Protein 6LEK (pdb70)

GO terms:
  GO:0005576 extracellular region (C, IDA)
  GO:0022608 multicellular organism adhesion (P, IDA)

Organism: Megabalanus rosa (NCBI:txid6680)

Sequence (185 aa):
MAHEEDGVCNSNAPCYHCDANGENCSCNCELFDCEAKKPDGSYAHPCRRCDANNICKCSCTAIPCNEDHPCHHCHEEDDGDTHCHCSCEHSHDHHDDDTHGECTKKAPCWRCEYNADLKHDVCGCECSKLPCNDEHPCYRKEGGVVSCDCKTITCNEDHPCYHSYEEDGVTKSDCDCEHSPGPSEMAHEEDGVCNSNAPCYHCDANGENCSCNCELFDCEAKKPDGSYAHPCRRCDANNICKCSCTAIPCNEDHPCHHCHEEDDGDTHCHCSCEHSHDHHDDDTHGECTKKAPCWRCEYNADLKHDVCGCECSKLPCNDEHPCYRKEGGVVSCDCKTITCNEDHPCYHSYEEDGVTKSDCDCEHSPGPSEMAHEEDGVCNSNAPCYHCDANGENCSCNCELFDCEAKKPDGSYAHPCRRCDANNICKCSCTAIPCNEDHPCHHCHEEDDGDTHCHCSCEHSHDHHDDDTHGECTKKAPCWRCEYNADLKHDVCGCECSKLPCNDEHPCYRKEGGVVSCDCKTITCNEDHPCYHSYEEDGVTKSDCDCEHSPGPSEMAHEEDGVCNSNAPCYHCDANGENCSCNCELFDCEAKKPDGSYAHPCRRCDANNICKCSCTAIPCNEDHPCHHCHEEDDGDTHCHCSCEHSHDHHDDDTHGECTKKAPCWRCEYNADLKHDVCGCECSKLPCNDEHPCYRKEGGVVSCDCKTITCNEDHPCYHSYEEDGVTKSDCDCEHSPGPSEMAHEEDGVCNSNAPCYHCDANGENCSCNCELFDCEAKKPDGSYAHPCRRCDANNICKCSCTAIPCNEDHPCHHCHEEDDGDTHCHCSCEHSHDHHDDDTHGECTKKAPCWRCEYNADLKHDVCGCECSKLPCNDEHPCYRKEGGVVSCDCKTITCNEDHPCYHSYEEDGVTKSDCDCEHSPGPSEMAHEEDGVCNSNAPCYHCDANGENCSCNCELFDCEAKKPDGSYAHPCRRCDANNICKCSCTAIPCNEDHPCHHCHEEDDGDTHCHCSCEHSHDHHDDDTHGECTKKAPCWRCEYNADLKHDVCGCECSKLPCNDEHPCYRKEGGVVSCDCKTITCNEDHPCYHSYEEDGVTKSDCDCEHSPGPSEMAHEEDGVCNSNAPCYHCDANGENCSCNCELFDCEAKKPDGSYAHPCRRCDANNICKCSCTAIPCNEDHPCHHCHEEDDGDTHCHCSCEHSHDHHDDDTHGECTKKAPCWRCEYNADLKHDVCGCECSKLPCNDEHPCYRKEGGVVSCDCKTITCNEDHPCYHSYEEDGVTKSDCDCEHSPGPSEMAHEEDGVCNSNAPCYHCDANGENCSCNCELFDCEAKKPDGSYAHPCRRCDANNICKCSCTAIPCNEDHPCHHCHEEDDGDTHCHCSCEHSHDHHDDDTHGECTKKAPCWRCEYNADLKHDVCGCECSKLPCNDEHPCYRKEGGVVSCDCKTITCNEDHPCYHSYEEDGVTKSDCDCEHSPGPSEMAHEEDGVCNSNAPCYHCDANGENCSCNCELFDCEAKKPDGSYAHPCRRCDANNICKCSCTAIPCNEDHPCHHCHEEDDGDTHCHCSCEHSHDHHDDDTHGECTKKAPCWRCEYNADLKHDVCGCECSKLPCNDEHPCYRKEGGVVSCDCKTITCNEDHPCYHSYEEDGVTKSDCDCEHSPGPSEMAHEEDGVCNSNAPCYHCDANGENCSCNCELFDCEAKKPDGSYAHPCRRCDANNICKCSCTAIPCNEDHPCHHCHEEDDGDTHCHCSCEHSHDHHDDDTHGECTKKAPCWRCEYNADLKHDVCGCECSKLPCNDEHPCYRKEGGVVSCDCKTITCNEDHPCYHSYEEDGVTKSDCDCEHSPGPSE

Structure (mmCIF, N/CA/C/O backbone):
data_6LEK
#
_entry.id   6LEK
#
loop_
_atom_site.group_PDB
_atom_site.id
_atom_site.type_symbol
_atom_site.label_atom_id
_atom_site.label_alt_id
_atom_site.label_comp_id
_atom_site.label_asym_id
_atom_site.label_entity_id
_atom_site.label_seq_id
_atom_site.pdbx_PDB_ins_code
_atom_site.Cartn_x
_atom_site.Cartn_y
_atom_site.Cartn_z
_atom_site.occupancy
_atom_site.B_iso_or_equiv
_atom_site.auth_seq_id
_atom_site.auth_comp_id
_atom_site.auth_asym_id
_atom_site.auth_atom_id
_atom_site.pdbx_PDB_model_num
ATOM 1 N N . MET A 1 1 ? 1.329 0.000 0.000 1.00 0.00 1 MET A N 1
ATOM 2 C CA . MET A 1 1 ? 2.093 -0.001 -1.242 1.00 52.33 1 MET A CA 1
ATOM 3 C C . MET A 1 1 ? 2.519 -1.416 -1.617 1.00 63.44 1 MET A C 1
ATOM 4 O O . MET A 1 1 ? 2.107 -2.387 -0.984 1.00 21.25 1 MET A O 1
ATOM 18 N N . ALA A 1 2 ? 3.347 -1.526 -2.652 1.00 12.14 2 ALA A N 1
ATOM 19 C CA . ALA A 1 2 ? 3.830 -2.823 -3.109 1.00 40.44 2 ALA A CA 1
ATOM 20 C C . ALA A 1 2 ? 5.330 -2.785 -3.381 1.00 1.12 2 ALA A C 1
ATOM 21 O O . ALA A 1 2 ? 5.840 -1.835 -3.976 1.00 11.00 2 ALA A O 1
ATOM 28 N N . HIS A 1 3 ? 6.033 -3.824 -2.940 1.00 51.31 3 HIS A N 1
ATOM 29 C CA . HIS A 1 3 ? 7.476 -3.909 -3.136 1.00 12.22 3 HIS A CA 1
ATOM 30 C C . HIS A 1 3 ? 7.953 -5.354 -3.034 1.00 25.30 3 HIS A C 1
ATOM 31 O O . HIS A 1 3 ? 7.554 -6.087 -2.130 1.00 0.13 3 HIS A O 1
ATOM 45 N N . GLU A 1 4 ? 8.810 -5.757 -3.968 1.00 15.10 4 GLU A N 1
ATOM 46 C CA . GLU A 1 4 ? 9.339 -7.115 -3.983 1.00 65.20 4 GLU A CA 1
ATOM 47 C C . GLU A 1 4 ? 10.149 -7.398 -2.721 1.00 11.55 4 GLU A C 1
ATOM 48 O O . GLU A 1 4 ? 11.134 -6.717 -2.438 1.00 43.12 4 GLU A O 1
ATOM 60 N N . GLU A 1 5 ? 9.724 -8.406 -1.965 1.00 41.23 5 GLU A N 1
ATOM 61 C CA . GLU A 1 5 ? 10.409 -8.777 -0.732 1.00 55.14 5 GLU A CA 1
ATOM 62 C C . GLU A 1 5 ? 10.145 -10.239 -0.382 1.00 54.45 5 GLU A C 1
ATOM 63 O O . GLU A 1 5 ? 9.332 -10.905 -1.024 1.00 14.52 5 GLU A O 1
ATOM 75 N N . ASP A 1 6 ? 10.838 -10.731 0.638 1.00 11.33 6 ASP A N 1
ATOM 76 C CA . ASP A 1 6 ? 10.679 -12.113 1.075 1.00 60.12 6 ASP A CA 1
ATOM 77 C C . ASP A 1 6 ? 9.248 -12.378 1.532 1.00 52.42 6 ASP A C 1
ATOM 78 O O . ASP A 1 6 ? 8.404 -11.482 1.514 1.00 22.30 6 ASP A O 1
ATOM 87 N N . GLY A 1 7 ? 8.981 -13.615 1.940 1.00 3.43 7 GLY A N 1
ATOM 88 C CA . GLY A 1 7 ? 7.651 -13.975 2.395 1.00 61.21 7 GLY A CA 1
ATOM 89 C C . GLY A 1 7 ? 6.575 -13.595 1.398 1.00 73.34 7 GLY A C 1
ATOM 90 O O . GLY A 1 7 ? 6.874 -13.163 0.285 1.00 40.25 7 GLY A O 1
ATOM 94 N N . VAL A 1 8 ? 5.317 -13.758 1.796 1.00 70.53 8 VAL A N 1
ATOM 95 C CA . VAL A 1 8 ? 4.192 -13.430 0.929 1.00 72.15 8 VAL A CA 1
ATOM 96 C C . VAL A 1 8 ? 3.468 -12.181 1.417 1.00 12.41 8 VAL A C 1
ATOM 97 O O . VAL A 1 8 ? 2.505 -12.267 2.180 1.00 30.13 8 VAL A O 1
ATOM 110 N N . CYS A 1 9 ? 3.937 -11.020 0.972 1.00 34.12 9 CYS A N 1
ATOM 111 C CA . CYS A 1 9 ? 3.334 -9.751 1.364 1.00 32.14 9 CYS A CA 1
ATOM 112 C C . CYS A 1 9 ? 3.781 -8.627 0.436 1.00 51.22 9 CYS A C 1
ATOM 113 O O . CYS A 1 9 ? 4.964 -8.498 0.126 1.00 24.11 9 CYS A O 1
ATOM 121 N N . ASN A 1 10 ? 2.825 -7.816 -0.006 1.00 70.03 10 ASN A N 1
ATOM 122 C CA . ASN A 1 10 ? 3.120 -6.703 -0.902 1.00 21.51 10 ASN A CA 1
ATOM 123 C C . ASN A 1 10 ? 4.177 -7.098 -1.929 1.00 2.41 10 ASN A C 1
ATOM 124 O O . ASN A 1 10 ? 5.030 -6.290 -2.298 1.00 72.34 10 ASN A O 1
ATOM 135 N N . SER A 1 11 ? 4.114 -8.344 -2.386 1.00 43.04 11 SER A N 1
ATOM 136 C CA . SER A 1 11 ? 5.068 -8.847 -3.369 1.00 13.24 11 SER A CA 1
ATOM 137 C C . SER A 1 11 ? 5.033 -8.004 -4.640 1.00 5.12 11 SER A C 1
ATOM 138 O O . SER A 1 11 ? 5.870 -7.124 -4.837 1.00 23.02 11 SER A O 1
ATOM 146 N N . ASN A 1 12 ? 4.059 -8.281 -5.500 1.00 14.22 12 ASN A N 1
ATOM 147 C CA . ASN A 1 12 ? 3.914 -7.549 -6.753 1.00 64.21 12 ASN A CA 1
ATOM 148 C C . ASN A 1 12 ? 2.444 -7.407 -7.134 1.00 12.01 12 ASN A C 1
ATOM 149 O O . ASN A 1 12 ? 2.095 -7.404 -8.314 1.00 43.41 12 ASN A O 1
ATOM 160 N N . ALA A 1 13 ? 1.586 -7.289 -6.126 1.00 30.23 13 ALA A N 1
ATOM 161 C CA . ALA A 1 13 ? 0.154 -7.144 -6.354 1.00 53.14 13 ALA A CA 1
ATOM 162 C C . ALA A 1 13 ? -0.603 -7.026 -5.036 1.00 55.00 13 ALA A C 1
ATOM 163 O O . ALA A 1 13 ? -1.260 -6.023 -4.757 1.00 51.51 13 ALA A O 1
ATOM 170 N N . PRO A 1 14 ? -0.512 -8.075 -4.205 1.00 14.55 14 PRO A N 1
ATOM 171 C CA . PRO A 1 14 ? -1.183 -8.112 -2.902 1.00 30.15 14 PRO A CA 1
ATOM 172 C C . PRO A 1 14 ? -0.563 -7.141 -1.902 1.00 73.14 14 PRO A C 1
ATOM 173 O O . PRO A 1 14 ? -0.033 -7.553 -0.870 1.00 1.42 14 PRO A O 1
ATOM 184 N N . CYS A 1 15 ? -0.634 -5.852 -2.215 1.00 71.25 15 CYS A N 1
ATOM 185 C CA . CYS A 1 15 ? -0.079 -4.822 -1.344 1.00 73.14 15 CYS A CA 1
ATOM 186 C C . CYS A 1 15 ? -0.632 -4.952 0.071 1.00 0.42 15 CYS A C 1
ATOM 187 O O . CYS A 1 15 ? -1.751 -4.523 0.353 1.00 11.23 15 CYS A O 1
ATOM 195 N N . TYR A 1 16 ? 0.159 -5.547 0.957 1.00 12.21 16 TYR A N 1
ATOM 196 C CA . TYR A 1 16 ? -0.253 -5.737 2.343 1.00 41.21 16 TYR A CA 1
ATOM 197 C C . TYR A 1 16 ? 0.945 -5.649 3.284 1.00 53.40 16 TYR A C 1
ATOM 198 O O . TYR A 1 16 ? 1.748 -6.578 3.375 1.00 54.20 16 TYR A O 1
ATOM 216 N N . HIS A 1 17 ? 1.058 -4.524 3.983 1.00 13.25 17 HIS A N 1
ATOM 217 C CA . HIS A 1 17 ? 2.156 -4.313 4.920 1.00 41.24 17 HIS A CA 1
ATOM 218 C C . HIS A 1 17 ? 1.789 -4.819 6.311 1.00 31.32 17 HIS A C 1
ATOM 219 O O . HIS A 1 17 ? 0.629 -5.134 6.582 1.00 43.03 17 HIS A O 1
ATOM 233 N N . CYS A 1 18 ? 2.783 -4.896 7.189 1.00 60.12 18 CYS A N 1
ATOM 234 C CA . CYS A 1 18 ? 2.565 -5.366 8.552 1.00 33.13 18 CYS A CA 1
ATOM 235 C C . CYS A 1 18 ? 3.151 -4.388 9.565 1.00 41.11 18 CYS A C 1
ATOM 236 O O . CYS A 1 18 ? 4.338 -4.065 9.515 1.00 1.15 18 CYS A O 1
ATOM 244 N N . ASP A 1 19 ? 2.311 -3.919 10.481 1.00 4.21 19 ASP A N 1
ATOM 245 C CA . ASP A 1 19 ? 2.746 -2.977 11.506 1.00 40.53 19 ASP A CA 1
ATOM 246 C C . ASP A 1 19 ? 4.244 -3.106 11.762 1.00 2.24 19 ASP A C 1
ATOM 247 O O . ASP A 1 19 ? 5.061 -2.799 10.895 1.00 62.32 19 ASP A O 1
ATOM 256 N N . ALA A 1 20 ? 4.597 -3.561 12.960 1.00 1.53 20 ALA A N 1
ATOM 257 C CA . ALA A 1 20 ? 5.996 -3.731 13.331 1.00 64.01 20 ALA A CA 1
ATOM 258 C C . ALA A 1 20 ? 6.665 -4.799 12.472 1.00 25.03 20 ALA A C 1
ATOM 259 O O . ALA A 1 20 ? 7.818 -4.651 12.068 1.00 72.41 20 ALA A O 1
ATOM 266 N N . ASN A 1 21 ? 5.935 -5.875 12.199 1.00 72.04 21 ASN A N 1
ATOM 267 C CA . ASN A 1 21 ? 6.459 -6.969 11.389 1.00 52.12 21 ASN A CA 1
ATOM 268 C C . ASN A 1 21 ? 6.872 -6.473 10.006 1.00 1.25 21 ASN A C 1
ATOM 269 O O . ASN A 1 21 ? 7.969 -6.765 9.533 1.00 62.11 21 ASN A O 1
ATOM 280 N N . GLY A 1 22 ? 5.984 -5.719 9.364 1.00 25.41 22 GLY A N 1
ATOM 281 C CA . GLY A 1 22 ? 6.275 -5.194 8.043 1.00 62.11 22 GLY A CA 1
ATOM 282 C C . GLY A 1 22 ? 7.467 -4.258 8.041 1.00 42.33 22 GLY A C 1
ATOM 283 O O . GLY A 1 22 ? 8.357 -4.378 7.199 1.00 20.34 22 GLY A O 1
ATOM 287 N N . GLU A 1 23 ? 7.484 -3.321 8.984 1.00 72.01 23 GLU A N 1
ATOM 288 C CA . GLU A 1 23 ? 8.575 -2.359 9.085 1.00 51.12 23 GLU A CA 1
ATOM 289 C C . GLU A 1 23 ? 9.866 -3.044 9.523 1.00 31.30 23 GLU A C 1
ATOM 290 O O . GLU A 1 23 ? 10.954 -2.488 9.383 1.00 24.41 23 GLU A O 1
ATOM 302 N N . ASN A 1 24 ? 9.735 -4.255 10.055 1.00 60.44 24 ASN A N 1
ATOM 303 C CA . ASN A 1 24 ? 10.890 -5.017 10.515 1.00 65.02 24 ASN A CA 1
ATOM 304 C C . ASN A 1 24 ? 11.384 -5.966 9.427 1.00 23.54 24 ASN A C 1
ATOM 305 O O . ASN A 1 24 ? 12.570 -6.292 9.365 1.00 25.02 24 ASN A O 1
ATOM 316 N N . CYS A 1 25 ? 10.467 -6.406 8.573 1.00 64.22 25 CYS A N 1
ATOM 317 C CA . CYS A 1 25 ? 10.809 -7.319 7.487 1.00 0.43 25 CYS A CA 1
ATOM 318 C C . CYS A 1 25 ? 10.913 -6.572 6.162 1.00 42.34 25 CYS A C 1
ATOM 319 O O . CYS A 1 25 ? 11.898 -6.709 5.436 1.00 40.10 25 CYS A O 1
ATOM 327 N N . SER A 1 26 ? 9.890 -5.782 5.851 1.00 31.22 26 SER A N 1
ATOM 328 C CA . SER A 1 26 ? 9.864 -5.017 4.610 1.00 74.41 26 SER A CA 1
ATOM 329 C C . SER A 1 26 ? 9.096 -3.711 4.793 1.00 64.55 26 SER A C 1
ATOM 330 O O . SER A 1 26 ? 7.880 -3.715 4.985 1.00 72.23 26 SER A O 1
ATOM 338 N N . CYS A 1 27 ? 9.816 -2.597 4.731 1.00 11.43 27 CYS A N 1
ATOM 339 C CA . CYS A 1 27 ? 9.204 -1.282 4.891 1.00 62.04 27 CYS A CA 1
ATOM 340 C C . CYS A 1 27 ? 8.970 -0.623 3.535 1.00 22.31 27 CYS A C 1
ATOM 341 O O . CYS A 1 27 ? 9.862 0.021 2.985 1.00 61.12 27 CYS A O 1
ATOM 349 N N . ASN A 1 28 ? 7.764 -0.791 3.002 1.00 65.33 28 ASN A N 1
ATOM 350 C CA . ASN A 1 28 ? 7.414 -0.215 1.709 1.00 54.22 28 ASN A CA 1
ATOM 351 C C . ASN A 1 28 ? 5.908 -0.289 1.470 1.00 25.25 28 ASN A C 1
ATOM 352 O O . ASN A 1 28 ? 5.456 -0.428 0.333 1.00 31.25 28 ASN A O 1
ATOM 363 N N . CYS A 1 29 ? 5.139 -0.195 2.549 1.00 21.12 29 CYS A N 1
ATOM 364 C CA . CYS A 1 29 ? 3.684 -0.252 2.458 1.00 4.20 29 CYS A CA 1
ATOM 365 C C . CYS A 1 29 ? 3.045 -0.032 3.825 1.00 0.22 29 CYS A C 1
ATOM 366 O O . CYS A 1 29 ? 3.741 0.144 4.825 1.00 53.33 29 CYS A O 1
ATOM 374 N N . GLU A 1 30 ? 1.716 -0.042 3.860 1.00 41.12 30 GLU A N 1
ATOM 375 C CA . GLU A 1 30 ? 0.984 0.159 5.105 1.00 54.25 30 GLU A CA 1
ATOM 376 C C . GLU A 1 30 ? -0.430 -0.407 5.002 1.00 63.14 30 GLU A C 1
ATOM 377 O O . GLU A 1 30 ? -1.315 0.208 4.406 1.00 35.22 30 GLU A O 1
ATOM 389 N N . LEU A 1 31 ? -0.633 -1.583 5.585 1.00 33.01 31 LEU A N 1
ATOM 390 C CA . LEU A 1 31 ? -1.939 -2.234 5.560 1.00 65.15 31 LEU A CA 1
ATOM 391 C C . LEU A 1 31 ? -2.020 -3.333 6.614 1.00 2.25 31 LEU A C 1
ATOM 392 O O . LEU A 1 31 ? -1.047 -3.605 7.319 1.00 53.31 31 LEU A O 1
ATOM 408 N N . PHE A 1 32 ? -3.185 -3.963 6.717 1.00 53.24 32 PHE A N 1
ATOM 409 C CA . PHE A 1 32 ? -3.393 -5.033 7.685 1.00 75.44 32 PHE A CA 1
ATOM 410 C C . PHE A 1 32 ? -2.977 -6.381 7.103 1.00 74.22 32 PHE A C 1
ATOM 411 O O . PHE A 1 32 ? -3.649 -6.925 6.226 1.00 33.12 32 PHE A O 1
ATOM 428 N N . ASP A 1 33 ? -1.865 -6.914 7.597 1.00 51.24 33 ASP A N 1
ATOM 429 C CA . ASP A 1 33 ? -1.358 -8.198 7.127 1.00 34.10 33 ASP A CA 1
ATOM 430 C C . ASP A 1 33 ? -1.298 -9.209 8.268 1.00 14.32 33 ASP A C 1
ATOM 431 O O . ASP A 1 33 ? -0.905 -8.876 9.387 1.00 54.33 33 ASP A O 1
ATOM 440 N N . CYS A 1 34 ? -1.692 -10.444 7.979 1.00 63.54 34 CYS A N 1
ATOM 441 C CA . CYS A 1 34 ? -1.685 -11.504 8.980 1.00 63.12 34 CYS A CA 1
ATOM 442 C C . CYS A 1 34 ? -2.151 -12.826 8.376 1.00 1.11 34 CYS A C 1
ATOM 443 O O . CYS A 1 34 ? -3.266 -12.927 7.865 1.00 44.42 34 CYS A O 1
ATOM 450 N N . GLU A 1 35 ? -1.289 -13.836 8.440 1.00 32.13 35 GLU A N 1
ATOM 451 C CA . GLU A 1 35 ? -1.613 -15.151 7.900 1.00 60.04 35 GLU A CA 1
ATOM 452 C C . GLU A 1 35 ? -0.483 -16.142 8.164 1.00 2.44 35 GLU A C 1
ATOM 453 O O . GLU A 1 35 ? 0.693 -15.780 8.137 1.00 0.55 35 GLU A O 1
ATOM 465 N N . ALA A 1 36 ? -0.849 -17.393 8.421 1.00 62.23 36 ALA A N 1
ATOM 466 C CA . ALA A 1 36 ? 0.133 -18.437 8.689 1.00 40.50 36 ALA A CA 1
ATOM 467 C C . ALA A 1 36 ? 0.889 -18.818 7.421 1.00 70.22 36 ALA A C 1
ATOM 468 O O . ALA A 1 36 ? 0.326 -18.819 6.326 1.00 13.10 36 ALA A O 1
ATOM 475 N N . LYS A 1 37 ? 2.168 -19.142 7.575 1.00 4.11 37 LYS A N 1
ATOM 476 C CA . LYS A 1 37 ? 3.003 -19.526 6.443 1.00 72.32 37 LYS A CA 1
ATOM 477 C C . LYS A 1 37 ? 4.281 -20.212 6.916 1.00 15.44 37 LYS A C 1
ATOM 478 O O . LYS A 1 37 ? 5.180 -19.567 7.457 1.00 53.04 37 LYS A O 1
ATOM 497 N N . LYS A 1 38 ? 4.355 -21.522 6.709 1.00 3.13 38 LYS A N 1
ATOM 498 C CA . LYS A 1 38 ? 5.524 -22.295 7.112 1.00 30.21 38 LYS A CA 1
ATOM 499 C C . LYS A 1 38 ? 5.506 -23.681 6.475 1.00 52.24 38 LYS A C 1
ATOM 500 O O . LYS A 1 38 ? 4.808 -24.589 6.926 1.00 25.35 38 LYS A O 1
ATOM 519 N N . PRO A 1 39 ? 6.291 -23.849 5.400 1.00 31.12 39 PRO A N 1
ATOM 520 C CA . PRO A 1 39 ? 6.384 -25.122 4.679 1.00 33.12 39 PRO A CA 1
ATOM 521 C C . PRO A 1 39 ? 7.097 -26.197 5.491 1.00 25.52 39 PRO A C 1
ATOM 522 O O . PRO A 1 39 ? 6.523 -27.244 5.794 1.00 43.41 39 PRO A O 1
ATOM 533 N N . ASP A 1 40 ? 8.351 -25.933 5.841 1.00 64.20 40 ASP A N 1
ATOM 534 C CA . ASP A 1 40 ? 9.143 -26.878 6.620 1.00 63.23 40 ASP A CA 1
ATOM 535 C C . ASP A 1 40 ? 10.566 -26.363 6.816 1.00 71.34 40 ASP A C 1
ATOM 536 O O . ASP A 1 40 ? 11.522 -27.138 6.825 1.00 15.03 40 ASP A O 1
ATOM 545 N N . GLY A 1 41 ? 10.698 -25.049 6.970 1.00 24.33 41 GLY A N 1
ATOM 546 C CA . GLY A 1 41 ? 12.008 -24.453 7.162 1.00 34.34 41 GLY A CA 1
ATOM 547 C C . GLY A 1 41 ? 11.958 -23.214 8.033 1.00 1.43 41 GLY A C 1
ATOM 548 O O . GLY A 1 41 ? 12.824 -23.009 8.884 1.00 31.51 41 GLY A O 1
ATOM 552 N N . SER A 1 42 ? 10.943 -22.382 7.820 1.00 70.42 42 SER A N 1
ATOM 553 C CA . SER A 1 42 ? 10.787 -21.153 8.588 1.00 21.04 42 SER A CA 1
ATOM 554 C C . SER A 1 42 ? 9.337 -20.965 9.024 1.00 40.33 42 SER A C 1
ATOM 555 O O . SER A 1 42 ? 8.478 -21.798 8.736 1.00 35.22 42 SER A O 1
ATOM 563 N N . TYR A 1 43 ? 9.073 -19.864 9.719 1.00 61.11 43 TYR A N 1
ATOM 564 C CA . TYR A 1 43 ? 7.728 -19.566 10.197 1.00 62.11 43 TYR A CA 1
ATOM 565 C C . TYR A 1 43 ? 7.328 -18.137 9.842 1.00 72.43 43 TYR A C 1
ATOM 566 O O . TYR A 1 43 ? 8.128 -17.210 9.957 1.00 0.21 43 TYR A O 1
ATOM 584 N N . ALA A 1 44 ? 6.082 -17.969 9.409 1.00 24.13 44 ALA A N 1
ATOM 585 C CA . ALA A 1 44 ? 5.573 -16.654 9.039 1.00 23.45 44 ALA A CA 1
ATOM 586 C C . ALA A 1 44 ? 4.074 -16.553 9.299 1.00 70.42 44 ALA A C 1
ATOM 587 O O . ALA A 1 44 ? 3.264 -16.713 8.385 1.00 14.43 44 ALA A O 1
ATOM 594 N N . HIS A 1 45 ? 3.711 -16.289 10.550 1.00 51.41 45 HIS A N 1
ATOM 595 C CA . HIS A 1 45 ? 2.308 -16.167 10.929 1.00 12.42 45 HIS A CA 1
ATOM 596 C C . HIS A 1 45 ? 2.090 -14.948 11.822 1.00 62.43 45 HIS A C 1
ATOM 597 O O . HIS A 1 45 ? 1.325 -14.984 12.786 1.00 44.31 45 HIS A O 1
ATOM 611 N N . PRO A 1 46 ? 2.779 -13.844 11.495 1.00 34.44 46 PRO A N 1
ATOM 612 C CA . PRO A 1 46 ? 2.677 -12.595 12.255 1.00 2.12 46 PRO A CA 1
ATOM 613 C C . PRO A 1 46 ? 1.321 -11.919 12.082 1.00 62.33 46 PRO A C 1
ATOM 614 O O . PRO A 1 46 ? 0.400 -12.494 11.501 1.00 14.32 46 PRO A O 1
ATOM 625 N N . CYS A 1 47 ? 1.206 -10.696 12.588 1.00 33.32 47 CYS A N 1
ATOM 626 C CA . CYS A 1 47 ? -0.038 -9.942 12.490 1.00 42.44 47 CYS A CA 1
ATOM 627 C C . CYS A 1 47 ? 0.185 -8.476 12.853 1.00 61.25 47 CYS A C 1
ATOM 628 O O . CYS A 1 47 ? 1.142 -8.137 13.549 1.00 31.20 47 CYS A O 1
ATOM 635 N N . ARG A 1 48 ? -0.705 -7.612 12.376 1.00 72.33 48 ARG A N 1
ATOM 636 C CA . ARG A 1 48 ? -0.606 -6.184 12.649 1.00 44.32 48 ARG A CA 1
ATOM 637 C C . ARG A 1 48 ? -0.540 -5.921 14.150 1.00 1.54 48 ARG A C 1
ATOM 638 O O . ARG A 1 48 ? -0.502 -4.770 14.588 1.00 73.41 48 ARG A O 1
ATOM 659 N N . ARG A 1 49 ? -0.527 -6.994 14.934 1.00 50.10 49 ARG A N 1
ATOM 660 C CA . ARG A 1 49 ? -0.468 -6.879 16.386 1.00 3.01 49 ARG A CA 1
ATOM 661 C C . ARG A 1 49 ? -0.692 -8.235 17.048 1.00 21.24 49 ARG A C 1
ATOM 662 O O . ARG A 1 49 ? -1.767 -8.505 17.586 1.00 41.24 49 ARG A O 1
ATOM 683 N N . CYS A 1 50 ? 0.329 -9.084 17.006 1.00 73.44 50 CYS A N 1
ATOM 684 C CA . CYS A 1 50 ? 0.243 -10.414 17.600 1.00 11.53 50 CYS A CA 1
ATOM 685 C C . CYS A 1 50 ? 1.631 -10.949 17.937 1.00 13.14 50 CYS A C 1
ATOM 686 O O . CYS A 1 50 ? 2.632 -10.250 17.779 1.00 71.43 50 CYS A O 1
ATOM 694 N N . ASP A 1 51 ? 1.682 -12.191 18.405 1.00 62.43 51 ASP A N 1
ATOM 695 C CA . ASP A 1 51 ? 2.947 -12.821 18.765 1.00 2.23 51 ASP A CA 1
ATOM 696 C C . ASP A 1 51 ? 3.250 -13.999 17.845 1.00 74.30 51 ASP A C 1
ATOM 697 O O . ASP A 1 51 ? 2.870 -15.135 18.129 1.00 15.21 51 ASP A O 1
ATOM 706 N N . ALA A 1 52 ? 3.935 -13.721 16.741 1.00 53.32 52 ALA A N 1
ATOM 707 C CA . ALA A 1 52 ? 4.289 -14.757 15.779 1.00 33.54 52 ALA A CA 1
ATOM 708 C C . ALA A 1 52 ? 5.746 -14.632 15.348 1.00 10.12 52 ALA A C 1
ATOM 709 O O . ALA A 1 52 ? 6.561 -14.035 16.050 1.00 62.02 52 ALA A O 1
ATOM 716 N N . ASN A 1 53 ? 6.067 -15.199 14.190 1.00 75.32 53 ASN A N 1
ATOM 717 C CA . ASN A 1 53 ? 7.427 -15.152 13.666 1.00 52.40 53 ASN A CA 1
ATOM 718 C C . ASN A 1 53 ? 7.422 -15.129 12.140 1.00 13.05 53 ASN A C 1
ATOM 719 O O . ASN A 1 53 ? 6.746 -15.933 11.500 1.00 31.00 53 ASN A O 1
ATOM 730 N N . ASN A 1 54 ? 8.181 -14.202 11.565 1.00 30.03 54 ASN A N 1
ATOM 731 C CA . ASN A 1 54 ? 8.264 -14.074 10.115 1.00 63.31 54 ASN A CA 1
ATOM 732 C C . ASN A 1 54 ? 9.358 -14.976 9.551 1.00 20.43 54 ASN A C 1
ATOM 733 O O . ASN A 1 54 ? 10.179 -15.513 10.296 1.00 34.41 54 ASN A O 1
ATOM 744 N N . ILE A 1 55 ? 9.363 -15.137 8.232 1.00 22.44 55 ILE A N 1
ATOM 745 C CA . ILE A 1 55 ? 10.357 -15.973 7.569 1.00 12.42 55 ILE A CA 1
ATOM 746 C C . ILE A 1 55 ? 11.432 -15.122 6.901 1.00 31.31 55 ILE A C 1
ATOM 747 O O . ILE A 1 55 ? 11.316 -14.767 5.728 1.00 43.34 55 ILE A O 1
ATOM 763 N N . CYS A 1 56 ? 12.478 -14.801 7.655 1.00 75.32 56 CYS A N 1
ATOM 764 C CA . CYS A 1 56 ? 13.575 -13.993 7.135 1.00 22.34 56 CYS A CA 1
ATOM 765 C C . CYS A 1 56 ? 14.825 -14.843 6.927 1.00 54.01 56 CYS A C 1
ATOM 766 O O . CYS A 1 56 ? 15.551 -15.141 7.875 1.00 63.31 56 CYS A O 1
ATOM 774 N N . LYS A 1 57 ? 15.068 -15.232 5.680 1.00 40.41 57 LYS A N 1
ATOM 775 C CA . LYS A 1 57 ? 16.229 -16.048 5.345 1.00 10.22 57 LYS A CA 1
ATOM 776 C C . LYS A 1 57 ? 16.751 -16.782 6.576 1.00 32.30 57 LYS A C 1
ATOM 777 O O . LYS A 1 57 ? 17.645 -16.295 7.268 1.00 3.04 57 LYS A O 1
ATOM 796 N N . CYS A 1 58 ? 16.188 -17.956 6.842 1.00 41.23 58 CYS A N 1
ATOM 797 C CA . CYS A 1 58 ? 16.598 -18.758 7.989 1.00 14.22 58 CYS A CA 1
ATOM 798 C C . CYS A 1 58 ? 16.644 -17.910 9.256 1.00 33.23 58 CYS A C 1
ATOM 799 O O . CYS A 1 58 ? 17.418 -18.187 10.172 1.00 0.24 58 CYS A O 1
ATOM 807 N N . SER A 1 59 ? 15.810 -16.876 9.301 1.00 45.44 59 SER A N 1
ATOM 808 C CA . SER A 1 59 ? 15.760 -15.984 10.453 1.00 11.41 59 SER A CA 1
ATOM 809 C C . SER A 1 59 ? 14.322 -15.583 10.768 1.00 74.54 59 SER A C 1
ATOM 810 O O . SER A 1 59 ? 13.715 -14.789 10.048 1.00 3.10 59 SER A O 1
ATOM 818 N N . CYS A 1 60 ? 13.782 -16.140 11.847 1.00 43.53 60 CYS A N 1
ATOM 819 C CA . CYS A 1 60 ? 12.415 -15.842 12.257 1.00 34.25 60 CYS A CA 1
ATOM 820 C C . CYS A 1 60 ? 12.360 -14.555 13.074 1.00 32.44 60 CYS A C 1
ATOM 821 O O . CYS A 1 60 ? 13.139 -14.367 14.010 1.00 54.54 60 CYS A O 1
ATOM 829 N N . THR A 1 61 ? 11.435 -13.671 12.714 1.00 0.23 61 THR A N 1
ATOM 830 C CA . THR A 1 61 ? 11.280 -12.400 13.411 1.00 21.35 61 THR A CA 1
ATOM 831 C C . THR A 1 61 ? 10.427 -12.561 14.665 1.00 62.34 61 THR A C 1
ATOM 832 O O . THR A 1 61 ? 9.672 -13.525 14.794 1.00 45.44 61 THR A O 1
ATOM 843 N N . ALA A 1 62 ? 10.552 -11.611 15.586 1.00 73.34 62 ALA A N 1
ATOM 844 C CA . ALA A 1 62 ? 9.790 -11.647 16.828 1.00 53.24 62 ALA A CA 1
ATOM 845 C C . ALA A 1 62 ? 8.755 -10.527 16.869 1.00 5.13 62 ALA A C 1
ATOM 846 O O . ALA A 1 62 ? 9.105 -9.350 16.961 1.00 41.21 62 ALA A O 1
ATOM 853 N N . ILE A 1 63 ? 7.482 -10.901 16.801 1.00 43.21 63 ILE A N 1
ATOM 854 C CA . ILE A 1 63 ? 6.398 -9.927 16.831 1.00 20.23 63 ILE A CA 1
ATOM 855 C C . ILE A 1 63 ? 5.933 -9.667 18.260 1.00 34.20 63 ILE A C 1
ATOM 856 O O . ILE A 1 63 ? 6.494 -10.185 19.226 1.00 14.10 63 ILE A O 1
ATOM 872 N N . PRO A 1 64 ? 4.881 -8.847 18.400 1.00 54.15 64 PRO A N 1
ATOM 873 C CA . PRO A 1 64 ? 4.314 -8.501 19.707 1.00 62.23 64 PRO A CA 1
ATOM 874 C C . PRO A 1 64 ? 3.605 -9.682 20.362 1.00 42.42 64 PRO A C 1
ATOM 875 O O . PRO A 1 64 ? 4.171 -10.769 20.481 1.00 31.12 64 PRO A O 1
ATOM 886 N N . CYS A 1 65 ? 2.365 -9.461 20.784 1.00 43.42 65 CYS A N 1
ATOM 887 C CA . CYS A 1 65 ? 1.579 -10.507 21.428 1.00 52.04 65 CYS A CA 1
ATOM 888 C C . CYS A 1 65 ? 0.257 -10.721 20.697 1.00 11.54 65 CYS A C 1
ATOM 889 O O . CYS A 1 65 ? -0.477 -9.770 20.431 1.00 0.22 65 CYS A O 1
ATOM 897 N N . ASN A 1 66 ? -0.039 -11.975 20.375 1.00 31.51 66 ASN A N 1
ATOM 898 C CA . ASN A 1 66 ? -1.272 -12.314 19.673 1.00 1.12 66 ASN A CA 1
ATOM 899 C C . ASN A 1 66 ? -2.464 -12.287 20.625 1.00 73.35 66 ASN A C 1
ATOM 900 O O . ASN A 1 66 ? -3.579 -11.949 20.228 1.00 30.21 66 ASN A O 1
ATOM 911 N N . GLU A 1 67 ? -2.220 -12.646 21.881 1.00 11.22 67 GLU A N 1
ATOM 912 C CA . GLU A 1 67 ? -3.274 -12.663 22.889 1.00 72.05 67 GLU A CA 1
ATOM 913 C C . GLU A 1 67 ? -2.700 -12.420 24.281 1.00 1.52 67 GLU A C 1
ATOM 914 O O . GLU A 1 67 ? -3.201 -11.584 25.034 1.00 40.34 67 GLU A O 1
ATOM 926 N N . ASP A 1 68 ? -1.646 -13.156 24.617 1.00 14.21 68 ASP A N 1
ATOM 927 C CA . ASP A 1 68 ? -1.003 -13.020 25.919 1.00 63.54 68 ASP A CA 1
ATOM 928 C C . ASP A 1 68 ? 0.481 -13.365 25.830 1.00 52.45 68 ASP A C 1
ATOM 929 O O . ASP A 1 68 ? 0.917 -14.410 26.314 1.00 54.24 68 ASP A O 1
ATOM 938 N N . HIS A 1 69 ? 1.252 -12.479 25.207 1.00 62.13 69 HIS A N 1
ATOM 939 C CA . HIS A 1 69 ? 2.687 -12.690 25.053 1.00 4.55 69 HIS A CA 1
ATOM 940 C C . HIS A 1 69 ? 3.462 -11.420 25.393 1.00 11.41 69 HIS A C 1
ATOM 941 O O . HIS A 1 69 ? 3.161 -10.330 24.905 1.00 74.43 69 HIS A O 1
ATOM 955 N N . PRO A 1 70 ? 4.484 -11.560 26.251 1.00 74.43 70 PRO A N 1
ATOM 956 C CA . PRO A 1 70 ? 5.322 -10.435 26.675 1.00 71.11 70 PRO A CA 1
ATOM 957 C C . PRO A 1 70 ? 6.210 -9.917 25.549 1.00 63.41 70 PRO A C 1
ATOM 958 O O . PRO A 1 70 ? 7.351 -10.355 25.394 1.00 20.33 70 PRO A O 1
ATOM 969 N N . CYS A 1 71 ? 5.681 -8.984 24.766 1.00 42.21 71 CYS A N 1
ATOM 970 C CA . CYS A 1 71 ? 6.427 -8.406 23.653 1.00 30.52 71 CYS A CA 1
ATOM 971 C C . CYS A 1 71 ? 6.152 -6.911 23.532 1.00 71.20 71 CYS A C 1
ATOM 972 O O . CYS A 1 71 ? 5.115 -6.421 23.981 1.00 22.42 71 CYS A O 1
ATOM 980 N N . HIS A 1 72 ? 7.088 -6.190 22.923 1.00 2.15 72 HIS A N 1
ATOM 981 C CA . HIS A 1 72 ? 6.947 -4.749 22.744 1.00 22.31 72 HIS A CA 1
ATOM 982 C C . HIS A 1 72 ? 6.751 -4.402 21.271 1.00 3.35 72 HIS A C 1
ATOM 983 O O . HIS A 1 72 ? 7.615 -3.783 20.649 1.00 51.22 72 HIS A O 1
ATOM 997 N N . HIS A 1 73 ? 5.611 -4.805 20.720 1.00 51.41 73 HIS A N 1
ATOM 998 C CA . HIS A 1 73 ? 5.302 -4.536 19.320 1.00 12.30 73 HIS A CA 1
ATOM 999 C C . HIS A 1 73 ? 3.806 -4.300 19.129 1.00 25.52 73 HIS A C 1
ATOM 1000 O O . HIS A 1 73 ? 3.024 -4.421 20.073 1.00 41.22 73 HIS A O 1
ATOM 1014 N N . CYS A 1 74 ? 3.417 -3.964 17.905 1.00 61.34 74 CYS A N 1
ATOM 1015 C CA . CYS A 1 74 ? 2.015 -3.711 17.591 1.00 44.54 74 CYS A CA 1
ATOM 1016 C C . CYS A 1 74 ? 1.100 -4.372 18.616 1.00 42.01 74 CYS A C 1
ATOM 1017 O O . CYS A 1 74 ? 0.784 -5.557 18.509 1.00 64.45 74 CYS A O 1
ATOM 1025 N N . HIS A 1 75 ? 0.678 -3.598 19.611 1.00 23.31 75 HIS A N 1
ATOM 1026 C CA . HIS A 1 75 ? -0.200 -4.110 20.657 1.00 12.52 75 HIS A CA 1
ATOM 1027 C C . HIS A 1 75 ? -1.550 -4.524 20.079 1.00 62.12 75 HIS A C 1
ATOM 1028 O O . HIS A 1 75 ? -1.958 -4.040 19.023 1.00 25.34 75 HIS A O 1
ATOM 1042 N N . GLU A 1 76 ? -2.237 -5.423 20.777 1.00 2.21 76 GLU A N 1
ATOM 1043 C CA . GLU A 1 76 ? -3.539 -5.903 20.331 1.00 54.21 76 GLU A CA 1
ATOM 1044 C C . GLU A 1 76 ? -4.584 -5.743 21.431 1.00 13.04 76 GLU A C 1
ATOM 1045 O O . GLU A 1 76 ? -4.721 -6.604 22.300 1.00 15.51 76 GLU A O 1
ATOM 1057 N N . GLU A 1 77 ? -5.318 -4.635 21.387 1.00 63.13 77 GLU A N 1
ATOM 1058 C CA . GLU A 1 77 ? -6.349 -4.362 22.381 1.00 50.13 77 GLU A CA 1
ATOM 1059 C C . GLU A 1 77 ? -5.739 -4.221 23.773 1.00 54.35 77 GLU A C 1
ATOM 1060 O O . GLU A 1 77 ? -5.530 -3.110 24.260 1.00 13.15 77 GLU A O 1
ATOM 1072 N N . ASP A 1 78 ? -5.457 -5.354 24.406 1.00 55.20 78 ASP A N 1
ATOM 1073 C CA . ASP A 1 78 ? -4.872 -5.358 25.741 1.00 5.24 78 ASP A CA 1
ATOM 1074 C C . ASP A 1 78 ? -3.595 -6.192 25.772 1.00 44.20 78 ASP A C 1
ATOM 1075 O O . ASP A 1 78 ? -3.360 -6.952 26.712 1.00 41.50 78 ASP A O 1
ATOM 1084 N N . ASP A 1 79 ? -2.774 -6.046 24.738 1.00 43.41 79 ASP A N 1
ATOM 1085 C CA . ASP A 1 79 ? -1.520 -6.785 24.646 1.00 73.30 79 ASP A CA 1
ATOM 1086 C C . ASP A 1 79 ? -0.910 -6.994 26.028 1.00 21.14 79 ASP A C 1
ATOM 1087 O O . ASP A 1 79 ? -0.672 -6.037 26.764 1.00 32.21 79 ASP A O 1
ATOM 1096 N N . GLY A 1 80 ? -0.659 -8.253 26.375 1.00 35.04 80 GLY A N 1
ATOM 1097 C CA . GLY A 1 80 ? -0.080 -8.565 27.669 1.00 13.30 80 GLY A CA 1
ATOM 1098 C C . GLY A 1 80 ? -0.971 -9.466 28.501 1.00 61.11 80 GLY A C 1
ATOM 1099 O O . GLY A 1 80 ? -2.109 -9.745 28.124 1.00 71.14 80 GLY A O 1
ATOM 1103 N N . ASP A 1 81 ? -0.452 -9.924 29.635 1.00 72.11 81 ASP A N 1
ATOM 1104 C CA . ASP A 1 81 ? -1.208 -10.800 30.523 1.00 60.15 81 ASP A CA 1
ATOM 1105 C C . ASP A 1 81 ? -1.638 -10.057 31.783 1.00 2.52 81 ASP A C 1
ATOM 1106 O O . ASP A 1 81 ? -1.529 -8.832 31.863 1.00 23.44 81 ASP A O 1
ATOM 1115 N N . THR A 1 82 ? -2.128 -10.804 32.767 1.00 35.11 82 THR A N 1
ATOM 1116 C CA . THR A 1 82 ? -2.577 -10.216 34.023 1.00 71.21 82 THR A CA 1
ATOM 1117 C C . THR A 1 82 ? -1.578 -9.186 34.536 1.00 43.34 82 THR A C 1
ATOM 1118 O O . THR A 1 82 ? -1.859 -7.987 34.550 1.00 12.15 82 THR A O 1
ATOM 1129 N N . HIS A 1 83 ? -0.409 -9.659 34.955 1.00 64.51 83 HIS A N 1
ATOM 1130 C CA . HIS A 1 83 ? 0.634 -8.778 35.467 1.00 1.35 83 HIS A CA 1
ATOM 1131 C C . HIS A 1 83 ? 0.790 -7.547 34.579 1.00 21.03 83 HIS A C 1
ATOM 1132 O O . HIS A 1 83 ? 0.808 -6.416 35.067 1.00 74.13 83 HIS A O 1
ATOM 1146 N N . CYS A 1 84 ? 0.904 -7.775 33.276 1.00 74.04 84 CYS A N 1
ATOM 1147 C CA . CYS A 1 84 ? 1.060 -6.685 32.319 1.00 12.45 84 CYS A CA 1
ATOM 1148 C C . CYS A 1 84 ? -0.022 -5.628 32.518 1.00 2.15 84 CYS A C 1
ATOM 1149 O O . CYS A 1 84 ? 0.247 -4.428 32.450 1.00 23.10 84 CYS A O 1
ATOM 1157 N N . HIS A 1 85 ? -1.247 -6.081 32.764 1.00 71.54 85 HIS A N 1
ATOM 1158 C CA . HIS A 1 85 ? -2.371 -5.175 32.971 1.00 4.24 85 HIS A CA 1
ATOM 1159 C C . HIS A 1 85 ? -2.187 -4.368 34.253 1.00 13.51 85 HIS A C 1
ATOM 1160 O O . HIS A 1 85 ? -2.589 -3.206 34.329 1.00 11.21 85 HIS A O 1
ATOM 1174 N N . CYS A 1 86 ? -1.580 -4.990 35.257 1.00 61.32 86 CYS A N 1
ATOM 1175 C CA . CYS A 1 86 ? -1.345 -4.330 36.536 1.00 20.11 86 CYS A CA 1
ATOM 1176 C C . CYS A 1 86 ? -0.210 -3.317 36.425 1.00 71.21 86 CYS A C 1
ATOM 1177 O O . CYS A 1 86 ? -0.207 -2.296 37.111 1.00 11.55 86 CYS A O 1
ATOM 1185 N N . SER A 1 87 ? 0.753 -3.609 35.557 1.00 43.31 87 SER A N 1
ATOM 1186 C CA . SER A 1 87 ? 1.897 -2.726 35.360 1.00 62.04 87 SER A CA 1
ATOM 1187 C C . SER A 1 87 ? 1.526 -1.547 34.465 1.00 60.53 87 SER A C 1
ATOM 1188 O O . SER A 1 87 ? 2.159 -0.492 34.515 1.00 62.20 87 SER A O 1
ATOM 1196 N N . CYS A 1 88 ? 0.496 -1.735 33.647 1.00 64.42 88 CYS A N 1
ATOM 1197 C CA . CYS A 1 88 ? 0.040 -0.689 32.739 1.00 1.21 88 CYS A CA 1
ATOM 1198 C C . CYS A 1 88 ? -0.842 0.318 33.470 1.00 4.50 88 CYS A C 1
ATOM 1199 O O . CYS A 1 88 ? -0.766 1.521 33.219 1.00 63.32 88 CYS A O 1
ATOM 1207 N N . GLU A 1 89 ? -1.678 -0.181 34.374 1.00 33.50 89 GLU A N 1
ATOM 1208 C CA . GLU A 1 89 ? -2.576 0.675 35.139 1.00 13.52 89 GLU A CA 1
ATOM 1209 C C . GLU A 1 89 ? -1.790 1.600 36.064 1.00 45.13 89 GLU A C 1
ATOM 1210 O O . GLU A 1 89 ? -2.202 2.730 36.328 1.00 31.11 89 GLU A O 1
ATOM 1222 N N . HIS A 1 90 ? -0.654 1.112 36.553 1.00 31.21 90 HIS A N 1
ATOM 1223 C CA . HIS A 1 90 ? 0.191 1.894 37.448 1.00 23.43 90 HIS A CA 1
ATOM 1224 C C . HIS A 1 90 ? 1.241 2.673 36.662 1.00 71.03 90 HIS A C 1
ATOM 1225 O O . HIS A 1 90 ? 1.689 3.736 37.090 1.00 13.53 90 HIS A O 1
ATOM 1239 N N . SER A 1 91 ? 1.629 2.136 35.510 1.00 44.05 91 SER A N 1
ATOM 1240 C CA . SER A 1 91 ? 2.630 2.779 34.665 1.00 33.24 91 SER A CA 1
ATOM 1241 C C . SER A 1 91 ? 2.011 3.918 33.861 1.00 11.12 91 SER A C 1
ATOM 1242 O O . SER A 1 91 ? 2.644 4.950 33.636 1.00 62.12 91 SER A O 1
ATOM 1250 N N . HIS A 1 92 ? 0.768 3.723 33.431 1.00 44.44 92 HIS A N 1
ATOM 1251 C CA . HIS A 1 92 ? 0.062 4.734 32.651 1.00 1.15 92 HIS A CA 1
ATOM 1252 C C . HIS A 1 92 ? -0.352 5.909 33.533 1.00 23.41 92 HIS A C 1
ATOM 1253 O O . HIS A 1 92 ? -0.429 7.047 33.071 1.00 15.00 92 HIS A O 1
ATOM 1267 N N . ASP A 1 93 ? -0.617 5.624 34.803 1.00 24.23 93 ASP A N 1
ATOM 1268 C CA . ASP A 1 93 ? -1.022 6.656 35.750 1.00 53.41 93 ASP A CA 1
ATOM 1269 C C . ASP A 1 93 ? 0.158 7.549 36.119 1.00 3.12 93 ASP A C 1
ATOM 1270 O O . ASP A 1 93 ? -0.018 8.716 36.470 1.00 13.21 93 ASP A O 1
ATOM 1279 N N . HIS A 1 94 ? 1.363 6.992 36.039 1.00 53.32 94 HIS A N 1
ATOM 1280 C CA . HIS A 1 94 ? 2.573 7.738 36.365 1.00 0.12 94 HIS A CA 1
ATOM 1281 C C . HIS A 1 94 ? 3.227 8.292 35.103 1.00 52.11 94 HIS A C 1
ATOM 1282 O O . HIS A 1 94 ? 3.977 9.267 35.157 1.00 65.12 94 HIS A O 1
ATOM 1296 N N . HIS A 1 95 ? 2.937 7.664 33.968 1.00 42.03 95 HIS A N 1
ATOM 1297 C CA . HIS A 1 95 ? 3.497 8.094 32.691 1.00 3.45 95 HIS A CA 1
ATOM 1298 C C . HIS A 1 95 ? 2.399 8.267 31.647 1.00 52.51 95 HIS A C 1
ATOM 1299 O O . HIS A 1 95 ? 2.563 7.881 30.490 1.00 71.14 95 HIS A O 1
ATOM 1313 N N . ASP A 1 96 ? 1.280 8.850 32.063 1.00 33.43 96 ASP A N 1
ATOM 1314 C CA . ASP A 1 96 ? 0.154 9.074 31.164 1.00 41.04 96 ASP A CA 1
ATOM 1315 C C . ASP A 1 96 ? 0.621 9.710 29.858 1.00 54.11 96 ASP A C 1
ATOM 1316 O O . ASP A 1 96 ? -0.059 9.621 28.835 1.00 1.21 96 ASP A O 1
ATOM 1325 N N . ASP A 1 97 ? 1.783 10.352 29.901 1.00 52.13 97 ASP A N 1
ATOM 1326 C CA . ASP A 1 97 ? 2.340 11.003 28.721 1.00 4.51 97 ASP A CA 1
ATOM 1327 C C . ASP A 1 97 ? 2.804 9.971 27.698 1.00 30.13 97 ASP A C 1
ATOM 1328 O O . ASP A 1 97 ? 3.326 10.322 26.640 1.00 21.11 97 ASP A O 1
ATOM 1337 N N . ASP A 1 98 ? 2.611 8.697 28.022 1.00 55.10 98 ASP A N 1
ATOM 1338 C CA . ASP A 1 98 ? 3.009 7.613 27.132 1.00 53.05 98 ASP A CA 1
ATOM 1339 C C . ASP A 1 98 ? 1.786 6.922 26.536 1.00 51.32 98 ASP A C 1
ATOM 1340 O O . ASP A 1 98 ? 1.695 5.694 26.527 1.00 44.11 98 ASP A O 1
ATOM 1349 N N . THR A 1 99 ? 0.845 7.720 26.039 1.00 64.21 99 THR A N 1
ATOM 1350 C CA . THR A 1 99 ? -0.373 7.186 25.443 1.00 20.04 99 THR A CA 1
ATOM 1351 C C . THR A 1 99 ? -0.171 6.872 23.966 1.00 63.25 99 THR A C 1
ATOM 1352 O O . THR A 1 99 ? -1.126 6.852 23.188 1.00 3.12 99 THR A O 1
ATOM 1363 N N . HIS A 1 100 ? 1.078 6.626 23.583 1.00 24.21 100 HIS A N 1
ATOM 1364 C CA . HIS A 1 100 ? 1.406 6.311 22.197 1.00 74.20 100 HIS A CA 1
ATOM 1365 C C . HIS A 1 100 ? 2.893 6.008 22.045 1.00 3.22 100 HIS A C 1
ATOM 1366 O O . HIS A 1 100 ? 3.667 6.158 22.990 1.00 32.31 100 HIS A O 1
ATOM 1380 N N . GLY A 1 101 ? 3.287 5.581 20.849 1.00 35.10 101 GLY A N 1
ATOM 1381 C CA . GLY A 1 101 ? 4.680 5.263 20.596 1.00 52.10 101 GLY A CA 1
ATOM 1382 C C . GLY A 1 101 ? 5.509 6.495 20.293 1.00 65.14 101 GLY A C 1
ATOM 1383 O O . GLY A 1 101 ? 5.587 6.931 19.145 1.00 64.45 101 GLY A O 1
ATOM 1387 N N . GLU A 1 102 ? 6.129 7.058 21.325 1.00 44.10 102 GLU A N 1
ATOM 1388 C CA . GLU A 1 102 ? 6.955 8.249 21.162 1.00 21.13 102 GLU A CA 1
ATOM 1389 C C . GLU A 1 102 ? 8.127 8.236 22.139 1.00 25.41 102 GLU A C 1
ATOM 1390 O O . GLU A 1 102 ? 8.114 7.509 23.133 1.00 10.12 102 GLU A O 1
ATOM 1402 N N . CYS A 1 103 ? 9.141 9.044 21.848 1.00 23.13 103 CYS A N 1
ATOM 1403 C CA . CYS A 1 103 ? 10.323 9.126 22.698 1.00 32.25 103 CYS A CA 1
ATOM 1404 C C . CYS A 1 103 ? 11.344 10.101 22.119 1.00 75.23 103 CYS A C 1
ATOM 1405 O O . CYS A 1 103 ? 11.715 10.006 20.948 1.00 10.24 103 CYS A O 1
ATOM 1412 N N . THR A 1 104 ? 11.794 11.039 22.946 1.00 23.33 104 THR A N 1
ATOM 1413 C CA . THR A 1 104 ? 12.771 12.032 22.517 1.00 71.40 104 THR A CA 1
ATOM 1414 C C . THR A 1 104 ? 13.429 12.709 23.714 1.00 62.44 104 THR A C 1
ATOM 1415 O O . THR A 1 104 ? 14.047 13.765 23.580 1.00 2.13 104 THR A O 1
ATOM 1426 N N . LYS A 1 105 ? 13.294 12.094 24.884 1.00 72.33 105 LYS A N 1
ATOM 1427 C CA . LYS A 1 105 ? 13.877 12.635 26.105 1.00 1.43 105 LYS A CA 1
ATOM 1428 C C . LYS A 1 105 ? 15.106 11.835 26.523 1.00 64.42 105 LYS A C 1
ATOM 1429 O O . LYS A 1 105 ? 15.494 10.877 25.853 1.00 74.03 105 LYS A O 1
ATOM 1448 N N . LYS A 1 106 ? 15.716 12.232 27.635 1.00 71.43 106 LYS A N 1
ATOM 1449 C CA . LYS A 1 106 ? 16.900 11.550 28.144 1.00 32.21 106 LYS A CA 1
ATOM 1450 C C . LYS A 1 106 ? 16.561 10.131 28.591 1.00 13.41 106 LYS A C 1
ATOM 1451 O O . LYS A 1 106 ? 17.407 9.424 29.137 1.00 33.20 106 LYS A O 1
ATOM 1470 N N . ALA A 1 107 ? 15.319 9.722 28.354 1.00 14.24 107 ALA A N 1
ATOM 1471 C CA . ALA A 1 107 ? 14.870 8.387 28.729 1.00 14.25 107 ALA A CA 1
ATOM 1472 C C . ALA A 1 107 ? 14.700 7.500 27.501 1.00 24.41 107 ALA A C 1
ATOM 1473 O O . ALA A 1 107 ? 14.834 7.944 26.361 1.00 54.41 107 ALA A O 1
ATOM 1480 N N . PRO A 1 108 ? 14.401 6.214 27.736 1.00 34.52 108 PRO A N 1
ATOM 1481 C CA . PRO A 1 108 ? 14.207 5.236 26.661 1.00 40.54 108 PRO A CA 1
ATOM 1482 C C . PRO A 1 108 ? 12.929 5.492 25.869 1.00 61.52 108 PRO A C 1
ATOM 1483 O O . PRO A 1 108 ? 12.220 6.468 26.112 1.00 1.44 108 PRO A O 1
ATOM 1494 N N . CYS A 1 109 ? 12.640 4.607 24.920 1.00 11.11 109 CYS A N 1
ATOM 1495 C CA . CYS A 1 109 ? 11.447 4.736 24.092 1.00 61.11 109 CYS A CA 1
ATOM 1496 C C . CYS A 1 109 ? 10.216 4.212 24.826 1.00 41.11 109 CYS A C 1
ATOM 1497 O O . CYS A 1 109 ? 10.302 3.259 25.601 1.00 54.33 109 CYS A O 1
ATOM 1504 N N . TRP A 1 110 ? 9.073 4.841 24.576 1.00 24.10 110 TRP A N 1
ATOM 1505 C CA . TRP A 1 110 ? 7.824 4.438 25.213 1.00 45.32 110 TRP A CA 1
ATOM 1506 C C . TRP A 1 110 ? 6.738 4.189 24.172 1.00 4.51 110 TRP A C 1
ATOM 1507 O O . TRP A 1 110 ? 6.815 4.690 23.050 1.00 12.30 110 TRP A O 1
ATOM 1528 N N . ARG A 1 111 ? 5.728 3.414 24.551 1.00 22.42 111 ARG A N 1
ATOM 1529 C CA . ARG A 1 111 ? 4.627 3.098 23.649 1.00 10.03 111 ARG A CA 1
ATOM 1530 C C . ARG A 1 111 ? 3.312 2.987 24.415 1.00 12.11 111 ARG A C 1
ATOM 1531 O O . ARG A 1 111 ? 3.303 2.736 25.621 1.00 45.12 111 ARG A O 1
ATOM 1552 N N . CYS A 1 112 ? 2.204 3.176 23.708 1.00 53.15 112 CYS A N 1
ATOM 1553 C CA . CYS A 1 112 ? 0.882 3.099 24.321 1.00 65.43 112 CYS A CA 1
ATOM 1554 C C . CYS A 1 112 ? 0.566 1.670 24.752 1.00 50.24 112 CYS A C 1
ATOM 1555 O O . CYS A 1 112 ? 0.373 0.788 23.915 1.00 10.45 112 CYS A O 1
ATOM 1563 N N . GLU A 1 113 ? 0.516 1.450 26.062 1.00 42.03 113 GLU A N 1
ATOM 1564 C CA . GLU A 1 113 ? 0.226 0.127 26.603 1.00 53.52 113 GLU A CA 1
ATOM 1565 C C . GLU A 1 113 ? -0.727 0.223 27.791 1.00 73.02 113 GLU A C 1
ATOM 1566 O O . GLU A 1 113 ? -0.371 0.749 28.845 1.00 14.44 113 GLU A O 1
ATOM 1578 N N . TYR A 1 114 ? -1.940 -0.289 27.611 1.00 22.14 114 TYR A N 1
ATOM 1579 C CA . TYR A 1 114 ? -2.946 -0.259 28.666 1.00 22.44 114 TYR A CA 1
ATOM 1580 C C . TYR A 1 114 ? -4.202 -1.014 28.243 1.00 71.24 114 TYR A C 1
ATOM 1581 O O . TYR A 1 114 ? -4.407 -1.287 27.061 1.00 44.14 114 TYR A O 1
ATOM 1599 N N . ASN A 1 115 ? -5.041 -1.348 29.218 1.00 70.11 115 ASN A N 1
ATOM 1600 C CA . ASN A 1 115 ? -6.278 -2.071 28.948 1.00 72.45 115 ASN A CA 1
ATOM 1601 C C . ASN A 1 115 ? -7.430 -1.506 29.773 1.00 73.23 115 ASN A C 1
ATOM 1602 O O . ASN A 1 115 ? -7.449 -1.630 30.997 1.00 53.30 115 ASN A O 1
ATOM 1613 N N . ALA A 1 116 ? -8.389 -0.886 29.093 1.00 34.30 116 ALA A N 1
ATOM 1614 C CA . ALA A 1 116 ? -9.546 -0.305 29.762 1.00 12.53 116 ALA A CA 1
ATOM 1615 C C . ALA A 1 116 ? -10.714 -0.139 28.796 1.00 42.43 116 ALA A C 1
ATOM 1616 O O . ALA A 1 116 ? -10.571 -0.355 27.592 1.00 12.01 116 ALA A O 1
ATOM 1623 N N . ASP A 1 117 ? -11.868 0.246 29.330 1.00 62.22 117 ASP A N 1
ATOM 1624 C CA . ASP A 1 117 ? -13.061 0.441 28.514 1.00 44.12 117 ASP A CA 1
ATOM 1625 C C . ASP A 1 117 ? -13.288 1.923 28.230 1.00 35.43 117 ASP A C 1
ATOM 1626 O O . ASP A 1 117 ? -13.715 2.675 29.107 1.00 2.14 117 ASP A O 1
ATOM 1635 N N . LEU A 1 118 ? -13.001 2.335 27.001 1.00 40.41 118 LEU A N 1
ATOM 1636 C CA . LEU A 1 118 ? -13.174 3.728 26.601 1.00 25.24 118 LEU A CA 1
ATOM 1637 C C . LEU A 1 118 ? -12.788 3.926 25.139 1.00 53.41 118 LEU A C 1
ATOM 1638 O O . LEU A 1 118 ? -12.307 3.003 24.481 1.00 13.42 118 LEU A O 1
ATOM 1654 N N . LYS A 1 119 ? -13.001 5.138 24.636 1.00 62.32 119 LYS A N 1
ATOM 1655 C CA . LYS A 1 119 ? -12.673 5.460 23.252 1.00 11.32 119 LYS A CA 1
ATOM 1656 C C . LYS A 1 119 ? -11.206 5.855 23.118 1.00 22.04 119 LYS A C 1
ATOM 1657 O O . LYS A 1 119 ? -10.794 6.919 23.583 1.00 62.43 119 LYS A O 1
ATOM 1676 N N . HIS A 1 120 ? -10.421 4.992 22.480 1.00 54.53 120 HIS A N 1
ATOM 1677 C CA . HIS A 1 120 ? -9.000 5.253 22.283 1.00 22.30 120 HIS A CA 1
ATOM 1678 C C . HIS A 1 120 ? -8.546 4.777 20.906 1.00 23.24 120 HIS A C 1
ATOM 1679 O O . HIS A 1 120 ? -9.368 4.459 20.047 1.00 44.15 120 HIS A O 1
ATOM 1693 N N . ASP A 1 121 ? -7.234 4.731 20.705 1.00 45.02 121 ASP A N 1
ATOM 1694 C CA . ASP A 1 121 ? -6.670 4.294 19.433 1.00 71.22 121 ASP A CA 1
ATOM 1695 C C . ASP A 1 121 ? -5.489 3.355 19.656 1.00 64.12 121 ASP A C 1
ATOM 1696 O O . ASP A 1 121 ? -5.011 3.197 20.779 1.00 10.15 121 ASP A O 1
ATOM 1705 N N . VAL A 1 122 ? -5.022 2.732 18.578 1.00 52.41 122 VAL A N 1
ATOM 1706 C CA . VAL A 1 122 ? -3.897 1.809 18.656 1.00 64.25 122 VAL A CA 1
ATOM 1707 C C . VAL A 1 122 ? -2.632 2.521 19.123 1.00 14.20 122 VAL A C 1
ATOM 1708 O O . VAL A 1 122 ? -2.530 3.746 19.038 1.00 70.43 122 VAL A O 1
ATOM 1721 N N . CYS A 1 123 ? -1.672 1.747 19.616 1.00 12.33 123 CYS A N 1
ATOM 1722 C CA . CYS A 1 123 ? -0.413 2.304 20.098 1.00 11.42 123 CYS A CA 1
ATOM 1723 C C . CYS A 1 123 ? 0.506 2.659 18.934 1.00 74.04 123 CYS A C 1
ATOM 1724 O O . CYS A 1 123 ? 0.141 2.495 17.770 1.00 42.40 123 CYS A O 1
ATOM 1732 N N . GLY A 1 124 ? 1.700 3.148 19.256 1.00 74.53 124 GLY A N 1
ATOM 1733 C CA . GLY A 1 124 ? 2.651 3.520 18.225 1.00 24.44 124 GLY A CA 1
ATOM 1734 C C . GLY A 1 124 ? 3.193 2.319 17.475 1.00 34.20 124 GLY A C 1
ATOM 1735 O O . GLY A 1 124 ? 3.358 2.363 16.255 1.00 15.33 124 GLY A O 1
ATOM 1739 N N . CYS A 1 125 ? 3.471 1.244 18.204 1.00 10.02 125 CYS A N 1
ATOM 1740 C CA . CYS A 1 125 ? 4.000 0.026 17.600 1.00 15.10 125 CYS A CA 1
ATOM 1741 C C . CYS A 1 125 ? 2.995 -0.576 16.623 1.00 62.12 125 CYS A C 1
ATOM 1742 O O . CYS A 1 125 ? 3.338 -1.447 15.824 1.00 22.23 125 CYS A O 1
ATOM 1750 N N . GLU A 1 126 ? 1.754 -0.106 16.694 1.00 74.52 126 GLU A N 1
ATOM 1751 C CA . GLU A 1 126 ? 0.699 -0.601 15.817 1.00 61.35 126 GLU A CA 1
ATOM 1752 C C . GLU A 1 126 ? 0.479 0.348 14.642 1.00 72.51 126 GLU A C 1
ATOM 1753 O O . GLU A 1 126 ? -0.501 0.224 13.906 1.00 12.41 126 GLU A O 1
ATOM 1765 N N . CYS A 1 127 ? 1.396 1.293 14.473 1.00 1.32 127 CYS A N 1
ATOM 1766 C CA . CYS A 1 127 ? 1.302 2.265 13.389 1.00 23.21 127 CYS A CA 1
ATOM 1767 C C . CYS A 1 127 ? 2.031 1.765 12.146 1.00 23.43 127 CYS A C 1
ATOM 1768 O O . CYS A 1 127 ? 2.772 0.783 12.202 1.00 75.44 127 CYS A O 1
ATOM 1776 N N . SER A 1 128 ? 1.815 2.446 11.026 1.00 63.24 128 SER A N 1
ATOM 1777 C CA . SER A 1 128 ? 2.447 2.067 9.767 1.00 5.51 128 SER A CA 1
ATOM 1778 C C . SER A 1 128 ? 3.652 2.957 9.475 1.00 10.22 128 SER A C 1
ATOM 1779 O O . SER A 1 128 ? 4.055 3.770 10.308 1.00 62.24 128 SER A O 1
ATOM 1787 N N . LYS A 1 129 ? 4.223 2.797 8.286 1.00 1.42 129 LYS A N 1
ATOM 1788 C CA . LYS A 1 129 ? 5.381 3.585 7.881 1.00 40.51 129 LYS A CA 1
ATOM 1789 C C . LYS A 1 129 ? 5.000 5.049 7.680 1.00 71.30 129 LYS A C 1
ATOM 1790 O O . LYS A 1 129 ? 5.103 5.581 6.574 1.00 10.52 129 LYS A O 1
ATOM 1809 N N . LEU A 1 130 ? 4.561 5.694 8.755 1.00 31.10 130 LEU A N 1
ATOM 1810 C CA . LEU A 1 130 ? 4.166 7.097 8.697 1.00 11.00 130 LEU A CA 1
ATOM 1811 C C . LEU A 1 130 ? 5.358 7.984 8.353 1.00 53.55 130 LEU A C 1
ATOM 1812 O O . LEU A 1 130 ? 6.515 7.578 8.453 1.00 24.22 130 LEU A O 1
ATOM 1828 N N . PRO A 1 131 ? 5.070 9.227 7.938 1.00 1.30 131 PRO A N 1
ATOM 1829 C CA . PRO A 1 131 ? 6.105 10.199 7.573 1.00 11.31 131 PRO A CA 1
ATOM 1830 C C . PRO A 1 131 ? 6.900 10.681 8.782 1.00 51.12 131 PRO A C 1
ATOM 1831 O O . PRO A 1 131 ? 7.948 11.312 8.637 1.00 34.15 131 PRO A O 1
ATOM 1842 N N . CYS A 1 132 ? 6.396 10.380 9.974 1.00 60.21 132 CYS A N 1
ATOM 1843 C CA . CYS A 1 132 ? 7.059 10.782 11.209 1.00 72.24 132 CYS A CA 1
ATOM 1844 C C . CYS A 1 132 ? 7.171 9.605 12.174 1.00 43.04 132 CYS A C 1
ATOM 1845 O O . CYS A 1 132 ? 6.817 9.715 13.347 1.00 41.15 132 CYS A O 1
ATOM 1852 N N . ASN A 1 133 ? 7.667 8.479 11.670 1.00 2.41 133 ASN A N 1
ATOM 1853 C CA . ASN A 1 133 ? 7.826 7.282 12.487 1.00 65.31 133 ASN A CA 1
ATOM 1854 C C . ASN A 1 133 ? 9.163 6.604 12.203 1.00 23.52 133 ASN A C 1
ATOM 1855 O O . ASN A 1 133 ? 9.446 6.216 11.069 1.00 4.43 133 ASN A O 1
ATOM 1866 N N . ASP A 1 134 ? 9.981 6.463 13.241 1.00 71.23 134 ASP A N 1
ATOM 1867 C CA . ASP A 1 134 ? 11.288 5.830 13.104 1.00 35.21 134 ASP A CA 1
ATOM 1868 C C . ASP A 1 134 ? 11.356 4.543 13.920 1.00 33.41 134 ASP A C 1
ATOM 1869 O O . ASP A 1 134 ? 10.801 3.517 13.526 1.00 44.30 134 ASP A O 1
ATOM 1878 N N . GLU A 1 135 ? 12.040 4.605 15.058 1.00 21.21 135 GLU A N 1
ATOM 1879 C CA . GLU A 1 135 ? 12.182 3.443 15.928 1.00 51.02 135 GLU A CA 1
ATOM 1880 C C . GLU A 1 135 ? 13.317 3.647 16.927 1.00 31.13 135 GLU A C 1
ATOM 1881 O O . GLU A 1 135 ? 14.491 3.669 16.555 1.00 35.21 135 GLU A O 1
ATOM 1893 N N . HIS A 1 136 ? 12.958 3.796 18.199 1.00 43.54 136 HIS A N 1
ATOM 1894 C CA . HIS A 1 136 ? 13.946 3.999 19.253 1.00 71.22 136 HIS A CA 1
ATOM 1895 C C . HIS A 1 136 ? 13.927 2.840 20.245 1.00 73.22 136 HIS A C 1
ATOM 1896 O O . HIS A 1 136 ? 13.003 2.026 20.268 1.00 10.23 136 HIS A O 1
ATOM 1910 N N . PRO A 1 137 ? 14.970 2.761 21.084 1.00 63.24 137 PRO A N 1
ATOM 1911 C CA . PRO A 1 137 ? 15.097 1.705 22.093 1.00 54.11 137 PRO A CA 1
ATOM 1912 C C . PRO A 1 137 ? 14.078 1.854 23.218 1.00 61.00 137 PRO A C 1
ATOM 1913 O O . PRO A 1 137 ? 14.232 2.700 24.100 1.00 64.12 137 PRO A O 1
ATOM 1924 N N . CYS A 1 138 ? 13.039 1.028 23.182 1.00 72.33 138 CYS A N 1
ATOM 1925 C CA . CYS A 1 138 ? 11.994 1.068 24.199 1.00 22.10 138 CYS A CA 1
ATOM 1926 C C . CYS A 1 138 ? 12.428 0.316 25.453 1.00 14.24 138 CYS A C 1
ATOM 1927 O O . CYS A 1 138 ? 13.277 -0.574 25.394 1.00 14.50 138 CYS A O 1
ATOM 1935 N N . TYR A 1 139 ? 11.840 0.681 26.588 1.00 64.04 139 TYR A N 1
ATOM 1936 C CA . TYR A 1 139 ? 12.169 0.044 27.857 1.00 13.15 139 TYR A CA 1
ATOM 1937 C C . TYR A 1 139 ? 10.929 -0.582 28.489 1.00 23.24 139 TYR A C 1
ATOM 1938 O O . TYR A 1 139 ? 10.082 0.117 29.046 1.00 23.42 139 TYR A O 1
ATOM 1956 N N . ARG A 1 140 ? 10.831 -1.904 28.399 1.00 21.40 140 ARG A N 1
ATOM 1957 C CA . ARG A 1 140 ? 9.696 -2.626 28.961 1.00 72.42 140 ARG A CA 1
ATOM 1958 C C . ARG A 1 140 ? 10.156 -3.899 29.667 1.00 50.53 140 ARG A C 1
ATOM 1959 O O . ARG A 1 140 ? 10.975 -3.851 30.585 1.00 52.21 140 ARG A O 1
ATOM 1980 N N . LYS A 1 141 ? 9.624 -5.036 29.232 1.00 15.31 141 LYS A N 1
ATOM 1981 C CA . LYS A 1 141 ? 9.979 -6.322 29.821 1.00 51.54 141 LYS A CA 1
ATOM 1982 C C . LYS A 1 141 ? 11.231 -6.893 29.163 1.00 31.32 141 LYS A C 1
ATOM 1983 O O . LYS A 1 141 ? 11.518 -8.084 29.285 1.00 14.30 141 LYS A O 1
ATOM 2002 N N . GLU A 1 142 ? 11.973 -6.037 28.468 1.00 12.31 142 GLU A N 1
ATOM 2003 C CA . GLU A 1 142 ? 13.194 -6.458 27.793 1.00 64.33 142 GLU A CA 1
ATOM 2004 C C . GLU A 1 142 ? 13.711 -5.360 26.867 1.00 21.53 142 GLU A C 1
ATOM 2005 O O . GLU A 1 142 ? 12.997 -4.894 25.981 1.00 42.13 142 GLU A O 1
ATOM 2017 N N . GLY A 1 143 ? 14.958 -4.952 27.082 1.00 62.13 143 GLY A N 1
ATOM 2018 C CA . GLY A 1 143 ? 15.550 -3.912 26.260 1.00 32.13 143 GLY A CA 1
ATOM 2019 C C . GLY A 1 143 ? 15.474 -4.229 24.780 1.00 71.00 143 GLY A C 1
ATOM 2020 O O . GLY A 1 143 ? 15.918 -5.289 24.341 1.00 5.13 143 GLY A O 1
ATOM 2024 N N . GLY A 1 144 ? 14.907 -3.307 24.007 1.00 33.52 144 GLY A N 1
ATOM 2025 C CA . GLY A 1 144 ? 14.783 -3.514 22.576 1.00 14.30 144 GLY A CA 1
ATOM 2026 C C . GLY A 1 144 ? 14.415 -2.242 21.837 1.00 63.32 144 GLY A C 1
ATOM 2027 O O . GLY A 1 144 ? 14.222 -1.193 22.450 1.00 1.52 144 GLY A O 1
ATOM 2031 N N . VAL A 1 145 ? 14.320 -2.335 20.514 1.00 32.12 145 VAL A N 1
ATOM 2032 C CA . VAL A 1 145 ? 13.974 -1.183 19.690 1.00 71.30 145 VAL A CA 1
ATOM 2033 C C . VAL A 1 145 ? 12.616 -1.372 19.024 1.00 72.44 145 VAL A C 1
ATOM 2034 O O . VAL A 1 145 ? 12.325 -2.434 18.473 1.00 72.22 145 VAL A O 1
ATOM 2047 N N . VAL A 1 146 ? 11.787 -0.335 19.077 1.00 51.50 146 VAL A N 1
ATOM 2048 C CA . VAL A 1 146 ? 10.459 -0.385 18.477 1.00 30.10 146 VAL A CA 1
ATOM 2049 C C . VAL A 1 146 ? 10.164 0.886 17.688 1.00 35.25 146 VAL A C 1
ATOM 2050 O O . VAL A 1 146 ? 10.744 1.940 17.950 1.00 74.44 146 VAL A O 1
ATOM 2063 N N . SER A 1 147 ? 9.257 0.779 16.723 1.00 73.15 147 SER A N 1
ATOM 2064 C CA . SER A 1 147 ? 8.886 1.919 15.893 1.00 51.23 147 SER A CA 1
ATOM 2065 C C . SER A 1 147 ? 8.427 3.092 16.754 1.00 33.43 147 SER A C 1
ATOM 2066 O O . SER A 1 147 ? 7.720 2.908 17.746 1.00 21.12 147 SER A O 1
ATOM 2074 N N . CYS A 1 148 ? 8.833 4.296 16.368 1.00 22.24 148 CYS A N 1
ATOM 2075 C CA . CYS A 1 148 ? 8.465 5.500 17.105 1.00 31.42 148 CYS A CA 1
ATOM 2076 C C . CYS A 1 148 ? 7.768 6.504 16.193 1.00 63.22 148 CYS A C 1
ATOM 2077 O O . CYS A 1 148 ? 8.385 7.070 15.290 1.00 23.13 148 CYS A O 1
ATOM 2085 N N . ASP A 1 149 ? 6.480 6.718 16.433 1.00 15.51 149 ASP A N 1
ATOM 2086 C CA . ASP A 1 149 ? 5.698 7.654 15.633 1.00 70.03 149 ASP A CA 1
ATOM 2087 C C . ASP A 1 149 ? 5.594 9.008 16.327 1.00 41.30 149 ASP A C 1
ATOM 2088 O O . ASP A 1 149 ? 6.080 9.184 17.445 1.00 44.05 149 ASP A O 1
ATOM 2097 N N . CYS A 1 150 ? 4.958 9.964 15.657 1.00 21.41 150 CYS A N 1
ATOM 2098 C CA . CYS A 1 150 ? 4.791 11.303 16.208 1.00 43.11 150 CYS A CA 1
ATOM 2099 C C . CYS A 1 150 ? 3.487 11.410 16.993 1.00 23.33 150 CYS A C 1
ATOM 2100 O O . CYS A 1 150 ? 2.424 11.020 16.510 1.00 62.22 150 CYS A O 1
ATOM 2107 N N . LYS A 1 151 ? 3.577 11.941 18.208 1.00 75.01 151 LYS A N 1
ATOM 2108 C CA . LYS A 1 151 ? 2.405 12.101 19.061 1.00 3.43 151 LYS A CA 1
ATOM 2109 C C . LYS A 1 151 ? 2.783 12.755 20.387 1.00 62.03 151 LYS A C 1
ATOM 2110 O O . LYS A 1 151 ? 2.753 13.979 20.519 1.00 44.15 151 LYS A O 1
ATOM 2129 N N . THR A 1 152 ? 3.140 11.931 21.367 1.00 3.22 152 THR A N 1
ATOM 2130 C CA . THR A 1 152 ? 3.524 12.429 22.682 1.00 44.10 152 THR A CA 1
ATOM 2131 C C . THR A 1 152 ? 4.991 12.846 22.705 1.00 34.33 152 THR A C 1
ATOM 2132 O O . THR A 1 152 ? 5.604 12.934 23.770 1.00 74.44 152 THR A O 1
ATOM 2143 N N . ILE A 1 153 ? 5.547 13.102 21.526 1.00 31.51 153 ILE A N 1
ATOM 2144 C CA . ILE A 1 153 ? 6.941 13.511 21.413 1.00 62.15 153 ILE A CA 1
ATOM 2145 C C . ILE A 1 153 ? 7.288 14.574 22.449 1.00 2.01 153 ILE A C 1
ATOM 2146 O O . ILE A 1 153 ? 6.406 15.244 22.988 1.00 63.21 153 ILE A O 1
ATOM 2162 N N . THR A 1 154 ? 8.580 14.726 22.724 1.00 62.23 154 THR A N 1
ATOM 2163 C CA . THR A 1 154 ? 9.045 15.708 23.695 1.00 31.11 154 THR A CA 1
ATOM 2164 C C . THR A 1 154 ? 8.913 17.125 23.150 1.00 45.33 154 THR A C 1
ATOM 2165 O O . THR A 1 154 ? 8.714 17.324 21.951 1.00 40.40 154 THR A O 1
ATOM 2176 N N . CYS A 1 155 ? 9.027 18.108 24.036 1.00 2.45 155 CYS A N 1
ATOM 2177 C CA . CYS A 1 155 ? 8.921 19.509 23.644 1.00 24.45 155 CYS A CA 1
ATOM 2178 C C . CYS A 1 155 ? 10.296 20.089 23.325 1.00 51.24 155 CYS A C 1
ATOM 2179 O O . CYS A 1 155 ? 11.264 19.853 24.046 1.00 12.12 155 CYS A O 1
ATOM 2186 N N . ASN A 1 156 ? 10.372 20.850 22.238 1.00 43.14 156 ASN A N 1
ATOM 2187 C CA . ASN A 1 156 ? 11.628 21.465 21.821 1.00 32.44 156 ASN A CA 1
ATOM 2188 C C . ASN A 1 156 ? 11.790 22.847 22.445 1.00 13.44 156 ASN A C 1
ATOM 2189 O O . ASN A 1 156 ? 11.598 23.865 21.781 1.00 72.24 156 ASN A O 1
ATOM 2200 N N . GLU A 1 157 ? 12.145 22.875 23.726 1.00 33.12 157 GLU A N 1
ATOM 2201 C CA . GLU A 1 157 ? 12.332 24.133 24.439 1.00 21.14 157 GLU A CA 1
ATOM 2202 C C . GLU A 1 157 ? 13.615 24.104 25.265 1.00 42.30 157 GLU A C 1
ATOM 2203 O O . GLU A 1 157 ? 14.685 23.766 24.758 1.00 51.31 157 GLU A O 1
ATOM 2215 N N . ASP A 1 158 ? 13.500 24.462 26.539 1.00 33.11 158 ASP A N 1
ATOM 2216 C CA . ASP A 1 158 ? 14.649 24.477 27.436 1.00 3.22 158 ASP A CA 1
ATOM 2217 C C . ASP A 1 158 ? 15.025 23.061 27.862 1.00 43.31 158 ASP A C 1
ATOM 2218 O O . ASP A 1 158 ? 15.912 22.867 28.694 1.00 63.23 158 ASP A O 1
ATOM 2227 N N . HIS A 1 159 ? 14.344 22.075 27.287 1.00 40.31 159 HIS A N 1
ATOM 2228 C CA . HIS A 1 159 ? 14.606 20.677 27.607 1.00 22.32 159 HIS A CA 1
ATOM 2229 C C . HIS A 1 159 ? 13.530 19.773 27.014 1.00 33.53 159 HIS A C 1
ATOM 2230 O O . HIS A 1 159 ? 12.378 20.170 26.840 1.00 14.11 159 HIS A O 1
ATOM 2244 N N . PRO A 1 160 ? 13.912 18.527 26.696 1.00 71.12 160 PRO A N 1
ATOM 2245 C CA . PRO A 1 160 ? 12.994 17.541 26.117 1.00 22.15 160 PRO A CA 1
ATOM 2246 C C . PRO A 1 160 ? 11.945 17.068 27.118 1.00 2.33 160 PRO A C 1
ATOM 2247 O O . PRO A 1 160 ? 12.277 16.501 28.160 1.00 40.22 160 PRO A O 1
ATOM 2258 N N . CYS A 1 161 ? 10.678 17.305 26.796 1.00 30.41 161 CYS A N 1
ATOM 2259 C CA . CYS A 1 161 ? 9.579 16.903 27.667 1.00 45.35 161 CYS A CA 1
ATOM 2260 C C . CYS A 1 161 ? 8.327 16.590 26.853 1.00 41.22 161 CYS A C 1
ATOM 2261 O O . CYS A 1 161 ? 7.827 17.437 26.112 1.00 45.21 161 CYS A O 1
ATOM 2268 N N . TYR A 1 162 ? 7.825 15.369 26.996 1.00 24.34 162 TYR A N 1
ATOM 2269 C CA . TYR A 1 162 ? 6.633 14.942 26.274 1.00 40.34 162 TYR A CA 1
ATOM 2270 C C . TYR A 1 162 ? 5.597 16.061 26.224 1.00 50.12 162 TYR A C 1
ATOM 2271 O O . TYR A 1 162 ? 5.390 16.776 27.205 1.00 22.00 162 TYR A O 1
ATOM 2289 N N . HIS A 1 163 ? 4.947 16.206 25.073 1.00 4.42 163 HIS A N 1
ATOM 2290 C CA . HIS A 1 163 ? 3.931 17.237 24.894 1.00 10.10 163 HIS A CA 1
ATOM 2291 C C . HIS A 1 163 ? 2.759 17.015 25.845 1.00 54.21 163 HIS A C 1
ATOM 2292 O O . HIS A 1 163 ? 2.517 17.819 26.746 1.00 73.34 163 HIS A O 1
ATOM 2306 N N . SER A 1 164 ? 2.034 15.921 25.638 1.00 73.44 164 SER A N 1
ATOM 2307 C CA . SER A 1 164 ? 0.884 15.596 26.473 1.00 31.45 164 SER A CA 1
ATOM 2308 C C . SER A 1 164 ? 0.582 14.101 26.425 1.00 23.22 164 SER A C 1
ATOM 2309 O O . SER A 1 164 ? 1.481 13.281 26.233 1.00 35.23 164 SER A O 1
ATOM 2317 N N . TYR A 1 165 ? -0.688 13.754 26.601 1.00 41.22 165 TYR A N 1
ATOM 2318 C CA . TYR A 1 165 ? -1.109 12.358 26.580 1.00 51.40 165 TYR A CA 1
ATOM 2319 C C . TYR A 1 165 ? -2.214 12.138 25.552 1.00 55.22 165 TYR A C 1
ATOM 2320 O O . TYR A 1 165 ? -3.298 12.711 25.658 1.00 34.22 165 TYR A O 1
ATOM 2338 N N . GLU A 1 166 ? -1.931 11.303 24.557 1.00 44.41 166 GLU A N 1
ATOM 2339 C CA . GLU A 1 166 ? -2.900 11.007 23.509 1.00 53.10 166 GLU A CA 1
ATOM 2340 C C . GLU A 1 166 ? -2.432 9.836 22.650 1.00 72.01 166 GLU A C 1
ATOM 2341 O O . GLU A 1 166 ? -1.235 9.647 22.440 1.00 5.13 166 GLU A O 1
ATOM 2353 N N . GLU A 1 167 ? -3.387 9.053 22.156 1.00 25.15 167 GLU A N 1
ATOM 2354 C CA . GLU A 1 167 ? -3.072 7.900 21.322 1.00 63.44 167 GLU A CA 1
ATOM 2355 C C . GLU A 1 167 ? -3.561 8.113 19.892 1.00 42.10 167 GLU A C 1
ATOM 2356 O O . GLU A 1 167 ? -4.688 7.756 19.550 1.00 32.44 167 GLU A O 1
ATOM 2368 N N . ASP A 1 168 ? -2.705 8.699 19.062 1.00 60.43 168 ASP A N 1
ATOM 2369 C CA . ASP A 1 168 ? -3.048 8.960 17.669 1.00 74.03 168 ASP A CA 1
ATOM 2370 C C . ASP A 1 168 ? -1.803 8.936 16.788 1.00 20.51 168 ASP A C 1
ATOM 2371 O O . ASP A 1 168 ? -0.851 9.679 17.022 1.00 64.55 168 ASP A O 1
ATOM 2380 N N . GLY A 1 169 ? -1.817 8.075 15.775 1.00 73.42 169 GLY A N 1
ATOM 2381 C CA . GLY A 1 169 ? -0.683 7.968 14.876 1.00 53.55 169 GLY A CA 1
ATOM 2382 C C . GLY A 1 169 ? -0.484 9.220 14.043 1.00 34.51 169 GLY A C 1
ATOM 2383 O O . GLY A 1 169 ? -1.450 9.822 13.574 1.00 12.34 169 GLY A O 1
ATOM 2387 N N . VAL A 1 170 ? 0.772 9.613 13.859 1.00 20.24 170 VAL A N 1
ATOM 2388 C CA . VAL A 1 170 ? 1.095 10.801 13.078 1.00 32.13 170 VAL A CA 1
ATOM 2389 C C . VAL A 1 170 ? 0.558 10.686 11.656 1.00 1.00 170 VAL A C 1
ATOM 2390 O O . VAL A 1 170 ? 0.682 9.642 11.015 1.00 24.44 170 VAL A O 1
ATOM 2403 N N . THR A 1 171 ? -0.040 11.768 11.166 1.00 62.53 171 THR A N 1
ATOM 2404 C CA . THR A 1 171 ? -0.597 11.789 9.819 1.00 24.20 171 THR A CA 1
ATOM 2405 C C . THR A 1 171 ? -0.174 13.047 9.069 1.00 23.30 171 THR A C 1
ATOM 2406 O O . THR A 1 171 ? 0.044 14.098 9.672 1.00 52.13 171 THR A O 1
ATOM 2417 N N . LYS A 1 172 ? -0.059 12.933 7.750 1.00 13.21 172 LYS A N 1
ATOM 2418 C CA . LYS A 1 172 ? 0.336 14.062 6.916 1.00 73.11 172 LYS A CA 1
ATOM 2419 C C . LYS A 1 172 ? -0.862 14.622 6.155 1.00 31.05 172 LYS A C 1
ATOM 2420 O O . LYS A 1 172 ? -1.978 14.117 6.278 1.00 51.14 172 LYS A O 1
ATOM 2439 N N . SER A 1 173 ? -0.623 15.667 5.370 1.00 65.14 173 SER A N 1
ATOM 2440 C CA . SER A 1 173 ? -1.682 16.297 4.591 1.00 74.40 173 SER A CA 1
ATOM 2441 C C . SER A 1 173 ? -1.169 16.723 3.219 1.00 5.43 173 SER A C 1
ATOM 2442 O O . SER A 1 173 ? -1.619 17.723 2.659 1.00 61.22 173 SER A O 1
ATOM 2450 N N . ASP A 1 174 ? -0.223 15.959 2.685 1.00 70.42 174 ASP A N 1
ATOM 2451 C CA . ASP A 1 174 ? 0.353 16.255 1.378 1.00 13.52 174 ASP A CA 1
ATOM 2452 C C . ASP A 1 174 ? 0.109 15.108 0.403 1.00 35.23 174 ASP A C 1
ATOM 2453 O O . ASP A 1 174 ? -0.507 15.293 -0.647 1.00 50.02 174 ASP A O 1
ATOM 2462 N N . CYS A 1 175 ? 0.595 13.924 0.758 1.00 64.23 175 CYS A N 1
ATOM 2463 C CA . CYS A 1 175 ? 0.432 12.746 -0.087 1.00 32.10 175 CYS A CA 1
ATOM 2464 C C . CYS A 1 175 ? 0.826 13.051 -1.528 1.00 50.53 175 CYS A C 1
ATOM 2465 O O . CYS A 1 175 ? 0.255 12.499 -2.469 1.00 11.40 175 CYS A O 1
ATOM 2473 N N . ASP A 1 176 ? 1.804 13.935 -1.694 1.00 0.01 176 ASP A N 1
ATOM 2474 C CA . ASP A 1 176 ? 2.275 14.315 -3.021 1.00 15.01 176 ASP A CA 1
ATOM 2475 C C . ASP A 1 176 ? 3.766 14.033 -3.170 1.00 4.42 176 ASP A C 1
ATOM 2476 O O . ASP A 1 176 ? 4.421 14.563 -4.068 1.00 45.02 176 ASP A O 1
ATOM 2485 N N . CYS A 1 177 ? 4.297 13.198 -2.284 1.00 13.15 177 CYS A N 1
ATOM 2486 C CA . CYS A 1 177 ? 5.712 12.847 -2.315 1.00 42.50 177 CYS A CA 1
ATOM 2487 C C . CYS A 1 177 ? 5.952 11.495 -1.653 1.00 61.50 177 CYS A C 1
ATOM 2488 O O . CYS A 1 177 ? 5.033 10.894 -1.097 1.00 5.15 177 CYS A O 1
ATOM 2496 N N . GLU A 1 178 ? 7.192 11.021 -1.719 1.00 63.53 178 GLU A N 1
ATOM 2497 C CA . GLU A 1 178 ? 7.551 9.737 -1.128 1.00 64.12 178 GLU A CA 1
ATOM 2498 C C . GLU A 1 178 ? 7.733 9.865 0.382 1.00 64.05 178 GLU A C 1
ATOM 2499 O O . GLU A 1 178 ? 8.836 10.122 0.866 1.00 41.33 178 GLU A O 1
ATOM 2511 N N . HIS A 1 179 ? 6.643 9.684 1.121 1.00 43.15 179 HIS A N 1
ATOM 2512 C CA . HIS A 1 179 ? 6.682 9.779 2.575 1.00 14.35 179 HIS A CA 1
ATOM 2513 C C . HIS A 1 179 ? 7.166 8.471 3.193 1.00 62.11 179 HIS A C 1
ATOM 2514 O O . HIS A 1 179 ? 6.380 7.712 3.760 1.00 0.42 179 HIS A O 1
ATOM 2528 N N . SER A 1 180 ? 8.465 8.213 3.078 1.00 40.13 180 SER A N 1
ATOM 2529 C CA . SER A 1 180 ? 9.053 6.994 3.621 1.00 44.25 180 SER A CA 1
ATOM 2530 C C . SER A 1 180 ? 10.487 7.241 4.079 1.00 24.13 180 SER A C 1
ATOM 2531 O O . SER A 1 180 ? 11.447 6.723 3.507 1.00 0.34 180 SER A O 1
ATOM 2539 N N . PRO A 1 181 ? 10.638 8.051 5.137 1.00 1.43 181 PRO A N 1
ATOM 2540 C CA . PRO A 1 181 ? 11.951 8.386 5.698 1.00 73.22 181 PRO A CA 1
ATOM 2541 C C . PRO A 1 181 ? 12.605 7.196 6.392 1.00 14.13 181 PRO A C 1
ATOM 2542 O O . PRO A 1 181 ? 12.072 6.087 6.378 1.00 45.03 181 PRO A O 1
ATOM 2553 N N . GLY A 1 182 ? 13.762 7.435 7.001 1.00 65.10 182 GLY A N 1
ATOM 2554 C CA . GLY A 1 182 ? 14.470 6.373 7.693 1.00 54.21 182 GLY A CA 1
ATOM 2555 C C . GLY A 1 182 ? 14.726 6.701 9.150 1.00 15.15 182 GLY A C 1
ATOM 2556 O O . GLY A 1 182 ? 14.851 7.864 9.534 1.00 2.15 182 GLY A O 1
ATOM 2560 N N . PRO A 1 183 ? 14.805 5.658 9.991 1.00 53.54 183 PRO A N 1
ATOM 2561 C CA . PRO A 1 183 ? 15.047 5.816 11.428 1.00 53.53 183 PRO A CA 1
ATOM 2562 C C . PRO A 1 183 ? 16.464 6.292 11.728 1.00 22.31 183 PRO A C 1
ATOM 2563 O O . PRO A 1 183 ? 17.200 6.690 10.825 1.00 13.42 183 PRO A O 1
ATOM 2574 N N . SER A 1 184 ? 16.841 6.246 13.002 1.00 42.11 184 SER A N 1
ATOM 2575 C CA . SER A 1 184 ? 18.170 6.675 13.421 1.00 2.35 184 SER A CA 1
ATOM 2576 C C . SER A 1 184 ? 18.915 5.538 14.115 1.00 53.34 184 SER A C 1
ATOM 2577 O O . SER A 1 184 ? 20.130 5.405 13.979 1.00 4.41 184 SER A O 1
ATOM 2585 N N . GLU A 1 185 ? 18.175 4.721 14.858 1.00 52.04 185 GLU A N 1
ATOM 2586 C CA . GLU A 1 185 ? 18.765 3.596 15.573 1.00 72.30 185 GLU A CA 1
ATOM 2587 C C . GLU A 1 185 ? 18.455 2.279 14.866 1.00 1.13 185 GLU A C 1
ATOM 2588 O O . GLU A 1 185 ? 19.005 1.989 13.805 1.00 42.25 185 GLU A O 1
ATOM 2600 N N . MET A 1 1 ? 4.056 1.768 2.115 1.00 53.00 1 MET A N 2
ATOM 2601 C CA . MET A 1 1 ? 4.051 3.222 2.008 1.00 11.42 1 MET A CA 2
ATOM 2602 C C . MET A 1 1 ? 2.670 3.734 1.611 1.00 32.21 1 MET A C 2
ATOM 2603 O O . MET A 1 1 ? 2.244 4.803 2.048 1.00 22.41 1 MET A O 2
ATOM 2617 N N . ALA A 1 2 ? 1.975 2.964 0.780 1.00 31.21 2 ALA A N 2
ATOM 2618 C CA . ALA A 1 2 ? 0.642 3.339 0.326 1.00 74.40 2 ALA A CA 2
ATOM 2619 C C . ALA A 1 2 ? -0.018 2.198 -0.442 1.00 45.13 2 ALA A C 2
ATOM 2620 O O . ALA A 1 2 ? 0.583 1.616 -1.346 1.00 42.43 2 ALA A O 2
ATOM 2627 N N . HIS A 1 3 ? -1.256 1.882 -0.077 1.00 0.43 3 HIS A N 2
ATOM 2628 C CA . HIS A 1 3 ? -1.997 0.810 -0.732 1.00 43.42 3 HIS A CA 2
ATOM 2629 C C . HIS A 1 3 ? -2.688 1.320 -1.993 1.00 61.03 3 HIS A C 2
ATOM 2630 O O . HIS A 1 3 ? -3.466 2.272 -1.944 1.00 32.34 3 HIS A O 2
ATOM 2644 N N . GLU A 1 4 ? -2.397 0.680 -3.122 1.00 10.04 4 GLU A N 2
ATOM 2645 C CA . GLU A 1 4 ? -2.990 1.071 -4.395 1.00 61.43 4 GLU A CA 2
ATOM 2646 C C . GLU A 1 4 ? -2.991 -0.098 -5.376 1.00 70.42 4 GLU A C 2
ATOM 2647 O O . GLU A 1 4 ? -2.114 -0.960 -5.331 1.00 3.10 4 GLU A O 2
ATOM 2659 N N . GLU A 1 5 ? -3.983 -0.120 -6.261 1.00 0.10 5 GLU A N 2
ATOM 2660 C CA . GLU A 1 5 ? -4.099 -1.184 -7.252 1.00 0.44 5 GLU A CA 2
ATOM 2661 C C . GLU A 1 5 ? -3.031 -1.040 -8.332 1.00 25.13 5 GLU A C 2
ATOM 2662 O O . GLU A 1 5 ? -2.926 0.000 -8.982 1.00 3.12 5 GLU A O 2
ATOM 2674 N N . ASP A 1 6 ? -2.240 -2.091 -8.516 1.00 63.33 6 ASP A N 2
ATOM 2675 C CA . ASP A 1 6 ? -1.179 -2.084 -9.517 1.00 52.23 6 ASP A CA 2
ATOM 2676 C C . ASP A 1 6 ? -0.590 -3.480 -9.695 1.00 5.43 6 ASP A C 2
ATOM 2677 O O . ASP A 1 6 ? -1.094 -4.453 -9.136 1.00 64.03 6 ASP A O 2
ATOM 2686 N N . GLY A 1 7 ? 0.482 -3.569 -10.477 1.00 74.15 7 GLY A N 2
ATOM 2687 C CA . GLY A 1 7 ? 1.121 -4.850 -10.716 1.00 4.34 7 GLY A CA 2
ATOM 2688 C C . GLY A 1 7 ? 2.521 -4.915 -10.137 1.00 33.33 7 GLY A C 2
ATOM 2689 O O . GLY A 1 7 ? 3.155 -5.970 -10.146 1.00 24.24 7 GLY A O 2
ATOM 2693 N N . VAL A 1 8 ? 3.005 -3.784 -9.633 1.00 33.52 8 VAL A N 2
ATOM 2694 C CA . VAL A 1 8 ? 4.338 -3.717 -9.048 1.00 24.35 8 VAL A CA 2
ATOM 2695 C C . VAL A 1 8 ? 4.267 -3.576 -7.531 1.00 73.22 8 VAL A C 2
ATOM 2696 O O . VAL A 1 8 ? 4.069 -2.479 -7.008 1.00 42.34 8 VAL A O 2
ATOM 2709 N N . CYS A 1 9 ? 4.429 -4.693 -6.831 1.00 12.15 9 CYS A N 2
ATOM 2710 C CA . CYS A 1 9 ? 4.382 -4.694 -5.373 1.00 22.44 9 CYS A CA 2
ATOM 2711 C C . CYS A 1 9 ? 5.108 -5.910 -4.807 1.00 24.33 9 CYS A C 2
ATOM 2712 O O . CYS A 1 9 ? 5.121 -6.978 -5.417 1.00 74.15 9 CYS A O 2
ATOM 2720 N N . ASN A 1 10 ? 5.714 -5.739 -3.636 1.00 62.41 10 ASN A N 2
ATOM 2721 C CA . ASN A 1 10 ? 6.445 -6.823 -2.988 1.00 42.44 10 ASN A CA 2
ATOM 2722 C C . ASN A 1 10 ? 5.778 -7.220 -1.675 1.00 3.42 10 ASN A C 2
ATOM 2723 O O . ASN A 1 10 ? 5.853 -8.373 -1.253 1.00 23.44 10 ASN A O 2
ATOM 2734 N N . SER A 1 11 ? 5.126 -6.255 -1.034 1.00 33.33 11 SER A N 2
ATOM 2735 C CA . SER A 1 11 ? 4.448 -6.503 0.233 1.00 10.25 11 SER A CA 2
ATOM 2736 C C . SER A 1 11 ? 2.947 -6.674 0.022 1.00 33.13 11 SER A C 2
ATOM 2737 O O . SER A 1 11 ? 2.447 -7.794 -0.078 1.00 51.32 11 SER A O 2
ATOM 2745 N N . ASN A 1 12 ? 2.233 -5.555 -0.044 1.00 4.31 12 ASN A N 2
ATOM 2746 C CA . ASN A 1 12 ? 0.789 -5.580 -0.243 1.00 13.44 12 ASN A CA 2
ATOM 2747 C C . ASN A 1 12 ? 0.382 -4.660 -1.390 1.00 75.52 12 ASN A C 2
ATOM 2748 O O . ASN A 1 12 ? -0.733 -4.749 -1.904 1.00 12.31 12 ASN A O 2
ATOM 2759 N N . ALA A 1 13 ? 1.293 -3.779 -1.787 1.00 65.13 13 ALA A N 2
ATOM 2760 C CA . ALA A 1 13 ? 1.031 -2.846 -2.875 1.00 53.45 13 ALA A CA 2
ATOM 2761 C C . ALA A 1 13 ? 2.244 -1.963 -3.147 1.00 3.03 13 ALA A C 2
ATOM 2762 O O . ALA A 1 13 ? 2.801 -1.952 -4.245 1.00 10.22 13 ALA A O 2
ATOM 2769 N N . PRO A 1 14 ? 2.665 -1.204 -2.124 1.00 65.11 14 PRO A N 2
ATOM 2770 C CA . PRO A 1 14 ? 3.818 -0.304 -2.228 1.00 54.24 14 PRO A CA 2
ATOM 2771 C C . PRO A 1 14 ? 5.137 -1.061 -2.338 1.00 12.20 14 PRO A C 2
ATOM 2772 O O . PRO A 1 14 ? 5.151 -2.283 -2.492 1.00 42.41 14 PRO A O 2
ATOM 2783 N N . CYS A 1 15 ? 6.242 -0.328 -2.257 1.00 61.50 15 CYS A N 2
ATOM 2784 C CA . CYS A 1 15 ? 7.567 -0.932 -2.347 1.00 41.45 15 CYS A CA 2
ATOM 2785 C C . CYS A 1 15 ? 7.670 -2.155 -1.443 1.00 24.21 15 CYS A C 2
ATOM 2786 O O . CYS A 1 15 ? 7.558 -3.292 -1.903 1.00 43.45 15 CYS A O 2
ATOM 2794 N N . TYR A 1 16 ? 7.886 -1.915 -0.154 1.00 64.25 16 TYR A N 2
ATOM 2795 C CA . TYR A 1 16 ? 8.009 -2.998 0.815 1.00 42.25 16 TYR A CA 2
ATOM 2796 C C . TYR A 1 16 ? 7.748 -2.494 2.231 1.00 40.44 16 TYR A C 2
ATOM 2797 O O . TYR A 1 16 ? 8.571 -1.786 2.812 1.00 51.51 16 TYR A O 2
ATOM 2815 N N . HIS A 1 17 ? 6.596 -2.865 2.781 1.00 41.53 17 HIS A N 2
ATOM 2816 C CA . HIS A 1 17 ? 6.225 -2.452 4.130 1.00 42.24 17 HIS A CA 2
ATOM 2817 C C . HIS A 1 17 ? 6.183 -3.651 5.072 1.00 11.33 17 HIS A C 2
ATOM 2818 O O . HIS A 1 17 ? 6.416 -4.787 4.658 1.00 40.12 17 HIS A O 2
ATOM 2832 N N . CYS A 1 18 ? 5.885 -3.390 6.340 1.00 2.22 18 CYS A N 2
ATOM 2833 C CA . CYS A 1 18 ? 5.814 -4.448 7.342 1.00 1.52 18 CYS A CA 2
ATOM 2834 C C . CYS A 1 18 ? 4.379 -4.930 7.522 1.00 74.50 18 CYS A C 2
ATOM 2835 O O . CYS A 1 18 ? 3.433 -4.149 7.423 1.00 51.55 18 CYS A O 2
ATOM 2843 N N . ASP A 1 19 ? 4.224 -6.223 7.785 1.00 34.24 19 ASP A N 2
ATOM 2844 C CA . ASP A 1 19 ? 2.903 -6.811 7.978 1.00 22.35 19 ASP A CA 2
ATOM 2845 C C . ASP A 1 19 ? 2.332 -6.429 9.341 1.00 61.55 19 ASP A C 2
ATOM 2846 O O . ASP A 1 19 ? 1.256 -5.839 9.430 1.00 42.00 19 ASP A O 2
ATOM 2855 N N . ALA A 1 20 ? 3.060 -6.772 10.399 1.00 52.14 20 ALA A N 2
ATOM 2856 C CA . ALA A 1 20 ? 2.626 -6.464 11.756 1.00 62.22 20 ALA A CA 2
ATOM 2857 C C . ALA A 1 20 ? 1.823 -5.169 11.795 1.00 11.31 20 ALA A C 2
ATOM 2858 O O . ALA A 1 20 ? 0.841 -5.059 12.527 1.00 15.44 20 ALA A O 2
ATOM 2865 N N . ASN A 1 21 ? 2.248 -4.190 11.003 1.00 41.12 21 ASN A N 2
ATOM 2866 C CA . ASN A 1 21 ? 1.568 -2.901 10.948 1.00 4.35 21 ASN A CA 2
ATOM 2867 C C . ASN A 1 21 ? 0.941 -2.674 9.576 1.00 3.23 21 ASN A C 2
ATOM 2868 O O . ASN A 1 21 ? 0.130 -1.767 9.395 1.00 32.12 21 ASN A O 2
ATOM 2879 N N . GLY A 1 22 ? 1.324 -3.505 8.612 1.00 73.52 22 GLY A N 2
ATOM 2880 C CA . GLY A 1 22 ? 0.789 -3.380 7.269 1.00 42.45 22 GLY A CA 2
ATOM 2881 C C . GLY A 1 22 ? -0.687 -3.719 7.198 1.00 45.33 22 GLY A C 2
ATOM 2882 O O . GLY A 1 22 ? -1.326 -3.520 6.165 1.00 31.24 22 GLY A O 2
ATOM 2886 N N . GLU A 1 23 ? -1.228 -4.233 8.298 1.00 65.24 23 GLU A N 2
ATOM 2887 C CA . GLU A 1 23 ? -2.637 -4.603 8.354 1.00 41.11 23 GLU A CA 2
ATOM 2888 C C . GLU A 1 23 ? -3.193 -4.415 9.763 1.00 41.25 23 GLU A C 2
ATOM 2889 O O . GLU A 1 23 ? -4.382 -4.155 9.942 1.00 3.52 23 GLU A O 2
ATOM 2901 N N . ASN A 1 24 ? -2.323 -4.549 10.758 1.00 31.35 24 ASN A N 2
ATOM 2902 C CA . ASN A 1 24 ? -2.727 -4.396 12.151 1.00 4.55 24 ASN A CA 2
ATOM 2903 C C . ASN A 1 24 ? -2.661 -2.932 12.578 1.00 22.35 24 ASN A C 2
ATOM 2904 O O . ASN A 1 24 ? -3.130 -2.568 13.658 1.00 64.43 24 ASN A O 2
ATOM 2915 N N . CYS A 1 25 ? -2.077 -2.098 11.725 1.00 72.50 25 CYS A N 2
ATOM 2916 C CA . CYS A 1 25 ? -1.950 -0.674 12.013 1.00 22.34 25 CYS A CA 2
ATOM 2917 C C . CYS A 1 25 ? -2.330 0.163 10.797 1.00 45.05 25 CYS A C 2
ATOM 2918 O O . CYS A 1 25 ? -3.232 0.997 10.862 1.00 53.22 25 CYS A O 2
ATOM 2926 N N . SER A 1 26 ? -1.633 -0.064 9.687 1.00 31.45 26 SER A N 2
ATOM 2927 C CA . SER A 1 26 ? -1.893 0.673 8.457 1.00 74.03 26 SER A CA 2
ATOM 2928 C C . SER A 1 26 ? -1.217 -0.000 7.267 1.00 63.44 26 SER A C 2
ATOM 2929 O O . SER A 1 26 ? -0.043 -0.367 7.332 1.00 61.41 26 SER A O 2
ATOM 2937 N N . CYS A 1 27 ? -1.965 -0.159 6.181 1.00 72.12 27 CYS A N 2
ATOM 2938 C CA . CYS A 1 27 ? -1.439 -0.789 4.975 1.00 71.11 27 CYS A CA 2
ATOM 2939 C C . CYS A 1 27 ? -0.507 0.160 4.228 1.00 33.31 27 CYS A C 2
ATOM 2940 O O . CYS A 1 27 ? -0.728 0.469 3.058 1.00 13.42 27 CYS A O 2
ATOM 2948 N N . ASN A 1 28 ? 0.535 0.619 4.914 1.00 73.13 28 ASN A N 2
ATOM 2949 C CA . ASN A 1 28 ? 1.499 1.535 4.316 1.00 64.32 28 ASN A CA 2
ATOM 2950 C C . ASN A 1 28 ? 2.708 1.724 5.228 1.00 72.52 28 ASN A C 2
ATOM 2951 O O . ASN A 1 28 ? 2.644 2.457 6.215 1.00 5.11 28 ASN A O 2
ATOM 2962 N N . CYS A 1 29 ? 3.806 1.058 4.890 1.00 25.32 29 CYS A N 2
ATOM 2963 C CA . CYS A 1 29 ? 5.030 1.152 5.679 1.00 61.35 29 CYS A CA 2
ATOM 2964 C C . CYS A 1 29 ? 6.252 0.822 4.827 1.00 10.13 29 CYS A C 2
ATOM 2965 O O . CYS A 1 29 ? 6.157 0.714 3.605 1.00 5.02 29 CYS A O 2
ATOM 2973 N N . GLU A 1 30 ? 7.398 0.665 5.482 1.00 2.22 30 GLU A N 2
ATOM 2974 C CA . GLU A 1 30 ? 8.639 0.351 4.784 1.00 21.41 30 GLU A CA 2
ATOM 2975 C C . GLU A 1 30 ? 9.451 -0.685 5.557 1.00 0.44 30 GLU A C 2
ATOM 2976 O O . GLU A 1 30 ? 10.185 -0.347 6.487 1.00 13.43 30 GLU A O 2
ATOM 2988 N N . LEU A 1 31 ? 9.314 -1.947 5.167 1.00 51.10 31 LEU A N 2
ATOM 2989 C CA . LEU A 1 31 ? 10.034 -3.033 5.823 1.00 72.10 31 LEU A CA 2
ATOM 2990 C C . LEU A 1 31 ? 9.986 -4.304 4.981 1.00 23.22 31 LEU A C 2
ATOM 2991 O O . LEU A 1 31 ? 8.934 -4.679 4.463 1.00 64.22 31 LEU A O 2
ATOM 3007 N N . PHE A 1 32 ? 11.132 -4.965 4.851 1.00 2.41 32 PHE A N 2
ATOM 3008 C CA . PHE A 1 32 ? 11.221 -6.195 4.073 1.00 4.04 32 PHE A CA 2
ATOM 3009 C C . PHE A 1 32 ? 11.967 -7.276 4.850 1.00 71.41 32 PHE A C 2
ATOM 3010 O O . PHE A 1 32 ? 13.095 -7.633 4.510 1.00 21.44 32 PHE A O 2
ATOM 3027 N N . ASP A 1 33 ? 11.328 -7.793 5.894 1.00 4.10 33 ASP A N 2
ATOM 3028 C CA . ASP A 1 33 ? 11.930 -8.834 6.720 1.00 54.05 33 ASP A CA 2
ATOM 3029 C C . ASP A 1 33 ? 10.862 -9.772 7.274 1.00 61.11 33 ASP A C 2
ATOM 3030 O O . ASP A 1 33 ? 10.264 -9.503 8.316 1.00 3.22 33 ASP A O 2
ATOM 3039 N N . CYS A 1 34 ? 10.627 -10.874 6.570 1.00 74.13 34 CYS A N 2
ATOM 3040 C CA . CYS A 1 34 ? 9.630 -11.852 6.989 1.00 23.24 34 CYS A CA 2
ATOM 3041 C C . CYS A 1 34 ? 9.988 -13.246 6.480 1.00 14.50 34 CYS A C 2
ATOM 3042 O O . CYS A 1 34 ? 11.008 -13.432 5.819 1.00 43.05 34 CYS A O 2
ATOM 3049 N N . GLU A 1 35 ? 9.139 -14.220 6.793 1.00 2.25 35 GLU A N 2
ATOM 3050 C CA . GLU A 1 35 ? 9.366 -15.596 6.368 1.00 42.12 35 GLU A CA 2
ATOM 3051 C C . GLU A 1 35 ? 8.117 -16.445 6.584 1.00 60.34 35 GLU A C 2
ATOM 3052 O O . GLU A 1 35 ? 7.640 -16.591 7.708 1.00 33.54 35 GLU A O 2
ATOM 3064 N N . ALA A 1 36 ? 7.593 -17.003 5.497 1.00 14.40 36 ALA A N 2
ATOM 3065 C CA . ALA A 1 36 ? 6.400 -17.838 5.567 1.00 64.33 36 ALA A CA 2
ATOM 3066 C C . ALA A 1 36 ? 6.574 -18.959 6.586 1.00 64.11 36 ALA A C 2
ATOM 3067 O O . ALA A 1 36 ? 7.597 -19.645 6.602 1.00 73.13 36 ALA A O 2
ATOM 3074 N N . LYS A 1 37 ? 5.570 -19.140 7.437 1.00 41.22 37 LYS A N 2
ATOM 3075 C CA . LYS A 1 37 ? 5.611 -20.178 8.460 1.00 51.10 37 LYS A CA 2
ATOM 3076 C C . LYS A 1 37 ? 4.233 -20.383 9.082 1.00 4.02 37 LYS A C 2
ATOM 3077 O O . LYS A 1 37 ? 3.276 -19.690 8.738 1.00 13.23 37 LYS A O 2
ATOM 3096 N N . LYS A 1 38 ? 4.141 -21.338 10.001 1.00 75.30 38 LYS A N 2
ATOM 3097 C CA . LYS A 1 38 ? 2.881 -21.633 10.674 1.00 22.41 38 LYS A CA 2
ATOM 3098 C C . LYS A 1 38 ? 3.128 -22.163 12.083 1.00 4.52 38 LYS A C 2
ATOM 3099 O O . LYS A 1 38 ? 3.260 -23.366 12.306 1.00 72.20 38 LYS A O 2
ATOM 3118 N N . PRO A 1 39 ? 3.192 -21.244 13.058 1.00 1.15 39 PRO A N 2
ATOM 3119 C CA . PRO A 1 39 ? 3.422 -21.595 14.463 1.00 33.20 39 PRO A CA 2
ATOM 3120 C C . PRO A 1 39 ? 2.228 -22.314 15.083 1.00 3.44 39 PRO A C 2
ATOM 3121 O O . PRO A 1 39 ? 2.290 -22.766 16.227 1.00 53.22 39 PRO A O 2
ATOM 3132 N N . ASP A 1 40 ? 1.144 -22.415 14.322 1.00 22.55 40 ASP A N 2
ATOM 3133 C CA . ASP A 1 40 ? -0.064 -23.081 14.797 1.00 5.34 40 ASP A CA 2
ATOM 3134 C C . ASP A 1 40 ? -1.006 -23.388 13.638 1.00 33.01 40 ASP A C 2
ATOM 3135 O O . ASP A 1 40 ? -1.160 -22.584 12.720 1.00 14.31 40 ASP A O 2
ATOM 3144 N N . GLY A 1 41 ? -1.635 -24.559 13.687 1.00 44.10 41 GLY A N 2
ATOM 3145 C CA . GLY A 1 41 ? -2.553 -24.952 12.635 1.00 72.33 41 GLY A CA 2
ATOM 3146 C C . GLY A 1 41 ? -3.194 -23.762 11.949 1.00 0.34 41 GLY A C 2
ATOM 3147 O O . GLY A 1 41 ? -4.402 -23.550 12.059 1.00 44.05 41 GLY A O 2
ATOM 3151 N N . SER A 1 42 ? -2.383 -22.981 11.242 1.00 33.11 42 SER A N 2
ATOM 3152 C CA . SER A 1 42 ? -2.877 -21.802 10.541 1.00 54.12 42 SER A CA 2
ATOM 3153 C C . SER A 1 42 ? -1.733 -21.052 9.867 1.00 42.45 42 SER A C 2
ATOM 3154 O O . SER A 1 42 ? -0.560 -21.328 10.120 1.00 71.25 42 SER A O 2
ATOM 3162 N N . TYR A 1 43 ? -2.082 -20.101 9.007 1.00 14.01 43 TYR A N 2
ATOM 3163 C CA . TYR A 1 43 ? -1.086 -19.312 8.294 1.00 44.54 43 TYR A CA 2
ATOM 3164 C C . TYR A 1 43 ? -0.611 -18.137 9.143 1.00 10.43 43 TYR A C 2
ATOM 3165 O O . TYR A 1 43 ? -1.401 -17.504 9.844 1.00 45.01 43 TYR A O 2
ATOM 3183 N N . ALA A 1 44 ? 0.685 -17.851 9.075 1.00 40.33 44 ALA A N 2
ATOM 3184 C CA . ALA A 1 44 ? 1.266 -16.751 9.835 1.00 50.14 44 ALA A CA 2
ATOM 3185 C C . ALA A 1 44 ? 2.682 -16.443 9.359 1.00 11.15 44 ALA A C 2
ATOM 3186 O O . ALA A 1 44 ? 3.560 -17.306 9.392 1.00 51.21 44 ALA A O 2
ATOM 3193 N N . HIS A 1 45 ? 2.897 -15.208 8.918 1.00 44.14 45 HIS A N 2
ATOM 3194 C CA . HIS A 1 45 ? 4.208 -14.786 8.435 1.00 32.33 45 HIS A CA 2
ATOM 3195 C C . HIS A 1 45 ? 4.191 -13.315 8.033 1.00 11.40 45 HIS A C 2
ATOM 3196 O O . HIS A 1 45 ? 4.328 -12.965 6.861 1.00 41.14 45 HIS A O 2
ATOM 3210 N N . PRO A 1 46 ? 4.018 -12.431 9.027 1.00 0.20 46 PRO A N 2
ATOM 3211 C CA . PRO A 1 46 ? 3.979 -10.983 8.801 1.00 11.10 46 PRO A CA 2
ATOM 3212 C C . PRO A 1 46 ? 5.340 -10.421 8.406 1.00 3.23 46 PRO A C 2
ATOM 3213 O O . PRO A 1 46 ? 5.736 -10.485 7.242 1.00 61.00 46 PRO A O 2
ATOM 3224 N N . CYS A 1 47 ? 6.054 -9.870 9.383 1.00 75.02 47 CYS A N 2
ATOM 3225 C CA . CYS A 1 47 ? 7.371 -9.296 9.138 1.00 62.30 47 CYS A CA 2
ATOM 3226 C C . CYS A 1 47 ? 8.152 -9.150 10.441 1.00 34.32 47 CYS A C 2
ATOM 3227 O O . CYS A 1 47 ? 7.676 -9.539 11.508 1.00 24.42 47 CYS A O 2
ATOM 3234 N N . ARG A 1 48 ? 9.351 -8.587 10.346 1.00 45.11 48 ARG A N 2
ATOM 3235 C CA . ARG A 1 48 ? 10.198 -8.390 11.516 1.00 22.13 48 ARG A CA 2
ATOM 3236 C C . ARG A 1 48 ? 9.361 -8.343 12.791 1.00 1.12 48 ARG A C 2
ATOM 3237 O O . ARG A 1 48 ? 9.416 -9.256 13.616 1.00 51.44 48 ARG A O 2
ATOM 3258 N N . ARG A 1 49 ? 8.588 -7.273 12.946 1.00 71.10 49 ARG A N 2
ATOM 3259 C CA . ARG A 1 49 ? 7.741 -7.106 14.121 1.00 70.11 49 ARG A CA 2
ATOM 3260 C C . ARG A 1 49 ? 7.071 -8.424 14.500 1.00 52.43 49 ARG A C 2
ATOM 3261 O O . ARG A 1 49 ? 6.300 -8.986 13.721 1.00 65.24 49 ARG A O 2
ATOM 3282 N N . CYS A 1 50 ? 7.370 -8.910 15.699 1.00 14.32 50 CYS A N 2
ATOM 3283 C CA . CYS A 1 50 ? 6.797 -10.162 16.181 1.00 3.21 50 CYS A CA 2
ATOM 3284 C C . CYS A 1 50 ? 5.275 -10.134 16.091 1.00 70.13 50 CYS A C 2
ATOM 3285 O O . CYS A 1 50 ? 4.614 -9.390 16.815 1.00 54.44 50 CYS A O 2
ATOM 3293 N N . ASP A 1 51 ? 4.726 -10.949 15.197 1.00 52.35 51 ASP A N 2
ATOM 3294 C CA . ASP A 1 51 ? 3.281 -11.017 15.011 1.00 61.45 51 ASP A CA 2
ATOM 3295 C C . ASP A 1 51 ? 2.918 -12.053 13.951 1.00 22.42 51 ASP A C 2
ATOM 3296 O O . ASP A 1 51 ? 3.751 -12.869 13.556 1.00 35.21 51 ASP A O 2
ATOM 3305 N N . ALA A 1 52 ? 1.670 -12.015 13.496 1.00 20.15 52 ALA A N 2
ATOM 3306 C CA . ALA A 1 52 ? 1.197 -12.950 12.483 1.00 44.33 52 ALA A CA 2
ATOM 3307 C C . ALA A 1 52 ? -0.290 -12.757 12.209 1.00 53.40 52 ALA A C 2
ATOM 3308 O O . ALA A 1 52 ? -0.990 -12.092 12.972 1.00 40.34 52 ALA A O 2
ATOM 3315 N N . ASN A 1 53 ? -0.767 -13.342 11.115 1.00 41.10 53 ASN A N 2
ATOM 3316 C CA . ASN A 1 53 ? -2.172 -13.233 10.740 1.00 10.21 53 ASN A CA 2
ATOM 3317 C C . ASN A 1 53 ? -2.950 -14.469 11.180 1.00 60.42 53 ASN A C 2
ATOM 3318 O O . ASN A 1 53 ? -3.054 -15.446 10.438 1.00 0.45 53 ASN A O 2
ATOM 3329 N N . ASN A 1 54 ? -3.495 -14.419 12.391 1.00 72.12 54 ASN A N 2
ATOM 3330 C CA . ASN A 1 54 ? -4.264 -15.535 12.930 1.00 71.12 54 ASN A CA 2
ATOM 3331 C C . ASN A 1 54 ? -5.370 -15.951 11.964 1.00 2.51 54 ASN A C 2
ATOM 3332 O O . ASN A 1 54 ? -6.436 -15.337 11.925 1.00 54.51 54 ASN A O 2
ATOM 3343 N N . ILE A 1 55 ? -5.107 -16.996 11.188 1.00 74.44 55 ILE A N 2
ATOM 3344 C CA . ILE A 1 55 ? -6.081 -17.495 10.224 1.00 44.33 55 ILE A CA 2
ATOM 3345 C C . ILE A 1 55 ? -6.420 -18.957 10.491 1.00 21.10 55 ILE A C 2
ATOM 3346 O O . ILE A 1 55 ? -5.798 -19.861 9.932 1.00 75.54 55 ILE A O 2
ATOM 3362 N N . CYS A 1 56 ? -7.410 -19.182 11.348 1.00 50.25 56 CYS A N 2
ATOM 3363 C CA . CYS A 1 56 ? -7.834 -20.535 11.689 1.00 64.33 56 CYS A CA 2
ATOM 3364 C C . CYS A 1 56 ? -8.617 -21.165 10.542 1.00 71.13 56 CYS A C 2
ATOM 3365 O O . CYS A 1 56 ? -9.826 -20.968 10.419 1.00 12.20 56 CYS A O 2
ATOM 3373 N N . LYS A 1 57 ? -7.920 -21.923 9.702 1.00 31.11 57 LYS A N 2
ATOM 3374 C CA . LYS A 1 57 ? -8.549 -22.582 8.564 1.00 61.52 57 LYS A CA 2
ATOM 3375 C C . LYS A 1 57 ? -9.991 -22.117 8.394 1.00 54.41 57 LYS A C 2
ATOM 3376 O O . LYS A 1 57 ? -10.884 -22.919 8.118 1.00 13.13 57 LYS A O 2
ATOM 3395 N N . CYS A 1 58 ? -10.212 -20.817 8.558 1.00 23.14 58 CYS A N 2
ATOM 3396 C CA . CYS A 1 58 ? -11.546 -20.245 8.422 1.00 14.44 58 CYS A CA 2
ATOM 3397 C C . CYS A 1 58 ? -11.470 -18.787 7.981 1.00 52.33 58 CYS A C 2
ATOM 3398 O O . CYS A 1 58 ? -11.967 -18.424 6.914 1.00 4.03 58 CYS A O 2
ATOM 3406 N N . SER A 1 59 ? -10.847 -17.955 8.809 1.00 43.31 59 SER A N 2
ATOM 3407 C CA . SER A 1 59 ? -10.710 -16.535 8.506 1.00 14.35 59 SER A CA 2
ATOM 3408 C C . SER A 1 59 ? -9.397 -15.986 9.055 1.00 22.12 59 SER A C 2
ATOM 3409 O O . SER A 1 59 ? -9.067 -16.189 10.224 1.00 0.35 59 SER A O 2
ATOM 3417 N N . CYS A 1 60 ? -8.652 -15.291 8.203 1.00 25.21 60 CYS A N 2
ATOM 3418 C CA . CYS A 1 60 ? -7.373 -14.713 8.601 1.00 23.20 60 CYS A CA 2
ATOM 3419 C C . CYS A 1 60 ? -7.576 -13.376 9.306 1.00 72.02 60 CYS A C 2
ATOM 3420 O O . CYS A 1 60 ? -8.423 -12.575 8.909 1.00 1.41 60 CYS A O 2
ATOM 3428 N N . THR A 1 61 ? -6.795 -13.141 10.356 1.00 60.33 61 THR A N 2
ATOM 3429 C CA . THR A 1 61 ? -6.891 -11.903 11.118 1.00 0.10 61 THR A CA 2
ATOM 3430 C C . THR A 1 61 ? -5.509 -11.333 11.417 1.00 12.03 61 THR A C 2
ATOM 3431 O O . THR A 1 61 ? -4.533 -12.074 11.530 1.00 40.31 61 THR A O 2
ATOM 3442 N N . ALA A 1 62 ? -5.434 -10.012 11.546 1.00 70.32 62 ALA A N 2
ATOM 3443 C CA . ALA A 1 62 ? -4.172 -9.344 11.835 1.00 44.41 62 ALA A CA 2
ATOM 3444 C C . ALA A 1 62 ? -3.977 -9.163 13.337 1.00 73.14 62 ALA A C 2
ATOM 3445 O O . ALA A 1 62 ? -4.753 -8.467 13.993 1.00 63.11 62 ALA A O 2
ATOM 3452 N N . ILE A 1 63 ? -2.939 -9.794 13.874 1.00 30.42 63 ILE A N 2
ATOM 3453 C CA . ILE A 1 63 ? -2.644 -9.702 15.299 1.00 63.44 63 ILE A CA 2
ATOM 3454 C C . ILE A 1 63 ? -1.140 -9.639 15.545 1.00 12.23 63 ILE A C 2
ATOM 3455 O O . ILE A 1 63 ? -0.333 -10.094 14.735 1.00 52.14 63 ILE A O 2
ATOM 3471 N N . PRO A 1 64 ? -0.753 -9.062 16.693 1.00 61.13 64 PRO A N 2
ATOM 3472 C CA . PRO A 1 64 ? 0.656 -8.927 17.075 1.00 70.33 64 PRO A CA 2
ATOM 3473 C C . PRO A 1 64 ? 1.294 -10.269 17.419 1.00 1.42 64 PRO A C 2
ATOM 3474 O O . PRO A 1 64 ? 0.754 -11.326 17.091 1.00 5.01 64 PRO A O 2
ATOM 3485 N N . CYS A 1 65 ? 2.444 -10.218 18.082 1.00 21.41 65 CYS A N 2
ATOM 3486 C CA . CYS A 1 65 ? 3.156 -11.431 18.471 1.00 1.40 65 CYS A CA 2
ATOM 3487 C C . CYS A 1 65 ? 2.189 -12.479 19.011 1.00 63.41 65 CYS A C 2
ATOM 3488 O O . CYS A 1 65 ? 1.776 -12.420 20.168 1.00 10.40 65 CYS A O 2
ATOM 3496 N N . ASN A 1 66 ? 1.832 -13.439 18.163 1.00 14.15 66 ASN A N 2
ATOM 3497 C CA . ASN A 1 66 ? 0.911 -14.500 18.555 1.00 61.21 66 ASN A CA 2
ATOM 3498 C C . ASN A 1 66 ? 1.407 -15.215 19.808 1.00 32.41 66 ASN A C 2
ATOM 3499 O O . ASN A 1 66 ? 0.624 -15.822 20.538 1.00 21.42 66 ASN A O 2
ATOM 3510 N N . GLU A 1 67 ? 2.712 -15.138 20.050 1.00 73.10 67 GLU A N 2
ATOM 3511 C CA . GLU A 1 67 ? 3.311 -15.779 21.215 1.00 42.52 67 GLU A CA 2
ATOM 3512 C C . GLU A 1 67 ? 3.385 -14.809 22.391 1.00 44.22 67 GLU A C 2
ATOM 3513 O O . GLU A 1 67 ? 4.265 -14.918 23.245 1.00 64.32 67 GLU A O 2
ATOM 3525 N N . ASP A 1 68 ? 2.456 -13.860 22.427 1.00 21.31 68 ASP A N 2
ATOM 3526 C CA . ASP A 1 68 ? 2.415 -12.871 23.498 1.00 51.13 68 ASP A CA 2
ATOM 3527 C C . ASP A 1 68 ? 3.419 -13.214 24.594 1.00 72.22 68 ASP A C 2
ATOM 3528 O O . ASP A 1 68 ? 3.042 -13.661 25.678 1.00 52.12 68 ASP A O 2
ATOM 3537 N N . HIS A 1 69 ? 4.699 -13.004 24.304 1.00 51.40 69 HIS A N 2
ATOM 3538 C CA . HIS A 1 69 ? 5.758 -13.291 25.265 1.00 33.31 69 HIS A CA 2
ATOM 3539 C C . HIS A 1 69 ? 6.650 -12.071 25.472 1.00 71.11 69 HIS A C 2
ATOM 3540 O O . HIS A 1 69 ? 6.742 -11.188 24.620 1.00 50.55 69 HIS A O 2
ATOM 3554 N N . PRO A 1 70 ? 7.323 -12.019 26.631 1.00 12.01 70 PRO A N 2
ATOM 3555 C CA . PRO A 1 70 ? 8.219 -10.912 26.977 1.00 42.21 70 PRO A CA 2
ATOM 3556 C C . PRO A 1 70 ? 9.486 -10.905 26.128 1.00 1.02 70 PRO A C 2
ATOM 3557 O O . PRO A 1 70 ? 10.453 -11.604 26.434 1.00 71.24 70 PRO A O 2
ATOM 3568 N N . CYS A 1 71 ? 9.475 -10.111 25.063 1.00 34.41 71 CYS A N 2
ATOM 3569 C CA . CYS A 1 71 ? 10.624 -10.014 24.170 1.00 75.03 71 CYS A CA 2
ATOM 3570 C C . CYS A 1 71 ? 10.791 -8.589 23.653 1.00 41.11 71 CYS A C 2
ATOM 3571 O O . CYS A 1 71 ? 9.843 -7.804 23.648 1.00 54.54 71 CYS A O 2
ATOM 3579 N N . HIS A 1 72 ? 12.004 -8.261 23.220 1.00 4.32 72 HIS A N 2
ATOM 3580 C CA . HIS A 1 72 ? 12.297 -6.929 22.702 1.00 10.11 72 HIS A CA 2
ATOM 3581 C C . HIS A 1 72 ? 11.889 -6.814 21.236 1.00 33.35 72 HIS A C 2
ATOM 3582 O O . HIS A 1 72 ? 12.717 -6.530 20.371 1.00 63.21 72 HIS A O 2
ATOM 3596 N N . HIS A 1 73 ? 10.607 -7.038 20.965 1.00 12.00 73 HIS A N 2
ATOM 3597 C CA . HIS A 1 73 ? 10.089 -6.960 19.604 1.00 53.13 73 HIS A CA 2
ATOM 3598 C C . HIS A 1 73 ? 8.608 -6.590 19.606 1.00 25.12 73 HIS A C 2
ATOM 3599 O O . HIS A 1 73 ? 7.989 -6.477 20.665 1.00 51.55 73 HIS A O 2
ATOM 3613 N N . CYS A 1 74 ? 8.049 -6.403 18.416 1.00 13.12 74 CYS A N 2
ATOM 3614 C CA . CYS A 1 74 ? 6.641 -6.044 18.281 1.00 23.13 74 CYS A CA 2
ATOM 3615 C C . CYS A 1 74 ? 5.893 -6.277 19.590 1.00 40.32 74 CYS A C 2
ATOM 3616 O O . CYS A 1 74 ? 5.618 -7.417 19.966 1.00 50.41 74 CYS A O 2
ATOM 3624 N N . HIS A 1 75 ? 5.568 -5.189 20.281 1.00 55.21 75 HIS A N 2
ATOM 3625 C CA . HIS A 1 75 ? 4.852 -5.274 21.549 1.00 72.21 75 HIS A CA 2
ATOM 3626 C C . HIS A 1 75 ? 3.788 -6.367 21.500 1.00 50.23 75 HIS A C 2
ATOM 3627 O O . HIS A 1 75 ? 3.311 -6.732 20.426 1.00 35.42 75 HIS A O 2
ATOM 3641 N N . GLU A 1 76 ? 3.423 -6.884 22.669 1.00 52.32 76 GLU A N 2
ATOM 3642 C CA . GLU A 1 76 ? 2.417 -7.936 22.757 1.00 12.44 76 GLU A CA 2
ATOM 3643 C C . GLU A 1 76 ? 1.824 -8.004 24.162 1.00 73.33 76 GLU A C 2
ATOM 3644 O O . GLU A 1 76 ? 2.418 -8.586 25.069 1.00 55.20 76 GLU A O 2
ATOM 3656 N N . GLU A 1 77 ? 0.649 -7.406 24.332 1.00 50.54 77 GLU A N 2
ATOM 3657 C CA . GLU A 1 77 ? -0.024 -7.398 25.625 1.00 4.44 77 GLU A CA 2
ATOM 3658 C C . GLU A 1 77 ? 0.287 -8.670 26.408 1.00 70.52 77 GLU A C 2
ATOM 3659 O O . GLU A 1 77 ? -0.568 -9.544 26.558 1.00 42.40 77 GLU A O 2
ATOM 3671 N N . ASP A 1 78 ? 1.516 -8.768 26.903 1.00 34.12 78 ASP A N 2
ATOM 3672 C CA . ASP A 1 78 ? 1.940 -9.933 27.671 1.00 62.24 78 ASP A CA 2
ATOM 3673 C C . ASP A 1 78 ? 3.249 -9.654 28.403 1.00 30.10 78 ASP A C 2
ATOM 3674 O O . ASP A 1 78 ? 3.389 -9.966 29.586 1.00 72.13 78 ASP A O 2
ATOM 3683 N N . ASP A 1 79 ? 4.205 -9.066 27.692 1.00 13.22 79 ASP A N 2
ATOM 3684 C CA . ASP A 1 79 ? 5.503 -8.745 28.274 1.00 14.54 79 ASP A CA 2
ATOM 3685 C C . ASP A 1 79 ? 5.342 -8.184 29.684 1.00 21.11 79 ASP A C 2
ATOM 3686 O O . ASP A 1 79 ? 4.606 -7.223 29.901 1.00 54.11 79 ASP A O 2
ATOM 3695 N N . GLY A 1 80 ? 6.037 -8.793 30.641 1.00 73.35 80 GLY A N 2
ATOM 3696 C CA . GLY A 1 80 ? 5.956 -8.342 32.018 1.00 64.25 80 GLY A CA 2
ATOM 3697 C C . GLY A 1 80 ? 5.386 -9.399 32.942 1.00 74.54 80 GLY A C 2
ATOM 3698 O O . GLY A 1 80 ? 4.635 -10.274 32.507 1.00 1.54 80 GLY A O 2
ATOM 3702 N N . ASP A 1 81 ? 5.743 -9.322 34.219 1.00 54.42 81 ASP A N 2
ATOM 3703 C CA . ASP A 1 81 ? 5.261 -10.280 35.207 1.00 3.00 81 ASP A CA 2
ATOM 3704 C C . ASP A 1 81 ? 4.259 -9.627 36.154 1.00 72.23 81 ASP A C 2
ATOM 3705 O O . ASP A 1 81 ? 3.791 -8.514 35.910 1.00 24.20 81 ASP A O 2
ATOM 3714 N N . THR A 1 82 ? 3.931 -10.328 37.235 1.00 1.52 82 THR A N 2
ATOM 3715 C CA . THR A 1 82 ? 2.983 -9.818 38.217 1.00 14.24 82 THR A CA 2
ATOM 3716 C C . THR A 1 82 ? 3.261 -8.355 38.542 1.00 14.34 82 THR A C 2
ATOM 3717 O O . THR A 1 82 ? 2.475 -7.471 38.197 1.00 20.40 82 THR A O 2
ATOM 3728 N N . HIS A 1 83 ? 4.384 -8.104 39.208 1.00 34.10 83 HIS A N 2
ATOM 3729 C CA . HIS A 1 83 ? 4.766 -6.746 39.579 1.00 71.15 83 HIS A CA 2
ATOM 3730 C C . HIS A 1 83 ? 4.554 -5.785 38.413 1.00 54.21 83 HIS A C 2
ATOM 3731 O O . HIS A 1 83 ? 3.939 -4.729 38.570 1.00 21.15 83 HIS A O 2
ATOM 3745 N N . CYS A 1 84 ? 5.066 -6.157 37.245 1.00 1.52 84 CYS A N 2
ATOM 3746 C CA . CYS A 1 84 ? 4.934 -5.326 36.053 1.00 31.32 84 CYS A CA 2
ATOM 3747 C C . CYS A 1 84 ? 3.479 -4.932 35.824 1.00 75.23 84 CYS A C 2
ATOM 3748 O O . CYS A 1 84 ? 3.183 -3.794 35.458 1.00 73.35 84 CYS A O 2
ATOM 3756 N N . HIS A 1 85 ? 2.573 -5.881 36.040 1.00 52.13 85 HIS A N 2
ATOM 3757 C CA . HIS A 1 85 ? 1.147 -5.633 35.855 1.00 23.24 85 HIS A CA 2
ATOM 3758 C C . HIS A 1 85 ? 0.634 -4.627 36.881 1.00 54.13 85 HIS A C 2
ATOM 3759 O O . HIS A 1 85 ? -0.263 -3.834 36.591 1.00 35.23 85 HIS A O 2
ATOM 3773 N N . CYS A 1 86 ? 1.207 -4.665 38.078 1.00 30.23 86 CYS A N 2
ATOM 3774 C CA . CYS A 1 86 ? 0.806 -3.758 39.147 1.00 11.54 86 CYS A CA 2
ATOM 3775 C C . CYS A 1 86 ? 1.338 -2.351 38.895 1.00 42.24 86 CYS A C 2
ATOM 3776 O O . CYS A 1 86 ? 0.709 -1.361 39.269 1.00 31.42 86 CYS A O 2
ATOM 3784 N N . SER A 1 87 ? 2.502 -2.270 38.258 1.00 4.33 87 SER A N 2
ATOM 3785 C CA . SER A 1 87 ? 3.123 -0.984 37.960 1.00 33.13 87 SER A CA 2
ATOM 3786 C C . SER A 1 87 ? 2.469 -0.335 36.744 1.00 4.41 87 SER A C 2
ATOM 3787 O O . SER A 1 87 ? 2.506 0.886 36.584 1.00 40.01 87 SER A O 2
ATOM 3795 N N . CYS A 1 88 ? 1.873 -1.159 35.890 1.00 13.14 88 CYS A N 2
ATOM 3796 C CA . CYS A 1 88 ? 1.211 -0.666 34.687 1.00 22.33 88 CYS A CA 2
ATOM 3797 C C . CYS A 1 88 ? -0.182 -0.136 35.011 1.00 4.31 88 CYS A C 2
ATOM 3798 O O . CYS A 1 88 ? -0.616 0.873 34.457 1.00 43.33 88 CYS A O 2
ATOM 3806 N N . GLU A 1 89 ? -0.877 -0.824 35.911 1.00 30.11 89 GLU A N 2
ATOM 3807 C CA . GLU A 1 89 ? -2.222 -0.423 36.306 1.00 10.31 89 GLU A CA 2
ATOM 3808 C C . GLU A 1 89 ? -2.199 0.923 37.025 1.00 30.15 89 GLU A C 2
ATOM 3809 O O . GLU A 1 89 ? -3.142 1.708 36.927 1.00 53.51 89 GLU A O 2
ATOM 3821 N N . HIS A 1 90 ? -1.115 1.182 37.750 1.00 62.32 90 HIS A N 2
ATOM 3822 C CA . HIS A 1 90 ? -0.968 2.432 38.486 1.00 0.03 90 HIS A CA 2
ATOM 3823 C C . HIS A 1 90 ? -0.245 3.478 37.643 1.00 73.14 90 HIS A C 2
ATOM 3824 O O . HIS A 1 90 ? -0.443 4.679 37.823 1.00 50.43 90 HIS A O 2
ATOM 3838 N N . SER A 1 91 ? 0.593 3.012 36.722 1.00 2.42 91 SER A N 2
ATOM 3839 C CA . SER A 1 91 ? 1.349 3.908 35.854 1.00 72.40 91 SER A CA 2
ATOM 3840 C C . SER A 1 91 ? 0.483 4.405 34.701 1.00 54.31 91 SER A C 2
ATOM 3841 O O . SER A 1 91 ? 0.608 5.550 34.264 1.00 14.03 91 SER A O 2
ATOM 3849 N N . HIS A 1 92 ? -0.397 3.537 34.212 1.00 65.44 92 HIS A N 2
ATOM 3850 C CA . HIS A 1 92 ? -1.285 3.887 33.109 1.00 31.22 92 HIS A CA 2
ATOM 3851 C C . HIS A 1 92 ? -2.391 4.827 33.580 1.00 24.01 92 HIS A C 2
ATOM 3852 O O . HIS A 1 92 ? -2.873 5.664 32.818 1.00 53.35 92 HIS A O 2
ATOM 3866 N N . ASP A 1 93 ? -2.787 4.682 34.840 1.00 60.04 93 ASP A N 2
ATOM 3867 C CA . ASP A 1 93 ? -3.835 5.518 35.412 1.00 14.33 93 ASP A CA 2
ATOM 3868 C C . ASP A 1 93 ? -3.342 6.948 35.612 1.00 70.04 93 ASP A C 2
ATOM 3869 O O . ASP A 1 93 ? -4.128 7.896 35.592 1.00 32.45 93 ASP A O 2
ATOM 3878 N N . HIS A 1 94 ? -2.035 7.096 35.804 1.00 51.21 94 HIS A N 2
ATOM 3879 C CA . HIS A 1 94 ? -1.437 8.411 36.007 1.00 25.35 94 HIS A CA 2
ATOM 3880 C C . HIS A 1 94 ? -0.855 8.950 34.704 1.00 4.34 94 HIS A C 2
ATOM 3881 O O . HIS A 1 94 ? -0.685 10.159 34.542 1.00 2.20 94 HIS A O 2
ATOM 3895 N N . HIS A 1 95 ? -0.550 8.046 33.779 1.00 51.33 95 HIS A N 2
ATOM 3896 C CA . HIS A 1 95 ? 0.013 8.432 32.490 1.00 62.13 95 HIS A CA 2
ATOM 3897 C C . HIS A 1 95 ? -0.759 7.785 31.344 1.00 53.31 95 HIS A C 2
ATOM 3898 O O . HIS A 1 95 ? -0.167 7.286 30.387 1.00 51.53 95 HIS A O 2
ATOM 3912 N N . ASP A 1 96 ? -2.083 7.797 31.449 1.00 75.01 96 ASP A N 2
ATOM 3913 C CA . ASP A 1 96 ? -2.937 7.212 30.421 1.00 32.14 96 ASP A CA 2
ATOM 3914 C C . ASP A 1 96 ? -2.525 7.693 29.034 1.00 41.03 96 ASP A C 2
ATOM 3915 O O . ASP A 1 96 ? -2.839 7.058 28.027 1.00 53.01 96 ASP A O 2
ATOM 3924 N N . ASP A 1 97 ? -1.821 8.819 28.988 1.00 21.44 97 ASP A N 2
ATOM 3925 C CA . ASP A 1 97 ? -1.365 9.385 27.724 1.00 15.33 97 ASP A CA 2
ATOM 3926 C C . ASP A 1 97 ? -0.228 8.557 27.136 1.00 60.43 97 ASP A C 2
ATOM 3927 O O . ASP A 1 97 ? 0.317 8.891 26.084 1.00 42.13 97 ASP A O 2
ATOM 3936 N N . ASP A 1 98 ? 0.126 7.475 27.822 1.00 54.34 98 ASP A N 2
ATOM 3937 C CA . ASP A 1 98 ? 1.198 6.598 27.367 1.00 44.40 98 ASP A CA 2
ATOM 3938 C C . ASP A 1 98 ? 0.645 5.250 26.918 1.00 35.43 98 ASP A C 2
ATOM 3939 O O . ASP A 1 98 ? 1.163 4.197 27.293 1.00 14.13 98 ASP A O 2
ATOM 3948 N N . THR A 1 99 ? -0.413 5.288 26.114 1.00 60.25 99 THR A N 2
ATOM 3949 C CA . THR A 1 99 ? -1.039 4.070 25.616 1.00 61.45 99 THR A CA 2
ATOM 3950 C C . THR A 1 99 ? -0.579 3.755 24.197 1.00 44.33 99 THR A C 2
ATOM 3951 O O . THR A 1 99 ? -1.286 3.094 23.436 1.00 50.12 99 THR A O 2
ATOM 3962 N N . HIS A 1 100 ? 0.612 4.233 23.846 1.00 35.41 100 HIS A N 2
ATOM 3963 C CA . HIS A 1 100 ? 1.167 4.001 22.518 1.00 60.15 100 HIS A CA 2
ATOM 3964 C C . HIS A 1 100 ? 2.689 3.907 22.574 1.00 72.42 100 HIS A C 2
ATOM 3965 O O . HIS A 1 100 ? 3.288 4.015 23.643 1.00 62.14 100 HIS A O 2
ATOM 3979 N N . GLY A 1 101 ? 3.308 3.703 21.415 1.00 52.23 101 GLY A N 2
ATOM 3980 C CA . GLY A 1 101 ? 4.754 3.597 21.355 1.00 71.24 101 GLY A CA 2
ATOM 3981 C C . GLY A 1 101 ? 5.402 4.830 20.758 1.00 53.41 101 GLY A C 2
ATOM 3982 O O . GLY A 1 101 ? 5.499 4.959 19.538 1.00 11.10 101 GLY A O 2
ATOM 3986 N N . GLU A 1 102 ? 5.844 5.740 21.620 1.00 5.30 102 GLU A N 2
ATOM 3987 C CA . GLU A 1 102 ? 6.484 6.971 21.170 1.00 70.04 102 GLU A CA 2
ATOM 3988 C C . GLU A 1 102 ? 7.497 7.466 22.198 1.00 33.12 102 GLU A C 2
ATOM 3989 O O . GLU A 1 102 ? 7.521 6.998 23.337 1.00 65.10 102 GLU A O 2
ATOM 4001 N N . CYS A 1 103 ? 8.332 8.415 21.789 1.00 55.14 103 CYS A N 2
ATOM 4002 C CA . CYS A 1 103 ? 9.348 8.974 22.672 1.00 34.01 103 CYS A CA 2
ATOM 4003 C C . CYS A 1 103 ? 9.983 10.216 22.053 1.00 33.05 103 CYS A C 2
ATOM 4004 O O . CYS A 1 103 ? 10.844 10.117 21.179 1.00 52.24 103 CYS A O 2
ATOM 4011 N N . THR A 1 104 ? 9.552 11.386 22.514 1.00 11.34 104 THR A N 2
ATOM 4012 C CA . THR A 1 104 ? 10.077 12.648 22.007 1.00 73.42 104 THR A CA 2
ATOM 4013 C C . THR A 1 104 ? 10.128 13.703 23.105 1.00 2.42 104 THR A C 2
ATOM 4014 O O . THR A 1 104 ? 10.288 14.893 22.831 1.00 75.04 104 THR A O 2
ATOM 4025 N N . LYS A 1 105 ? 9.993 13.262 24.351 1.00 61.51 105 LYS A N 2
ATOM 4026 C CA . LYS A 1 105 ? 10.026 14.168 25.493 1.00 62.14 105 LYS A CA 2
ATOM 4027 C C . LYS A 1 105 ? 11.276 13.935 26.336 1.00 13.10 105 LYS A C 2
ATOM 4028 O O . LYS A 1 105 ? 12.102 13.080 26.017 1.00 5.41 105 LYS A O 2
ATOM 4047 N N . LYS A 1 106 ? 11.407 14.700 27.415 1.00 73.23 106 LYS A N 2
ATOM 4048 C CA . LYS A 1 106 ? 12.554 14.576 28.306 1.00 35.45 106 LYS A CA 2
ATOM 4049 C C . LYS A 1 106 ? 12.537 13.233 29.030 1.00 1.14 106 LYS A C 2
ATOM 4050 O O . LYS A 1 106 ? 13.339 12.994 29.933 1.00 52.21 106 LYS A O 2
ATOM 4069 N N . ALA A 1 107 ? 11.620 12.360 28.628 1.00 73.05 107 ALA A N 2
ATOM 4070 C CA . ALA A 1 107 ? 11.502 11.041 29.236 1.00 71.54 107 ALA A CA 2
ATOM 4071 C C . ALA A 1 107 ? 12.006 9.954 28.292 1.00 50.02 107 ALA A C 2
ATOM 4072 O O . ALA A 1 107 ? 12.234 10.186 27.104 1.00 14.23 107 ALA A O 2
ATOM 4079 N N . PRO A 1 108 ? 12.186 8.739 28.830 1.00 71.43 108 PRO A N 2
ATOM 4080 C CA . PRO A 1 108 ? 12.665 7.592 28.052 1.00 24.04 108 PRO A CA 2
ATOM 4081 C C . PRO A 1 108 ? 11.631 7.101 27.045 1.00 31.15 108 PRO A C 2
ATOM 4082 O O . PRO A 1 108 ? 10.530 7.645 26.956 1.00 50.05 108 PRO A O 2
ATOM 4093 N N . CYS A 1 109 ? 11.991 6.069 26.290 1.00 61.12 109 CYS A N 2
ATOM 4094 C CA . CYS A 1 109 ? 11.094 5.504 25.289 1.00 64.32 109 CYS A CA 2
ATOM 4095 C C . CYS A 1 109 ? 10.070 4.577 25.937 1.00 1.14 109 CYS A C 2
ATOM 4096 O O . CYS A 1 109 ? 10.419 3.722 26.751 1.00 64.54 109 CYS A O 2
ATOM 4103 N N . TRP A 1 110 ? 8.806 4.754 25.571 1.00 32.04 110 TRP A N 2
ATOM 4104 C CA . TRP A 1 110 ? 7.730 3.934 26.117 1.00 24.43 110 TRP A CA 2
ATOM 4105 C C . TRP A 1 110 ? 6.847 3.383 25.003 1.00 31.14 110 TRP A C 2
ATOM 4106 O O . TRP A 1 110 ? 6.767 3.961 23.919 1.00 32.33 110 TRP A O 2
ATOM 4127 N N . ARG A 1 111 ? 6.185 2.263 25.278 1.00 43.34 111 ARG A N 2
ATOM 4128 C CA . ARG A 1 111 ? 5.308 1.635 24.297 1.00 22.33 111 ARG A CA 2
ATOM 4129 C C . ARG A 1 111 ? 4.081 1.030 24.974 1.00 3.40 111 ARG A C 2
ATOM 4130 O O . ARG A 1 111 ? 4.115 0.698 26.159 1.00 34.04 111 ARG A O 2
ATOM 4151 N N . CYS A 1 112 ? 3.001 0.892 24.214 1.00 70.03 112 CYS A N 2
ATOM 4152 C CA . CYS A 1 112 ? 1.763 0.329 24.740 1.00 15.01 112 CYS A CA 2
ATOM 4153 C C . CYS A 1 112 ? 1.952 -1.133 25.130 1.00 65.34 112 CYS A C 2
ATOM 4154 O O . CYS A 1 112 ? 2.264 -1.974 24.287 1.00 21.10 112 CYS A O 2
ATOM 4162 N N . GLU A 1 113 ? 1.764 -1.428 26.412 1.00 0.02 113 GLU A N 2
ATOM 4163 C CA . GLU A 1 113 ? 1.917 -2.789 26.913 1.00 4.21 113 GLU A CA 2
ATOM 4164 C C . GLU A 1 113 ? 0.807 -3.133 27.902 1.00 42.01 113 GLU A C 2
ATOM 4165 O O . GLU A 1 113 ? 0.187 -2.246 28.489 1.00 23.13 113 GLU A O 2
ATOM 4177 N N . TYR A 1 114 ? 0.562 -4.426 28.080 1.00 73.23 114 TYR A N 2
ATOM 4178 C CA . TYR A 1 114 ? -0.475 -4.889 28.994 1.00 13.44 114 TYR A CA 2
ATOM 4179 C C . TYR A 1 114 ? -0.423 -6.405 29.156 1.00 42.30 114 TYR A C 2
ATOM 4180 O O . TYR A 1 114 ? 0.547 -7.049 28.758 1.00 34.22 114 TYR A O 2
ATOM 4198 N N . ASN A 1 115 ? -1.474 -6.967 29.743 1.00 73.53 115 ASN A N 2
ATOM 4199 C CA . ASN A 1 115 ? -1.550 -8.408 29.958 1.00 64.04 115 ASN A CA 2
ATOM 4200 C C . ASN A 1 115 ? -2.272 -9.093 28.802 1.00 71.42 115 ASN A C 2
ATOM 4201 O O . ASN A 1 115 ? -2.841 -8.433 27.933 1.00 32.03 115 ASN A O 2
ATOM 4212 N N . ALA A 1 116 ? -2.245 -10.422 28.799 1.00 31.10 116 ALA A N 2
ATOM 4213 C CA . ALA A 1 116 ? -2.899 -11.197 27.752 1.00 34.33 116 ALA A CA 2
ATOM 4214 C C . ALA A 1 116 ? -4.371 -10.819 27.628 1.00 35.31 116 ALA A C 2
ATOM 4215 O O . ALA A 1 116 ? -5.152 -11.011 28.560 1.00 32.05 116 ALA A O 2
ATOM 4222 N N . ASP A 1 117 ? -4.744 -10.281 26.472 1.00 24.10 117 ASP A N 2
ATOM 4223 C CA . ASP A 1 117 ? -6.123 -9.876 26.226 1.00 62.31 117 ASP A CA 2
ATOM 4224 C C . ASP A 1 117 ? -6.614 -10.408 24.883 1.00 21.31 117 ASP A C 2
ATOM 4225 O O . ASP A 1 117 ? -5.827 -10.900 24.073 1.00 73.12 117 ASP A O 2
ATOM 4234 N N . LEU A 1 118 ? -7.919 -10.308 24.654 1.00 4.23 118 LEU A N 2
ATOM 4235 C CA . LEU A 1 118 ? -8.516 -10.780 23.410 1.00 43.23 118 LEU A CA 2
ATOM 4236 C C . LEU A 1 118 ? -8.362 -9.741 22.304 1.00 40.24 118 LEU A C 2
ATOM 4237 O O . LEU A 1 118 ? -7.877 -8.634 22.539 1.00 14.24 118 LEU A O 2
ATOM 4253 N N . LYS A 1 119 ? -8.780 -10.104 21.096 1.00 43.03 119 LYS A N 2
ATOM 4254 C CA . LYS A 1 119 ? -8.692 -9.203 19.953 1.00 74.25 119 LYS A CA 2
ATOM 4255 C C . LYS A 1 119 ? -9.203 -7.813 20.315 1.00 13.54 119 LYS A C 2
ATOM 4256 O O . LYS A 1 119 ? -10.374 -7.639 20.654 1.00 35.45 119 LYS A O 2
ATOM 4275 N N . HIS A 1 120 ? -8.318 -6.824 20.241 1.00 52.43 120 HIS A N 2
ATOM 4276 C CA . HIS A 1 120 ? -8.681 -5.447 20.559 1.00 21.24 120 HIS A CA 2
ATOM 4277 C C . HIS A 1 120 ? -7.736 -4.464 19.876 1.00 65.02 120 HIS A C 2
ATOM 4278 O O . HIS A 1 120 ? -6.944 -4.846 19.014 1.00 70.32 120 HIS A O 2
ATOM 4292 N N . ASP A 1 121 ? -7.824 -3.197 20.265 1.00 35.25 121 ASP A N 2
ATOM 4293 C CA . ASP A 1 121 ? -6.977 -2.159 19.690 1.00 21.04 121 ASP A CA 2
ATOM 4294 C C . ASP A 1 121 ? -5.502 -2.466 19.931 1.00 72.51 121 ASP A C 2
ATOM 4295 O O . ASP A 1 121 ? -5.138 -3.054 20.950 1.00 43.52 121 ASP A O 2
ATOM 4304 N N . VAL A 1 122 ? -4.658 -2.067 18.985 1.00 3.33 122 VAL A N 2
ATOM 4305 C CA . VAL A 1 122 ? -3.222 -2.299 19.094 1.00 35.31 122 VAL A CA 2
ATOM 4306 C C . VAL A 1 122 ? -2.446 -0.989 19.023 1.00 75.02 122 VAL A C 2
ATOM 4307 O O . VAL A 1 122 ? -2.762 -0.112 18.217 1.00 24.23 122 VAL A O 2
ATOM 4320 N N . CYS A 1 123 ? -1.431 -0.863 19.870 1.00 41.34 123 CYS A N 2
ATOM 4321 C CA . CYS A 1 123 ? -0.609 0.342 19.903 1.00 23.32 123 CYS A CA 2
ATOM 4322 C C . CYS A 1 123 ? 0.845 -0.001 20.215 1.00 55.41 123 CYS A C 2
ATOM 4323 O O . CYS A 1 123 ? 1.127 -0.959 20.933 1.00 41.21 123 CYS A O 2
ATOM 4331 N N . GLY A 1 124 ? 1.764 0.789 19.668 1.00 52.20 124 GLY A N 2
ATOM 4332 C CA . GLY A 1 124 ? 3.177 0.552 19.898 1.00 50.43 124 GLY A CA 2
ATOM 4333 C C . GLY A 1 124 ? 3.932 0.259 18.616 1.00 15.02 124 GLY A C 2
ATOM 4334 O O . GLY A 1 124 ? 4.784 1.043 18.197 1.00 71.25 124 GLY A O 2
ATOM 4338 N N . CYS A 1 125 ? 3.620 -0.872 17.994 1.00 72.41 125 CYS A N 2
ATOM 4339 C CA . CYS A 1 125 ? 4.277 -1.269 16.753 1.00 13.24 125 CYS A CA 2
ATOM 4340 C C . CYS A 1 125 ? 3.673 -0.536 15.560 1.00 11.51 125 CYS A C 2
ATOM 4341 O O . CYS A 1 125 ? 3.983 -0.843 14.410 1.00 51.24 125 CYS A O 2
ATOM 4349 N N . GLU A 1 126 ? 2.808 0.434 15.843 1.00 23.23 126 GLU A N 2
ATOM 4350 C CA . GLU A 1 126 ? 2.159 1.209 14.792 1.00 23.43 126 GLU A CA 2
ATOM 4351 C C . GLU A 1 126 ? 3.142 2.184 14.150 1.00 74.33 126 GLU A C 2
ATOM 4352 O O . GLU A 1 126 ? 2.780 3.311 13.809 1.00 64.23 126 GLU A O 2
ATOM 4364 N N . CYS A 1 127 ? 4.384 1.742 13.988 1.00 11.25 127 CYS A N 2
ATOM 4365 C CA . CYS A 1 127 ? 5.420 2.576 13.388 1.00 33.33 127 CYS A CA 2
ATOM 4366 C C . CYS A 1 127 ? 5.291 2.593 11.869 1.00 61.34 127 CYS A C 2
ATOM 4367 O O . CYS A 1 127 ? 4.945 1.584 11.254 1.00 41.15 127 CYS A O 2
ATOM 4375 N N . SER A 1 128 ? 5.570 3.746 11.269 1.00 23.22 128 SER A N 2
ATOM 4376 C CA . SER A 1 128 ? 5.480 3.896 9.822 1.00 45.15 128 SER A CA 2
ATOM 4377 C C . SER A 1 128 ? 6.865 3.840 9.183 1.00 52.34 128 SER A C 2
ATOM 4378 O O . SER A 1 128 ? 7.869 3.635 9.865 1.00 50.11 128 SER A O 2
ATOM 4386 N N . LYS A 1 129 ? 6.910 4.025 7.868 1.00 64.44 129 LYS A N 2
ATOM 4387 C CA . LYS A 1 129 ? 8.170 3.997 7.134 1.00 40.12 129 LYS A CA 2
ATOM 4388 C C . LYS A 1 129 ? 9.274 4.695 7.922 1.00 40.03 129 LYS A C 2
ATOM 4389 O O . LYS A 1 129 ? 10.029 4.053 8.653 1.00 4.41 129 LYS A O 2
ATOM 4408 N N . LEU A 1 130 ? 9.361 6.012 7.769 1.00 25.31 130 LEU A N 2
ATOM 4409 C CA . LEU A 1 130 ? 10.373 6.797 8.468 1.00 54.40 130 LEU A CA 2
ATOM 4410 C C . LEU A 1 130 ? 9.919 8.244 8.634 1.00 2.30 130 LEU A C 2
ATOM 4411 O O . LEU A 1 130 ? 10.569 9.181 8.170 1.00 2.42 130 LEU A O 2
ATOM 4427 N N . PRO A 1 131 ? 8.778 8.433 9.313 1.00 22.24 131 PRO A N 2
ATOM 4428 C CA . PRO A 1 131 ? 8.214 9.763 9.559 1.00 13.20 131 PRO A CA 2
ATOM 4429 C C . PRO A 1 131 ? 9.049 10.574 10.544 1.00 52.42 131 PRO A C 2
ATOM 4430 O O . PRO A 1 131 ? 9.988 11.268 10.153 1.00 23.01 131 PRO A O 2
ATOM 4441 N N . CYS A 1 132 ? 8.701 10.483 11.823 1.00 20.01 132 CYS A N 2
ATOM 4442 C CA . CYS A 1 132 ? 9.418 11.208 12.865 1.00 42.13 132 CYS A CA 2
ATOM 4443 C C . CYS A 1 132 ? 9.909 10.256 13.951 1.00 33.44 132 CYS A C 2
ATOM 4444 O O . CYS A 1 132 ? 9.490 10.345 15.105 1.00 50.23 132 CYS A O 2
ATOM 4451 N N . ASN A 1 133 ? 10.799 9.344 13.574 1.00 42.13 133 ASN A N 2
ATOM 4452 C CA . ASN A 1 133 ? 11.347 8.375 14.515 1.00 31.44 133 ASN A CA 2
ATOM 4453 C C . ASN A 1 133 ? 12.871 8.433 14.531 1.00 24.31 133 ASN A C 2
ATOM 4454 O O . ASN A 1 133 ? 13.518 8.305 13.492 1.00 64.45 133 ASN A O 2
ATOM 4465 N N . ASP A 1 134 ? 13.438 8.626 15.717 1.00 43.22 134 ASP A N 2
ATOM 4466 C CA . ASP A 1 134 ? 14.887 8.700 15.869 1.00 72.31 134 ASP A CA 2
ATOM 4467 C C . ASP A 1 134 ? 15.411 7.507 16.662 1.00 62.53 134 ASP A C 2
ATOM 4468 O O . ASP A 1 134 ? 15.740 6.467 16.091 1.00 34.13 134 ASP A O 2
ATOM 4477 N N . GLU A 1 135 ? 15.487 7.665 17.979 1.00 5.44 135 GLU A N 2
ATOM 4478 C CA . GLU A 1 135 ? 15.974 6.601 18.849 1.00 0.24 135 GLU A CA 2
ATOM 4479 C C . GLU A 1 135 ? 16.107 7.093 20.288 1.00 64.21 135 GLU A C 2
ATOM 4480 O O . GLU A 1 135 ? 16.995 7.885 20.605 1.00 24.34 135 GLU A O 2
ATOM 4492 N N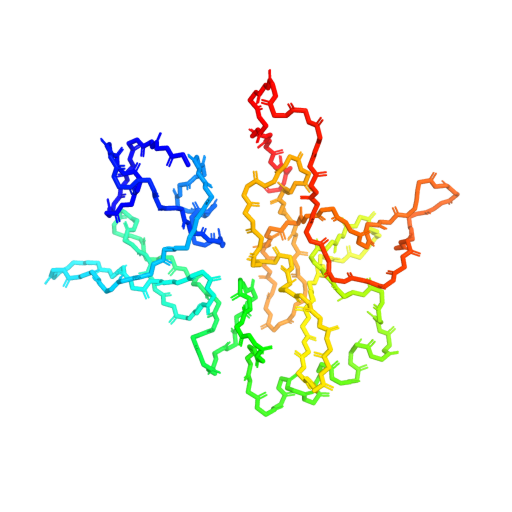 . HIS A 1 136 ? 15.218 6.618 21.154 1.00 22.23 136 HIS A N 2
ATOM 4493 C CA . HIS A 1 136 ? 15.236 7.008 22.560 1.00 52.45 136 HIS A CA 2
ATOM 4494 C C . HIS A 1 136 ? 15.430 5.792 23.459 1.00 24.32 136 HIS A C 2
ATOM 4495 O O . HIS A 1 136 ? 15.063 4.669 23.114 1.00 72.44 136 HIS A O 2
ATOM 4509 N N . PRO A 1 137 ? 16.023 6.018 24.641 1.00 33.42 137 PRO A N 2
ATOM 4510 C CA . PRO A 1 137 ? 16.280 4.952 25.614 1.00 33.15 137 PRO A CA 2
ATOM 4511 C C . PRO A 1 137 ? 14.997 4.423 26.248 1.00 41.45 137 PRO A C 2
ATOM 4512 O O . PRO A 1 137 ? 14.387 5.089 27.086 1.00 64.15 137 PRO A O 2
ATOM 4523 N N . CYS A 1 138 ? 14.594 3.224 25.842 1.00 14.55 138 CYS A N 2
ATOM 4524 C CA . CYS A 1 138 ? 13.382 2.607 26.371 1.00 63.35 138 CYS A CA 2
ATOM 4525 C C . CYS A 1 138 ? 13.535 2.294 27.855 1.00 35.25 138 CYS A C 2
ATOM 4526 O O . CYS A 1 138 ? 14.632 2.000 28.329 1.00 23.40 138 CYS A O 2
ATOM 4534 N N . TYR A 1 139 ? 12.427 2.361 28.585 1.00 33.13 139 TYR A N 2
ATOM 4535 C CA . TYR A 1 139 ? 12.437 2.089 30.018 1.00 64.23 139 TYR A CA 2
ATOM 4536 C C . TYR A 1 139 ? 11.338 1.100 30.393 1.00 62.54 139 TYR A C 2
ATOM 4537 O O . TYR A 1 139 ? 10.812 0.386 29.538 1.00 24.34 139 TYR A O 2
ATOM 4555 N N . ARG A 1 140 ? 10.996 1.064 31.676 1.00 32.02 140 ARG A N 2
ATOM 4556 C CA . ARG A 1 140 ? 9.960 0.163 32.166 1.00 72.30 140 ARG A CA 2
ATOM 4557 C C . ARG A 1 140 ? 9.372 -0.662 31.024 1.00 1.43 140 ARG A C 2
ATOM 4558 O O . ARG A 1 140 ? 9.602 -1.868 30.932 1.00 42.40 140 ARG A O 2
ATOM 4579 N N . LYS A 1 141 ? 8.612 -0.003 30.156 1.00 14.14 141 LYS A N 2
ATOM 4580 C CA . LYS A 1 141 ? 7.991 -0.673 29.020 1.00 53.31 141 LYS A CA 2
ATOM 4581 C C . LYS A 1 141 ? 9.048 -1.201 28.056 1.00 60.51 141 LYS A C 2
ATOM 4582 O O . LYS A 1 141 ? 8.767 -1.439 26.882 1.00 55.53 141 LYS A O 2
ATOM 4601 N N . GLU A 1 142 ? 10.264 -1.385 28.561 1.00 40.02 142 GLU A N 2
ATOM 4602 C CA . GLU A 1 142 ? 11.362 -1.887 27.743 1.00 2.51 142 GLU A CA 2
ATOM 4603 C C . GLU A 1 142 ? 12.703 -1.665 28.438 1.00 71.34 142 GLU A C 2
ATOM 4604 O O . GLU A 1 142 ? 12.761 -1.126 29.542 1.00 52.43 142 GLU A O 2
ATOM 4616 N N . GLY A 1 143 ? 13.780 -2.087 27.782 1.00 74.45 143 GLY A N 2
ATOM 4617 C CA . GLY A 1 143 ? 15.105 -1.928 28.351 1.00 40.45 143 GLY A CA 2
ATOM 4618 C C . GLY A 1 143 ? 16.185 -1.848 27.290 1.00 24.03 143 GLY A C 2
ATOM 4619 O O . GLY A 1 143 ? 16.779 -2.861 26.922 1.00 51.44 143 GLY A O 2
ATOM 4623 N N . GLY A 1 144 ? 16.441 -0.640 26.797 1.00 54.12 144 GLY A N 2
ATOM 4624 C CA . GLY A 1 144 ? 17.455 -0.455 25.776 1.00 42.22 144 GLY A CA 2
ATOM 4625 C C . GLY A 1 144 ? 17.248 0.816 24.976 1.00 32.00 144 GLY A C 2
ATOM 4626 O O . GLY A 1 144 ? 16.609 1.757 25.447 1.00 40.23 144 GLY A O 2
ATOM 4630 N N . VAL A 1 145 ? 17.790 0.845 23.763 1.00 44.02 145 VAL A N 2
ATOM 4631 C CA . VAL A 1 145 ? 17.662 2.010 22.896 1.00 42.22 145 VAL A CA 2
ATOM 4632 C C . VAL A 1 145 ? 17.072 1.627 21.543 1.00 21.44 145 VAL A C 2
ATOM 4633 O O . VAL A 1 145 ? 17.656 0.837 20.801 1.00 53.24 145 VAL A O 2
ATOM 4646 N N . VAL A 1 146 ? 15.910 2.191 21.229 1.00 4.22 146 VAL A N 2
ATOM 4647 C CA . VAL A 1 146 ? 15.241 1.910 19.965 1.00 71.11 146 VAL A CA 2
ATOM 4648 C C . VAL A 1 146 ? 14.682 3.185 19.343 1.00 22.04 146 VAL A C 2
ATOM 4649 O O . VAL A 1 146 ? 14.560 4.211 20.012 1.00 55.44 146 VAL A O 2
ATOM 4662 N N . SER A 1 147 ? 14.344 3.112 18.060 1.00 44.31 147 SER A N 2
ATOM 4663 C CA . SER A 1 147 ? 13.801 4.262 17.346 1.00 3.11 147 SER A CA 2
ATOM 4664 C C . SER A 1 147 ? 12.677 4.916 18.144 1.00 23.44 147 SER A C 2
ATOM 4665 O O . SER A 1 147 ? 11.829 4.231 18.717 1.00 12.04 147 SER A O 2
ATOM 4673 N N . CYS A 1 148 ? 12.678 6.244 18.177 1.00 23.50 148 CYS A N 2
ATOM 4674 C CA . CYS A 1 148 ? 11.660 6.991 18.905 1.00 14.35 148 CYS A CA 2
ATOM 4675 C C . CYS A 1 148 ? 10.827 7.845 17.954 1.00 21.51 148 CYS A C 2
ATOM 4676 O O . CYS A 1 148 ? 11.337 8.778 17.334 1.00 12.23 148 CYS A O 2
ATOM 4684 N N . ASP A 1 149 ? 9.545 7.517 17.842 1.00 33.34 149 ASP A N 2
ATOM 4685 C CA . ASP A 1 149 ? 8.641 8.253 16.966 1.00 71.53 149 ASP A CA 2
ATOM 4686 C C . ASP A 1 149 ? 7.532 8.925 17.769 1.00 3.23 149 ASP A C 2
ATOM 4687 O O . ASP A 1 149 ? 7.288 8.576 18.924 1.00 25.55 149 ASP A O 2
ATOM 4696 N N . CYS A 1 150 ? 6.864 9.893 17.151 1.00 43.22 150 CYS A N 2
ATOM 4697 C CA . CYS A 1 150 ? 5.783 10.617 17.808 1.00 74.23 150 CYS A CA 2
ATOM 4698 C C . CYS A 1 150 ? 4.441 9.933 17.560 1.00 62.31 150 CYS A C 2
ATOM 4699 O O . CYS A 1 150 ? 4.053 9.699 16.415 1.00 14.12 150 CYS A O 2
ATOM 4706 N N . LYS A 1 151 ? 3.737 9.614 18.641 1.00 64.12 151 LYS A N 2
ATOM 4707 C CA . LYS A 1 151 ? 2.439 8.958 18.543 1.00 52.11 151 LYS A CA 2
ATOM 4708 C C . LYS A 1 151 ? 1.371 9.750 19.291 1.00 44.30 151 LYS A C 2
ATOM 4709 O O . LYS A 1 151 ? 0.595 10.491 18.687 1.00 72.24 151 LYS A O 2
ATOM 4728 N N . THR A 1 152 ? 1.339 9.591 20.611 1.00 53.35 152 THR A N 2
ATOM 4729 C CA . THR A 1 152 ? 0.367 10.292 21.441 1.00 61.31 152 THR A CA 2
ATOM 4730 C C . THR A 1 152 ? 0.643 11.791 21.464 1.00 75.24 152 THR A C 2
ATOM 4731 O O . THR A 1 152 ? -0.283 12.602 21.425 1.00 71.14 152 THR A O 2
ATOM 4742 N N . ILE A 1 153 ? 1.920 12.152 21.526 1.00 14.12 153 ILE A N 2
ATOM 4743 C CA . ILE A 1 153 ? 2.316 13.555 21.552 1.00 32.41 153 ILE A CA 2
ATOM 4744 C C . ILE A 1 153 ? 3.064 13.938 20.280 1.00 52.13 153 ILE A C 2
ATOM 4745 O O . ILE A 1 153 ? 4.258 13.669 20.142 1.00 34.42 153 ILE A O 2
ATOM 4761 N N . THR A 1 154 ? 2.354 14.571 19.351 1.00 43.15 154 THR A N 2
ATOM 4762 C CA . THR A 1 154 ? 2.950 14.993 18.089 1.00 23.12 154 THR A CA 2
ATOM 4763 C C . THR A 1 154 ? 2.695 16.473 17.829 1.00 44.15 154 THR A C 2
ATOM 4764 O O . THR A 1 154 ? 1.557 16.889 17.612 1.00 73.20 154 THR A O 2
ATOM 4775 N N . CYS A 1 155 ? 3.762 17.265 17.850 1.00 41.10 155 CYS A N 2
ATOM 4776 C CA . CYS A 1 155 ? 3.655 18.700 17.616 1.00 74.04 155 CYS A CA 2
ATOM 4777 C C . CYS A 1 155 ? 3.911 19.032 16.148 1.00 2.35 155 CYS A C 2
ATOM 4778 O O . CYS A 1 155 ? 4.814 18.477 15.525 1.00 63.14 155 CYS A O 2
ATOM 4785 N N . ASN A 1 156 ? 3.110 19.942 15.605 1.00 54.43 156 ASN A N 2
ATOM 4786 C CA . ASN A 1 156 ? 3.249 20.349 14.211 1.00 23.11 156 ASN A CA 2
ATOM 4787 C C . ASN A 1 156 ? 3.890 21.730 14.109 1.00 64.42 156 ASN A C 2
ATOM 4788 O O . ASN A 1 156 ? 3.201 22.732 13.927 1.00 51.34 156 ASN A O 2
ATOM 4799 N N . GLU A 1 157 ? 5.214 21.772 14.227 1.00 32.20 157 GLU A N 2
ATOM 4800 C CA . GLU A 1 157 ? 5.947 23.030 14.148 1.00 64.50 157 GLU A CA 2
ATOM 4801 C C . GLU A 1 157 ? 7.161 22.895 13.233 1.00 24.22 157 GLU A C 2
ATOM 4802 O O . GLU A 1 157 ? 7.068 22.343 12.137 1.00 74.22 157 GLU A O 2
ATOM 4814 N N . ASP A 1 158 ? 8.300 23.404 13.692 1.00 75.50 158 ASP A N 2
ATOM 4815 C CA . ASP A 1 158 ? 9.533 23.340 12.916 1.00 12.23 158 ASP A CA 2
ATOM 4816 C C . ASP A 1 158 ? 10.183 21.966 13.041 1.00 4.13 158 ASP A C 2
ATOM 4817 O O . ASP A 1 158 ? 11.327 21.769 12.630 1.00 44.51 158 ASP A O 2
ATOM 4826 N N . HIS A 1 159 ? 9.447 21.018 13.613 1.00 44.22 159 HIS A N 2
ATOM 4827 C CA . HIS A 1 159 ? 9.953 19.662 13.793 1.00 70.14 159 HIS A CA 2
ATOM 4828 C C . HIS A 1 159 ? 9.011 18.843 14.670 1.00 23.12 159 HIS A C 2
ATOM 4829 O O . HIS A 1 159 ? 8.189 19.381 15.412 1.00 42.42 159 HIS A O 2
ATOM 4843 N N . PRO A 1 160 ? 9.132 17.510 14.585 1.00 33.31 160 PRO A N 2
ATOM 4844 C CA . PRO A 1 160 ? 8.299 16.588 15.364 1.00 3.32 160 PRO A CA 2
ATOM 4845 C C . PRO A 1 160 ? 8.634 16.622 16.852 1.00 74.34 160 PRO A C 2
ATOM 4846 O O . PRO A 1 160 ? 9.793 16.481 17.241 1.00 3.31 160 PRO A O 2
ATOM 4857 N N . CYS A 1 161 ? 7.611 16.808 17.679 1.00 12.02 161 CYS A N 2
ATOM 4858 C CA . CYS A 1 161 ? 7.795 16.860 19.124 1.00 25.14 161 CYS A CA 2
ATOM 4859 C C . CYS A 1 161 ? 6.538 16.390 19.851 1.00 43.14 161 CYS A C 2
ATOM 4860 O O . CYS A 1 161 ? 5.563 15.978 19.222 1.00 21.32 161 CYS A O 2
ATOM 4867 N N . TYR A 1 162 ? 6.569 16.456 21.177 1.00 72.31 162 TYR A N 2
ATOM 4868 C CA . TYR A 1 162 ? 5.433 16.035 21.989 1.00 3.43 162 TYR A CA 2
ATOM 4869 C C . TYR A 1 162 ? 4.407 17.157 22.113 1.00 0.43 162 TYR A C 2
ATOM 4870 O O . TYR A 1 162 ? 4.725 18.259 22.564 1.00 71.45 162 TYR A O 2
ATOM 4888 N N . HIS A 1 163 ? 3.173 16.869 21.711 1.00 43.22 163 HIS A N 2
ATOM 4889 C CA . HIS A 1 163 ? 2.098 17.853 21.777 1.00 21.44 163 HIS A CA 2
ATOM 4890 C C . HIS A 1 163 ? 1.176 17.570 22.959 1.00 33.23 163 HIS A C 2
ATOM 4891 O O . HIS A 1 163 ? 1.176 18.303 23.948 1.00 33.43 163 HIS A O 2
ATOM 4905 N N . SER A 1 164 ? 0.390 16.503 22.849 1.00 43.11 164 SER A N 2
ATOM 4906 C CA . SER A 1 164 ? -0.540 16.126 23.906 1.00 13.44 164 SER A CA 2
ATOM 4907 C C . SER A 1 164 ? -0.823 14.628 23.873 1.00 71.54 164 SER A C 2
ATOM 4908 O O . SER A 1 164 ? -0.047 13.850 23.316 1.00 11.41 164 SER A O 2
ATOM 4916 N N . TYR A 1 165 ? -1.939 14.229 24.472 1.00 15.11 165 TYR A N 2
ATOM 4917 C CA . TYR A 1 165 ? -2.325 12.823 24.514 1.00 41.54 165 TYR A CA 2
ATOM 4918 C C . TYR A 1 165 ? -3.409 12.525 23.483 1.00 55.31 165 TYR A C 2
ATOM 4919 O O . TYR A 1 165 ? -4.438 13.199 23.436 1.00 1.21 165 TYR A O 2
ATOM 4937 N N . GLU A 1 166 ? -3.171 11.510 22.659 1.00 65.30 166 GLU A N 2
ATOM 4938 C CA . GLU A 1 166 ? -4.127 11.122 21.629 1.00 65.25 166 GLU A CA 2
ATOM 4939 C C . GLU A 1 166 ? -3.762 9.766 21.031 1.00 70.20 166 GLU A C 2
ATOM 4940 O O . GLU A 1 166 ? -2.681 9.595 20.469 1.00 23.43 166 GLU A O 2
ATOM 4952 N N . GLU A 1 167 ? -4.673 8.806 21.158 1.00 62.34 167 GLU A N 2
ATOM 4953 C CA . GLU A 1 167 ? -4.446 7.465 20.631 1.00 34.35 167 GLU A CA 2
ATOM 4954 C C . GLU A 1 167 ? -4.097 7.515 19.147 1.00 72.42 167 GLU A C 2
ATOM 4955 O O . GLU A 1 167 ? -4.980 7.493 18.289 1.00 14.44 167 GLU A O 2
ATOM 4967 N N . ASP A 1 168 ? -2.804 7.581 18.851 1.00 2.54 168 ASP A N 2
ATOM 4968 C CA . ASP A 1 168 ? -2.336 7.634 17.471 1.00 34.00 168 ASP A CA 2
ATOM 4969 C C . ASP A 1 168 ? -0.918 7.085 17.356 1.00 21.23 168 ASP A C 2
ATOM 4970 O O . ASP A 1 168 ? -0.363 6.563 18.322 1.00 35.44 168 ASP A O 2
ATOM 4979 N N . GLY A 1 169 ? -0.336 7.206 16.167 1.00 60.12 169 GLY A N 2
ATOM 4980 C CA . GLY A 1 169 ? 1.012 6.716 15.947 1.00 23.03 169 GLY A CA 2
ATOM 4981 C C . GLY A 1 169 ? 1.610 7.224 14.650 1.00 34.20 169 GLY A C 2
ATOM 4982 O O . GLY A 1 169 ? 0.889 7.680 13.763 1.00 75.15 169 GLY A O 2
ATOM 4986 N N . VAL A 1 170 ? 2.932 7.147 14.539 1.00 21.11 170 VAL A N 2
ATOM 4987 C CA . VAL A 1 170 ? 3.627 7.603 13.341 1.00 14.10 170 VAL A CA 2
ATOM 4988 C C . VAL A 1 170 ? 3.043 6.959 12.089 1.00 60.24 170 VAL A C 2
ATOM 4989 O O . VAL A 1 170 ? 3.237 5.768 11.840 1.00 4.35 170 VAL A O 2
ATOM 5002 N N . THR A 1 171 ? 2.326 7.754 11.300 1.00 60.50 171 THR A N 2
ATOM 5003 C CA . THR A 1 171 ? 1.713 7.261 10.073 1.00 50.32 171 THR A CA 2
ATOM 5004 C C . THR A 1 171 ? 1.884 8.260 8.934 1.00 54.10 171 THR A C 2
ATOM 5005 O O . THR A 1 171 ? 1.003 9.081 8.677 1.00 51.11 171 THR A O 2
ATOM 5016 N N . LYS A 1 172 ? 3.022 8.185 8.253 1.00 60.21 172 LYS A N 2
ATOM 5017 C CA . LYS A 1 172 ? 3.308 9.081 7.139 1.00 44.00 172 LYS A CA 2
ATOM 5018 C C . LYS A 1 172 ? 4.444 8.535 6.279 1.00 34.40 172 LYS A C 2
ATOM 5019 O O . LYS A 1 172 ? 4.991 7.469 6.561 1.00 21.13 172 LYS A O 2
ATOM 5038 N N . SER A 1 173 ? 4.793 9.272 5.230 1.00 50.11 173 SER A N 2
ATOM 5039 C CA . SER A 1 173 ? 5.862 8.860 4.328 1.00 73.14 173 SER A CA 2
ATOM 5040 C C . SER A 1 173 ? 6.823 10.014 4.061 1.00 52.34 173 SER A C 2
ATOM 5041 O O . SER A 1 173 ? 6.585 10.844 3.183 1.00 62.04 173 SER A O 2
ATOM 5049 N N . ASP A 1 174 ? 7.909 10.060 4.824 1.00 13.23 174 ASP A N 2
ATOM 5050 C CA . ASP A 1 174 ? 8.908 11.112 4.671 1.00 75.31 174 ASP A CA 2
ATOM 5051 C C . ASP A 1 174 ? 9.272 11.305 3.202 1.00 15.21 174 ASP A C 2
ATOM 5052 O O . ASP A 1 174 ? 9.114 12.396 2.652 1.00 60.21 174 ASP A O 2
ATOM 5061 N N . CYS A 1 175 ? 9.759 10.241 2.574 1.00 43.41 175 CYS A N 2
ATOM 5062 C CA . CYS A 1 175 ? 10.148 10.295 1.169 1.00 72.41 175 CYS A CA 2
ATOM 5063 C C . CYS A 1 175 ? 10.703 8.951 0.707 1.00 10.21 175 CYS A C 2
ATOM 5064 O O . CYS A 1 175 ? 10.542 7.936 1.384 1.00 31.22 175 CYS A O 2
ATOM 5072 N N . ASP A 1 176 ? 11.355 8.953 -0.450 1.00 44.11 176 ASP A N 2
ATOM 5073 C CA . ASP A 1 176 ? 11.934 7.734 -1.003 1.00 42.35 176 ASP A CA 2
ATOM 5074 C C . ASP A 1 176 ? 13.387 7.959 -1.411 1.00 21.13 176 ASP A C 2
ATOM 5075 O O . ASP A 1 176 ? 13.875 7.353 -2.365 1.00 64.50 176 ASP A O 2
ATOM 5084 N N . CYS A 1 177 ? 14.072 8.834 -0.682 1.00 74.33 177 CYS A N 2
ATOM 5085 C CA . CYS A 1 177 ? 15.469 9.140 -0.969 1.00 14.11 177 CYS A CA 2
ATOM 5086 C C . CYS A 1 177 ? 16.348 8.850 0.243 1.00 65.23 177 CYS A C 2
ATOM 5087 O O . CYS A 1 177 ? 15.853 8.477 1.306 1.00 43.23 177 CYS A O 2
ATOM 5095 N N . GLU A 1 178 ? 17.656 9.022 0.073 1.00 32.40 178 GLU A N 2
ATOM 5096 C CA . GLU A 1 178 ? 18.604 8.775 1.153 1.00 43.22 178 GLU A CA 2
ATOM 5097 C C . GLU A 1 178 ? 18.142 9.441 2.446 1.00 42.45 178 GLU A C 2
ATOM 5098 O O . GLU A 1 178 ? 18.239 10.660 2.598 1.00 30.55 178 GLU A O 2
ATOM 5110 N N . HIS A 1 179 ? 17.639 8.634 3.374 1.00 71.45 179 HIS A N 2
ATOM 5111 C CA . HIS A 1 179 ? 17.161 9.144 4.654 1.00 64.12 179 HIS A CA 2
ATOM 5112 C C . HIS A 1 179 ? 18.300 9.222 5.666 1.00 1.52 179 HIS A C 2
ATOM 5113 O O . HIS A 1 179 ? 18.782 10.308 5.990 1.00 32.11 179 HIS A O 2
ATOM 5127 N N . SER A 1 180 ? 18.725 8.065 6.163 1.00 51.11 180 SER A N 2
ATOM 5128 C CA . SER A 1 180 ? 19.804 8.003 7.142 1.00 53.30 180 SER A CA 2
ATOM 5129 C C . SER A 1 180 ? 19.435 8.773 8.406 1.00 15.24 180 SER A C 2
ATOM 5130 O O . SER A 1 180 ? 20.033 9.796 8.738 1.00 5.51 180 SER A O 2
ATOM 5138 N N . PRO A 1 181 ? 18.423 8.270 9.130 1.00 5.42 181 PRO A N 2
ATOM 5139 C CA . PRO A 1 181 ? 17.951 8.894 10.370 1.00 72.21 181 PRO A CA 2
ATOM 5140 C C . PRO A 1 181 ? 18.959 8.762 11.506 1.00 3.11 181 PRO A C 2
ATOM 5141 O O . PRO A 1 181 ? 19.641 7.745 11.630 1.00 52.35 181 PRO A O 2
ATOM 5152 N N . GLY A 1 182 ? 19.049 9.798 12.335 1.00 32.22 182 GLY A N 2
ATOM 5153 C CA . GLY A 1 182 ? 19.977 9.777 13.451 1.00 74.02 182 GLY A CA 2
ATOM 5154 C C . GLY A 1 182 ? 19.298 10.068 14.775 1.00 60.23 182 GLY A C 2
ATOM 5155 O O . GLY A 1 182 ? 18.184 10.590 14.824 1.00 21.23 182 GLY A O 2
ATOM 5159 N N . PRO A 1 183 ? 19.976 9.724 15.880 1.00 42.32 183 PRO A N 2
ATOM 5160 C CA . PRO A 1 183 ? 19.450 9.941 17.231 1.00 43.22 183 PRO A CA 2
ATOM 5161 C C . PRO A 1 183 ? 19.400 11.419 17.603 1.00 52.22 183 PRO A C 2
ATOM 5162 O O . PRO A 1 183 ? 20.143 12.233 17.055 1.00 65.33 183 PRO A O 2
ATOM 5173 N N . SER A 1 184 ? 18.518 11.760 18.538 1.00 65.43 184 SER A N 2
ATOM 5174 C CA . SER A 1 184 ? 18.369 13.141 18.981 1.00 71.15 184 SER A CA 2
ATOM 5175 C C . SER A 1 184 ? 18.752 13.285 20.450 1.00 33.44 184 SER A C 2
ATOM 5176 O O . SER A 1 184 ? 19.336 14.289 20.855 1.00 53.33 184 SER A O 2
ATOM 5184 N N . GLU A 1 185 ? 18.417 12.272 21.244 1.00 25.12 185 GLU A N 2
ATOM 5185 C CA . GLU A 1 185 ? 18.725 12.286 22.669 1.00 23.35 185 GLU A CA 2
ATOM 5186 C C . GLU A 1 185 ? 20.229 12.407 22.900 1.00 32.33 185 GLU A C 2
ATOM 5187 O O . GLU A 1 185 ? 20.740 12.011 23.948 1.00 55.24 185 GLU A O 2
ATOM 5199 N N . MET A 1 1 ? 1.102 -8.065 3.152 1.00 11.11 1 MET A N 3
ATOM 5200 C CA . MET A 1 1 ? 0.530 -9.051 2.242 1.00 1.31 1 MET A CA 3
ATOM 5201 C C . MET A 1 1 ? 1.360 -10.330 2.235 1.00 24.23 1 MET A C 3
ATOM 5202 O O . MET A 1 1 ? 2.323 -10.460 2.991 1.00 61.52 1 MET A O 3
ATOM 5216 N N . ALA A 1 2 ? 0.981 -11.272 1.378 1.00 70.02 2 ALA A N 3
ATOM 5217 C CA . ALA A 1 2 ? 1.692 -12.540 1.272 1.00 32.22 2 ALA A CA 3
ATOM 5218 C C . ALA A 1 2 ? 3.045 -12.356 0.595 1.00 45.03 2 ALA A C 3
ATOM 5219 O O . ALA A 1 2 ? 3.199 -11.512 -0.289 1.00 60.31 2 ALA A O 3
ATOM 5226 N N . HIS A 1 3 ? 4.025 -13.150 1.015 1.00 43.11 3 HIS A N 3
ATOM 5227 C CA . HIS A 1 3 ? 5.367 -13.074 0.448 1.00 2.22 3 HIS A CA 3
ATOM 5228 C C . HIS A 1 3 ? 5.441 -13.829 -0.875 1.00 45.15 3 HIS A C 3
ATOM 5229 O O . HIS A 1 3 ? 5.537 -15.056 -0.896 1.00 14.52 3 HIS A O 3
ATOM 5243 N N . GLU A 1 4 ? 5.397 -13.087 -1.978 1.00 34.32 4 GLU A N 3
ATOM 5244 C CA . GLU A 1 4 ? 5.457 -13.688 -3.305 1.00 62.20 4 GLU A CA 3
ATOM 5245 C C . GLU A 1 4 ? 6.849 -13.530 -3.911 1.00 31.22 4 GLU A C 3
ATOM 5246 O O . GLU A 1 4 ? 7.677 -12.777 -3.400 1.00 53.41 4 GLU A O 3
ATOM 5258 N N . GLU A 1 5 ? 7.098 -14.247 -5.002 1.00 72.32 5 GLU A N 3
ATOM 5259 C CA . GLU A 1 5 ? 8.389 -14.188 -5.676 1.00 44.44 5 GLU A CA 3
ATOM 5260 C C . GLU A 1 5 ? 8.556 -12.864 -6.417 1.00 10.32 5 GLU A C 3
ATOM 5261 O O . GLU A 1 5 ? 7.617 -12.074 -6.518 1.00 34.31 5 GLU A O 3
ATOM 5273 N N . ASP A 1 6 ? 9.758 -12.628 -6.932 1.00 14.02 6 ASP A N 3
ATOM 5274 C CA . ASP A 1 6 ? 10.049 -11.400 -7.663 1.00 75.44 6 ASP A CA 3
ATOM 5275 C C . ASP A 1 6 ? 9.957 -10.186 -6.745 1.00 0.20 6 ASP A C 3
ATOM 5276 O O . ASP A 1 6 ? 9.308 -10.232 -5.701 1.00 2.12 6 ASP A O 3
ATOM 5285 N N . GLY A 1 7 ? 10.613 -9.099 -7.142 1.00 30.33 7 GLY A N 3
ATOM 5286 C CA . GLY A 1 7 ? 10.594 -7.888 -6.342 1.00 71.24 7 GLY A CA 3
ATOM 5287 C C . GLY A 1 7 ? 9.199 -7.316 -6.190 1.00 54.11 7 GLY A C 3
ATOM 5288 O O . GLY A 1 7 ? 8.530 -7.019 -7.180 1.00 73.42 7 GLY A O 3
ATOM 5292 N N . VAL A 1 8 ? 8.756 -7.161 -4.946 1.00 65.40 8 VAL A N 3
ATOM 5293 C CA . VAL A 1 8 ? 7.431 -6.621 -4.667 1.00 61.52 8 VAL A CA 3
ATOM 5294 C C . VAL A 1 8 ? 7.409 -5.878 -3.337 1.00 5.34 8 VAL A C 3
ATOM 5295 O O . VAL A 1 8 ? 7.229 -6.482 -2.279 1.00 30.22 8 VAL A O 3
ATOM 5308 N N . CYS A 1 9 ? 7.594 -4.564 -3.397 1.00 10.32 9 CYS A N 3
ATOM 5309 C CA . CYS A 1 9 ? 7.596 -3.736 -2.196 1.00 30.14 9 CYS A CA 3
ATOM 5310 C C . CYS A 1 9 ? 6.821 -2.442 -2.425 1.00 64.45 9 CYS A C 3
ATOM 5311 O O . CYS A 1 9 ? 6.626 -2.018 -3.564 1.00 24.15 9 CYS A O 3
ATOM 5319 N N . ASN A 1 10 ? 6.381 -1.821 -1.336 1.00 71.12 10 ASN A N 3
ATOM 5320 C CA . ASN A 1 10 ? 5.625 -0.577 -1.419 1.00 41.42 10 ASN A CA 3
ATOM 5321 C C . ASN A 1 10 ? 6.562 0.626 -1.486 1.00 23.55 10 ASN A C 3
ATOM 5322 O O . ASN A 1 10 ? 6.130 1.749 -1.745 1.00 64.41 10 ASN A O 3
ATOM 5333 N N . SER A 1 11 ? 7.847 0.381 -1.250 1.00 23.14 11 SER A N 3
ATOM 5334 C CA . SER A 1 11 ? 8.846 1.443 -1.279 1.00 54.43 11 SER A CA 3
ATOM 5335 C C . SER A 1 11 ? 8.773 2.221 -2.590 1.00 14.01 11 SER A C 3
ATOM 5336 O O . SER A 1 11 ? 9.253 3.350 -2.682 1.00 60.30 11 SER A O 3
ATOM 5344 N N . ASN A 1 12 ? 8.167 1.607 -3.602 1.00 4.43 12 ASN A N 3
ATOM 5345 C CA . ASN A 1 12 ? 8.031 2.241 -4.908 1.00 62.23 12 ASN A CA 3
ATOM 5346 C C . ASN A 1 12 ? 7.202 3.518 -4.810 1.00 73.51 12 ASN A C 3
ATOM 5347 O O . ASN A 1 12 ? 7.274 4.385 -5.680 1.00 10.23 12 ASN A O 3
ATOM 5358 N N . ALA A 1 13 ? 6.415 3.625 -3.745 1.00 34.24 13 ALA A N 3
ATOM 5359 C CA . ALA A 1 13 ? 5.574 4.796 -3.531 1.00 35.11 13 ALA A CA 3
ATOM 5360 C C . ALA A 1 13 ? 4.802 4.686 -2.220 1.00 74.44 13 ALA A C 3
ATOM 5361 O O . ALA A 1 13 ? 4.950 5.505 -1.314 1.00 12.32 13 ALA A O 3
ATOM 5368 N N . PRO A 1 14 ? 3.956 3.649 -2.116 1.00 5.30 14 PRO A N 3
ATOM 5369 C CA . PRO A 1 14 ? 3.144 3.408 -0.920 1.00 21.21 14 PRO A CA 3
ATOM 5370 C C . PRO A 1 14 ? 3.986 2.968 0.273 1.00 13.13 14 PRO A C 3
ATOM 5371 O O . PRO A 1 14 ? 5.215 3.029 0.234 1.00 42.01 14 PRO A O 3
ATOM 5382 N N . CYS A 1 15 ? 3.317 2.525 1.332 1.00 14.40 15 CYS A N 3
ATOM 5383 C CA . CYS A 1 15 ? 4.004 2.076 2.537 1.00 32.55 15 CYS A CA 3
ATOM 5384 C C . CYS A 1 15 ? 3.867 0.566 2.710 1.00 11.31 15 CYS A C 3
ATOM 5385 O O . CYS A 1 15 ? 2.762 0.024 2.671 1.00 11.52 15 CYS A O 3
ATOM 5393 N N . TYR A 1 16 ? 4.996 -0.107 2.899 1.00 2.13 16 TYR A N 3
ATOM 5394 C CA . TYR A 1 16 ? 5.003 -1.554 3.074 1.00 70.53 16 TYR A CA 3
ATOM 5395 C C . TYR A 1 16 ? 4.897 -1.926 4.550 1.00 53.14 16 TYR A C 3
ATOM 5396 O O . TYR A 1 16 ? 5.840 -1.737 5.319 1.00 15.20 16 TYR A O 3
ATOM 5414 N N . HIS A 1 17 ? 3.741 -2.457 4.938 1.00 44.51 17 HIS A N 3
ATOM 5415 C CA . HIS A 1 17 ? 3.511 -2.857 6.321 1.00 15.45 17 HIS A CA 3
ATOM 5416 C C . HIS A 1 17 ? 4.692 -3.659 6.859 1.00 13.44 17 HIS A C 3
ATOM 5417 O O . HIS A 1 17 ? 5.583 -4.050 6.105 1.00 22.54 17 HIS A O 3
ATOM 5431 N N . CYS A 1 18 ? 4.692 -3.898 8.166 1.00 73.10 18 CYS A N 3
ATOM 5432 C CA . CYS A 1 18 ? 5.764 -4.652 8.805 1.00 24.11 18 CYS A CA 3
ATOM 5433 C C . CYS A 1 18 ? 5.551 -4.729 10.313 1.00 0.03 18 CYS A C 3
ATOM 5434 O O . CYS A 1 18 ? 4.428 -4.915 10.783 1.00 63.31 18 CYS A O 3
ATOM 5442 N N . ASP A 1 19 ? 6.636 -4.586 11.067 1.00 74.01 19 ASP A N 3
ATOM 5443 C CA . ASP A 1 19 ? 6.568 -4.640 12.523 1.00 52.24 19 ASP A CA 3
ATOM 5444 C C . ASP A 1 19 ? 6.203 -6.043 12.998 1.00 5.21 19 ASP A C 3
ATOM 5445 O O . ASP A 1 19 ? 6.901 -7.011 12.698 1.00 21.13 19 ASP A O 3
ATOM 5454 N N . ALA A 1 20 ? 5.107 -6.144 13.742 1.00 12.31 20 ALA A N 3
ATOM 5455 C CA . ALA A 1 20 ? 4.649 -7.428 14.258 1.00 5.23 20 ALA A CA 3
ATOM 5456 C C . ALA A 1 20 ? 4.697 -8.503 13.178 1.00 45.45 20 ALA A C 3
ATOM 5457 O O . ALA A 1 20 ? 5.034 -9.654 13.449 1.00 32.30 20 ALA A O 3
ATOM 5464 N N . ASN A 1 21 ? 4.358 -8.118 11.951 1.00 1.24 21 ASN A N 3
ATOM 5465 C CA . ASN A 1 21 ? 4.361 -9.050 10.830 1.00 45.24 21 ASN A CA 3
ATOM 5466 C C . ASN A 1 21 ? 5.638 -8.906 10.007 1.00 25.41 21 ASN A C 3
ATOM 5467 O O . ASN A 1 21 ? 6.120 -9.871 9.415 1.00 34.50 21 ASN A O 3
ATOM 5478 N N . GLY A 1 22 ? 6.183 -7.694 9.976 1.00 1.30 22 GLY A N 3
ATOM 5479 C CA . GLY A 1 22 ? 7.399 -7.446 9.224 1.00 3.12 22 GLY A CA 3
ATOM 5480 C C . GLY A 1 22 ? 8.559 -8.298 9.700 1.00 20.12 22 GLY A C 3
ATOM 5481 O O . GLY A 1 22 ? 9.533 -8.493 8.974 1.00 73.24 22 GLY A O 3
ATOM 5485 N N . GLU A 1 23 ? 8.455 -8.805 10.925 1.00 63.44 23 GLU A N 3
ATOM 5486 C CA . GLU A 1 23 ? 9.506 -9.639 11.497 1.00 71.12 23 GLU A CA 3
ATOM 5487 C C . GLU A 1 23 ? 9.043 -11.088 11.623 1.00 14.44 23 GLU A C 3
ATOM 5488 O O . GLU A 1 23 ? 9.813 -12.019 11.394 1.00 52.24 23 GLU A O 3
ATOM 5500 N N . ASN A 1 24 ? 7.778 -11.268 11.991 1.00 23.24 24 ASN A N 3
ATOM 5501 C CA . ASN A 1 24 ? 7.212 -12.603 12.150 1.00 13.41 24 ASN A CA 3
ATOM 5502 C C . ASN A 1 24 ? 7.070 -13.298 10.799 1.00 11.43 24 ASN A C 3
ATOM 5503 O O . ASN A 1 24 ? 7.338 -14.493 10.674 1.00 72.23 24 ASN A O 3
ATOM 5514 N N . CYS A 1 25 ? 6.648 -12.541 9.792 1.00 1.14 25 CYS A N 3
ATOM 5515 C CA . CYS A 1 25 ? 6.470 -13.084 8.450 1.00 5.42 25 CYS A CA 3
ATOM 5516 C C . CYS A 1 25 ? 6.951 -12.093 7.395 1.00 1.30 25 CYS A C 3
ATOM 5517 O O . CYS A 1 25 ? 6.235 -11.792 6.440 1.00 43.21 25 CYS A O 3
ATOM 5525 N N . SER A 1 26 ? 8.167 -11.588 7.575 1.00 2.44 26 SER A N 3
ATOM 5526 C CA . SER A 1 26 ? 8.742 -10.626 6.642 1.00 53.11 26 SER A CA 3
ATOM 5527 C C . SER A 1 26 ? 7.704 -10.176 5.618 1.00 70.42 26 SER A C 3
ATOM 5528 O O . SER A 1 26 ? 7.616 -10.732 4.522 1.00 1.10 26 SER A O 3
ATOM 5536 N N . CYS A 1 27 ? 6.921 -9.168 5.983 1.00 55.23 27 CYS A N 3
ATOM 5537 C CA . CYS A 1 27 ? 5.887 -8.643 5.097 1.00 43.11 27 CYS A CA 3
ATOM 5538 C C . CYS A 1 27 ? 6.243 -7.239 4.618 1.00 23.31 27 CYS A C 3
ATOM 5539 O O . CYS A 1 27 ? 7.100 -6.574 5.198 1.00 12.42 27 CYS A O 3
ATOM 5547 N N . ASN A 1 28 ? 5.580 -6.797 3.554 1.00 5.44 28 ASN A N 3
ATOM 5548 C CA . ASN A 1 28 ? 5.829 -5.473 2.996 1.00 54.53 28 ASN A CA 3
ATOM 5549 C C . ASN A 1 28 ? 4.613 -4.972 2.222 1.00 14.22 28 ASN A C 3
ATOM 5550 O O . ASN A 1 28 ? 4.607 -4.965 0.991 1.00 62.34 28 ASN A O 3
ATOM 5561 N N . CYS A 1 29 ? 3.585 -4.553 2.953 1.00 43.03 29 CYS A N 3
ATOM 5562 C CA . CYS A 1 29 ? 2.363 -4.050 2.336 1.00 71.34 29 CYS A CA 3
ATOM 5563 C C . CYS A 1 29 ? 1.379 -3.564 3.395 1.00 4.20 29 CYS A C 3
ATOM 5564 O O . CYS A 1 29 ? 0.801 -4.362 4.131 1.00 22.24 29 CYS A O 3
ATOM 5572 N N . GLU A 1 30 ? 1.197 -2.249 3.466 1.00 13.12 30 GLU A N 3
ATOM 5573 C CA . GLU A 1 30 ? 0.285 -1.657 4.438 1.00 52.31 30 GLU A CA 3
ATOM 5574 C C . GLU A 1 30 ? -1.147 -2.125 4.196 1.00 53.23 30 GLU A C 3
ATOM 5575 O O . GLU A 1 30 ? -1.858 -1.576 3.352 1.00 24.21 30 GLU A O 3
ATOM 5587 N N . LEU A 1 31 ? -1.565 -3.142 4.941 1.00 64.31 31 LEU A N 3
ATOM 5588 C CA . LEU A 1 31 ? -2.912 -3.686 4.808 1.00 42.10 31 LEU A CA 3
ATOM 5589 C C . LEU A 1 31 ? -3.273 -4.546 6.015 1.00 73.25 31 LEU A C 3
ATOM 5590 O O . LEU A 1 31 ? -2.699 -5.616 6.222 1.00 15.50 31 LEU A O 3
ATOM 5606 N N . PHE A 1 32 ? -4.230 -4.073 6.807 1.00 61.34 32 PHE A N 3
ATOM 5607 C CA . PHE A 1 32 ? -4.669 -4.800 7.992 1.00 14.22 32 PHE A CA 3
ATOM 5608 C C . PHE A 1 32 ? -5.387 -6.089 7.605 1.00 75.22 32 PHE A C 3
ATOM 5609 O O . PHE A 1 32 ? -6.605 -6.103 7.422 1.00 62.55 32 PHE A O 3
ATOM 5626 N N . ASP A 1 33 ? -4.625 -7.170 7.482 1.00 43.24 33 ASP A N 3
ATOM 5627 C CA . ASP A 1 33 ? -5.187 -8.465 7.117 1.00 42.14 33 ASP A CA 3
ATOM 5628 C C . ASP A 1 33 ? -4.717 -9.552 8.078 1.00 11.25 33 ASP A C 3
ATOM 5629 O O . ASP A 1 33 ? -3.799 -9.340 8.871 1.00 0.22 33 ASP A O 3
ATOM 5638 N N . CYS A 1 34 ? -5.353 -10.716 8.004 1.00 14.11 34 CYS A N 3
ATOM 5639 C CA . CYS A 1 34 ? -5.003 -11.836 8.868 1.00 22.35 34 CYS A CA 3
ATOM 5640 C C . CYS A 1 34 ? -5.329 -13.166 8.195 1.00 72.12 34 CYS A C 3
ATOM 5641 O O . CYS A 1 34 ? -6.430 -13.357 7.679 1.00 64.54 34 CYS A O 3
ATOM 5648 N N . GLU A 1 35 ? -4.365 -14.081 8.205 1.00 44.21 35 GLU A N 3
ATOM 5649 C CA . GLU A 1 35 ? -4.550 -15.392 7.594 1.00 23.04 35 GLU A CA 3
ATOM 5650 C C . GLU A 1 35 ? -3.338 -16.285 7.846 1.00 34.31 35 GLU A C 3
ATOM 5651 O O . GLU A 1 35 ? -2.279 -16.095 7.249 1.00 32.41 35 GLU A O 3
ATOM 5663 N N . ALA A 1 36 ? -3.504 -17.260 8.735 1.00 45.51 36 ALA A N 3
ATOM 5664 C CA . ALA A 1 36 ? -2.425 -18.183 9.065 1.00 33.11 36 ALA A CA 3
ATOM 5665 C C . ALA A 1 36 ? -2.082 -19.073 7.876 1.00 64.52 36 ALA A C 3
ATOM 5666 O O . ALA A 1 36 ? -2.953 -19.734 7.309 1.00 45.54 36 ALA A O 3
ATOM 5673 N N . LYS A 1 37 ? -0.807 -19.087 7.502 1.00 63.02 37 LYS A N 3
ATOM 5674 C CA . LYS A 1 37 ? -0.347 -19.897 6.380 1.00 45.42 37 LYS A CA 3
ATOM 5675 C C . LYS A 1 37 ? 1.113 -20.300 6.563 1.00 61.24 37 LYS A C 3
ATOM 5676 O O . LYS A 1 37 ? 1.665 -20.193 7.658 1.00 62.32 37 LYS A O 3
ATOM 5695 N N . LYS A 1 38 ? 1.734 -20.763 5.483 1.00 72.11 38 LYS A N 3
ATOM 5696 C CA . LYS A 1 38 ? 3.130 -21.180 5.522 1.00 24.35 38 LYS A CA 3
ATOM 5697 C C . LYS A 1 38 ? 3.871 -20.720 4.271 1.00 24.02 38 LYS A C 3
ATOM 5698 O O . LYS A 1 38 ? 3.595 -21.166 3.157 1.00 14.24 38 LYS A O 3
ATOM 5717 N N . PRO A 1 39 ? 4.837 -19.808 4.456 1.00 1.32 39 PRO A N 3
ATOM 5718 C CA . PRO A 1 39 ? 5.639 -19.269 3.354 1.00 60.25 39 PRO A CA 3
ATOM 5719 C C . PRO A 1 39 ? 6.594 -20.306 2.771 1.00 0.52 39 PRO A C 3
ATOM 5720 O O . PRO A 1 39 ? 6.663 -20.486 1.555 1.00 2.23 39 PRO A O 3
ATOM 5731 N N . ASP A 1 40 ? 7.328 -20.984 3.646 1.00 21.20 40 ASP A N 3
ATOM 5732 C CA . ASP A 1 40 ? 8.278 -22.004 3.218 1.00 24.33 40 ASP A CA 3
ATOM 5733 C C . ASP A 1 40 ? 9.007 -22.605 4.417 1.00 73.04 40 ASP A C 3
ATOM 5734 O O . ASP A 1 40 ? 10.190 -22.931 4.337 1.00 4.51 40 ASP A O 3
ATOM 5743 N N . GLY A 1 41 ? 8.290 -22.748 5.528 1.00 63.14 41 GLY A N 3
ATOM 5744 C CA . GLY A 1 41 ? 8.885 -23.308 6.727 1.00 62.10 41 GLY A CA 3
ATOM 5745 C C . GLY A 1 41 ? 7.851 -23.896 7.667 1.00 64.02 41 GLY A C 3
ATOM 5746 O O . GLY A 1 41 ? 7.935 -25.066 8.039 1.00 23.30 41 GLY A O 3
ATOM 5750 N N . SER A 1 42 ? 6.874 -23.082 8.053 1.00 61.10 42 SER A N 3
ATOM 5751 C CA . SER A 1 42 ? 5.822 -23.527 8.960 1.00 44.11 42 SER A CA 3
ATOM 5752 C C . SER A 1 42 ? 4.535 -22.743 8.724 1.00 33.34 42 SER A C 3
ATOM 5753 O O . SER A 1 42 ? 4.527 -21.740 8.010 1.00 32.33 42 SER A O 3
ATOM 5761 N N . TYR A 1 43 ? 3.448 -23.209 9.330 1.00 53.52 43 TYR A N 3
ATOM 5762 C CA . TYR A 1 43 ? 2.153 -22.554 9.185 1.00 51.01 43 TYR A CA 3
ATOM 5763 C C . TYR A 1 43 ? 2.054 -21.334 10.096 1.00 31.53 43 TYR A C 3
ATOM 5764 O O . TYR A 1 43 ? 3.043 -20.909 10.692 1.00 42.22 43 TYR A O 3
ATOM 5782 N N . ALA A 1 44 ? 0.852 -20.778 10.200 1.00 13.50 44 ALA A N 3
ATOM 5783 C CA . ALA A 1 44 ? 0.621 -19.609 11.040 1.00 21.03 44 ALA A CA 3
ATOM 5784 C C . ALA A 1 44 ? 1.200 -18.351 10.402 1.00 25.02 44 ALA A C 3
ATOM 5785 O O . ALA A 1 44 ? 2.240 -18.399 9.744 1.00 3.13 44 ALA A O 3
ATOM 5792 N N . HIS A 1 45 ? 0.521 -17.226 10.600 1.00 11.11 45 HIS A N 3
ATOM 5793 C CA . HIS A 1 45 ? 0.969 -15.954 10.043 1.00 32.33 45 HIS A CA 3
ATOM 5794 C C . HIS A 1 45 ? 0.455 -14.785 10.878 1.00 4.20 45 HIS A C 3
ATOM 5795 O O . HIS A 1 45 ? -0.686 -14.774 11.340 1.00 24.23 45 HIS A O 3
ATOM 5809 N N . PRO A 1 46 ? 1.317 -13.776 11.077 1.00 32.12 46 PRO A N 3
ATOM 5810 C CA . PRO A 1 46 ? 0.972 -12.584 11.857 1.00 5.41 46 PRO A CA 3
ATOM 5811 C C . PRO A 1 46 ? -0.049 -11.701 11.147 1.00 65.30 46 PRO A C 3
ATOM 5812 O O . PRO A 1 46 ? -0.220 -11.788 9.931 1.00 75.52 46 PRO A O 3
ATOM 5823 N N . CYS A 1 47 ? -0.724 -10.851 11.913 1.00 21.43 47 CYS A N 3
ATOM 5824 C CA . CYS A 1 47 ? -1.728 -9.952 11.358 1.00 34.50 47 CYS A CA 3
ATOM 5825 C C . CYS A 1 47 ? -1.937 -8.743 12.265 1.00 45.23 47 CYS A C 3
ATOM 5826 O O . CYS A 1 47 ? -1.631 -8.787 13.456 1.00 22.54 47 CYS A O 3
ATOM 5833 N N . ARG A 1 48 ? -2.459 -7.664 11.691 1.00 3.54 48 ARG A N 3
ATOM 5834 C CA . ARG A 1 48 ? -2.707 -6.442 12.447 1.00 50.42 48 ARG A CA 3
ATOM 5835 C C . ARG A 1 48 ? -4.008 -6.546 13.237 1.00 53.21 48 ARG A C 3
ATOM 5836 O O . ARG A 1 48 ? -4.905 -5.716 13.087 1.00 0.44 48 ARG A O 3
ATOM 5857 N N . ARG A 1 49 ? -4.104 -7.571 14.077 1.00 21.10 49 ARG A N 3
ATOM 5858 C CA . ARG A 1 49 ? -5.296 -7.785 14.889 1.00 3.11 49 ARG A CA 3
ATOM 5859 C C . ARG A 1 49 ? -5.146 -9.030 15.758 1.00 64.43 49 ARG A C 3
ATOM 5860 O O . ARG A 1 49 ? -4.652 -10.062 15.301 1.00 74.33 49 ARG A O 3
ATOM 5881 N N . CYS A 1 50 ? -5.573 -8.926 17.011 1.00 30.00 50 CYS A N 3
ATOM 5882 C CA . CYS A 1 50 ? -5.485 -10.043 17.944 1.00 20.54 50 CYS A CA 3
ATOM 5883 C C . CYS A 1 50 ? -5.249 -11.355 17.202 1.00 3.30 50 CYS A C 3
ATOM 5884 O O . CYS A 1 50 ? -6.194 -12.007 16.758 1.00 65.12 50 CYS A O 3
ATOM 5892 N N . ASP A 1 51 ? -3.982 -11.734 17.070 1.00 54.41 51 ASP A N 3
ATOM 5893 C CA . ASP A 1 51 ? -3.621 -12.967 16.381 1.00 52.15 51 ASP A CA 3
ATOM 5894 C C . ASP A 1 51 ? -2.110 -13.064 16.196 1.00 20.15 51 ASP A C 3
ATOM 5895 O O . ASP A 1 51 ? -1.481 -12.155 15.656 1.00 1.22 51 ASP A O 3
ATOM 5904 N N . ALA A 1 52 ? -1.534 -14.172 16.651 1.00 62.35 52 ALA A N 3
ATOM 5905 C CA . ALA A 1 52 ? -0.097 -14.389 16.535 1.00 1.51 52 ALA A CA 3
ATOM 5906 C C . ALA A 1 52 ? 0.205 -15.723 15.862 1.00 40.14 52 ALA A C 3
ATOM 5907 O O . ALA A 1 52 ? -0.661 -16.591 15.767 1.00 33.23 52 ALA A O 3
ATOM 5914 N N . ASN A 1 53 ? 1.439 -15.879 15.394 1.00 4.42 53 ASN A N 3
ATOM 5915 C CA . ASN A 1 53 ? 1.855 -17.108 14.728 1.00 50.42 53 ASN A CA 3
ATOM 5916 C C . ASN A 1 53 ? 3.184 -17.607 15.286 1.00 2.54 53 ASN A C 3
ATOM 5917 O O . ASN A 1 53 ? 4.252 -17.198 14.832 1.00 21.23 53 ASN A O 3
ATOM 5928 N N . ASN A 1 54 ? 3.109 -18.493 16.274 1.00 4.30 54 ASN A N 3
ATOM 5929 C CA . ASN A 1 54 ? 4.307 -19.048 16.895 1.00 54.11 54 ASN A CA 3
ATOM 5930 C C . ASN A 1 54 ? 4.709 -20.359 16.225 1.00 13.44 54 ASN A C 3
ATOM 5931 O O . ASN A 1 54 ? 4.094 -21.400 16.458 1.00 52.14 54 ASN A O 3
ATOM 5942 N N . ILE A 1 55 ? 5.744 -20.299 15.395 1.00 42.10 55 ILE A N 3
ATOM 5943 C CA . ILE A 1 55 ? 6.229 -21.481 14.693 1.00 22.05 55 ILE A CA 3
ATOM 5944 C C . ILE A 1 55 ? 7.749 -21.578 14.766 1.00 63.11 55 ILE A C 3
ATOM 5945 O O . ILE A 1 55 ? 8.455 -20.590 14.558 1.00 22.42 55 ILE A O 3
ATOM 5961 N N . CYS A 1 56 ? 8.247 -22.774 15.060 1.00 73.21 56 CYS A N 3
ATOM 5962 C CA . CYS A 1 56 ? 9.684 -23.001 15.159 1.00 62.24 56 CYS A CA 3
ATOM 5963 C C . CYS A 1 56 ? 10.125 -24.114 14.214 1.00 71.43 56 CYS A C 3
ATOM 5964 O O . CYS A 1 56 ? 9.967 -25.298 14.514 1.00 10.13 56 CYS A O 3
ATOM 5972 N N . LYS A 1 57 ? 10.677 -23.727 13.069 1.00 62.41 57 LYS A N 3
ATOM 5973 C CA . LYS A 1 57 ? 11.141 -24.692 12.078 1.00 0.52 57 LYS A CA 3
ATOM 5974 C C . LYS A 1 57 ? 10.881 -26.120 12.546 1.00 40.02 57 LYS A C 3
ATOM 5975 O O . LYS A 1 57 ? 11.761 -26.978 12.470 1.00 45.13 57 LYS A O 3
ATOM 5994 N N . CYS A 1 58 ? 9.668 -26.368 13.028 1.00 63.35 58 CYS A N 3
ATOM 5995 C CA . CYS A 1 58 ? 9.293 -27.694 13.507 1.00 54.23 58 CYS A CA 3
ATOM 5996 C C . CYS A 1 58 ? 7.782 -27.892 13.430 1.00 43.15 58 CYS A C 3
ATOM 5997 O O . CYS A 1 58 ? 7.303 -28.879 12.871 1.00 43.42 58 CYS A O 3
ATOM 6005 N N . SER A 1 59 ? 7.037 -26.948 13.996 1.00 62.02 59 SER A N 3
ATOM 6006 C CA . SER A 1 59 ? 5.581 -27.021 13.996 1.00 32.41 59 SER A CA 3
ATOM 6007 C C . SER A 1 59 ? 4.969 -25.682 13.598 1.00 43.32 59 SER A C 3
ATOM 6008 O O . SER A 1 59 ? 5.540 -24.939 12.798 1.00 65.51 59 SER A O 3
ATOM 6016 N N . CYS A 1 60 ? 3.805 -25.379 14.161 1.00 31.41 60 CYS A N 3
ATOM 6017 C CA . CYS A 1 60 ? 3.114 -24.129 13.865 1.00 71.41 60 CYS A CA 3
ATOM 6018 C C . CYS A 1 60 ? 1.937 -23.921 14.812 1.00 32.32 60 CYS A C 3
ATOM 6019 O O . CYS A 1 60 ? 1.175 -24.849 15.088 1.00 42.02 60 CYS A O 3
ATOM 6027 N N . THR A 1 61 ? 1.794 -22.697 15.310 1.00 11.13 61 THR A N 3
ATOM 6028 C CA . THR A 1 61 ? 0.712 -22.367 16.229 1.00 31.02 61 THR A CA 3
ATOM 6029 C C . THR A 1 61 ? 0.130 -20.992 15.922 1.00 33.01 61 THR A C 3
ATOM 6030 O O . THR A 1 61 ? 0.658 -19.972 16.362 1.00 2.50 61 THR A O 3
ATOM 6041 N N . ALA A 1 62 ? -0.962 -20.973 15.165 1.00 54.40 62 ALA A N 3
ATOM 6042 C CA . ALA A 1 62 ? -1.618 -19.722 14.802 1.00 62.44 62 ALA A CA 3
ATOM 6043 C C . ALA A 1 62 ? -2.908 -19.530 15.591 1.00 54.34 62 ALA A C 3
ATOM 6044 O O . ALA A 1 62 ? -3.853 -20.308 15.453 1.00 23.05 62 ALA A O 3
ATOM 6051 N N . ILE A 1 63 ? -2.942 -18.489 16.417 1.00 63.44 63 ILE A N 3
ATOM 6052 C CA . ILE A 1 63 ? -4.117 -18.195 17.227 1.00 70.31 63 ILE A CA 3
ATOM 6053 C C . ILE A 1 63 ? -4.412 -16.699 17.245 1.00 71.33 63 ILE A C 3
ATOM 6054 O O . ILE A 1 63 ? -3.555 -15.869 16.942 1.00 11.45 63 ILE A O 3
ATOM 6070 N N . PRO A 1 64 ? -5.654 -16.345 17.609 1.00 25.40 64 PRO A N 3
ATOM 6071 C CA . PRO A 1 64 ? -6.090 -14.948 17.678 1.00 52.33 64 PRO A CA 3
ATOM 6072 C C . PRO A 1 64 ? -5.432 -14.190 18.826 1.00 60.51 64 PRO A C 3
ATOM 6073 O O . PRO A 1 64 ? -4.294 -14.477 19.199 1.00 43.20 64 PRO A O 3
ATOM 6084 N N . CYS A 1 65 ? -6.154 -13.225 19.382 1.00 13.43 65 CYS A N 3
ATOM 6085 C CA . CYS A 1 65 ? -5.640 -12.426 20.489 1.00 44.42 65 CYS A CA 3
ATOM 6086 C C . CYS A 1 65 ? -4.714 -13.254 21.373 1.00 22.33 65 CYS A C 3
ATOM 6087 O O . CYS A 1 65 ? -5.170 -14.069 22.175 1.00 42.33 65 CYS A O 3
ATOM 6095 N N . ASN A 1 66 ? -3.411 -13.042 21.220 1.00 2.53 66 ASN A N 3
ATOM 6096 C CA . ASN A 1 66 ? -2.420 -13.771 22.004 1.00 51.33 66 ASN A CA 3
ATOM 6097 C C . ASN A 1 66 ? -2.242 -13.138 23.380 1.00 1.43 66 ASN A C 3
ATOM 6098 O O . ASN A 1 66 ? -1.173 -13.230 23.982 1.00 3.44 66 ASN A O 3
ATOM 6109 N N . GLU A 1 67 ? -3.297 -12.496 23.872 1.00 54.13 67 GLU A N 3
ATOM 6110 C CA . GLU A 1 67 ? -3.257 -11.848 25.177 1.00 3.33 67 GLU A CA 3
ATOM 6111 C C . GLU A 1 67 ? -2.752 -12.811 26.248 1.00 61.14 67 GLU A C 3
ATOM 6112 O O . GLU A 1 67 ? -2.049 -12.411 27.176 1.00 64.52 67 GLU A O 3
ATOM 6124 N N . ASP A 1 68 ? -3.116 -14.081 26.111 1.00 34.21 68 ASP A N 3
ATOM 6125 C CA . ASP A 1 68 ? -2.701 -15.103 27.065 1.00 2.33 68 ASP A CA 3
ATOM 6126 C C . ASP A 1 68 ? -1.429 -15.801 26.594 1.00 30.22 68 ASP A C 3
ATOM 6127 O O . ASP A 1 68 ? -1.302 -17.021 26.703 1.00 64.22 68 ASP A O 3
ATOM 6136 N N . HIS A 1 69 ? -0.490 -15.020 26.069 1.00 14.24 69 HIS A N 3
ATOM 6137 C CA . HIS A 1 69 ? 0.772 -15.563 25.581 1.00 72.52 69 HIS A CA 3
ATOM 6138 C C . HIS A 1 69 ? 1.930 -14.626 25.909 1.00 63.41 69 HIS A C 3
ATOM 6139 O O . HIS A 1 69 ? 1.742 -13.523 26.421 1.00 10.21 69 HIS A O 3
ATOM 6153 N N . PRO A 1 70 ? 3.158 -15.075 25.608 1.00 2.23 70 PRO A N 3
ATOM 6154 C CA . PRO A 1 70 ? 4.371 -14.292 25.863 1.00 41.11 70 PRO A CA 3
ATOM 6155 C C . PRO A 1 70 ? 4.482 -13.080 24.944 1.00 2.23 70 PRO A C 3
ATOM 6156 O O . PRO A 1 70 ? 5.283 -12.176 25.188 1.00 72.14 70 PRO A O 3
ATOM 6167 N N . CYS A 1 71 ? 3.675 -13.067 23.890 1.00 52.14 71 CYS A N 3
ATOM 6168 C CA . CYS A 1 71 ? 3.683 -11.965 22.934 1.00 40.01 71 CYS A CA 3
ATOM 6169 C C . CYS A 1 71 ? 2.317 -11.808 22.274 1.00 42.14 71 CYS A C 3
ATOM 6170 O O . CYS A 1 71 ? 1.962 -12.565 21.370 1.00 31.40 71 CYS A O 3
ATOM 6178 N N . HIS A 1 72 ? 1.554 -10.820 22.732 1.00 62.44 72 HIS A N 3
ATOM 6179 C CA . HIS A 1 72 ? 0.226 -10.564 22.186 1.00 70.41 72 HIS A CA 3
ATOM 6180 C C . HIS A 1 72 ? 0.315 -9.746 20.901 1.00 31.32 72 HIS A C 3
ATOM 6181 O O . HIS A 1 72 ? 1.333 -9.109 20.628 1.00 73.31 72 HIS A O 3
ATOM 6195 N N . HIS A 1 73 ? -0.757 -9.769 20.115 1.00 30.04 73 HIS A N 3
ATOM 6196 C CA . HIS A 1 73 ? -0.800 -9.029 18.859 1.00 63.41 73 HIS A CA 3
ATOM 6197 C C . HIS A 1 73 ? -0.245 -7.620 19.039 1.00 2.43 73 HIS A C 3
ATOM 6198 O O . HIS A 1 73 ? -0.071 -7.150 20.164 1.00 11.25 73 HIS A O 3
ATOM 6212 N N . CYS A 1 74 ? 0.032 -6.951 17.925 1.00 31.23 74 CYS A N 3
ATOM 6213 C CA . CYS A 1 74 ? 0.569 -5.595 17.961 1.00 71.45 74 CYS A CA 3
ATOM 6214 C C . CYS A 1 74 ? 0.690 -5.096 19.396 1.00 13.44 74 CYS A C 3
ATOM 6215 O O . CYS A 1 74 ? -0.311 -4.784 20.043 1.00 50.12 74 CYS A O 3
ATOM 6223 N N . HIS A 1 75 ? 1.922 -5.023 19.891 1.00 74.23 75 HIS A N 3
ATOM 6224 C CA . HIS A 1 75 ? 2.174 -4.562 21.251 1.00 34.34 75 HIS A CA 3
ATOM 6225 C C . HIS A 1 75 ? 0.975 -3.789 21.794 1.00 63.23 75 HIS A C 3
ATOM 6226 O O . HIS A 1 75 ? 0.487 -2.857 21.156 1.00 0.23 75 HIS A O 3
ATOM 6240 N N . GLU A 1 76 ? 0.507 -4.184 22.974 1.00 72.15 76 GLU A N 3
ATOM 6241 C CA . GLU A 1 76 ? -0.635 -3.528 23.600 1.00 73.55 76 GLU A CA 3
ATOM 6242 C C . GLU A 1 76 ? -0.281 -3.038 25.001 1.00 63.55 76 GLU A C 3
ATOM 6243 O O . GLU A 1 76 ? 0.514 -3.661 25.704 1.00 60.32 76 GLU A O 3
ATOM 6255 N N . GLU A 1 77 ? -0.876 -1.918 25.398 1.00 72.23 77 GLU A N 3
ATOM 6256 C CA . GLU A 1 77 ? -0.622 -1.344 26.714 1.00 41.03 77 GLU A CA 3
ATOM 6257 C C . GLU A 1 77 ? -1.822 -1.543 27.635 1.00 22.23 77 GLU A C 3
ATOM 6258 O O . GLU A 1 77 ? -1.963 -0.854 28.646 1.00 73.04 77 GLU A O 3
ATOM 6270 N N . ASP A 1 78 ? -2.683 -2.490 27.279 1.00 40.20 78 ASP A N 3
ATOM 6271 C CA . ASP A 1 78 ? -3.871 -2.781 28.073 1.00 21.12 78 ASP A CA 3
ATOM 6272 C C . ASP A 1 78 ? -4.143 -4.282 28.113 1.00 14.41 78 ASP A C 3
ATOM 6273 O O . ASP A 1 78 ? -5.222 -4.716 28.518 1.00 23.12 78 ASP A O 3
ATOM 6282 N N . ASP A 1 79 ? -3.160 -5.068 27.689 1.00 1.42 79 ASP A N 3
ATOM 6283 C CA . ASP A 1 79 ? -3.293 -6.520 27.676 1.00 14.23 79 ASP A CA 3
ATOM 6284 C C . ASP A 1 79 ? -3.176 -7.089 29.087 1.00 41.21 79 ASP A C 3
ATOM 6285 O O . ASP A 1 79 ? -2.220 -6.801 29.806 1.00 51.42 79 ASP A O 3
ATOM 6294 N N . GLY A 1 80 ? -4.156 -7.898 29.477 1.00 71.32 80 GLY A N 3
ATOM 6295 C CA . GLY A 1 80 ? -4.144 -8.494 30.800 1.00 11.21 80 GLY A CA 3
ATOM 6296 C C . GLY A 1 80 ? -5.497 -9.048 31.199 1.00 74.55 80 GLY A C 3
ATOM 6297 O O . GLY A 1 80 ? -6.087 -9.847 30.470 1.00 13.05 80 GLY A O 3
ATOM 6301 N N . ASP A 1 81 ? -5.990 -8.626 32.358 1.00 61.32 81 ASP A N 3
ATOM 6302 C CA . ASP A 1 81 ? -7.282 -9.087 32.852 1.00 13.55 81 ASP A CA 3
ATOM 6303 C C . ASP A 1 81 ? -8.281 -7.935 32.918 1.00 44.15 81 ASP A C 3
ATOM 6304 O O . ASP A 1 81 ? -7.992 -6.822 32.476 1.00 61.22 81 ASP A O 3
ATOM 6313 N N . THR A 1 82 ? -9.458 -8.210 33.471 1.00 50.53 82 THR A N 3
ATOM 6314 C CA . THR A 1 82 ? -10.500 -7.198 33.592 1.00 52.14 82 THR A CA 3
ATOM 6315 C C . THR A 1 82 ? -9.991 -5.971 34.339 1.00 51.30 82 THR A C 3
ATOM 6316 O O . THR A 1 82 ? -9.723 -4.931 33.736 1.00 62.11 82 THR A O 3
ATOM 6327 N N . HIS A 1 83 ? -9.859 -6.098 35.656 1.00 55.24 83 HIS A N 3
ATOM 6328 C CA . HIS A 1 83 ? -9.381 -4.998 36.486 1.00 63.13 83 HIS A CA 3
ATOM 6329 C C . HIS A 1 83 ? -8.123 -4.374 35.888 1.00 31.02 83 HIS A C 3
ATOM 6330 O O . HIS A 1 83 ? -8.002 -3.151 35.810 1.00 15.23 83 HIS A O 3
ATOM 6344 N N . CYS A 1 84 ? -7.190 -5.221 35.469 1.00 31.40 84 CYS A N 3
ATOM 6345 C CA . CYS A 1 84 ? -5.941 -4.753 34.880 1.00 44.20 84 CYS A CA 3
ATOM 6346 C C . CYS A 1 84 ? -6.210 -3.842 33.686 1.00 31.34 84 CYS A C 3
ATOM 6347 O O . CYS A 1 84 ? -5.648 -2.751 33.585 1.00 31.20 84 CYS A O 3
ATOM 6355 N N . HIS A 1 85 ? -7.072 -4.298 32.783 1.00 34.54 85 HIS A N 3
ATOM 6356 C CA . HIS A 1 85 ? -7.416 -3.525 31.595 1.00 23.23 85 HIS A CA 3
ATOM 6357 C C . HIS A 1 85 ? -8.216 -2.281 31.969 1.00 31.32 85 HIS A C 3
ATOM 6358 O O . HIS A 1 85 ? -8.190 -1.277 31.256 1.00 21.15 85 HIS A O 3
ATOM 6372 N N . CYS A 1 86 ? -8.926 -2.355 33.089 1.00 34.42 86 CYS A N 3
ATOM 6373 C CA . CYS A 1 86 ? -9.736 -1.236 33.557 1.00 41.32 86 CYS A CA 3
ATOM 6374 C C . CYS A 1 86 ? -8.860 -0.154 34.180 1.00 25.33 86 CYS A C 3
ATOM 6375 O O . CYS A 1 86 ? -9.183 1.032 34.121 1.00 60.15 86 CYS A O 3
ATOM 6383 N N . SER A 1 87 ? -7.749 -0.572 34.780 1.00 34.40 87 SER A N 3
ATOM 6384 C CA . SER A 1 87 ? -6.829 0.360 35.420 1.00 62.11 87 SER A CA 3
ATOM 6385 C C . SER A 1 87 ? -5.919 1.020 34.388 1.00 73.21 87 SER A C 3
ATOM 6386 O O . SER A 1 87 ? -5.399 2.113 34.612 1.00 5.22 87 SER A O 3
ATOM 6394 N N . CYS A 1 88 ? -5.733 0.348 33.257 1.00 31.13 88 CYS A N 3
ATOM 6395 C CA . CYS A 1 88 ? -4.886 0.868 32.190 1.00 61.53 88 CYS A CA 3
ATOM 6396 C C . CYS A 1 88 ? -5.657 1.848 31.312 1.00 31.01 88 CYS A C 3
ATOM 6397 O O . CYS A 1 88 ? -5.111 2.855 30.863 1.00 12.34 88 CYS A O 3
ATOM 6405 N N . GLU A 1 89 ? -6.929 1.544 31.071 1.00 44.34 89 GLU A N 3
ATOM 6406 C CA . GLU A 1 89 ? -7.774 2.398 30.244 1.00 4.42 89 GLU A CA 3
ATOM 6407 C C . GLU A 1 89 ? -7.997 3.752 30.912 1.00 54.10 89 GLU A C 3
ATOM 6408 O O . GLU A 1 89 ? -8.121 4.776 30.239 1.00 13.01 89 GLU A O 3
ATOM 6420 N N . HIS A 1 90 ? -8.049 3.749 32.240 1.00 22.23 90 HIS A N 3
ATOM 6421 C CA . HIS A 1 90 ? -8.258 4.976 33.000 1.00 2.13 90 HIS A CA 3
ATOM 6422 C C . HIS A 1 90 ? -6.926 5.634 33.346 1.00 4.51 90 HIS A C 3
ATOM 6423 O O . HIS A 1 90 ? -6.832 6.859 33.435 1.00 23.44 90 HIS A O 3
ATOM 6437 N N . SER A 1 91 ? -5.898 4.814 33.540 1.00 32.24 91 SER A N 3
ATOM 6438 C CA . SER A 1 91 ? -4.572 5.316 33.881 1.00 13.31 91 SER A CA 3
ATOM 6439 C C . SER A 1 91 ? -3.901 5.947 32.665 1.00 54.22 91 SER A C 3
ATOM 6440 O O . SER A 1 91 ? -3.246 6.985 32.771 1.00 34.40 91 SER A O 3
ATOM 6448 N N . HIS A 1 92 ? -4.069 5.313 31.509 1.00 55.03 92 HIS A N 3
ATOM 6449 C CA . HIS A 1 92 ? -3.481 5.812 30.271 1.00 71.43 92 HIS A CA 3
ATOM 6450 C C . HIS A 1 92 ? -4.229 7.044 29.771 1.00 11.04 92 HIS A C 3
ATOM 6451 O O . HIS A 1 92 ? -3.638 7.937 29.165 1.00 40.44 92 HIS A O 3
ATOM 6465 N N . ASP A 1 93 ? -5.531 7.085 30.030 1.00 35.31 93 ASP A N 3
ATOM 6466 C CA . ASP A 1 93 ? -6.360 8.208 29.607 1.00 33.53 93 ASP A CA 3
ATOM 6467 C C . ASP A 1 93 ? -5.949 9.488 30.328 1.00 72.15 93 ASP A C 3
ATOM 6468 O O . ASP A 1 93 ? -6.251 10.592 29.874 1.00 42.34 93 ASP A O 3
ATOM 6477 N N . HIS A 1 94 ? -5.260 9.332 31.453 1.00 1.44 94 HIS A N 3
ATOM 6478 C CA . HIS A 1 94 ? -4.808 10.476 32.237 1.00 3.42 94 HIS A CA 3
ATOM 6479 C C . HIS A 1 94 ? -3.485 11.015 31.699 1.00 35.13 94 HIS A C 3
ATOM 6480 O O . HIS A 1 94 ? -3.426 12.124 31.167 1.00 65.21 94 HIS A O 3
ATOM 6494 N N . HIS A 1 95 ? -2.427 10.223 31.843 1.00 53.24 95 HIS A N 3
ATOM 6495 C CA . HIS A 1 95 ? -1.106 10.621 31.371 1.00 25.12 95 HIS A CA 3
ATOM 6496 C C . HIS A 1 95 ? -0.330 9.416 30.847 1.00 75.21 95 HIS A C 3
ATOM 6497 O O . HIS A 1 95 ? 0.536 9.551 29.983 1.00 23.12 95 HIS A O 3
ATOM 6511 N N . ASP A 1 96 ? -0.648 8.239 31.375 1.00 1.02 96 ASP A N 3
ATOM 6512 C CA . ASP A 1 96 ? 0.018 7.010 30.960 1.00 24.14 96 ASP A CA 3
ATOM 6513 C C . ASP A 1 96 ? -0.226 6.732 29.481 1.00 50.15 96 ASP A C 3
ATOM 6514 O O . ASP A 1 96 ? 0.318 5.781 28.919 1.00 4.40 96 ASP A O 3
ATOM 6523 N N . ASP A 1 97 ? -1.049 7.567 28.855 1.00 5.12 97 ASP A N 3
ATOM 6524 C CA . ASP A 1 97 ? -1.365 7.412 27.440 1.00 35.32 97 ASP A CA 3
ATOM 6525 C C . ASP A 1 97 ? -0.093 7.278 26.610 1.00 42.22 97 ASP A C 3
ATOM 6526 O O . ASP A 1 97 ? -0.130 6.818 25.468 1.00 0.53 97 ASP A O 3
ATOM 6535 N N . ASP A 1 98 ? 1.031 7.684 27.190 1.00 62.20 98 ASP A N 3
ATOM 6536 C CA . ASP A 1 98 ? 2.316 7.610 26.504 1.00 72.33 98 ASP A CA 3
ATOM 6537 C C . ASP A 1 98 ? 2.828 6.173 26.463 1.00 51.32 98 ASP A C 3
ATOM 6538 O O . ASP A 1 98 ? 3.964 5.896 26.850 1.00 72.24 98 ASP A O 3
ATOM 6547 N N . THR A 1 99 ? 1.982 5.262 25.992 1.00 21.23 99 THR A N 3
ATOM 6548 C CA . THR A 1 99 ? 2.348 3.854 25.903 1.00 74.10 99 THR A CA 3
ATOM 6549 C C . THR A 1 99 ? 2.578 3.436 24.455 1.00 14.40 99 THR A C 3
ATOM 6550 O O . THR A 1 99 ? 2.363 2.280 24.090 1.00 31.12 99 THR A O 3
ATOM 6561 N N . HIS A 1 100 ? 3.016 4.385 23.633 1.00 21.50 100 HIS A N 3
ATOM 6562 C CA . HIS A 1 100 ? 3.277 4.114 22.224 1.00 73.04 100 HIS A CA 3
ATOM 6563 C C . HIS A 1 100 ? 4.615 4.708 21.795 1.00 61.22 100 HIS A C 3
ATOM 6564 O O . HIS A 1 100 ? 5.311 5.336 22.592 1.00 73.12 100 HIS A O 3
ATOM 6578 N N . GLY A 1 101 ? 4.970 4.504 20.530 1.00 71.53 101 GLY A N 3
ATOM 6579 C CA . GLY A 1 101 ? 6.224 5.024 20.018 1.00 50.24 101 GLY A CA 3
ATOM 6580 C C . GLY A 1 101 ? 6.184 6.524 19.800 1.00 35.22 101 GLY A C 3
ATOM 6581 O O . GLY A 1 101 ? 5.649 6.997 18.798 1.00 3.30 101 GLY A O 3
ATOM 6585 N N . GLU A 1 102 ? 6.748 7.272 20.743 1.00 44.45 102 GLU A N 3
ATOM 6586 C CA . GLU A 1 102 ? 6.772 8.727 20.649 1.00 13.44 102 GLU A CA 3
ATOM 6587 C C . GLU A 1 102 ? 8.079 9.287 21.202 1.00 3.02 102 GLU A C 3
ATOM 6588 O O . GLU A 1 102 ? 8.780 8.621 21.965 1.00 71.32 102 GLU A O 3
ATOM 6600 N N . CYS A 1 103 ? 8.402 10.515 20.812 1.00 43.44 103 CYS A N 3
ATOM 6601 C CA . CYS A 1 103 ? 9.625 11.166 21.266 1.00 43.02 103 CYS A CA 3
ATOM 6602 C C . CYS A 1 103 ? 9.359 12.026 22.498 1.00 53.02 103 CYS A C 3
ATOM 6603 O O . CYS A 1 103 ? 8.764 13.100 22.403 1.00 42.42 103 CYS A O 3
ATOM 6610 N N . THR A 1 104 ? 9.803 11.546 23.655 1.00 31.13 104 THR A N 3
ATOM 6611 C CA . THR A 1 104 ? 9.612 12.269 24.906 1.00 21.13 104 THR A CA 3
ATOM 6612 C C . THR A 1 104 ? 10.116 13.703 24.795 1.00 41.23 104 THR A C 3
ATOM 6613 O O . THR A 1 104 ? 10.953 14.014 23.947 1.00 51.32 104 THR A O 3
ATOM 6624 N N . LYS A 1 105 ? 9.602 14.575 25.656 1.00 24.42 105 LYS A N 3
ATOM 6625 C CA . LYS A 1 105 ? 10.001 15.977 25.657 1.00 64.04 105 LYS A CA 3
ATOM 6626 C C . LYS A 1 105 ? 11.521 16.110 25.630 1.00 13.42 105 LYS A C 3
ATOM 6627 O O . LYS A 1 105 ? 12.231 15.170 25.275 1.00 70.44 105 LYS A O 3
ATOM 6646 N N . LYS A 1 106 ? 12.014 17.284 26.010 1.00 53.31 106 LYS A N 3
ATOM 6647 C CA . LYS A 1 106 ? 13.449 17.541 26.033 1.00 72.22 106 LYS A CA 3
ATOM 6648 C C . LYS A 1 106 ? 14.235 16.234 26.060 1.00 33.22 106 LYS A C 3
ATOM 6649 O O . LYS A 1 106 ? 15.297 16.125 25.449 1.00 61.41 106 LYS A O 3
ATOM 6668 N N . ALA A 1 107 ? 13.704 15.245 26.772 1.00 64.51 107 ALA A N 3
ATOM 6669 C CA . ALA A 1 107 ? 14.355 13.944 26.875 1.00 12.25 107 ALA A CA 3
ATOM 6670 C C . ALA A 1 107 ? 14.395 13.241 25.523 1.00 41.22 107 ALA A C 3
ATOM 6671 O O . ALA A 1 107 ? 13.861 13.729 24.527 1.00 71.15 107 ALA A O 3
ATOM 6678 N N . PRO A 1 108 ? 15.044 12.068 25.484 1.00 71.11 108 PRO A N 3
ATOM 6679 C CA . PRO A 1 108 ? 15.170 11.273 24.259 1.00 55.14 108 PRO A CA 3
ATOM 6680 C C . PRO A 1 108 ? 13.841 10.664 23.824 1.00 52.32 108 PRO A C 3
ATOM 6681 O O . PRO A 1 108 ? 12.809 10.882 24.460 1.00 71.34 108 PRO A O 3
ATOM 6692 N N . CYS A 1 109 ? 13.873 9.901 22.737 1.00 73.51 109 CYS A N 3
ATOM 6693 C CA . CYS A 1 109 ? 12.671 9.260 22.216 1.00 21.35 109 CYS A CA 3
ATOM 6694 C C . CYS A 1 109 ? 12.271 8.069 23.083 1.00 13.21 109 CYS A C 3
ATOM 6695 O O . CYS A 1 109 ? 13.102 7.490 23.783 1.00 51.35 109 CYS A O 3
ATOM 6702 N N . TRP A 1 110 ? 10.993 7.710 23.031 1.00 42.12 110 TRP A N 3
ATOM 6703 C CA . TRP A 1 110 ? 10.482 6.588 23.811 1.00 43.43 110 TRP A CA 3
ATOM 6704 C C . TRP A 1 110 ? 9.614 5.677 22.950 1.00 42.41 110 TRP A C 3
ATOM 6705 O O . TRP A 1 110 ? 9.142 6.079 21.886 1.00 22.40 110 TRP A O 3
ATOM 6726 N N . ARG A 1 111 ? 9.407 4.450 23.416 1.00 4.35 111 ARG A N 3
ATOM 6727 C CA . ARG A 1 111 ? 8.596 3.482 22.688 1.00 44.52 111 ARG A CA 3
ATOM 6728 C C . ARG A 1 111 ? 7.699 2.698 23.641 1.00 52.35 111 ARG A C 3
ATOM 6729 O O . ARG A 1 111 ? 8.000 2.569 24.828 1.00 50.02 111 ARG A O 3
ATOM 6750 N N . CYS A 1 112 ? 6.597 2.178 23.113 1.00 74.12 112 CYS A N 3
ATOM 6751 C CA . CYS A 1 112 ? 5.654 1.407 23.916 1.00 1.44 112 CYS A CA 3
ATOM 6752 C C . CYS A 1 112 ? 6.377 0.329 24.717 1.00 71.23 112 CYS A C 3
ATOM 6753 O O . CYS A 1 112 ? 6.864 -0.652 24.155 1.00 11.13 112 CYS A O 3
ATOM 6761 N N . GLU A 1 113 ? 6.444 0.519 26.031 1.00 74.23 113 GLU A N 3
ATOM 6762 C CA . GLU A 1 113 ? 7.110 -0.437 26.907 1.00 33.43 113 GLU A CA 3
ATOM 6763 C C . GLU A 1 113 ? 6.099 -1.157 27.795 1.00 33.50 113 GLU A C 3
ATOM 6764 O O . GLU A 1 113 ? 5.186 -0.539 28.343 1.00 2.13 113 GLU A O 3
ATOM 6776 N N . TYR A 1 114 ? 6.268 -2.468 27.931 1.00 12.00 114 TYR A N 3
ATOM 6777 C CA . TYR A 1 114 ? 5.369 -3.274 28.749 1.00 1.31 114 TYR A CA 3
ATOM 6778 C C . TYR A 1 114 ? 5.875 -4.709 28.862 1.00 53.30 114 TYR A C 3
ATOM 6779 O O . TYR A 1 114 ? 7.051 -4.984 28.629 1.00 73.33 114 TYR A O 3
ATOM 6797 N N . ASN A 1 115 ? 4.976 -5.619 29.221 1.00 33.32 115 ASN A N 3
ATOM 6798 C CA . ASN A 1 115 ? 5.329 -7.027 29.365 1.00 0.14 115 ASN A CA 3
ATOM 6799 C C . ASN A 1 115 ? 5.237 -7.751 28.026 1.00 41.14 115 ASN A C 3
ATOM 6800 O O . ASN A 1 115 ? 4.158 -7.870 27.446 1.00 62.31 115 ASN A O 3
ATOM 6811 N N . ALA A 1 116 ? 6.377 -8.233 27.540 1.00 15.32 116 ALA A N 3
ATOM 6812 C CA . ALA A 1 116 ? 6.424 -8.947 26.271 1.00 65.24 116 ALA A CA 3
ATOM 6813 C C . ALA A 1 116 ? 7.412 -10.108 26.331 1.00 52.22 116 ALA A C 3
ATOM 6814 O O . ALA A 1 116 ? 7.983 -10.395 27.383 1.00 61.32 116 ALA A O 3
ATOM 6821 N N . ASP A 1 117 ? 7.607 -10.772 25.197 1.00 41.52 117 ASP A N 3
ATOM 6822 C CA . ASP A 1 117 ? 8.526 -11.901 25.121 1.00 61.34 117 ASP A CA 3
ATOM 6823 C C . ASP A 1 117 ? 9.975 -11.428 25.177 1.00 41.23 117 ASP A C 3
ATOM 6824 O O . ASP A 1 117 ? 10.245 -10.242 25.371 1.00 51.33 117 ASP A O 3
ATOM 6833 N N . LEU A 1 118 ? 10.904 -12.362 25.007 1.00 42.00 118 LEU A N 3
ATOM 6834 C CA . LEU A 1 118 ? 12.327 -12.041 25.039 1.00 11.22 118 LEU A CA 3
ATOM 6835 C C . LEU A 1 118 ? 12.692 -11.070 23.921 1.00 75.15 118 LEU A C 3
ATOM 6836 O O . LEU A 1 118 ? 11.819 -10.559 23.218 1.00 0.01 118 LEU A O 3
ATOM 6852 N N . LYS A 1 119 ? 13.987 -10.822 23.759 1.00 53.53 119 LYS A N 3
ATOM 6853 C CA . LYS A 1 119 ? 14.469 -9.915 22.723 1.00 32.14 119 LYS A CA 3
ATOM 6854 C C . LYS A 1 119 ? 13.562 -9.958 21.498 1.00 52.53 119 LYS A C 3
ATOM 6855 O O . LYS A 1 119 ? 13.530 -10.951 20.771 1.00 50.14 119 LYS A O 3
ATOM 6874 N N . HIS A 1 120 ? 12.827 -8.873 21.273 1.00 34.03 120 HIS A N 3
ATOM 6875 C CA . HIS A 1 120 ? 11.920 -8.786 20.134 1.00 64.13 120 HIS A CA 3
ATOM 6876 C C . HIS A 1 120 ? 11.668 -7.331 19.750 1.00 61.21 120 HIS A C 3
ATOM 6877 O O . HIS A 1 120 ? 12.395 -6.432 20.173 1.00 21.44 120 HIS A O 3
ATOM 6891 N N . ASP A 1 121 ? 10.635 -7.107 18.946 1.00 72.33 121 ASP A N 3
ATOM 6892 C CA . ASP A 1 121 ? 10.286 -5.762 18.505 1.00 44.51 121 ASP A CA 3
ATOM 6893 C C . ASP A 1 121 ? 8.922 -5.348 19.047 1.00 75.53 121 ASP A C 3
ATOM 6894 O O . ASP A 1 121 ? 7.886 -5.813 18.570 1.00 40.14 121 ASP A O 3
ATOM 6903 N N . VAL A 1 122 ? 8.928 -4.473 20.047 1.00 33.54 122 VAL A N 3
ATOM 6904 C CA . VAL A 1 122 ? 7.691 -3.998 20.655 1.00 55.44 122 VAL A CA 3
ATOM 6905 C C . VAL A 1 122 ? 7.682 -2.477 20.765 1.00 73.14 122 VAL A C 3
ATOM 6906 O O . VAL A 1 122 ? 8.299 -1.906 21.665 1.00 73.13 122 VAL A O 3
ATOM 6919 N N . CYS A 1 123 ? 6.978 -1.827 19.844 1.00 24.12 123 CYS A N 3
ATOM 6920 C CA . CYS A 1 123 ? 6.889 -0.371 19.837 1.00 21.22 123 CYS A CA 3
ATOM 6921 C C . CYS A 1 123 ? 6.497 0.143 18.456 1.00 60.12 123 CYS A C 3
ATOM 6922 O O . CYS A 1 123 ? 7.039 -0.296 17.442 1.00 12.21 123 CYS A O 3
ATOM 6930 N N . GLY A 1 124 ? 5.550 1.075 18.424 1.00 53.42 124 GLY A N 3
ATOM 6931 C CA . GLY A 1 124 ? 5.100 1.633 17.162 1.00 74.44 124 GLY A CA 3
ATOM 6932 C C . GLY A 1 124 ? 4.595 0.570 16.206 1.00 74.20 124 GLY A C 3
ATOM 6933 O O . GLY A 1 124 ? 4.298 0.859 15.046 1.00 64.10 124 GLY A O 3
ATOM 6937 N N . CYS A 1 125 ? 4.498 -0.663 16.692 1.00 14.50 125 CYS A N 3
ATOM 6938 C CA . CYS A 1 125 ? 4.027 -1.773 15.872 1.00 63.23 125 CYS A CA 3
ATOM 6939 C C . CYS A 1 125 ? 2.505 -1.778 15.785 1.00 54.05 125 CYS A C 3
ATOM 6940 O O . CYS A 1 125 ? 1.919 -2.566 15.043 1.00 52.11 125 CYS A O 3
ATOM 6948 N N . GLU A 1 126 ? 1.870 -0.894 16.549 1.00 44.05 126 GLU A N 3
ATOM 6949 C CA . GLU A 1 126 ? 0.415 -0.799 16.559 1.00 44.13 126 GLU A CA 3
ATOM 6950 C C . GLU A 1 126 ? -0.084 0.028 15.377 1.00 31.23 126 GLU A C 3
ATOM 6951 O O . GLU A 1 126 ? -1.156 0.632 15.438 1.00 61.44 126 GLU A O 3
ATOM 6963 N N . CYS A 1 127 ? 0.700 0.050 14.305 1.00 11.33 127 CYS A N 3
ATOM 6964 C CA . CYS A 1 127 ? 0.339 0.804 13.110 1.00 72.23 127 CYS A CA 3
ATOM 6965 C C . CYS A 1 127 ? 1.096 0.286 11.891 1.00 33.52 127 CYS A C 3
ATOM 6966 O O . CYS A 1 127 ? 2.000 -0.540 12.015 1.00 62.32 127 CYS A O 3
ATOM 6974 N N . SER A 1 128 ? 0.718 0.775 10.714 1.00 24.14 128 SER A N 3
ATOM 6975 C CA . SER A 1 128 ? 1.358 0.357 9.472 1.00 12.12 128 SER A CA 3
ATOM 6976 C C . SER A 1 128 ? 2.702 1.055 9.292 1.00 45.11 128 SER A C 3
ATOM 6977 O O . SER A 1 128 ? 3.107 1.873 10.118 1.00 12.24 128 SER A O 3
ATOM 6985 N N . LYS A 1 129 ? 3.392 0.726 8.205 1.00 74.14 129 LYS A N 3
ATOM 6986 C CA . LYS A 1 129 ? 4.691 1.320 7.912 1.00 15.33 129 LYS A CA 3
ATOM 6987 C C . LYS A 1 129 ? 4.574 2.833 7.758 1.00 41.34 129 LYS A C 3
ATOM 6988 O O . LYS A 1 129 ? 4.673 3.364 6.650 1.00 21.14 129 LYS A O 3
ATOM 7007 N N . LEU A 1 130 ? 4.365 3.523 8.873 1.00 12.05 130 LEU A N 3
ATOM 7008 C CA . LEU A 1 130 ? 4.237 4.976 8.862 1.00 14.21 130 LEU A CA 3
ATOM 7009 C C . LEU A 1 130 ? 5.478 5.628 8.262 1.00 63.32 130 LEU A C 3
ATOM 7010 O O . LEU A 1 130 ? 6.560 5.042 8.224 1.00 24.45 130 LEU A O 3
ATOM 7026 N N . PRO A 1 131 ? 5.322 6.870 7.782 1.00 14.41 131 PRO A N 3
ATOM 7027 C CA . PRO A 1 131 ? 6.420 7.630 7.177 1.00 30.14 131 PRO A CA 3
ATOM 7028 C C . PRO A 1 131 ? 7.466 8.052 8.203 1.00 1.52 131 PRO A C 3
ATOM 7029 O O . PRO A 1 131 ? 8.655 8.138 7.894 1.00 51.14 131 PRO A O 3
ATOM 7040 N N . CYS A 1 132 ? 7.017 8.315 9.426 1.00 51.32 132 CYS A N 3
ATOM 7041 C CA . CYS A 1 132 ? 7.914 8.729 10.498 1.00 12.11 132 CYS A CA 3
ATOM 7042 C C . CYS A 1 132 ? 8.529 7.517 11.191 1.00 61.42 132 CYS A C 3
ATOM 7043 O O . CYS A 1 132 ? 8.389 7.343 12.401 1.00 61.25 132 CYS A O 3
ATOM 7050 N N . ASN A 1 133 ? 9.211 6.681 10.414 1.00 41.11 133 ASN A N 3
ATOM 7051 C CA . ASN A 1 133 ? 9.848 5.485 10.952 1.00 31.42 133 ASN A CA 3
ATOM 7052 C C . ASN A 1 133 ? 11.308 5.403 10.517 1.00 72.43 133 ASN A C 3
ATOM 7053 O O . ASN A 1 133 ? 11.818 4.322 10.221 1.00 43.11 133 ASN A O 3
ATOM 7064 N N . ASP A 1 134 ? 11.974 6.551 10.480 1.00 12.45 134 ASP A N 3
ATOM 7065 C CA . ASP A 1 134 ? 13.376 6.610 10.083 1.00 53.30 134 ASP A CA 3
ATOM 7066 C C . ASP A 1 134 ? 14.282 6.134 11.214 1.00 73.40 134 ASP A C 3
ATOM 7067 O O . ASP A 1 134 ? 14.560 4.941 11.338 1.00 52.41 134 ASP A O 3
ATOM 7076 N N . GLU A 1 135 ? 14.739 7.074 12.035 1.00 21.42 135 GLU A N 3
ATOM 7077 C CA . GLU A 1 135 ? 15.615 6.749 13.155 1.00 64.45 135 GLU A CA 3
ATOM 7078 C C . GLU A 1 135 ? 15.831 7.967 14.048 1.00 33.54 135 GLU A C 3
ATOM 7079 O O . GLU A 1 135 ? 16.439 8.954 13.635 1.00 52.30 135 GLU A O 3
ATOM 7091 N N . HIS A 1 136 ? 15.327 7.889 15.276 1.00 30.31 136 HIS A N 3
ATOM 7092 C CA . HIS A 1 136 ? 15.464 8.984 16.229 1.00 13.14 136 HIS A CA 3
ATOM 7093 C C . HIS A 1 136 ? 16.231 8.533 17.468 1.00 5.54 136 HIS A C 3
ATOM 7094 O O . HIS A 1 136 ? 16.416 7.341 17.714 1.00 5.44 136 HIS A O 3
ATOM 7108 N N . PRO A 1 137 ? 16.690 9.508 18.268 1.00 64.22 137 PRO A N 3
ATOM 7109 C CA . PRO A 1 137 ? 17.446 9.235 19.494 1.00 12.53 137 PRO A CA 3
ATOM 7110 C C . PRO A 1 137 ? 16.578 8.616 20.584 1.00 32.21 137 PRO A C 3
ATOM 7111 O O . PRO A 1 137 ? 16.354 9.222 21.633 1.00 44.24 137 PRO A O 3
ATOM 7122 N N . CYS A 1 138 ? 16.092 7.406 20.330 1.00 13.02 138 CYS A N 3
ATOM 7123 C CA . CYS A 1 138 ? 15.247 6.704 21.291 1.00 43.25 138 CYS A CA 3
ATOM 7124 C C . CYS A 1 138 ? 16.079 5.777 22.170 1.00 63.51 138 CYS A C 3
ATOM 7125 O O . CYS A 1 138 ? 17.000 5.113 21.693 1.00 61.11 138 CYS A O 3
ATOM 7133 N N . TYR A 1 139 ? 15.750 5.737 23.456 1.00 20.22 139 TYR A N 3
ATOM 7134 C CA . TYR A 1 139 ? 16.469 4.894 24.404 1.00 64.34 139 TYR A CA 3
ATOM 7135 C C . TYR A 1 139 ? 15.829 4.960 25.787 1.00 63.21 139 TYR A C 3
ATOM 7136 O O . TYR A 1 139 ? 14.700 5.426 25.939 1.00 3.40 139 TYR A O 3
ATOM 7154 N N . ARG A 1 140 ? 16.560 4.490 26.793 1.00 72.53 140 ARG A N 3
ATOM 7155 C CA . ARG A 1 140 ? 16.065 4.494 28.164 1.00 54.01 140 ARG A CA 3
ATOM 7156 C C . ARG A 1 140 ? 16.433 5.795 28.871 1.00 54.45 140 ARG A C 3
ATOM 7157 O O . ARG A 1 140 ? 15.734 6.801 28.746 1.00 12.51 140 ARG A O 3
ATOM 7178 N N . LYS A 1 141 ? 17.534 5.768 29.613 1.00 1.41 141 LYS A N 3
ATOM 7179 C CA . LYS A 1 141 ? 17.997 6.945 30.340 1.00 73.23 141 LYS A CA 3
ATOM 7180 C C . LYS A 1 141 ? 18.959 7.767 29.488 1.00 31.31 141 LYS A C 3
ATOM 7181 O O . LYS A 1 141 ? 19.784 8.513 30.014 1.00 62.22 141 LYS A O 3
ATOM 7200 N N . GLU A 1 142 ? 18.845 7.625 28.171 1.00 4.21 142 GLU A N 3
ATOM 7201 C CA . GLU A 1 142 ? 19.706 8.356 27.248 1.00 33.10 142 GLU A CA 3
ATOM 7202 C C . GLU A 1 142 ? 19.467 7.905 25.810 1.00 43.33 142 GLU A C 3
ATOM 7203 O O . GLU A 1 142 ? 19.837 6.797 25.426 1.00 62.35 142 GLU A O 3
ATOM 7215 N N . GLY A 1 143 ? 18.845 8.775 25.019 1.00 64.44 143 GLY A N 3
ATOM 7216 C CA . GLY A 1 143 ? 18.567 8.448 23.632 1.00 1.52 143 GLY A CA 3
ATOM 7217 C C . GLY A 1 143 ? 19.801 7.975 22.889 1.00 14.01 143 GLY A C 3
ATOM 7218 O O . GLY A 1 143 ? 20.919 8.370 23.214 1.00 4.10 143 GLY A O 3
ATOM 7222 N N . GLY A 1 144 ? 19.597 7.124 21.888 1.00 35.32 144 GLY A N 3
ATOM 7223 C CA . GLY A 1 144 ? 20.710 6.608 21.114 1.00 5.30 144 GLY A CA 3
ATOM 7224 C C . GLY A 1 144 ? 20.420 6.583 19.627 1.00 60.45 144 GLY A C 3
ATOM 7225 O O . GLY A 1 144 ? 20.195 7.626 19.012 1.00 25.52 144 GLY A O 3
ATOM 7229 N N . VAL A 1 145 ? 20.426 5.387 19.045 1.00 52.55 145 VAL A N 3
ATOM 7230 C CA . VAL A 1 145 ? 20.161 5.230 17.619 1.00 25.13 145 VAL A CA 3
ATOM 7231 C C . VAL A 1 145 ? 19.099 4.165 17.372 1.00 60.11 145 VAL A C 3
ATOM 7232 O O . VAL A 1 145 ? 19.404 2.975 17.290 1.00 3.12 145 VAL A O 3
ATOM 7245 N N . VAL A 1 146 ? 17.849 4.601 17.253 1.00 72.53 146 VAL A N 3
ATOM 7246 C CA . VAL A 1 146 ? 16.740 3.685 17.013 1.00 72.13 146 VAL A CA 3
ATOM 7247 C C . VAL A 1 146 ? 15.779 4.247 15.971 1.00 62.55 146 VAL A C 3
ATOM 7248 O O . VAL A 1 146 ? 15.790 5.443 15.682 1.00 1.23 146 VAL A O 3
ATOM 7261 N N . SER A 1 147 ? 14.948 3.374 15.409 1.00 44.35 147 SER A N 3
ATOM 7262 C CA . SER A 1 147 ? 13.983 3.782 14.395 1.00 15.32 147 SER A CA 3
ATOM 7263 C C . SER A 1 147 ? 13.174 4.987 14.869 1.00 65.34 147 SER A C 3
ATOM 7264 O O . SER A 1 147 ? 13.244 5.374 16.036 1.00 55.54 147 SER A O 3
ATOM 7272 N N . CYS A 1 148 ? 12.409 5.574 13.955 1.00 25.30 148 CYS A N 3
ATOM 7273 C CA . CYS A 1 148 ? 11.588 6.735 14.277 1.00 10.15 148 CYS A CA 3
ATOM 7274 C C . CYS A 1 148 ? 10.147 6.321 14.556 1.00 13.12 148 CYS A C 3
ATOM 7275 O O . CYS A 1 148 ? 9.516 5.645 13.743 1.00 22.01 148 CYS A O 3
ATOM 7283 N N . ASP A 1 149 ? 9.632 6.730 15.711 1.00 62.33 149 ASP A N 3
ATOM 7284 C CA . ASP A 1 149 ? 8.265 6.401 16.098 1.00 61.14 149 ASP A CA 3
ATOM 7285 C C . ASP A 1 149 ? 7.604 7.577 16.811 1.00 65.53 149 ASP A C 3
ATOM 7286 O O . ASP A 1 149 ? 7.819 7.793 18.004 1.00 74.51 149 ASP A O 3
ATOM 7295 N N . CYS A 1 150 ? 6.801 8.335 16.072 1.00 63.52 150 CYS A N 3
ATOM 7296 C CA . CYS A 1 150 ? 6.110 9.490 16.632 1.00 61.52 150 CYS A CA 3
ATOM 7297 C C . CYS A 1 150 ? 4.662 9.146 16.970 1.00 62.24 150 CYS A C 3
ATOM 7298 O O . CYS A 1 150 ? 3.928 8.612 16.138 1.00 64.35 150 CYS A O 3
ATOM 7305 N N . LYS A 1 151 ? 4.257 9.456 18.196 1.00 1.14 151 LYS A N 3
ATOM 7306 C CA . LYS A 1 151 ? 2.897 9.183 18.646 1.00 62.42 151 LYS A CA 3
ATOM 7307 C C . LYS A 1 151 ? 2.471 10.174 19.724 1.00 72.30 151 LYS A C 3
ATOM 7308 O O . LYS A 1 151 ? 1.932 11.240 19.424 1.00 33.34 151 LYS A O 3
ATOM 7327 N N . THR A 1 152 ? 2.717 9.816 20.981 1.00 54.43 152 THR A N 3
ATOM 7328 C CA . THR A 1 152 ? 2.359 10.674 22.103 1.00 15.22 152 THR A CA 3
ATOM 7329 C C . THR A 1 152 ? 3.391 11.778 22.303 1.00 20.31 152 THR A C 3
ATOM 7330 O O . THR A 1 152 ? 3.504 12.346 23.390 1.00 74.50 152 THR A O 3
ATOM 7341 N N . ILE A 1 153 ? 4.142 12.077 21.249 1.00 51.14 153 ILE A N 3
ATOM 7342 C CA . ILE A 1 153 ? 5.164 13.115 21.309 1.00 31.40 153 ILE A CA 3
ATOM 7343 C C . ILE A 1 153 ? 4.684 14.313 22.121 1.00 75.14 153 ILE A C 3
ATOM 7344 O O . ILE A 1 153 ? 3.485 14.584 22.199 1.00 12.11 153 ILE A O 3
ATOM 7360 N N . THR A 1 154 ? 5.627 15.030 22.723 1.00 65.14 154 THR A N 3
ATOM 7361 C CA . THR A 1 154 ? 5.302 16.200 23.528 1.00 54.12 154 THR A CA 3
ATOM 7362 C C . THR A 1 154 ? 5.219 17.455 22.666 1.00 75.31 154 THR A C 3
ATOM 7363 O O . THR A 1 154 ? 5.493 17.416 21.466 1.00 24.43 154 THR A O 3
ATOM 7374 N N . CYS A 1 155 ? 4.838 18.568 23.284 1.00 25.35 155 CYS A N 3
ATOM 7375 C CA . CYS A 1 155 ? 4.719 19.835 22.574 1.00 3.32 155 CYS A CA 3
ATOM 7376 C C . CYS A 1 155 ? 6.079 20.516 22.444 1.00 31.21 155 CYS A C 3
ATOM 7377 O O . CYS A 1 155 ? 7.093 19.993 22.905 1.00 73.13 155 CYS A O 3
ATOM 7384 N N . ASN A 1 156 ? 6.091 21.686 21.813 1.00 31.34 156 ASN A N 3
ATOM 7385 C CA . ASN A 1 156 ? 7.325 22.438 21.622 1.00 5.22 156 ASN A CA 3
ATOM 7386 C C . ASN A 1 156 ? 8.065 22.615 22.945 1.00 63.13 156 ASN A C 3
ATOM 7387 O O . ASN A 1 156 ? 7.457 22.599 24.014 1.00 53.50 156 ASN A O 3
ATOM 7398 N N . GLU A 1 157 ? 9.381 22.783 22.862 1.00 5.04 157 GLU A N 3
ATOM 7399 C CA . GLU A 1 157 ? 10.204 22.962 24.053 1.00 11.42 157 GLU A CA 3
ATOM 7400 C C . GLU A 1 157 ? 9.597 24.012 24.980 1.00 21.54 157 GLU A C 3
ATOM 7401 O O . GLU A 1 157 ? 9.752 23.942 26.200 1.00 62.12 157 GLU A O 3
ATOM 7413 N N . ASP A 1 158 ? 8.907 24.983 24.393 1.00 34.34 158 ASP A N 3
ATOM 7414 C CA . ASP A 1 158 ? 8.276 26.047 25.166 1.00 74.33 158 ASP A CA 3
ATOM 7415 C C . ASP A 1 158 ? 7.305 25.471 26.192 1.00 31.01 158 ASP A C 3
ATOM 7416 O O . ASP A 1 158 ? 6.777 26.195 27.037 1.00 74.32 158 ASP A O 3
ATOM 7425 N N . HIS A 1 159 ? 7.074 24.164 26.112 1.00 15.44 159 HIS A N 3
ATOM 7426 C CA . HIS A 1 159 ? 6.166 23.491 27.034 1.00 14.13 159 HIS A CA 3
ATOM 7427 C C . HIS A 1 159 ? 6.092 21.998 26.731 1.00 72.24 159 HIS A C 3
ATOM 7428 O O . HIS A 1 159 ? 5.322 21.550 25.880 1.00 25.22 159 HIS A O 3
ATOM 7442 N N . PRO A 1 160 ? 6.911 21.208 27.441 1.00 72.23 160 PRO A N 3
ATOM 7443 C CA . PRO A 1 160 ? 6.957 19.753 27.264 1.00 10.24 160 PRO A CA 3
ATOM 7444 C C . PRO A 1 160 ? 5.694 19.067 27.774 1.00 51.15 160 PRO A C 3
ATOM 7445 O O . PRO A 1 160 ? 5.457 18.996 28.980 1.00 70.22 160 PRO A O 3
ATOM 7456 N N . CYS A 1 161 ? 4.886 18.563 26.847 1.00 33.11 161 CYS A N 3
ATOM 7457 C CA . CYS A 1 161 ? 3.646 17.882 27.201 1.00 2.14 161 CYS A CA 3
ATOM 7458 C C . CYS A 1 161 ? 3.168 16.993 26.057 1.00 15.31 161 CYS A C 3
ATOM 7459 O O . CYS A 1 161 ? 3.023 17.448 24.922 1.00 12.53 161 CYS A O 3
ATOM 7466 N N . TYR A 1 162 ? 2.923 15.724 26.364 1.00 43.22 162 TYR A N 3
ATOM 7467 C CA . TYR A 1 162 ? 2.463 14.771 25.361 1.00 20.44 162 TYR A CA 3
ATOM 7468 C C . TYR A 1 162 ? 1.340 15.367 24.518 1.00 63.55 162 TYR A C 3
ATOM 7469 O O . TYR A 1 162 ? 0.665 16.307 24.937 1.00 74.22 162 TYR A O 3
ATOM 7487 N N . HIS A 1 163 ? 1.147 14.812 23.325 1.00 33.22 163 HIS A N 3
ATOM 7488 C CA . HIS A 1 163 ? 0.105 15.286 22.421 1.00 2.51 163 HIS A CA 3
ATOM 7489 C C . HIS A 1 163 ? -1.253 14.706 22.805 1.00 42.35 163 HIS A C 3
ATOM 7490 O O . HIS A 1 163 ? -2.093 15.396 23.382 1.00 3.23 163 HIS A O 3
ATOM 7504 N N . SER A 1 164 ? -1.461 13.435 22.478 1.00 32.33 164 SER A N 3
ATOM 7505 C CA . SER A 1 164 ? -2.719 12.763 22.784 1.00 1.24 164 SER A CA 3
ATOM 7506 C C . SER A 1 164 ? -2.566 11.249 22.680 1.00 24.12 164 SER A C 3
ATOM 7507 O O . SER A 1 164 ? -1.493 10.703 22.940 1.00 61.13 164 SER A O 3
ATOM 7515 N N . TYR A 1 165 ? -3.646 10.576 22.299 1.00 44.31 165 TYR A N 3
ATOM 7516 C CA . TYR A 1 165 ? -3.633 9.125 22.162 1.00 35.34 165 TYR A CA 3
ATOM 7517 C C . TYR A 1 165 ? -4.026 8.707 20.749 1.00 53.14 165 TYR A C 3
ATOM 7518 O O . TYR A 1 165 ? -5.118 9.024 20.277 1.00 2.23 165 TYR A O 3
ATOM 7536 N N . GLU A 1 166 ? -3.127 7.993 20.078 1.00 35.12 166 GLU A N 3
ATOM 7537 C CA . GLU A 1 166 ? -3.380 7.532 18.718 1.00 23.41 166 GLU A CA 3
ATOM 7538 C C . GLU A 1 166 ? -2.329 6.513 18.285 1.00 30.15 166 GLU A C 3
ATOM 7539 O O . GLU A 1 166 ? -1.455 6.139 19.066 1.00 24.13 166 GLU A O 3
ATOM 7551 N N . GLU A 1 167 ? -2.423 6.069 17.036 1.00 32.51 167 GLU A N 3
ATOM 7552 C CA . GLU A 1 167 ? -1.482 5.092 16.500 1.00 1.24 167 GLU A CA 3
ATOM 7553 C C . GLU A 1 167 ? -0.245 5.783 15.934 1.00 41.23 167 GLU A C 3
ATOM 7554 O O . GLU A 1 167 ? -0.294 6.385 14.861 1.00 63.23 167 GLU A O 3
ATOM 7566 N N . ASP A 1 168 ? 0.862 5.693 16.663 1.00 71.33 168 ASP A N 3
ATOM 7567 C CA . ASP A 1 168 ? 2.112 6.308 16.234 1.00 44.24 168 ASP A CA 3
ATOM 7568 C C . ASP A 1 168 ? 2.233 6.291 14.713 1.00 21.50 168 ASP A C 3
ATOM 7569 O O . ASP A 1 168 ? 1.826 5.331 14.059 1.00 51.51 168 ASP A O 3
ATOM 7578 N N . GLY A 1 169 ? 2.795 7.359 14.156 1.00 1.44 169 GLY A N 3
ATOM 7579 C CA . GLY A 1 169 ? 2.958 7.447 12.717 1.00 21.00 169 GLY A CA 3
ATOM 7580 C C . GLY A 1 169 ? 2.799 8.863 12.201 1.00 45.33 169 GLY A C 3
ATOM 7581 O O . GLY A 1 169 ? 1.865 9.159 11.456 1.00 40.41 169 GLY A O 3
ATOM 7585 N N . VAL A 1 170 ? 3.714 9.742 12.598 1.00 0.30 170 VAL A N 3
ATOM 7586 C CA . VAL A 1 170 ? 3.671 11.136 12.171 1.00 23.21 170 VAL A CA 3
ATOM 7587 C C . VAL A 1 170 ? 3.784 11.250 10.655 1.00 24.30 170 VAL A C 3
ATOM 7588 O O . VAL A 1 170 ? 4.766 10.806 10.059 1.00 63.02 170 VAL A O 3
ATOM 7601 N N . THR A 1 171 ? 2.772 11.849 10.035 1.00 62.51 171 THR A N 3
ATOM 7602 C CA . THR A 1 171 ? 2.757 12.021 8.588 1.00 71.12 171 THR A CA 3
ATOM 7603 C C . THR A 1 171 ? 3.373 13.356 8.187 1.00 43.15 171 THR A C 3
ATOM 7604 O O . THR A 1 171 ? 2.705 14.390 8.200 1.00 35.31 171 THR A O 3
ATOM 7615 N N . LYS A 1 172 ? 4.653 13.328 7.829 1.00 54.13 172 LYS A N 3
ATOM 7616 C CA . LYS A 1 172 ? 5.360 14.536 7.421 1.00 41.00 172 LYS A CA 3
ATOM 7617 C C . LYS A 1 172 ? 4.648 15.217 6.257 1.00 51.04 172 LYS A C 3
ATOM 7618 O O . LYS A 1 172 ? 3.866 14.590 5.543 1.00 72.44 172 LYS A O 3
ATOM 7637 N N . SER A 1 173 ? 4.925 16.504 6.070 1.00 31.42 173 SER A N 3
ATOM 7638 C CA . SER A 1 173 ? 4.309 17.270 4.994 1.00 73.05 173 SER A CA 3
ATOM 7639 C C . SER A 1 173 ? 2.796 17.342 5.175 1.00 75.42 173 SER A C 3
ATOM 7640 O O . SER A 1 173 ? 2.054 17.558 4.216 1.00 31.22 173 SER A O 3
ATOM 7648 N N . ASP A 1 174 ? 2.345 17.158 6.411 1.00 40.30 174 ASP A N 3
ATOM 7649 C CA . ASP A 1 174 ? 0.921 17.203 6.720 1.00 35.21 174 ASP A CA 3
ATOM 7650 C C . ASP A 1 174 ? 0.661 18.044 7.966 1.00 52.01 174 ASP A C 3
ATOM 7651 O O . ASP A 1 174 ? -0.409 17.962 8.571 1.00 70.34 174 ASP A O 3
ATOM 7660 N N . CYS A 1 175 ? 1.646 18.851 8.344 1.00 14.12 175 CYS A N 3
ATOM 7661 C CA . CYS A 1 175 ? 1.524 19.706 9.520 1.00 45.34 175 CYS A CA 3
ATOM 7662 C C . CYS A 1 175 ? 0.961 21.073 9.142 1.00 24.41 175 CYS A C 3
ATOM 7663 O O . CYS A 1 175 ? 0.764 21.933 10.001 1.00 63.34 175 CYS A O 3
ATOM 7671 N N . ASP A 1 176 ? 0.706 21.266 7.853 1.00 61.42 176 ASP A N 3
ATOM 7672 C CA . ASP A 1 176 ? 0.166 22.528 7.361 1.00 62.21 176 ASP A CA 3
ATOM 7673 C C . ASP A 1 176 ? 0.994 23.706 7.864 1.00 3.02 176 ASP A C 3
ATOM 7674 O O . ASP A 1 176 ? 0.476 24.808 8.048 1.00 1.10 176 ASP A O 3
ATOM 7683 N N . CYS A 1 177 ? 2.282 23.466 8.086 1.00 33.40 177 CYS A N 3
ATOM 7684 C CA . CYS A 1 177 ? 3.181 24.507 8.570 1.00 25.43 177 CYS A CA 3
ATOM 7685 C C . CYS A 1 177 ? 4.625 24.198 8.188 1.00 25.14 177 CYS A C 3
ATOM 7686 O O . CYS A 1 177 ? 4.926 23.117 7.682 1.00 54.42 177 CYS A O 3
ATOM 7694 N N . GLU A 1 178 ? 5.515 25.155 8.434 1.00 53.13 178 GLU A N 3
ATOM 7695 C CA . GLU A 1 178 ? 6.927 24.985 8.113 1.00 50.43 178 GLU A CA 3
ATOM 7696 C C . GLU A 1 178 ? 7.612 24.082 9.134 1.00 62.01 178 GLU A C 3
ATOM 7697 O O . GLU A 1 178 ? 7.868 24.490 10.267 1.00 21.34 178 GLU A O 3
ATOM 7709 N N . HIS A 1 179 ? 7.906 22.852 8.724 1.00 4.11 179 HIS A N 3
ATOM 7710 C CA . HIS A 1 179 ? 8.562 21.890 9.603 1.00 60.15 179 HIS A CA 3
ATOM 7711 C C . HIS A 1 179 ? 9.933 22.398 10.038 1.00 0.21 179 HIS A C 3
ATOM 7712 O O . HIS A 1 179 ? 10.923 22.230 9.326 1.00 21.03 179 HIS A O 3
ATOM 7726 N N . SER A 1 180 ? 9.983 23.021 11.211 1.00 14.23 180 SER A N 3
ATOM 7727 C CA . SER A 1 180 ? 11.231 23.558 11.739 1.00 2.25 180 SER A CA 3
ATOM 7728 C C . SER A 1 180 ? 12.217 22.436 12.051 1.00 35.21 180 SER A C 3
ATOM 7729 O O . SER A 1 180 ? 13.315 22.369 11.500 1.00 63.22 180 SER A O 3
ATOM 7737 N N . PRO A 1 181 ? 11.815 21.532 12.957 1.00 21.20 181 PRO A N 3
ATOM 7738 C CA . PRO A 1 181 ? 12.647 20.395 13.363 1.00 13.02 181 PRO A CA 3
ATOM 7739 C C . PRO A 1 181 ? 12.797 19.361 12.253 1.00 73.40 181 PRO A C 3
ATOM 7740 O O . PRO A 1 181 ? 11.812 18.934 11.652 1.00 71.23 181 PRO A O 3
ATOM 7751 N N . GLY A 1 182 ? 14.036 18.961 11.986 1.00 25.32 182 GLY A N 3
ATOM 7752 C CA . GLY A 1 182 ? 14.292 17.979 10.949 1.00 61.15 182 GLY A CA 3
ATOM 7753 C C . GLY A 1 182 ? 14.670 16.624 11.513 1.00 71.20 182 GLY A C 3
ATOM 7754 O O . GLY A 1 182 ? 14.851 16.458 12.720 1.00 53.55 182 GLY A O 3
ATOM 7758 N N . PRO A 1 183 ? 14.793 15.623 10.628 1.00 0.31 183 PRO A N 3
ATOM 7759 C CA . PRO A 1 183 ? 15.152 14.258 11.022 1.00 34.42 183 PRO A CA 3
ATOM 7760 C C . PRO A 1 183 ? 16.598 14.151 11.492 1.00 23.21 183 PRO A C 3
ATOM 7761 O O . PRO A 1 183 ? 17.423 15.015 11.195 1.00 51.11 183 PRO A O 3
ATOM 7772 N N . SER A 1 184 ? 16.900 13.085 12.227 1.00 51.01 184 SER A N 3
ATOM 7773 C CA . SER A 1 184 ? 18.247 12.867 12.741 1.00 41.22 184 SER A CA 3
ATOM 7774 C C . SER A 1 184 ? 19.094 12.095 11.734 1.00 44.42 184 SER A C 3
ATOM 7775 O O . SER A 1 184 ? 20.285 12.363 11.575 1.00 30.42 184 SER A O 3
ATOM 7783 N N . GLU A 1 185 ? 18.470 11.137 11.056 1.00 24.23 185 GLU A N 3
ATOM 7784 C CA . GLU A 1 185 ? 19.167 10.325 10.065 1.00 2.23 185 GLU A CA 3
ATOM 7785 C C . GLU A 1 185 ? 19.873 11.207 9.039 1.00 22.12 185 GLU A C 3
ATOM 7786 O O . GLU A 1 185 ? 19.234 11.982 8.328 1.00 23.31 185 GLU A O 3
ATOM 7798 N N . MET A 1 1 ? 3.391 -3.474 2.313 1.00 32.34 1 MET A N 4
ATOM 7799 C CA . MET A 1 1 ? 4.673 -3.168 1.690 1.00 10.20 1 MET A CA 4
ATOM 7800 C C . MET A 1 1 ? 4.552 -1.964 0.761 1.00 72.11 1 MET A C 4
ATOM 7801 O O . MET A 1 1 ? 3.552 -1.247 0.786 1.00 72.53 1 MET A O 4
ATOM 7815 N N . ALA A 1 2 ? 5.577 -1.748 -0.057 1.00 73.11 2 ALA A N 4
ATOM 7816 C CA . ALA A 1 2 ? 5.584 -0.632 -0.995 1.00 75.40 2 ALA A CA 4
ATOM 7817 C C . ALA A 1 2 ? 4.930 -1.022 -2.317 1.00 21.14 2 ALA A C 4
ATOM 7818 O O . ALA A 1 2 ? 5.402 -1.921 -3.013 1.00 24.31 2 ALA A O 4
ATOM 7825 N N . HIS A 1 3 ? 3.841 -0.340 -2.657 1.00 33.45 3 HIS A N 4
ATOM 7826 C CA . HIS A 1 3 ? 3.122 -0.616 -3.896 1.00 1.05 3 HIS A CA 4
ATOM 7827 C C . HIS A 1 3 ? 2.260 0.576 -4.300 1.00 42.14 3 HIS A C 4
ATOM 7828 O O . HIS A 1 3 ? 1.739 1.294 -3.448 1.00 11.20 3 HIS A O 4
ATOM 7842 N N . GLU A 1 4 ? 2.116 0.780 -5.606 1.00 44.12 4 GLU A N 4
ATOM 7843 C CA . GLU A 1 4 ? 1.319 1.886 -6.123 1.00 1.45 4 GLU A CA 4
ATOM 7844 C C . GLU A 1 4 ? -0.146 1.732 -5.726 1.00 55.32 4 GLU A C 4
ATOM 7845 O O . GLU A 1 4 ? -0.670 0.620 -5.666 1.00 44.21 4 GLU A O 4
ATOM 7857 N N . GLU A 1 5 ? -0.802 2.857 -5.456 1.00 60.15 5 GLU A N 4
ATOM 7858 C CA . GLU A 1 5 ? -2.206 2.846 -5.065 1.00 14.55 5 GLU A CA 4
ATOM 7859 C C . GLU A 1 5 ? -3.103 2.542 -6.261 1.00 50.12 5 GLU A C 4
ATOM 7860 O O . GLU A 1 5 ? -3.080 3.255 -7.265 1.00 30.21 5 GLU A O 4
ATOM 7872 N N . ASP A 1 6 ? -3.891 1.479 -6.147 1.00 31.20 6 ASP A N 4
ATOM 7873 C CA . ASP A 1 6 ? -4.796 1.079 -7.218 1.00 51.24 6 ASP A CA 4
ATOM 7874 C C . ASP A 1 6 ? -5.588 -0.164 -6.826 1.00 22.24 6 ASP A C 4
ATOM 7875 O O . ASP A 1 6 ? -5.905 -1.003 -7.668 1.00 42.42 6 ASP A O 4
ATOM 7884 N N . GLY A 1 7 ? -5.903 -0.277 -5.539 1.00 12.12 7 GLY A N 4
ATOM 7885 C CA . GLY A 1 7 ? -6.654 -1.421 -5.057 1.00 21.55 7 GLY A CA 4
ATOM 7886 C C . GLY A 1 7 ? -5.988 -2.739 -5.401 1.00 4.31 7 GLY A C 4
ATOM 7887 O O . GLY A 1 7 ? -6.607 -3.618 -6.000 1.00 21.34 7 GLY A O 4
ATOM 7891 N N . VAL A 1 8 ? -4.720 -2.876 -5.023 1.00 54.34 8 VAL A N 4
ATOM 7892 C CA . VAL A 1 8 ? -3.969 -4.095 -5.296 1.00 41.14 8 VAL A CA 4
ATOM 7893 C C . VAL A 1 8 ? -3.027 -4.429 -4.145 1.00 61.23 8 VAL A C 4
ATOM 7894 O O . VAL A 1 8 ? -2.987 -3.723 -3.137 1.00 52.21 8 VAL A O 4
ATOM 7907 N N . CYS A 1 9 ? -2.270 -5.509 -4.302 1.00 61.34 9 CYS A N 4
ATOM 7908 C CA . CYS A 1 9 ? -1.327 -5.938 -3.275 1.00 71.24 9 CYS A CA 4
ATOM 7909 C C . CYS A 1 9 ? 0.094 -5.515 -3.631 1.00 43.23 9 CYS A C 4
ATOM 7910 O O . CYS A 1 9 ? 0.332 -4.932 -4.688 1.00 5.51 9 CYS A O 4
ATOM 7918 N N . ASN A 1 10 ? 1.035 -5.811 -2.741 1.00 21.34 10 ASN A N 4
ATOM 7919 C CA . ASN A 1 10 ? 2.433 -5.459 -2.960 1.00 23.33 10 ASN A CA 4
ATOM 7920 C C . ASN A 1 10 ? 3.162 -6.568 -3.714 1.00 13.33 10 ASN A C 4
ATOM 7921 O O . ASN A 1 10 ? 3.448 -6.439 -4.904 1.00 54.40 10 ASN A O 4
ATOM 7932 N N . SER A 1 11 ? 3.458 -7.657 -3.012 1.00 63.02 11 SER A N 4
ATOM 7933 C CA . SER A 1 11 ? 4.156 -8.787 -3.614 1.00 20.30 11 SER A CA 4
ATOM 7934 C C . SER A 1 11 ? 3.225 -9.987 -3.757 1.00 34.11 11 SER A C 4
ATOM 7935 O O . SER A 1 11 ? 2.689 -10.491 -2.771 1.00 74.31 11 SER A O 4
ATOM 7943 N N . ASN A 1 12 ? 3.037 -10.439 -4.993 1.00 1.23 12 ASN A N 4
ATOM 7944 C CA . ASN A 1 12 ? 2.170 -11.579 -5.266 1.00 61.14 12 ASN A CA 4
ATOM 7945 C C . ASN A 1 12 ? 0.715 -11.243 -4.955 1.00 52.03 12 ASN A C 4
ATOM 7946 O O . ASN A 1 12 ? -0.073 -10.958 -5.857 1.00 34.25 12 ASN A O 4
ATOM 7957 N N . ALA A 1 13 ? 0.366 -11.278 -3.673 1.00 42.33 13 ALA A N 4
ATOM 7958 C CA . ALA A 1 13 ? -0.993 -10.974 -3.243 1.00 21.32 13 ALA A CA 4
ATOM 7959 C C . ALA A 1 13 ? -1.113 -11.030 -1.724 1.00 21.14 13 ALA A C 4
ATOM 7960 O O . ALA A 1 13 ? -1.423 -10.038 -1.064 1.00 54.45 13 ALA A O 4
ATOM 7967 N N . PRO A 1 14 ? -0.862 -12.218 -1.153 1.00 11.44 14 PRO A N 4
ATOM 7968 C CA . PRO A 1 14 ? -0.936 -12.431 0.296 1.00 51.12 14 PRO A CA 4
ATOM 7969 C C . PRO A 1 14 ? 0.188 -11.723 1.044 1.00 25.41 14 PRO A C 4
ATOM 7970 O O . PRO A 1 14 ? 0.271 -11.794 2.271 1.00 54.40 14 PRO A O 4
ATOM 7981 N N . CYS A 1 15 ? 1.052 -11.043 0.299 1.00 52.52 15 CYS A N 4
ATOM 7982 C CA . CYS A 1 15 ? 2.173 -10.322 0.892 1.00 15.05 15 CYS A CA 4
ATOM 7983 C C . CYS A 1 15 ? 1.878 -8.827 0.970 1.00 63.43 15 CYS A C 4
ATOM 7984 O O . CYS A 1 15 ? 1.740 -8.158 -0.054 1.00 45.32 15 CYS A O 4
ATOM 7992 N N . TYR A 1 16 ? 1.782 -8.311 2.190 1.00 73.32 16 TYR A N 4
ATOM 7993 C CA . TYR A 1 16 ? 1.499 -6.896 2.401 1.00 25.50 16 TYR A CA 4
ATOM 7994 C C . TYR A 1 16 ? 1.808 -6.488 3.838 1.00 2.02 16 TYR A C 4
ATOM 7995 O O . TYR A 1 16 ? 1.997 -7.337 4.710 1.00 4.43 16 TYR A O 4
ATOM 8013 N N . HIS A 1 17 ? 1.857 -5.181 4.078 1.00 72.33 17 HIS A N 4
ATOM 8014 C CA . HIS A 1 17 ? 2.141 -4.658 5.409 1.00 21.22 17 HIS A CA 4
ATOM 8015 C C . HIS A 1 17 ? 1.259 -5.331 6.457 1.00 50.51 17 HIS A C 4
ATOM 8016 O O . HIS A 1 17 ? 0.195 -5.863 6.137 1.00 2.35 17 HIS A O 4
ATOM 8030 N N . CYS A 1 18 ? 1.708 -5.303 7.707 1.00 71.23 18 CYS A N 4
ATOM 8031 C CA . CYS A 1 18 ? 0.960 -5.912 8.801 1.00 11.43 18 CYS A CA 4
ATOM 8032 C C . CYS A 1 18 ? 1.517 -5.471 10.151 1.00 32.21 18 CYS A C 4
ATOM 8033 O O . CYS A 1 18 ? 2.600 -5.895 10.555 1.00 33.14 18 CYS A O 4
ATOM 8041 N N . ASP A 1 19 ? 0.770 -4.617 10.843 1.00 64.31 19 ASP A N 4
ATOM 8042 C CA . ASP A 1 19 ? 1.190 -4.118 12.147 1.00 34.35 19 ASP A CA 4
ATOM 8043 C C . ASP A 1 19 ? 2.685 -4.335 12.357 1.00 10.23 19 ASP A C 4
ATOM 8044 O O . ASP A 1 19 ? 3.510 -3.778 11.634 1.00 62.24 19 ASP A O 4
ATOM 8053 N N . ALA A 1 20 ? 3.026 -5.146 13.353 1.00 23.10 20 ALA A N 4
ATOM 8054 C CA . ALA A 1 20 ? 4.422 -5.437 13.657 1.00 11.45 20 ALA A CA 4
ATOM 8055 C C . ALA A 1 20 ? 5.168 -5.908 12.414 1.00 4.21 20 ALA A C 4
ATOM 8056 O O . ALA A 1 20 ? 6.067 -5.226 11.923 1.00 72.23 20 ALA A O 4
ATOM 8063 N N . ASN A 1 21 ? 4.791 -7.078 11.911 1.00 75.52 21 ASN A N 4
ATOM 8064 C CA . ASN A 1 21 ? 5.426 -7.641 10.725 1.00 72.42 21 ASN A CA 4
ATOM 8065 C C . ASN A 1 21 ? 5.505 -6.606 9.607 1.00 71.21 21 ASN A C 4
ATOM 8066 O O . ASN A 1 21 ? 6.375 -6.678 8.740 1.00 30.41 21 ASN A O 4
ATOM 8077 N N . GLY A 1 22 ? 4.589 -5.642 9.634 1.00 24.32 22 GLY A N 4
ATOM 8078 C CA . GLY A 1 22 ? 4.573 -4.606 8.619 1.00 41.33 22 GLY A CA 4
ATOM 8079 C C . GLY A 1 22 ? 5.813 -3.735 8.659 1.00 2.23 22 GLY A C 4
ATOM 8080 O O . GLY A 1 22 ? 6.541 -3.634 7.672 1.00 75.21 22 GLY A O 4
ATOM 8084 N N . GLU A 1 23 ? 6.054 -3.103 9.804 1.00 55.22 23 GLU A N 4
ATOM 8085 C CA . GLU A 1 23 ? 7.213 -2.234 9.967 1.00 42.00 23 GLU A CA 4
ATOM 8086 C C . GLU A 1 23 ? 8.507 -3.043 9.945 1.00 73.32 23 GLU A C 4
ATOM 8087 O O . GLU A 1 23 ? 9.598 -2.486 9.832 1.00 73.22 23 GLU A O 4
ATOM 8099 N N . ASN A 1 24 ? 8.375 -4.361 10.054 1.00 21.31 24 ASN A N 4
ATOM 8100 C CA . ASN A 1 24 ? 9.533 -5.248 10.048 1.00 71.11 24 ASN A CA 4
ATOM 8101 C C . ASN A 1 24 ? 10.084 -5.413 8.635 1.00 60.22 24 ASN A C 4
ATOM 8102 O O . ASN A 1 24 ? 11.289 -5.295 8.410 1.00 41.32 24 ASN A O 4
ATOM 8113 N N . CYS A 1 25 ? 9.194 -5.687 7.687 1.00 4.51 25 CYS A N 4
ATOM 8114 C CA . CYS A 1 25 ? 9.591 -5.868 6.295 1.00 23.13 25 CYS A CA 4
ATOM 8115 C C . CYS A 1 25 ? 8.705 -5.046 5.366 1.00 42.45 25 CYS A C 4
ATOM 8116 O O . CYS A 1 25 ? 8.726 -5.230 4.149 1.00 55.34 25 CYS A O 4
ATOM 8124 N N . SER A 1 26 ? 7.927 -4.139 5.947 1.00 14.13 26 SER A N 4
ATOM 8125 C CA . SER A 1 26 ? 7.029 -3.292 5.172 1.00 54.55 26 SER A CA 4
ATOM 8126 C C . SER A 1 26 ? 6.947 -1.892 5.774 1.00 73.14 26 SER A C 4
ATOM 8127 O O . SER A 1 26 ? 6.913 -1.731 6.994 1.00 10.41 26 SER A O 4
ATOM 8135 N N . CYS A 1 27 ? 6.915 -0.884 4.909 1.00 22.11 27 CYS A N 4
ATOM 8136 C CA . CYS A 1 27 ? 6.838 0.503 5.354 1.00 21.22 27 CYS A CA 4
ATOM 8137 C C . CYS A 1 27 ? 6.058 1.352 4.356 1.00 74.41 27 CYS A C 4
ATOM 8138 O O . CYS A 1 27 ? 6.477 2.452 4.001 1.00 41.15 27 CYS A O 4
ATOM 8146 N N . ASN A 1 28 ? 4.920 0.831 3.906 1.00 25.01 28 ASN A N 4
ATOM 8147 C CA . ASN A 1 28 ? 4.082 1.540 2.946 1.00 0.25 28 ASN A CA 4
ATOM 8148 C C . ASN A 1 28 ? 2.712 0.879 2.828 1.00 63.23 28 ASN A C 4
ATOM 8149 O O . ASN A 1 28 ? 2.174 0.736 1.729 1.00 32.13 28 ASN A O 4
ATOM 8160 N N . CYS A 1 29 ? 2.155 0.478 3.965 1.00 54.22 29 CYS A N 4
ATOM 8161 C CA . CYS A 1 29 ? 0.847 -0.168 3.989 1.00 63.41 29 CYS A CA 4
ATOM 8162 C C . CYS A 1 29 ? 0.429 -0.495 5.419 1.00 72.44 29 CYS A C 4
ATOM 8163 O O . CYS A 1 29 ? 1.138 -0.174 6.371 1.00 14.55 29 CYS A O 4
ATOM 8171 N N . GLU A 1 30 ? -0.728 -1.135 5.560 1.00 61.45 30 GLU A N 4
ATOM 8172 C CA . GLU A 1 30 ? -1.241 -1.503 6.874 1.00 75.22 30 GLU A CA 4
ATOM 8173 C C . GLU A 1 30 ? -2.403 -2.485 6.749 1.00 51.12 30 GLU A C 4
ATOM 8174 O O . GLU A 1 30 ? -3.555 -2.083 6.578 1.00 21.01 30 GLU A O 4
ATOM 8186 N N . LEU A 1 31 ? -2.092 -3.774 6.834 1.00 15.43 31 LEU A N 4
ATOM 8187 C CA . LEU A 1 31 ? -3.109 -4.814 6.730 1.00 35.34 31 LEU A CA 4
ATOM 8188 C C . LEU A 1 31 ? -2.782 -5.989 7.646 1.00 20.14 31 LEU A C 4
ATOM 8189 O O . LEU A 1 31 ? -1.648 -6.468 7.678 1.00 72.33 31 LEU A O 4
ATOM 8205 N N . PHE A 1 32 ? -3.783 -6.450 8.389 1.00 24.25 32 PHE A N 4
ATOM 8206 C CA . PHE A 1 32 ? -3.601 -7.570 9.306 1.00 75.34 32 PHE A CA 4
ATOM 8207 C C . PHE A 1 32 ? -3.179 -8.827 8.551 1.00 62.31 32 PHE A C 4
ATOM 8208 O O . PHE A 1 32 ? -3.994 -9.470 7.889 1.00 64.23 32 PHE A O 4
ATOM 8225 N N . ASP A 1 33 ? -1.900 -9.171 8.656 1.00 41.24 33 ASP A N 4
ATOM 8226 C CA . ASP A 1 33 ? -1.368 -10.351 7.984 1.00 44.20 33 ASP A CA 4
ATOM 8227 C C . ASP A 1 33 ? -0.511 -11.178 8.937 1.00 65.11 33 ASP A C 4
ATOM 8228 O O . ASP A 1 33 ? -0.294 -10.794 10.087 1.00 73.22 33 ASP A O 4
ATOM 8237 N N . CYS A 1 34 ? -0.026 -12.316 8.452 1.00 64.23 34 CYS A N 4
ATOM 8238 C CA . CYS A 1 34 ? 0.807 -13.199 9.260 1.00 75.55 34 CYS A CA 4
ATOM 8239 C C . CYS A 1 34 ? 1.690 -14.074 8.375 1.00 45.23 34 CYS A C 4
ATOM 8240 O O . CYS A 1 34 ? 1.204 -14.743 7.464 1.00 44.13 34 CYS A O 4
ATOM 8247 N N . GLU A 1 35 ? 2.991 -14.062 8.651 1.00 52.01 35 GLU A N 4
ATOM 8248 C CA . GLU A 1 35 ? 3.942 -14.853 7.879 1.00 21.35 35 GLU A CA 4
ATOM 8249 C C . GLU A 1 35 ? 5.351 -14.718 8.450 1.00 30.40 35 GLU A C 4
ATOM 8250 O O . GLU A 1 35 ? 6.021 -13.707 8.244 1.00 64.45 35 GLU A O 4
ATOM 8262 N N . ALA A 1 36 ? 5.793 -15.745 9.169 1.00 35.13 36 ALA A N 4
ATOM 8263 C CA . ALA A 1 36 ? 7.121 -15.743 9.769 1.00 42.44 36 ALA A CA 4
ATOM 8264 C C . ALA A 1 36 ? 8.131 -16.444 8.867 1.00 5.11 36 ALA A C 4
ATOM 8265 O O . ALA A 1 36 ? 8.474 -17.606 9.087 1.00 2.20 36 ALA A O 4
ATOM 8272 N N . LYS A 1 37 ? 8.605 -15.731 7.851 1.00 61.34 37 LYS A N 4
ATOM 8273 C CA . LYS A 1 37 ? 9.577 -16.284 6.915 1.00 70.31 37 LYS A CA 4
ATOM 8274 C C . LYS A 1 37 ? 10.248 -15.176 6.110 1.00 64.54 37 LYS A C 4
ATOM 8275 O O . LYS A 1 37 ? 10.161 -13.999 6.460 1.00 31.51 37 LYS A O 4
ATOM 8294 N N . LYS A 1 38 ? 10.918 -15.560 5.028 1.00 74.12 38 LYS A N 4
ATOM 8295 C CA . LYS A 1 38 ? 11.602 -14.600 4.170 1.00 11.22 38 LYS A CA 4
ATOM 8296 C C . LYS A 1 38 ? 12.148 -15.280 2.919 1.00 25.22 38 LYS A C 4
ATOM 8297 O O . LYS A 1 38 ? 12.703 -16.378 2.973 1.00 74.44 38 LYS A O 4
ATOM 8316 N N . PRO A 1 39 ? 11.991 -14.614 1.766 1.00 65.24 39 PRO A N 4
ATOM 8317 C CA . PRO A 1 39 ? 12.465 -15.135 0.480 1.00 74.42 39 PRO A CA 4
ATOM 8318 C C . PRO A 1 39 ? 13.986 -15.143 0.382 1.00 43.21 39 PRO A C 4
ATOM 8319 O O . PRO A 1 39 ? 14.576 -16.058 -0.192 1.00 64.05 39 PRO A O 4
ATOM 8330 N N . ASP A 1 40 ? 14.616 -14.118 0.946 1.00 33.12 40 ASP A N 4
ATOM 8331 C CA . ASP A 1 40 ? 16.070 -14.008 0.924 1.00 53.42 40 ASP A CA 4
ATOM 8332 C C . ASP A 1 40 ? 16.534 -12.787 1.712 1.00 41.10 40 ASP A C 4
ATOM 8333 O O . ASP A 1 40 ? 17.169 -11.887 1.165 1.00 43.34 40 ASP A O 4
ATOM 8342 N N . GLY A 1 41 ? 16.211 -12.763 3.002 1.00 62.33 41 GLY A N 4
ATOM 8343 C CA . GLY A 1 41 ? 16.602 -11.648 3.844 1.00 62.10 41 GLY A CA 4
ATOM 8344 C C . GLY A 1 41 ? 16.501 -11.974 5.321 1.00 53.51 41 GLY A C 4
ATOM 8345 O O . GLY A 1 41 ? 17.419 -12.554 5.900 1.00 11.21 41 GLY A O 4
ATOM 8349 N N . SER A 1 42 ? 15.382 -11.598 5.933 1.00 40.24 42 SER A N 4
ATOM 8350 C CA . SER A 1 42 ? 15.166 -11.848 7.353 1.00 62.41 42 SER A CA 4
ATOM 8351 C C . SER A 1 42 ? 13.927 -12.711 7.570 1.00 15.32 42 SER A C 4
ATOM 8352 O O . SER A 1 42 ? 12.797 -12.231 7.467 1.00 22.12 42 SER A O 4
ATOM 8360 N N . TYR A 1 43 ? 14.146 -13.986 7.871 1.00 1.31 43 TYR A N 4
ATOM 8361 C CA . TYR A 1 43 ? 13.048 -14.917 8.101 1.00 52.13 43 TYR A CA 4
ATOM 8362 C C . TYR A 1 43 ? 12.424 -14.695 9.475 1.00 13.20 43 TYR A C 4
ATOM 8363 O O . TYR A 1 43 ? 13.128 -14.504 10.466 1.00 64.43 43 TYR A O 4
ATOM 8381 N N . ALA A 1 44 ? 11.096 -14.722 9.526 1.00 51.41 44 ALA A N 4
ATOM 8382 C CA . ALA A 1 44 ? 10.375 -14.526 10.778 1.00 63.32 44 ALA A CA 4
ATOM 8383 C C . ALA A 1 44 ? 9.808 -13.114 10.870 1.00 2.31 44 ALA A C 4
ATOM 8384 O O . ALA A 1 44 ? 10.514 -12.134 10.629 1.00 11.44 44 ALA A O 4
ATOM 8391 N N . HIS A 1 45 ? 8.529 -13.016 11.220 1.00 44.05 45 HIS A N 4
ATOM 8392 C CA . HIS A 1 45 ? 7.867 -11.722 11.343 1.00 25.14 45 HIS A CA 4
ATOM 8393 C C . HIS A 1 45 ? 6.677 -11.810 12.294 1.00 40.33 45 HIS A C 4
ATOM 8394 O O . HIS A 1 45 ? 5.834 -12.701 12.191 1.00 21.20 45 HIS A O 4
ATOM 8408 N N . PRO A 1 46 ? 6.605 -10.864 13.242 1.00 40.32 46 PRO A N 4
ATOM 8409 C CA . PRO A 1 46 ? 5.522 -10.813 14.229 1.00 43.23 46 PRO A CA 4
ATOM 8410 C C . PRO A 1 46 ? 4.186 -10.427 13.604 1.00 40.42 46 PRO A C 4
ATOM 8411 O O . PRO A 1 46 ? 3.993 -9.286 13.182 1.00 14.25 46 PRO A O 4
ATOM 8422 N N . CYS A 1 47 ? 3.266 -11.384 13.547 1.00 0.30 47 CYS A N 4
ATOM 8423 C CA . CYS A 1 47 ? 1.947 -11.144 12.974 1.00 62.44 47 CYS A CA 4
ATOM 8424 C C . CYS A 1 47 ? 0.868 -11.193 14.052 1.00 43.02 47 CYS A C 4
ATOM 8425 O O . CYS A 1 47 ? 1.140 -11.543 15.200 1.00 34.14 47 CYS A O 4
ATOM 8432 N N . ARG A 1 48 ? -0.355 -10.839 13.673 1.00 74.43 48 ARG A N 4
ATOM 8433 C CA . ARG A 1 48 ? -1.475 -10.842 14.607 1.00 40.44 48 ARG A CA 4
ATOM 8434 C C . ARG A 1 48 ? -1.620 -12.204 15.278 1.00 21.04 48 ARG A C 4
ATOM 8435 O O . ARG A 1 48 ? -2.445 -13.023 14.872 1.00 2.33 48 ARG A O 4
ATOM 8456 N N . ARG A 1 49 ? -0.812 -12.440 16.307 1.00 15.53 49 ARG A N 4
ATOM 8457 C CA . ARG A 1 49 ? -0.850 -13.703 17.034 1.00 4.21 49 ARG A CA 4
ATOM 8458 C C . ARG A 1 49 ? 0.291 -13.783 18.044 1.00 4.31 49 ARG A C 4
ATOM 8459 O O . ARG A 1 49 ? 1.463 -13.665 17.683 1.00 51.23 49 ARG A O 4
ATOM 8480 N N . CYS A 1 50 ? -0.059 -13.983 19.310 1.00 42.14 50 CYS A N 4
ATOM 8481 C CA . CYS A 1 50 ? 0.936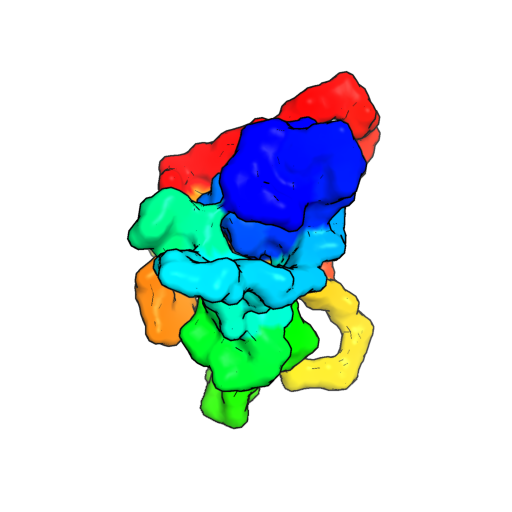 -14.077 20.372 1.00 33.25 50 CYS A CA 4
ATOM 8482 C C . CYS A 1 50 ? 2.204 -14.761 19.872 1.00 74.24 50 CYS A C 4
ATOM 8483 O O . CYS A 1 50 ? 2.296 -15.989 19.861 1.00 51.21 50 CYS A O 4
ATOM 8491 N N . ASP A 1 51 ? 3.177 -13.959 19.456 1.00 4.10 51 ASP A N 4
ATOM 8492 C CA . ASP A 1 51 ? 4.440 -14.487 18.953 1.00 44.42 51 ASP A CA 4
ATOM 8493 C C . ASP A 1 51 ? 5.337 -13.360 18.449 1.00 64.45 51 ASP A C 4
ATOM 8494 O O . ASP A 1 51 ? 4.880 -12.453 17.754 1.00 22.20 51 ASP A O 4
ATOM 8503 N N . ALA A 1 52 ? 6.616 -13.425 18.804 1.00 63.30 52 ALA A N 4
ATOM 8504 C CA . ALA A 1 52 ? 7.577 -12.412 18.387 1.00 45.02 52 ALA A CA 4
ATOM 8505 C C . ALA A 1 52 ? 8.596 -12.990 17.410 1.00 73.20 52 ALA A C 4
ATOM 8506 O O . ALA A 1 52 ? 9.098 -14.096 17.605 1.00 72.23 52 ALA A O 4
ATOM 8513 N N . ASN A 1 53 ? 8.895 -12.235 16.358 1.00 1.43 53 ASN A N 4
ATOM 8514 C CA . ASN A 1 53 ? 9.853 -12.673 15.350 1.00 71.42 53 ASN A CA 4
ATOM 8515 C C . ASN A 1 53 ? 10.918 -11.608 15.111 1.00 4.35 53 ASN A C 4
ATOM 8516 O O . ASN A 1 53 ? 10.628 -10.530 14.595 1.00 14.43 53 ASN A O 4
ATOM 8527 N N . ASN A 1 54 ? 12.154 -11.918 15.491 1.00 34.50 54 ASN A N 4
ATOM 8528 C CA . ASN A 1 54 ? 13.263 -10.988 15.319 1.00 41.34 54 ASN A CA 4
ATOM 8529 C C . ASN A 1 54 ? 14.397 -11.633 14.528 1.00 70.40 54 ASN A C 4
ATOM 8530 O O . ASN A 1 54 ? 15.060 -12.551 15.012 1.00 71.54 54 ASN A O 4
ATOM 8541 N N . ILE A 1 55 ? 14.614 -11.147 13.311 1.00 51.13 55 ILE A N 4
ATOM 8542 C CA . ILE A 1 55 ? 15.668 -11.675 12.454 1.00 23.22 55 ILE A CA 4
ATOM 8543 C C . ILE A 1 55 ? 16.487 -10.549 11.832 1.00 24.15 55 ILE A C 4
ATOM 8544 O O . ILE A 1 55 ? 15.986 -9.787 11.005 1.00 0.33 55 ILE A O 4
ATOM 8560 N N . CYS A 1 56 ? 17.750 -10.452 12.235 1.00 54.33 56 CYS A N 4
ATOM 8561 C CA . CYS A 1 56 ? 18.640 -9.419 11.716 1.00 32.03 56 CYS A CA 4
ATOM 8562 C C . CYS A 1 56 ? 19.664 -10.016 10.756 1.00 12.33 56 CYS A C 4
ATOM 8563 O O . CYS A 1 56 ? 20.744 -10.440 11.168 1.00 11.31 56 CYS A O 4
ATOM 8571 N N . LYS A 1 57 ? 19.317 -10.047 9.474 1.00 31.21 57 LYS A N 4
ATOM 8572 C CA . LYS A 1 57 ? 20.205 -10.592 8.454 1.00 73.20 57 LYS A CA 4
ATOM 8573 C C . LYS A 1 57 ? 21.387 -11.315 9.091 1.00 32.44 57 LYS A C 4
ATOM 8574 O O . LYS A 1 57 ? 22.525 -11.183 8.639 1.00 13.33 57 LYS A O 4
ATOM 8593 N N . CYS A 1 58 ? 21.110 -12.081 10.141 1.00 11.53 58 CYS A N 4
ATOM 8594 C CA . CYS A 1 58 ? 22.151 -12.826 10.840 1.00 0.42 58 CYS A CA 4
ATOM 8595 C C . CYS A 1 58 ? 21.556 -14.002 11.607 1.00 10.14 58 CYS A C 4
ATOM 8596 O O . CYS A 1 58 ? 21.969 -15.147 11.425 1.00 33.25 58 CYS A O 4
ATOM 8604 N N . SER A 1 59 ? 20.585 -13.711 12.467 1.00 52.41 59 SER A N 4
ATOM 8605 C CA . SER A 1 59 ? 19.936 -14.743 13.266 1.00 24.44 59 SER A CA 4
ATOM 8606 C C . SER A 1 59 ? 18.434 -14.493 13.363 1.00 65.14 59 SER A C 4
ATOM 8607 O O . SER A 1 59 ? 17.998 -13.409 13.752 1.00 45.01 59 SER A O 4
ATOM 8615 N N . CYS A 1 60 ? 17.649 -15.503 13.005 1.00 11.22 60 CYS A N 4
ATOM 8616 C CA . CYS A 1 60 ? 16.195 -15.393 13.050 1.00 61.41 60 CYS A CA 4
ATOM 8617 C C . CYS A 1 60 ? 15.627 -16.176 14.229 1.00 31.40 60 CYS A C 4
ATOM 8618 O O . CYS A 1 60 ? 16.069 -17.288 14.522 1.00 5.42 60 CYS A O 4
ATOM 8626 N N . THR A 1 61 ? 14.644 -15.589 14.904 1.00 11.14 61 THR A N 4
ATOM 8627 C CA . THR A 1 61 ? 14.017 -16.229 16.054 1.00 71.45 61 THR A CA 4
ATOM 8628 C C . THR A 1 61 ? 12.497 -16.143 15.970 1.00 43.11 61 THR A C 4
ATOM 8629 O O . THR A 1 61 ? 11.942 -15.085 15.677 1.00 53.25 61 THR A O 4
ATOM 8640 N N . ALA A 1 62 ? 11.830 -17.263 16.230 1.00 2.51 62 ALA A N 4
ATOM 8641 C CA . ALA A 1 62 ? 10.374 -17.312 16.187 1.00 41.22 62 ALA A CA 4
ATOM 8642 C C . ALA A 1 62 ? 9.807 -17.923 17.464 1.00 63.55 62 ALA A C 4
ATOM 8643 O O . ALA A 1 62 ? 9.976 -19.116 17.720 1.00 44.04 62 ALA A O 4
ATOM 8650 N N . ILE A 1 63 ? 9.135 -17.100 18.261 1.00 44.11 63 ILE A N 4
ATOM 8651 C CA . ILE A 1 63 ? 8.544 -17.561 19.511 1.00 52.13 63 ILE A CA 4
ATOM 8652 C C . ILE A 1 63 ? 7.183 -16.914 19.746 1.00 21.23 63 ILE A C 4
ATOM 8653 O O . ILE A 1 63 ? 6.819 -15.925 19.109 1.00 24.34 63 ILE A O 4
ATOM 8669 N N . PRO A 1 64 ? 6.412 -17.483 20.685 1.00 60.23 64 PRO A N 4
ATOM 8670 C CA . PRO A 1 64 ? 5.080 -16.977 21.028 1.00 32.23 64 PRO A CA 4
ATOM 8671 C C . PRO A 1 64 ? 5.138 -15.635 21.750 1.00 32.42 64 PRO A C 4
ATOM 8672 O O . PRO A 1 64 ? 6.199 -15.018 21.848 1.00 51.21 64 PRO A O 4
ATOM 8683 N N . CYS A 1 65 ? 3.992 -15.190 22.254 1.00 24.24 65 CYS A N 4
ATOM 8684 C CA . CYS A 1 65 ? 3.913 -13.920 22.968 1.00 62.33 65 CYS A CA 4
ATOM 8685 C C . CYS A 1 65 ? 5.118 -13.736 23.885 1.00 35.12 65 CYS A C 4
ATOM 8686 O O . CYS A 1 65 ? 5.069 -14.079 25.066 1.00 51.42 65 CYS A O 4
ATOM 8694 N N . ASN A 1 66 ? 6.198 -13.194 23.333 1.00 22.10 66 ASN A N 4
ATOM 8695 C CA . ASN A 1 66 ? 7.417 -12.966 24.101 1.00 34.44 66 ASN A CA 4
ATOM 8696 C C . ASN A 1 66 ? 7.189 -11.914 25.183 1.00 64.25 66 ASN A C 4
ATOM 8697 O O . ASN A 1 66 ? 8.015 -11.743 26.079 1.00 62.05 66 ASN A O 4
ATOM 8708 N N . GLU A 1 67 ? 6.064 -11.213 25.091 1.00 53.11 67 GLU A N 4
ATOM 8709 C CA . GLU A 1 67 ? 5.728 -10.177 26.061 1.00 25.43 67 GLU A CA 4
ATOM 8710 C C . GLU A 1 67 ? 4.527 -10.591 26.905 1.00 35.54 67 GLU A C 4
ATOM 8711 O O . GLU A 1 67 ? 3.516 -9.890 26.952 1.00 50.10 67 GLU A O 4
ATOM 8723 N N . ASP A 1 68 ? 4.644 -11.736 27.570 1.00 1.52 68 ASP A N 4
ATOM 8724 C CA . ASP A 1 68 ? 3.568 -12.244 28.413 1.00 3.03 68 ASP A CA 4
ATOM 8725 C C . ASP A 1 68 ? 2.538 -11.155 28.695 1.00 74.13 68 ASP A C 4
ATOM 8726 O O . ASP A 1 68 ? 2.529 -10.557 29.771 1.00 0.20 68 ASP A O 4
ATOM 8735 N N . HIS A 1 69 ? 1.670 -10.902 27.720 1.00 62.24 69 HIS A N 4
ATOM 8736 C CA . HIS A 1 69 ? 0.635 -9.885 27.862 1.00 0.42 69 HIS A CA 4
ATOM 8737 C C . HIS A 1 69 ? -0.754 -10.515 27.837 1.00 20.34 69 HIS A C 4
ATOM 8738 O O . HIS A 1 69 ? -1.090 -11.302 26.951 1.00 4.53 69 HIS A O 4
ATOM 8752 N N . PRO A 1 70 ? -1.582 -10.165 28.833 1.00 44.31 70 PRO A N 4
ATOM 8753 C CA . PRO A 1 70 ? -2.947 -10.685 28.948 1.00 72.35 70 PRO A CA 4
ATOM 8754 C C . PRO A 1 70 ? -3.868 -10.143 27.860 1.00 43.44 70 PRO A C 4
ATOM 8755 O O . PRO A 1 70 ? -5.038 -10.518 27.780 1.00 50.35 70 PRO A O 4
ATOM 8766 N N . CYS A 1 71 ? -3.332 -9.259 27.025 1.00 72.13 71 CYS A N 4
ATOM 8767 C CA . CYS A 1 71 ? -4.106 -8.664 25.941 1.00 74.40 71 CYS A CA 4
ATOM 8768 C C . CYS A 1 71 ? -3.979 -9.490 24.665 1.00 31.31 71 CYS A C 4
ATOM 8769 O O . CYS A 1 71 ? -3.061 -10.299 24.525 1.00 0.04 71 CYS A O 4
ATOM 8777 N N . HIS A 1 72 ? -4.908 -9.282 23.737 1.00 64.53 72 HIS A N 4
ATOM 8778 C CA . HIS A 1 72 ? -4.900 -10.009 22.472 1.00 41.11 72 HIS A CA 4
ATOM 8779 C C . HIS A 1 72 ? -3.565 -9.836 21.754 1.00 3.11 72 HIS A C 4
ATOM 8780 O O . HIS A 1 72 ? -2.752 -8.990 22.128 1.00 12.51 72 HIS A O 4
ATOM 8794 N N . HIS A 1 73 ? -3.344 -10.644 20.722 1.00 52.22 73 HIS A N 4
ATOM 8795 C CA . HIS A 1 73 ? -2.107 -10.580 19.952 1.00 71.13 73 HIS A CA 4
ATOM 8796 C C . HIS A 1 73 ? -1.881 -9.175 19.402 1.00 11.22 73 HIS A C 4
ATOM 8797 O O . HIS A 1 73 ? -2.054 -8.930 18.208 1.00 52.33 73 HIS A O 4
ATOM 8811 N N . CYS A 1 74 ? -1.495 -8.257 20.281 1.00 43.53 74 CYS A N 4
ATOM 8812 C CA . CYS A 1 74 ? -1.247 -6.875 19.884 1.00 64.03 74 CYS A CA 4
ATOM 8813 C C . CYS A 1 74 ? -0.529 -6.111 20.992 1.00 63.43 74 CYS A C 4
ATOM 8814 O O . CYS A 1 74 ? -0.453 -6.574 22.131 1.00 51.14 74 CYS A O 4
ATOM 8822 N N . HIS A 1 75 ? -0.001 -4.940 20.650 1.00 32.02 75 HIS A N 4
ATOM 8823 C CA . HIS A 1 75 ? 0.712 -4.112 21.616 1.00 22.12 75 HIS A CA 4
ATOM 8824 C C . HIS A 1 75 ? -0.036 -4.060 22.945 1.00 73.03 75 HIS A C 4
ATOM 8825 O O . HIS A 1 75 ? -1.236 -4.327 23.002 1.00 51.21 75 HIS A O 4
ATOM 8839 N N . GLU A 1 76 ? 0.681 -3.716 24.010 1.00 41.44 76 GLU A N 4
ATOM 8840 C CA . GLU A 1 76 ? 0.084 -3.631 25.337 1.00 11.42 76 GLU A CA 4
ATOM 8841 C C . GLU A 1 76 ? -1.205 -2.814 25.303 1.00 71.53 76 GLU A C 4
ATOM 8842 O O . GLU A 1 76 ? -1.172 -1.587 25.228 1.00 41.35 76 GLU A O 4
ATOM 8854 N N . GLU A 1 77 ? -2.339 -3.507 25.358 1.00 44.33 77 GLU A N 4
ATOM 8855 C CA . GLU A 1 77 ? -3.638 -2.846 25.331 1.00 34.22 77 GLU A CA 4
ATOM 8856 C C . GLU A 1 77 ? -4.212 -2.718 26.739 1.00 33.14 77 GLU A C 4
ATOM 8857 O O . GLU A 1 77 ? -3.498 -2.876 27.729 1.00 24.33 77 GLU A O 4
ATOM 8869 N N . ASP A 1 78 ? -5.507 -2.430 26.820 1.00 24.02 78 ASP A N 4
ATOM 8870 C CA . ASP A 1 78 ? -6.178 -2.281 28.106 1.00 2.22 78 ASP A CA 4
ATOM 8871 C C . ASP A 1 78 ? -7.032 -3.505 28.419 1.00 72.44 78 ASP A C 4
ATOM 8872 O O . ASP A 1 78 ? -8.061 -3.403 29.088 1.00 45.22 78 ASP A O 4
ATOM 8881 N N . ASP A 1 79 ? -6.600 -4.662 27.929 1.00 72.21 79 ASP A N 4
ATOM 8882 C CA . ASP A 1 79 ? -7.325 -5.907 28.156 1.00 54.15 79 ASP A CA 4
ATOM 8883 C C . ASP A 1 79 ? -7.159 -6.378 29.597 1.00 64.32 79 ASP A C 4
ATOM 8884 O O . ASP A 1 79 ? -6.520 -5.710 30.409 1.00 34.31 79 ASP A O 4
ATOM 8893 N N . GLY A 1 80 ? -7.738 -7.534 29.907 1.00 14.02 80 GLY A N 4
ATOM 8894 C CA . GLY A 1 80 ? -7.643 -8.074 31.251 1.00 74.33 80 GLY A CA 4
ATOM 8895 C C . GLY A 1 80 ? -9.003 -8.317 31.876 1.00 41.15 80 GLY A C 4
ATOM 8896 O O . GLY A 1 80 ? -9.968 -8.630 31.177 1.00 5.15 80 GLY A O 4
ATOM 8900 N N . ASP A 1 81 ? -9.080 -8.174 33.194 1.00 72.10 81 ASP A N 4
ATOM 8901 C CA . ASP A 1 81 ? -10.332 -8.380 33.913 1.00 22.54 81 ASP A CA 4
ATOM 8902 C C . ASP A 1 81 ? -10.926 -7.049 34.364 1.00 64.43 81 ASP A C 4
ATOM 8903 O O . ASP A 1 81 ? -10.321 -5.992 34.178 1.00 34.51 81 ASP A O 4
ATOM 8912 N N . THR A 1 82 ? -12.114 -7.108 34.956 1.00 14.41 82 THR A N 4
ATOM 8913 C CA . THR A 1 82 ? -12.791 -5.907 35.431 1.00 73.41 82 THR A CA 4
ATOM 8914 C C . THR A 1 82 ? -11.828 -4.991 36.177 1.00 61.51 82 THR A C 4
ATOM 8915 O O . THR A 1 82 ? -11.484 -3.911 35.696 1.00 61.44 82 THR A O 4
ATOM 8926 N N . HIS A 1 83 ? -11.395 -5.429 37.355 1.00 64.32 83 HIS A N 4
ATOM 8927 C CA . HIS A 1 83 ? -10.469 -4.648 38.167 1.00 24.22 83 HIS A CA 4
ATOM 8928 C C . HIS A 1 83 ? -9.327 -4.102 37.316 1.00 44.23 83 HIS A C 4
ATOM 8929 O O . HIS A 1 83 ? -8.999 -2.917 37.386 1.00 11.41 83 HIS A O 4
ATOM 8943 N N . CYS A 1 84 ? -8.725 -4.973 36.513 1.00 4.53 84 CYS A N 4
ATOM 8944 C CA . CYS A 1 84 ? -7.618 -4.577 35.649 1.00 22.42 84 CYS A CA 4
ATOM 8945 C C . CYS A 1 84 ? -8.004 -3.382 34.784 1.00 63.43 84 CYS A C 4
ATOM 8946 O O . CYS A 1 84 ? -7.190 -2.491 34.539 1.00 10.23 84 CYS A O 4
ATOM 8954 N N . HIS A 1 85 ? -9.250 -3.371 34.321 1.00 63.22 85 HIS A N 4
ATOM 8955 C CA . HIS A 1 85 ? -9.744 -2.286 33.481 1.00 44.22 85 HIS A CA 4
ATOM 8956 C C . HIS A 1 85 ? -9.886 -0.997 34.286 1.00 63.53 85 HIS A C 4
ATOM 8957 O O . HIS A 1 85 ? -9.736 0.101 33.749 1.00 71.21 85 HIS A O 4
ATOM 8971 N N . CYS A 1 86 ? -10.176 -1.140 35.574 1.00 3.31 86 CYS A N 4
ATOM 8972 C CA . CYS A 1 86 ? -10.340 0.013 36.453 1.00 44.03 86 CYS A CA 4
ATOM 8973 C C . CYS A 1 86 ? -8.987 0.621 36.810 1.00 53.11 86 CYS A C 4
ATOM 8974 O O . CYS A 1 86 ? -8.864 1.836 36.969 1.00 60.53 86 CYS A O 4
ATOM 8982 N N . SER A 1 87 ? -7.976 -0.232 36.936 1.00 4.34 87 SER A N 4
ATOM 8983 C CA . SER A 1 87 ? -6.633 0.221 37.281 1.00 62.14 87 SER A CA 4
ATOM 8984 C C . SER A 1 87 ? -5.877 0.677 36.036 1.00 75.42 87 SER A C 4
ATOM 8985 O O . SER A 1 87 ? -4.931 1.460 36.123 1.00 54.43 87 SER A O 4
ATOM 8993 N N . CYS A 1 88 ? -6.302 0.180 34.879 1.00 11.33 88 CYS A N 4
ATOM 8994 C CA . CYS A 1 88 ? -5.666 0.535 33.615 1.00 32.04 88 CYS A CA 4
ATOM 8995 C C . CYS A 1 88 ? -6.258 1.823 33.051 1.00 30.45 88 CYS A C 4
ATOM 8996 O O . CYS A 1 88 ? -5.547 2.639 32.466 1.00 33.22 88 CYS A O 4
ATOM 9004 N N . GLU A 1 89 ? -7.564 1.996 33.231 1.00 62.12 89 GLU A N 4
ATOM 9005 C CA . GLU A 1 89 ? -8.251 3.183 32.737 1.00 10.42 89 GLU A CA 4
ATOM 9006 C C . GLU A 1 89 ? -7.847 4.418 33.538 1.00 51.11 89 GLU A C 4
ATOM 9007 O O . GLU A 1 89 ? -7.849 5.536 33.020 1.00 34.45 89 GLU A O 4
ATOM 9019 N N . HIS A 1 90 ? -7.501 4.208 34.804 1.00 32.11 90 HIS A N 4
ATOM 9020 C CA . HIS A 1 90 ? -7.095 5.303 35.677 1.00 3.24 90 HIS A CA 4
ATOM 9021 C C . HIS A 1 90 ? -5.579 5.478 35.660 1.00 51.22 90 HIS A C 4
ATOM 9022 O O . HIS A 1 90 ? -5.070 6.581 35.856 1.00 3.51 90 HIS A O 4
ATOM 9036 N N . SER A 1 91 ? -4.864 4.383 35.424 1.00 34.43 91 SER A N 4
ATOM 9037 C CA . SER A 1 91 ? -3.407 4.414 35.386 1.00 50.32 91 SER A CA 4
ATOM 9038 C C . SER A 1 91 ? -2.910 4.896 34.026 1.00 22.31 91 SER A C 4
ATOM 9039 O O . SER A 1 91 ? -1.974 5.691 33.940 1.00 5.05 91 SER A O 4
ATOM 9047 N N . HIS A 1 92 ? -3.544 4.408 32.964 1.00 23.45 92 HIS A N 4
ATOM 9048 C CA . HIS A 1 92 ? -3.167 4.788 31.608 1.00 71.24 92 HIS A CA 4
ATOM 9049 C C . HIS A 1 92 ? -3.648 6.200 31.286 1.00 63.43 92 HIS A C 4
ATOM 9050 O O . HIS A 1 92 ? -3.000 6.931 30.537 1.00 65.33 92 HIS A O 4
ATOM 9064 N N . ASP A 1 93 ? -4.787 6.576 31.856 1.00 73.55 93 ASP A N 4
ATOM 9065 C CA . ASP A 1 93 ? -5.355 7.900 31.630 1.00 63.24 93 ASP A CA 4
ATOM 9066 C C . ASP A 1 93 ? -4.634 8.950 32.469 1.00 51.21 93 ASP A C 4
ATOM 9067 O O . ASP A 1 93 ? -4.768 10.151 32.229 1.00 63.43 93 ASP A O 4
ATOM 9076 N N . HIS A 1 94 ? -3.871 8.490 33.455 1.00 2.53 94 HIS A N 4
ATOM 9077 C CA . HIS A 1 94 ? -3.129 9.391 34.331 1.00 31.32 94 HIS A CA 4
ATOM 9078 C C . HIS A 1 94 ? -2.080 10.172 33.545 1.00 33.32 94 HIS A C 4
ATOM 9079 O O . HIS A 1 94 ? -2.181 11.390 33.397 1.00 61.04 94 HIS A O 4
ATOM 9093 N N . HIS A 1 95 ? -1.074 9.463 33.044 1.00 24.54 95 HIS A N 4
ATOM 9094 C CA . HIS A 1 95 ? -0.006 10.090 32.274 1.00 62.44 95 HIS A CA 4
ATOM 9095 C C . HIS A 1 95 ? 0.344 9.251 31.048 1.00 53.33 95 HIS A C 4
ATOM 9096 O O . HIS A 1 95 ? 0.730 9.785 30.008 1.00 3.51 95 HIS A O 4
ATOM 9110 N N . ASP A 1 96 ? 0.206 7.936 31.178 1.00 40.45 96 ASP A N 4
ATOM 9111 C CA . ASP A 1 96 ? 0.507 7.024 30.080 1.00 10.13 96 ASP A CA 4
ATOM 9112 C C . ASP A 1 96 ? -0.324 7.364 28.847 1.00 12.42 96 ASP A C 4
ATOM 9113 O O . ASP A 1 96 ? -0.009 6.937 27.737 1.00 62.14 96 ASP A O 4
ATOM 9122 N N . ASP A 1 97 ? -1.387 8.135 29.051 1.00 71.33 97 ASP A N 4
ATOM 9123 C CA . ASP A 1 97 ? -2.264 8.532 27.956 1.00 51.54 97 ASP A CA 4
ATOM 9124 C C . ASP A 1 97 ? -1.666 9.701 27.178 1.00 75.22 97 ASP A C 4
ATOM 9125 O O . ASP A 1 97 ? -2.302 10.250 26.278 1.00 50.22 97 ASP A O 4
ATOM 9134 N N . ASP A 1 98 ? -0.442 10.076 27.532 1.00 72.35 98 ASP A N 4
ATOM 9135 C CA . ASP A 1 98 ? 0.242 11.179 26.867 1.00 54.02 98 ASP A CA 4
ATOM 9136 C C . ASP A 1 98 ? 1.694 10.819 26.571 1.00 61.33 98 ASP A C 4
ATOM 9137 O O . ASP A 1 98 ? 2.602 11.620 26.794 1.00 64.13 98 ASP A O 4
ATOM 9146 N N . THR A 1 99 ? 1.907 9.607 26.068 1.00 62.45 99 THR A N 4
ATOM 9147 C CA . THR A 1 99 ? 3.249 9.139 25.743 1.00 73.20 99 THR A CA 4
ATOM 9148 C C . THR A 1 99 ? 3.333 8.672 24.294 1.00 33.34 99 THR A C 4
ATOM 9149 O O . THR A 1 99 ? 3.588 9.466 23.389 1.00 3.40 99 THR A O 4
ATOM 9160 N N . HIS A 1 100 ? 3.115 7.378 24.081 1.00 22.31 100 HIS A N 4
ATOM 9161 C CA . HIS A 1 100 ? 3.165 6.805 22.741 1.00 61.14 100 HIS A CA 4
ATOM 9162 C C . HIS A 1 100 ? 4.089 5.592 22.702 1.00 23.54 100 HIS A C 4
ATOM 9163 O O . HIS A 1 100 ? 4.871 5.365 23.625 1.00 33.40 100 HIS A O 4
ATOM 9177 N N . GLY A 1 101 ? 3.993 4.814 21.628 1.00 22.21 101 GLY A N 4
ATOM 9178 C CA . GLY A 1 101 ? 4.825 3.633 21.490 1.00 23.25 101 GLY A CA 4
ATOM 9179 C C . GLY A 1 101 ? 6.248 3.970 21.091 1.00 23.42 101 GLY A C 4
ATOM 9180 O O . GLY A 1 101 ? 6.741 3.494 20.069 1.00 4.01 101 GLY A O 4
ATOM 9184 N N . GLU A 1 102 ? 6.909 4.793 21.899 1.00 52.52 102 GLU A N 4
ATOM 9185 C CA . GLU A 1 102 ? 8.283 5.195 21.622 1.00 71.13 102 GLU A CA 4
ATOM 9186 C C . GLU A 1 102 ? 8.977 5.674 22.894 1.00 72.23 102 GLU A C 4
ATOM 9187 O O . GLU A 1 102 ? 8.329 5.934 23.908 1.00 54.53 102 GLU A O 4
ATOM 9199 N N . CYS A 1 103 ? 10.299 5.787 22.832 1.00 24.13 103 CYS A N 4
ATOM 9200 C CA . CYS A 1 103 ? 11.083 6.233 23.978 1.00 62.12 103 CYS A CA 4
ATOM 9201 C C . CYS A 1 103 ? 11.214 7.753 23.988 1.00 1.34 103 CYS A C 4
ATOM 9202 O O . CYS A 1 103 ? 11.200 8.397 22.938 1.00 23.25 103 CYS A O 4
ATOM 9209 N N . THR A 1 104 ? 11.342 8.322 25.183 1.00 14.51 104 THR A N 4
ATOM 9210 C CA . THR A 1 104 ? 11.474 9.766 25.332 1.00 42.23 104 THR A CA 4
ATOM 9211 C C . THR A 1 104 ? 12.737 10.126 26.106 1.00 63.43 104 THR A C 4
ATOM 9212 O O . THR A 1 104 ? 13.095 11.298 26.222 1.00 53.15 104 THR A O 4
ATOM 9223 N N . LYS A 1 105 ? 13.411 9.110 26.634 1.00 20.51 105 LYS A N 4
ATOM 9224 C CA . LYS A 1 105 ? 14.637 9.317 27.396 1.00 14.31 105 LYS A CA 4
ATOM 9225 C C . LYS A 1 105 ? 15.740 8.378 26.919 1.00 52.21 105 LYS A C 4
ATOM 9226 O O . LYS A 1 105 ? 15.551 7.611 25.975 1.00 60.31 105 LYS A O 4
ATOM 9245 N N . LYS A 1 106 ? 16.892 8.443 27.578 1.00 73.10 106 LYS A N 4
ATOM 9246 C CA . LYS A 1 106 ? 18.025 7.597 27.224 1.00 61.23 106 LYS A CA 4
ATOM 9247 C C . LYS A 1 106 ? 17.692 6.124 27.437 1.00 21.44 106 LYS A C 4
ATOM 9248 O O . LYS A 1 106 ? 18.529 5.250 27.214 1.00 23.23 106 LYS A O 4
ATOM 9267 N N . ALA A 1 107 ? 16.464 5.856 27.870 1.00 62.13 107 ALA A N 4
ATOM 9268 C CA . ALA A 1 107 ? 16.020 4.488 28.110 1.00 42.52 107 ALA A CA 4
ATOM 9269 C C . ALA A 1 107 ? 15.365 3.898 26.866 1.00 21.40 107 ALA A C 4
ATOM 9270 O O . ALA A 1 107 ? 15.287 4.534 25.815 1.00 74.43 107 ALA A O 4
ATOM 9277 N N . PRO A 1 108 ? 14.883 2.651 26.985 1.00 4.52 108 PRO A N 4
ATOM 9278 C CA . PRO A 1 108 ? 14.227 1.948 25.880 1.00 74.52 108 PRO A CA 4
ATOM 9279 C C . PRO A 1 108 ? 12.866 2.546 25.538 1.00 22.23 108 PRO A C 4
ATOM 9280 O O . PRO A 1 108 ? 12.272 3.262 26.344 1.00 14.13 108 PRO A O 4
ATOM 9291 N N . CYS A 1 109 ? 12.378 2.247 24.339 1.00 10.31 109 CYS A N 4
ATOM 9292 C CA . CYS A 1 109 ? 11.087 2.755 23.890 1.00 3.33 109 CYS A CA 4
ATOM 9293 C C . CYS A 1 109 ? 9.943 2.007 24.568 1.00 72.15 109 CYS A C 4
ATOM 9294 O O . CYS A 1 109 ? 10.015 0.795 24.772 1.00 2.10 109 CYS A O 4
ATOM 9301 N N . TRP A 1 110 ? 8.888 2.737 24.912 1.00 24.03 110 TRP A N 4
ATOM 9302 C CA . TRP A 1 110 ? 7.728 2.142 25.566 1.00 2.43 110 TRP A CA 4
ATOM 9303 C C . TRP A 1 110 ? 6.544 2.066 24.609 1.00 14.14 110 TRP A C 4
ATOM 9304 O O . TRP A 1 110 ? 6.538 2.712 23.561 1.00 21.04 110 TRP A O 4
ATOM 9325 N N . ARG A 1 111 ? 5.542 1.273 24.976 1.00 0.44 111 ARG A N 4
ATOM 9326 C CA . ARG A 1 111 ? 4.352 1.113 24.149 1.00 23.32 111 ARG A CA 4
ATOM 9327 C C . ARG A 1 111 ? 3.194 1.941 24.697 1.00 74.05 111 ARG A C 4
ATOM 9328 O O . ARG A 1 111 ? 2.869 1.865 25.882 1.00 34.31 111 ARG A O 4
ATOM 9349 N N . CYS A 1 112 ? 2.575 2.731 23.826 1.00 2.21 112 CYS A N 4
ATOM 9350 C CA . CYS A 1 112 ? 1.453 3.575 24.222 1.00 23.03 112 CYS A CA 4
ATOM 9351 C C . CYS A 1 112 ? 0.315 2.734 24.791 1.00 0.32 112 CYS A C 4
ATOM 9352 O O . CYS A 1 112 ? 0.004 1.663 24.273 1.00 74.33 112 CYS A O 4
ATOM 9360 N N . GLU A 1 113 ? -0.301 3.228 25.861 1.00 23.41 113 GLU A N 4
ATOM 9361 C CA . GLU A 1 113 ? -1.403 2.520 26.502 1.00 61.44 113 GLU A CA 4
ATOM 9362 C C . GLU A 1 113 ? -2.501 3.491 26.926 1.00 45.34 113 GLU A C 4
ATOM 9363 O O . GLU A 1 113 ? -2.247 4.453 27.651 1.00 2.20 113 GLU A O 4
ATOM 9375 N N . TYR A 1 114 ? -3.720 3.233 26.467 1.00 32.04 114 TYR A N 4
ATOM 9376 C CA . TYR A 1 114 ? -4.857 4.085 26.796 1.00 45.50 114 TYR A CA 4
ATOM 9377 C C . TYR A 1 114 ? -6.160 3.474 26.292 1.00 32.44 114 TYR A C 4
ATOM 9378 O O . TYR A 1 114 ? -6.174 2.743 25.303 1.00 73.20 114 TYR A O 4
ATOM 9396 N N . ASN A 1 115 ? -7.255 3.779 26.982 1.00 43.32 115 ASN A N 4
ATOM 9397 C CA . ASN A 1 115 ? -8.565 3.260 26.606 1.00 43.24 115 ASN A CA 4
ATOM 9398 C C . ASN A 1 115 ? -9.654 4.299 26.855 1.00 44.41 115 ASN A C 4
ATOM 9399 O O . ASN A 1 115 ? -9.918 4.675 27.997 1.00 61.33 115 ASN A O 4
ATOM 9410 N N . ALA A 1 116 ? -10.282 4.760 25.778 1.00 33.42 116 ALA A N 4
ATOM 9411 C CA . ALA A 1 116 ? -11.344 5.753 25.880 1.00 72.00 116 ALA A CA 4
ATOM 9412 C C . ALA A 1 116 ? -12.267 5.696 24.668 1.00 74.23 116 ALA A C 4
ATOM 9413 O O . ALA A 1 116 ? -11.995 4.984 23.701 1.00 20.41 116 ALA A O 4
ATOM 9420 N N . ASP A 1 117 ? -13.360 6.449 24.726 1.00 11.01 117 ASP A N 4
ATOM 9421 C CA . ASP A 1 117 ? -14.324 6.484 23.632 1.00 1.22 117 ASP A CA 4
ATOM 9422 C C . ASP A 1 117 ? -13.904 7.496 22.571 1.00 54.43 117 ASP A C 4
ATOM 9423 O O . ASP A 1 117 ? -14.000 8.707 22.779 1.00 35.42 117 ASP A O 4
ATOM 9432 N N . LEU A 1 118 ? -13.438 6.994 21.433 1.00 73.31 118 LEU A N 4
ATOM 9433 C CA . LEU A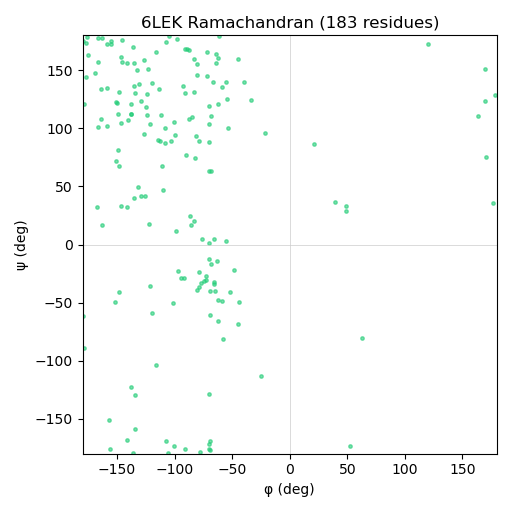 1 118 ? -13.003 7.854 20.338 1.00 23.11 118 LEU A CA 4
ATOM 9434 C C . LEU A 1 118 ? -12.544 7.024 19.143 1.00 13.30 118 LEU A C 4
ATOM 9435 O O . LEU A 1 118 ? -12.511 5.795 19.203 1.00 63.02 118 LEU A O 4
ATOM 9451 N N . LYS A 1 119 ? -12.190 7.705 18.058 1.00 21.42 119 LYS A N 4
ATOM 9452 C CA . LYS A 1 119 ? -11.730 7.032 16.849 1.00 5.11 119 LYS A CA 4
ATOM 9453 C C . LYS A 1 119 ? -10.718 5.941 17.185 1.00 2.10 119 LYS A C 4
ATOM 9454 O O . LYS A 1 119 ? -10.036 6.007 18.208 1.00 21.34 119 LYS A O 4
ATOM 9473 N N . HIS A 1 120 ? -10.624 4.939 16.316 1.00 14.25 120 HIS A N 4
ATOM 9474 C CA . HIS A 1 120 ? -9.694 3.835 16.521 1.00 63.24 120 HIS A CA 4
ATOM 9475 C C . HIS A 1 120 ? -8.264 4.263 16.202 1.00 74.24 120 HIS A C 4
ATOM 9476 O O . HIS A 1 120 ? -7.940 4.572 15.055 1.00 61.21 120 HIS A O 4
ATOM 9490 N N . ASP A 1 121 ? -7.415 4.279 17.223 1.00 51.21 121 ASP A N 4
ATOM 9491 C CA . ASP A 1 121 ? -6.020 4.669 17.051 1.00 14.14 121 ASP A CA 4
ATOM 9492 C C . ASP A 1 121 ? -5.114 3.865 17.978 1.00 45.21 121 ASP A C 4
ATOM 9493 O O . ASP A 1 121 ? -5.155 4.026 19.198 1.00 50.33 121 ASP A O 4
ATOM 9502 N N . VAL A 1 122 ? -4.295 2.998 17.390 1.00 31.04 122 VAL A N 4
ATOM 9503 C CA . VAL A 1 122 ? -3.378 2.169 18.163 1.00 61.52 122 VAL A CA 4
ATOM 9504 C C . VAL A 1 122 ? -1.929 2.448 17.780 1.00 70.25 122 VAL A C 4
ATOM 9505 O O . VAL A 1 122 ? -1.607 2.605 16.601 1.00 12.32 122 VAL A O 4
ATOM 9518 N N . CYS A 1 123 ? -1.059 2.507 18.781 1.00 0.55 123 CYS A N 4
ATOM 9519 C CA . CYS A 1 123 ? 0.357 2.768 18.550 1.00 43.23 123 CYS A CA 4
ATOM 9520 C C . CYS A 1 123 ? 1.210 1.591 19.013 1.00 12.53 123 CYS A C 4
ATOM 9521 O O . CYS A 1 123 ? 0.699 0.498 19.253 1.00 2.21 123 CYS A O 4
ATOM 9529 N N . GLY A 1 124 ? 2.513 1.823 19.136 1.00 43.51 124 GLY A N 4
ATOM 9530 C CA . GLY A 1 124 ? 3.416 0.773 19.568 1.00 23.14 124 GLY A CA 4
ATOM 9531 C C . GLY A 1 124 ? 3.641 -0.276 18.497 1.00 12.04 124 GLY A C 4
ATOM 9532 O O . GLY A 1 124 ? 4.363 -0.039 17.528 1.00 12.52 124 GLY A O 4
ATOM 9536 N N . CYS A 1 125 ? 3.023 -1.439 18.672 1.00 50.21 125 CYS A N 4
ATOM 9537 C CA . CYS A 1 125 ? 3.161 -2.529 17.713 1.00 20.52 125 CYS A CA 4
ATOM 9538 C C . CYS A 1 125 ? 2.159 -2.381 16.573 1.00 42.02 125 CYS A C 4
ATOM 9539 O O . CYS A 1 125 ? 2.141 -3.185 15.642 1.00 62.23 125 CYS A O 4
ATOM 9547 N N . GLU A 1 126 ? 1.326 -1.348 16.654 1.00 22.14 126 GLU A N 4
ATOM 9548 C CA . GLU A 1 126 ? 0.320 -1.097 15.630 1.00 54.42 126 GLU A CA 4
ATOM 9549 C C . GLU A 1 126 ? 0.745 0.051 14.719 1.00 4.41 126 GLU A C 4
ATOM 9550 O O . GLU A 1 126 ? -0.072 0.887 14.333 1.00 55.34 126 GLU A O 4
ATOM 9562 N N . CYS A 1 127 ? 2.030 0.085 14.381 1.00 15.30 127 CYS A N 4
ATOM 9563 C CA . CYS A 1 127 ? 2.565 1.131 13.517 1.00 44.21 127 CYS A CA 4
ATOM 9564 C C . CYS A 1 127 ? 1.878 1.117 12.155 1.00 22.44 127 CYS A C 4
ATOM 9565 O O . CYS A 1 127 ? 1.385 0.081 11.709 1.00 52.01 127 CYS A O 4
ATOM 9573 N N . SER A 1 128 ? 1.849 2.273 11.501 1.00 55.12 128 SER A N 4
ATOM 9574 C CA . SER A 1 128 ? 1.217 2.395 10.192 1.00 33.23 128 SER A CA 4
ATOM 9575 C C . SER A 1 128 ? 2.257 2.331 9.078 1.00 24.25 128 SER A C 4
ATOM 9576 O O . SER A 1 128 ? 3.434 2.066 9.326 1.00 30.31 128 SER A O 4
ATOM 9584 N N . LYS A 1 129 ? 1.815 2.576 7.850 1.00 63.34 129 LYS A N 4
ATOM 9585 C CA . LYS A 1 129 ? 2.706 2.548 6.696 1.00 63.22 129 LYS A CA 4
ATOM 9586 C C . LYS A 1 129 ? 4.070 3.133 7.047 1.00 23.03 129 LYS A C 4
ATOM 9587 O O . LYS A 1 129 ? 5.014 2.399 7.344 1.00 2.30 129 LYS A O 4
ATOM 9606 N N . LEU A 1 130 ? 4.167 4.457 7.014 1.00 42.45 130 LEU A N 4
ATOM 9607 C CA . LEU A 1 130 ? 5.416 5.142 7.330 1.00 21.53 130 LEU A CA 4
ATOM 9608 C C . LEU A 1 130 ? 5.146 6.516 7.935 1.00 62.24 130 LEU A C 4
ATOM 9609 O O . LEU A 1 130 ? 5.615 7.541 7.440 1.00 14.41 130 LEU A O 4
ATOM 9625 N N . PRO A 1 131 ? 4.374 6.539 9.031 1.00 24.03 131 PRO A N 4
ATOM 9626 C CA . PRO A 1 131 ? 4.027 7.781 9.729 1.00 70.33 131 PRO A CA 4
ATOM 9627 C C . PRO A 1 131 ? 5.225 8.401 10.439 1.00 0.23 131 PRO A C 4
ATOM 9628 O O . PRO A 1 131 ? 5.967 9.191 9.854 1.00 74.23 131 PRO A O 4
ATOM 9639 N N . CYS A 1 132 ? 5.409 8.039 11.704 1.00 25.14 132 CYS A N 4
ATOM 9640 C CA . CYS A 1 132 ? 6.518 8.560 12.496 1.00 74.33 132 CYS A CA 4
ATOM 9641 C C . CYS A 1 132 ? 7.234 7.434 13.236 1.00 72.31 132 CYS A C 4
ATOM 9642 O O . CYS A 1 132 ? 7.173 7.346 14.461 1.00 34.34 132 CYS A O 4
ATOM 9649 N N . ASN A 1 133 ? 7.912 6.575 12.482 1.00 45.22 133 ASN A N 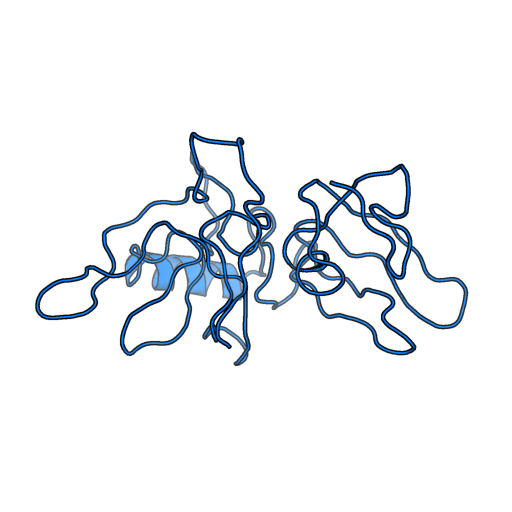4
ATOM 9650 C CA . ASN A 1 133 ? 8.640 5.454 13.066 1.00 44.42 133 ASN A CA 4
ATOM 9651 C C . ASN A 1 133 ? 10.063 5.385 12.518 1.00 34.30 133 ASN A C 4
ATOM 9652 O O . ASN A 1 133 ? 10.268 5.273 11.309 1.00 4.34 133 ASN A O 4
ATOM 9663 N N . ASP A 1 134 ? 11.040 5.451 13.415 1.00 30.52 134 ASP A N 4
ATOM 9664 C CA . ASP A 1 134 ? 12.443 5.393 13.023 1.00 43.23 134 ASP A CA 4
ATOM 9665 C C . ASP A 1 134 ? 12.969 3.963 13.093 1.00 4.04 134 ASP A C 4
ATOM 9666 O O . ASP A 1 134 ? 12.789 3.179 12.162 1.00 12.04 134 ASP A O 4
ATOM 9675 N N . GLU A 1 135 ? 13.621 3.632 14.204 1.00 63.24 135 GLU A N 4
ATOM 9676 C CA . GLU A 1 135 ? 14.175 2.296 14.394 1.00 41.32 135 GLU A CA 4
ATOM 9677 C C . GLU A 1 135 ? 14.893 2.191 15.736 1.00 5.30 135 GLU A C 4
ATOM 9678 O O . GLU A 1 135 ? 16.106 1.982 15.789 1.00 11.43 135 GLU A O 4
ATOM 9690 N N . HIS A 1 136 ? 14.137 2.338 16.819 1.00 55.42 136 HIS A N 4
ATOM 9691 C CA . HIS A 1 136 ? 14.700 2.260 18.162 1.00 41.21 136 HIS A CA 4
ATOM 9692 C C . HIS A 1 136 ? 14.113 1.080 18.930 1.00 73.23 136 HIS A C 4
ATOM 9693 O O . HIS A 1 136 ? 13.039 0.571 18.608 1.00 54.41 136 HIS A O 4
ATOM 9707 N N . PRO A 1 137 ? 14.833 0.632 19.969 1.00 72.21 137 PRO A N 4
ATOM 9708 C CA . PRO A 1 137 ? 14.402 -0.494 20.804 1.00 44.25 137 PRO A CA 4
ATOM 9709 C C . PRO A 1 137 ? 13.193 -0.148 21.665 1.00 52.41 137 PRO A C 4
ATOM 9710 O O . PRO A 1 137 ? 13.159 0.900 22.311 1.00 12.14 137 PRO A O 4
ATOM 9721 N N . CYS A 1 138 ? 12.203 -1.033 21.670 1.00 71.34 138 CYS A N 4
ATOM 9722 C CA . CYS A 1 138 ? 10.990 -0.821 22.452 1.00 4.31 138 CYS A CA 4
ATOM 9723 C C . CYS A 1 138 ? 10.596 -2.091 23.199 1.00 54.42 138 CYS A C 4
ATOM 9724 O O . CYS A 1 138 ? 10.253 -3.102 22.586 1.00 24.31 138 CYS A O 4
ATOM 9732 N N . TYR A 1 139 ? 10.647 -2.031 24.525 1.00 70.02 139 TYR A N 4
ATOM 9733 C CA . TYR A 1 139 ? 10.299 -3.178 25.356 1.00 52.45 139 TYR A CA 4
ATOM 9734 C C . TYR A 1 139 ? 10.485 -2.855 26.835 1.00 14.10 139 TYR A C 4
ATOM 9735 O O . TYR A 1 139 ? 10.541 -1.689 27.225 1.00 4.40 139 TYR A O 4
ATOM 9753 N N . ARG A 1 140 ? 10.579 -3.897 27.654 1.00 62.31 140 ARG A N 4
ATOM 9754 C CA . ARG A 1 140 ? 10.758 -3.727 29.091 1.00 41.54 140 ARG A CA 4
ATOM 9755 C C . ARG A 1 140 ? 12.240 -3.682 29.453 1.00 72.35 140 ARG A C 4
ATOM 9756 O O . ARG A 1 140 ? 12.834 -2.609 29.552 1.00 1.34 140 ARG A O 4
ATOM 9777 N N . LYS A 1 141 ? 12.831 -4.856 29.649 1.00 72.14 141 LYS A N 4
ATOM 9778 C CA . LYS A 1 141 ? 14.243 -4.953 29.999 1.00 71.32 141 LYS A CA 4
ATOM 9779 C C . LYS A 1 141 ? 15.105 -5.098 28.749 1.00 53.14 141 LYS A C 4
ATOM 9780 O O . LYS A 1 141 ? 16.241 -5.565 28.818 1.00 31.24 141 LYS A O 4
ATOM 9799 N N . GLU A 1 142 ? 14.557 -4.693 27.607 1.00 12.52 142 GLU A N 4
ATOM 9800 C CA . GLU A 1 142 ? 15.277 -4.777 26.342 1.00 23.13 142 GLU A CA 4
ATOM 9801 C C . GLU A 1 142 ? 14.361 -4.436 25.170 1.00 21.35 142 GLU A C 4
ATOM 9802 O O . GLU A 1 142 ? 13.518 -5.240 24.773 1.00 2.43 142 GLU A O 4
ATOM 9814 N N . GLY A 1 143 ? 14.533 -3.237 24.621 1.00 21.55 143 GLY A N 4
ATOM 9815 C CA . GLY A 1 143 ? 13.715 -2.810 23.502 1.00 61.35 143 GLY A CA 4
ATOM 9816 C C . GLY A 1 143 ? 14.140 -3.452 22.195 1.00 12.44 143 GLY A C 4
ATOM 9817 O O . GLY A 1 143 ? 15.331 -3.623 21.938 1.00 35.54 143 GLY A O 4
ATOM 9821 N N . GLY A 1 144 ? 13.162 -3.809 21.368 1.00 43.55 144 GLY A N 4
ATOM 9822 C CA . GLY A 1 144 ? 13.461 -4.432 20.092 1.00 64.51 144 GLY A CA 4
ATOM 9823 C C . GLY A 1 144 ? 13.665 -3.418 18.984 1.00 25.21 144 GLY A C 4
ATOM 9824 O O . GLY A 1 144 ? 12.863 -2.499 18.818 1.00 23.13 144 GLY A O 4
ATOM 9828 N N . VAL A 1 145 ? 14.743 -3.583 18.224 1.00 63.22 145 VAL A N 4
ATOM 9829 C CA . VAL A 1 145 ? 15.051 -2.674 17.126 1.00 21.22 145 VAL A CA 4
ATOM 9830 C C . VAL A 1 145 ? 13.890 -2.588 16.142 1.00 10.10 145 VAL A C 4
ATOM 9831 O O . VAL A 1 145 ? 13.779 -3.400 15.223 1.00 31.04 145 VAL A O 4
ATOM 9844 N N . VAL A 1 146 ? 13.026 -1.597 16.340 1.00 70.31 146 VAL A N 4
ATOM 9845 C CA . VAL A 1 146 ? 11.873 -1.403 15.469 1.00 40.02 146 VAL A CA 4
ATOM 9846 C C . VAL A 1 146 ? 11.630 0.078 15.202 1.00 55.14 146 VAL A C 4
ATOM 9847 O O . VAL A 1 146 ? 11.960 0.931 16.026 1.00 73.42 146 VAL A O 4
ATOM 9860 N N . SER A 1 147 ? 11.049 0.377 14.044 1.00 40.21 147 SER A N 4
ATOM 9861 C CA . SER A 1 147 ? 10.764 1.756 13.666 1.00 53.43 147 SER A CA 4
ATOM 9862 C C . SER A 1 147 ? 9.720 2.369 14.594 1.00 11.43 147 SER A C 4
ATOM 9863 O O . SER A 1 147 ? 8.615 1.845 14.736 1.00 32.43 147 SER A O 4
ATOM 9871 N N . CYS A 1 148 ? 10.079 3.483 15.224 1.00 73.31 148 CYS A N 4
ATOM 9872 C CA . CYS A 1 148 ? 9.174 4.168 16.140 1.00 2.22 148 CYS A CA 4
ATOM 9873 C C . CYS A 1 148 ? 9.745 5.520 16.558 1.00 72.41 148 CYS A C 4
ATOM 9874 O O . CYS A 1 148 ? 10.664 5.591 17.374 1.00 51.21 148 CYS A O 4
ATOM 9882 N N . ASP A 1 149 ? 9.195 6.588 15.992 1.00 41.31 149 ASP A N 4
ATOM 9883 C CA . ASP A 1 149 ? 9.650 7.938 16.305 1.00 54.22 149 ASP A CA 4
ATOM 9884 C C . ASP A 1 149 ? 8.494 8.932 16.229 1.00 24.33 149 ASP A C 4
ATOM 9885 O O . ASP A 1 149 ? 8.291 9.587 15.207 1.00 2.51 149 ASP A O 4
ATOM 9894 N N . CYS A 1 150 ? 7.739 9.037 17.318 1.00 43.03 150 CYS A N 4
ATOM 9895 C CA . CYS A 1 150 ? 6.603 9.949 17.375 1.00 22.24 150 CYS A CA 4
ATOM 9896 C C . CYS A 1 150 ? 6.261 10.301 18.820 1.00 23.14 150 CYS A C 4
ATOM 9897 O O . CYS A 1 150 ? 6.743 9.664 19.757 1.00 5.24 150 CYS A O 4
ATOM 9904 N N . LYS A 1 151 ? 5.426 11.319 18.993 1.00 15.23 151 LYS A N 4
ATOM 9905 C CA . LYS A 1 151 ? 5.016 11.757 20.323 1.00 64.43 151 LYS A CA 4
ATOM 9906 C C . LYS A 1 151 ? 6.216 11.843 21.260 1.00 24.03 151 LYS A C 4
ATOM 9907 O O . LYS A 1 151 ? 6.946 12.835 21.263 1.00 14.54 151 LYS A O 4
ATOM 9926 N N . THR A 1 152 ? 6.418 10.796 22.055 1.00 15.30 152 THR A N 4
ATOM 9927 C CA . THR A 1 152 ? 7.529 10.754 22.997 1.00 61.14 152 THR A CA 4
ATOM 9928 C C . THR A 1 152 ? 8.863 10.636 22.268 1.00 52.22 152 THR A C 4
ATOM 9929 O O . THR A 1 152 ? 9.885 10.312 22.873 1.00 10.42 152 THR A O 4
ATOM 9940 N N . ILE A 1 153 ? 8.846 10.902 20.966 1.00 73.40 153 ILE A N 4
ATOM 9941 C CA . ILE A 1 153 ? 10.055 10.827 20.156 1.00 61.13 153 ILE A CA 4
ATOM 9942 C C . ILE A 1 153 ? 11.208 11.572 20.819 1.00 2.13 153 ILE A C 4
ATOM 9943 O O . ILE A 1 153 ? 10.996 12.518 21.579 1.00 23.32 153 ILE A O 4
ATOM 9959 N N . THR A 1 154 ? 12.431 11.141 20.526 1.00 42.13 154 THR A N 4
ATOM 9960 C CA . THR A 1 154 ? 13.619 11.767 21.093 1.00 52.13 154 THR A CA 4
ATOM 9961 C C . THR A 1 154 ? 14.380 12.560 20.036 1.00 13.45 154 THR A C 4
ATOM 9962 O O . THR A 1 154 ? 14.538 12.110 18.901 1.00 20.14 154 THR A O 4
ATOM 9973 N N . CYS A 1 155 ? 14.850 13.744 20.417 1.00 72.34 155 CYS A N 4
ATOM 9974 C CA . CYS A 1 155 ? 15.595 14.601 19.502 1.00 31.44 155 CYS A CA 4
ATOM 9975 C C . CYS A 1 155 ? 16.393 15.651 20.270 1.00 60.32 155 CYS A C 4
ATOM 9976 O O . CYS A 1 155 ? 15.912 16.758 20.509 1.00 25.53 155 CYS A O 4
ATOM 9983 N N . ASN A 1 156 ? 17.615 15.294 20.652 1.00 1.41 156 ASN A N 4
ATOM 9984 C CA . ASN A 1 156 ? 18.480 16.205 21.393 1.00 43.44 156 ASN A CA 4
ATOM 9985 C C . ASN A 1 156 ? 19.905 16.164 20.849 1.00 4.33 156 ASN A C 4
ATOM 9986 O O . ASN A 1 156 ? 20.259 15.276 20.075 1.00 71.12 156 ASN A O 4
ATOM 9997 N N . GLU A 1 157 ? 20.718 17.132 21.262 1.00 25.31 157 GLU A N 4
ATOM 9998 C CA . GLU A 1 157 ? 22.105 17.205 20.816 1.00 11.43 157 GLU A CA 4
ATOM 9999 C C . GLU A 1 157 ? 22.768 15.832 20.873 1.00 43.34 157 GLU A C 4
ATOM 10000 O O . GLU A 1 157 ? 22.482 14.959 20.053 1.00 25.03 157 GLU A O 4
ATOM 10012 N N . ASP A 1 158 ? 23.655 15.650 21.844 1.00 23.05 158 ASP A N 4
ATOM 10013 C CA . ASP A 1 158 ? 24.360 14.384 22.009 1.00 33.31 158 ASP A CA 4
ATOM 10014 C C . ASP A 1 158 ? 23.551 13.420 22.871 1.00 35.22 158 ASP A C 4
ATOM 10015 O O . ASP A 1 158 ? 24.112 12.596 23.594 1.00 71.21 158 ASP A O 4
ATOM 10024 N N . HIS A 1 159 ? 22.228 13.529 22.791 1.00 42.42 159 HIS A N 4
ATOM 10025 C CA . HIS A 1 159 ? 21.341 12.668 23.564 1.00 22.43 159 HIS A CA 4
ATOM 10026 C C . HIS A 1 159 ? 19.891 12.846 23.125 1.00 41.21 159 HIS A C 4
ATOM 10027 O O . HIS A 1 159 ? 19.529 13.831 22.481 1.00 51.01 159 HIS A O 4
ATOM 10041 N N . PRO A 1 160 ? 19.040 11.872 23.479 1.00 24.44 160 PRO A N 4
ATOM 10042 C CA . PRO A 1 160 ? 17.617 11.899 23.132 1.00 74.41 160 PRO A CA 4
ATOM 10043 C C . PRO A 1 160 ? 16.854 12.976 23.895 1.00 51.21 160 PRO A C 4
ATOM 10044 O O . PRO A 1 160 ? 17.132 13.237 25.066 1.00 45.44 160 PRO A O 4
ATOM 10055 N N . CYS A 1 161 ? 15.890 13.599 23.225 1.00 1.10 161 CYS A N 4
ATOM 10056 C CA . CYS A 1 161 ? 15.086 14.649 23.839 1.00 25.15 161 CYS A CA 4
ATOM 10057 C C . CYS A 1 161 ? 13.647 14.184 24.042 1.00 62.01 161 CYS A C 4
ATOM 10058 O O . CYS A 1 161 ? 12.946 13.864 23.082 1.00 62.14 161 CYS A O 4
ATOM 10065 N N . TYR A 1 162 ? 13.214 14.150 25.297 1.00 74.20 162 TYR A N 4
ATOM 10066 C CA . TYR A 1 162 ? 11.859 13.722 25.626 1.00 1.33 162 TYR A CA 4
ATOM 10067 C C . TYR A 1 162 ? 10.827 14.664 25.014 1.00 14.24 162 TYR A C 4
ATOM 10068 O O . TYR A 1 162 ? 10.602 15.767 25.514 1.00 42.33 162 TYR A O 4
ATOM 10086 N N . HIS A 1 163 ? 10.200 14.220 23.929 1.00 10.34 163 HIS A N 4
ATOM 10087 C CA . HIS A 1 163 ? 9.190 15.022 23.248 1.00 15.04 163 HIS A CA 4
ATOM 10088 C C . HIS A 1 163 ? 7.785 14.556 23.620 1.00 61.33 163 HIS A C 4
ATOM 10089 O O . HIS A 1 163 ? 6.823 14.813 22.896 1.00 65.35 163 HIS A O 4
ATOM 10103 N N . SER A 1 164 ? 7.675 13.868 24.752 1.00 10.41 164 SER A N 4
ATOM 10104 C CA . SER A 1 164 ? 6.389 13.362 25.217 1.00 11.21 164 SER A CA 4
ATOM 10105 C C . SER A 1 164 ? 5.248 14.254 24.736 1.00 61.41 164 SER A C 4
ATOM 10106 O O . SER A 1 164 ? 5.295 15.475 24.884 1.00 32.01 164 SER A O 4
ATOM 10114 N N . TYR A 1 165 ? 4.225 13.634 24.159 1.00 73.20 165 TYR A N 4
ATOM 10115 C CA . TYR A 1 165 ? 3.072 14.370 23.653 1.00 21.21 165 TYR A CA 4
ATOM 10116 C C . TYR A 1 165 ? 1.782 13.591 23.890 1.00 53.00 165 TYR A C 4
ATOM 10117 O O . TYR A 1 165 ? 1.725 12.709 24.746 1.00 11.45 165 TYR A O 4
ATOM 10135 N N . GLU A 1 166 ? 0.748 13.924 23.123 1.00 10.13 166 GLU A N 4
ATOM 10136 C CA . GLU A 1 166 ? -0.542 13.256 23.249 1.00 12.54 166 GLU A CA 4
ATOM 10137 C C . GLU A 1 166 ? -0.481 11.843 22.678 1.00 34.21 166 GLU A C 4
ATOM 10138 O O . GLU A 1 166 ? -0.013 11.635 21.560 1.00 65.53 166 GLU A O 4
ATOM 10150 N N . GLU A 1 167 ? -0.959 10.876 23.455 1.00 24.43 167 GLU A N 4
ATOM 10151 C CA . GLU A 1 167 ? -0.957 9.482 23.027 1.00 31.31 167 GLU A CA 4
ATOM 10152 C C . GLU A 1 167 ? -1.425 9.357 21.580 1.00 32.51 167 GLU A C 4
ATOM 10153 O O . GLU A 1 167 ? -2.604 9.117 21.316 1.00 3.42 167 GLU A O 4
ATOM 10165 N N . ASP A 1 168 ? -0.494 9.520 20.647 1.00 1.41 168 ASP A N 4
ATOM 10166 C CA . ASP A 1 168 ? -0.810 9.426 19.227 1.00 64.44 168 ASP A CA 4
ATOM 10167 C C . ASP A 1 168 ? 0.452 9.181 18.405 1.00 40.14 168 ASP A C 4
ATOM 10168 O O . ASP A 1 168 ? 1.525 8.937 18.954 1.00 64.21 168 ASP A O 4
ATOM 10177 N N . GLY A 1 169 ? 0.314 9.248 17.084 1.00 61.42 169 GLY A N 4
ATOM 10178 C CA . GLY A 1 169 ? 1.450 9.030 16.207 1.00 21.14 169 GLY A CA 4
ATOM 10179 C C . GLY A 1 169 ? 1.155 8.021 15.115 1.00 10.03 169 GLY A C 4
ATOM 10180 O O . GLY A 1 169 ? 0.265 8.230 14.291 1.00 42.34 169 GLY A O 4
ATOM 10184 N N . VAL A 1 170 ? 1.904 6.923 15.108 1.00 44.24 170 VAL A N 4
ATOM 10185 C CA . VAL A 1 170 ? 1.719 5.878 14.108 1.00 1.00 170 VAL A CA 4
ATOM 10186 C C . VAL A 1 170 ? 0.285 5.360 14.114 1.00 42.34 170 VAL A C 4
ATOM 10187 O O . VAL A 1 170 ? -0.110 4.603 15.001 1.00 55.23 170 VAL A O 4
ATOM 10200 N N . THR A 1 171 ? -0.491 5.773 13.116 1.00 12.05 171 THR A N 4
ATOM 10201 C CA . THR A 1 171 ? -1.882 5.352 13.006 1.00 31.21 171 THR A CA 4
ATOM 10202 C C . THR A 1 171 ? -2.233 4.986 11.569 1.00 73.34 171 THR A C 4
ATOM 10203 O O . THR A 1 171 ? -1.701 5.565 10.621 1.00 14.35 171 THR A O 4
ATOM 10214 N N . LYS A 1 172 ? -3.133 4.021 11.412 1.00 61.52 172 LYS A N 4
ATOM 10215 C CA . LYS A 1 172 ? -3.558 3.577 10.089 1.00 3.42 172 LYS A CA 4
ATOM 10216 C C . LYS A 1 172 ? -4.284 4.695 9.348 1.00 14.33 172 LYS A C 4
ATOM 10217 O O . LYS A 1 172 ? -4.969 5.515 9.960 1.00 51.32 172 LYS A O 4
ATOM 10236 N N . SER A 1 173 ? -4.132 4.721 8.028 1.00 24.01 173 SER A N 4
ATOM 10237 C CA . SER A 1 173 ? -4.772 5.740 7.204 1.00 24.23 173 SER A CA 4
ATOM 10238 C C . SER A 1 173 ? -4.506 7.135 7.762 1.00 60.14 173 SER A C 4
ATOM 10239 O O . SER A 1 173 ? -5.373 8.008 7.720 1.00 74.42 173 SER A O 4
ATOM 10247 N N . ASP A 1 174 ? -3.301 7.337 8.283 1.00 10.00 174 ASP A N 4
ATOM 10248 C CA . ASP A 1 174 ? -2.919 8.626 8.848 1.00 21.14 174 ASP A CA 4
ATOM 10249 C C . ASP A 1 174 ? -3.314 9.767 7.916 1.00 32.21 174 ASP A C 4
ATOM 10250 O O . ASP A 1 174 ? -3.765 10.821 8.366 1.00 51.12 174 ASP A O 4
ATOM 10259 N N . CYS A 1 175 ? -3.141 9.549 6.617 1.00 11.42 175 CYS A N 4
ATOM 10260 C CA . CYS A 1 175 ? -3.478 10.560 5.621 1.00 0.42 175 CYS A CA 4
ATOM 10261 C C . CYS A 1 175 ? -3.171 10.060 4.213 1.00 11.24 175 CYS A C 4
ATOM 10262 O O . CYS A 1 175 ? -2.883 8.880 4.012 1.00 11.31 175 CYS A O 4
ATOM 10270 N N . ASP A 1 176 ? -3.236 10.965 3.243 1.00 73.33 176 ASP A N 4
ATOM 10271 C CA . ASP A 1 176 ? -2.966 10.615 1.853 1.00 50.52 176 ASP A CA 4
ATOM 10272 C C . ASP A 1 176 ? -1.983 11.600 1.227 1.00 62.54 176 ASP A C 4
ATOM 10273 O O . ASP A 1 176 ? -2.000 11.823 0.016 1.00 43.24 176 ASP A O 4
ATOM 10282 N N . CYS A 1 177 ? -1.129 12.185 2.059 1.00 61.22 177 CYS A N 4
ATOM 10283 C CA . CYS A 1 177 ? -0.139 13.147 1.587 1.00 72.10 177 CYS A CA 4
ATOM 10284 C C . CYS A 1 177 ? 1.274 12.681 1.921 1.00 2.44 177 CYS A C 4
ATOM 10285 O O . CYS A 1 177 ? 1.462 11.649 2.564 1.00 14.13 177 CYS A O 4
ATOM 10293 N N . GLU A 1 178 ? 2.265 13.449 1.479 1.00 51.50 178 GLU A N 4
ATOM 10294 C CA . GLU A 1 178 ? 3.662 13.113 1.730 1.00 55.33 178 GLU A CA 4
ATOM 10295 C C . GLU A 1 178 ? 3.986 13.213 3.217 1.00 24.04 178 GLU A C 4
ATOM 10296 O O . GLU A 1 178 ? 4.404 14.264 3.704 1.00 0.31 178 GLU A O 4
ATOM 10308 N N . HIS A 1 179 ? 3.791 12.111 3.935 1.00 41.11 179 HIS A N 4
ATOM 10309 C CA . HIS A 1 179 ? 4.063 12.073 5.367 1.00 1.44 179 HIS A CA 4
ATOM 10310 C C . HIS A 1 179 ? 4.973 10.900 5.717 1.00 70.41 179 HIS A C 4
ATOM 10311 O O . HIS A 1 179 ? 4.764 10.217 6.720 1.00 5.31 179 HIS A O 4
ATOM 10325 N N . SER A 1 180 ? 5.982 10.670 4.882 1.00 33.04 180 SER A N 4
ATOM 10326 C CA . SER A 1 180 ? 6.921 9.576 5.101 1.00 74.22 180 SER A CA 4
ATOM 10327 C C . SER A 1 180 ? 8.307 10.111 5.446 1.00 62.41 180 SER A C 4
ATOM 10328 O O . SER A 1 180 ? 9.217 10.131 4.617 1.00 71.24 180 SER A O 4
ATOM 10336 N N . PRO A 1 181 ? 8.474 10.555 6.701 1.00 73.25 181 PRO A N 4
ATOM 10337 C CA . PRO A 1 181 ? 9.746 11.098 7.186 1.00 70.33 181 PRO A CA 4
ATOM 10338 C C . PRO A 1 181 ? 10.821 10.025 7.319 1.00 61.43 181 PRO A C 4
ATOM 10339 O O . PRO A 1 181 ? 10.602 8.866 6.968 1.00 62.12 181 PRO A O 4
ATOM 10350 N N . GLY A 1 182 ? 11.984 10.418 7.829 1.00 43.45 182 GLY A N 4
ATOM 10351 C CA . GLY A 1 182 ? 13.076 9.478 7.999 1.00 61.30 182 GLY A CA 4
ATOM 10352 C C . GLY A 1 182 ? 13.367 9.185 9.458 1.00 72.05 182 GLY A C 4
ATOM 10353 O O . GLY A 1 182 ? 12.952 9.919 10.355 1.00 44.22 182 GLY A O 4
ATOM 10357 N N . PRO A 1 183 ? 14.095 8.087 9.711 1.00 14.22 183 PRO A N 4
ATOM 10358 C CA . PRO A 1 183 ? 14.455 7.673 11.070 1.00 4.23 183 PRO A CA 4
ATOM 10359 C C . PRO A 1 183 ? 15.470 8.613 11.713 1.00 53.34 183 PRO A C 4
ATOM 10360 O O . PRO A 1 183 ? 15.748 9.692 11.190 1.00 43.34 183 PRO A O 4
ATOM 10371 N N . SER A 1 184 ? 16.019 8.197 12.849 1.00 64.52 184 SER A N 4
ATOM 10372 C CA . SER A 1 184 ? 17.001 9.003 13.564 1.00 11.43 184 SER A CA 4
ATOM 10373 C C . SER A 1 184 ? 18.409 8.455 13.358 1.00 24.41 184 SER A C 4
ATOM 10374 O O . SER A 1 184 ? 19.358 9.212 13.155 1.00 71.32 184 SER A O 4
ATOM 10382 N N . GLU A 1 185 ? 18.536 7.132 13.413 1.00 44.45 185 GLU A N 4
ATOM 10383 C CA . GLU A 1 185 ? 19.829 6.482 13.233 1.00 70.23 185 GLU A CA 4
ATOM 10384 C C . GLU A 1 185 ? 19.652 5.042 12.759 1.00 42.01 185 GLU A C 4
ATOM 10385 O O . GLU A 1 185 ? 19.593 4.776 11.559 1.00 52.31 185 GLU A O 4
ATOM 10397 N N . MET A 1 1 ? 0.690 -9.681 5.731 1.00 42.52 1 MET A N 5
ATOM 10398 C CA . MET A 1 1 ? 0.999 -11.023 5.251 1.00 2.41 1 MET A CA 5
ATOM 10399 C C . MET A 1 1 ? 0.783 -11.125 3.745 1.00 55.33 1 MET A C 5
ATOM 10400 O O . MET A 1 1 ? 1.657 -11.586 3.012 1.00 4.14 1 MET A O 5
ATOM 10414 N N . ALA A 1 2 ? -0.388 -10.692 3.289 1.00 15.20 2 ALA A N 5
ATOM 10415 C CA . ALA A 1 2 ? -0.719 -10.733 1.870 1.00 65.31 2 ALA A CA 5
ATOM 10416 C C . ALA A 1 2 ? -0.242 -9.472 1.158 1.00 2.33 2 ALA A C 5
ATOM 10417 O O . ALA A 1 2 ? -0.237 -8.385 1.737 1.00 44.40 2 ALA A O 5
ATOM 10424 N N . HIS A 1 3 ? 0.159 -9.623 -0.100 1.00 62.10 3 HIS A N 5
ATOM 10425 C CA . HIS A 1 3 ? 0.638 -8.495 -0.891 1.00 23.02 3 HIS A CA 5
ATOM 10426 C C . HIS A 1 3 ? -0.450 -7.992 -1.835 1.00 24.30 3 HIS A C 5
ATOM 10427 O O . HIS A 1 3 ? -1.249 -8.775 -2.347 1.00 53.21 3 HIS A O 5
ATOM 10441 N N . GLU A 1 4 ? -0.473 -6.682 -2.059 1.00 61.23 4 GLU A N 5
ATOM 10442 C CA . GLU A 1 4 ? -1.464 -6.076 -2.941 1.00 31.34 4 GLU A CA 5
ATOM 10443 C C . GLU A 1 4 ? -0.788 -5.300 -4.067 1.00 13.40 4 GLU A C 5
ATOM 10444 O O . GLU A 1 4 ? 0.402 -4.997 -3.998 1.00 3.33 4 GLU A O 5
ATOM 10456 N N . GLU A 1 5 ? -1.558 -4.982 -5.103 1.00 42.43 5 GLU A N 5
ATOM 10457 C CA . GLU A 1 5 ? -1.033 -4.242 -6.245 1.00 10.30 5 GLU A CA 5
ATOM 10458 C C . GLU A 1 5 ? -0.983 -2.746 -5.947 1.00 40.24 5 GLU A C 5
ATOM 10459 O O . GLU A 1 5 ? -1.509 -2.286 -4.934 1.00 54.31 5 GLU A O 5
ATOM 10471 N N . ASP A 1 6 ? -0.346 -1.993 -6.837 1.00 41.22 6 ASP A N 5
ATOM 10472 C CA . ASP A 1 6 ? -0.227 -0.549 -6.671 1.00 43.24 6 ASP A CA 5
ATOM 10473 C C . ASP A 1 6 ? 0.591 -0.210 -5.429 1.00 61.20 6 ASP A C 5
ATOM 10474 O O . ASP A 1 6 ? 0.732 -1.031 -4.523 1.00 41.05 6 ASP A O 5
ATOM 10483 N N . GLY A 1 7 ? 1.130 1.005 -5.394 1.00 54.10 7 GLY A N 5
ATOM 10484 C CA . GLY A 1 7 ? 1.928 1.430 -4.259 1.00 52.31 7 GLY A CA 5
ATOM 10485 C C . GLY A 1 7 ? 1.086 2.030 -3.150 1.00 70.41 7 GLY A C 5
ATOM 10486 O O . GLY A 1 7 ? 1.097 3.242 -2.939 1.00 14.42 7 GLY A O 5
ATOM 10490 N N . VAL A 1 8 ? 0.352 1.178 -2.440 1.00 44.21 8 VAL A N 5
ATOM 10491 C CA . VAL A 1 8 ? -0.500 1.631 -1.347 1.00 60.51 8 VAL A CA 5
ATOM 10492 C C . VAL A 1 8 ? -0.635 0.556 -0.274 1.00 64.33 8 VAL A C 5
ATOM 10493 O O . VAL A 1 8 ? -0.030 -0.513 -0.373 1.00 14.04 8 VAL A O 5
ATOM 10506 N N . CYS A 1 9 ? -1.430 0.846 0.749 1.00 74.31 9 CYS A N 5
ATOM 10507 C CA . CYS A 1 9 ? -1.645 -0.096 1.842 1.00 62.43 9 CYS A CA 5
ATOM 10508 C C . CYS A 1 9 ? -2.997 -0.789 1.705 1.00 23.11 9 CYS A C 5
ATOM 10509 O O . CYS A 1 9 ? -3.756 -0.513 0.777 1.00 25.10 9 CYS A O 5
ATOM 10517 N N . ASN A 1 10 ? -3.290 -1.691 2.636 1.00 72.42 10 ASN A N 5
ATOM 10518 C CA . ASN A 1 10 ? -4.550 -2.426 2.618 1.00 10.10 10 ASN A CA 5
ATOM 10519 C C . ASN A 1 10 ? -5.596 -1.733 3.487 1.00 63.33 10 ASN A C 5
ATOM 10520 O O . ASN A 1 10 ? -6.480 -2.381 4.047 1.00 61.10 10 ASN A O 5
ATOM 10531 N N . SER A 1 11 ? -5.488 -0.413 3.593 1.00 12.21 11 SER A N 5
ATOM 10532 C CA . SER A 1 11 ? -6.422 0.368 4.396 1.00 52.02 11 SER A CA 5
ATOM 10533 C C . SER A 1 11 ? -7.777 -0.328 4.483 1.00 20.24 11 SER A C 5
ATOM 10534 O O . SER A 1 11 ? -8.313 -0.532 5.572 1.00 63.52 11 SER A O 5
ATOM 10542 N N . ASN A 1 12 ? -8.325 -0.690 3.328 1.00 51.11 12 ASN A N 5
ATOM 10543 C CA . ASN A 1 12 ? -9.618 -1.363 3.273 1.00 42.14 12 ASN A CA 5
ATOM 10544 C C . ASN A 1 12 ? -9.915 -2.079 4.586 1.00 23.35 12 ASN A C 5
ATOM 10545 O O . ASN A 1 12 ? -10.909 -1.791 5.251 1.00 35.22 12 ASN A O 5
ATOM 10556 N N . ALA A 1 13 ? -9.044 -3.014 4.954 1.00 13.35 13 ALA A N 5
ATOM 10557 C CA . ALA A 1 13 ? -9.211 -3.769 6.190 1.00 74.44 13 ALA A CA 5
ATOM 10558 C C . ALA A 1 13 ? -7.878 -3.953 6.905 1.00 25.15 13 ALA A C 5
ATOM 10559 O O . ALA A 1 13 ? -7.593 -3.308 7.915 1.00 35.52 13 ALA A O 5
ATOM 10566 N N . PRO A 1 14 ? -7.038 -4.854 6.373 1.00 54.10 14 PRO A N 5
ATOM 10567 C CA . PRO A 1 14 ? -5.720 -5.143 6.946 1.00 74.34 14 PRO A CA 5
ATOM 10568 C C . PRO A 1 14 ? -4.745 -3.985 6.769 1.00 4.24 14 PRO A C 5
ATOM 10569 O O . PRO A 1 14 ? -3.700 -4.132 6.134 1.00 24.25 14 PRO A O 5
ATOM 10580 N N . CYS A 1 15 ? -5.092 -2.834 7.335 1.00 23.21 15 CYS A N 5
ATOM 10581 C CA . CYS A 1 15 ? -4.246 -1.650 7.240 1.00 43.31 15 CYS A CA 5
ATOM 10582 C C . CYS A 1 15 ? -2.858 -2.013 6.722 1.00 50.24 15 CYS A C 5
ATOM 10583 O O . CYS A 1 15 ? -2.639 -2.102 5.513 1.00 11.33 15 CYS A O 5
ATOM 10591 N N . TYR A 1 16 ? -1.924 -2.220 7.643 1.00 61.01 16 TYR A N 5
ATOM 10592 C CA . TYR A 1 16 ? -0.556 -2.569 7.279 1.00 22.41 16 TYR A CA 5
ATOM 10593 C C . TYR A 1 16 ? 0.224 -3.056 8.497 1.00 45.43 16 TYR A C 5
ATOM 10594 O O . TYR A 1 16 ? 0.577 -2.270 9.377 1.00 35.24 16 TYR A O 5
ATOM 10612 N N . HIS A 1 17 ? 0.492 -4.357 8.539 1.00 41.01 17 HIS A N 5
ATOM 10613 C CA . HIS A 1 17 ? 1.232 -4.950 9.647 1.00 0.23 17 HIS A CA 5
ATOM 10614 C C . HIS A 1 17 ? 2.722 -4.645 9.530 1.00 24.21 17 HIS A C 5
ATOM 10615 O O . HIS A 1 17 ? 3.220 -4.340 8.446 1.00 40.14 17 HIS A O 5
ATOM 10629 N N . CYS A 1 18 ? 3.428 -4.729 10.652 1.00 24.51 18 CYS A N 5
ATOM 10630 C CA . CYS A 1 18 ? 4.862 -4.461 10.675 1.00 30.34 18 CYS A CA 5
ATOM 10631 C C . CYS A 1 18 ? 5.411 -4.560 12.095 1.00 15.02 18 CYS A C 5
ATOM 10632 O O . CYS A 1 18 ? 4.808 -5.195 12.961 1.00 3.43 18 CYS A O 5
ATOM 10640 N N . ASP A 1 19 ? 6.557 -3.930 12.326 1.00 50.22 19 ASP A N 5
ATOM 10641 C CA . ASP A 1 19 ? 7.188 -3.947 13.641 1.00 52.15 19 ASP A CA 5
ATOM 10642 C C . ASP A 1 19 ? 7.463 -5.378 14.092 1.00 4.45 19 ASP A C 5
ATOM 10643 O O . ASP A 1 19 ? 8.368 -6.037 13.582 1.00 43.12 19 ASP A O 5
ATOM 10652 N N . ALA A 1 20 ? 6.677 -5.851 15.054 1.00 4.20 20 ALA A N 5
ATOM 10653 C CA . ALA A 1 20 ? 6.836 -7.203 15.574 1.00 21.21 20 ALA A CA 5
ATOM 10654 C C . ALA A 1 20 ? 6.861 -8.227 14.444 1.00 53.41 20 ALA A C 5
ATOM 10655 O O . ALA A 1 20 ? 7.707 -9.119 14.421 1.00 73.41 20 ALA A O 5
ATOM 10662 N N . ASN A 1 21 ? 5.926 -8.091 13.508 1.00 5.33 21 ASN A N 5
ATOM 10663 C CA . ASN A 1 21 ? 5.841 -9.005 12.375 1.00 33.14 21 ASN A CA 5
ATOM 10664 C C . ASN A 1 21 ? 6.573 -8.439 11.163 1.00 51.34 21 ASN A C 5
ATOM 10665 O O . ASN A 1 21 ? 7.029 -9.183 10.296 1.00 73.51 21 ASN A O 5
ATOM 10676 N N . GLY A 1 22 ? 6.682 -7.115 11.109 1.00 41.40 22 GLY A N 5
ATOM 10677 C CA . GLY A 1 22 ? 7.360 -6.471 9.999 1.00 2.42 22 GLY A CA 5
ATOM 10678 C C . GLY A 1 22 ? 8.824 -6.854 9.913 1.00 2.21 22 GLY A C 5
ATOM 10679 O O . GLY A 1 22 ? 9.427 -6.788 8.842 1.00 20.25 22 GLY A O 5
ATOM 10683 N N . GLU A 1 23 ? 9.397 -7.253 11.044 1.00 23.32 23 GLU A N 5
ATOM 10684 C CA . GLU A 1 23 ? 10.801 -7.646 11.091 1.00 11.33 23 GLU A CA 5
ATOM 10685 C C . GLU A 1 23 ? 10.938 -9.154 11.279 1.00 2.12 23 GLU A C 5
ATOM 10686 O O . GLU A 1 23 ? 11.879 -9.769 10.780 1.00 5.11 23 GLU A O 5
ATOM 10698 N N . ASN A 1 24 ? 9.992 -9.743 12.003 1.00 10.45 24 ASN A N 5
ATOM 10699 C CA . ASN A 1 24 ? 10.007 -11.178 12.259 1.00 63.41 24 ASN A CA 5
ATOM 10700 C C . ASN A 1 24 ? 9.592 -11.957 11.014 1.00 12.23 24 ASN A C 5
ATOM 10701 O O . ASN A 1 24 ? 10.136 -13.024 10.727 1.00 55.22 24 ASN A O 5
ATOM 10712 N N . CYS A 1 25 ? 8.626 -11.416 10.280 1.00 42.31 25 CYS A N 5
ATOM 10713 C CA . CYS A 1 25 ? 8.137 -12.059 9.066 1.00 63.23 25 CYS A CA 5
ATOM 10714 C C . CYS A 1 25 ? 7.913 -11.034 7.959 1.00 3.42 25 CYS A C 5
ATOM 10715 O O . CYS A 1 25 ? 6.894 -11.062 7.270 1.00 15.53 25 CYS A O 5
ATOM 10723 N N . SER A 1 26 ? 8.872 -10.128 7.796 1.00 65.02 26 SER A N 5
ATOM 10724 C CA . SER A 1 26 ? 8.778 -9.089 6.777 1.00 74.43 26 SER A CA 5
ATOM 10725 C C . SER A 1 26 ? 7.464 -9.200 6.009 1.00 61.55 26 SER A C 5
ATOM 10726 O O . SER A 1 26 ? 7.368 -9.935 5.025 1.00 51.15 26 SER A O 5
ATOM 10734 N N . CYS A 1 27 ? 6.455 -8.467 6.465 1.00 4.31 27 CYS A N 5
ATOM 10735 C CA . CYS A 1 27 ? 5.146 -8.482 5.822 1.00 21.33 27 CYS A CA 5
ATOM 10736 C C . CYS A 1 27 ? 4.611 -7.065 5.644 1.00 62.24 27 CYS A C 5
ATOM 10737 O O . CYS A 1 27 ? 5.097 -6.124 6.270 1.00 72.40 27 CYS A O 5
ATOM 10745 N N . ASN A 1 28 ? 3.609 -6.921 4.783 1.00 53.10 28 ASN A N 5
ATOM 10746 C CA . ASN A 1 28 ? 3.009 -5.618 4.520 1.00 40.23 28 ASN A CA 5
ATOM 10747 C C . ASN A 1 28 ? 1.488 -5.720 4.465 1.00 33.04 28 ASN A C 5
ATOM 10748 O O . ASN A 1 28 ? 0.883 -5.576 3.402 1.00 23.10 28 ASN A O 5
ATOM 10759 N N . CYS A 1 29 ? 0.876 -5.969 5.618 1.00 53.52 29 CYS A N 5
ATOM 10760 C CA . CYS A 1 29 ? -0.575 -6.090 5.702 1.00 34.22 29 CYS A CA 5
ATOM 10761 C C . CYS A 1 29 ? -1.012 -6.415 7.127 1.00 61.40 29 CYS A C 5
ATOM 10762 O O . CYS A 1 29 ? -0.697 -7.482 7.654 1.00 1.32 29 CYS A O 5
ATOM 10770 N N . GLU A 1 30 ? -1.737 -5.488 7.745 1.00 71.15 30 GLU A N 5
ATOM 10771 C CA . GLU A 1 30 ? -2.214 -5.676 9.110 1.00 71.14 30 GLU A CA 5
ATOM 10772 C C . GLU A 1 30 ? -3.159 -6.871 9.196 1.00 73.11 30 GLU A C 5
ATOM 10773 O O . GLU A 1 30 ? -4.346 -6.762 8.885 1.00 72.20 30 GLU A O 5
ATOM 10785 N N . LEU A 1 31 ? -2.625 -8.011 9.619 1.00 23.05 31 LEU A N 5
ATOM 10786 C CA . LEU A 1 31 ? -3.419 -9.228 9.747 1.00 52.13 31 LEU A CA 5
ATOM 10787 C C . LEU A 1 31 ? -2.861 -10.130 10.842 1.00 32.45 31 LEU A C 5
ATOM 10788 O O . LEU A 1 31 ? -1.733 -10.614 10.748 1.00 31.40 31 LEU A O 5
ATOM 10804 N N . PHE A 1 32 ? -3.660 -10.355 11.881 1.00 45.41 32 PHE A N 5
ATOM 10805 C CA . PHE A 1 32 ? -3.246 -11.200 12.995 1.00 71.34 32 PHE A CA 5
ATOM 10806 C C . PHE A 1 32 ? -2.976 -12.626 12.523 1.00 33.45 32 PHE A C 5
ATOM 10807 O O . PHE A 1 32 ? -3.905 -13.401 12.292 1.00 64.21 32 PHE A O 5
ATOM 10824 N N . ASP A 1 33 ? -1.699 -12.965 12.384 1.00 75.15 33 ASP A N 5
ATOM 10825 C CA . ASP A 1 33 ? -1.306 -14.298 11.941 1.00 40.44 33 ASP A CA 5
ATOM 10826 C C . ASP A 1 33 ? -0.267 -14.898 12.882 1.00 21.52 33 ASP A C 5
ATOM 10827 O O . ASP A 1 33 ? 0.258 -14.215 13.762 1.00 62.22 33 ASP A O 5
ATOM 10836 N N . CYS A 1 34 ? 0.025 -16.181 12.692 1.00 14.14 34 CYS A N 5
ATOM 10837 C CA . CYS A 1 34 ? 0.999 -16.875 13.525 1.00 63.41 34 CYS A CA 5
ATOM 10838 C C . CYS A 1 34 ? 1.392 -18.212 12.902 1.00 22.03 34 CYS A C 5
ATOM 10839 O O . CYS A 1 34 ? 0.545 -19.074 12.674 1.00 75.13 34 CYS A O 5
ATOM 10846 N N . GLU A 1 35 ? 2.683 -18.376 12.631 1.00 4.43 35 GLU A N 5
ATOM 10847 C CA . GLU A 1 35 ? 3.188 -19.607 12.035 1.00 41.21 35 GLU A CA 5
ATOM 10848 C C . GLU A 1 35 ? 4.698 -19.531 11.825 1.00 13.22 35 GLU A C 5
ATOM 10849 O O . GLU A 1 35 ? 5.174 -18.873 10.901 1.00 42.31 35 GLU A O 5
ATOM 10861 N N . ALA A 1 36 ? 5.444 -20.209 12.691 1.00 42.32 36 ALA A N 5
ATOM 10862 C CA . ALA A 1 36 ? 6.899 -20.220 12.600 1.00 10.33 36 ALA A CA 5
ATOM 10863 C C . ALA A 1 36 ? 7.362 -20.802 11.269 1.00 11.30 36 ALA A C 5
ATOM 10864 O O . ALA A 1 36 ? 6.960 -21.901 10.886 1.00 12.34 36 ALA A O 5
ATOM 10871 N N . LYS A 1 37 ? 8.209 -20.058 10.566 1.00 1.30 37 LYS A N 5
ATOM 10872 C CA . LYS A 1 37 ? 8.728 -20.499 9.277 1.00 71.21 37 LYS A CA 5
ATOM 10873 C C . LYS A 1 37 ? 10.213 -20.174 9.148 1.00 74.22 37 LYS A C 5
ATOM 10874 O O . LYS A 1 37 ? 10.731 -19.302 9.845 1.00 20.14 37 LYS A O 5
ATOM 10893 N N . LYS A 1 38 ? 10.892 -20.880 8.250 1.00 2.12 38 LYS A N 5
ATOM 10894 C CA . LYS A 1 38 ? 12.317 -20.665 8.027 1.00 71.23 38 LYS A CA 5
ATOM 10895 C C . LYS A 1 38 ? 12.589 -20.288 6.574 1.00 1.41 38 LYS A C 5
ATOM 10896 O O . LYS A 1 38 ? 12.368 -21.073 5.652 1.00 50.53 38 LYS A O 5
ATOM 10915 N N . PRO A 1 39 ? 13.082 -19.058 6.364 1.00 53.13 39 PRO A N 5
ATOM 10916 C CA . PRO A 1 39 ? 13.397 -18.550 5.025 1.00 14.43 39 PRO A CA 5
ATOM 10917 C C . PRO A 1 39 ? 14.606 -19.246 4.410 1.00 11.25 39 PRO A C 5
ATOM 10918 O O . PRO A 1 39 ? 14.654 -19.476 3.202 1.00 74.10 39 PRO A O 5
ATOM 10929 N N . ASP A 1 40 ? 15.581 -19.579 5.249 1.00 14.13 40 ASP A N 5
ATOM 10930 C CA . ASP A 1 40 ? 16.790 -20.251 4.788 1.00 0.31 40 ASP A CA 5
ATOM 10931 C C . ASP A 1 40 ? 17.750 -20.499 5.948 1.00 75.02 40 ASP A C 5
ATOM 10932 O O . ASP A 1 40 ? 18.967 -20.453 5.780 1.00 4.40 40 ASP A O 5
ATOM 10941 N N . GLY A 1 41 ? 17.191 -20.762 7.126 1.00 62.04 41 GLY A N 5
ATOM 10942 C CA . GLY A 1 41 ? 18.012 -21.012 8.296 1.00 34.41 41 GLY A CA 5
ATOM 10943 C C . GLY A 1 41 ? 17.266 -21.773 9.375 1.00 41.12 41 GLY A C 5
ATOM 10944 O O . GLY A 1 41 ? 17.492 -22.967 9.571 1.00 74.15 41 GLY A O 5
ATOM 10948 N N . SER A 1 42 ? 16.376 -21.080 10.078 1.00 43.20 42 SER A N 5
ATOM 10949 C CA . SER A 1 42 ? 15.599 -21.696 11.147 1.00 71.13 42 SER A CA 5
ATOM 10950 C C . SER A 1 42 ? 14.159 -21.193 11.131 1.00 52.43 42 SER A C 5
ATOM 10951 O O . SER A 1 42 ? 13.842 -20.204 10.469 1.00 43.21 42 SER A O 5
ATOM 10959 N N . TYR A 1 43 ? 13.290 -21.880 11.864 1.00 64.10 43 TYR A N 5
ATOM 10960 C CA . TYR A 1 43 ? 11.883 -21.505 11.933 1.00 20.51 43 TYR A CA 5
ATOM 10961 C C . TYR A 1 43 ? 11.635 -20.529 13.079 1.00 32.41 43 TYR A C 5
ATOM 10962 O O . TYR A 1 43 ? 12.152 -20.705 14.182 1.00 73.11 43 TYR A O 5
ATOM 10980 N N . ALA A 1 44 ? 10.839 -19.500 12.809 1.00 72.02 44 ALA A N 5
ATOM 10981 C CA . ALA A 1 44 ? 10.519 -18.497 13.817 1.00 54.24 44 ALA A CA 5
ATOM 10982 C C . ALA A 1 44 ? 9.754 -17.328 13.204 1.00 32.23 44 ALA A C 5
ATOM 10983 O O . ALA A 1 44 ? 10.314 -16.535 12.447 1.00 3.45 44 ALA A O 5
ATOM 10990 N N . HIS A 1 45 ? 8.470 -17.228 13.536 1.00 64.34 45 HIS A N 5
ATOM 10991 C CA . HIS A 1 45 ? 7.628 -16.156 13.018 1.00 43.24 45 HIS A CA 5
ATOM 10992 C C . HIS A 1 45 ? 6.795 -15.532 14.133 1.00 4.03 45 HIS A C 5
ATOM 10993 O O . HIS A 1 45 ? 6.656 -16.089 15.222 1.00 33.04 45 HIS A O 5
ATOM 11007 N N . PRO A 1 46 ? 6.229 -14.348 13.858 1.00 11.33 46 PRO A N 5
ATOM 11008 C CA . PRO A 1 46 ? 5.401 -13.623 14.826 1.00 14.43 46 PRO A CA 5
ATOM 11009 C C . PRO A 1 46 ? 4.065 -14.313 15.079 1.00 72.44 46 PRO A C 5
ATOM 11010 O O . PRO A 1 46 ? 3.687 -15.239 14.360 1.00 63.15 46 PRO A O 5
ATOM 11021 N N . CYS A 1 47 ? 3.353 -13.858 16.104 1.00 53.12 47 CYS A N 5
ATOM 11022 C CA . CYS A 1 47 ? 2.058 -14.432 16.451 1.00 4.35 47 CYS A CA 5
ATOM 11023 C C . CYS A 1 47 ? 1.220 -13.439 17.252 1.00 45.31 47 CYS A C 5
ATOM 11024 O O . CYS A 1 47 ? 1.600 -13.036 18.352 1.00 55.33 47 CYS A O 5
ATOM 11031 N N . ARG A 1 48 ? 0.080 -13.049 16.692 1.00 50.01 48 ARG A N 5
ATOM 11032 C CA . ARG A 1 48 ? -0.811 -12.103 17.352 1.00 12.14 48 ARG A CA 5
ATOM 11033 C C . ARG A 1 48 ? -0.691 -12.211 18.870 1.00 75.53 48 ARG A C 5
ATOM 11034 O O . ARG A 1 48 ? 0.222 -11.648 19.472 1.00 4.20 48 ARG A O 5
ATOM 11055 N N . ARG A 1 49 ? -1.621 -12.939 19.481 1.00 64.11 49 ARG A N 5
ATOM 11056 C CA . ARG A 1 49 ? -1.620 -13.120 20.927 1.00 32.05 49 ARG A CA 5
ATOM 11057 C C . ARG A 1 49 ? -0.920 -14.420 21.313 1.00 42.24 49 ARG A C 5
ATOM 11058 O O . ARG A 1 49 ? -1.487 -15.258 22.015 1.00 51.24 49 ARG A O 5
ATOM 11079 N N . CYS A 1 50 ? 0.314 -14.581 20.849 1.00 44.54 50 CYS A N 5
ATOM 11080 C CA . CYS A 1 50 ? 1.092 -15.779 21.143 1.00 0.12 50 CYS A CA 5
ATOM 11081 C C . CYS A 1 50 ? 2.563 -15.434 21.355 1.00 73.44 50 CYS A C 5
ATOM 11082 O O . CYS A 1 50 ? 2.947 -14.265 21.325 1.00 62.22 50 CYS A O 5
ATOM 11090 N N . ASP A 1 51 ? 3.380 -16.459 21.570 1.00 71.42 51 ASP A N 5
ATOM 11091 C CA . ASP A 1 51 ? 4.809 -16.265 21.787 1.00 32.51 51 ASP A CA 5
ATOM 11092 C C . ASP A 1 51 ? 5.519 -15.944 20.476 1.00 1.40 51 ASP A C 5
ATOM 11093 O O . ASP A 1 51 ? 5.096 -16.380 19.406 1.00 21.21 51 ASP A O 5
ATOM 11102 N N . ALA A 1 52 ? 6.600 -15.176 20.568 1.00 63.24 52 ALA A N 5
ATOM 11103 C CA . ALA A 1 52 ? 7.370 -14.797 19.389 1.00 13.42 52 ALA A CA 5
ATOM 11104 C C . ALA A 1 52 ? 8.380 -15.878 19.022 1.00 45.41 52 ALA A C 5
ATOM 11105 O O . ALA A 1 52 ? 8.541 -16.861 19.743 1.00 32.30 52 ALA A O 5
ATOM 11112 N N . ASN A 1 53 ? 9.059 -15.688 17.895 1.00 24.21 53 ASN A N 5
ATOM 11113 C CA . ASN A 1 53 ? 10.054 -16.649 17.431 1.00 2.44 53 ASN A CA 5
ATOM 11114 C C . ASN A 1 53 ? 11.050 -15.986 16.484 1.00 0.04 53 ASN A C 5
ATOM 11115 O O . ASN A 1 53 ? 10.670 -15.447 15.446 1.00 60.22 53 ASN A O 5
ATOM 11126 N N . ASN A 1 54 ? 12.327 -16.031 16.851 1.00 72.01 54 ASN A N 5
ATOM 11127 C CA . ASN A 1 54 ? 13.378 -15.435 16.034 1.00 31.22 54 ASN A CA 5
ATOM 11128 C C . ASN A 1 54 ? 14.228 -16.514 15.370 1.00 3.03 54 ASN A C 5
ATOM 11129 O O . ASN A 1 54 ? 14.268 -17.656 15.828 1.00 23.25 54 ASN A O 5
ATOM 11140 N N . ILE A 1 55 ? 14.907 -16.143 14.290 1.00 73.13 55 ILE A N 5
ATOM 11141 C CA . ILE A 1 55 ? 15.757 -17.078 13.564 1.00 25.22 55 ILE A CA 5
ATOM 11142 C C . ILE A 1 55 ? 17.207 -16.973 14.024 1.00 5.14 55 ILE A C 5
ATOM 11143 O O . ILE A 1 55 ? 18.009 -16.256 13.424 1.00 25.50 55 ILE A O 5
ATOM 11159 N N . CYS A 1 56 ? 17.537 -17.692 15.091 1.00 23.14 56 CYS A N 5
ATOM 11160 C CA . CYS A 1 56 ? 18.892 -17.681 15.632 1.00 0.31 56 CYS A CA 5
ATOM 11161 C C . CYS A 1 56 ? 19.766 -18.714 14.930 1.00 65.23 56 CYS A C 5
ATOM 11162 O O . CYS A 1 56 ? 19.683 -19.910 15.213 1.00 40.44 56 CYS A O 5
ATOM 11170 N N . LYS A 1 57 ? 20.604 -18.246 14.011 1.00 65.20 57 LYS A N 5
ATOM 11171 C CA . LYS A 1 57 ? 21.495 -19.129 13.266 1.00 0.45 57 LYS A CA 5
ATOM 11172 C C . LYS A 1 57 ? 20.998 -20.570 13.315 1.00 41.12 57 LYS A C 5
ATOM 11173 O O . LYS A 1 57 ? 21.387 -21.341 14.192 1.00 24.44 57 LYS A O 5
ATOM 11192 N N . CYS A 1 58 ? 20.138 -20.926 12.367 1.00 25.40 58 CYS A N 5
ATOM 11193 C CA . CYS A 1 58 ? 19.589 -22.276 12.301 1.00 21.15 58 CYS A CA 5
ATOM 11194 C C . CYS A 1 58 ? 19.060 -22.714 13.663 1.00 21.52 58 CYS A C 5
ATOM 11195 O O . CYS A 1 58 ? 19.065 -23.901 13.990 1.00 63.45 58 CYS A O 5
ATOM 11203 N N . SER A 1 59 ? 18.606 -21.748 14.455 1.00 74.33 59 SER A N 5
ATOM 11204 C CA . SER A 1 59 ? 18.078 -22.034 15.784 1.00 42.31 59 SER A CA 5
ATOM 11205 C C . SER A 1 59 ? 16.831 -21.201 16.064 1.00 73.13 59 SER A C 5
ATOM 11206 O O . SER A 1 59 ? 16.869 -19.971 16.019 1.00 2.10 59 SER A O 5
ATOM 11214 N N . CYS A 1 60 ? 15.726 -21.881 16.352 1.00 4.40 60 CYS A N 5
ATOM 11215 C CA . CYS A 1 60 ? 14.466 -21.205 16.639 1.00 52.14 60 CYS A CA 5
ATOM 11216 C C . CYS A 1 60 ? 14.415 -20.742 18.091 1.00 42.41 60 CYS A C 5
ATOM 11217 O O . CYS A 1 60 ? 14.756 -21.492 19.006 1.00 11.22 60 CYS A O 5
ATOM 11225 N N . THR A 1 61 ? 13.989 -19.499 18.296 1.00 61.02 61 THR A N 5
ATOM 11226 C CA . THR A 1 61 ? 13.897 -18.934 19.636 1.00 14.00 61 THR A CA 5
ATOM 11227 C C . THR A 1 61 ? 12.458 -18.948 20.141 1.00 62.24 61 THR A C 5
ATOM 11228 O O . THR A 1 61 ? 11.518 -18.756 19.370 1.00 63.00 61 THR A O 5
ATOM 11239 N N . ALA A 1 62 ? 12.294 -19.176 21.440 1.00 70.35 62 ALA A N 5
ATOM 11240 C CA . ALA A 1 62 ? 10.970 -19.213 22.047 1.00 14.43 62 ALA A CA 5
ATOM 11241 C C . ALA A 1 62 ? 10.782 -18.057 23.025 1.00 62.24 62 ALA A C 5
ATOM 11242 O O . ALA A 1 62 ? 11.206 -18.133 24.178 1.00 3.12 62 ALA A O 5
ATOM 11249 N N . ILE A 1 63 ? 10.146 -16.989 22.556 1.00 73.21 63 ILE A N 5
ATOM 11250 C CA . ILE A 1 63 ? 9.902 -15.819 23.390 1.00 45.55 63 ILE A CA 5
ATOM 11251 C C . ILE A 1 63 ? 8.512 -15.245 23.139 1.00 10.23 63 ILE A C 5
ATOM 11252 O O . ILE A 1 63 ? 7.826 -15.608 22.183 1.00 4.42 63 ILE A O 5
ATOM 11268 N N . PRO A 1 64 ? 8.084 -14.325 24.017 1.00 25.44 64 PRO A N 5
ATOM 11269 C CA . PRO A 1 64 ? 6.773 -13.679 23.912 1.00 72.44 64 PRO A CA 5
ATOM 11270 C C . PRO A 1 64 ? 6.690 -12.726 22.724 1.00 21.32 64 PRO A C 5
ATOM 11271 O O . PRO A 1 64 ? 7.523 -11.831 22.576 1.00 54.12 64 PRO A O 5
ATOM 11282 N N . CYS A 1 65 ? 5.682 -12.924 21.882 1.00 10.12 65 CYS A N 5
ATOM 11283 C CA . CYS A 1 65 ? 5.491 -12.081 20.707 1.00 60.31 65 CYS A CA 5
ATOM 11284 C C . CYS A 1 65 ? 5.608 -10.605 21.071 1.00 25.05 65 CYS A C 5
ATOM 11285 O O . CYS A 1 65 ? 5.046 -10.155 22.069 1.00 61.31 65 CYS A O 5
ATOM 11293 N N . ASN A 1 66 ? 6.345 -9.856 20.257 1.00 73.44 66 ASN A N 5
ATOM 11294 C CA . ASN A 1 66 ? 6.538 -8.431 20.495 1.00 42.43 66 ASN A CA 5
ATOM 11295 C C . ASN A 1 66 ? 5.198 -7.711 20.608 1.00 74.13 66 ASN A C 5
ATOM 11296 O O . ASN A 1 66 ? 5.149 -6.498 20.808 1.00 35.25 66 ASN A O 5
ATOM 11307 N N . GLU A 1 67 ? 4.113 -8.469 20.478 1.00 52.53 67 GLU A N 5
ATOM 11308 C CA . GLU A 1 67 ? 2.772 -7.902 20.565 1.00 32.51 67 GLU A CA 5
ATOM 11309 C C . GLU A 1 67 ? 1.904 -8.706 21.530 1.00 41.50 67 GLU A C 5
ATOM 11310 O O . GLU A 1 67 ? 0.769 -8.329 21.821 1.00 74.03 67 GLU A O 5
ATOM 11322 N N . ASP A 1 68 ? 2.447 -9.814 22.022 1.00 10.41 68 ASP A N 5
ATOM 11323 C CA . ASP A 1 68 ? 1.724 -10.670 22.954 1.00 32.45 68 ASP A CA 5
ATOM 11324 C C . ASP A 1 68 ? 2.026 -10.280 24.398 1.00 43.02 68 ASP A C 5
ATOM 11325 O O . ASP A 1 68 ? 2.827 -10.928 25.073 1.00 74.52 68 ASP A O 5
ATOM 11334 N N . HIS A 1 69 ? 1.382 -9.215 24.865 1.00 31.30 69 HIS A N 5
ATOM 11335 C CA . HIS A 1 69 ? 1.582 -8.738 26.229 1.00 45.24 69 HIS A CA 5
ATOM 11336 C C . HIS A 1 69 ? 0.346 -9.001 27.084 1.00 44.55 69 HIS A C 5
ATOM 11337 O O . HIS A 1 69 ? -0.493 -9.842 26.762 1.00 13.40 69 HIS A O 5
ATOM 11351 N N . PRO A 1 70 ? 0.231 -8.265 28.199 1.00 31.45 70 PRO A N 5
ATOM 11352 C CA . PRO A 1 70 ? -0.899 -8.401 29.124 1.00 60.45 70 PRO A CA 5
ATOM 11353 C C . PRO A 1 70 ? -2.202 -7.879 28.527 1.00 24.03 70 PRO A C 5
ATOM 11354 O O . PRO A 1 70 ? -3.092 -7.432 29.252 1.00 45.22 70 PRO A O 5
ATOM 11365 N N . CYS A 1 71 ? -2.307 -7.939 27.205 1.00 51.15 71 CYS A N 5
ATOM 11366 C CA . CYS A 1 71 ? -3.502 -7.471 26.511 1.00 60.21 71 CYS A CA 5
ATOM 11367 C C . CYS A 1 71 ? -3.848 -8.390 25.343 1.00 5.24 71 CYS A C 5
ATOM 11368 O O . CYS A 1 71 ? -3.097 -9.311 25.021 1.00 22.44 71 CYS A O 5
ATOM 11376 N N . HIS A 1 72 ? -4.990 -8.134 24.713 1.00 3.44 72 HIS A N 5
ATOM 11377 C CA . HIS A 1 72 ? -5.436 -8.938 23.582 1.00 62.43 72 HIS A CA 5
ATOM 11378 C C . HIS A 1 72 ? -4.358 -9.005 22.504 1.00 61.00 72 HIS A C 5
ATOM 11379 O O . HIS A 1 72 ? -3.366 -8.277 22.557 1.00 14.33 72 HIS A O 5
ATOM 11393 N N . HIS A 1 73 ? -4.558 -9.884 21.527 1.00 53.32 73 HIS A N 5
ATOM 11394 C CA . HIS A 1 73 ? -3.603 -10.045 20.436 1.00 31.54 73 HIS A CA 5
ATOM 11395 C C . HIS A 1 73 ? -2.966 -8.709 20.070 1.00 43.33 73 HIS A C 5
ATOM 11396 O O . HIS A 1 73 ? -3.494 -7.647 20.401 1.00 3.45 73 HIS A O 5
ATOM 11410 N N . CYS A 1 74 ? -1.829 -8.769 19.385 1.00 1.02 74 CYS A N 5
ATOM 11411 C CA . CYS A 1 74 ? -1.119 -7.563 18.975 1.00 44.20 74 CYS A CA 5
ATOM 11412 C C . CYS A 1 74 ? -2.076 -6.381 18.859 1.00 3.02 74 CYS A C 5
ATOM 11413 O O . CYS A 1 74 ? -3.252 -6.550 18.536 1.00 62.33 74 CYS A O 5
ATOM 11421 N N . HIS A 1 75 ? -1.564 -5.184 19.127 1.00 14.43 75 HIS A N 5
ATOM 11422 C CA . HIS A 1 75 ? -2.374 -3.973 19.054 1.00 13.33 75 HIS A CA 5
ATOM 11423 C C . HIS A 1 75 ? -3.498 -4.131 18.034 1.00 22.23 75 HIS A C 5
ATOM 11424 O O . HIS A 1 75 ? -3.268 -4.054 16.828 1.00 51.31 75 HIS A O 5
ATOM 11438 N N . GLU A 1 76 ? -4.712 -4.354 18.528 1.00 61.11 76 GLU A N 5
ATOM 11439 C CA . GLU A 1 76 ? -5.870 -4.525 17.658 1.00 22.13 76 GLU A CA 5
ATOM 11440 C C . GLU A 1 76 ? -7.168 -4.343 18.439 1.00 32.21 76 GLU A C 5
ATOM 11441 O O . GLU A 1 76 ? -7.678 -5.286 19.042 1.00 34.44 76 GLU A O 5
ATOM 11453 N N . GLU A 1 77 ? -7.696 -3.123 18.422 1.00 21.14 77 GLU A N 5
ATOM 11454 C CA . GLU A 1 77 ? -8.934 -2.817 19.130 1.00 23.20 77 GLU A CA 5
ATOM 11455 C C . GLU A 1 77 ? -8.716 -2.835 20.640 1.00 23.02 77 GLU A C 5
ATOM 11456 O O . GLU A 1 77 ? -7.580 -2.877 21.114 1.00 51.12 77 GLU A O 5
ATOM 11468 N N . ASP A 1 78 ? -9.812 -2.802 21.390 1.00 25.25 78 ASP A N 5
ATOM 11469 C CA . ASP A 1 78 ? -9.742 -2.815 22.847 1.00 24.00 78 ASP A CA 5
ATOM 11470 C C . ASP A 1 78 ? -10.663 -3.884 23.426 1.00 62.31 78 ASP A C 5
ATOM 11471 O O . ASP A 1 78 ? -11.182 -3.738 24.533 1.00 43.33 78 ASP A O 5
ATOM 11480 N N . ASP A 1 79 ? -10.862 -4.958 22.670 1.00 30.41 79 ASP A N 5
ATOM 11481 C CA . ASP A 1 79 ? -11.721 -6.053 23.108 1.00 42.32 79 ASP A CA 5
ATOM 11482 C C . ASP A 1 79 ? -11.360 -6.494 24.523 1.00 62.23 79 ASP A C 5
ATOM 11483 O O . ASP A 1 79 ? -10.280 -6.184 25.024 1.00 21.50 79 ASP A O 5
ATOM 11492 N N . GLY A 1 80 ? -12.273 -7.219 25.162 1.00 23.51 80 GLY A N 5
ATOM 11493 C CA . GLY A 1 80 ? -12.032 -7.691 26.514 1.00 53.45 80 GLY A CA 5
ATOM 11494 C C . GLY A 1 80 ? -13.310 -7.822 27.318 1.00 54.51 80 GLY A C 5
ATOM 11495 O O . GLY A 1 80 ? -14.409 -7.698 26.775 1.00 4.24 80 GLY A O 5
ATOM 11499 N N . ASP A 1 81 ? -13.168 -8.074 28.614 1.00 32.03 81 ASP A N 5
ATOM 11500 C CA . ASP A 1 81 ? -14.321 -8.223 29.495 1.00 1.32 81 ASP A CA 5
ATOM 11501 C C . ASP A 1 81 ? -14.364 -7.101 30.528 1.00 3.11 81 ASP A C 5
ATOM 11502 O O . ASP A 1 81 ? -13.600 -6.138 30.448 1.00 23.41 81 ASP A O 5
ATOM 11511 N N . THR A 1 82 ? -15.263 -7.231 31.498 1.00 13.44 82 THR A N 5
ATOM 11512 C CA . THR A 1 82 ? -15.408 -6.228 32.546 1.00 43.42 82 THR A CA 5
ATOM 11513 C C . THR A 1 82 ? -14.087 -5.996 33.271 1.00 40.42 82 THR A C 5
ATOM 11514 O O . THR A 1 82 ? -13.422 -4.980 33.062 1.00 74.24 82 THR A O 5
ATOM 11525 N N . HIS A 1 83 ? -13.711 -6.943 34.124 1.00 61.22 83 HIS A N 5
ATOM 11526 C CA . HIS A 1 83 ? -12.467 -6.842 34.879 1.00 34.13 83 HIS A CA 5
ATOM 11527 C C . HIS A 1 83 ? -11.292 -6.542 33.954 1.00 52.12 83 HIS A C 5
ATOM 11528 O O . HIS A 1 83 ? -10.452 -5.694 34.256 1.00 12.45 83 HIS A O 5
ATOM 11542 N N . CYS A 1 84 ? -11.239 -7.243 32.827 1.00 53.23 84 CYS A N 5
ATOM 11543 C CA . CYS A 1 84 ? -10.166 -7.052 31.858 1.00 61.44 84 CYS A CA 5
ATOM 11544 C C . CYS A 1 84 ? -10.075 -5.592 31.427 1.00 23.02 84 CYS A C 5
ATOM 11545 O O . CYS A 1 84 ? -8.995 -5.000 31.426 1.00 22.24 84 CYS A O 5
ATOM 11553 N N . HIS A 1 85 ? -11.215 -5.016 31.060 1.00 73.41 85 HIS A N 5
ATOM 11554 C CA . HIS A 1 85 ? -11.264 -3.625 30.626 1.00 52.32 85 HIS A CA 5
ATOM 11555 C C . HIS A 1 85 ? -10.993 -2.681 31.794 1.00 71.41 85 HIS A C 5
ATOM 11556 O O . HIS A 1 85 ? -10.524 -1.559 31.602 1.00 52.12 85 HIS A O 5
ATOM 11570 N N . CYS A 1 86 ? -11.292 -3.144 33.003 1.00 43.22 86 CYS A N 5
ATOM 11571 C CA . CYS A 1 86 ? -11.082 -2.340 34.202 1.00 23.51 86 CYS A CA 5
ATOM 11572 C C . CYS A 1 86 ? -9.603 -2.297 34.575 1.00 15.41 86 CYS A C 5
ATOM 11573 O O . CYS A 1 86 ? -9.123 -1.310 35.133 1.00 22.43 86 CYS A O 5
ATOM 11581 N N . SER A 1 87 ? -8.888 -3.373 34.264 1.00 1.32 87 SER A N 5
ATOM 11582 C CA . SER A 1 87 ? -7.465 -3.460 34.572 1.00 51.43 87 SER A CA 5
ATOM 11583 C C . SER A 1 87 ? -6.636 -2.740 33.513 1.00 45.32 87 SER A C 5
ATOM 11584 O O . SER A 1 87 ? -5.516 -2.300 33.779 1.00 71.15 87 SER A O 5
ATOM 11592 N N . CYS A 1 88 ? -7.192 -2.623 32.313 1.00 75.35 88 CYS A N 5
ATOM 11593 C CA . CYS A 1 88 ? -6.505 -1.958 31.212 1.00 42.42 88 CYS A CA 5
ATOM 11594 C C . CYS A 1 88 ? -6.710 -0.448 31.276 1.00 13.31 88 CYS A C 5
ATOM 11595 O O . CYS A 1 88 ? -5.812 0.325 30.945 1.00 64.21 88 CYS A O 5
ATOM 11603 N N . GLU A 1 89 ? -7.900 -0.035 31.703 1.00 22.10 89 GLU A N 5
ATOM 11604 C CA . GLU A 1 89 ? -8.223 1.383 31.808 1.00 73.22 89 GLU A CA 5
ATOM 11605 C C . GLU A 1 89 ? -7.416 2.044 32.921 1.00 14.15 89 GLU A C 5
ATOM 11606 O O . GLU A 1 89 ? -7.056 3.218 32.829 1.00 14.25 89 GLU A O 5
ATOM 11618 N N . HIS A 1 90 ? -7.136 1.282 33.974 1.00 52.01 90 HIS A N 5
ATOM 11619 C CA . HIS A 1 90 ? -6.372 1.793 35.106 1.00 1.22 90 HIS A CA 5
ATOM 11620 C C . HIS A 1 90 ? -4.876 1.579 34.893 1.00 53.41 90 HIS A C 5
ATOM 11621 O O . HIS A 1 90 ? -4.054 2.367 35.361 1.00 21.31 90 HIS A O 5
ATOM 11635 N N . SER A 1 91 ? -4.531 0.509 34.184 1.00 15.21 91 SER A N 5
ATOM 11636 C CA . SER A 1 91 ? -3.135 0.189 33.913 1.00 41.41 91 SER A CA 5
ATOM 11637 C C . SER A 1 91 ? -2.554 1.137 32.868 1.00 5.22 91 SER A C 5
ATOM 11638 O O . SER A 1 91 ? -1.388 1.528 32.947 1.00 33.24 91 SER A O 5
ATOM 11646 N N . HIS A 1 92 ? -3.374 1.503 31.889 1.00 52.43 92 HIS A N 5
ATOM 11647 C CA . HIS A 1 92 ? -2.943 2.406 30.827 1.00 1.13 92 HIS A CA 5
ATOM 11648 C C . HIS A 1 92 ? -2.963 3.855 31.305 1.00 5.00 92 HIS A C 5
ATOM 11649 O O . HIS A 1 92 ? -2.189 4.686 30.829 1.00 53.32 92 HIS A O 5
ATOM 11663 N N . ASP A 1 93 ? -3.851 4.150 32.247 1.00 12.13 93 ASP A N 5
ATOM 11664 C CA . ASP A 1 93 ? -3.971 5.498 32.790 1.00 55.44 93 ASP A CA 5
ATOM 11665 C C . ASP A 1 93 ? -2.738 5.867 33.608 1.00 32.25 93 ASP A C 5
ATOM 11666 O O . ASP A 1 93 ? -2.427 7.045 33.785 1.00 24.04 93 ASP A O 5
ATOM 11675 N N . HIS A 1 94 ? -2.040 4.851 34.107 1.00 12.32 94 HIS A N 5
ATOM 11676 C CA . HIS A 1 94 ? -0.841 5.068 34.908 1.00 2.33 94 HIS A CA 5
ATOM 11677 C C . HIS A 1 94 ? 0.394 5.176 34.019 1.00 3.11 94 HIS A C 5
ATOM 11678 O O . HIS A 1 94 ? 1.272 6.007 34.256 1.00 22.53 94 HIS A O 5
ATOM 11692 N N . HIS A 1 95 ? 0.456 4.331 32.995 1.00 30.20 95 HIS A N 5
ATOM 11693 C CA . HIS A 1 95 ? 1.584 4.331 32.070 1.00 10.13 95 HIS A CA 5
ATOM 11694 C C . HIS A 1 95 ? 1.147 4.783 30.680 1.00 33.12 95 HIS A C 5
ATOM 11695 O O . HIS A 1 95 ? 1.655 4.296 29.670 1.00 31.31 95 HIS A O 5
ATOM 11709 N N . ASP A 1 96 ? 0.202 5.715 30.637 1.00 53.54 96 ASP A N 5
ATOM 11710 C CA . ASP A 1 96 ? -0.304 6.233 29.370 1.00 2.25 96 ASP A CA 5
ATOM 11711 C C . ASP A 1 96 ? 0.840 6.723 28.488 1.00 21.10 96 ASP A C 5
ATOM 11712 O O . ASP A 1 96 ? 0.754 6.676 27.261 1.00 43.42 96 ASP A O 5
ATOM 11721 N N . ASP A 1 97 ? 1.909 7.193 29.121 1.00 23.31 97 ASP A N 5
ATOM 11722 C CA . ASP A 1 97 ? 3.071 7.691 28.394 1.00 52.42 97 ASP A CA 5
ATOM 11723 C C . ASP A 1 97 ? 3.777 6.559 27.656 1.00 61.44 97 ASP A C 5
ATOM 11724 O O . ASP A 1 97 ? 4.640 6.798 26.810 1.00 14.03 97 ASP A O 5
ATOM 11733 N N . ASP A 1 98 ? 3.406 5.325 27.981 1.00 3.34 98 ASP A N 5
ATOM 11734 C CA . ASP A 1 98 ? 4.004 4.155 27.349 1.00 21.04 98 ASP A CA 5
ATOM 11735 C C . ASP A 1 98 ? 2.945 3.099 27.049 1.00 51.24 98 ASP A C 5
ATOM 11736 O O . ASP A 1 98 ? 3.160 1.907 27.270 1.00 32.01 98 ASP A O 5
ATOM 11745 N N . THR A 1 99 ? 1.799 3.545 26.543 1.00 11.00 99 THR A N 5
ATOM 11746 C CA . THR A 1 99 ? 0.705 2.640 26.214 1.00 62.20 99 THR A CA 5
ATOM 11747 C C . THR A 1 99 ? 0.366 2.704 24.729 1.00 22.12 99 THR A C 5
ATOM 11748 O O . THR A 1 99 ? -0.680 2.217 24.299 1.00 22.42 99 THR A O 5
ATOM 11759 N N . HIS A 1 100 ? 1.257 3.308 23.949 1.00 62.51 100 HIS A N 5
ATOM 11760 C CA . HIS A 1 100 ? 1.052 3.434 22.510 1.00 24.03 100 HIS A CA 5
ATOM 11761 C C . HIS A 1 100 ? 2.384 3.398 21.767 1.00 42.23 100 HIS A C 5
ATOM 11762 O O . HIS A 1 100 ? 3.425 3.101 22.351 1.00 1.33 100 HIS A O 5
ATOM 11776 N N . GLY A 1 101 ? 2.343 3.702 20.473 1.00 53.41 101 GLY A N 5
ATOM 11777 C CA . GLY A 1 101 ? 3.552 3.698 19.671 1.00 40.12 101 GLY A CA 5
ATOM 11778 C C . GLY A 1 101 ? 4.262 5.037 19.685 1.00 1.22 101 GLY A C 5
ATOM 11779 O O . GLY A 1 101 ? 3.805 5.995 19.063 1.00 41.32 101 GLY A O 5
ATOM 11783 N N . GLU A 1 102 ? 5.382 5.104 20.399 1.00 54.22 102 GLU A N 5
ATOM 11784 C CA . GLU A 1 102 ? 6.154 6.337 20.493 1.00 10.43 102 GLU A CA 5
ATOM 11785 C C . GLU A 1 102 ? 7.611 6.097 20.110 1.00 4.31 102 GLU A C 5
ATOM 11786 O O . GLU A 1 102 ? 8.096 4.966 20.145 1.00 22.11 102 GLU A O 5
ATOM 11798 N N . CYS A 1 103 ? 8.305 7.170 19.744 1.00 61.12 103 CYS A N 5
ATOM 11799 C CA . CYS A 1 103 ? 9.706 7.078 19.353 1.00 65.03 103 CYS A CA 5
ATOM 11800 C C . CYS A 1 103 ? 10.572 7.997 20.210 1.00 31.22 103 CYS A C 5
ATOM 11801 O O . CYS A 1 103 ? 10.594 9.212 20.012 1.00 52.12 103 CYS A O 5
ATOM 11808 N N . THR A 1 104 ? 11.285 7.408 21.165 1.00 21.31 104 THR A N 5
ATOM 11809 C CA . THR A 1 104 ? 12.151 8.172 22.054 1.00 65.13 104 THR A CA 5
ATOM 11810 C C . THR A 1 104 ? 13.161 8.996 21.263 1.00 71.14 104 THR A C 5
ATOM 11811 O O . THR A 1 104 ? 13.443 8.703 20.101 1.00 63.53 104 THR A O 5
ATOM 11822 N N . LYS A 1 105 ? 13.703 10.029 21.899 1.00 20.40 105 LYS A N 5
ATOM 11823 C CA . LYS A 1 105 ? 14.684 10.895 21.256 1.00 55.21 105 LYS A CA 5
ATOM 11824 C C . LYS A 1 105 ? 15.742 10.073 20.528 1.00 71.12 105 LYS A C 5
ATOM 11825 O O . LYS A 1 105 ? 15.531 8.898 20.225 1.00 11.22 105 LYS A O 5
ATOM 11844 N N . LYS A 1 106 ? 16.882 10.697 20.250 1.00 33.32 106 LYS A N 5
ATOM 11845 C CA . LYS A 1 106 ? 17.975 10.023 19.560 1.00 21.41 106 LYS A CA 5
ATOM 11846 C C . LYS A 1 106 ? 17.856 8.508 19.702 1.00 44.44 106 LYS A C 5
ATOM 11847 O O . LYS A 1 106 ? 18.204 7.761 18.788 1.00 44.21 106 LYS A O 5
ATOM 11866 N N . ALA A 1 107 ? 17.362 8.063 20.852 1.00 54.11 107 ALA A N 5
ATOM 11867 C CA . ALA A 1 107 ? 17.194 6.639 21.111 1.00 72.42 107 ALA A CA 5
ATOM 11868 C C . ALA A 1 107 ? 16.185 6.021 20.149 1.00 72.23 107 ALA A C 5
ATOM 11869 O O . ALA A 1 107 ? 15.493 6.717 19.405 1.00 23.10 107 ALA A O 5
ATOM 11876 N N . PRO A 1 108 ? 16.097 4.682 20.161 1.00 41.42 108 PRO A N 5
ATOM 11877 C CA . PRO A 1 108 ? 15.175 3.942 19.295 1.00 62.34 108 PRO A CA 5
ATOM 11878 C C . PRO A 1 108 ? 13.718 4.139 19.697 1.00 75.44 108 PRO A C 5
ATOM 11879 O O . PRO A 1 108 ? 13.424 4.604 20.798 1.00 0.12 108 PRO A O 5
ATOM 11890 N N . CYS A 1 109 ? 12.807 3.781 18.797 1.00 1.02 109 CYS A N 5
ATOM 11891 C CA . CYS A 1 109 ? 11.379 3.918 19.058 1.00 42.15 109 CYS A CA 5
ATOM 11892 C C . CYS A 1 109 ? 10.806 2.629 19.640 1.00 4.44 109 CYS A C 5
ATOM 11893 O O . CYS A 1 109 ? 11.437 1.574 19.578 1.00 51.02 109 CYS A O 5
ATOM 11900 N N . TRP A 1 110 ? 9.609 2.724 20.206 1.00 54.10 110 TRP A N 5
ATOM 11901 C CA . TRP A 1 110 ? 8.950 1.566 20.800 1.00 63.01 110 TRP A CA 5
ATOM 11902 C C . TRP A 1 110 ? 7.512 1.446 20.308 1.00 21.22 110 TRP A C 5
ATOM 11903 O O . TRP A 1 110 ? 6.981 2.364 19.683 1.00 4.22 110 TRP A O 5
ATOM 11924 N N . ARG A 1 111 ? 6.886 0.309 20.594 1.00 24.25 111 ARG A N 5
ATOM 11925 C CA . ARG A 1 111 ? 5.509 0.069 20.180 1.00 43.30 111 ARG A CA 5
ATOM 11926 C C . ARG A 1 111 ? 4.701 -0.554 21.314 1.00 13.22 111 ARG A C 5
ATOM 11927 O O . ARG A 1 111 ? 5.074 -1.594 21.858 1.00 45.13 111 ARG A O 5
ATOM 11948 N N . CYS A 1 112 ? 3.593 0.089 21.666 1.00 32.11 112 CYS A N 5
ATOM 11949 C CA . CYS A 1 112 ? 2.732 -0.401 22.737 1.00 72.33 112 CYS A CA 5
ATOM 11950 C C . CYS A 1 112 ? 1.261 -0.219 22.378 1.00 13.50 112 CYS A C 5
ATOM 11951 O O . CYS A 1 112 ? 0.921 0.569 21.496 1.00 52.11 112 CYS A O 5
ATOM 11959 N N . GLU A 1 113 ? 0.393 -0.953 23.067 1.00 22.04 113 GLU A N 5
ATOM 11960 C CA . GLU A 1 113 ? -1.041 -0.873 22.819 1.00 75.01 113 GLU A CA 5
ATOM 11961 C C . GLU A 1 113 ? -1.781 -0.377 24.058 1.00 74.20 113 GLU A C 5
ATOM 11962 O O . GLU A 1 113 ? -1.255 -0.427 25.170 1.00 33.20 113 GLU A O 5
ATOM 11974 N N . TYR A 1 114 ? -3.004 0.102 23.857 1.00 31.53 114 TYR A N 5
ATOM 11975 C CA . TYR A 1 114 ? -3.816 0.610 24.957 1.00 60.53 114 TYR A CA 5
ATOM 11976 C C . TYR A 1 114 ? -5.238 0.061 24.883 1.00 42.44 114 TYR A C 5
ATOM 11977 O O . TYR A 1 114 ? -5.525 -0.847 24.104 1.00 41.31 114 TYR A O 5
ATOM 11995 N N . ASN A 1 115 ? -6.124 0.621 25.699 1.00 12.44 115 ASN A N 5
ATOM 11996 C CA . ASN A 1 115 ? -7.517 0.190 25.728 1.00 60.15 115 ASN A CA 5
ATOM 11997 C C . ASN A 1 115 ? -8.436 1.344 26.116 1.00 73.21 115 ASN A C 5
ATOM 11998 O O . ASN A 1 115 ? -8.420 1.807 27.256 1.00 50.11 115 ASN A O 5
ATOM 12009 N N . ALA A 1 116 ? -9.237 1.802 25.160 1.00 54.51 116 ALA A N 5
ATOM 12010 C CA . ALA A 1 116 ? -10.166 2.900 25.402 1.00 24.02 116 ALA A CA 5
ATOM 12011 C C . ALA A 1 116 ? -11.273 2.924 24.354 1.00 2.20 116 ALA A C 5
ATOM 12012 O O . ALA A 1 116 ? -11.236 2.170 23.381 1.00 15.34 116 ALA A O 5
ATOM 12019 N N . ASP A 1 117 ? -12.256 3.794 24.559 1.00 70.30 117 ASP A N 5
ATOM 12020 C CA . ASP A 1 117 ? -13.374 3.916 23.631 1.00 53.11 117 ASP A CA 5
ATOM 12021 C C . ASP A 1 117 ? -13.174 5.101 22.692 1.00 43.24 117 ASP A C 5
ATOM 12022 O O . ASP A 1 117 ? -13.287 6.258 23.101 1.00 61.42 117 ASP A O 5
ATOM 12031 N N . LEU A 1 118 ? -12.874 4.807 21.431 1.00 32.44 118 LEU A N 5
ATOM 12032 C CA . LEU A 1 118 ? -12.657 5.848 20.433 1.00 25.22 118 LEU A CA 5
ATOM 12033 C C . LEU A 1 118 ? -12.422 5.240 19.054 1.00 22.42 118 LEU A C 5
ATOM 12034 O O . LEU A 1 118 ? -12.375 4.019 18.902 1.00 63.23 118 LEU A O 5
ATOM 12050 N N . LYS A 1 119 ? -12.273 6.099 18.052 1.00 42.02 119 LYS A N 5
ATOM 12051 C CA . LYS A 1 119 ? -12.039 5.648 16.685 1.00 0.11 119 LYS A CA 5
ATOM 12052 C C . LYS A 1 119 ? -10.957 4.574 16.644 1.00 21.22 119 LYS A C 5
ATOM 12053 O O . LYS A 1 119 ? -10.081 4.527 17.509 1.00 51.44 119 LYS A O 5
ATOM 12072 N N . HIS A 1 120 ? -11.022 3.712 15.634 1.00 55.31 120 HIS A N 5
ATOM 12073 C CA . HIS A 1 120 ? -10.046 2.639 15.480 1.00 54.44 120 HIS A CA 5
ATOM 12074 C C . HIS A 1 120 ? -8.739 3.173 14.901 1.00 13.14 120 HIS A C 5
ATOM 12075 O O . HIS A 1 120 ? -8.707 3.684 13.782 1.00 54.22 120 HIS A O 5
ATOM 12089 N N . ASP A 1 121 ? -7.664 3.052 15.672 1.00 71.30 121 ASP A N 5
ATOM 12090 C CA . ASP A 1 121 ? -6.354 3.522 15.236 1.00 31.53 121 ASP A CA 5
ATOM 12091 C C . ASP A 1 121 ? -5.375 2.359 15.108 1.00 61.14 121 ASP A C 5
ATOM 12092 O O . ASP A 1 121 ? -5.597 1.282 15.661 1.00 12.14 121 ASP A O 5
ATOM 12101 N N . VAL A 1 122 ? -4.291 2.584 14.372 1.00 23.51 122 VAL A N 5
ATOM 12102 C CA . VAL A 1 122 ? -3.277 1.555 14.170 1.00 32.03 122 VAL A CA 5
ATOM 12103 C C . VAL A 1 122 ? -1.892 2.067 14.548 1.00 22.14 122 VAL A C 5
ATOM 12104 O O . VAL A 1 122 ? -1.322 2.914 13.859 1.00 72.31 122 VAL A O 5
ATOM 12117 N N . CYS A 1 123 ? -1.355 1.548 15.647 1.00 70.31 123 CYS A N 5
ATOM 12118 C CA . CYS A 1 123 ? -0.035 1.952 16.118 1.00 51.43 123 CYS A CA 5
ATOM 12119 C C . CYS A 1 123 ? 0.552 0.904 17.057 1.00 10.23 123 CYS A C 5
ATOM 12120 O O . CYS A 1 123 ? 0.035 -0.207 17.165 1.00 10.11 123 CYS A O 5
ATOM 12128 N N . GLY A 1 124 ? 1.637 1.266 17.735 1.00 23.21 124 GLY A N 5
ATOM 12129 C CA . GLY A 1 124 ? 2.278 0.345 18.655 1.00 22.24 124 GLY A CA 5
ATOM 12130 C C . GLY A 1 124 ? 2.695 -0.949 17.985 1.00 41.04 124 GLY A C 5
ATOM 12131 O O . GLY A 1 124 ? 3.320 -0.932 16.923 1.00 35.51 124 GLY A O 5
ATOM 12135 N N . CYS A 1 125 ? 2.351 -2.072 18.605 1.00 64.34 125 CYS A N 5
ATOM 12136 C CA . CYS A 1 125 ? 2.696 -3.382 18.062 1.00 44.51 125 CYS A CA 5
ATOM 12137 C C . CYS A 1 125 ? 2.095 -3.570 16.673 1.00 42.11 125 CYS A C 5
ATOM 12138 O O . CYS A 1 125 ? 2.516 -4.446 15.918 1.00 42.40 125 CYS A O 5
ATOM 12146 N N . GLU A 1 126 ? 1.107 -2.743 16.344 1.00 25.11 126 GLU A N 5
ATOM 12147 C CA . GLU A 1 126 ? 0.447 -2.821 15.047 1.00 71.25 126 GLU A CA 5
ATOM 12148 C C . GLU A 1 126 ? 0.882 -1.670 14.144 1.00 23.22 126 GLU A C 5
ATOM 12149 O O . GLU A 1 126 ? 0.149 -1.262 13.243 1.00 74.10 126 GLU A O 5
ATOM 12161 N N . CYS A 1 127 ? 2.079 -1.151 14.394 1.00 64.35 127 CYS A N 5
ATOM 12162 C CA . CYS A 1 127 ? 2.613 -0.046 13.605 1.00 31.11 127 CYS A CA 5
ATOM 12163 C C . CYS A 1 127 ? 2.899 -0.488 12.174 1.00 43.13 127 CYS A C 5
ATOM 12164 O O . CYS A 1 127 ? 3.559 -1.502 11.947 1.00 71.14 127 CYS A O 5
ATOM 12172 N N . SER A 1 128 ? 2.397 0.279 11.211 1.00 3.54 128 SER A N 5
ATOM 12173 C CA . SER A 1 128 ? 2.594 -0.036 9.801 1.00 4.34 128 SER A CA 5
ATOM 12174 C C . SER A 1 128 ? 4.027 0.266 9.372 1.00 1.13 128 SER A C 5
ATOM 12175 O O . SER A 1 128 ? 4.835 0.754 10.163 1.00 51.53 128 SER A O 5
ATOM 12183 N N . LYS A 1 129 ? 4.336 -0.028 8.114 1.00 75.50 129 LYS A N 5
ATOM 12184 C CA . LYS A 1 129 ? 5.670 0.211 7.576 1.00 15.34 129 LYS A CA 5
ATOM 12185 C C . LYS A 1 129 ? 6.232 1.534 8.086 1.00 12.44 129 LYS A C 5
ATOM 12186 O O . LYS A 1 129 ? 7.442 1.678 8.268 1.00 33.41 129 LYS A O 5
ATOM 12205 N N . LEU A 1 130 ? 5.347 2.498 8.317 1.00 43.21 130 LEU A N 5
ATOM 12206 C CA . LEU A 1 130 ? 5.755 3.810 8.808 1.00 64.11 130 LEU A CA 5
ATOM 12207 C C . LEU A 1 130 ? 5.187 4.072 10.199 1.00 21.50 130 LEU A C 5
ATOM 12208 O O . LEU A 1 130 ? 4.114 4.654 10.359 1.00 44.33 130 LEU A O 5
ATOM 12224 N N . PRO A 1 131 ? 5.923 3.633 11.231 1.00 10.22 131 PRO A N 5
ATOM 12225 C CA . PRO A 1 131 ? 5.513 3.811 12.627 1.00 4.24 131 PRO A CA 5
ATOM 12226 C C . PRO A 1 131 ? 5.582 5.269 13.070 1.00 22.45 131 PRO A C 5
ATOM 12227 O O . PRO A 1 131 ? 6.068 6.129 12.336 1.00 52.32 131 PRO A O 5
ATOM 12238 N N . CYS A 1 132 ? 5.094 5.539 14.276 1.00 11.43 132 CYS A N 5
ATOM 12239 C CA . CYS A 1 132 ? 5.100 6.893 14.818 1.00 33.20 132 CYS A CA 5
ATOM 12240 C C . CYS A 1 132 ? 6.504 7.296 15.261 1.00 75.55 132 CYS A C 5
ATOM 12241 O O . CYS A 1 132 ? 6.752 7.518 16.445 1.00 62.44 132 CYS A O 5
ATOM 12248 N N . ASN A 1 133 ? 7.417 7.388 14.300 1.00 62.43 133 ASN A N 5
ATOM 12249 C CA . ASN A 1 133 ? 8.796 7.763 14.590 1.00 42.23 133 ASN A CA 5
ATOM 12250 C C . ASN A 1 133 ? 9.230 8.947 13.731 1.00 53.14 133 ASN A C 5
ATOM 12251 O O . ASN A 1 133 ? 9.097 8.921 12.507 1.00 53.00 133 ASN A O 5
ATOM 12262 N N . ASP A 1 134 ? 9.749 9.983 14.380 1.00 40.22 134 ASP A N 5
ATOM 12263 C CA . ASP A 1 134 ? 10.204 11.177 13.676 1.00 61.41 134 ASP A CA 5
ATOM 12264 C C . ASP A 1 134 ? 11.172 10.810 12.555 1.00 53.31 134 ASP A C 5
ATOM 12265 O O . ASP A 1 134 ? 11.037 11.284 11.427 1.00 4.23 134 ASP A O 5
ATOM 12274 N N . GLU A 1 135 ? 12.147 9.965 12.874 1.00 11.12 135 GLU A N 5
ATOM 12275 C CA . GLU A 1 135 ? 13.138 9.538 11.894 1.00 71.53 135 GLU A CA 5
ATOM 12276 C C . GLU A 1 135 ? 14.159 8.597 12.527 1.00 71.53 135 GLU A C 5
ATOM 12277 O O . GLU A 1 135 ? 15.309 8.528 12.093 1.00 63.23 135 GLU A O 5
ATOM 12289 N N . HIS A 1 136 ? 13.730 7.873 13.556 1.00 13.32 136 HIS A N 5
ATOM 12290 C CA . HIS A 1 136 ? 14.606 6.936 14.250 1.00 72.10 136 HIS A CA 5
ATOM 12291 C C . HIS A 1 136 ? 14.105 5.504 14.090 1.00 35.20 136 HIS A C 5
ATOM 12292 O O . HIS A 1 136 ? 12.963 5.260 13.697 1.00 24.13 136 HIS A O 5
ATOM 12306 N N . PRO A 1 137 ? 14.976 4.533 14.400 1.00 24.12 137 PRO A N 5
ATOM 12307 C CA . PRO A 1 137 ? 14.645 3.109 14.298 1.00 35.35 137 PRO A CA 5
ATOM 12308 C C . PRO A 1 137 ? 13.633 2.672 15.353 1.00 3.31 137 PRO A C 5
ATOM 12309 O O . PRO A 1 137 ? 13.865 2.832 16.552 1.00 13.32 137 PRO A O 5
ATOM 12320 N N . CYS A 1 138 ? 12.513 2.121 14.899 1.00 23.24 138 CYS A N 5
ATOM 12321 C CA . CYS A 1 138 ? 11.466 1.661 15.805 1.00 40.41 138 CYS A CA 5
ATOM 12322 C C . CYS A 1 138 ? 11.581 0.161 16.052 1.00 74.32 138 CYS A C 5
ATOM 12323 O O . CYS A 1 138 ? 11.234 -0.649 15.191 1.00 2.31 138 CYS A O 5
ATOM 12331 N N . TYR A 1 139 ? 12.070 -0.204 17.232 1.00 43.44 139 TYR A N 5
ATOM 12332 C CA . TYR A 1 139 ? 12.235 -1.607 17.591 1.00 72.25 139 TYR A CA 5
ATOM 12333 C C . TYR A 1 139 ? 13.020 -1.749 18.891 1.00 50.41 139 TYR A C 5
ATOM 12334 O O . TYR A 1 139 ? 13.210 -0.777 19.623 1.00 31.32 139 TYR A O 5
ATOM 12352 N N . ARG A 1 140 ? 13.474 -2.966 19.171 1.00 44.34 140 ARG A N 5
ATOM 12353 C CA . ARG A 1 140 ? 14.239 -3.236 20.382 1.00 32.13 140 ARG A CA 5
ATOM 12354 C C . ARG A 1 140 ? 15.668 -2.719 20.250 1.00 23.01 140 ARG A C 5
ATOM 12355 O O . ARG A 1 140 ? 15.925 -1.525 20.404 1.00 41.30 140 ARG A O 5
ATOM 12376 N N . LYS A 1 141 ? 16.596 -3.626 19.964 1.00 20.34 141 LYS A N 5
ATOM 12377 C CA . LYS A 1 141 ? 18.000 -3.264 19.810 1.00 12.44 141 LYS A CA 5
ATOM 12378 C C . LYS A 1 141 ? 18.315 -2.912 18.360 1.00 11.41 141 LYS A C 5
ATOM 12379 O O . LYS A 1 141 ? 19.476 -2.899 17.954 1.00 63.02 141 LYS A O 5
ATOM 12398 N N . GLU A 1 142 ? 17.273 -2.625 17.585 1.00 22.15 142 GLU A N 5
ATOM 12399 C CA . GLU A 1 142 ? 17.441 -2.272 16.181 1.00 71.34 142 GLU A CA 5
ATOM 12400 C C . GLU A 1 142 ? 16.093 -2.228 15.466 1.00 1.33 142 GLU A C 5
ATOM 12401 O O . GLU A 1 142 ? 15.395 -3.236 15.371 1.00 32.14 142 GLU A O 5
ATOM 12413 N N . GLY A 1 143 ? 15.734 -1.049 14.965 1.00 30.44 143 GLY A N 5
ATOM 12414 C CA . GLY A 1 143 ? 14.471 -0.894 14.267 1.00 65.01 143 GLY A CA 5
ATOM 12415 C C . GLY A 1 143 ? 14.626 -0.172 12.943 1.00 3.02 143 GLY A C 5
ATOM 12416 O O . GLY A 1 143 ? 15.742 0.039 12.470 1.00 41.01 143 GLY A O 5
ATOM 12420 N N . GLY A 1 144 ? 13.502 0.207 12.342 1.00 3.02 144 GLY A N 5
ATOM 12421 C CA . GLY A 1 144 ? 13.540 0.904 11.070 1.00 71.33 144 GLY A CA 5
ATOM 12422 C C . GLY A 1 144 ? 13.348 2.400 11.222 1.00 75.52 144 GLY A C 5
ATOM 12423 O O . GLY A 1 144 ? 12.398 2.849 11.864 1.00 22.31 144 GLY A O 5
ATOM 12427 N N . VAL A 1 145 ? 14.252 3.174 10.631 1.00 52.12 145 VAL A N 5
ATOM 12428 C CA . VAL A 1 145 ? 14.178 4.628 10.704 1.00 52.41 145 VAL A CA 5
ATOM 12429 C C . VAL A 1 145 ? 13.145 5.176 9.725 1.00 4.00 145 VAL A C 5
ATOM 12430 O O . VAL A 1 145 ? 13.304 5.060 8.510 1.00 54.24 145 VAL A O 5
ATOM 12443 N N . VAL A 1 146 ? 12.087 5.774 10.263 1.00 50.13 146 VAL A N 5
ATOM 12444 C CA . VAL A 1 146 ? 11.028 6.342 9.437 1.00 61.02 146 VAL A CA 5
ATOM 12445 C C . VAL A 1 146 ? 10.611 7.717 9.947 1.00 72.31 146 VAL A C 5
ATOM 12446 O O . VAL A 1 146 ? 10.757 8.022 11.130 1.00 32.45 146 VAL A O 5
ATOM 12459 N N . SER A 1 147 ? 10.090 8.543 9.046 1.00 42.35 147 SER A N 5
ATOM 12460 C CA . SER A 1 147 ? 9.654 9.888 9.403 1.00 2.03 147 SER A CA 5
ATOM 12461 C C . SER A 1 147 ? 8.190 9.888 9.832 1.00 51.20 147 SER A C 5
ATOM 12462 O O . SER A 1 147 ? 7.292 9.684 9.014 1.00 62.30 147 SER A O 5
ATOM 12470 N N . CYS A 1 148 ? 7.957 10.119 11.119 1.00 2.02 148 CYS A N 5
ATOM 12471 C CA . CYS A 1 148 ? 6.602 10.145 11.659 1.00 42.35 148 CYS A CA 5
ATOM 12472 C C . CYS A 1 148 ? 6.607 10.580 13.121 1.00 62.35 148 CYS A C 5
ATOM 12473 O O . CYS A 1 148 ? 6.895 9.783 14.014 1.00 5.41 148 CYS A O 5
ATOM 12481 N N . ASP A 1 149 ? 6.288 11.847 13.357 1.00 41.44 149 ASP A N 5
ATOM 12482 C CA . ASP A 1 149 ? 6.256 12.388 14.710 1.00 3.54 149 ASP A CA 5
ATOM 12483 C C . ASP A 1 149 ? 4.844 12.335 15.284 1.00 32.42 149 ASP A C 5
ATOM 12484 O O . ASP A 1 149 ? 4.027 13.223 15.037 1.00 64.32 149 ASP A O 5
ATOM 12493 N N . CYS A 1 150 ? 4.562 11.286 16.051 1.00 53.53 150 CYS A N 5
ATOM 12494 C CA . CYS A 1 150 ? 3.248 11.115 16.659 1.00 72.22 150 CYS A CA 5
ATOM 12495 C C . CYS A 1 150 ? 3.358 10.388 17.996 1.00 61.52 150 CYS A C 5
ATOM 12496 O O . CYS A 1 150 ? 4.377 9.765 18.295 1.00 64.02 150 CYS A O 5
ATOM 12503 N N . LYS A 1 151 ? 2.301 10.471 18.797 1.00 24.30 151 LYS A N 5
ATOM 12504 C CA . LYS A 1 151 ? 2.277 9.820 20.102 1.00 52.13 151 LYS A CA 5
ATOM 12505 C C . LYS A 1 151 ? 3.105 10.603 21.116 1.00 62.34 151 LYS A C 5
ATOM 12506 O O . LYS A 1 151 ? 3.283 11.814 20.985 1.00 5.31 151 LYS A O 5
ATOM 12525 N N . THR A 1 152 ? 3.611 9.903 22.126 1.00 24.32 152 THR A N 5
ATOM 12526 C CA . THR A 1 152 ? 4.421 10.532 23.162 1.00 62.32 152 THR A CA 5
ATOM 12527 C C . THR A 1 152 ? 5.802 10.900 22.632 1.00 42.22 152 THR A C 5
ATOM 12528 O O . THR A 1 152 ? 6.801 10.787 23.343 1.00 13.15 152 THR A O 5
ATOM 12539 N N . ILE A 1 153 ? 5.852 11.342 21.380 1.00 73.44 153 ILE A N 5
ATOM 12540 C CA . ILE A 1 153 ? 7.111 11.729 20.756 1.00 60.52 153 ILE A CA 5
ATOM 12541 C C . ILE A 1 153 ? 7.987 12.513 21.727 1.00 62.24 153 ILE A C 5
ATOM 12542 O O . ILE A 1 153 ? 7.515 13.419 22.414 1.00 43.32 153 ILE A O 5
ATOM 12558 N N . THR A 1 154 ? 9.268 12.159 21.777 1.00 11.44 154 THR A N 5
ATOM 12559 C CA . THR A 1 154 ? 10.211 12.830 22.663 1.00 3.10 154 THR A CA 5
ATOM 12560 C C . THR A 1 154 ? 11.523 13.128 21.945 1.00 14.32 154 THR A C 5
ATOM 12561 O O . THR A 1 154 ? 12.162 12.229 21.400 1.00 62.54 154 THR A O 5
ATOM 12572 N N . CYS A 1 155 ? 11.919 14.397 21.949 1.00 32.44 155 CYS A N 5
ATOM 12573 C CA . CYS A 1 155 ? 13.155 14.814 21.299 1.00 52.33 155 CYS A CA 5
ATOM 12574 C C . CYS A 1 155 ? 13.750 16.035 21.995 1.00 41.05 155 CYS A C 5
ATOM 12575 O O . CYS A 1 155 ? 13.125 16.628 22.873 1.00 22.40 155 CYS A O 5
ATOM 12582 N N . ASN A 1 156 ? 14.962 16.405 21.594 1.00 23.22 156 ASN A N 5
ATOM 12583 C CA . ASN A 1 156 ? 15.643 17.555 22.179 1.00 33.41 156 ASN A CA 5
ATOM 12584 C C . ASN A 1 156 ? 14.812 18.823 22.008 1.00 23.12 156 ASN A C 5
ATOM 12585 O O . ASN A 1 156 ? 13.995 18.922 21.094 1.00 15.11 156 ASN A O 5
ATOM 12596 N N . GLU A 1 157 ? 15.030 19.790 22.894 1.00 34.01 157 GLU A N 5
ATOM 12597 C CA . GLU A 1 157 ? 14.301 21.052 22.841 1.00 72.22 157 GLU A CA 5
ATOM 12598 C C . GLU A 1 157 ? 14.323 21.634 21.430 1.00 23.13 157 GLU A C 5
ATOM 12599 O O . GLU A 1 157 ? 13.386 22.315 21.013 1.00 5.35 157 GLU A O 5
ATOM 12611 N N . ASP A 1 158 ? 15.400 21.361 20.701 1.00 34.33 158 ASP A N 5
ATOM 12612 C CA . ASP A 1 158 ? 15.545 21.856 19.337 1.00 3.14 158 ASP A CA 5
ATOM 12613 C C . ASP A 1 158 ? 14.538 21.189 18.406 1.00 14.14 158 ASP A C 5
ATOM 12614 O O . ASP A 1 158 ? 14.527 21.443 17.201 1.00 0.15 158 ASP A O 5
ATOM 12623 N N . HIS A 1 159 ? 13.692 20.334 18.973 1.00 62.32 159 HIS A N 5
ATOM 12624 C CA . HIS A 1 159 ? 12.681 19.629 18.193 1.00 15.32 159 HIS A CA 5
ATOM 12625 C C . HIS A 1 159 ? 11.384 19.491 18.985 1.00 55.13 159 HIS A C 5
ATOM 12626 O O . HIS A 1 159 ? 11.373 19.044 20.132 1.00 55.11 159 HIS A O 5
ATOM 12640 N N . PRO A 1 160 ? 10.264 19.884 18.360 1.00 54.10 160 PRO A N 5
ATOM 12641 C CA . PRO A 1 160 ? 8.941 19.814 18.988 1.00 73.24 160 PRO A CA 5
ATOM 12642 C C . PRO A 1 160 ? 8.457 18.378 19.161 1.00 0.12 160 PRO A C 5
ATOM 12643 O O . PRO A 1 160 ? 7.585 17.913 18.427 1.00 61.24 160 PRO A O 5
ATOM 12654 N N . CYS A 1 161 ? 9.028 17.680 20.137 1.00 13.35 161 CYS A N 5
ATOM 12655 C CA . CYS A 1 161 ? 8.655 16.297 20.408 1.00 1.12 161 CYS A CA 5
ATOM 12656 C C . CYS A 1 161 ? 8.044 16.161 21.800 1.00 71.22 161 CYS A C 5
ATOM 12657 O O . CYS A 1 161 ? 6.934 16.630 22.050 1.00 15.33 161 CYS A O 5
ATOM 12664 N N . TYR A 1 162 ? 8.776 15.516 22.701 1.00 63.33 162 TYR A N 5
ATOM 12665 C CA . TYR A 1 162 ? 8.306 15.315 24.066 1.00 2.43 162 TYR A CA 5
ATOM 12666 C C . TYR A 1 162 ? 7.269 16.368 24.445 1.00 34.31 162 TYR A C 5
ATOM 12667 O O . TYR A 1 162 ? 7.609 17.439 24.949 1.00 75.05 162 TYR A O 5
ATOM 12685 N N . HIS A 1 163 ? 6.000 16.054 24.200 1.00 63.02 163 HIS A N 5
ATOM 12686 C CA . HIS A 1 163 ? 4.911 16.971 24.516 1.00 40.02 163 HIS A CA 5
ATOM 12687 C C . HIS A 1 163 ? 4.251 16.595 25.839 1.00 10.10 163 HIS A C 5
ATOM 12688 O O . HIS A 1 163 ? 4.325 17.342 26.815 1.00 61.40 163 HIS A O 5
ATOM 12702 N N . SER A 1 164 ? 3.605 15.434 25.864 1.00 61.43 164 SER A N 5
ATOM 12703 C CA . SER A 1 164 ? 2.928 14.961 27.066 1.00 70.14 164 SER A CA 5
ATOM 12704 C C . SER A 1 164 ? 2.759 13.445 27.033 1.00 14.00 164 SER A C 5
ATOM 12705 O O . SER A 1 164 ? 3.387 12.756 26.229 1.00 52.01 164 SER A O 5
ATOM 12713 N N . TYR A 1 165 ? 1.906 12.933 27.913 1.00 75.42 165 TYR A N 5
ATOM 12714 C CA . TYR A 1 165 ? 1.654 11.498 27.988 1.00 42.33 165 TYR A CA 5
ATOM 12715 C C . TYR A 1 165 ? 0.244 11.167 27.510 1.00 33.41 165 TYR A C 5
ATOM 12716 O O . TYR A 1 165 ? -0.742 11.573 28.124 1.00 32.44 165 TYR A O 5
ATOM 12734 N N . GLU A 1 166 ? 0.157 10.425 26.410 1.00 5.21 166 GLU A N 5
ATOM 12735 C CA . GLU A 1 166 ? -1.132 10.039 25.849 1.00 21.34 166 GLU A CA 5
ATOM 12736 C C . GLU A 1 166 ? -0.952 9.037 24.712 1.00 54.41 166 GLU A C 5
ATOM 12737 O O . GLU A 1 166 ? 0.171 8.696 24.344 1.00 20.12 166 GLU A O 5
ATOM 12749 N N . GLU A 1 167 ? -2.068 8.571 24.160 1.00 14.02 167 GLU A N 5
ATOM 12750 C CA . GLU A 1 167 ? -2.034 7.608 23.066 1.00 71.11 167 GLU A CA 5
ATOM 12751 C C . GLU A 1 167 ? -2.723 8.169 21.825 1.00 0.33 167 GLU A C 5
ATOM 12752 O O . GLU A 1 167 ? -3.890 7.876 21.564 1.00 64.34 167 GLU A O 5
ATOM 12764 N N . ASP A 1 168 ? -1.993 8.978 21.066 1.00 42.43 168 ASP A N 5
ATOM 12765 C CA . ASP A 1 168 ? -2.532 9.581 19.852 1.00 11.23 168 ASP A CA 5
ATOM 12766 C C . ASP A 1 168 ? -1.412 9.955 18.887 1.00 64.21 168 ASP A C 5
ATOM 12767 O O . ASP A 1 168 ? -0.322 9.386 18.934 1.00 21.34 168 ASP A O 5
ATOM 12776 N N . GLY A 1 169 ? -1.688 10.915 18.010 1.00 53.21 169 GLY A N 5
ATOM 12777 C CA . GLY A 1 169 ? -0.694 11.347 17.045 1.00 53.42 169 GLY A CA 5
ATOM 12778 C C . GLY A 1 169 ? -0.341 12.814 17.194 1.00 65.30 169 GLY A C 5
ATOM 12779 O O . GLY A 1 169 ? -1.015 13.553 17.911 1.00 21.24 169 GLY A O 5
ATOM 12783 N N . VAL A 1 170 ? 0.722 13.237 16.516 1.00 72.41 170 VAL A N 5
ATOM 12784 C CA . VAL A 1 170 ? 1.165 14.624 16.577 1.00 52.43 170 VAL A CA 5
ATOM 12785 C C . VAL A 1 170 ? 1.479 15.162 15.185 1.00 12.42 170 VAL A C 5
ATOM 12786 O O . VAL A 1 170 ? 1.761 14.399 14.261 1.00 54.23 170 VAL A O 5
ATOM 12799 N N . THR A 1 171 ? 1.429 16.483 15.042 1.00 0.22 171 THR A N 5
ATOM 12800 C CA . THR A 1 171 ? 1.707 17.125 13.763 1.00 24.54 171 THR A CA 5
ATOM 12801 C C . THR A 1 171 ? 3.113 17.713 13.738 1.00 2.42 171 THR A C 5
ATOM 12802 O O . THR A 1 171 ? 3.684 18.030 14.782 1.00 11.41 171 THR A O 5
ATOM 12813 N N . LYS A 1 172 ? 3.668 17.858 12.539 1.00 15.34 172 LYS A N 5
ATOM 12814 C CA . LYS A 1 172 ? 5.007 18.411 12.377 1.00 52.41 172 LYS A CA 5
ATOM 12815 C C . LYS A 1 172 ? 4.957 19.931 12.252 1.00 75.34 172 LYS A C 5
ATOM 12816 O O . LYS A 1 172 ? 4.775 20.467 11.159 1.00 52.23 172 LYS A O 5
ATOM 12835 N N . SER A 1 173 ? 5.120 20.619 13.377 1.00 30.52 173 SER A N 5
ATOM 12836 C CA . SER A 1 173 ? 5.091 22.076 13.393 1.00 12.43 173 SER A CA 5
ATOM 12837 C C . SER A 1 173 ? 6.465 22.643 13.735 1.00 45.45 173 SER A C 5
ATOM 12838 O O . SER A 1 173 ? 6.581 23.605 14.494 1.00 42.50 173 SER A O 5
ATOM 12846 N N . ASP A 1 174 ? 7.504 22.040 13.168 1.00 45.12 174 ASP A N 5
ATOM 12847 C CA . ASP A 1 174 ? 8.872 22.484 13.410 1.00 2.41 174 ASP A CA 5
ATOM 12848 C C . ASP A 1 174 ? 9.004 23.987 13.181 1.00 62.33 174 ASP A C 5
ATOM 12849 O O . ASP A 1 174 ? 9.534 24.709 14.026 1.00 41.45 174 ASP A O 5
ATOM 12858 N N . CYS A 1 175 ? 8.521 24.449 12.033 1.00 15.43 175 CYS A N 5
ATOM 12859 C CA . CYS A 1 175 ? 8.586 25.866 11.692 1.00 62.03 175 CYS A CA 5
ATOM 12860 C C . CYS A 1 175 ? 7.962 26.125 10.324 1.00 21.04 175 CYS A C 5
ATOM 12861 O O . CYS A 1 175 ? 7.627 25.190 9.597 1.00 54.21 175 CYS A O 5
ATOM 12869 N N . ASP A 1 176 ? 7.808 27.399 9.982 1.00 11.31 176 ASP A N 5
ATOM 12870 C CA . ASP A 1 176 ? 7.223 27.782 8.702 1.00 22.11 176 ASP A CA 5
ATOM 12871 C C . ASP A 1 176 ? 8.311 28.080 7.675 1.00 2.12 176 ASP A C 5
ATOM 12872 O O . ASP A 1 176 ? 8.115 28.887 6.765 1.00 24.14 176 ASP A O 5
ATOM 12881 N N . CYS A 1 177 ? 9.457 27.425 7.828 1.00 51.51 177 CYS A N 5
ATOM 12882 C CA . CYS A 1 177 ? 10.577 27.622 6.915 1.00 63.13 177 CYS A CA 5
ATOM 12883 C C . CYS A 1 177 ? 10.996 26.302 6.277 1.00 65.54 177 CYS A C 5
ATOM 12884 O O . CYS A 1 177 ? 10.461 25.244 6.607 1.00 54.31 177 CYS A O 5
ATOM 12892 N N . GLU A 1 178 ? 11.957 26.372 5.360 1.00 74.22 178 GLU A N 5
ATOM 12893 C CA . GLU A 1 178 ? 12.445 25.181 4.674 1.00 43.53 178 GLU A CA 5
ATOM 12894 C C . GLU A 1 178 ? 13.627 24.569 5.421 1.00 55.20 178 GLU A C 5
ATOM 12895 O O . GLU A 1 178 ? 14.783 24.891 5.147 1.00 2.32 178 GLU A O 5
ATOM 12907 N N . HIS A 1 179 ? 13.327 23.685 6.367 1.00 74.42 179 HIS A N 5
ATOM 12908 C CA . HIS A 1 179 ? 14.363 23.026 7.154 1.00 10.54 179 HIS A CA 5
ATOM 12909 C C . HIS A 1 179 ? 14.334 21.517 6.937 1.00 33.54 179 HIS A C 5
ATOM 12910 O O . HIS A 1 179 ? 13.375 20.978 6.384 1.00 23.30 179 HIS A O 5
ATOM 12924 N N . SER A 1 180 ? 15.390 20.840 7.376 1.00 23.21 180 SER A N 5
ATOM 12925 C CA . SER A 1 180 ? 15.488 19.393 7.226 1.00 74.34 180 SER A CA 5
ATOM 12926 C C . SER A 1 180 ? 16.811 18.876 7.783 1.00 14.31 180 SER A C 5
ATOM 12927 O O . SER A 1 180 ? 17.676 18.395 7.052 1.00 60.32 180 SER A O 5
ATOM 12935 N N . PRO A 1 181 ? 16.972 18.978 9.111 1.00 44.43 181 PRO A N 5
ATOM 12936 C CA . PRO A 1 181 ? 18.186 18.527 9.797 1.00 23.03 181 PRO A CA 5
ATOM 12937 C C . PRO A 1 181 ? 18.320 17.008 9.799 1.00 4.02 181 PRO A C 5
ATOM 12938 O O . PRO A 1 181 ? 17.568 16.308 9.122 1.00 25.15 181 PRO A O 5
ATOM 12949 N N . GLY A 1 182 ? 19.283 16.504 10.565 1.00 4.33 182 GLY A N 5
ATOM 12950 C CA . GLY A 1 182 ? 19.498 15.071 10.641 1.00 72.02 182 GLY A CA 5
ATOM 12951 C C . GLY A 1 182 ? 18.226 14.310 10.958 1.00 13.45 182 GLY A C 5
ATOM 12952 O O . GLY A 1 182 ? 17.262 14.864 11.488 1.00 30.13 182 GLY A O 5
ATOM 12956 N N . PRO A 1 183 ? 18.211 13.010 10.629 1.00 2.25 183 PRO A N 5
ATOM 12957 C CA . PRO A 1 183 ? 17.053 12.145 10.873 1.00 62.12 183 PRO A CA 5
ATOM 12958 C C . PRO A 1 183 ? 16.835 11.872 12.357 1.00 12.41 183 PRO A C 5
ATOM 12959 O O . PRO A 1 183 ? 15.744 12.090 12.884 1.00 73.11 183 PRO A O 5
ATOM 12970 N N . SER A 1 184 ? 17.879 11.396 13.027 1.00 65.34 184 SER A N 5
ATOM 12971 C CA . SER A 1 184 ? 17.800 11.090 14.450 1.00 4.53 184 SER A CA 5
ATOM 12972 C C . SER A 1 184 ? 18.342 12.247 15.285 1.00 42.12 184 SER A C 5
ATOM 12973 O O . SER A 1 184 ? 19.532 12.556 15.237 1.00 23.01 184 SER A O 5
ATOM 12981 N N . GLU A 1 185 ? 17.459 12.882 16.049 1.00 52.24 185 GLU A N 5
ATOM 12982 C CA . GLU A 1 185 ? 17.848 14.005 16.893 1.00 1.41 185 GLU A CA 5
ATOM 12983 C C . GLU A 1 185 ? 16.792 14.274 17.962 1.00 43.13 185 GLU A C 5
ATOM 12984 O O . GLU A 1 185 ? 15.674 14.685 17.654 1.00 43.54 185 GLU A O 5
ATOM 12996 N N . MET A 1 1 ? 4.215 -2.437 3.151 1.00 55.50 1 MET A N 6
ATOM 12997 C CA . MET A 1 1 ? 4.901 -2.956 1.974 1.00 22.10 1 MET A CA 6
ATOM 12998 C C . MET A 1 1 ? 6.399 -3.086 2.231 1.00 1.35 1 MET A C 6
ATOM 12999 O O . MET A 1 1 ? 6.859 -2.940 3.364 1.00 55.53 1 MET A O 6
ATOM 13013 N N . ALA A 1 2 ? 7.155 -3.361 1.174 1.00 62.12 2 ALA A N 6
ATOM 13014 C CA . ALA A 1 2 ? 8.601 -3.509 1.286 1.00 51.42 2 ALA A CA 6
ATOM 13015 C C . ALA A 1 2 ? 9.324 -2.330 0.644 1.00 44.41 2 ALA A C 6
ATOM 13016 O O . ALA A 1 2 ? 8.870 -1.782 -0.361 1.00 60.02 2 ALA A O 6
ATOM 13023 N N . HIS A 1 3 ? 10.452 -1.942 1.231 1.00 24.51 3 HIS A N 6
ATOM 13024 C CA . HIS A 1 3 ? 11.239 -0.827 0.716 1.00 71.41 3 HIS A CA 6
ATOM 13025 C C . HIS A 1 3 ? 12.517 -1.326 0.049 1.00 23.43 3 HIS A C 6
ATOM 13026 O O . HIS A 1 3 ? 13.482 -1.681 0.725 1.00 5.22 3 HIS A O 6
ATOM 13040 N N . GLU A 1 4 ? 12.515 -1.352 -1.280 1.00 0.31 4 GLU A N 6
ATOM 13041 C CA . GLU A 1 4 ? 13.675 -1.809 -2.037 1.00 34.25 4 GLU A CA 6
ATOM 13042 C C . GLU A 1 4 ? 13.692 -1.192 -3.432 1.00 73.00 4 GLU A C 6
ATOM 13043 O O . GLU A 1 4 ? 12.646 -0.848 -3.982 1.00 1.21 4 GLU A O 6
ATOM 13055 N N . GLU A 1 5 ? 14.887 -1.055 -3.998 1.00 31.33 5 GLU A N 6
ATOM 13056 C CA . GLU A 1 5 ? 15.040 -0.478 -5.328 1.00 62.31 5 GLU A CA 6
ATOM 13057 C C . GLU A 1 5 ? 15.105 -1.571 -6.391 1.00 22.41 5 GLU A C 6
ATOM 13058 O O . GLU A 1 5 ? 15.925 -2.486 -6.306 1.00 72.25 5 GLU A O 6
ATOM 13070 N N . ASP A 1 6 ? 14.236 -1.469 -7.390 1.00 35.32 6 ASP A N 6
ATOM 13071 C CA . ASP A 1 6 ? 14.193 -2.448 -8.470 1.00 65.11 6 ASP A CA 6
ATOM 13072 C C . ASP A 1 6 ? 14.107 -3.866 -7.915 1.00 63.41 6 ASP A C 6
ATOM 13073 O O . ASP A 1 6 ? 14.862 -4.749 -8.320 1.00 63.32 6 ASP A O 6
ATOM 13082 N N . GLY A 1 7 ? 13.182 -4.077 -6.984 1.00 32.20 7 GLY A N 6
ATOM 13083 C CA . GLY A 1 7 ? 13.015 -5.390 -6.388 1.00 11.34 7 GLY A CA 6
ATOM 13084 C C . GLY A 1 7 ? 11.653 -5.989 -6.677 1.00 11.13 7 GLY A C 6
ATOM 13085 O O . GLY A 1 7 ? 11.156 -5.907 -7.800 1.00 63.02 7 GLY A O 6
ATOM 13089 N N . VAL A 1 8 ? 11.047 -6.595 -5.661 1.00 21.33 8 VAL A N 6
ATOM 13090 C CA . VAL A 1 8 ? 9.734 -7.212 -5.811 1.00 43.41 8 VAL A CA 6
ATOM 13091 C C . VAL A 1 8 ? 8.912 -7.071 -4.535 1.00 72.02 8 VAL A C 6
ATOM 13092 O O . VAL A 1 8 ? 9.425 -6.655 -3.496 1.00 44.21 8 VAL A O 6
ATOM 13105 N N . CYS A 1 9 ? 7.633 -7.421 -4.621 1.00 23.02 9 CYS A N 6
ATOM 13106 C CA . CYS A 1 9 ? 6.738 -7.334 -3.472 1.00 41.34 9 CYS A CA 6
ATOM 13107 C C . CYS A 1 9 ? 6.326 -8.723 -2.998 1.00 34.32 9 CYS A C 6
ATOM 13108 O O . CYS A 1 9 ? 6.628 -9.726 -3.643 1.00 45.33 9 CYS A O 6
ATOM 13116 N N . ASN A 1 10 ? 5.634 -8.774 -1.864 1.00 30.50 10 ASN A N 6
ATOM 13117 C CA . ASN A 1 10 ? 5.182 -10.042 -1.301 1.00 53.41 10 ASN A CA 6
ATOM 13118 C C . ASN A 1 10 ? 4.662 -10.969 -2.396 1.00 3.41 10 ASN A C 6
ATOM 13119 O O . ASN A 1 10 ? 5.002 -12.151 -2.435 1.00 33.21 10 ASN A O 6
ATOM 13130 N N . SER A 1 11 ? 3.838 -10.423 -3.284 1.00 13.30 11 SER A N 6
ATOM 13131 C CA . SER A 1 11 ? 3.269 -11.201 -4.378 1.00 15.00 11 SER A CA 6
ATOM 13132 C C . SER A 1 11 ? 4.312 -11.461 -5.460 1.00 41.32 11 SER A C 6
ATOM 13133 O O . SER A 1 11 ? 4.228 -10.919 -6.562 1.00 32.25 11 SER A O 6
ATOM 13141 N N . ASN A 1 12 ? 5.296 -12.294 -5.137 1.00 11.21 12 ASN A N 6
ATOM 13142 C CA . ASN A 1 12 ? 6.357 -12.626 -6.080 1.00 42.04 12 ASN A CA 6
ATOM 13143 C C . ASN A 1 12 ? 7.406 -13.521 -5.427 1.00 10.44 12 ASN A C 6
ATOM 13144 O O . ASN A 1 12 ? 8.091 -14.288 -6.103 1.00 11.53 12 ASN A O 6
ATOM 13155 N N . ALA A 1 13 ? 7.525 -13.417 -4.107 1.00 51.40 13 ALA A N 6
ATOM 13156 C CA . ALA A 1 13 ? 8.488 -14.218 -3.361 1.00 54.43 13 ALA A CA 6
ATOM 13157 C C . ALA A 1 13 ? 8.370 -13.963 -1.862 1.00 41.55 13 ALA A C 6
ATOM 13158 O O . ALA A 1 13 ? 8.097 -14.868 -1.074 1.00 12.41 13 ALA A O 6
ATOM 13165 N N . PRO A 1 14 ? 8.582 -12.701 -1.458 1.00 34.43 14 PRO A N 6
ATOM 13166 C CA . PRO A 1 14 ? 8.505 -12.298 -0.050 1.00 72.34 14 PRO A CA 6
ATOM 13167 C C . PRO A 1 14 ? 7.078 -12.335 0.486 1.00 11.11 14 PRO A C 6
ATOM 13168 O O . PRO A 1 14 ? 6.159 -12.786 -0.199 1.00 12.14 14 PRO A O 6
ATOM 13179 N N . CYS A 1 15 ? 6.900 -11.858 1.713 1.00 52.11 15 CYS A N 6
ATOM 13180 C CA . CYS A 1 15 ? 5.584 -11.837 2.341 1.00 14.44 15 CYS A CA 6
ATOM 13181 C C . CYS A 1 15 ? 5.147 -10.406 2.639 1.00 34.14 15 CYS A C 6
ATOM 13182 O O . CYS A 1 15 ? 5.970 -9.549 2.963 1.00 35.43 15 CYS A O 6
ATOM 13190 N N . TYR A 1 16 ? 3.847 -10.154 2.526 1.00 23.53 16 TYR A N 6
ATOM 13191 C CA . TYR A 1 16 ? 3.301 -8.827 2.780 1.00 40.55 16 TYR A CA 6
ATOM 13192 C C . TYR A 1 16 ? 3.490 -8.429 4.240 1.00 33.44 16 TYR A C 6
ATOM 13193 O O . TYR A 1 16 ? 3.852 -9.255 5.079 1.00 62.31 16 TYR A O 6
ATOM 13211 N N . HIS A 1 17 ? 3.240 -7.158 4.538 1.00 24.02 17 HIS A N 6
ATOM 13212 C CA . HIS A 1 17 ? 3.381 -6.650 5.898 1.00 2.41 17 HIS A CA 6
ATOM 13213 C C . HIS A 1 17 ? 2.353 -7.289 6.826 1.00 30.03 17 HIS A C 6
ATOM 13214 O O . HIS A 1 17 ? 1.607 -8.182 6.421 1.00 5.14 17 HIS A O 6
ATOM 13228 N N . CYS A 1 18 ? 2.319 -6.827 8.071 1.00 23.33 18 CYS A N 6
ATOM 13229 C CA . CYS A 1 18 ? 1.383 -7.355 9.058 1.00 65.53 18 CYS A CA 6
ATOM 13230 C C . CYS A 1 18 ? 1.571 -6.670 10.407 1.00 3.11 18 CYS A C 6
ATOM 13231 O O . CYS A 1 18 ? 2.531 -6.946 11.127 1.00 61.32 18 CYS A O 6
ATOM 13239 N N . ASP A 1 19 ? 0.650 -5.774 10.743 1.00 51.23 19 ASP A N 6
ATOM 13240 C CA . ASP A 1 19 ? 0.714 -5.047 12.006 1.00 71.44 19 ASP A CA 6
ATOM 13241 C C . ASP A 1 19 ? 2.118 -5.110 12.598 1.00 44.22 19 ASP A C 6
ATOM 13242 O O . ASP A 1 19 ? 3.096 -4.754 11.941 1.00 40.04 19 ASP A O 6
ATOM 13251 N N . ALA A 1 20 ? 2.210 -5.563 13.844 1.00 61.54 20 ALA A N 6
ATOM 13252 C CA . ALA A 1 20 ? 3.495 -5.673 14.524 1.00 74.21 20 ALA A CA 6
ATOM 13253 C C . ALA A 1 20 ? 4.534 -6.340 13.630 1.00 43.25 20 ALA A C 6
ATOM 13254 O O . ALA A 1 20 ? 5.593 -5.772 13.363 1.00 73.20 20 ALA A O 6
ATOM 13261 N N . ASN A 1 21 ? 4.225 -7.548 13.170 1.00 44.14 21 ASN A N 6
ATOM 13262 C CA . ASN A 1 21 ? 5.134 -8.292 12.306 1.00 65.42 21 ASN A CA 6
ATOM 13263 C C . ASN A 1 21 ? 5.590 -7.436 11.129 1.00 42.45 21 ASN A C 6
ATOM 13264 O O . ASN A 1 21 ? 6.722 -7.556 10.661 1.00 53.01 21 ASN A O 6
ATOM 13275 N N . GLY A 1 22 ? 4.700 -6.569 10.654 1.00 30.24 22 GLY A N 6
ATOM 13276 C CA . GLY A 1 22 ? 5.029 -5.704 9.536 1.00 21.43 22 GLY A CA 6
ATOM 13277 C C . GLY A 1 22 ? 6.278 -4.882 9.787 1.00 33.32 22 GLY A C 6
ATOM 13278 O O . GLY A 1 22 ? 7.199 -4.877 8.971 1.00 32.24 22 GLY A O 6
ATOM 13282 N N . GLU A 1 23 ? 6.308 -4.185 10.918 1.00 14.53 23 GLU A N 6
ATOM 13283 C CA . GLU A 1 23 ? 7.452 -3.353 11.272 1.00 21.00 23 GLU A CA 6
ATOM 13284 C C . GLU A 1 23 ? 8.632 -4.212 11.718 1.00 33.20 23 GLU A C 6
ATOM 13285 O O . GLU A 1 23 ? 9.781 -3.774 11.683 1.00 54.10 23 GLU A O 6
ATOM 13297 N N . ASN A 1 24 ? 8.338 -5.439 12.138 1.00 53.52 24 ASN A N 6
ATOM 13298 C CA . ASN A 1 24 ? 9.373 -6.360 12.592 1.00 1.42 24 ASN A CA 6
ATOM 13299 C C . ASN A 1 24 ? 10.259 -6.798 11.430 1.00 30.31 24 ASN A C 6
ATOM 13300 O O . ASN A 1 24 ? 11.473 -6.941 11.581 1.00 40.41 24 ASN A O 6
ATOM 13311 N N . CYS A 1 25 ? 9.644 -7.010 10.272 1.00 71.30 25 CYS A N 6
ATOM 13312 C CA . CYS A 1 25 ? 10.376 -7.433 9.083 1.00 22.04 25 CYS A CA 6
ATOM 13313 C C . CYS A 1 25 ? 10.665 -6.245 8.172 1.00 44.12 25 CYS A C 6
ATOM 13314 O O . CYS A 1 25 ? 11.761 -6.123 7.624 1.00 53.45 25 CYS A O 6
ATOM 13322 N N . SER A 1 26 ? 9.675 -5.373 8.013 1.00 2.53 26 SER A N 6
ATOM 13323 C CA . SER A 1 26 ? 9.821 -4.197 7.163 1.00 3.44 26 SER A CA 6
ATOM 13324 C C . SER A 1 26 ? 9.106 -2.994 7.772 1.00 21.21 26 SER A C 6
ATOM 13325 O O . SER A 1 26 ? 7.932 -3.075 8.137 1.00 64.44 26 SER A O 6
ATOM 13333 N N . CYS A 1 27 ? 9.822 -1.880 7.879 1.00 74.22 27 CYS A N 6
ATOM 13334 C CA . CYS A 1 27 ? 9.257 -0.660 8.444 1.00 12.10 27 CYS A CA 6
ATOM 13335 C C . CYS A 1 27 ? 8.244 -0.036 7.489 1.00 63.20 27 CYS A C 6
ATOM 13336 O O . CYS A 1 27 ? 8.441 1.076 7.000 1.00 34.52 27 CYS A O 6
ATOM 13344 N N . ASN A 1 28 ? 7.162 -0.761 7.226 1.00 33.25 28 ASN A N 6
ATOM 13345 C CA . ASN A 1 28 ? 6.119 -0.280 6.328 1.00 40.24 28 ASN A CA 6
ATOM 13346 C C . ASN A 1 28 ? 4.860 -1.133 6.449 1.00 52.40 28 ASN A C 6
ATOM 13347 O O . ASN A 1 28 ? 4.750 -2.188 5.823 1.00 14.31 28 ASN A O 6
ATOM 13358 N N . CYS A 1 29 ? 3.913 -0.668 7.257 1.00 63.30 29 CYS A N 6
ATOM 13359 C CA . CYS A 1 29 ? 2.661 -1.388 7.461 1.00 62.21 29 CYS A CA 6
ATOM 13360 C C . CYS A 1 29 ? 1.546 -0.792 6.608 1.00 10.24 29 CYS A C 6
ATOM 13361 O O . CYS A 1 29 ? 1.093 0.325 6.856 1.00 35.12 29 CYS A O 6
ATOM 13369 N N . GLU A 1 30 ? 1.110 -1.544 5.603 1.00 42.15 30 GLU A N 6
ATOM 13370 C CA . GLU A 1 30 ? 0.050 -1.087 4.712 1.00 73.41 30 GLU A CA 6
ATOM 13371 C C . GLU A 1 30 ? -0.645 -2.270 4.042 1.00 11.34 30 GLU A C 6
ATOM 13372 O O . GLU A 1 30 ? -0.561 -2.447 2.826 1.00 5.14 30 GLU A O 6
ATOM 13384 N N . LEU A 1 31 ? -1.331 -3.076 4.844 1.00 32.44 31 LEU A N 6
ATOM 13385 C CA . LEU A 1 31 ? -2.041 -4.243 4.331 1.00 1.01 31 LEU A CA 6
ATOM 13386 C C . LEU A 1 31 ? -2.694 -5.026 5.466 1.00 42.03 31 LEU A C 6
ATOM 13387 O O . LEU A 1 31 ? -2.483 -4.728 6.642 1.00 42.25 31 LEU A O 6
ATOM 13403 N N . PHE A 1 32 ? -3.486 -6.030 5.105 1.00 21.34 32 PHE A N 6
ATOM 13404 C CA . PHE A 1 32 ? -4.169 -6.858 6.093 1.00 1.41 32 PHE A CA 6
ATOM 13405 C C . PHE A 1 32 ? -4.213 -8.315 5.645 1.00 60.45 32 PHE A C 6
ATOM 13406 O O . PHE A 1 32 ? -5.080 -8.710 4.865 1.00 71.22 32 PHE A O 6
ATOM 13423 N N . ASP A 1 33 ? -3.272 -9.110 6.142 1.00 3.22 33 ASP A N 6
ATOM 13424 C CA . ASP A 1 33 ? -3.202 -10.524 5.794 1.00 72.21 33 ASP A CA 6
ATOM 13425 C C . ASP A 1 33 ? -3.098 -11.388 7.047 1.00 11.10 33 ASP A C 6
ATOM 13426 O O . ASP A 1 33 ? -2.858 -10.883 8.144 1.00 0.21 33 ASP A O 6
ATOM 13435 N N . CYS A 1 34 ? -3.282 -12.693 6.877 1.00 45.02 34 CYS A N 6
ATOM 13436 C CA . CYS A 1 34 ? -3.210 -13.628 7.993 1.00 11.22 34 CYS A CA 6
ATOM 13437 C C . CYS A 1 34 ? -3.138 -15.068 7.493 1.00 12.33 34 CYS A C 6
ATOM 13438 O O . CYS A 1 34 ? -4.048 -15.546 6.816 1.00 3.31 34 CYS A O 6
ATOM 13445 N N . GLU A 1 35 ? -2.051 -15.753 7.833 1.00 44.33 35 GLU A N 6
ATOM 13446 C CA . GLU A 1 35 ? -1.860 -17.137 7.418 1.00 73.54 35 GLU A CA 6
ATOM 13447 C C . GLU A 1 35 ? -0.509 -17.667 7.891 1.00 55.41 35 GLU A C 6
ATOM 13448 O O . GLU A 1 35 ? 0.537 -17.277 7.375 1.00 43.53 35 GLU A O 6
ATOM 13460 N N . ALA A 1 36 ? -0.542 -18.557 8.877 1.00 0.01 36 ALA A N 6
ATOM 13461 C CA . ALA A 1 36 ? 0.678 -19.141 9.419 1.00 4.15 36 ALA A CA 6
ATOM 13462 C C . ALA A 1 36 ? 1.072 -20.399 8.654 1.00 62.52 36 ALA A C 6
ATOM 13463 O O . ALA A 1 36 ? 0.335 -21.385 8.637 1.00 34.21 36 ALA A O 6
ATOM 13470 N N . LYS A 1 37 ? 2.239 -20.360 8.020 1.00 42.23 37 LYS A N 6
ATOM 13471 C CA . LYS A 1 37 ? 2.732 -21.497 7.252 1.00 44.01 37 LYS A CA 6
ATOM 13472 C C . LYS A 1 37 ? 4.189 -21.291 6.849 1.00 1.03 37 LYS A C 6
ATOM 13473 O O . LYS A 1 37 ? 4.940 -20.592 7.531 1.00 54.15 37 LYS A O 6
ATOM 13492 N N . LYS A 1 38 ? 4.583 -21.903 5.738 1.00 41.45 38 LYS A N 6
ATOM 13493 C CA . LYS A 1 38 ? 5.949 -21.785 5.242 1.00 42.43 38 LYS A CA 6
ATOM 13494 C C . LYS A 1 38 ? 5.966 -21.627 3.725 1.00 73.04 38 LYS A C 6
ATOM 13495 O O . LYS A 1 38 ? 5.670 -22.559 2.976 1.00 14.14 38 LYS A O 6
ATOM 13514 N N . PRO A 1 39 ? 6.321 -20.421 3.258 1.00 41.21 39 PRO A N 6
ATOM 13515 C CA . PRO A 1 39 ? 6.387 -20.114 1.826 1.00 53.01 39 PRO A CA 6
ATOM 13516 C C . PRO A 1 39 ? 7.540 -20.831 1.132 1.00 54.13 39 PRO A C 6
ATOM 13517 O O . PRO A 1 39 ? 7.357 -21.451 0.084 1.00 53.32 39 PRO A O 6
ATOM 13528 N N . ASP A 1 40 ? 8.726 -20.742 1.722 1.00 23.51 40 ASP A N 6
ATOM 13529 C CA . ASP A 1 40 ? 9.909 -21.384 1.161 1.00 63.42 40 ASP A CA 6
ATOM 13530 C C . ASP A 1 40 ? 11.131 -21.138 2.041 1.00 35.33 40 ASP A C 6
ATOM 13531 O O . ASP A 1 40 ? 12.241 -20.955 1.544 1.00 75.14 40 ASP A O 6
ATOM 13540 N N . GLY A 1 41 ? 10.917 -21.135 3.354 1.00 53.43 41 GLY A N 6
ATOM 13541 C CA . GLY A 1 41 ? 12.009 -20.909 4.283 1.00 54.25 41 GLY A CA 6
ATOM 13542 C C . GLY A 1 41 ? 11.764 -21.553 5.633 1.00 61.14 41 GLY A C 6
ATOM 13543 O O . GLY A 1 41 ? 12.577 -22.347 6.105 1.00 21.33 41 GLY A O 6
ATOM 13547 N N . SER A 1 42 ? 10.641 -21.210 6.256 1.00 45.41 42 SER A N 6
ATOM 13548 C CA . SER A 1 42 ? 10.295 -21.756 7.563 1.00 73.14 42 SER A CA 6
ATOM 13549 C C . SER A 1 42 ? 8.800 -21.612 7.832 1.00 20.15 42 SER A C 6
ATOM 13550 O O . SER A 1 42 ? 8.097 -20.888 7.126 1.00 23.45 42 SER A O 6
ATOM 13558 N N . TYR A 1 43 ? 8.321 -22.306 8.859 1.00 62.33 43 TYR A N 6
ATOM 13559 C CA . TYR A 1 43 ? 6.910 -22.259 9.222 1.00 52.34 43 TYR A CA 6
ATOM 13560 C C . TYR A 1 43 ? 6.622 -21.072 10.136 1.00 22.03 43 TYR A C 6
ATOM 13561 O O . TYR A 1 43 ? 7.540 -20.435 10.653 1.00 71.42 43 TYR A O 6
ATOM 13579 N N . ALA A 1 44 ? 5.340 -20.781 10.332 1.00 62.31 44 ALA A N 6
ATOM 13580 C CA . ALA A 1 44 ? 4.930 -19.674 11.186 1.00 53.32 44 ALA A CA 6
ATOM 13581 C C . ALA A 1 44 ? 4.969 -18.352 10.427 1.00 44.41 44 ALA A C 6
ATOM 13582 O O . ALA A 1 44 ? 6.038 -17.878 10.040 1.00 62.23 44 ALA A O 6
ATOM 13589 N N . HIS A 1 45 ? 3.798 -17.760 10.217 1.00 52.23 45 HIS A N 6
ATOM 13590 C CA . HIS A 1 45 ? 3.699 -16.491 9.503 1.00 20.34 45 HIS A CA 6
ATOM 13591 C C . HIS A 1 45 ? 2.830 -15.501 10.273 1.00 73.50 45 HIS A C 6
ATOM 13592 O O . HIS A 1 45 ? 2.009 -15.879 11.109 1.00 15.32 45 HIS A O 6
ATOM 13606 N N . PRO A 1 46 ? 3.013 -14.204 9.986 1.00 24.22 46 PRO A N 6
ATOM 13607 C CA . PRO A 1 46 ? 2.255 -13.134 10.641 1.00 43.34 46 PRO A CA 6
ATOM 13608 C C . PRO A 1 46 ? 0.790 -13.120 10.219 1.00 32.34 46 PRO A C 6
ATOM 13609 O O . PRO A 1 46 ? 0.429 -13.660 9.173 1.00 31.11 46 PRO A O 6
ATOM 13620 N N . CYS A 1 47 ? -0.051 -12.500 11.040 1.00 12.11 47 CYS A N 6
ATOM 13621 C CA . CYS A 1 47 ? -1.478 -12.416 10.753 1.00 11.32 47 CYS A CA 6
ATOM 13622 C C . CYS A 1 47 ? -2.116 -11.251 11.505 1.00 52.14 47 CYS A C 6
ATOM 13623 O O . CYS A 1 47 ? -1.813 -11.012 12.674 1.00 60.33 47 CYS A O 6
ATOM 13630 N N . ARG A 1 48 ? -3.001 -10.529 10.825 1.00 74.32 48 ARG A N 6
ATOM 13631 C CA . ARG A 1 48 ? -3.682 -9.389 11.427 1.00 23.21 48 ARG A CA 6
ATOM 13632 C C . ARG A 1 48 ? -4.191 -9.736 12.823 1.00 54.50 48 ARG A C 6
ATOM 13633 O O . ARG A 1 48 ? -5.384 -9.970 13.019 1.00 70.25 48 ARG A O 6
ATOM 13654 N N . ARG A 1 49 ? -3.280 -9.766 13.790 1.00 42.05 49 ARG A N 6
ATOM 13655 C CA . ARG A 1 49 ? -3.637 -10.085 15.167 1.00 63.44 49 ARG A CA 6
ATOM 13656 C C . ARG A 1 49 ? -2.387 -10.280 16.021 1.00 74.43 49 ARG A C 6
ATOM 13657 O O . ARG A 1 49 ? -1.535 -11.113 15.710 1.00 21.33 49 ARG A O 6
ATOM 13678 N N . CYS A 1 50 ? -2.286 -9.507 17.096 1.00 21.21 50 CYS A N 6
ATOM 13679 C CA . CYS A 1 50 ? -1.140 -9.594 17.995 1.00 51.24 50 CYS A CA 6
ATOM 13680 C C . CYS A 1 50 ? -0.525 -10.989 17.958 1.00 44.20 50 CYS A C 6
ATOM 13681 O O . CYS A 1 50 ? -0.992 -11.902 18.638 1.00 60.51 50 CYS A O 6
ATOM 13689 N N . ASP A 1 51 ? 0.525 -11.146 17.159 1.00 40.31 51 ASP A N 6
ATOM 13690 C CA . ASP A 1 51 ? 1.205 -12.430 17.033 1.00 53.33 51 ASP A CA 6
ATOM 13691 C C . ASP A 1 51 ? 2.360 -12.338 16.041 1.00 40.23 51 ASP A C 6
ATOM 13692 O O . ASP A 1 51 ? 2.218 -11.770 14.958 1.00 31.03 51 ASP A O 6
ATOM 13701 N N . ALA A 1 52 ? 3.504 -12.899 16.419 1.00 73.33 52 ALA A N 6
ATOM 13702 C CA . ALA A 1 52 ? 4.683 -12.881 15.562 1.00 21.53 52 ALA A CA 6
ATOM 13703 C C . ALA A 1 52 ? 5.118 -14.297 15.197 1.00 11.22 52 ALA A C 6
ATOM 13704 O O . ALA A 1 52 ? 4.714 -15.265 15.839 1.00 32.22 52 ALA A O 6
ATOM 13711 N N . ASN A 1 53 ? 5.943 -14.409 14.161 1.00 3.34 53 ASN A N 6
ATOM 13712 C CA . ASN A 1 53 ? 6.432 -15.707 13.710 1.00 12.42 53 ASN A CA 6
ATOM 13713 C C . ASN A 1 53 ? 7.908 -15.631 13.332 1.00 53.35 53 ASN A C 6
ATOM 13714 O O . ASN A 1 53 ? 8.251 -15.313 12.194 1.00 64.53 53 ASN A O 6
ATOM 13725 N N . ASN A 1 54 ? 8.776 -15.925 14.294 1.00 12.10 54 ASN A N 6
ATOM 13726 C CA . ASN A 1 54 ? 10.215 -15.890 14.062 1.00 62.12 54 ASN A CA 6
ATOM 13727 C C . ASN A 1 54 ? 10.619 -16.902 12.994 1.00 74.40 54 ASN A C 6
ATOM 13728 O O . ASN A 1 54 ? 10.507 -18.112 13.197 1.00 4.34 54 ASN A O 6
ATOM 13739 N N . ILE A 1 55 ? 11.087 -16.399 11.857 1.00 24.50 55 ILE A N 6
ATOM 13740 C CA . ILE A 1 55 ? 11.509 -17.260 10.758 1.00 11.43 55 ILE A CA 6
ATOM 13741 C C . ILE A 1 55 ? 12.945 -16.957 10.343 1.00 54.23 55 ILE A C 6
ATOM 13742 O O . ILE A 1 55 ? 13.193 -16.051 9.546 1.00 21.10 55 ILE A O 6
ATOM 13758 N N . CYS A 1 56 ? 13.885 -17.721 10.886 1.00 63.21 56 CYS A N 6
ATOM 13759 C CA . CYS A 1 56 ? 15.297 -17.536 10.571 1.00 44.22 56 CYS A CA 6
ATOM 13760 C C . CYS A 1 56 ? 15.905 -18.822 10.021 1.00 42.15 56 CYS A C 6
ATOM 13761 O O . CYS A 1 56 ? 16.691 -19.488 10.695 1.00 72.54 56 CYS A O 6
ATOM 13769 N N . LYS A 1 57 ? 15.535 -19.166 8.792 1.00 63.33 57 LYS A N 6
ATOM 13770 C CA . LYS A 1 57 ? 16.043 -20.373 8.149 1.00 13.23 57 LYS A CA 6
ATOM 13771 C C . LYS A 1 57 ? 16.712 -21.291 9.167 1.00 12.12 57 LYS A C 6
ATOM 13772 O O . LYS A 1 57 ? 17.714 -21.941 8.866 1.00 10.35 57 LYS A O 6
ATOM 13791 N N . CYS A 1 58 ? 16.151 -21.341 10.370 1.00 3.44 58 CYS A N 6
ATOM 13792 C CA . CYS A 1 58 ? 16.694 -22.180 11.433 1.00 72.34 58 CYS A CA 6
ATOM 13793 C C . CYS A 1 58 ? 15.685 -22.345 12.564 1.00 34.31 58 CYS A C 6
ATOM 13794 O O . CYS A 1 58 ? 15.581 -23.414 13.166 1.00 3.03 58 CYS A O 6
ATOM 13802 N N . SER A 1 59 ? 14.943 -21.280 12.849 1.00 1.40 59 SER A N 6
ATOM 13803 C CA . SER A 1 59 ? 13.946 -21.304 13.912 1.00 34.43 59 SER A CA 6
ATOM 13804 C C . SER A 1 59 ? 12.589 -20.836 13.395 1.00 33.23 59 SER A C 6
ATOM 13805 O O . SER A 1 59 ? 12.469 -19.749 12.830 1.00 42.34 59 SER A O 6
ATOM 13813 N N . CYS A 1 60 ? 11.569 -21.665 13.593 1.00 5.35 60 CYS A N 6
ATOM 13814 C CA . CYS A 1 60 ? 10.220 -21.337 13.147 1.00 60.30 60 CYS A CA 6
ATOM 13815 C C . CYS A 1 60 ? 9.202 -21.607 14.250 1.00 72.41 60 CYS A C 6
ATOM 13816 O O . CYS A 1 60 ? 8.915 -22.760 14.577 1.00 13.51 60 CYS A O 6
ATOM 13824 N N . THR A 1 61 ? 8.659 -20.537 14.822 1.00 31.32 61 THR A N 6
ATOM 13825 C CA . THR A 1 61 ? 7.675 -20.658 15.891 1.00 70.25 61 THR A CA 6
ATOM 13826 C C . THR A 1 61 ? 6.585 -19.602 15.756 1.00 55.51 61 THR A C 6
ATOM 13827 O O . THR A 1 61 ? 6.822 -18.515 15.229 1.00 74.12 61 THR A O 6
ATOM 13838 N N . ALA A 1 62 ? 5.389 -19.927 16.237 1.00 60.14 62 ALA A N 6
ATOM 13839 C CA . ALA A 1 62 ? 4.263 -19.004 16.172 1.00 34.21 62 ALA A CA 6
ATOM 13840 C C . ALA A 1 62 ? 3.842 -18.553 17.567 1.00 44.33 62 ALA A C 6
ATOM 13841 O O . ALA A 1 62 ? 3.287 -19.333 18.341 1.00 41.03 62 ALA A O 6
ATOM 13848 N N . ILE A 1 63 ? 4.111 -17.290 17.881 1.00 42.13 63 ILE A N 6
ATOM 13849 C CA . ILE A 1 63 ? 3.760 -16.736 19.182 1.00 2.42 63 ILE A CA 6
ATOM 13850 C C . ILE A 1 63 ? 3.016 -15.413 19.034 1.00 43.32 63 ILE A C 6
ATOM 13851 O O . ILE A 1 63 ? 2.925 -14.842 17.947 1.00 40.12 63 ILE A O 6
ATOM 13867 N N . PRO A 1 64 ? 2.473 -14.911 20.153 1.00 54.14 64 PRO A N 6
ATOM 13868 C CA . PRO A 1 64 ? 1.729 -13.648 20.174 1.00 40.34 64 PRO A CA 6
ATOM 13869 C C . PRO A 1 64 ? 2.633 -12.439 19.954 1.00 73.32 64 PRO A C 6
ATOM 13870 O O . PRO A 1 64 ? 3.857 -12.544 20.039 1.00 71.21 64 PRO A O 6
ATOM 13881 N N . CYS A 1 65 ? 2.022 -11.294 19.672 1.00 44.24 65 CYS A N 6
ATOM 13882 C CA . CYS A 1 65 ? 2.773 -10.065 19.439 1.00 12.32 65 CYS A CA 6
ATOM 13883 C C . CYS A 1 65 ? 3.921 -9.932 20.434 1.00 21.42 65 CYS A C 6
ATOM 13884 O O . CYS A 1 65 ? 3.701 -9.816 21.639 1.00 41.00 65 CYS A O 6
ATOM 13892 N N . ASN A 1 66 ? 5.147 -9.953 19.921 1.00 1.13 66 ASN A N 6
ATOM 13893 C CA . ASN A 1 66 ? 6.331 -9.837 20.765 1.00 32.53 66 ASN A CA 6
ATOM 13894 C C . ASN A 1 66 ? 6.197 -8.665 21.732 1.00 21.14 66 ASN A C 6
ATOM 13895 O O . ASN A 1 66 ? 6.847 -8.633 22.777 1.00 51.22 66 ASN A O 6
ATOM 13906 N N . GLU A 1 67 ? 5.349 -7.705 21.376 1.00 5.14 67 GLU A N 6
ATOM 13907 C CA . GLU A 1 67 ? 5.131 -6.531 22.213 1.00 1.21 67 GLU A CA 6
ATOM 13908 C C . GLU A 1 67 ? 3.748 -6.570 22.856 1.00 75.34 67 GLU A C 6
ATOM 13909 O O . GLU A 1 67 ? 3.487 -5.874 23.837 1.00 52.44 67 GLU A O 6
ATOM 13921 N N . ASP A 1 68 ? 2.865 -7.390 22.295 1.00 53.50 68 ASP A N 6
ATOM 13922 C CA . ASP A 1 68 ? 1.508 -7.521 22.812 1.00 33.25 68 ASP A CA 6
ATOM 13923 C C . ASP A 1 68 ? 1.107 -8.989 22.919 1.00 31.24 68 ASP A C 6
ATOM 13924 O O . ASP A 1 68 ? 0.408 -9.517 22.054 1.00 62.52 68 ASP A O 6
ATOM 13933 N N . HIS A 1 69 ? 1.555 -9.644 23.986 1.00 12.53 69 HIS A N 6
ATOM 13934 C CA . HIS A 1 69 ? 1.243 -11.051 24.206 1.00 22.42 69 HIS A CA 6
ATOM 13935 C C . HIS A 1 69 ? -0.205 -11.352 23.831 1.00 22.34 69 HIS A C 6
ATOM 13936 O O . HIS A 1 69 ? -0.802 -10.691 22.982 1.00 41.03 69 HIS A O 6
ATOM 13950 N N . PRO A 1 70 ? -0.784 -12.374 24.479 1.00 70.44 70 PRO A N 6
ATOM 13951 C CA . PRO A 1 70 ? -2.169 -12.786 24.230 1.00 63.34 70 PRO A CA 6
ATOM 13952 C C . PRO A 1 70 ? -3.178 -11.763 24.739 1.00 33.42 70 PRO A C 6
ATOM 13953 O O . PRO A 1 70 ? -3.842 -11.984 25.753 1.00 25.03 70 PRO A O 6
ATOM 13964 N N . CYS A 1 71 ? -3.290 -10.646 24.030 1.00 10.44 71 CYS A N 6
ATOM 13965 C CA . CYS A 1 71 ? -4.219 -9.588 24.412 1.00 74.12 71 CYS A CA 6
ATOM 13966 C C . CYS A 1 71 ? -5.131 -9.219 23.246 1.00 1.20 71 CYS A C 6
ATOM 13967 O O . CYS A 1 71 ? -5.127 -9.881 22.208 1.00 55.24 71 CYS A O 6
ATOM 13975 N N . HIS A 1 72 ? -5.912 -8.159 23.425 1.00 13.53 72 HIS A N 6
ATOM 13976 C CA . HIS A 1 72 ? -6.831 -7.702 22.388 1.00 3.54 72 HIS A CA 6
ATOM 13977 C C . HIS A 1 72 ? -6.114 -7.568 21.048 1.00 2.43 72 HIS A C 6
ATOM 13978 O O . HIS A 1 72 ? -4.891 -7.433 20.998 1.00 63.35 72 HIS A O 6
ATOM 13992 N N . HIS A 1 73 ? -6.883 -7.606 19.965 1.00 42.23 73 HIS A N 6
ATOM 13993 C CA . HIS A 1 73 ? -6.321 -7.489 18.624 1.00 42.12 73 HIS A CA 6
ATOM 13994 C C . HIS A 1 73 ? -5.324 -6.336 18.551 1.00 23.33 73 HIS A C 6
ATOM 13995 O O . HIS A 1 73 ? -5.294 -5.472 19.429 1.00 70.44 73 HIS A O 6
ATOM 14009 N N . CYS A 1 74 ? -4.509 -6.330 17.502 1.00 73.31 74 CYS A N 6
ATOM 14010 C CA . CYS A 1 74 ? -3.510 -5.285 17.316 1.00 44.41 74 CYS A CA 6
ATOM 14011 C C . CYS A 1 74 ? -2.910 -4.861 18.653 1.00 32.41 74 CYS A C 6
ATOM 14012 O O . CYS A 1 74 ? -3.315 -5.349 19.709 1.00 62.10 74 CYS A O 6
ATOM 14020 N N . HIS A 1 75 ? -1.942 -3.952 18.600 1.00 31.05 75 HIS A N 6
ATOM 14021 C CA . HIS A 1 75 ? -1.285 -3.464 19.808 1.00 55.31 75 HIS A CA 6
ATOM 14022 C C . HIS A 1 75 ? -2.280 -3.351 20.959 1.00 11.34 75 HIS A C 6
ATOM 14023 O O . HIS A 1 75 ? -3.484 -3.224 20.741 1.00 53.13 75 HIS A O 6
ATOM 14037 N N . GLU A 1 76 ? -1.767 -3.398 22.185 1.00 72.31 76 GLU A N 6
ATOM 14038 C CA . GLU A 1 76 ? -2.612 -3.303 23.370 1.00 43.21 76 GLU A CA 6
ATOM 14039 C C . GLU A 1 76 ? -2.877 -1.845 23.733 1.00 41.41 76 GLU A C 6
ATOM 14040 O O . GLU A 1 76 ? -1.947 -1.076 23.976 1.00 20.42 76 GLU A O 6
ATOM 14052 N N . GLU A 1 77 ? -4.153 -1.472 23.766 1.00 5.33 77 GLU A N 6
ATOM 14053 C CA . GLU A 1 77 ? -4.540 -0.106 24.098 1.00 42.40 77 GLU A CA 6
ATOM 14054 C C . GLU A 1 77 ? -6.038 -0.017 24.377 1.00 65.22 77 GLU A C 6
ATOM 14055 O O . GLU A 1 77 ? -6.576 1.068 24.596 1.00 1.03 77 GLU A O 6
ATOM 14067 N N . ASP A 1 78 ? -6.704 -1.166 24.366 1.00 71.24 78 ASP A N 6
ATOM 14068 C CA . ASP A 1 78 ? -8.139 -1.220 24.617 1.00 34.05 78 ASP A CA 6
ATOM 14069 C C . ASP A 1 78 ? -8.526 -2.538 25.281 1.00 63.32 78 ASP A C 6
ATOM 14070 O O . ASP A 1 78 ? -9.637 -3.035 25.097 1.00 70.02 78 ASP A O 6
ATOM 14079 N N . ASP A 1 79 ? -7.601 -3.100 26.052 1.00 41.14 79 ASP A N 6
ATOM 14080 C CA . ASP A 1 79 ? -7.844 -4.361 26.743 1.00 53.14 79 ASP A CA 6
ATOM 14081 C C . ASP A 1 79 ? -9.133 -4.295 27.556 1.00 11.32 79 ASP A C 6
ATOM 14082 O O . ASP A 1 79 ? -9.752 -3.238 27.673 1.00 41.11 79 ASP A O 6
ATOM 14091 N N . GLY A 1 80 ? -9.532 -5.433 28.117 1.00 54.54 80 GLY A N 6
ATOM 14092 C CA . GLY A 1 80 ? -10.746 -5.482 28.911 1.00 61.20 80 GLY A CA 6
ATOM 14093 C C . GLY A 1 80 ? -10.743 -6.629 29.903 1.00 52.43 80 GLY A C 6
ATOM 14094 O O . GLY A 1 80 ? -11.749 -7.319 30.066 1.00 30.41 80 GLY A O 6
ATOM 14098 N N . ASP A 1 81 ? -9.610 -6.833 30.565 1.00 0.21 81 ASP A N 6
ATOM 14099 C CA . ASP A 1 81 ? -9.480 -7.904 31.546 1.00 60.32 81 ASP A CA 6
ATOM 14100 C C . ASP A 1 81 ? -9.229 -7.338 32.940 1.00 40.43 81 ASP A C 6
ATOM 14101 O O . ASP A 1 81 ? -8.749 -6.213 33.088 1.00 23.31 81 ASP A O 6
ATOM 14110 N N . THR A 1 82 ? -9.558 -8.123 33.961 1.00 72.24 82 THR A N 6
ATOM 14111 C CA . THR A 1 82 ? -9.371 -7.699 35.342 1.00 21.44 82 THR A CA 6
ATOM 14112 C C . THR A 1 82 ? -7.940 -7.233 35.585 1.00 11.03 82 THR A C 6
ATOM 14113 O O . THR A 1 82 ? -7.678 -6.035 35.697 1.00 25.15 82 THR A O 6
ATOM 14124 N N . HIS A 1 83 ? -7.017 -8.186 35.665 1.00 32.41 83 HIS A N 6
ATOM 14125 C CA . HIS A 1 83 ? -5.611 -7.872 35.894 1.00 73.24 83 HIS A CA 6
ATOM 14126 C C . HIS A 1 83 ? -5.089 -6.913 34.829 1.00 40.34 83 HIS A C 6
ATOM 14127 O O . HIS A 1 83 ? -4.341 -5.982 35.131 1.00 63.22 83 HIS A O 6
ATOM 14141 N N . CYS A 1 84 ? -5.487 -7.146 33.583 1.00 52.30 84 CYS A N 6
ATOM 14142 C CA . CYS A 1 84 ? -5.058 -6.303 32.473 1.00 41.24 84 CYS A CA 6
ATOM 14143 C C . CYS A 1 84 ? -5.396 -4.840 32.738 1.00 14.43 84 CYS A C 6
ATOM 14144 O O . CYS A 1 84 ? -4.564 -3.953 32.543 1.00 22.45 84 CYS A O 6
ATOM 14152 N N . HIS A 1 85 ? -6.625 -4.593 33.183 1.00 43.13 85 HIS A N 6
ATOM 14153 C CA . HIS A 1 85 ? -7.074 -3.236 33.474 1.00 32.32 85 HIS A CA 6
ATOM 14154 C C . HIS A 1 85 ? -6.354 -2.676 34.697 1.00 31.21 85 HIS A C 6
ATOM 14155 O O . HIS A 1 85 ? -6.134 -1.469 34.801 1.00 40.11 85 HIS A O 6
ATOM 14169 N N . CYS A 1 86 ? -5.991 -3.560 35.620 1.00 63.13 86 CYS A N 6
ATOM 14170 C CA . CYS A 1 86 ? -5.297 -3.154 36.837 1.00 43.44 86 CYS A CA 6
ATOM 14171 C C . CYS A 1 86 ? -3.833 -2.837 36.548 1.00 50.33 86 CYS A C 6
ATOM 14172 O O . CYS A 1 86 ? -3.226 -1.999 37.214 1.00 4.04 86 CYS A O 6
ATOM 14180 N N . SER A 1 87 ? -3.272 -3.513 35.551 1.00 71.34 87 SER A N 6
ATOM 14181 C CA . SER A 1 87 ? -1.878 -3.308 35.177 1.00 44.02 87 SER A CA 6
ATOM 14182 C C . SER A 1 87 ? -1.730 -2.080 34.284 1.00 3.52 87 SER A C 6
ATOM 14183 O O . SER A 1 87 ? -0.656 -1.480 34.207 1.00 34.40 87 SER A O 6
ATOM 14191 N N . CYS A 1 88 ? -2.814 -1.711 33.612 1.00 14.41 88 CYS A N 6
ATOM 14192 C CA . CYS A 1 88 ? -2.807 -0.554 32.723 1.00 4.15 88 CYS A CA 6
ATOM 14193 C C . CYS A 1 88 ? -3.019 0.736 33.509 1.00 54.35 88 CYS A C 6
ATOM 14194 O O . CYS A 1 88 ? -2.432 1.770 33.192 1.00 54.33 88 CYS A O 6
ATOM 14202 N N . GLU A 1 89 ? -3.864 0.667 34.533 1.00 40.32 89 GLU A N 6
ATOM 14203 C CA . GLU A 1 89 ? -4.156 1.831 35.361 1.00 2.32 89 GLU A CA 6
ATOM 14204 C C . GLU A 1 89 ? -2.934 2.235 36.182 1.00 34.32 89 GLU A C 6
ATOM 14205 O O . GLU A 1 89 ? -2.722 3.415 36.461 1.00 12.32 89 GLU A O 6
ATOM 14217 N N . HIS A 1 90 ? -2.134 1.245 36.567 1.00 51.51 90 HIS A N 6
ATOM 14218 C CA . HIS A 1 90 ? -0.933 1.496 37.356 1.00 14.41 90 HIS A CA 6
ATOM 14219 C C . HIS A 1 90 ? 0.276 1.712 36.452 1.00 62.24 90 HIS A C 6
ATOM 14220 O O . HIS A 1 90 ? 1.213 2.425 36.811 1.00 52.34 90 HIS A O 6
ATOM 14234 N N . SER A 1 91 ? 0.249 1.090 35.277 1.00 23.53 91 SER A N 6
ATOM 14235 C CA . SER A 1 91 ? 1.346 1.210 34.323 1.00 34.53 91 SER A CA 6
ATOM 14236 C C . SER A 1 91 ? 1.271 2.537 33.575 1.00 64.24 91 SER A C 6
ATOM 14237 O O . SER A 1 91 ? 2.296 3.131 33.238 1.00 41.11 91 SER A O 6
ATOM 14245 N N . HIS A 1 92 ? 0.051 2.996 33.317 1.00 51.30 92 HIS A N 6
ATOM 14246 C CA . HIS A 1 92 ? -0.159 4.254 32.608 1.00 23.14 92 HIS A CA 6
ATOM 14247 C C . HIS A 1 92 ? 0.103 5.445 33.526 1.00 65.53 92 HIS A C 6
ATOM 14248 O O . HIS A 1 92 ? 0.531 6.507 33.073 1.00 24.44 92 HIS A O 6
ATOM 14262 N N . ASP A 1 93 ? -0.157 5.260 34.815 1.00 4.03 93 ASP A N 6
ATOM 14263 C CA . ASP A 1 93 ? 0.051 6.319 35.796 1.00 24.23 93 ASP A CA 6
ATOM 14264 C C . ASP A 1 93 ? 1.536 6.490 36.104 1.00 13.23 93 ASP A C 6
ATOM 14265 O O . ASP A 1 93 ? 1.971 7.557 36.538 1.00 2.22 93 ASP A O 6
ATOM 14274 N N . HIS A 1 94 ? 2.308 5.432 35.878 1.00 51.21 94 HIS A N 6
ATOM 14275 C CA . HIS A 1 94 ? 3.744 5.465 36.132 1.00 51.52 94 HIS A CA 6
ATOM 14276 C C . HIS A 1 94 ? 4.511 5.841 34.867 1.00 15.12 94 HIS A C 6
ATOM 14277 O O . HIS A 1 94 ? 5.624 6.362 34.936 1.00 42.22 94 HIS A O 6
ATOM 14291 N N . HIS A 1 95 ? 3.907 5.572 33.713 1.00 5.45 95 HIS A N 6
ATOM 14292 C CA . HIS A 1 95 ? 4.534 5.882 32.433 1.00 12.11 95 HIS A CA 6
ATOM 14293 C C . HIS A 1 95 ? 3.577 6.659 31.534 1.00 11.11 95 HIS A C 6
ATOM 14294 O O . HIS A 1 95 ? 3.538 6.447 30.322 1.00 63.10 95 HIS A O 6
ATOM 14308 N N . ASP A 1 96 ? 2.806 7.558 32.136 1.00 43.41 96 ASP A N 6
ATOM 14309 C CA . ASP A 1 96 ? 1.849 8.367 31.390 1.00 44.33 96 ASP A CA 6
ATOM 14310 C C . ASP A 1 96 ? 2.539 9.114 30.253 1.00 45.25 96 ASP A C 6
ATOM 14311 O O . ASP A 1 96 ? 1.894 9.539 29.294 1.00 62.21 96 ASP A O 6
ATOM 14320 N N . ASP A 1 97 ? 3.854 9.272 30.367 1.00 74.54 97 ASP A N 6
ATOM 14321 C CA . ASP A 1 97 ? 4.632 9.967 29.348 1.00 14.32 97 ASP A CA 6
ATOM 14322 C C . ASP A 1 97 ? 4.986 9.029 28.199 1.00 35.51 97 ASP A C 6
ATOM 14323 O O . ASP A 1 97 ? 5.686 9.414 27.263 1.00 71.12 97 ASP A O 6
ATOM 14332 N N . ASP A 1 98 ? 4.498 7.795 28.278 1.00 51.41 98 ASP A N 6
ATOM 14333 C CA . ASP A 1 98 ? 4.763 6.801 27.245 1.00 55.05 98 ASP A CA 6
ATOM 14334 C C . ASP A 1 98 ? 3.470 6.128 26.794 1.00 32.34 98 ASP A C 6
ATOM 14335 O O . ASP A 1 98 ? 3.391 4.901 26.714 1.00 55.41 98 ASP A O 6
ATOM 14344 N N . THR A 1 99 ? 2.457 6.938 26.503 1.00 72.13 99 THR A N 6
ATOM 14345 C CA . THR A 1 99 ? 1.167 6.421 26.063 1.00 10.22 99 THR A CA 6
ATOM 14346 C C . THR A 1 99 ? 1.047 6.462 24.544 1.00 11.51 99 THR A C 6
ATOM 14347 O O . THR A 1 99 ? -0.056 6.525 24.000 1.00 51.31 99 THR A O 6
ATOM 14358 N N . HIS A 1 100 ? 2.188 6.426 23.864 1.00 42.14 100 HIS A N 6
ATOM 14359 C CA . HIS A 1 100 ? 2.210 6.458 22.406 1.00 43.15 100 HIS A CA 6
ATOM 14360 C C . HIS A 1 100 ? 3.586 6.069 21.874 1.00 25.33 100 HIS A C 6
ATOM 14361 O O . HIS A 1 100 ? 4.490 5.742 22.643 1.00 50.51 100 HIS A O 6
ATOM 14375 N N . GLY A 1 101 ? 3.738 6.105 20.554 1.00 70.42 101 GLY A N 6
ATOM 14376 C CA . GLY A 1 101 ? 5.006 5.752 19.943 1.00 43.33 101 GLY A CA 6
ATOM 14377 C C . GLY A 1 101 ? 5.864 6.966 19.645 1.00 13.43 101 GLY A C 6
ATOM 14378 O O . GLY A 1 101 ? 5.800 7.526 18.551 1.00 35.13 101 GLY A O 6
ATOM 14382 N N . GLU A 1 102 ? 6.667 7.375 20.622 1.00 1.53 102 GLU A N 6
ATOM 14383 C CA . GLU A 1 102 ? 7.539 8.533 20.459 1.00 14.15 102 GLU A CA 6
ATOM 14384 C C . GLU A 1 102 ? 8.721 8.464 21.422 1.00 60.43 102 GLU A C 6
ATOM 14385 O O . GLU A 1 102 ? 8.765 7.611 22.309 1.00 60.43 102 GLU A O 6
ATOM 14397 N N . CYS A 1 103 ? 9.678 9.367 21.239 1.00 25.23 103 CYS A N 6
ATOM 14398 C CA . CYS A 1 103 ? 10.862 9.409 22.089 1.00 44.11 103 CYS A CA 6
ATOM 14399 C C . CYS A 1 103 ? 11.777 10.564 21.690 1.00 22.51 103 CYS A C 6
ATOM 14400 O O . CYS A 1 103 ? 12.181 10.680 20.532 1.00 15.23 103 CYS A O 6
ATOM 14407 N N . THR A 1 104 ? 12.102 11.416 22.658 1.00 73.34 104 THR A N 6
ATOM 14408 C CA . THR A 1 104 ? 12.968 12.561 22.408 1.00 14.24 104 THR A CA 6
ATOM 14409 C C . THR A 1 104 ? 13.513 13.132 23.712 1.00 14.44 104 THR A C 6
ATOM 14410 O O . THR A 1 104 ? 13.979 14.271 23.757 1.00 61.11 104 THR A O 6
ATOM 14421 N N . LYS A 1 105 ? 13.451 12.335 24.773 1.00 25.15 105 LYS A N 6
ATOM 14422 C CA . LYS A 1 105 ? 13.941 12.760 26.080 1.00 73.33 105 LYS A CA 6
ATOM 14423 C C . LYS A 1 105 ? 15.344 12.220 26.337 1.00 40.11 105 LYS A C 6
ATOM 14424 O O . LYS A 1 105 ? 15.903 11.497 25.512 1.00 23.22 105 LYS A O 6
ATOM 14443 N N . LYS A 1 106 ? 15.908 12.575 27.486 1.00 31.15 106 LYS A N 6
ATOM 14444 C CA . LYS A 1 106 ? 17.245 12.124 27.855 1.00 51.44 106 LYS A CA 6
ATOM 14445 C C . LYS A 1 106 ? 17.291 10.605 27.983 1.00 41.20 106 LYS A C 6
ATOM 14446 O O . LYS A 1 106 ? 18.335 10.030 28.290 1.00 40.43 106 LYS A O 6
ATOM 14465 N N . ALA A 1 107 ? 16.153 9.961 27.745 1.00 63.10 107 ALA A N 6
ATOM 14466 C CA . ALA A 1 107 ? 16.066 8.508 27.831 1.00 54.53 107 ALA A CA 6
ATOM 14467 C C . ALA A 1 107 ? 15.891 7.887 26.449 1.00 21.43 107 ALA A C 6
ATOM 14468 O O . ALA A 1 107 ? 15.795 8.581 25.437 1.00 22.11 107 ALA A O 6
ATOM 14475 N N . PRO A 1 108 ? 15.850 6.547 26.404 1.00 74.34 108 PRO A N 6
ATOM 14476 C CA . PRO A 1 108 ? 15.687 5.802 25.152 1.00 52.05 108 PRO A CA 6
ATOM 14477 C C . PRO A 1 108 ? 14.291 5.963 24.558 1.00 2.25 108 PRO A C 6
ATOM 14478 O O . PRO A 1 108 ? 13.444 6.660 25.118 1.00 21.45 108 PRO A O 6
ATOM 14489 N N . CYS A 1 109 ? 14.058 5.315 23.422 1.00 32.12 109 CYS A N 6
ATOM 14490 C CA . CYS A 1 109 ? 12.765 5.386 22.753 1.00 72.15 109 CYS A CA 6
ATOM 14491 C C . CYS A 1 109 ? 11.738 4.503 23.456 1.00 24.23 109 CYS A C 6
ATOM 14492 O O . CYS A 1 109 ? 12.088 3.491 24.065 1.00 41.52 109 CYS A O 6
ATOM 14499 N N . TRP A 1 110 ? 10.472 4.892 23.368 1.00 11.41 110 TRP A N 6
ATOM 14500 C CA . TRP A 1 110 ? 9.394 4.136 23.996 1.00 4.22 110 TRP A CA 6
ATOM 14501 C C . TRP A 1 110 ? 8.264 3.876 23.007 1.00 33.00 110 TRP A C 6
ATOM 14502 O O . TRP A 1 110 ? 8.182 4.519 21.960 1.00 23.13 110 TRP A O 6
ATOM 14523 N N . ARG A 1 111 ? 7.393 2.930 23.345 1.00 3.32 111 ARG A N 6
ATOM 14524 C CA . ARG A 1 111 ? 6.268 2.585 22.485 1.00 13.13 111 ARG A CA 6
ATOM 14525 C C . ARG A 1 111 ? 4.942 2.912 23.167 1.00 24.44 111 ARG A C 6
ATOM 14526 O O . ARG A 1 111 ? 4.888 3.100 24.383 1.00 25.44 111 ARG A O 6
ATOM 14547 N N . CYS A 1 112 ? 3.877 2.978 22.377 1.00 31.20 112 CYS A N 6
ATOM 14548 C CA . CYS A 1 112 ? 2.552 3.283 22.904 1.00 15.03 112 CYS A CA 6
ATOM 14549 C C . CYS A 1 112 ? 2.138 2.263 23.960 1.00 23.11 112 CYS A C 6
ATOM 14550 O O . CYS A 1 112 ? 1.977 1.080 23.663 1.00 35.24 112 CYS A O 6
ATOM 14558 N N . GLU A 1 113 ? 1.971 2.730 25.193 1.00 11.14 113 GLU A N 6
ATOM 14559 C CA . GLU A 1 113 ? 1.579 1.857 26.294 1.00 61.04 113 GLU A CA 6
ATOM 14560 C C . GLU A 1 113 ? 0.081 1.571 26.254 1.00 14.34 113 GLU A C 6
ATOM 14561 O O . GLU A 1 113 ? -0.668 2.224 25.527 1.00 61.04 113 GLU A O 6
ATOM 14573 N N . TYR A 1 114 ? -0.350 0.592 27.042 1.00 65.45 114 TYR A N 6
ATOM 14574 C CA . TYR A 1 114 ? -1.758 0.217 27.095 1.00 25.42 114 TYR A CA 6
ATOM 14575 C C . TYR A 1 114 ? -2.435 0.818 28.323 1.00 50.02 114 TYR A C 6
ATOM 14576 O O . TYR A 1 114 ? -1.933 0.706 29.440 1.00 4.01 114 TYR A O 6
ATOM 14594 N N . ASN A 1 115 ? -3.580 1.456 28.105 1.00 13.32 115 ASN A N 6
ATOM 14595 C CA . ASN A 1 115 ? -4.329 2.076 29.193 1.00 45.11 115 ASN A CA 6
ATOM 14596 C C . ASN A 1 115 ? -5.716 1.454 29.322 1.00 3.43 115 ASN A C 6
ATOM 14597 O O . ASN A 1 115 ? -6.130 0.655 28.483 1.00 3.30 115 ASN A O 6
ATOM 14608 N N . ALA A 1 116 ? -6.429 1.828 30.380 1.00 72.14 116 ALA A N 6
ATOM 14609 C CA . ALA A 1 116 ? -7.771 1.309 30.618 1.00 45.42 116 ALA A CA 6
ATOM 14610 C C . ALA A 1 116 ? -8.684 1.584 29.428 1.00 15.03 116 ALA A C 6
ATOM 14611 O O . ALA A 1 116 ? -8.294 2.260 28.476 1.00 22.32 116 ALA A O 6
ATOM 14618 N N . ASP A 1 117 ? -9.902 1.056 29.489 1.00 23.43 117 ASP A N 6
ATOM 14619 C CA . ASP A 1 117 ? -10.872 1.244 28.417 1.00 43.32 117 ASP A CA 6
ATOM 14620 C C . ASP A 1 117 ? -11.590 2.582 28.563 1.00 51.10 117 ASP A C 6
ATOM 14621 O O . ASP A 1 117 ? -12.251 2.837 29.571 1.00 41.23 117 ASP A O 6
ATOM 14630 N N . LEU A 1 118 ? -11.456 3.433 27.552 1.00 3.31 118 LEU A N 6
ATOM 14631 C CA . LEU A 1 118 ? -12.091 4.746 27.568 1.00 52.41 118 LEU A CA 6
ATOM 14632 C C . LEU A 1 118 ? -12.082 5.373 26.177 1.00 23.31 118 LEU A C 6
ATOM 14633 O O . LEU A 1 118 ? -11.342 4.939 25.294 1.00 62.02 118 LEU A O 6
ATOM 14649 N N . LYS A 1 119 ? -12.907 6.397 25.990 1.00 41.04 119 LYS A N 6
ATOM 14650 C CA . LYS A 1 119 ? -12.992 7.087 24.708 1.00 72.21 119 LYS A CA 6
ATOM 14651 C C . LYS A 1 119 ? -11.666 7.755 24.360 1.00 23.13 119 LYS A C 6
ATOM 14652 O O . LYS A 1 119 ? -11.283 8.753 24.972 1.00 65.40 119 LYS A O 6
ATOM 14671 N N . HIS A 1 120 ? -10.969 7.199 23.374 1.00 51.53 120 HIS A N 6
ATOM 14672 C CA . HIS A 1 120 ? -9.686 7.743 22.943 1.00 0.43 120 HIS A CA 6
ATOM 14673 C C . HIS A 1 120 ? -9.343 7.274 21.533 1.00 43.43 120 HIS A C 6
ATOM 14674 O O . HIS A 1 120 ? -10.141 6.601 20.881 1.00 63.33 120 HIS A O 6
ATOM 14688 N N . ASP A 1 121 ? -8.152 7.636 21.068 1.00 62.41 121 ASP A N 6
ATOM 14689 C CA . ASP A 1 121 ? -7.703 7.252 19.735 1.00 62.44 121 ASP A CA 6
ATOM 14690 C C . ASP A 1 121 ? -6.844 5.992 19.792 1.00 32.02 121 ASP A C 6
ATOM 14691 O O . ASP A 1 121 ? -6.470 5.532 20.871 1.00 21.10 121 ASP A O 6
ATOM 14700 N N . VAL A 1 122 ? -6.536 5.438 18.624 1.00 71.12 122 VAL A N 6
ATOM 14701 C CA . VAL A 1 122 ? -5.722 4.231 18.541 1.00 43.41 122 VAL A CA 6
ATOM 14702 C C . VAL A 1 122 ? -4.264 4.571 18.254 1.00 44.33 122 VAL A C 6
ATOM 14703 O O . VAL A 1 122 ? -3.965 5.582 17.617 1.00 51.40 122 VAL A O 6
ATOM 14716 N N . CYS A 1 123 ? -3.360 3.721 18.726 1.00 25.44 123 CYS A N 6
ATOM 14717 C CA . CYS A 1 123 ? -1.931 3.931 18.521 1.00 62.33 123 CYS A CA 6
ATOM 14718 C C . CYS A 1 123 ? -1.324 2.788 17.713 1.00 51.34 123 CYS A C 6
ATOM 14719 O O . CYS A 1 123 ? -2.042 1.961 17.152 1.00 21.15 123 CYS A O 6
ATOM 14727 N N . GLY A 1 124 ? 0.004 2.750 17.655 1.00 12.55 124 GLY A N 6
ATOM 14728 C CA . GLY A 1 124 ? 0.685 1.707 16.912 1.00 71.30 124 GLY A CA 6
ATOM 14729 C C . GLY A 1 124 ? 1.848 1.112 17.681 1.00 74.50 124 GLY A C 6
ATOM 14730 O O . GLY A 1 124 ? 2.871 1.768 17.879 1.00 72.02 124 GLY A O 6
ATOM 14734 N N . CYS A 1 125 ? 1.691 -0.133 18.117 1.00 31.40 125 CYS A N 6
ATOM 14735 C CA . CYS A 1 125 ? 2.736 -0.816 18.871 1.00 32.55 125 CYS A CA 6
ATOM 14736 C C . CYS A 1 125 ? 4.115 -0.491 18.307 1.00 31.21 125 CYS A C 6
ATOM 14737 O O . CYS A 1 125 ? 5.073 -0.302 19.056 1.00 60.13 125 CYS A O 6
ATOM 14745 N N . GLU A 1 126 ? 4.207 -0.429 16.982 1.00 21.54 126 GLU A N 6
ATOM 14746 C CA . GLU A 1 126 ? 5.470 -0.130 16.318 1.00 2.44 126 GLU A CA 6
ATOM 14747 C C . GLU A 1 126 ? 5.355 1.139 15.478 1.00 4.01 126 GLU A C 6
ATOM 14748 O O . GLU A 1 126 ? 5.868 2.194 15.854 1.00 33.05 126 GLU A O 6
ATOM 14760 N N . CYS A 1 127 ? 4.681 1.028 14.339 1.00 31.02 127 CYS A N 6
ATOM 14761 C CA . CYS A 1 127 ? 4.500 2.165 13.444 1.00 15.20 127 CYS A CA 6
ATOM 14762 C C . CYS A 1 127 ? 3.753 1.749 12.181 1.00 54.20 127 CYS A C 6
ATOM 14763 O O . CYS A 1 127 ? 3.571 0.560 11.918 1.00 11.44 127 CYS A O 6
ATOM 14771 N N . SER A 1 128 ? 3.320 2.736 11.403 1.00 3.50 128 SER A N 6
ATOM 14772 C CA . SER A 1 128 ? 2.588 2.473 10.170 1.00 52.21 128 SER A CA 6
ATOM 14773 C C . SER A 1 128 ? 3.457 2.763 8.950 1.00 74.44 128 SER A C 6
ATOM 14774 O O . SER A 1 128 ? 4.614 3.163 9.077 1.00 31.22 128 SER A O 6
ATOM 14782 N N . LYS A 1 129 ? 2.890 2.557 7.766 1.00 53.24 129 LYS A N 6
ATOM 14783 C CA . LYS A 1 129 ? 3.609 2.796 6.520 1.00 5.34 129 LYS A CA 6
ATOM 14784 C C . LYS A 1 129 ? 3.563 4.273 6.140 1.00 71.31 129 LYS A C 6
ATOM 14785 O O . LYS A 1 129 ? 3.107 4.630 5.053 1.00 41.12 129 LYS A O 6
ATOM 14804 N N . LEU A 1 130 ? 4.038 5.126 7.040 1.00 0.12 130 LEU A N 6
ATOM 14805 C CA . LEU A 1 130 ? 4.052 6.565 6.798 1.00 21.40 130 LEU A CA 6
ATOM 14806 C C . LEU A 1 130 ? 5.481 7.097 6.762 1.00 61.22 130 LEU A C 6
ATOM 14807 O O . LEU A 1 130 ? 6.417 6.468 7.257 1.00 15.24 130 LEU A O 6
ATOM 14823 N N . PRO A 1 131 ? 5.656 8.284 6.163 1.00 14.31 131 PRO A N 6
ATOM 14824 C CA . PRO A 1 131 ? 6.967 8.929 6.050 1.00 23.14 131 PRO A CA 6
ATOM 14825 C C . PRO A 1 131 ? 7.489 9.420 7.396 1.00 2.42 131 PRO A C 6
ATOM 14826 O O . PRO A 1 131 ? 8.695 9.581 7.585 1.00 44.23 131 PRO A O 6
ATOM 14837 N N . CYS A 1 132 ? 6.574 9.657 8.330 1.00 52.42 132 CYS A N 6
ATOM 14838 C CA . CYS A 1 132 ? 6.941 10.131 9.659 1.00 61.32 132 CYS A CA 6
ATOM 14839 C C . CYS A 1 132 ? 7.806 9.103 10.383 1.00 73.43 132 CYS A C 6
ATOM 14840 O O . CYS A 1 132 ? 8.955 8.871 10.010 1.00 30.43 132 CYS A O 6
ATOM 14847 N N . ASN A 1 133 ? 7.243 8.490 11.419 1.00 24.43 133 ASN A N 6
ATOM 14848 C CA . ASN A 1 133 ? 7.963 7.486 12.196 1.00 15.31 133 ASN A CA 6
ATOM 14849 C C . ASN A 1 133 ? 9.190 6.989 11.439 1.00 71.24 133 ASN A C 6
ATOM 14850 O O . ASN A 1 133 ? 9.094 6.577 10.282 1.00 33.24 133 ASN A O 6
ATOM 14861 N N . ASP A 1 134 ? 10.342 7.030 12.098 1.00 21.24 134 ASP A N 6
ATOM 14862 C CA . ASP A 1 134 ? 11.589 6.582 11.489 1.00 73.34 134 ASP A CA 6
ATOM 14863 C C . ASP A 1 134 ? 12.105 5.320 12.172 1.00 22.42 134 ASP A C 6
ATOM 14864 O O . ASP A 1 134 ? 11.758 4.205 11.783 1.00 54.43 134 ASP A O 6
ATOM 14873 N N . GLU A 1 135 ? 12.937 5.503 13.192 1.00 4.55 135 GLU A N 6
ATOM 14874 C CA . GLU A 1 135 ? 13.503 4.379 13.928 1.00 31.24 135 GLU A CA 6
ATOM 14875 C C . GLU A 1 135 ? 14.421 4.866 15.046 1.00 52.12 135 GLU A C 6
ATOM 14876 O O . GLU A 1 135 ? 15.500 5.401 14.789 1.00 12.33 135 GLU A O 6
ATOM 14888 N N . HIS A 1 136 ? 13.984 4.677 16.287 1.00 10.41 136 HIS A N 6
ATOM 14889 C CA . HIS A 1 136 ? 14.766 5.097 17.445 1.00 54.43 136 HIS A CA 6
ATOM 14890 C C . HIS A 1 136 ? 15.051 3.915 18.366 1.00 73.12 136 HIS A C 6
ATOM 14891 O O . HIS A 1 136 ? 14.397 2.874 18.300 1.00 35.12 136 HIS A O 6
ATOM 14905 N N . PRO A 1 137 ? 16.051 4.076 19.245 1.00 53.41 137 PRO A N 6
ATOM 14906 C CA . PRO A 1 137 ? 16.445 3.033 20.196 1.00 62.33 137 PRO A CA 6
ATOM 14907 C C . PRO A 1 137 ? 15.397 2.810 21.280 1.00 13.43 137 PRO A C 6
ATOM 14908 O O . PRO A 1 137 ? 15.514 3.337 22.387 1.00 12.34 137 PRO A O 6
ATOM 14919 N N . CYS A 1 138 ? 14.374 2.028 20.956 1.00 32.40 138 CYS A N 6
ATOM 14920 C CA . CYS A 1 138 ? 13.304 1.736 21.904 1.00 71.25 138 CYS A CA 6
ATOM 14921 C C . CYS A 1 138 ? 13.391 0.295 22.395 1.00 23.35 138 CYS A C 6
ATOM 14922 O O . CYS A 1 138 ? 13.690 -0.618 21.625 1.00 74.01 138 CYS A O 6
ATOM 14930 N N . TYR A 1 139 ? 13.131 0.098 23.683 1.00 11.11 139 TYR A N 6
ATOM 14931 C CA . TYR A 1 139 ? 13.184 -1.232 24.279 1.00 2.52 139 TYR A CA 6
ATOM 14932 C C . TYR A 1 139 ? 12.831 -1.178 25.762 1.00 21.15 139 TYR A C 6
ATOM 14933 O O . TYR A 1 139 ? 12.282 -0.188 26.246 1.00 73.01 139 TYR A O 6
ATOM 14951 N N . ARG A 1 140 ? 13.151 -2.250 26.479 1.00 25.42 140 ARG A N 6
ATOM 14952 C CA . ARG A 1 140 ? 12.868 -2.327 27.907 1.00 23.33 140 ARG A CA 6
ATOM 14953 C C . ARG A 1 140 ? 14.005 -1.716 28.721 1.00 43.23 140 ARG A C 6
ATOM 14954 O O . ARG A 1 140 ? 14.053 -0.503 28.929 1.00 75.25 140 ARG A O 6
ATOM 14975 N N . LYS A 1 141 ? 14.920 -2.563 29.179 1.00 20.44 141 LYS A N 6
ATOM 14976 C CA . LYS A 1 141 ? 16.058 -2.108 29.970 1.00 72.15 141 LYS A CA 6
ATOM 14977 C C . LYS A 1 141 ? 17.221 -1.707 29.068 1.00 72.12 141 LYS A C 6
ATOM 14978 O O . LYS A 1 141 ? 18.375 -1.705 29.494 1.00 63.25 141 LYS A O 6
ATOM 14997 N N . GLU A 1 142 ? 16.908 -1.367 27.821 1.00 15.25 142 GLU A N 6
ATOM 14998 C CA . GLU A 1 142 ? 17.928 -0.963 26.861 1.00 31.31 142 GLU A CA 6
ATOM 14999 C C . GLU A 1 142 ? 17.317 -0.739 25.481 1.00 44.53 142 GLU A C 6
ATOM 15000 O O . GLU A 1 142 ? 16.963 -1.689 24.784 1.00 3.14 142 GLU A O 6
ATOM 15012 N N . GLY A 1 143 ? 17.197 0.527 25.092 1.00 11.42 143 GLY A N 6
ATOM 15013 C CA . GLY A 1 143 ? 16.628 0.855 23.798 1.00 45.22 143 GLY A CA 6
ATOM 15014 C C . GLY A 1 143 ? 17.231 0.034 22.675 1.00 32.33 143 GLY A C 6
ATOM 15015 O O . GLY A 1 143 ? 18.347 -0.469 22.794 1.00 4.24 143 GLY A O 6
ATOM 15019 N N . GLY A 1 144 ? 16.488 -0.105 21.581 1.00 62.10 144 GLY A N 6
ATOM 15020 C CA . GLY A 1 144 ? 16.972 -0.874 20.449 1.00 34.01 144 GLY A CA 6
ATOM 15021 C C . GLY A 1 144 ? 16.441 -0.356 19.127 1.00 12.11 144 GLY A C 6
ATOM 15022 O O . GLY A 1 144 ? 15.468 0.398 19.093 1.00 61.12 144 GLY A O 6
ATOM 15026 N N . VAL A 1 145 ? 17.082 -0.759 18.035 1.00 72.42 145 VAL A N 6
ATOM 15027 C CA . VAL A 1 145 ? 16.669 -0.331 16.704 1.00 51.32 145 VAL A CA 6
ATOM 15028 C C . VAL A 1 145 ? 15.198 -0.647 16.456 1.00 1.43 145 VAL A C 6
ATOM 15029 O O . VAL A 1 145 ? 14.850 -1.753 16.044 1.00 65.30 145 VAL A O 6
ATOM 15042 N N . VAL A 1 146 ? 14.337 0.334 16.710 1.00 20.33 146 VAL A N 6
ATOM 15043 C CA . VAL A 1 146 ? 12.903 0.161 16.514 1.00 53.43 146 VAL A CA 6
ATOM 15044 C C . VAL A 1 146 ? 12.280 1.405 15.890 1.00 1.51 146 VAL A C 6
ATOM 15045 O O . VAL A 1 146 ? 12.795 2.513 16.043 1.00 63.04 146 VAL A O 6
ATOM 15058 N N . SER A 1 147 ? 11.168 1.215 15.187 1.00 1.23 147 SER A N 6
ATOM 15059 C CA . SER A 1 147 ? 10.476 2.322 14.537 1.00 30.11 147 SER A CA 6
ATOM 15060 C C . SER A 1 147 ? 10.055 3.374 15.558 1.00 1.43 147 SER A C 6
ATOM 15061 O O . SER A 1 147 ? 9.621 3.045 16.663 1.00 75.15 147 SER A O 6
ATOM 15069 N N . CYS A 1 148 ? 10.188 4.641 15.181 1.00 15.23 148 CYS A N 6
ATOM 15070 C CA . CYS A 1 148 ? 9.822 5.744 16.064 1.00 61.33 148 CYS A CA 6
ATOM 15071 C C . CYS A 1 148 ? 8.878 6.713 15.360 1.00 11.12 148 CYS A C 6
ATOM 15072 O O . CYS A 1 148 ? 9.265 7.392 14.409 1.00 0.53 148 CYS A O 6
ATOM 15080 N N . ASP A 1 149 ? 7.638 6.771 15.833 1.00 73.52 149 ASP A N 6
ATOM 15081 C CA . ASP A 1 149 ? 6.637 7.656 15.249 1.00 42.31 149 ASP A CA 6
ATOM 15082 C C . ASP A 1 149 ? 6.514 8.944 16.057 1.00 41.52 149 ASP A C 6
ATOM 15083 O O . ASP A 1 149 ? 7.030 9.043 17.170 1.00 1.24 149 ASP A O 6
ATOM 15092 N N . CYS A 1 150 ? 5.828 9.930 15.488 1.00 1.20 150 CYS A N 6
ATOM 15093 C CA . CYS A 1 150 ? 5.638 11.213 16.153 1.00 11.35 150 CYS A CA 6
ATOM 15094 C C . CYS A 1 150 ? 4.310 11.245 16.904 1.00 13.21 150 CYS A C 6
ATOM 15095 O O . CYS A 1 150 ? 3.261 10.920 16.347 1.00 12.33 150 CYS A O 6
ATOM 15102 N N . LYS A 1 151 ? 4.362 11.639 18.172 1.00 44.41 151 LYS A N 6
ATOM 15103 C CA . LYS A 1 151 ? 3.165 11.716 19.000 1.00 11.12 151 LYS A CA 6
ATOM 15104 C C . LYS A 1 151 ? 3.389 12.634 20.198 1.00 44.15 151 LYS A C 6
ATOM 15105 O O . LYS A 1 151 ? 3.275 13.855 20.087 1.00 11.33 151 LYS A O 6
ATOM 15124 N N . THR A 1 152 ? 3.711 12.039 21.342 1.00 63.11 152 THR A N 6
ATOM 15125 C CA . THR A 1 152 ? 3.952 12.803 22.559 1.00 23.14 152 THR A CA 6
ATOM 15126 C C . THR A 1 152 ? 5.409 13.242 22.654 1.00 51.24 152 THR A C 6
ATOM 15127 O O . THR A 1 152 ? 5.945 13.415 23.749 1.00 62.25 152 THR A O 6
ATOM 15138 N N . ILE A 1 153 ? 6.044 13.422 21.500 1.00 15.02 153 ILE A N 6
ATOM 15139 C CA . ILE A 1 153 ? 7.438 13.843 21.454 1.00 42.32 153 ILE A CA 6
ATOM 15140 C C . ILE A 1 153 ? 7.746 14.848 22.559 1.00 61.20 153 ILE A C 6
ATOM 15141 O O . ILE A 1 153 ? 6.874 15.606 22.985 1.00 4.13 153 ILE A O 6
ATOM 15157 N N . THR A 1 154 ? 8.993 14.849 23.019 1.00 4.51 154 THR A N 6
ATOM 15158 C CA . THR A 1 154 ? 9.418 15.761 24.074 1.00 33.01 154 THR A CA 6
ATOM 15159 C C . THR A 1 154 ? 9.637 17.168 23.530 1.00 71.10 154 THR A C 6
ATOM 15160 O O . THR A 1 154 ? 9.463 17.417 22.337 1.00 40.33 154 THR A O 6
ATOM 15171 N N . CYS A 1 155 ? 10.020 18.085 24.412 1.00 44.24 155 CYS A N 6
ATOM 15172 C CA . CYS A 1 155 ? 10.264 19.468 24.020 1.00 1.21 155 CYS A CA 6
ATOM 15173 C C . CYS A 1 155 ? 11.633 19.614 23.361 1.00 74.32 155 CYS A C 6
ATOM 15174 O O . CYS A 1 155 ? 12.370 18.640 23.216 1.00 30.34 155 CYS A O 6
ATOM 15181 N N . ASN A 1 156 ? 11.964 20.838 22.963 1.00 24.30 156 ASN A N 6
ATOM 15182 C CA . ASN A 1 156 ? 13.244 21.111 22.319 1.00 52.52 156 ASN A CA 6
ATOM 15183 C C . ASN A 1 156 ? 14.401 20.576 23.157 1.00 14.32 156 ASN A C 6
ATOM 15184 O O . ASN A 1 156 ? 14.280 20.425 24.372 1.00 25.54 156 ASN A O 6
ATOM 15195 N N . GLU A 1 157 ? 15.520 20.293 22.499 1.00 62.12 157 GLU A N 6
ATOM 15196 C CA . GLU A 1 157 ? 16.698 19.775 23.184 1.00 23.42 157 GLU A CA 6
ATOM 15197 C C . GLU A 1 157 ? 17.012 20.601 24.428 1.00 35.23 157 GLU A C 6
ATOM 15198 O O . GLU A 1 157 ? 17.505 20.076 25.427 1.00 45.34 157 GLU A O 6
ATOM 15210 N N . ASP A 1 158 ? 16.721 21.895 24.360 1.00 41.31 158 ASP A N 6
ATOM 15211 C CA . ASP A 1 158 ? 16.971 22.795 25.480 1.00 12.11 158 ASP A CA 6
ATOM 15212 C C . ASP A 1 158 ? 16.244 22.317 26.733 1.00 3.14 158 ASP A C 6
ATOM 15213 O O . ASP A 1 158 ? 16.426 22.871 27.818 1.00 20.33 158 ASP A O 6
ATOM 15222 N N . HIS A 1 159 ? 15.420 21.286 26.577 1.00 51.24 159 HIS A N 6
ATOM 15223 C CA . HIS A 1 159 ? 14.665 20.734 27.696 1.00 60.32 159 HIS A CA 6
ATOM 15224 C C . HIS A 1 159 ? 13.857 19.516 27.258 1.00 63.22 159 HIS A C 6
ATOM 15225 O O . HIS A 1 159 ? 12.717 19.626 26.807 1.00 41.33 159 HIS A O 6
ATOM 15239 N N . PRO A 1 160 ? 14.460 18.325 27.392 1.00 5.33 160 PRO A N 6
ATOM 15240 C CA . PRO A 1 160 ? 13.815 17.064 27.016 1.00 64.01 160 PRO A CA 6
ATOM 15241 C C . PRO A 1 160 ? 12.668 16.698 27.951 1.00 52.11 160 PRO A C 6
ATOM 15242 O O . PRO A 1 160 ? 12.889 16.282 29.088 1.00 31.45 160 PRO A O 6
ATOM 15253 N N . CYS A 1 161 ? 11.441 16.856 27.465 1.00 63.44 161 CYS A N 6
ATOM 15254 C CA . CYS A 1 161 ? 10.258 16.542 28.256 1.00 20.14 161 CYS A CA 6
ATOM 15255 C C . CYS A 1 161 ? 9.053 16.285 27.356 1.00 63.02 161 CYS A C 6
ATOM 15256 O O . CYS A 1 161 ? 8.687 17.127 26.536 1.00 51.31 161 CYS A O 6
ATOM 15263 N N . TYR A 1 162 ? 8.442 15.117 27.515 1.00 73.44 162 TYR A N 6
ATOM 15264 C CA . TYR A 1 162 ? 7.280 14.747 26.715 1.00 13.20 162 TYR A CA 6
ATOM 15265 C C . TYR A 1 162 ? 6.307 15.916 26.596 1.00 54.14 162 TYR A C 6
ATOM 15266 O O . TYR A 1 162 ? 5.976 16.568 27.587 1.00 43.12 162 TYR A O 6
ATOM 15284 N N . HIS A 1 163 ? 5.850 16.175 25.374 1.00 1.24 163 HIS A N 6
ATOM 15285 C CA . HIS A 1 163 ? 4.913 17.265 25.124 1.00 63.35 163 HIS A CA 6
ATOM 15286 C C . HIS A 1 163 ? 3.725 17.190 26.077 1.00 31.24 163 HIS A C 6
ATOM 15287 O O . HIS A 1 163 ? 3.571 18.034 26.960 1.00 32.21 163 HIS A O 6
ATOM 15301 N N . SER A 1 164 ? 2.887 16.174 25.893 1.00 41.52 164 SER A N 6
ATOM 15302 C CA . SER A 1 164 ? 1.710 15.992 26.734 1.00 51.11 164 SER A CA 6
ATOM 15303 C C . SER A 1 164 ? 1.213 14.551 26.667 1.00 13.35 164 SER A C 6
ATOM 15304 O O . SER A 1 164 ? 1.995 13.621 26.470 1.00 1.21 164 SER A O 6
ATOM 15312 N N . TYR A 1 165 ? -0.093 14.375 26.834 1.00 72.32 165 TYR A N 6
ATOM 15313 C CA . TYR A 1 165 ? -0.696 13.048 26.796 1.00 71.35 165 TYR A CA 6
ATOM 15314 C C . TYR A 1 165 ? -1.903 13.024 25.862 1.00 1.24 165 TYR A C 6
ATOM 15315 O O . TYR A 1 165 ? -2.890 13.723 26.090 1.00 60.31 165 TYR A O 6
ATOM 15333 N N . GLU A 1 166 ? -1.815 12.215 24.812 1.00 63.43 166 GLU A N 6
ATOM 15334 C CA . GLU A 1 166 ? -2.899 12.100 23.844 1.00 60.34 166 GLU A CA 6
ATOM 15335 C C . GLU A 1 166 ? -2.674 10.912 22.913 1.00 65.15 166 GLU A C 6
ATOM 15336 O O . GLU A 1 166 ? -1.686 10.190 23.040 1.00 24.42 166 GLU A O 6
ATOM 15348 N N . GLU A 1 167 ? -3.598 10.717 21.977 1.00 23.10 167 GLU A N 6
ATOM 15349 C CA . GLU A 1 167 ? -3.500 9.616 21.026 1.00 53.13 167 GLU A CA 6
ATOM 15350 C C . GLU A 1 167 ? -3.547 10.132 19.590 1.00 22.22 167 GLU A C 6
ATOM 15351 O O . GLU A 1 167 ? -4.599 10.125 18.951 1.00 63.45 167 GLU A O 6
ATOM 15363 N N . ASP A 1 168 ? -2.400 10.579 19.091 1.00 2.13 168 ASP A N 6
ATOM 15364 C CA . ASP A 1 168 ? -2.308 11.098 17.732 1.00 53.34 168 ASP A CA 6
ATOM 15365 C C . ASP A 1 168 ? -0.872 11.034 17.221 1.00 72.21 168 ASP A C 6
ATOM 15366 O O . ASP A 1 168 ? 0.057 11.477 17.894 1.00 43.00 168 ASP A O 6
ATOM 15375 N N . GLY A 1 169 ? -0.699 10.477 16.026 1.00 43.12 169 GLY A N 6
ATOM 15376 C CA . GLY A 1 169 ? 0.627 10.364 15.446 1.00 73.52 169 GLY A CA 6
ATOM 15377 C C . GLY A 1 169 ? 0.600 9.769 14.052 1.00 44.35 169 GLY A C 6
ATOM 15378 O O . GLY A 1 169 ? -0.208 10.169 13.214 1.00 72.24 169 GLY A O 6
ATOM 15382 N N . VAL A 1 170 ? 1.489 8.813 13.801 1.00 74.42 170 VAL A N 6
ATOM 15383 C CA . VAL A 1 170 ? 1.565 8.162 12.498 1.00 54.40 170 VAL A CA 6
ATOM 15384 C C . VAL A 1 170 ? 0.217 7.572 12.099 1.00 30.31 170 VAL A C 6
ATOM 15385 O O . VAL A 1 170 ? -0.211 6.551 12.639 1.00 20.10 170 VAL A O 6
ATOM 15398 N N . THR A 1 171 ? -0.449 8.220 11.149 1.00 54.12 171 THR A N 6
ATOM 15399 C CA . THR A 1 171 ? -1.749 7.760 10.677 1.00 33.01 171 THR A CA 6
ATOM 15400 C C . THR A 1 171 ? -1.835 7.820 9.156 1.00 31.13 171 THR A C 6
ATOM 15401 O O . THR A 1 171 ? -1.315 8.744 8.530 1.00 32.05 171 THR A O 6
ATOM 15412 N N . LYS A 1 172 ? -2.495 6.829 8.566 1.00 11.22 172 LYS A N 6
ATOM 15413 C CA . LYS A 1 172 ? -2.652 6.769 7.118 1.00 45.42 172 LYS A CA 6
ATOM 15414 C C . LYS A 1 172 ? -3.282 8.052 6.585 1.00 13.02 172 LYS A C 6
ATOM 15415 O O . LYS A 1 172 ? -4.446 8.343 6.860 1.00 13.11 172 LYS A O 6
ATOM 15434 N N . SER A 1 173 ? -2.507 8.814 5.821 1.00 42.41 173 SER A N 6
ATOM 15435 C CA . SER A 1 173 ? -2.989 10.067 5.252 1.00 53.23 173 SER A CA 6
ATOM 15436 C C . SER A 1 173 ? -3.627 10.942 6.327 1.00 42.45 173 SER A C 6
ATOM 15437 O O . SER A 1 173 ? -4.645 11.592 6.090 1.00 14.11 173 SER A O 6
ATOM 15445 N N . ASP A 1 174 ? -3.020 10.954 7.508 1.00 64.30 174 ASP A N 6
ATOM 15446 C CA . ASP A 1 174 ? -3.526 11.749 8.620 1.00 0.33 174 ASP A CA 6
ATOM 15447 C C . ASP A 1 174 ? -3.877 13.162 8.163 1.00 60.42 174 ASP A C 6
ATOM 15448 O O . ASP A 1 174 ? -5.023 13.596 8.281 1.00 75.13 174 ASP A O 6
ATOM 15457 N N . CYS A 1 175 ? -2.884 13.873 7.642 1.00 4.21 175 CYS A N 6
ATOM 15458 C CA . CYS A 1 175 ? -3.087 15.238 7.168 1.00 21.25 175 CYS A CA 6
ATOM 15459 C C . CYS A 1 175 ? -2.663 15.376 5.710 1.00 74.33 175 CYS A C 6
ATOM 15460 O O . CYS A 1 175 ? -2.903 16.405 5.078 1.00 72.10 175 CYS A O 6
ATOM 15468 N N . ASP A 1 176 ? -2.031 14.333 5.182 1.00 55.44 176 ASP A N 6
ATOM 15469 C CA . ASP A 1 176 ? -1.573 14.338 3.797 1.00 15.11 176 ASP A CA 6
ATOM 15470 C C . ASP A 1 176 ? -0.817 15.624 3.479 1.00 2.14 176 ASP A C 6
ATOM 15471 O O . ASP A 1 176 ? -0.851 16.113 2.350 1.00 53.34 176 ASP A O 6
ATOM 15480 N N . CYS A 1 177 ? -0.136 16.167 4.482 1.00 24.44 177 CYS A N 6
ATOM 15481 C CA . CYS A 1 177 ? 0.628 17.397 4.310 1.00 3.35 177 CYS A CA 6
ATOM 15482 C C . CYS A 1 177 ? 2.070 17.212 4.773 1.00 33.31 177 CYS A C 6
ATOM 15483 O O . CYS A 1 177 ? 2.436 16.153 5.281 1.00 25.15 177 CYS A O 6
ATOM 15491 N N . GLU A 1 178 ? 2.882 18.248 4.591 1.00 23.03 178 GLU A N 6
ATOM 15492 C CA . GLU A 1 178 ? 4.285 18.197 4.988 1.00 15.11 178 GLU A CA 6
ATOM 15493 C C . GLU A 1 178 ? 4.427 17.680 6.417 1.00 63.35 178 GLU A C 6
ATOM 15494 O O . GLU A 1 178 ? 4.138 18.392 7.379 1.00 44.04 178 GLU A O 6
ATOM 15506 N N . HIS A 1 179 ? 4.875 16.435 6.547 1.00 75.32 179 HIS A N 6
ATOM 15507 C CA . HIS A 1 179 ? 5.056 15.821 7.857 1.00 20.34 179 HIS A CA 6
ATOM 15508 C C . HIS A 1 179 ? 6.458 16.091 8.394 1.00 25.52 179 HIS A C 6
ATOM 15509 O O . HIS A 1 179 ? 7.206 16.890 7.831 1.00 11.33 179 HIS A O 6
ATOM 15523 N N . SER A 1 180 ? 6.808 15.419 9.486 1.00 23.54 180 SER A N 6
ATOM 15524 C CA . SER A 1 180 ? 8.119 15.589 10.102 1.00 42.31 180 SER A CA 6
ATOM 15525 C C . SER A 1 180 ? 9.215 15.640 9.041 1.00 32.44 180 SER A C 6
ATOM 15526 O O . SER A 1 180 ? 9.058 15.143 7.926 1.00 54.44 180 SER A O 6
ATOM 15534 N N . PRO A 1 181 ? 10.353 16.254 9.397 1.00 61.14 181 PRO A N 6
ATOM 15535 C CA . PRO A 1 181 ? 11.498 16.384 8.491 1.00 43.12 181 PRO A CA 6
ATOM 15536 C C . PRO A 1 181 ? 12.186 15.048 8.230 1.00 53.24 181 PRO A C 6
ATOM 15537 O O . PRO A 1 181 ? 11.649 13.989 8.552 1.00 12.31 181 PRO A O 6
ATOM 15548 N N . GLY A 1 182 ? 13.378 15.106 7.643 1.00 32.34 182 GLY A N 6
ATOM 15549 C CA . GLY A 1 182 ? 14.119 13.893 7.349 1.00 0.23 182 GLY A CA 6
ATOM 15550 C C . GLY A 1 182 ? 14.834 13.341 8.567 1.00 52.13 182 GLY A C 6
ATOM 15551 O O . GLY A 1 182 ? 15.762 13.951 9.098 1.00 63.24 182 GLY A O 6
ATOM 15555 N N . PRO A 1 183 ? 14.398 12.160 9.029 1.00 73.34 183 PRO A N 6
ATOM 15556 C CA . PRO A 1 183 ? 14.988 11.500 10.197 1.00 12.01 183 PRO A CA 6
ATOM 15557 C C . PRO A 1 183 ? 16.396 10.983 9.922 1.00 52.42 183 PRO A C 6
ATOM 15558 O O . PRO A 1 183 ? 17.051 11.415 8.973 1.00 30.31 183 PRO A O 6
ATOM 15569 N N . SER A 1 184 ? 16.855 10.057 10.757 1.00 2.10 184 SER A N 6
ATOM 15570 C CA . SER A 1 184 ? 18.187 9.484 10.605 1.00 5.11 184 SER A CA 6
ATOM 15571 C C . SER A 1 184 ? 18.131 8.182 9.812 1.00 25.23 184 SER A C 6
ATOM 15572 O O . SER A 1 184 ? 18.607 8.112 8.680 1.00 51.15 184 SER A O 6
ATOM 15580 N N . GLU A 1 185 ? 17.547 7.152 10.417 1.00 11.54 185 GLU A N 6
ATOM 15581 C CA . GLU A 1 185 ? 17.429 5.852 9.768 1.00 24.05 185 GLU A CA 6
ATOM 15582 C C . GLU A 1 185 ? 16.613 5.957 8.484 1.00 71.24 185 GLU A C 6
ATOM 15583 O O . GLU A 1 185 ? 15.553 5.344 8.358 1.00 23.15 185 GLU A O 6
ATOM 15595 N N . MET A 1 1 ? 3.541 -4.923 4.602 1.00 60.14 1 MET A N 7
ATOM 15596 C CA . MET A 1 1 ? 4.522 -4.373 3.673 1.00 23.34 1 MET A CA 7
ATOM 15597 C C . MET A 1 1 ? 5.601 -5.402 3.351 1.00 45.10 1 MET A C 7
ATOM 15598 O O . MET A 1 1 ? 6.176 -6.016 4.250 1.00 14.50 1 MET A O 7
ATOM 15612 N N . ALA A 1 2 ? 5.872 -5.585 2.063 1.00 70.33 2 ALA A N 7
ATOM 15613 C CA . ALA A 1 2 ? 6.883 -6.538 1.623 1.00 63.34 2 ALA A CA 7
ATOM 15614 C C . ALA A 1 2 ? 7.143 -6.411 0.125 1.00 3.45 2 ALA A C 7
ATOM 15615 O O . ALA A 1 2 ? 6.249 -6.053 -0.642 1.00 31.30 2 ALA A O 7
ATOM 15622 N N . HIS A 1 3 ? 8.373 -6.704 -0.284 1.00 64.00 3 HIS A N 7
ATOM 15623 C CA . HIS A 1 3 ? 8.751 -6.622 -1.691 1.00 10.35 3 HIS A CA 7
ATOM 15624 C C . HIS A 1 3 ? 8.231 -7.830 -2.464 1.00 43.31 3 HIS A C 7
ATOM 15625 O O . HIS A 1 3 ? 8.807 -8.915 -2.397 1.00 34.45 3 HIS A O 7
ATOM 15639 N N . GLU A 1 4 ? 7.140 -7.632 -3.197 1.00 62.34 4 GLU A N 7
ATOM 15640 C CA . GLU A 1 4 ? 6.543 -8.707 -3.982 1.00 1.31 4 GLU A CA 7
ATOM 15641 C C . GLU A 1 4 ? 5.895 -8.159 -5.250 1.00 14.21 4 GLU A C 7
ATOM 15642 O O . GLU A 1 4 ? 5.684 -6.954 -5.380 1.00 11.50 4 GLU A O 7
ATOM 15654 N N . GLU A 1 5 ? 5.581 -9.054 -6.182 1.00 4.13 5 GLU A N 7
ATOM 15655 C CA . GLU A 1 5 ? 4.958 -8.660 -7.440 1.00 3.22 5 GLU A CA 7
ATOM 15656 C C . GLU A 1 5 ? 3.625 -9.375 -7.634 1.00 74.40 5 GLU A C 7
ATOM 15657 O O . GLU A 1 5 ? 3.265 -10.262 -6.859 1.00 63.34 5 GLU A O 7
ATOM 15669 N N . ASP A 1 6 ? 2.895 -8.983 -8.673 1.00 25.12 6 ASP A N 7
ATOM 15670 C CA . ASP A 1 6 ? 1.602 -9.586 -8.970 1.00 74.42 6 ASP A CA 7
ATOM 15671 C C . ASP A 1 6 ? 0.584 -9.254 -7.883 1.00 62.02 6 ASP A C 7
ATOM 15672 O O . ASP A 1 6 ? 0.940 -9.079 -6.719 1.00 12.24 6 ASP A O 7
ATOM 15681 N N . GLY A 1 7 ? -0.684 -9.168 -8.273 1.00 12.30 7 GLY A N 7
ATOM 15682 C CA . GLY A 1 7 ? -1.733 -8.855 -7.320 1.00 73.23 7 GLY A CA 7
ATOM 15683 C C . GLY A 1 7 ? -1.686 -7.412 -6.858 1.00 23.52 7 GLY A C 7
ATOM 15684 O O . GLY A 1 7 ? -0.721 -6.697 -7.129 1.00 61.41 7 GLY A O 7
ATOM 15688 N N . VAL A 1 8 ? -2.731 -6.982 -6.158 1.00 41.15 8 VAL A N 7
ATOM 15689 C CA . VAL A 1 8 ? -2.805 -5.615 -5.658 1.00 1.42 8 VAL A CA 7
ATOM 15690 C C . VAL A 1 8 ? -2.661 -5.576 -4.141 1.00 31.44 8 VAL A C 7
ATOM 15691 O O . VAL A 1 8 ? -3.644 -5.705 -3.410 1.00 74.12 8 VAL A O 7
ATOM 15704 N N . CYS A 1 9 ? -1.431 -5.398 -3.673 1.00 23.41 9 CYS A N 7
ATOM 15705 C CA . CYS A 1 9 ? -1.157 -5.343 -2.241 1.00 74.32 9 CYS A CA 7
ATOM 15706 C C . CYS A 1 9 ? 0.174 -4.651 -1.968 1.00 52.30 9 CYS A C 7
ATOM 15707 O O . CYS A 1 9 ? 0.884 -4.262 -2.894 1.00 51.22 9 CYS A O 7
ATOM 15715 N N . ASN A 1 10 ? 0.504 -4.499 -0.690 1.00 4.43 10 ASN A N 7
ATOM 15716 C CA . ASN A 1 10 ? 1.750 -3.850 -0.294 1.00 75.42 10 ASN A CA 7
ATOM 15717 C C . ASN A 1 10 ? 2.648 -4.818 0.470 1.00 71.32 10 ASN A C 7
ATOM 15718 O O . ASN A 1 10 ? 3.857 -4.611 0.571 1.00 40.12 10 ASN A O 7
ATOM 15729 N N . SER A 1 11 ? 2.048 -5.876 1.006 1.00 71.54 11 SER A N 7
ATOM 15730 C CA . SER A 1 11 ? 2.793 -6.875 1.763 1.00 34.33 11 SER A CA 7
ATOM 15731 C C . SER A 1 11 ? 3.321 -7.972 0.844 1.00 72.23 11 SER A C 7
ATOM 15732 O O . SER A 1 11 ? 4.245 -7.751 0.063 1.00 42.32 11 SER A O 7
ATOM 15740 N N . ASN A 1 12 ? 2.726 -9.156 0.943 1.00 32.52 12 ASN A N 7
ATOM 15741 C CA . ASN A 1 12 ? 3.136 -10.289 0.121 1.00 32.34 12 ASN A CA 7
ATOM 15742 C C . ASN A 1 12 ? 1.927 -10.957 -0.527 1.00 51.54 12 ASN A C 7
ATOM 15743 O O . ASN A 1 12 ? 2.066 -11.921 -1.279 1.00 44.32 12 ASN A O 7
ATOM 15754 N N . ALA A 1 13 ? 0.741 -10.435 -0.231 1.00 74.44 13 ALA A N 7
ATOM 15755 C CA . ALA A 1 13 ? -0.492 -10.978 -0.788 1.00 35.44 13 ALA A CA 7
ATOM 15756 C C . ALA A 1 13 ? -1.706 -10.190 -0.306 1.00 23.11 13 ALA A C 7
ATOM 15757 O O . ALA A 1 13 ? -2.434 -9.584 -1.092 1.00 13.13 13 ALA A O 7
ATOM 15764 N N . PRO A 1 14 ? -1.930 -10.198 1.016 1.00 13.35 14 PRO A N 7
ATOM 15765 C CA . PRO A 1 14 ? -3.055 -9.488 1.632 1.00 15.04 14 PRO A CA 7
ATOM 15766 C C . PRO A 1 14 ? -2.889 -7.973 1.570 1.00 35.52 14 PRO A C 7
ATOM 15767 O O . PRO A 1 14 ? -1.915 -7.469 1.011 1.00 0.20 14 PRO A O 7
ATOM 15778 N N . CYS A 1 15 ? -3.845 -7.254 2.147 1.00 34.13 15 CYS A N 7
ATOM 15779 C CA . CYS A 1 15 ? -3.805 -5.796 2.157 1.00 21.10 15 CYS A CA 7
ATOM 15780 C C . CYS A 1 15 ? -2.440 -5.293 2.616 1.00 31.21 15 CYS A C 7
ATOM 15781 O O . CYS A 1 15 ? -1.642 -4.812 1.812 1.00 41.51 15 CYS A O 7
ATOM 15789 N N . TYR A 1 16 ? -2.180 -5.407 3.914 1.00 44.13 16 TYR A N 7
ATOM 15790 C CA . TYR A 1 16 ? -0.913 -4.960 4.481 1.00 40.00 16 TYR A CA 7
ATOM 15791 C C . TYR A 1 16 ? -0.512 -5.828 5.670 1.00 62.24 16 TYR A C 7
ATOM 15792 O O . TYR A 1 16 ? -1.287 -6.666 6.131 1.00 71.40 16 TYR A O 7
ATOM 15810 N N . HIS A 1 17 ? 0.706 -5.621 6.162 1.00 55.35 17 HIS A N 7
ATOM 15811 C CA . HIS A 1 17 ? 1.211 -6.383 7.298 1.00 41.22 17 HIS A CA 7
ATOM 15812 C C . HIS A 1 17 ? 0.265 -6.274 8.489 1.00 13.35 17 HIS A C 7
ATOM 15813 O O . HIS A 1 17 ? -0.856 -5.779 8.361 1.00 21.02 17 HIS A O 7
ATOM 15827 N N . CYS A 1 18 ? 0.722 -6.739 9.646 1.00 2.15 18 CYS A N 7
ATOM 15828 C CA . CYS A 1 18 ? -0.084 -6.695 10.861 1.00 54.00 18 CYS A CA 7
ATOM 15829 C C . CYS A 1 18 ? 0.299 -5.498 11.726 1.00 62.55 18 CYS A C 7
ATOM 15830 O O . CYS A 1 18 ? 1.141 -4.687 11.341 1.00 4.23 18 CYS A O 7
ATOM 15838 N N . ASP A 1 19 ? -0.325 -5.395 12.893 1.00 13.24 19 ASP A N 7
ATOM 15839 C CA . ASP A 1 19 ? -0.050 -4.297 13.813 1.00 40.11 19 ASP A CA 7
ATOM 15840 C C . ASP A 1 19 ? 1.337 -4.441 14.431 1.00 2.32 19 ASP A C 7
ATOM 15841 O O . ASP A 1 19 ? 2.342 -4.085 13.816 1.00 73.13 19 ASP A O 7
ATOM 15850 N N . ALA A 1 20 ? 1.384 -4.963 15.652 1.00 31.22 20 ALA A N 7
ATOM 15851 C CA . ALA A 1 20 ? 2.647 -5.155 16.353 1.00 3.23 20 ALA A CA 7
ATOM 15852 C C . ALA A 1 20 ? 3.709 -5.733 15.424 1.00 72.12 20 ALA A C 7
ATOM 15853 O O . ALA A 1 20 ? 4.877 -5.351 15.486 1.00 34.34 20 ALA A O 7
ATOM 15860 N N . ASN A 1 21 ? 3.295 -6.657 14.562 1.00 12.34 21 ASN A N 7
ATOM 15861 C CA . ASN A 1 21 ? 4.211 -7.289 13.620 1.00 3.23 21 ASN A CA 7
ATOM 15862 C C . ASN A 1 21 ? 4.614 -6.315 12.517 1.00 71.43 21 ASN A C 7
ATOM 15863 O O . ASN A 1 21 ? 5.777 -6.255 12.122 1.00 64.02 21 ASN A O 7
ATOM 15874 N N . GLY A 1 22 ? 3.642 -5.554 12.023 1.00 1.20 22 GLY A N 7
ATOM 15875 C CA . GLY A 1 22 ? 3.915 -4.593 10.970 1.00 11.02 22 GLY A CA 7
ATOM 15876 C C . GLY A 1 22 ? 5.147 -3.757 11.254 1.00 52.44 22 GLY A C 7
ATOM 15877 O O . GLY A 1 22 ? 5.959 -3.515 10.361 1.00 13.32 22 GLY A O 7
ATOM 15881 N N . GLU A 1 23 ? 5.285 -3.313 12.499 1.00 3.40 23 GLU A N 7
ATOM 15882 C CA . GLU A 1 23 ? 6.426 -2.496 12.896 1.00 64.03 23 GLU A CA 7
ATOM 15883 C C . GLU A 1 23 ? 7.591 -3.372 13.349 1.00 12.13 23 GLU A C 7
ATOM 15884 O O . GLU A 1 23 ? 8.745 -2.946 13.333 1.00 53.21 23 GLU A O 7
ATOM 15896 N N . ASN A 1 24 ? 7.278 -4.599 13.754 1.00 1.54 24 ASN A N 7
ATOM 15897 C CA . ASN A 1 24 ? 8.297 -5.535 14.214 1.00 45.21 24 ASN A CA 7
ATOM 15898 C C . ASN A 1 24 ? 9.242 -5.912 13.076 1.00 33.25 24 ASN A C 7
ATOM 15899 O O . ASN A 1 24 ? 10.432 -6.141 13.294 1.00 20.55 24 ASN A O 7
ATOM 15910 N N . CYS A 1 25 ? 8.703 -5.974 11.864 1.00 61.11 25 CYS A N 7
ATOM 15911 C CA . CYS A 1 25 ? 9.497 -6.324 10.691 1.00 3.24 25 CYS A CA 7
ATOM 15912 C C . CYS A 1 25 ? 9.830 -5.082 9.870 1.00 74.41 25 CYS A C 7
ATOM 15913 O O . CYS A 1 25 ? 10.989 -4.838 9.537 1.00 23.03 25 CYS A O 7
ATOM 15921 N N . SER A 1 26 ? 8.804 -4.302 9.544 1.00 33.44 26 SER A N 7
ATOM 15922 C CA . SER A 1 26 ? 8.986 -3.089 8.757 1.00 51.13 26 SER A CA 7
ATOM 15923 C C . SER A 1 26 ? 8.013 -2.001 9.201 1.00 33.34 26 SER A C 7
ATOM 15924 O O . SER A 1 26 ? 6.805 -2.108 8.985 1.00 11.31 26 SER A O 7
ATOM 15932 N N . CYS A 1 27 ? 8.547 -0.957 9.824 1.00 42.44 27 CYS A N 7
ATOM 15933 C CA . CYS A 1 27 ? 7.727 0.151 10.300 1.00 11.33 27 CYS A CA 7
ATOM 15934 C C . CYS A 1 27 ? 7.073 0.885 9.134 1.00 45.32 27 CYS A C 7
ATOM 15935 O O . CYS A 1 27 ? 7.428 2.022 8.826 1.00 0.44 27 CYS A O 7
ATOM 15943 N N . ASN A 1 28 ? 6.118 0.225 8.487 1.00 41.51 28 ASN A N 7
ATOM 15944 C CA . ASN A 1 28 ? 5.416 0.814 7.352 1.00 4.52 28 ASN A CA 7
ATOM 15945 C C . ASN A 1 28 ? 4.240 -0.059 6.927 1.00 13.25 28 ASN A C 7
ATOM 15946 O O . ASN A 1 28 ? 4.018 -0.283 5.737 1.00 71.01 28 ASN A O 7
ATOM 15957 N N . CYS A 1 29 ? 3.489 -0.548 7.908 1.00 10.21 29 CYS A N 7
ATOM 15958 C CA . CYS A 1 29 ? 2.334 -1.397 7.636 1.00 4.15 29 CYS A CA 7
ATOM 15959 C C . CYS A 1 29 ? 1.592 -1.734 8.926 1.00 64.24 29 CYS A C 7
ATOM 15960 O O . CYS A 1 29 ? 2.204 -1.891 9.982 1.00 40.03 29 CYS A O 7
ATOM 15968 N N . GLU A 1 30 ? 0.271 -1.843 8.831 1.00 52.44 30 GLU A N 7
ATOM 15969 C CA . GLU A 1 30 ? -0.554 -2.159 9.991 1.00 54.24 30 GLU A CA 7
ATOM 15970 C C . GLU A 1 30 ? -1.941 -2.629 9.560 1.00 2.11 30 GLU A C 7
ATOM 15971 O O . GLU A 1 30 ? -2.831 -1.818 9.300 1.00 30.13 30 GLU A O 7
ATOM 15983 N N . LEU A 1 31 ? -2.117 -3.944 9.486 1.00 5.51 31 LEU A N 7
ATOM 15984 C CA . LEU A 1 31 ? -3.394 -4.523 9.087 1.00 72.44 31 LEU A CA 7
ATOM 15985 C C . LEU A 1 31 ? -3.643 -5.843 9.810 1.00 70.23 31 LEU A C 7
ATOM 15986 O O . LEU A 1 31 ? -2.908 -6.813 9.624 1.00 24.03 31 LEU A O 7
ATOM 16002 N N . PHE A 1 32 ? -4.686 -5.873 10.633 1.00 62.40 32 PHE A N 7
ATOM 16003 C CA . PHE A 1 32 ? -5.033 -7.075 11.383 1.00 1.32 32 PHE A CA 7
ATOM 16004 C C . PHE A 1 32 ? -5.164 -8.278 10.454 1.00 54.44 32 PHE A C 7
ATOM 16005 O O . PHE A 1 32 ? -6.226 -8.519 9.880 1.00 55.14 32 PHE A O 7
ATOM 16022 N N . ASP A 1 33 ? -4.078 -9.028 10.310 1.00 62.00 33 ASP A N 7
ATOM 16023 C CA . ASP A 1 33 ? -4.070 -10.206 9.451 1.00 74.32 33 ASP A CA 7
ATOM 16024 C C . ASP A 1 33 ? -3.252 -11.331 10.078 1.00 54.02 33 ASP A C 7
ATOM 16025 O O . ASP A 1 33 ? -2.725 -11.189 11.182 1.00 55.13 33 ASP A O 7
ATOM 16034 N N . CYS A 1 34 ? -3.151 -12.449 9.367 1.00 31.21 34 CYS A N 7
ATOM 16035 C CA . CYS A 1 34 ? -2.399 -13.600 9.853 1.00 11.55 34 CYS A CA 7
ATOM 16036 C C . CYS A 1 34 ? -2.174 -14.614 8.736 1.00 21.11 34 CYS A C 7
ATOM 16037 O O . CYS A 1 34 ? -3.126 -15.137 8.158 1.00 13.42 34 CYS A O 7
ATOM 16044 N N . GLU A 1 35 ? -0.907 -14.887 8.439 1.00 74.24 35 GLU A N 7
ATOM 16045 C CA . GLU A 1 35 ? -0.558 -15.839 7.390 1.00 3.33 35 GLU A CA 7
ATOM 16046 C C . GLU A 1 35 ? 0.954 -16.032 7.314 1.00 60.35 35 GLU A C 7
ATOM 16047 O O . GLU A 1 35 ? 1.723 -15.139 7.667 1.00 25.41 35 GLU A O 7
ATOM 16059 N N . ALA A 1 36 ? 1.372 -17.206 6.849 1.00 15.54 36 ALA A N 7
ATOM 16060 C CA . ALA A 1 36 ? 2.790 -17.517 6.725 1.00 40.34 36 ALA A CA 7
ATOM 16061 C C . ALA A 1 36 ? 3.314 -17.146 5.341 1.00 12.53 36 ALA A C 7
ATOM 16062 O O . ALA A 1 36 ? 2.576 -17.183 4.356 1.00 4.20 36 ALA A O 7
ATOM 16069 N N . LYS A 1 37 ? 4.591 -16.787 5.274 1.00 3.33 37 LYS A N 7
ATOM 16070 C CA . LYS A 1 37 ? 5.215 -16.409 4.012 1.00 42.23 37 LYS A CA 7
ATOM 16071 C C . LYS A 1 37 ? 6.735 -16.393 4.139 1.00 1.22 37 LYS A C 7
ATOM 16072 O O . LYS A 1 37 ? 7.276 -16.379 5.245 1.00 32.42 37 LYS A O 7
ATOM 16091 N N . LYS A 1 38 ? 7.420 -16.393 3.000 1.00 12.25 38 LYS A N 7
ATOM 16092 C CA . LYS A 1 38 ? 8.878 -16.375 2.984 1.00 74.43 38 LYS A CA 7
ATOM 16093 C C . LYS A 1 38 ? 9.400 -15.871 1.642 1.00 24.52 38 LYS A C 7
ATOM 16094 O O . LYS A 1 38 ? 9.310 -16.550 0.619 1.00 21.20 38 LYS A O 7
ATOM 16113 N N . PRO A 1 39 ? 9.962 -14.653 1.645 1.00 72.33 39 PRO A N 7
ATOM 16114 C CA . PRO A 1 39 ? 10.512 -14.033 0.436 1.00 51.21 39 PRO A CA 7
ATOM 16115 C C . PRO A 1 39 ? 11.783 -14.725 -0.044 1.00 30.10 39 PRO A C 7
ATOM 16116 O O . PRO A 1 39 ? 11.883 -15.126 -1.204 1.00 11.22 39 PRO A O 7
ATOM 16127 N N . ASP A 1 40 ? 12.751 -14.863 0.855 1.00 44.11 40 ASP A N 7
ATOM 16128 C CA . ASP A 1 40 ? 14.016 -15.509 0.523 1.00 2.43 40 ASP A CA 7
ATOM 16129 C C . ASP A 1 40 ? 14.954 -15.517 1.726 1.00 11.15 40 ASP A C 7
ATOM 16130 O O . ASP A 1 40 ? 16.168 -15.379 1.581 1.00 32.12 40 ASP A O 7
ATOM 16139 N N . GLY A 1 41 ? 14.381 -15.679 2.916 1.00 45.43 41 GLY A N 7
ATOM 16140 C CA . GLY A 1 41 ? 15.181 -15.700 4.127 1.00 73.52 41 GLY A CA 7
ATOM 16141 C C . GLY A 1 41 ? 14.656 -16.688 5.150 1.00 71.21 41 GLY A C 7
ATOM 16142 O O . GLY A 1 41 ? 15.414 -17.492 5.692 1.00 30.40 41 GLY A O 7
ATOM 16146 N N . SER A 1 42 ? 13.355 -16.627 5.416 1.00 21.22 42 SER A N 7
ATOM 16147 C CA . SER A 1 42 ? 12.731 -17.520 6.386 1.00 54.24 42 SER A CA 7
ATOM 16148 C C . SER A 1 42 ? 11.210 -17.415 6.319 1.00 31.14 42 SER A C 7
ATOM 16149 O O . SER A 1 42 ? 10.664 -16.635 5.539 1.00 15.35 42 SER A O 7
ATOM 16157 N N . TYR A 1 43 ? 10.533 -18.207 7.143 1.00 14.12 43 TYR A N 7
ATOM 16158 C CA . TYR A 1 43 ? 9.075 -18.206 7.178 1.00 71.34 43 TYR A CA 7
ATOM 16159 C C . TYR A 1 43 ? 8.560 -17.492 8.423 1.00 13.32 43 TYR A C 7
ATOM 16160 O O . TYR A 1 43 ? 8.976 -17.792 9.542 1.00 45.34 43 TYR A O 7
ATOM 16178 N N . ALA A 1 44 ? 7.650 -16.545 8.220 1.00 14.21 44 ALA A N 7
ATOM 16179 C CA . ALA A 1 44 ? 7.074 -15.788 9.325 1.00 24.55 44 ALA A CA 7
ATOM 16180 C C . ALA A 1 44 ? 5.587 -16.087 9.479 1.00 12.43 44 ALA A C 7
ATOM 16181 O O . ALA A 1 44 ? 5.074 -17.051 8.910 1.00 44.45 44 ALA A O 7
ATOM 16188 N N . HIS A 1 45 ? 4.898 -15.254 10.253 1.00 10.22 45 HIS A N 7
ATOM 16189 C CA . HIS A 1 45 ? 3.468 -15.429 10.482 1.00 41.10 45 HIS A CA 7
ATOM 16190 C C . HIS A 1 45 ? 2.932 -14.350 11.418 1.00 33.44 45 HIS A C 7
ATOM 16191 O O . HIS A 1 45 ? 2.526 -14.621 12.549 1.00 75.44 45 HIS A O 7
ATOM 16205 N N . PRO A 1 46 ? 2.930 -13.097 10.940 1.00 60.54 46 PRO A N 7
ATOM 16206 C CA . PRO A 1 46 ? 2.447 -11.953 11.718 1.00 74.20 46 PRO A CA 7
ATOM 16207 C C . PRO A 1 46 ? 0.935 -11.984 11.916 1.00 11.01 46 PRO A C 7
ATOM 16208 O O . PRO A 1 46 ? 0.171 -11.747 10.980 1.00 72.21 46 PRO A O 7
ATOM 16219 N N . CYS A 1 47 ? 0.509 -12.277 13.140 1.00 1.23 47 CYS A N 7
ATOM 16220 C CA . CYS A 1 47 ? -0.911 -12.339 13.462 1.00 55.41 47 CYS A CA 7
ATOM 16221 C C . CYS A 1 47 ? -1.218 -11.543 14.728 1.00 42.04 47 CYS A C 7
ATOM 16222 O O . CYS A 1 47 ? -0.464 -11.589 15.700 1.00 70.41 47 CYS A O 7
ATOM 16229 N N . ARG A 1 48 ? -2.329 -10.814 14.707 1.00 22.02 48 ARG A N 7
ATOM 16230 C CA . ARG A 1 48 ? -2.735 -10.008 15.852 1.00 44.40 48 ARG A CA 7
ATOM 16231 C C . ARG A 1 48 ? -2.575 -10.790 17.152 1.00 21.12 48 ARG A C 7
ATOM 16232 O O . ARG A 1 48 ? -1.477 -11.232 17.492 1.00 41.54 48 ARG A O 7
ATOM 16253 N N . ARG A 1 49 ? -3.677 -10.957 17.875 1.00 32.24 49 ARG A N 7
ATOM 16254 C CA . ARG A 1 49 ? -3.659 -11.685 19.139 1.00 51.42 49 ARG A CA 7
ATOM 16255 C C . ARG A 1 49 ? -3.366 -13.164 18.910 1.00 23.41 49 ARG A C 7
ATOM 16256 O O . ARG A 1 49 ? -3.493 -13.981 19.823 1.00 22.03 49 ARG A O 7
ATOM 16277 N N . CYS A 1 50 ? -2.974 -13.502 17.687 1.00 61.14 50 CYS A N 7
ATOM 16278 C CA . CYS A 1 50 ? -2.664 -14.884 17.337 1.00 3.12 50 CYS A CA 7
ATOM 16279 C C . CYS A 1 50 ? -1.166 -15.149 17.447 1.00 21.53 50 CYS A C 7
ATOM 16280 O O . CYS A 1 50 ? -0.415 -14.322 17.963 1.00 2.35 50 CYS A O 7
ATOM 16288 N N . ASP A 1 51 ? -0.739 -16.309 16.961 1.00 62.35 51 ASP A N 7
ATOM 16289 C CA . ASP A 1 51 ? 0.670 -16.685 17.005 1.00 53.14 51 ASP A CA 7
ATOM 16290 C C . ASP A 1 51 ? 1.495 -15.810 16.066 1.00 31.21 51 ASP A C 7
ATOM 16291 O O . ASP A 1 51 ? 0.990 -15.313 15.060 1.00 35.21 51 ASP A O 7
ATOM 16300 N N . ALA A 1 52 ? 2.767 -15.626 16.403 1.00 2.31 52 ALA A N 7
ATOM 16301 C CA . ALA A 1 52 ? 3.663 -14.812 15.590 1.00 15.13 52 ALA A CA 7
ATOM 16302 C C . ALA A 1 52 ? 4.928 -15.582 15.229 1.00 61.01 52 ALA A C 7
ATOM 16303 O O . ALA A 1 52 ? 5.394 -16.423 15.996 1.00 61.52 52 ALA A O 7
ATOM 16310 N N . ASN A 1 53 ? 5.479 -15.288 14.056 1.00 61.54 53 ASN A N 7
ATOM 16311 C CA . ASN A 1 53 ? 6.691 -15.955 13.592 1.00 12.11 53 ASN A CA 7
ATOM 16312 C C . ASN A 1 53 ? 7.713 -14.939 13.092 1.00 2.22 53 ASN A C 7
ATOM 16313 O O . ASN A 1 53 ? 7.683 -14.533 11.931 1.00 2.24 53 ASN A O 7
ATOM 16324 N N . ASN A 1 54 ? 8.618 -14.533 13.978 1.00 54.04 54 ASN A N 7
ATOM 16325 C CA . ASN A 1 54 ? 9.650 -13.564 13.627 1.00 72.35 54 ASN A CA 7
ATOM 16326 C C . ASN A 1 54 ? 10.833 -14.251 12.950 1.00 14.23 54 ASN A C 7
ATOM 16327 O O . ASN A 1 54 ? 11.264 -15.324 13.372 1.00 24.13 54 ASN A O 7
ATOM 16338 N N . ILE A 1 55 ? 11.352 -13.624 11.900 1.00 31.21 55 ILE A N 7
ATOM 16339 C CA . ILE A 1 55 ? 12.486 -14.174 11.167 1.00 54.41 55 ILE A CA 7
ATOM 16340 C C . ILE A 1 55 ? 13.455 -13.073 10.748 1.00 73.40 55 ILE A C 7
ATOM 16341 O O . ILE A 1 55 ? 13.043 -12.030 10.239 1.00 61.20 55 ILE A O 7
ATOM 16357 N N . CYS A 1 56 ? 14.743 -13.314 10.964 1.00 61.13 56 CYS A N 7
ATOM 16358 C CA . CYS A 1 56 ? 15.772 -12.344 10.607 1.00 3.25 56 CYS A CA 7
ATOM 16359 C C . CYS A 1 56 ? 17.144 -13.007 10.540 1.00 43.44 56 CYS A C 7
ATOM 16360 O O . CYS A 1 56 ? 17.769 -13.059 9.480 1.00 71.31 56 CYS A O 7
ATOM 16368 N N . LYS A 1 57 ? 17.609 -13.510 11.678 1.00 60.41 57 LYS A N 7
ATOM 16369 C CA . LYS A 1 57 ? 18.907 -14.170 11.749 1.00 5.15 57 LYS A CA 7
ATOM 16370 C C . LYS A 1 57 ? 18.872 -15.519 11.038 1.00 5.05 57 LYS A C 7
ATOM 16371 O O . LYS A 1 57 ? 19.181 -16.553 11.633 1.00 54.30 57 LYS A O 7
ATOM 16390 N N . CYS A 1 58 ? 18.497 -15.501 9.764 1.00 21.44 58 CYS A N 7
ATOM 16391 C CA . CYS A 1 58 ? 18.423 -16.724 8.972 1.00 12.13 58 CYS A CA 7
ATOM 16392 C C . CYS A 1 58 ? 17.705 -17.828 9.742 1.00 5.12 58 CYS A C 7
ATOM 16393 O O . CYS A 1 58 ? 17.889 -19.013 9.463 1.00 15.22 58 CYS A O 7
ATOM 16401 N N . SER A 1 59 ? 16.890 -17.431 10.713 1.00 14.25 59 SER A N 7
ATOM 16402 C CA . SER A 1 59 ? 16.149 -18.387 11.528 1.00 54.20 59 SER A CA 7
ATOM 16403 C C . SER A 1 59 ? 14.719 -17.908 11.761 1.00 32.42 59 SER A C 7
ATOM 16404 O O . SER A 1 59 ? 14.491 -16.760 12.144 1.00 64.02 59 SER A O 7
ATOM 16412 N N . CYS A 1 60 ? 13.759 -18.797 11.528 1.00 42.20 60 CYS A N 7
ATOM 16413 C CA . CYS A 1 60 ? 12.350 -18.466 11.711 1.00 23.55 60 CYS A CA 7
ATOM 16414 C C . CYS A 1 60 ? 11.833 -19.011 13.039 1.00 74.23 60 CYS A C 7
ATOM 16415 O O . CYS A 1 60 ? 12.138 -20.141 13.421 1.00 63.33 60 CYS A O 7
ATOM 16423 N N . THR A 1 61 ? 11.047 -18.199 13.740 1.00 63.22 61 THR A N 7
ATOM 16424 C CA . THR A 1 61 ? 10.489 -18.598 15.026 1.00 43.22 61 THR A CA 7
ATOM 16425 C C . THR A 1 61 ? 8.997 -18.889 14.911 1.00 3.53 61 THR A C 7
ATOM 16426 O O . THR A 1 61 ? 8.292 -18.261 14.121 1.00 30.55 61 THR A O 7
ATOM 16437 N N . ALA A 1 62 ? 8.522 -19.843 15.705 1.00 4.21 62 ALA A N 7
ATOM 16438 C CA . ALA A 1 62 ? 7.113 -20.214 15.694 1.00 30.33 62 ALA A CA 7
ATOM 16439 C C . ALA A 1 62 ? 6.537 -20.223 17.106 1.00 13.21 62 ALA A C 7
ATOM 16440 O O . ALA A 1 62 ? 6.644 -21.217 17.824 1.00 30.42 62 ALA A O 7
ATOM 16447 N N . ILE A 1 63 ? 5.927 -19.109 17.498 1.00 74.42 63 ILE A N 7
ATOM 16448 C CA . ILE A 1 63 ? 5.333 -18.990 18.824 1.00 44.11 63 ILE A CA 7
ATOM 16449 C C . ILE A 1 63 ? 4.036 -18.189 18.776 1.00 64.31 63 ILE A C 7
ATOM 16450 O O . ILE A 1 63 ? 3.734 -17.509 17.795 1.00 33.04 63 ILE A O 7
ATOM 16466 N N . PRO A 1 64 ? 3.251 -18.269 19.860 1.00 23.25 64 PRO A N 7
ATOM 16467 C CA . PRO A 1 64 ? 1.975 -17.556 19.968 1.00 72.51 64 PRO A CA 7
ATOM 16468 C C . PRO A 1 64 ? 2.162 -16.048 20.094 1.00 73.45 64 PRO A C 7
ATOM 16469 O O . PRO A 1 64 ? 3.288 -15.551 20.093 1.00 4.14 64 PRO A O 7
ATOM 16480 N N . CYS A 1 65 ? 1.052 -15.326 20.201 1.00 31.40 65 CYS A N 7
ATOM 16481 C CA . CYS A 1 65 ? 1.094 -13.874 20.327 1.00 11.12 65 CYS A CA 7
ATOM 16482 C C . CYS A 1 65 ? 2.305 -13.434 21.143 1.00 11.23 65 CYS A C 7
ATOM 16483 O O . CYS A 1 65 ? 2.291 -13.489 22.372 1.00 13.12 65 CYS A O 7
ATOM 16491 N N . ASN A 1 66 ? 3.352 -12.998 20.451 1.00 63.54 66 ASN A N 7
ATOM 16492 C CA . ASN A 1 66 ? 4.573 -12.551 21.111 1.00 21.03 66 ASN A CA 7
ATOM 16493 C C . ASN A 1 66 ? 4.249 -11.681 22.322 1.00 71.01 66 ASN A C 7
ATOM 16494 O O . ASN A 1 66 ? 4.993 -11.662 23.302 1.00 61.24 66 ASN A O 7
ATOM 16505 N N . GLU A 1 67 ? 3.133 -10.963 22.246 1.00 52.21 67 GLU A N 7
ATOM 16506 C CA . GLU A 1 67 ? 2.711 -10.091 23.336 1.00 53.23 67 GLU A CA 7
ATOM 16507 C C . GLU A 1 67 ? 1.758 -10.820 24.278 1.00 34.22 67 GLU A C 7
ATOM 16508 O O . GLU A 1 67 ? 0.729 -10.277 24.681 1.00 51.41 67 GLU A O 7
ATOM 16520 N N . ASP A 1 68 ? 2.107 -12.054 24.625 1.00 41.01 68 ASP A N 7
ATOM 16521 C CA . ASP A 1 68 ? 1.284 -12.859 25.520 1.00 0.21 68 ASP A CA 7
ATOM 16522 C C . ASP A 1 68 ? 0.181 -12.014 26.150 1.00 74.51 68 ASP A C 7
ATOM 16523 O O . ASP A 1 68 ? 0.260 -11.644 27.321 1.00 4.55 68 ASP A O 7
ATOM 16532 N N . HIS A 1 69 ? -0.848 -11.713 25.364 1.00 35.13 69 HIS A N 7
ATOM 16533 C CA . HIS A 1 69 ? -1.968 -10.912 25.845 1.00 13.30 69 HIS A CA 7
ATOM 16534 C C . HIS A 1 69 ? -3.290 -11.645 25.638 1.00 61.34 69 HIS A C 7
ATOM 16535 O O . HIS A 1 69 ? -3.665 -11.995 24.518 1.00 0.52 69 HIS A O 7
ATOM 16549 N N . PRO A 1 70 ? -4.013 -11.886 26.741 1.00 14.22 70 PRO A N 7
ATOM 16550 C CA . PRO A 1 70 ? -5.304 -12.580 26.706 1.00 61.31 70 PRO A CA 7
ATOM 16551 C C . PRO A 1 70 ? -6.397 -11.740 26.054 1.00 63.10 70 PRO A C 7
ATOM 16552 O O . PRO A 1 70 ? -7.562 -12.138 26.021 1.00 10.42 70 PRO A O 7
ATOM 16563 N N . CYS A 1 71 ? -6.014 -10.578 25.536 1.00 24.42 71 CYS A N 7
ATOM 16564 C CA . CYS A 1 71 ? -6.962 -9.682 24.885 1.00 42.41 71 CYS A CA 7
ATOM 16565 C C . CYS A 1 71 ? -7.070 -9.993 23.396 1.00 61.13 71 CYS A C 7
ATOM 16566 O O . CYS A 1 71 ? -6.150 -10.555 22.800 1.00 51.32 71 CYS A O 7
ATOM 16574 N N . HIS A 1 72 ? -8.200 -9.626 22.800 1.00 33.22 72 HIS A N 7
ATOM 16575 C CA . HIS A 1 72 ? -8.429 -9.868 21.380 1.00 14.50 72 HIS A CA 7
ATOM 16576 C C . HIS A 1 72 ? -7.370 -9.169 20.533 1.00 61.55 72 HIS A C 7
ATOM 16577 O O . HIS A 1 72 ? -6.577 -8.376 21.041 1.00 20.30 72 HIS A O 7
ATOM 16591 N N . HIS A 1 73 ? -7.362 -9.470 19.238 1.00 61.52 73 HIS A N 7
ATOM 16592 C CA . HIS A 1 73 ? -6.400 -8.872 18.320 1.00 45.13 73 HIS A CA 7
ATOM 16593 C C . HIS A 1 73 ? -6.257 -7.375 18.581 1.00 33.53 73 HIS A C 7
ATOM 16594 O O . HIS A 1 73 ? -6.768 -6.551 17.821 1.00 23.54 73 HIS A O 7
ATOM 16608 N N . CYS A 1 74 ? -5.562 -7.032 19.660 1.00 53.01 74 CYS A N 7
ATOM 16609 C CA . CYS A 1 74 ? -5.355 -5.634 20.023 1.00 65.55 74 CYS A CA 7
ATOM 16610 C C . CYS A 1 74 ? -4.304 -5.508 21.121 1.00 32.32 74 CYS A C 7
ATOM 16611 O O . CYS A 1 74 ? -4.028 -6.467 21.844 1.00 42.44 74 CYS A O 7
ATOM 16619 N N . HIS A 1 75 ? -3.720 -4.320 21.241 1.00 73.11 75 HIS A N 7
ATOM 16620 C CA . HIS A 1 75 ? -2.699 -4.069 22.251 1.00 2.42 75 HIS A CA 7
ATOM 16621 C C . HIS A 1 75 ? -3.156 -4.562 23.621 1.00 62.54 75 HIS A C 7
ATOM 16622 O O . HIS A 1 75 ? -4.338 -4.834 23.829 1.00 25.24 75 HIS A O 7
ATOM 16636 N N . GLU A 1 76 ? -2.211 -4.677 24.549 1.00 50.41 76 GLU A N 7
ATOM 16637 C CA . GLU A 1 76 ? -2.518 -5.139 25.897 1.00 22.42 76 GLU A CA 7
ATOM 16638 C C . GLU A 1 76 ? -3.570 -4.249 26.552 1.00 73.23 76 GLU A C 7
ATOM 16639 O O . GLU A 1 76 ? -3.258 -3.174 27.062 1.00 64.02 76 GLU A O 7
ATOM 16651 N N . GLU A 1 77 ? -4.819 -4.706 26.532 1.00 64.02 77 GLU A N 7
ATOM 16652 C CA . GLU A 1 77 ? -5.917 -3.950 27.122 1.00 73.51 77 GLU A CA 7
ATOM 16653 C C . GLU A 1 77 ? -6.254 -4.477 28.514 1.00 23.01 77 GLU A C 7
ATOM 16654 O O . GLU A 1 77 ? -5.469 -5.207 29.120 1.00 43.21 77 GLU A O 7
ATOM 16666 N N . ASP A 1 78 ? -7.425 -4.101 29.015 1.00 32.01 78 ASP A N 7
ATOM 16667 C CA . ASP A 1 78 ? -7.867 -4.535 30.335 1.00 1.04 78 ASP A CA 7
ATOM 16668 C C . ASP A 1 78 ? -8.268 -6.007 30.318 1.00 52.33 78 ASP A C 7
ATOM 16669 O O . ASP A 1 78 ? -8.558 -6.594 31.360 1.00 3.02 78 ASP A O 7
ATOM 16678 N N . ASP A 1 79 ? -8.284 -6.596 29.127 1.00 10.22 79 ASP A N 7
ATOM 16679 C CA . ASP A 1 79 ? -8.650 -7.999 28.973 1.00 21.13 79 ASP A CA 7
ATOM 16680 C C . ASP A 1 79 ? -7.640 -8.904 29.672 1.00 3.20 79 ASP A C 7
ATOM 16681 O O . ASP A 1 79 ? -6.440 -8.829 29.411 1.00 22.31 79 ASP A O 7
ATOM 16690 N N . GLY A 1 80 ? -8.134 -9.758 30.563 1.00 55.01 80 GLY A N 7
ATOM 16691 C CA . GLY A 1 80 ? -7.262 -10.664 31.286 1.00 5.24 80 GLY A CA 7
ATOM 16692 C C . GLY A 1 80 ? -7.412 -10.537 32.789 1.00 21.24 80 GLY A C 7
ATOM 16693 O O . GLY A 1 80 ? -8.448 -10.088 33.281 1.00 45.13 80 GLY A O 7
ATOM 16697 N N . ASP A 1 81 ? -6.377 -10.935 33.521 1.00 33.34 81 ASP A N 7
ATOM 16698 C CA . ASP A 1 81 ? -6.399 -10.865 34.978 1.00 41.32 81 ASP A CA 7
ATOM 16699 C C . ASP A 1 81 ? -5.334 -9.900 35.491 1.00 70.40 81 ASP A C 7
ATOM 16700 O O . ASP A 1 81 ? -4.651 -9.239 34.709 1.00 43.42 81 ASP A O 7
ATOM 16709 N N . THR A 1 82 ? -5.198 -9.825 36.811 1.00 13.44 82 THR A N 7
ATOM 16710 C CA . THR A 1 82 ? -4.219 -8.940 37.429 1.00 2.04 82 THR A CA 7
ATOM 16711 C C . THR A 1 82 ? -2.815 -9.225 36.909 1.00 23.42 82 THR A C 7
ATOM 16712 O O . THR A 1 82 ? -2.288 -8.487 36.076 1.00 54.10 82 THR A O 7
ATOM 16723 N N . HIS A 1 83 ? -2.212 -10.302 37.405 1.00 52.40 83 HIS A N 7
ATOM 16724 C CA . HIS A 1 83 ? -0.868 -10.685 36.988 1.00 30.33 83 HIS A CA 7
ATOM 16725 C C . HIS A 1 83 ? -0.752 -10.693 35.467 1.00 12.11 83 HIS A C 7
ATOM 16726 O O . HIS A 1 83 ? 0.232 -10.208 34.907 1.00 22.35 83 HIS A O 7
ATOM 16740 N N . CYS A 1 84 ? -1.762 -11.246 34.805 1.00 40.14 84 CYS A N 7
ATOM 16741 C CA . CYS A 1 84 ? -1.773 -11.318 33.348 1.00 45.02 84 CYS A CA 7
ATOM 16742 C C . CYS A 1 84 ? -1.609 -9.932 32.734 1.00 51.54 84 CYS A C 7
ATOM 16743 O O . CYS A 1 84 ? -0.763 -9.722 31.864 1.00 71.15 84 CYS A O 7
ATOM 16751 N N . HIS A 1 85 ? -2.425 -8.987 33.191 1.00 74.31 85 HIS A N 7
ATOM 16752 C CA . HIS A 1 85 ? -2.372 -7.620 32.686 1.00 70.15 85 HIS A CA 7
ATOM 16753 C C . HIS A 1 85 ? -1.028 -6.974 33.007 1.00 63.21 85 HIS A C 7
ATOM 16754 O O . HIS A 1 85 ? -0.562 -6.094 32.282 1.00 12.44 85 HIS A O 7
ATOM 16768 N N . CYS A 1 86 ? -0.410 -7.416 34.096 1.00 21.45 86 CYS A N 7
ATOM 16769 C CA . CYS A 1 86 ? 0.881 -6.880 34.515 1.00 75.14 86 CYS A CA 7
ATOM 16770 C C . CYS A 1 86 ? 1.998 -7.379 33.604 1.00 74.20 86 CYS A C 7
ATOM 16771 O O . CYS A 1 86 ? 2.977 -6.674 33.363 1.00 25.12 86 CYS A O 7
ATOM 16779 N N . SER A 1 87 ? 1.844 -8.600 33.102 1.00 74.22 87 SER A N 7
ATOM 16780 C CA . SER A 1 87 ? 2.842 -9.196 32.222 1.00 60.31 87 SER A CA 7
ATOM 16781 C C . SER A 1 87 ? 2.718 -8.642 30.806 1.00 63.32 87 SER A C 7
ATOM 16782 O O . SER A 1 87 ? 3.682 -8.648 30.039 1.00 72.53 87 SER A O 7
ATOM 16790 N N . CYS A 1 88 ? 1.526 -8.164 30.467 1.00 63.23 88 CYS A N 7
ATOM 16791 C CA . CYS A 1 88 ? 1.275 -7.607 29.142 1.00 14.35 88 CYS A CA 7
ATOM 16792 C C . CYS A 1 88 ? 1.748 -6.159 29.063 1.00 13.12 88 CYS A C 7
ATOM 16793 O O . CYS A 1 88 ? 2.320 -5.737 28.059 1.00 74.45 88 CYS A O 7
ATOM 16801 N N . GLU A 1 89 ? 1.503 -5.403 30.129 1.00 44.31 89 GLU A N 7
ATOM 16802 C CA . GLU A 1 89 ? 1.903 -4.001 30.178 1.00 74.11 89 GLU A CA 7
ATOM 16803 C C . GLU A 1 89 ? 3.420 -3.864 30.092 1.00 60.31 89 GLU A C 7
ATOM 16804 O O . GLU A 1 89 ? 3.937 -2.877 29.568 1.00 10.22 89 GLU A O 7
ATOM 16816 N N . HIS A 1 90 ? 4.129 -4.862 30.610 1.00 34.34 90 HIS A N 7
ATOM 16817 C CA . HIS A 1 90 ? 5.587 -4.854 30.593 1.00 61.33 90 HIS A CA 7
ATOM 16818 C C . HIS A 1 90 ? 6.119 -5.561 29.350 1.00 42.14 90 HIS A C 7
ATOM 16819 O O . HIS A 1 90 ? 7.177 -5.209 28.829 1.00 44.44 90 HIS A O 7
ATOM 16833 N N . SER A 1 91 ? 5.379 -6.560 28.880 1.00 32.01 91 SER A N 7
ATOM 16834 C CA . SER A 1 91 ? 5.779 -7.319 27.701 1.00 34.20 91 SER A CA 7
ATOM 16835 C C . SER A 1 91 ? 5.586 -6.494 26.432 1.00 12.14 91 SER A C 7
ATOM 16836 O O . SER A 1 91 ? 6.457 -6.459 25.562 1.00 35.02 91 SER A O 7
ATOM 16844 N N . HIS A 1 92 ? 4.438 -5.830 26.334 1.00 23.24 92 HIS A N 7
ATOM 16845 C CA . HIS A 1 92 ? 4.130 -5.004 25.173 1.00 52.23 92 HIS A CA 7
ATOM 16846 C C . HIS A 1 92 ? 4.899 -3.687 25.223 1.00 12.02 92 HIS A C 7
ATOM 16847 O O . HIS A 1 92 ? 5.280 -3.140 24.188 1.00 0.44 92 HIS A O 7
ATOM 16861 N N . ASP A 1 93 ? 5.122 -3.184 26.432 1.00 1.12 93 ASP A N 7
ATOM 16862 C CA . ASP A 1 93 ? 5.846 -1.931 26.618 1.00 73.45 93 ASP A CA 7
ATOM 16863 C C . ASP A 1 93 ? 7.271 -2.044 26.086 1.00 42.40 93 ASP A C 7
ATOM 16864 O O . ASP A 1 93 ? 7.921 -1.036 25.805 1.00 23.21 93 ASP A O 7
ATOM 16873 N N . HIS A 1 94 ? 7.752 -3.276 25.951 1.00 11.43 94 HIS A N 7
ATOM 16874 C CA . HIS A 1 94 ? 9.101 -3.520 25.454 1.00 42.41 94 HIS A CA 7
ATOM 16875 C C . HIS A 1 94 ? 9.150 -3.398 23.934 1.00 61.12 94 HIS A C 7
ATOM 16876 O O . HIS A 1 94 ? 10.083 -2.818 23.377 1.00 53.12 94 HIS A O 7
ATOM 16890 N N . HIS A 1 95 ? 8.140 -3.950 23.268 1.00 4.40 95 HIS A N 7
ATOM 16891 C CA . HIS A 1 95 ? 8.069 -3.903 21.812 1.00 54.01 95 HIS A CA 7
ATOM 16892 C C . HIS A 1 95 ? 7.139 -2.785 21.349 1.00 34.43 95 HIS A C 7
ATOM 16893 O O . HIS A 1 95 ? 6.891 -2.626 20.154 1.00 42.50 95 HIS A O 7
ATOM 16907 N N . ASP A 1 96 ? 6.626 -2.016 22.303 1.00 22.03 96 ASP A N 7
ATOM 16908 C CA . ASP A 1 96 ? 5.724 -0.913 21.994 1.00 74.22 96 ASP A CA 7
ATOM 16909 C C . ASP A 1 96 ? 6.507 0.350 21.652 1.00 12.50 96 ASP A C 7
ATOM 16910 O O . ASP A 1 96 ? 5.950 1.315 21.128 1.00 51.13 96 ASP A O 7
ATOM 16919 N N . ASP A 1 97 ? 7.801 0.338 21.953 1.00 15.04 97 ASP A N 7
ATOM 16920 C CA . ASP A 1 97 ? 8.661 1.483 21.678 1.00 32.03 97 ASP A CA 7
ATOM 16921 C C . ASP A 1 97 ? 8.616 1.854 20.199 1.00 35.42 97 ASP A C 7
ATOM 16922 O O . ASP A 1 97 ? 9.139 2.891 19.793 1.00 52.32 97 ASP A O 7
ATOM 16931 N N . ASP A 1 98 ? 7.988 0.999 19.399 1.00 22.53 98 ASP A N 7
ATOM 16932 C CA . ASP A 1 98 ? 7.875 1.236 17.965 1.00 74.21 98 ASP A CA 7
ATOM 16933 C C . ASP A 1 98 ? 6.427 1.100 17.505 1.00 55.13 98 ASP A C 7
ATOM 16934 O O . ASP A 1 98 ? 6.159 0.740 16.358 1.00 72.31 98 ASP A O 7
ATOM 16943 N N . THR A 1 99 ? 5.494 1.390 18.407 1.00 2.01 99 THR A N 7
ATOM 16944 C CA . THR A 1 99 ? 4.074 1.298 18.095 1.00 14.30 99 THR A CA 7
ATOM 16945 C C . THR A 1 99 ? 3.342 2.578 18.482 1.00 12.14 99 THR A C 7
ATOM 16946 O O . THR A 1 99 ? 2.740 3.241 17.637 1.00 1.41 99 THR A O 7
ATOM 16957 N N . HIS A 1 100 ? 3.397 2.921 19.766 1.00 63.14 100 HIS A N 7
ATOM 16958 C CA . HIS A 1 100 ? 2.740 4.124 20.265 1.00 61.43 100 HIS A CA 7
ATOM 16959 C C . HIS A 1 100 ? 2.564 4.058 21.779 1.00 61.22 100 HIS A C 7
ATOM 16960 O O . HIS A 1 100 ? 2.416 2.978 22.350 1.00 3.53 100 HIS A O 7
ATOM 16974 N N . GLY A 1 101 ? 2.582 5.221 22.423 1.00 31.11 101 GLY A N 7
ATOM 16975 C CA . GLY A 1 101 ? 2.424 5.273 23.865 1.00 62.32 101 GLY A CA 7
ATOM 16976 C C . GLY A 1 101 ? 2.437 6.691 24.399 1.00 43.32 101 GLY A C 7
ATOM 16977 O O . GLY A 1 101 ? 1.890 7.600 23.776 1.00 52.31 101 GLY A O 7
ATOM 16981 N N . GLU A 1 102 ? 3.063 6.881 25.557 1.00 73.45 102 GLU A N 7
ATOM 16982 C CA . GLU A 1 102 ? 3.142 8.199 26.175 1.00 73.13 102 GLU A CA 7
ATOM 16983 C C . GLU A 1 102 ? 4.522 8.433 26.783 1.00 72.15 102 GLU A C 7
ATOM 16984 O O . GLU A 1 102 ? 5.189 7.493 27.217 1.00 41.44 102 GLU A O 7
ATOM 16996 N N . CYS A 1 103 ? 4.944 9.693 26.810 1.00 72.44 103 CYS A N 7
ATOM 16997 C CA . CYS A 1 103 ? 6.244 10.052 27.362 1.00 10.25 103 CYS A CA 7
ATOM 16998 C C . CYS A 1 103 ? 6.473 11.559 27.278 1.00 30.45 103 CYS A C 7
ATOM 16999 O O . CYS A 1 103 ? 5.901 12.239 26.426 1.00 64.24 103 CYS A O 7
ATOM 17006 N N . THR A 1 104 ? 7.314 12.075 28.170 1.00 72.52 104 THR A N 7
ATOM 17007 C CA . THR A 1 104 ? 7.618 13.499 28.198 1.00 43.52 104 THR A CA 7
ATOM 17008 C C . THR A 1 104 ? 8.871 13.810 27.387 1.00 24.02 104 THR A C 7
ATOM 17009 O O . THR A 1 104 ? 9.618 12.907 27.008 1.00 2.34 104 THR A O 7
ATOM 17020 N N . LYS A 1 105 ? 9.098 15.093 27.124 1.00 35.42 105 LYS A N 7
ATOM 17021 C CA . LYS A 1 105 ? 10.262 15.524 26.360 1.00 71.31 105 LYS A CA 7
ATOM 17022 C C . LYS A 1 105 ? 11.485 14.682 26.710 1.00 73.31 105 LYS A C 7
ATOM 17023 O O . LYS A 1 105 ? 11.623 14.207 27.838 1.00 52.44 105 LYS A O 7
ATOM 17042 N N . LYS A 1 106 ? 12.371 14.501 25.737 1.00 60.33 106 LYS A N 7
ATOM 17043 C CA . LYS A 1 106 ? 13.584 13.718 25.942 1.00 43.42 106 LYS A CA 7
ATOM 17044 C C . LYS A 1 106 ? 13.500 12.912 27.234 1.00 73.03 106 LYS A C 7
ATOM 17045 O O . LYS A 1 106 ? 14.454 12.863 28.009 1.00 12.25 106 LYS A O 7
ATOM 17064 N N . ALA A 1 107 ? 12.352 12.280 27.457 1.00 23.23 107 ALA A N 7
ATOM 17065 C CA . ALA A 1 107 ? 12.145 11.473 28.653 1.00 23.33 107 ALA A CA 7
ATOM 17066 C C . ALA A 1 107 ? 12.062 9.990 28.307 1.00 20.13 107 ALA A C 7
ATOM 17067 O O . ALA A 1 107 ? 11.449 9.592 27.316 1.00 1.43 107 ALA A O 7
ATOM 17074 N N . PRO A 1 108 ? 12.693 9.150 29.142 1.00 41.43 108 PRO A N 7
ATOM 17075 C CA . PRO A 1 108 ? 12.705 7.698 28.944 1.00 32.11 108 PRO A CA 7
ATOM 17076 C C . PRO A 1 108 ? 11.337 7.069 29.188 1.00 24.32 108 PRO A C 7
ATOM 17077 O O . PRO A 1 108 ? 11.107 6.443 30.223 1.00 34.41 108 PRO A O 7
ATOM 17088 N N . CYS A 1 109 ? 10.433 7.238 28.229 1.00 4.22 109 CYS A N 7
ATOM 17089 C CA . CYS A 1 109 ? 9.088 6.687 28.339 1.00 3.14 109 CYS A CA 7
ATOM 17090 C C . CYS A 1 109 ? 8.495 6.419 26.959 1.00 5.01 109 CYS A C 7
ATOM 17091 O O . CYS A 1 109 ? 8.815 7.108 25.991 1.00 41.44 109 CYS A O 7
ATOM 17098 N N . TRP A 1 110 ? 7.631 5.414 26.878 1.00 41.11 110 TRP A N 7
ATOM 17099 C CA . TRP A 1 110 ? 6.993 5.055 25.616 1.00 22.14 110 TRP A CA 7
ATOM 17100 C C . TRP A 1 110 ? 6.170 3.781 25.766 1.00 33.53 110 TRP A C 7
ATOM 17101 O O . TRP A 1 110 ? 6.712 2.675 25.758 1.00 44.51 110 TRP A O 7
ATOM 17122 N N . ARG A 1 111 ? 4.858 3.942 25.903 1.00 34.51 111 ARG A N 7
ATOM 17123 C CA . ARG A 1 111 ? 3.960 2.803 26.056 1.00 70.12 111 ARG A CA 7
ATOM 17124 C C . ARG A 1 111 ? 2.507 3.263 26.133 1.00 60.40 111 ARG A C 7
ATOM 17125 O O . ARG A 1 111 ? 2.168 4.152 26.915 1.00 74.32 111 ARG A O 7
ATOM 17146 N N . CYS A 1 112 ? 1.655 2.652 25.317 1.00 12.03 112 CYS A N 7
ATOM 17147 C CA . CYS A 1 112 ? 0.238 2.999 25.292 1.00 4.40 112 CYS A CA 7
ATOM 17148 C C . CYS A 1 112 ? -0.435 2.632 26.610 1.00 33.40 112 CYS A C 7
ATOM 17149 O O . CYS A 1 112 ? -0.672 1.457 26.890 1.00 70.01 112 CYS A O 7
ATOM 17157 N N . GLU A 1 113 ? -0.740 3.644 27.416 1.00 44.00 113 GLU A N 7
ATOM 17158 C CA . GLU A 1 113 ? -1.384 3.426 28.706 1.00 63.31 113 GLU A CA 7
ATOM 17159 C C . GLU A 1 113 ? -2.480 4.460 28.949 1.00 64.53 113 GLU A C 7
ATOM 17160 O O . GLU A 1 113 ? -2.203 5.649 29.103 1.00 4.21 113 GLU A O 7
ATOM 17172 N N . TYR A 1 114 ? -3.724 3.997 28.981 1.00 73.25 114 TYR A N 7
ATOM 17173 C CA . TYR A 1 114 ? -4.863 4.881 29.201 1.00 22.43 114 TYR A CA 7
ATOM 17174 C C . TYR A 1 114 ? -6.154 4.081 29.341 1.00 74.32 114 TYR A C 7
ATOM 17175 O O . TYR A 1 114 ? -6.448 3.208 28.525 1.00 52.21 114 TYR A O 7
ATOM 17193 N N . ASN A 1 115 ? -6.922 4.386 30.382 1.00 55.35 115 ASN A N 7
ATOM 17194 C CA . ASN A 1 115 ? -8.183 3.697 30.629 1.00 34.35 115 ASN A CA 7
ATOM 17195 C C . ASN A 1 115 ? -9.220 4.652 31.212 1.00 15.11 115 ASN A C 7
ATOM 17196 O O . ASN A 1 115 ? -9.082 5.121 32.341 1.00 31.15 115 ASN A O 7
ATOM 17207 N N . ALA A 1 116 ? -10.259 4.936 30.433 1.00 34.53 116 ALA A N 7
ATOM 17208 C CA . ALA A 1 116 ? -11.321 5.832 30.873 1.00 52.35 116 ALA A CA 7
ATOM 17209 C C . ALA A 1 116 ? -12.604 5.591 30.085 1.00 54.22 116 ALA A C 7
ATOM 17210 O O . ALA A 1 116 ? -12.615 4.835 29.114 1.00 60.53 116 ALA A O 7
ATOM 17217 N N . ASP A 1 117 ? -13.684 6.238 30.509 1.00 11.15 117 ASP A N 7
ATOM 17218 C CA . ASP A 1 117 ? -14.973 6.094 29.843 1.00 13.12 117 ASP A CA 7
ATOM 17219 C C . ASP A 1 117 ? -15.213 7.243 28.869 1.00 43.04 117 ASP A C 7
ATOM 17220 O O . ASP A 1 117 ? -15.497 8.369 29.278 1.00 54.40 117 ASP A O 7
ATOM 17229 N N . LEU A 1 118 ? -15.094 6.952 27.578 1.00 34.40 118 LEU A N 7
ATOM 17230 C CA . LEU A 1 118 ? -15.297 7.961 26.544 1.00 21.41 118 LEU A CA 7
ATOM 17231 C C . LEU A 1 118 ? -15.121 7.359 25.154 1.00 61.53 118 LEU A C 7
ATOM 17232 O O . LEU A 1 118 ? -14.759 6.190 25.012 1.00 4.42 118 LEU A O 7
ATOM 17248 N N . LYS A 1 119 ? -15.378 8.164 24.129 1.00 44.31 119 LYS A N 7
ATOM 17249 C CA . LYS A 1 119 ? -15.245 7.714 22.749 1.00 64.34 119 LYS A CA 7
ATOM 17250 C C . LYS A 1 119 ? -13.843 7.996 22.217 1.00 71.12 119 LYS A C 7
ATOM 17251 O O . LYS A 1 119 ? -13.468 9.150 22.009 1.00 2.31 119 LYS A O 7
ATOM 17270 N N . HIS A 1 120 ? -13.074 6.935 21.997 1.00 65.50 120 HIS A N 7
ATOM 17271 C CA . HIS A 1 120 ? -11.714 7.069 21.487 1.00 64.31 120 HIS A CA 7
ATOM 17272 C C . HIS A 1 120 ? -11.298 5.821 20.714 1.00 63.30 120 HIS A C 7
ATOM 17273 O O . HIS A 1 120 ? -12.128 4.967 20.401 1.00 1.12 120 HIS A O 7
ATOM 17287 N N . ASP A 1 121 ? -10.009 5.722 20.409 1.00 44.35 121 ASP A N 7
ATOM 17288 C CA . ASP A 1 121 ? -9.482 4.579 19.672 1.00 35.33 121 ASP A CA 7
ATOM 17289 C C . ASP A 1 121 ? -8.274 3.981 20.387 1.00 14.42 121 ASP A C 7
ATOM 17290 O O . ASP A 1 121 ? -7.467 4.703 20.972 1.00 23.03 121 ASP A O 7
ATOM 17299 N N . VAL A 1 122 ? -8.158 2.658 20.336 1.00 3.25 122 VAL A N 7
ATOM 17300 C CA . VAL A 1 122 ? -7.049 1.963 20.979 1.00 44.41 122 VAL A CA 7
ATOM 17301 C C . VAL A 1 122 ? -5.708 2.470 20.459 1.00 22.30 122 VAL A C 7
ATOM 17302 O O . VAL A 1 122 ? -5.627 3.035 19.368 1.00 52.50 122 VAL A O 7
ATOM 17315 N N . CYS A 1 123 ? -4.658 2.262 21.246 1.00 11.41 123 CYS A N 7
ATOM 17316 C CA . CYS A 1 123 ? -3.319 2.698 20.865 1.00 12.35 123 CYS A CA 7
ATOM 17317 C C . CYS A 1 123 ? -2.292 1.607 21.146 1.00 63.53 123 CYS A C 7
ATOM 17318 O O . CYS A 1 123 ? -2.647 0.458 21.405 1.00 22.43 123 CYS A O 7
ATOM 17326 N N . GLY A 1 124 ? -1.015 1.974 21.090 1.00 60.22 124 GLY A N 7
ATOM 17327 C CA . GLY A 1 124 ? 0.045 1.014 21.338 1.00 74.20 124 GLY A CA 7
ATOM 17328 C C . GLY A 1 124 ? 0.157 -0.023 20.238 1.00 45.44 124 GLY A C 7
ATOM 17329 O O . GLY A 1 124 ? 0.432 0.314 19.085 1.00 73.51 124 GLY A O 7
ATOM 17333 N N . CYS A 1 125 ? -0.052 -1.285 20.593 1.00 75.23 125 CYS A N 7
ATOM 17334 C CA . CYS A 1 125 ? 0.030 -2.375 19.627 1.00 54.14 125 CYS A CA 7
ATOM 17335 C C . CYS A 1 125 ? -1.193 -2.386 18.715 1.00 61.43 125 CYS A C 7
ATOM 17336 O O . CYS A 1 125 ? -1.289 -3.205 17.801 1.00 34.12 125 CYS A O 7
ATOM 17344 N N . GLU A 1 126 ? -2.125 -1.473 18.971 1.00 65.31 126 GLU A N 7
ATOM 17345 C CA . GLU A 1 126 ? -3.342 -1.381 18.174 1.00 11.10 126 GLU A CA 7
ATOM 17346 C C . GLU A 1 126 ? -3.013 -1.279 16.687 1.00 30.24 126 GLU A C 7
ATOM 17347 O O . GLU A 1 126 ? -3.697 -1.866 15.848 1.00 62.21 126 GLU A O 7
ATOM 17359 N N . CYS A 1 127 ? -1.963 -0.530 16.370 1.00 23.51 127 CYS A N 7
ATOM 17360 C CA . CYS A 1 127 ? -1.543 -0.350 14.985 1.00 42.01 127 CYS A CA 7
ATOM 17361 C C . CYS A 1 127 ? -0.367 0.617 14.895 1.00 62.01 127 CYS A C 7
ATOM 17362 O O . CYS A 1 127 ? 0.011 1.244 15.884 1.00 1.42 127 CYS A O 7
ATOM 17370 N N . SER A 1 128 ? 0.209 0.731 13.702 1.00 30.13 128 SER A N 7
ATOM 17371 C CA . SER A 1 128 ? 1.346 1.617 13.484 1.00 1.30 128 SER A CA 7
ATOM 17372 C C . SER A 1 128 ? 0.897 2.933 12.856 1.00 14.12 128 SER A C 7
ATOM 17373 O O . SER A 1 128 ? -0.288 3.134 12.588 1.00 51.30 128 SER A O 7
ATOM 17381 N N . LYS A 1 129 ? 1.852 3.827 12.624 1.00 14.44 129 LYS A N 7
ATOM 17382 C CA . LYS A 1 129 ? 1.557 5.125 12.027 1.00 22.51 129 LYS A CA 7
ATOM 17383 C C . LYS A 1 129 ? 2.297 5.295 10.704 1.00 22.02 129 LYS A C 7
ATOM 17384 O O . LYS A 1 129 ? 1.739 5.053 9.633 1.00 11.12 129 LYS A O 7
ATOM 17403 N N . LEU A 1 130 ? 3.556 5.711 10.785 1.00 1.13 130 LEU A N 7
ATOM 17404 C CA . LEU A 1 130 ? 4.374 5.912 9.594 1.00 53.30 130 LEU A CA 7
ATOM 17405 C C . LEU A 1 130 ? 5.838 5.594 9.878 1.00 1.44 130 LEU A C 7
ATOM 17406 O O . LEU A 1 130 ? 6.284 5.581 11.026 1.00 44.22 130 LEU A O 7
ATOM 17422 N N . PRO A 1 131 ? 6.606 5.334 8.810 1.00 72.12 131 PRO A N 7
ATOM 17423 C CA . PRO A 1 131 ? 8.032 5.014 8.919 1.00 42.11 131 PRO A CA 7
ATOM 17424 C C . PRO A 1 131 ? 8.865 6.218 9.346 1.00 21.12 131 PRO A C 7
ATOM 17425 O O . PRO A 1 131 ? 9.596 6.797 8.542 1.00 13.30 131 PRO A O 7
ATOM 17436 N N . CYS A 1 132 ? 8.751 6.589 10.617 1.00 51.41 132 CYS A N 7
ATOM 17437 C CA . CYS A 1 132 ? 9.493 7.724 11.152 1.00 42.30 132 CYS A CA 7
ATOM 17438 C C . CYS A 1 132 ? 10.305 7.314 12.377 1.00 2.42 132 CYS A C 7
ATOM 17439 O O . CYS A 1 132 ? 9.784 7.262 13.490 1.00 4.35 132 CYS A O 7
ATOM 17446 N N . ASN A 1 133 ? 11.584 7.025 12.163 1.00 64.45 133 ASN A N 7
ATOM 17447 C CA . ASN A 1 133 ? 12.469 6.619 13.249 1.00 71.02 133 ASN A CA 7
ATOM 17448 C C . ASN A 1 133 ? 13.737 7.468 13.264 1.00 35.10 133 ASN A C 7
ATOM 17449 O O . ASN A 1 133 ? 14.559 7.390 12.351 1.00 11.22 133 ASN A O 7
ATOM 17460 N N . ASP A 1 134 ? 13.887 8.277 14.307 1.00 44.03 134 ASP A N 7
ATOM 17461 C CA . ASP A 1 134 ? 15.055 9.140 14.442 1.00 24.44 134 ASP A CA 7
ATOM 17462 C C . ASP A 1 134 ? 15.954 8.663 15.579 1.00 32.14 134 ASP A C 7
ATOM 17463 O O . ASP A 1 134 ? 16.948 7.975 15.350 1.00 32.22 134 ASP A O 7
ATOM 17472 N N . GLU A 1 135 ? 15.597 9.035 16.805 1.00 72.12 135 GLU A N 7
ATOM 17473 C CA . GLU A 1 135 ? 16.373 8.646 17.977 1.00 54.43 135 GLU A CA 7
ATOM 17474 C C . GLU A 1 135 ? 15.837 9.326 19.234 1.00 41.34 135 GLU A C 7
ATOM 17475 O O . GLU A 1 135 ? 16.452 10.254 19.761 1.00 20.43 135 GLU A O 7
ATOM 17487 N N . HIS A 1 136 ? 14.687 8.859 19.708 1.00 74.23 136 HIS A N 7
ATOM 17488 C CA . HIS A 1 136 ? 14.067 9.421 20.903 1.00 43.14 136 HIS A CA 7
ATOM 17489 C C . HIS A 1 136 ? 14.017 8.389 22.025 1.00 12.12 136 HIS A C 7
ATOM 17490 O O . HIS A 1 136 ? 14.124 7.184 21.799 1.00 65.34 136 HIS A O 7
ATOM 17504 N N . PRO A 1 137 ? 13.850 8.871 23.266 1.00 71.02 137 PRO A N 7
ATOM 17505 C CA . PRO A 1 137 ? 13.782 8.007 24.448 1.00 14.01 137 PRO A CA 7
ATOM 17506 C C . PRO A 1 137 ? 12.500 7.183 24.490 1.00 34.54 137 PRO A C 7
ATOM 17507 O O . PRO A 1 137 ? 11.463 7.603 23.976 1.00 53.21 137 PRO A O 7
ATOM 17518 N N . CYS A 1 138 ? 12.577 6.008 25.106 1.00 3.10 138 CYS A N 7
ATOM 17519 C CA . CYS A 1 138 ? 11.422 5.124 25.215 1.00 1.10 138 CYS A CA 7
ATOM 17520 C C . CYS A 1 138 ? 11.578 4.169 26.394 1.00 60.44 138 CYS A C 7
ATOM 17521 O O . CYS A 1 138 ? 12.693 3.874 26.823 1.00 24.45 138 CYS A O 7
ATOM 17529 N N . TYR A 1 139 ? 10.453 3.690 26.913 1.00 61.44 139 TYR A N 7
ATOM 17530 C CA . TYR A 1 139 ? 10.464 2.771 28.045 1.00 62.54 139 TYR A CA 7
ATOM 17531 C C . TYR A 1 139 ? 10.152 1.347 27.594 1.00 63.15 139 TYR A C 7
ATOM 17532 O O . TYR A 1 139 ? 9.003 1.013 27.305 1.00 50.12 139 TYR A O 7
ATOM 17550 N N . ARG A 1 140 ? 11.185 0.512 27.536 1.00 34.23 140 ARG A N 7
ATOM 17551 C CA . ARG A 1 140 ? 11.022 -0.876 27.120 1.00 24.02 140 ARG A CA 7
ATOM 17552 C C . ARG A 1 140 ? 11.746 -1.819 28.078 1.00 54.33 140 ARG A C 7
ATOM 17553 O O . ARG A 1 140 ? 11.506 -1.799 29.285 1.00 32.02 140 ARG A O 7
ATOM 17574 N N . LYS A 1 141 ? 12.632 -2.644 27.531 1.00 75.05 141 LYS A N 7
ATOM 17575 C CA . LYS A 1 141 ? 13.391 -3.594 28.334 1.00 30.34 141 LYS A CA 7
ATOM 17576 C C . LYS A 1 141 ? 14.638 -2.938 28.919 1.00 33.11 141 LYS A C 7
ATOM 17577 O O . LYS A 1 141 ? 15.554 -3.622 29.373 1.00 3.12 141 LYS A O 7
ATOM 17596 N N . GLU A 1 142 ? 14.663 -1.609 28.905 1.00 23.03 142 GLU A N 7
ATOM 17597 C CA . GLU A 1 142 ? 15.798 -0.862 29.435 1.00 11.02 142 GLU A CA 7
ATOM 17598 C C . GLU A 1 142 ? 15.694 0.616 29.072 1.00 54.43 142 GLU A C 7
ATOM 17599 O O . GLU A 1 142 ? 15.631 0.975 27.897 1.00 50.04 142 GLU A O 7
ATOM 17611 N N . GLY A 1 143 ? 15.675 1.471 30.091 1.00 72.44 143 GLY A N 7
ATOM 17612 C CA . GLY A 1 143 ? 15.577 2.900 29.859 1.00 62.23 143 GLY A CA 7
ATOM 17613 C C . GLY A 1 143 ? 16.660 3.412 28.930 1.00 62.22 143 GLY A C 7
ATOM 17614 O O . GLY A 1 143 ? 17.838 3.425 29.286 1.00 72.04 143 GLY A O 7
ATOM 17618 N N . GLY A 1 144 ? 16.261 3.834 27.734 1.00 62.55 144 GLY A N 7
ATOM 17619 C CA . GLY A 1 144 ? 17.219 4.341 26.769 1.00 51.14 144 GLY A CA 7
ATOM 17620 C C . GLY A 1 144 ? 16.550 5.006 25.582 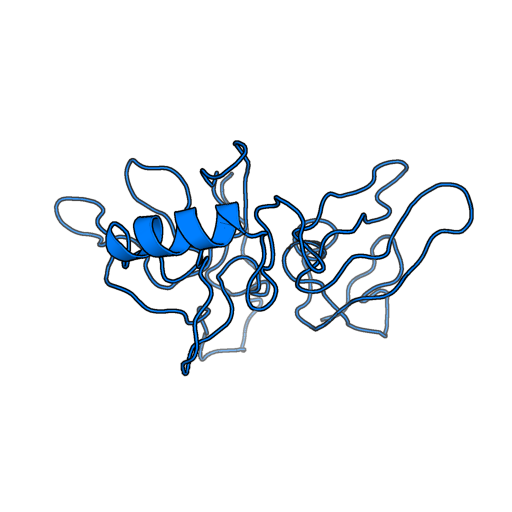1.00 34.10 144 GLY A C 7
ATOM 17621 O O . GLY A 1 144 ? 15.328 5.157 25.553 1.00 2.34 144 GLY A O 7
ATOM 17625 N N . VAL A 1 145 ? 17.351 5.406 24.600 1.00 61.32 145 VAL A N 7
ATOM 17626 C CA . VAL A 1 145 ? 16.829 6.059 23.405 1.00 23.23 145 VAL A CA 7
ATOM 17627 C C . VAL A 1 145 ? 17.226 5.298 22.145 1.00 5.22 145 VAL A C 7
ATOM 17628 O O . VAL A 1 145 ? 18.365 4.849 22.011 1.00 51.32 145 VAL A O 7
ATOM 17641 N N . VAL A 1 146 ? 16.280 5.157 21.223 1.00 51.14 146 VAL A N 7
ATOM 17642 C CA . VAL A 1 146 ? 16.531 4.452 19.971 1.00 30.04 146 VAL A CA 7
ATOM 17643 C C . VAL A 1 146 ? 15.872 5.166 18.796 1.00 22.04 146 VAL A C 7
ATOM 17644 O O . VAL A 1 146 ? 14.951 5.962 18.978 1.00 71.11 146 VAL A O 7
ATOM 17657 N N . SER A 1 147 ? 16.351 4.875 17.591 1.00 54.42 147 SER A N 7
ATOM 17658 C CA . SER A 1 147 ? 15.810 5.492 16.385 1.00 4.20 147 SER A CA 7
ATOM 17659 C C . SER A 1 147 ? 14.297 5.310 16.313 1.00 64.13 147 SER A C 7
ATOM 17660 O O . SER A 1 147 ? 13.806 4.224 16.002 1.00 21.14 147 SER A O 7
ATOM 17668 N N . CYS A 1 148 ? 13.565 6.380 16.601 1.00 33.43 148 CYS A N 7
ATOM 17669 C CA . CYS A 1 148 ? 12.107 6.339 16.570 1.00 31.12 148 CYS A CA 7
ATOM 17670 C C . CYS A 1 148 ? 11.520 7.736 16.742 1.00 3.22 148 CYS A C 7
ATOM 17671 O O . CYS A 1 148 ? 11.619 8.334 17.814 1.00 51.21 148 CYS A O 7
ATOM 17679 N N . ASP A 1 149 ? 10.912 8.251 15.680 1.00 55.42 149 ASP A N 7
ATOM 17680 C CA . ASP A 1 149 ? 10.309 9.579 15.713 1.00 42.14 149 ASP A CA 7
ATOM 17681 C C . ASP A 1 149 ? 8.886 9.544 15.166 1.00 74.34 149 ASP A C 7
ATOM 17682 O O . ASP A 1 149 ? 8.559 10.247 14.209 1.00 60.32 149 ASP A O 7
ATOM 17691 N N . CYS A 1 150 ? 8.042 8.720 15.778 1.00 21.24 150 CYS A N 7
ATOM 17692 C CA . CYS A 1 150 ? 6.654 8.591 15.353 1.00 73.40 150 CYS A CA 7
ATOM 17693 C C . CYS A 1 150 ? 5.846 7.788 16.369 1.00 12.41 150 CYS A C 7
ATOM 17694 O O . CYS A 1 150 ? 6.289 7.566 17.496 1.00 43.40 150 CYS A O 7
ATOM 17701 N N . LYS A 1 151 ? 4.657 7.356 15.962 1.00 23.44 151 LYS A N 7
ATOM 17702 C CA . LYS A 1 151 ? 3.787 6.577 16.835 1.00 74.42 151 LYS A CA 7
ATOM 17703 C C . LYS A 1 151 ? 3.120 7.470 17.876 1.00 22.45 151 LYS A C 7
ATOM 17704 O O . LYS A 1 151 ? 1.908 7.683 17.843 1.00 52.12 151 LYS A O 7
ATOM 17723 N N . THR A 1 152 ? 3.920 7.991 18.801 1.00 2.14 152 THR A N 7
ATOM 17724 C CA . THR A 1 152 ? 3.408 8.861 19.852 1.00 1.24 152 THR A CA 7
ATOM 17725 C C . THR A 1 152 ? 2.957 10.202 19.285 1.00 74.03 152 THR A C 7
ATOM 17726 O O . THR A 1 152 ? 1.833 10.334 18.799 1.00 13.13 152 THR A O 7
ATOM 17737 N N . ILE A 1 153 ? 3.839 11.193 19.348 1.00 0.42 153 ILE A N 7
ATOM 17738 C CA . ILE A 1 153 ? 3.531 12.524 18.838 1.00 33.44 153 ILE A CA 7
ATOM 17739 C C . ILE A 1 153 ? 4.751 13.435 18.908 1.00 41.35 153 ILE A C 7
ATOM 17740 O O . ILE A 1 153 ? 5.202 13.807 19.991 1.00 3.25 153 ILE A O 7
ATOM 17756 N N . THR A 1 154 ? 5.282 13.795 17.743 1.00 74.54 154 THR A N 7
ATOM 17757 C CA . THR A 1 154 ? 6.449 14.663 17.670 1.00 3.50 154 THR A CA 7
ATOM 17758 C C . THR A 1 154 ? 6.041 16.132 17.650 1.00 4.11 154 THR A C 7
ATOM 17759 O O . THR A 1 154 ? 5.014 16.494 17.076 1.00 12.03 154 THR A O 7
ATOM 17770 N N . CYS A 1 155 ? 6.853 16.975 18.280 1.00 51.34 155 CYS A N 7
ATOM 17771 C CA . CYS A 1 155 ? 6.577 18.406 18.334 1.00 21.23 155 CYS A CA 7
ATOM 17772 C C . CYS A 1 155 ? 7.845 19.192 18.655 1.00 51.44 155 CYS A C 7
ATOM 17773 O O . CYS A 1 155 ? 8.072 19.583 19.799 1.00 45.55 155 CYS A O 7
ATOM 17780 N N . ASN A 1 156 ? 8.667 19.420 17.635 1.00 14.31 156 ASN A N 7
ATOM 17781 C CA . ASN A 1 156 ? 9.912 20.160 17.808 1.00 73.15 156 ASN A CA 7
ATOM 17782 C C . ASN A 1 156 ? 10.340 20.816 16.499 1.00 43.23 156 ASN A C 7
ATOM 17783 O O . ASN A 1 156 ? 9.816 20.496 15.432 1.00 2.33 156 ASN A O 7
ATOM 17794 N N . GLU A 1 157 ? 11.297 21.735 16.589 1.00 12.01 157 GLU A N 7
ATOM 17795 C CA . GLU A 1 157 ? 11.795 22.436 15.412 1.00 43.13 157 GLU A CA 7
ATOM 17796 C C . GLU A 1 157 ? 12.224 21.448 14.331 1.00 72.12 157 GLU A C 7
ATOM 17797 O O . GLU A 1 157 ? 11.387 20.832 13.671 1.00 33.40 157 GLU A O 7
ATOM 17809 N N . ASP A 1 158 ? 13.533 21.303 14.155 1.00 15.03 158 ASP A N 7
ATOM 17810 C CA . ASP A 1 158 ? 14.073 20.390 13.155 1.00 25.22 158 ASP A CA 7
ATOM 17811 C C . ASP A 1 158 ? 14.283 18.999 13.746 1.00 2.11 158 ASP A C 7
ATOM 17812 O O . ASP A 1 158 ? 15.184 18.267 13.334 1.00 1.53 158 ASP A O 7
ATOM 17821 N N . HIS A 1 159 ? 13.446 18.641 14.715 1.00 61.24 159 HIS A N 7
ATOM 17822 C CA . HIS A 1 159 ? 13.540 17.338 15.363 1.00 61.41 159 HIS A CA 7
ATOM 17823 C C . HIS A 1 159 ? 12.224 16.972 16.042 1.00 55.31 159 HIS A C 7
ATOM 17824 O O . HIS A 1 159 ? 11.431 17.836 16.418 1.00 33.23 159 HIS A O 7
ATOM 17838 N N . PRO A 1 160 ? 11.983 15.663 16.202 1.00 21.53 160 PRO A N 7
ATOM 17839 C CA . PRO A 1 160 ? 10.763 15.153 16.836 1.00 3.41 160 PRO A CA 7
ATOM 17840 C C . PRO A 1 160 ? 10.723 15.444 18.332 1.00 31.15 160 PRO A C 7
ATOM 17841 O O . PRO A 1 160 ? 11.754 15.708 18.952 1.00 13.50 160 PRO A O 7
ATOM 17852 N N . CYS A 1 161 ? 9.526 15.393 18.908 1.00 24.33 161 CYS A N 7
ATOM 17853 C CA . CYS A 1 161 ? 9.351 15.650 20.333 1.00 40.35 161 CYS A CA 7
ATOM 17854 C C . CYS A 1 161 ? 8.077 14.990 20.852 1.00 62.11 161 CYS A C 7
ATOM 17855 O O . CYS A 1 161 ? 6.975 15.303 20.401 1.00 11.15 161 CYS A O 7
ATOM 17862 N N . TYR A 1 162 ? 8.237 14.075 21.802 1.00 51.13 162 TYR A N 7
ATOM 17863 C CA . TYR A 1 162 ? 7.101 13.369 22.381 1.00 34.32 162 TYR A CA 7
ATOM 17864 C C . TYR A 1 162 ? 6.572 14.103 23.609 1.00 35.15 162 TYR A C 7
ATOM 17865 O O . TYR A 1 162 ? 7.137 14.002 24.699 1.00 51.41 162 TYR A O 7
ATOM 17883 N N . HIS A 1 163 ? 5.482 14.841 23.425 1.00 13.45 163 HIS A N 7
ATOM 17884 C CA . HIS A 1 163 ? 4.874 15.593 24.518 1.00 32.51 163 HIS A CA 7
ATOM 17885 C C . HIS A 1 163 ? 3.567 14.943 24.962 1.00 14.14 163 HIS A C 7
ATOM 17886 O O . HIS A 1 163 ? 3.328 14.758 26.156 1.00 44.21 163 HIS A O 7
ATOM 17900 N N . SER A 1 164 ? 2.723 14.600 23.994 1.00 31.14 164 SER A N 7
ATOM 17901 C CA . SER A 1 164 ? 1.438 13.975 24.286 1.00 11.52 164 SER A CA 7
ATOM 17902 C C . SER A 1 164 ? 1.451 12.499 23.900 1.00 0.44 164 SER A C 7
ATOM 17903 O O . SER A 1 164 ? 2.505 11.929 23.620 1.00 25.11 164 SER A O 7
ATOM 17911 N N . TYR A 1 165 ? 0.272 11.887 23.889 1.00 43.35 165 TYR A N 7
ATOM 17912 C CA . TYR A 1 165 ? 0.147 10.477 23.540 1.00 51.12 165 TYR A CA 7
ATOM 17913 C C . TYR A 1 165 ? -1.101 10.233 22.697 1.00 14.14 165 TYR A C 7
ATOM 17914 O O . TYR A 1 165 ? -2.225 10.364 23.182 1.00 60.03 165 TYR A O 7
ATOM 17932 N N . GLU A 1 166 ? -0.894 9.877 21.433 1.00 11.04 166 GLU A N 7
ATOM 17933 C CA . GLU A 1 166 ? -2.002 9.615 20.523 1.00 74.41 166 GLU A CA 7
ATOM 17934 C C . GLU A 1 166 ? -1.494 9.081 19.187 1.00 71.13 166 GLU A C 7
ATOM 17935 O O . GLU A 1 166 ? -0.495 9.563 18.654 1.00 11.12 166 GLU A O 7
ATOM 17947 N N . GLU A 1 167 ? -2.190 8.082 18.652 1.00 45.12 167 GLU A N 7
ATOM 17948 C CA . GLU A 1 167 ? -1.808 7.482 17.379 1.00 44.01 167 GLU A CA 7
ATOM 17949 C C . GLU A 1 167 ? -1.391 8.554 16.376 1.00 63.54 167 GLU A C 7
ATOM 17950 O O . GLU A 1 167 ? -2.172 8.945 15.509 1.00 53.22 167 GLU A O 7
ATOM 17962 N N . ASP A 1 168 ? -0.154 9.023 16.501 1.00 55.54 168 ASP A N 7
ATOM 17963 C CA . ASP A 1 168 ? 0.368 10.049 15.605 1.00 13.33 168 ASP A CA 7
ATOM 17964 C C . ASP A 1 168 ? 1.887 9.957 15.501 1.00 51.41 168 ASP A C 7
ATOM 17965 O O . ASP A 1 168 ? 2.473 8.903 15.744 1.00 43.54 168 ASP A O 7
ATOM 17974 N N . GLY A 1 169 ? 2.519 11.069 15.137 1.00 54.33 169 GLY A N 7
ATOM 17975 C CA . GLY A 1 169 ? 3.964 11.092 15.005 1.00 14.42 169 GLY A CA 7
ATOM 17976 C C . GLY A 1 169 ? 4.436 12.096 13.972 1.00 11.45 169 GLY A C 7
ATOM 17977 O O . GLY A 1 169 ? 3.682 12.980 13.565 1.00 10.31 169 GLY A O 7
ATOM 17981 N N . VAL A 1 170 ? 5.689 11.962 13.548 1.00 15.24 170 VAL A N 7
ATOM 17982 C CA . VAL A 1 170 ? 6.261 12.865 12.557 1.00 10.32 170 VAL A CA 7
ATOM 17983 C C . VAL A 1 170 ? 5.448 12.853 11.268 1.00 54.02 170 VAL A C 7
ATOM 17984 O O . VAL A 1 170 ? 5.044 11.795 10.784 1.00 23.44 170 VAL A O 7
ATOM 17997 N N . THR A 1 171 ? 5.209 14.038 10.713 1.00 25.33 171 THR A N 7
ATOM 17998 C CA . THR A 1 171 ? 4.444 14.164 9.480 1.00 54.21 171 THR A CA 7
ATOM 17999 C C . THR A 1 171 ? 5.347 14.522 8.306 1.00 43.42 171 THR A C 7
ATOM 18000 O O . THR A 1 171 ? 5.743 15.677 8.143 1.00 62.31 171 THR A O 7
ATOM 18011 N N . LYS A 1 172 ? 5.671 13.526 7.488 1.00 35.15 172 LYS A N 7
ATOM 18012 C CA . LYS A 1 172 ? 6.527 13.735 6.327 1.00 55.41 172 LYS A CA 7
ATOM 18013 C C . LYS A 1 172 ? 5.714 13.688 5.037 1.00 41.43 172 LYS A C 7
ATOM 18014 O O . LYS A 1 172 ? 5.468 12.615 4.486 1.00 50.42 172 LYS A O 7
ATOM 18033 N N . SER A 1 173 ? 5.302 14.858 4.559 1.00 14.35 173 SER A N 7
ATOM 18034 C CA . SER A 1 173 ? 4.515 14.950 3.335 1.00 30.01 173 SER A CA 7
ATOM 18035 C C . SER A 1 173 ? 5.256 15.755 2.272 1.00 64.20 173 SER A C 7
ATOM 18036 O O . SER A 1 173 ? 4.659 16.219 1.301 1.00 44.34 173 SER A O 7
ATOM 18044 N N . ASP A 1 174 ? 6.561 15.915 2.464 1.00 40.42 174 ASP A N 7
ATOM 18045 C CA . ASP A 1 174 ? 7.386 16.663 1.522 1.00 50.02 174 ASP A CA 7
ATOM 18046 C C . ASP A 1 174 ? 8.051 15.725 0.519 1.00 2.40 174 ASP A C 7
ATOM 18047 O O . ASP A 1 174 ? 7.871 15.866 -0.691 1.00 42.22 174 ASP A O 7
ATOM 18056 N N . CYS A 1 175 ? 8.820 14.771 1.030 1.00 23.40 175 CYS A N 7
ATOM 18057 C CA . CYS A 1 175 ? 9.514 13.811 0.179 1.00 64.40 175 CYS A CA 7
ATOM 18058 C C . CYS A 1 175 ? 9.392 12.398 0.741 1.00 61.12 175 CYS A C 7
ATOM 18059 O O . CYS A 1 175 ? 10.051 11.472 0.268 1.00 72.34 175 CYS A O 7
ATOM 18067 N N . ASP A 1 176 ? 8.547 12.241 1.753 1.00 35.12 176 ASP A N 7
ATOM 18068 C CA . ASP A 1 176 ? 8.338 10.941 2.381 1.00 40.13 176 ASP A CA 7
ATOM 18069 C C . ASP A 1 176 ? 9.668 10.312 2.782 1.00 24.21 176 ASP A C 7
ATOM 18070 O O . ASP A 1 176 ? 9.810 9.088 2.790 1.00 3.33 176 ASP A O 7
ATOM 18079 N N . CYS A 1 177 ? 10.640 11.155 3.113 1.00 12.11 177 CYS A N 7
ATOM 18080 C CA . CYS A 1 177 ? 11.960 10.682 3.514 1.00 70.52 177 CYS A CA 7
ATOM 18081 C C . CYS A 1 177 ? 12.669 11.716 4.382 1.00 55.55 177 CYS A C 7
ATOM 18082 O O . CYS A 1 177 ? 12.192 12.840 4.537 1.00 42.31 177 CYS A O 7
ATOM 18090 N N . GLU A 1 178 ? 13.808 11.328 4.946 1.00 51.04 178 GLU A N 7
ATOM 18091 C CA . GLU A 1 178 ? 14.580 12.222 5.800 1.00 3.31 178 GLU A CA 7
ATOM 18092 C C . GLU A 1 178 ? 14.825 13.560 5.108 1.00 54.03 178 GLU A C 7
ATOM 18093 O O . GLU A 1 178 ? 15.529 13.631 4.100 1.00 22.12 178 GLU A O 7
ATOM 18105 N N . HIS A 1 179 ? 14.237 14.619 5.655 1.00 14.11 179 HIS A N 7
ATOM 18106 C CA . HIS A 1 179 ? 14.390 15.955 5.091 1.00 52.42 179 HIS A CA 7
ATOM 18107 C C . HIS A 1 179 ? 15.834 16.433 5.210 1.00 12.32 179 HIS A C 7
ATOM 18108 O O . HIS A 1 179 ? 16.695 15.716 5.718 1.00 23.24 179 HIS A O 7
ATOM 18122 N N . SER A 1 180 ? 16.091 17.649 4.738 1.00 71.22 180 SER A N 7
ATOM 18123 C CA . SER A 1 180 ? 17.431 18.221 4.788 1.00 64.55 180 SER A CA 7
ATOM 18124 C C . SER A 1 180 ? 17.993 18.166 6.205 1.00 20.00 180 SER A C 7
ATOM 18125 O O . SER A 1 180 ? 19.023 17.545 6.469 1.00 73.53 180 SER A O 7
ATOM 18133 N N . PRO A 1 181 ? 17.301 18.832 7.141 1.00 51.42 181 PRO A N 7
ATOM 18134 C CA . PRO A 1 181 ? 17.710 18.875 8.548 1.00 44.43 181 PRO A CA 7
ATOM 18135 C C . PRO A 1 181 ? 17.541 17.528 9.242 1.00 4.41 181 PRO A C 7
ATOM 18136 O O . PRO A 1 181 ? 16.692 16.725 8.861 1.00 73.34 181 PRO A O 7
ATOM 18147 N N . GLY A 1 182 ? 18.356 17.288 10.265 1.00 45.31 182 GLY A N 7
ATOM 18148 C CA . GLY A 1 182 ? 18.280 16.037 10.996 1.00 3.33 182 GLY A CA 7
ATOM 18149 C C . GLY A 1 182 ? 17.673 16.208 12.375 1.00 63.32 182 GLY A C 7
ATOM 18150 O O . GLY A 1 182 ? 17.563 17.318 12.895 1.00 52.10 182 GLY A O 7
ATOM 18154 N N . PRO A 1 183 ? 17.266 15.087 12.989 1.00 74.02 183 PRO A N 7
ATOM 18155 C CA . PRO A 1 183 ? 16.658 15.091 14.323 1.00 3.40 183 PRO A CA 7
ATOM 18156 C C . PRO A 1 183 ? 17.663 15.442 15.416 1.00 75.52 183 PRO A C 7
ATOM 18157 O O . PRO A 1 183 ? 18.794 15.833 15.130 1.00 61.11 183 PRO A O 7
ATOM 18168 N N . SER A 1 184 ? 17.241 15.298 16.668 1.00 24.33 184 SER A N 7
ATOM 18169 C CA . SER A 1 184 ? 18.103 15.602 17.804 1.00 4.23 184 SER A CA 7
ATOM 18170 C C . SER A 1 184 ? 19.432 14.861 17.692 1.00 21.31 184 SER A C 7
ATOM 18171 O O . SER A 1 184 ? 20.498 15.442 17.895 1.00 74.42 184 SER A O 7
ATOM 18179 N N . GLU A 1 185 ? 19.359 13.574 17.368 1.00 73.51 185 GLU A N 7
ATOM 18180 C CA . GLU A 1 185 ? 20.555 12.752 17.230 1.00 65.14 185 GLU A CA 7
ATOM 18181 C C . GLU A 1 185 ? 20.873 12.496 15.759 1.00 33.10 185 GLU A C 7
ATOM 18182 O O . GLU A 1 185 ? 20.500 13.281 14.888 1.00 5.40 185 GLU A O 7
ATOM 18194 N N . MET A 1 1 ? -3.319 0.325 3.288 1.00 71.43 1 MET A N 8
ATOM 18195 C CA . MET A 1 1 ? -4.111 1.548 3.223 1.00 22.33 1 MET A CA 8
ATOM 18196 C C . MET A 1 1 ? -3.412 2.603 2.372 1.00 1.45 1 MET A C 8
ATOM 18197 O O . MET A 1 1 ? -3.069 3.680 2.861 1.00 71.24 1 MET A O 8
ATOM 18211 N N . ALA A 1 2 ? -3.204 2.288 1.098 1.00 23.55 2 ALA A N 8
ATOM 18212 C CA . ALA A 1 2 ? -2.547 3.210 0.180 1.00 34.22 2 ALA A CA 8
ATOM 18213 C C . ALA A 1 2 ? -2.999 2.968 -1.256 1.00 45.23 2 ALA A C 8
ATOM 18214 O O . ALA A 1 2 ? -3.252 1.831 -1.655 1.00 41.02 2 ALA A O 8
ATOM 18221 N N . HIS A 1 3 ? -3.098 4.045 -2.030 1.00 23.14 3 HIS A N 8
ATOM 18222 C CA . HIS A 1 3 ? -3.519 3.949 -3.423 1.00 1.32 3 HIS A CA 8
ATOM 18223 C C . HIS A 1 3 ? -2.469 4.554 -4.350 1.00 70.44 3 HIS A C 8
ATOM 18224 O O . HIS A 1 3 ? -2.351 5.774 -4.458 1.00 35.33 3 HIS A O 8
ATOM 18238 N N . GLU A 1 4 ? -1.709 3.691 -5.017 1.00 65.13 4 GLU A N 8
ATOM 18239 C CA . GLU A 1 4 ? -0.668 4.141 -5.934 1.00 43.00 4 GLU A CA 8
ATOM 18240 C C . GLU A 1 4 ? -0.376 3.078 -6.990 1.00 1.53 4 GLU A C 8
ATOM 18241 O O . GLU A 1 4 ? -0.833 1.941 -6.882 1.00 42.14 4 GLU A O 8
ATOM 18253 N N . GLU A 1 5 ? 0.388 3.459 -8.009 1.00 51.40 5 GLU A N 8
ATOM 18254 C CA . GLU A 1 5 ? 0.739 2.540 -9.085 1.00 23.23 5 GLU A CA 8
ATOM 18255 C C . GLU A 1 5 ? 1.759 1.509 -8.608 1.00 50.32 5 GLU A C 8
ATOM 18256 O O . GLU A 1 5 ? 2.273 1.599 -7.493 1.00 64.03 5 GLU A O 8
ATOM 18268 N N . ASP A 1 6 ? 2.045 0.531 -9.460 1.00 43.45 6 ASP A N 8
ATOM 18269 C CA . ASP A 1 6 ? 3.003 -0.516 -9.128 1.00 24.50 6 ASP A CA 8
ATOM 18270 C C . ASP A 1 6 ? 2.469 -1.407 -8.010 1.00 40.33 6 ASP A C 8
ATOM 18271 O O . ASP A 1 6 ? 3.222 -2.148 -7.379 1.00 53.54 6 ASP A O 8
ATOM 18280 N N . GLY A 1 7 ? 1.164 -1.327 -7.770 1.00 74.31 7 GLY A N 8
ATOM 18281 C CA . GLY A 1 7 ? 0.551 -2.130 -6.728 1.00 0.23 7 GLY A CA 8
ATOM 18282 C C . GLY A 1 7 ? 1.207 -1.924 -5.377 1.00 14.34 7 GLY A C 8
ATOM 18283 O O . GLY A 1 7 ? 2.192 -2.585 -5.049 1.00 43.33 7 GLY A O 8
ATOM 18287 N N . VAL A 1 8 ? 0.660 -1.003 -4.589 1.00 52.44 8 VAL A N 8
ATOM 18288 C CA . VAL A 1 8 ? 1.198 -0.710 -3.266 1.00 61.43 8 VAL A CA 8
ATOM 18289 C C . VAL A 1 8 ? 0.266 -1.215 -2.170 1.00 65.32 8 VAL A C 8
ATOM 18290 O O . VAL A 1 8 ? -0.671 -0.523 -1.770 1.00 64.34 8 VAL A O 8
ATOM 18303 N N . CYS A 1 9 ? 0.530 -2.425 -1.688 1.00 44.40 9 CYS A N 8
ATOM 18304 C CA . CYS A 1 9 ? -0.285 -3.023 -0.637 1.00 60.32 9 CYS A CA 8
ATOM 18305 C C . CYS A 1 9 ? 0.508 -4.074 0.134 1.00 14.40 9 CYS A C 8
ATOM 18306 O O . CYS A 1 9 ? 1.558 -4.528 -0.317 1.00 41.33 9 CYS A O 8
ATOM 18314 N N . ASN A 1 10 ? -0.003 -4.454 1.301 1.00 42.12 10 ASN A N 8
ATOM 18315 C CA . ASN A 1 10 ? 0.659 -5.449 2.136 1.00 32.45 10 ASN A CA 8
ATOM 18316 C C . ASN A 1 10 ? 0.480 -6.850 1.559 1.00 62.13 10 ASN A C 8
ATOM 18317 O O . ASN A 1 10 ? 1.366 -7.697 1.673 1.00 73.41 10 ASN A O 8
ATOM 18328 N N . SER A 1 11 ? -0.671 -7.086 0.938 1.00 51.34 11 SER A N 8
ATOM 18329 C CA . SER A 1 11 ? -0.968 -8.384 0.344 1.00 21.34 11 SER A CA 8
ATOM 18330 C C . SER A 1 11 ? -0.626 -8.393 -1.142 1.00 65.43 11 SER A C 8
ATOM 18331 O O . SER A 1 11 ? 0.542 -8.475 -1.521 1.00 1.31 11 SER A O 8
ATOM 18339 N N . ASN A 1 12 ? -1.654 -8.309 -1.980 1.00 63.53 12 ASN A N 8
ATOM 18340 C CA . ASN A 1 12 ? -1.463 -8.309 -3.426 1.00 52.42 12 ASN A CA 8
ATOM 18341 C C . ASN A 1 12 ? -2.654 -7.666 -4.131 1.00 44.24 12 ASN A C 8
ATOM 18342 O O . ASN A 1 12 ? -2.871 -7.880 -5.324 1.00 12.44 12 ASN A O 8
ATOM 18353 N N . ALA A 1 13 ? -3.421 -6.877 -3.386 1.00 23.11 13 ALA A N 8
ATOM 18354 C CA . ALA A 1 13 ? -4.587 -6.201 -3.940 1.00 12.03 13 ALA A CA 8
ATOM 18355 C C . ALA A 1 13 ? -5.326 -5.412 -2.864 1.00 52.45 13 ALA A C 8
ATOM 18356 O O . ALA A 1 13 ? -5.456 -4.189 -2.936 1.00 62.43 13 ALA A O 8
ATOM 18363 N N . PRO A 1 14 ? -5.824 -6.124 -1.843 1.00 22.41 14 PRO A N 8
ATOM 18364 C CA . PRO A 1 14 ? -6.559 -5.510 -0.733 1.00 64.31 14 PRO A CA 8
ATOM 18365 C C . PRO A 1 14 ? -5.657 -4.670 0.164 1.00 11.45 14 PRO A C 8
ATOM 18366 O O . PRO A 1 14 ? -5.310 -5.081 1.272 1.00 32.42 14 PRO A O 8
ATOM 18377 N N . CYS A 1 15 ? -5.282 -3.491 -0.320 1.00 24.14 15 CYS A N 8
ATOM 18378 C CA . CYS A 1 15 ? -4.419 -2.592 0.440 1.00 74.25 15 CYS A CA 8
ATOM 18379 C C . CYS A 1 15 ? -4.951 -2.396 1.856 1.00 60.04 15 CYS A C 8
ATOM 18380 O O . CYS A 1 15 ? -5.934 -1.686 2.068 1.00 73.03 15 CYS A O 8
ATOM 18388 N N . TYR A 1 16 ? -4.296 -3.031 2.821 1.00 44.11 16 TYR A N 8
ATOM 18389 C CA . TYR A 1 16 ? -4.705 -2.930 4.217 1.00 44.22 16 TYR A CA 8
ATOM 18390 C C . TYR A 1 16 ? -3.520 -3.163 5.150 1.00 52.22 16 TYR A C 8
ATOM 18391 O O . TYR A 1 16 ? -3.034 -4.286 5.286 1.00 3.22 16 TYR A O 8
ATOM 18409 N N . HIS A 1 17 ? -3.061 -2.093 5.791 1.00 10.21 17 HIS A N 8
ATOM 18410 C CA . HIS A 1 17 ? -1.934 -2.179 6.713 1.00 31.21 17 HIS A CA 8
ATOM 18411 C C . HIS A 1 17 ? -2.353 -2.841 8.023 1.00 51.34 17 HIS A C 8
ATOM 18412 O O . HIS A 1 17 ? -3.537 -3.089 8.253 1.00 72.24 17 HIS A O 8
ATOM 18426 N N . CYS A 1 18 ? -1.375 -3.124 8.876 1.00 53.41 18 CYS A N 8
ATOM 18427 C CA . CYS A 1 18 ? -1.643 -3.758 10.162 1.00 64.01 18 CYS A CA 8
ATOM 18428 C C . CYS A 1 18 ? -0.401 -3.737 11.047 1.00 65.51 18 CYS A C 8
ATOM 18429 O O . CYS A 1 18 ? 0.576 -4.438 10.780 1.00 72.40 18 CYS A O 8
ATOM 18437 N N . ASP A 1 19 ? -0.444 -2.928 12.100 1.00 71.53 19 ASP A N 8
ATOM 18438 C CA . ASP A 1 19 ? 0.678 -2.816 13.024 1.00 0.32 19 ASP A CA 8
ATOM 18439 C C . ASP A 1 19 ? 1.930 -3.462 12.440 1.00 4.12 19 ASP A C 8
ATOM 18440 O O . ASP A 1 19 ? 2.458 -3.010 11.425 1.00 41.34 19 ASP A O 8
ATOM 18449 N N . ALA A 1 20 ? 2.401 -4.521 13.090 1.00 63.42 20 ALA A N 8
ATOM 18450 C CA . ALA A 1 20 ? 3.591 -5.230 12.635 1.00 72.25 20 ALA A CA 8
ATOM 18451 C C . ALA A 1 20 ? 3.391 -5.792 11.231 1.00 65.10 20 ALA A C 8
ATOM 18452 O O . ALA A 1 20 ? 4.233 -5.607 10.353 1.00 51.31 20 ALA A O 8
ATOM 18459 N N . ASN A 1 21 ? 2.273 -6.480 11.027 1.00 33.14 21 ASN A N 8
ATOM 18460 C CA . ASN A 1 21 ? 1.964 -7.070 9.730 1.00 32.51 21 ASN A CA 8
ATOM 18461 C C . ASN A 1 21 ? 2.185 -6.062 8.607 1.00 44.01 21 ASN A C 8
ATOM 18462 O O . ASN A 1 21 ? 2.932 -6.321 7.664 1.00 21.11 21 ASN A O 8
ATOM 18473 N N . GLY A 1 22 ? 1.531 -4.910 8.716 1.00 51.43 22 GLY A N 8
ATOM 18474 C CA . GLY A 1 22 ? 1.670 -3.879 7.703 1.00 32.23 22 GLY A CA 8
ATOM 18475 C C . GLY A 1 22 ? 3.118 -3.513 7.444 1.00 54.13 22 GLY A C 8
ATOM 18476 O O . GLY A 1 22 ? 3.546 -3.429 6.293 1.00 10.13 22 GLY A O 8
ATOM 18480 N N . GLU A 1 23 ? 3.872 -3.293 8.516 1.00 42.32 23 GLU A N 8
ATOM 18481 C CA . GLU A 1 23 ? 5.280 -2.931 8.397 1.00 13.31 23 GLU A CA 8
ATOM 18482 C C . GLU A 1 23 ? 6.110 -4.121 7.924 1.00 14.31 23 GLU A C 8
ATOM 18483 O O . GLU A 1 23 ? 7.226 -3.957 7.434 1.00 0.31 23 GLU A O 8
ATOM 18495 N N . ASN A 1 24 ? 5.555 -5.319 8.076 1.00 71.04 24 ASN A N 8
ATOM 18496 C CA . ASN A 1 24 ? 6.244 -6.537 7.665 1.00 35.43 24 ASN A CA 8
ATOM 18497 C C . ASN A 1 24 ? 6.065 -6.786 6.171 1.00 45.14 24 ASN A C 8
ATOM 18498 O O . ASN A 1 24 ? 6.953 -7.327 5.511 1.00 65.41 24 ASN A O 8
ATOM 18509 N N . CYS A 1 25 ? 4.914 -6.386 5.643 1.00 33.33 25 CYS A N 8
ATOM 18510 C CA . CYS A 1 25 ? 4.618 -6.566 4.226 1.00 5.51 25 CYS A CA 8
ATOM 18511 C C . CYS A 1 25 ? 4.759 -5.248 3.471 1.00 71.03 25 CYS A C 8
ATOM 18512 O O . CYS A 1 25 ? 5.439 -5.177 2.447 1.00 32.20 25 CYS A O 8
ATOM 18520 N N . SER A 1 26 ? 4.110 -4.207 3.982 1.00 52.32 26 SER A N 8
ATOM 18521 C CA . SER A 1 26 ? 4.158 -2.892 3.352 1.00 34.24 26 SER A CA 8
ATOM 18522 C C . SER A 1 26 ? 4.038 -1.786 4.396 1.00 44.41 26 SER A C 8
ATOM 18523 O O . SER A 1 26 ? 2.960 -1.544 4.940 1.00 41.43 26 SER A O 8
ATOM 18531 N N . CYS A 1 27 ? 5.153 -1.118 4.670 1.00 3.52 27 CYS A N 8
ATOM 18532 C CA . CYS A 1 27 ? 5.176 -0.036 5.649 1.00 35.52 27 CYS A CA 8
ATOM 18533 C C . CYS A 1 27 ? 4.838 1.298 4.993 1.00 44.40 27 CYS A C 8
ATOM 18534 O O . CYS A 1 27 ? 5.729 2.076 4.653 1.00 54.41 27 CYS A O 8
ATOM 18542 N N . ASN A 1 28 ? 3.546 1.556 4.817 1.00 64.32 28 ASN A N 8
ATOM 18543 C CA . ASN A 1 28 ? 3.091 2.796 4.199 1.00 64.22 28 ASN A CA 8
ATOM 18544 C C . ASN A 1 28 ? 1.589 2.979 4.389 1.00 12.13 28 ASN A C 8
ATOM 18545 O O . ASN A 1 28 ? 0.897 3.481 3.502 1.00 31.43 28 ASN A O 8
ATOM 18556 N N . CYS A 1 29 ? 1.091 2.570 5.551 1.00 3.51 29 CYS A N 8
ATOM 18557 C CA . CYS A 1 29 ? -0.330 2.689 5.859 1.00 44.34 29 CYS A CA 8
ATOM 18558 C C . CYS A 1 29 ? -0.610 2.278 7.300 1.00 32.42 29 CYS A C 8
ATOM 18559 O O . CYS A 1 29 ? 0.307 1.945 8.050 1.00 70.00 29 CYS A O 8
ATOM 18567 N N . GLU A 1 30 ? -1.884 2.304 7.681 1.00 43.33 30 GLU A N 8
ATOM 18568 C CA . GLU A 1 30 ? -2.284 1.936 9.034 1.00 41.23 30 GLU A CA 8
ATOM 18569 C C . GLU A 1 30 ? -3.747 1.505 9.070 1.00 54.50 30 GLU A C 8
ATOM 18570 O O . GLU A 1 30 ? -4.653 2.339 9.026 1.00 51.12 30 GLU A O 8
ATOM 18582 N N . LEU A 1 31 ? -3.971 0.199 9.150 1.00 33.52 31 LEU A N 8
ATOM 18583 C CA . LEU A 1 31 ? -5.325 -0.345 9.192 1.00 44.31 31 LEU A CA 8
ATOM 18584 C C . LEU A 1 31 ? -5.330 -1.747 9.791 1.00 30.40 31 LEU A C 8
ATOM 18585 O O . LEU A 1 31 ? -4.302 -2.239 10.257 1.00 2.22 31 LEU A O 8
ATOM 18601 N N . PHE A 1 32 ? -6.494 -2.388 9.773 1.00 30.33 32 PHE A N 8
ATOM 18602 C CA . PHE A 1 32 ? -6.633 -3.736 10.314 1.00 53.53 32 PHE A CA 8
ATOM 18603 C C . PHE A 1 32 ? -6.724 -4.765 9.191 1.00 24.11 32 PHE A C 8
ATOM 18604 O O . PHE A 1 32 ? -7.753 -4.886 8.526 1.00 3.22 32 PHE A O 8
ATOM 18621 N N . ASP A 1 33 ? -5.639 -5.504 8.986 1.00 20.20 33 ASP A N 8
ATOM 18622 C CA . ASP A 1 33 ? -5.594 -6.524 7.945 1.00 75.23 33 ASP A CA 8
ATOM 18623 C C . ASP A 1 33 ? -5.197 -7.877 8.526 1.00 22.30 33 ASP A C 8
ATOM 18624 O O . ASP A 1 33 ? -4.776 -7.970 9.679 1.00 4.04 33 ASP A O 8
ATOM 18633 N N . CYS A 1 34 ? -5.334 -8.925 7.720 1.00 32.14 34 CYS A N 8
ATOM 18634 C CA . CYS A 1 34 ? -4.991 -10.274 8.154 1.00 32.01 34 CYS A CA 8
ATOM 18635 C C . CYS A 1 34 ? -4.543 -11.128 6.972 1.00 64.03 34 CYS A C 8
ATOM 18636 O O . CYS A 1 34 ? -5.182 -11.134 5.920 1.00 20.04 34 CYS A O 8
ATOM 18643 N N . GLU A 1 35 ? -3.440 -11.848 7.153 1.00 4.41 35 GLU A N 8
ATOM 18644 C CA . GLU A 1 35 ? -2.906 -12.705 6.101 1.00 2.41 35 GLU A CA 8
ATOM 18645 C C . GLU A 1 35 ? -3.199 -14.173 6.394 1.00 33.12 35 GLU A C 8
ATOM 18646 O O . GLU A 1 35 ? -3.653 -14.521 7.484 1.00 5.22 35 GLU A O 8
ATOM 18658 N N . ALA A 1 36 ? -2.938 -15.030 5.413 1.00 61.04 36 ALA A N 8
ATOM 18659 C CA . ALA A 1 36 ? -3.172 -16.461 5.565 1.00 52.42 36 ALA A CA 8
ATOM 18660 C C . ALA A 1 36 ? -2.031 -17.271 4.961 1.00 64.24 36 ALA A C 8
ATOM 18661 O O . ALA A 1 36 ? -1.690 -17.106 3.789 1.00 31.20 36 ALA A O 8
ATOM 18668 N N . LYS A 1 37 ? -1.442 -18.147 5.767 1.00 23.45 37 LYS A N 8
ATOM 18669 C CA . LYS A 1 37 ? -0.338 -18.985 5.313 1.00 11.02 37 LYS A CA 8
ATOM 18670 C C . LYS A 1 37 ? -0.605 -20.454 5.626 1.00 11.24 37 LYS A C 8
ATOM 18671 O O . LYS A 1 37 ? -0.920 -20.810 6.762 1.00 21.01 37 LYS A O 8
ATOM 18690 N N . LYS A 1 38 ? -0.476 -21.303 4.613 1.00 72.13 38 LYS A N 8
ATOM 18691 C CA . LYS A 1 38 ? -0.701 -22.734 4.780 1.00 64.15 38 LYS A CA 8
ATOM 18692 C C . LYS A 1 38 ? 0.621 -23.475 4.957 1.00 71.05 38 LYS A C 8
ATOM 18693 O O . LYS A 1 38 ? 1.701 -22.931 4.727 1.00 41.40 38 LYS A O 8
ATOM 18712 N N . PRO A 1 39 ? 0.536 -24.747 5.373 1.00 30.20 39 PRO A N 8
ATOM 18713 C CA . PRO A 1 39 ? 1.716 -25.590 5.588 1.00 73.33 39 PRO A CA 8
ATOM 18714 C C . PRO A 1 39 ? 2.409 -25.962 4.281 1.00 15.50 39 PRO A C 8
ATOM 18715 O O . PRO A 1 39 ? 3.553 -26.414 4.281 1.00 24.22 39 PRO A O 8
ATOM 18726 N N . ASP A 1 40 ? 1.708 -25.767 3.169 1.00 11.33 40 ASP A N 8
ATOM 18727 C CA . ASP A 1 40 ? 2.257 -26.080 1.855 1.00 53.30 40 ASP A CA 8
ATOM 18728 C C . ASP A 1 40 ? 3.442 -25.176 1.532 1.00 41.43 40 ASP A C 8
ATOM 18729 O O . ASP A 1 40 ? 3.924 -25.147 0.400 1.00 75.01 40 ASP A O 8
ATOM 18738 N N . GLY A 1 41 ? 3.908 -24.437 2.535 1.00 54.04 41 GLY A N 8
ATOM 18739 C CA . GLY A 1 41 ? 5.032 -23.541 2.336 1.00 31.14 41 GLY A CA 8
ATOM 18740 C C . GLY A 1 41 ? 5.503 -22.907 3.630 1.00 10.11 41 GLY A C 8
ATOM 18741 O O . GLY A 1 41 ? 6.702 -22.724 3.839 1.00 22.11 41 GLY A O 8
ATOM 18745 N N . SER A 1 42 ? 4.557 -22.569 4.500 1.00 10.15 42 SER A N 8
ATOM 18746 C CA . SER A 1 42 ? 4.881 -21.946 5.779 1.00 63.15 42 SER A CA 8
ATOM 18747 C C . SER A 1 42 ? 3.614 -21.509 6.507 1.00 20.21 42 SER A C 8
ATOM 18748 O O . SER A 1 42 ? 2.795 -20.769 5.962 1.00 41.30 42 SER A O 8
ATOM 18756 N N . TYR A 1 43 ? 3.460 -21.973 7.742 1.00 33.11 43 TYR A N 8
ATOM 18757 C CA . TYR A 1 43 ? 2.292 -21.633 8.546 1.00 74.32 43 TYR A CA 8
ATOM 18758 C C . TYR A 1 43 ? 2.438 -20.244 9.159 1.00 30.15 43 TYR A C 8
ATOM 18759 O O . TYR A 1 43 ? 3.482 -19.906 9.716 1.00 44.15 43 TYR A O 8
ATOM 18777 N N . ALA A 1 44 ? 1.382 -19.444 9.054 1.00 3.31 44 ALA A N 8
ATOM 18778 C CA . ALA A 1 44 ? 1.391 -18.092 9.600 1.00 33.43 44 ALA A CA 8
ATOM 18779 C C . ALA A 1 44 ? 0.173 -17.303 9.132 1.00 72.32 44 ALA A C 8
ATOM 18780 O O . ALA A 1 44 ? -0.583 -17.760 8.274 1.00 70.25 44 ALA A O 8
ATOM 18787 N N . HIS A 1 45 ? -0.013 -16.116 9.701 1.00 25.50 45 HIS A N 8
ATOM 18788 C CA . HIS A 1 45 ? -1.140 -15.264 9.341 1.00 2.42 45 HIS A CA 8
ATOM 18789 C C . HIS A 1 45 ? -1.216 -14.048 10.260 1.00 53.11 45 HIS A C 8
ATOM 18790 O O . HIS A 1 45 ? -1.942 -14.036 11.255 1.00 44.03 45 HIS A O 8
ATOM 18804 N N . PRO A 1 46 ? -0.450 -13.000 9.921 1.00 32.33 46 PRO A N 8
ATOM 18805 C CA . PRO A 1 46 ? -0.414 -11.761 10.703 1.00 43.20 46 PRO A CA 8
ATOM 18806 C C . PRO A 1 46 ? -1.713 -10.970 10.597 1.00 51.14 46 PRO A C 8
ATOM 18807 O O . PRO A 1 46 ? -2.148 -10.615 9.501 1.00 72.34 46 PRO A O 8
ATOM 18818 N N . CYS A 1 47 ? -2.329 -10.696 11.742 1.00 40.23 47 CYS A N 8
ATOM 18819 C CA . CYS A 1 47 ? -3.579 -9.947 11.778 1.00 11.41 47 CYS A CA 8
ATOM 18820 C C . CYS A 1 47 ? -3.733 -9.209 13.105 1.00 44.41 47 CYS A C 8
ATOM 18821 O O . CYS A 1 47 ? -3.164 -9.611 14.120 1.00 33.11 47 CYS A O 8
ATOM 18828 N N . ARG A 1 48 ? -4.505 -8.127 13.088 1.00 5.11 48 ARG A N 8
ATOM 18829 C CA . ARG A 1 48 ? -4.732 -7.332 14.289 1.00 73.11 48 ARG A CA 8
ATOM 18830 C C . ARG A 1 48 ? -5.176 -8.217 15.450 1.00 1.33 48 ARG A C 8
ATOM 18831 O O . ARG A 1 48 ? -6.347 -8.219 15.829 1.00 31.35 48 ARG A O 8
ATOM 18852 N N . ARG A 1 49 ? -4.232 -8.967 16.010 1.00 12.42 49 ARG A N 8
ATOM 18853 C CA . ARG A 1 49 ? -4.526 -9.857 17.127 1.00 50.31 49 ARG A CA 8
ATOM 18854 C C . ARG A 1 49 ? -3.315 -10.721 17.466 1.00 34.40 49 ARG A C 8
ATOM 18855 O O . ARG A 1 49 ? -2.729 -11.358 16.589 1.00 14.43 49 ARG A O 8
ATOM 18876 N N . CYS A 1 50 ? -2.946 -10.739 18.742 1.00 55.01 50 CYS A N 8
ATOM 18877 C CA . CYS A 1 50 ? -1.805 -11.524 19.197 1.00 63.40 50 CYS A CA 8
ATOM 18878 C C . CYS A 1 50 ? -1.483 -12.640 18.208 1.00 74.01 50 CYS A C 8
ATOM 18879 O O . CYS A 1 50 ? -2.021 -13.743 18.305 1.00 24.53 50 CYS A O 8
ATOM 18887 N N . ASP A 1 51 ? -0.606 -12.344 17.256 1.00 64.44 51 ASP A N 8
ATOM 18888 C CA . ASP A 1 51 ? -0.213 -13.322 16.247 1.00 22.35 51 ASP A CA 8
ATOM 18889 C C . ASP A 1 51 ? 0.800 -12.724 15.276 1.00 74.13 51 ASP A C 8
ATOM 18890 O O . ASP A 1 51 ? 0.517 -11.735 14.600 1.00 31.22 51 ASP A O 8
ATOM 18899 N N . ALA A 1 52 ? 1.980 -13.330 15.212 1.00 65.52 52 ALA A N 8
ATOM 18900 C CA . ALA A 1 52 ? 3.034 -12.859 14.322 1.00 5.55 52 ALA A CA 8
ATOM 18901 C C . ALA A 1 52 ? 3.374 -13.907 13.268 1.00 15.22 52 ALA A C 8
ATOM 18902 O O . ALA A 1 52 ? 3.218 -15.105 13.499 1.00 65.21 52 ALA A O 8
ATOM 18909 N N . ASN A 1 53 ? 3.836 -13.447 12.110 1.00 4.24 53 ASN A N 8
ATOM 18910 C CA . ASN A 1 53 ? 4.196 -14.346 11.020 1.00 42.32 53 ASN A CA 8
ATOM 18911 C C . ASN A 1 53 ? 5.643 -14.126 10.589 1.00 63.40 53 ASN A C 8
ATOM 18912 O O . ASN A 1 53 ? 5.943 -13.205 9.831 1.00 11.01 53 ASN A O 8
ATOM 18923 N N . ASN A 1 54 ? 6.536 -14.981 11.078 1.00 44.22 54 ASN A N 8
ATOM 18924 C CA . ASN A 1 54 ? 7.952 -14.881 10.743 1.00 5.35 54 ASN A CA 8
ATOM 18925 C C . ASN A 1 54 ? 8.581 -16.265 10.619 1.00 23.24 54 ASN A C 8
ATOM 18926 O O . ASN A 1 54 ? 8.579 -17.047 11.571 1.00 15.30 54 ASN A O 8
ATOM 18937 N N . ILE A 1 55 ? 9.119 -16.561 9.441 1.00 25.11 55 ILE A N 8
ATOM 18938 C CA . ILE A 1 55 ? 9.753 -17.850 9.193 1.00 23.14 55 ILE A CA 8
ATOM 18939 C C . ILE A 1 55 ? 11.106 -17.675 8.512 1.00 24.53 55 ILE A C 8
ATOM 18940 O O . ILE A 1 55 ? 11.630 -16.564 8.425 1.00 22.24 55 ILE A O 8
ATOM 18956 N N . CYS A 1 56 ? 11.666 -18.779 8.029 1.00 20.14 56 CYS A N 8
ATOM 18957 C CA . CYS A 1 56 ? 12.959 -18.748 7.354 1.00 34.42 56 CYS A CA 8
ATOM 18958 C C . CYS A 1 56 ? 12.938 -17.770 6.184 1.00 73.40 56 CYS A C 8
ATOM 18959 O O . CYS A 1 56 ? 12.248 -17.991 5.188 1.00 14.25 56 CYS A O 8
ATOM 18967 N N . LYS A 1 57 ? 13.697 -16.688 6.311 1.00 3.41 57 LYS A N 8
ATOM 18968 C CA . LYS A 1 57 ? 13.767 -15.674 5.265 1.00 32.12 57 LYS A CA 8
ATOM 18969 C C . LYS A 1 57 ? 13.114 -16.173 3.980 1.00 42.01 57 LYS A C 8
ATOM 18970 O O . LYS A 1 57 ? 13.741 -16.188 2.920 1.00 51.02 57 LYS A O 8
ATOM 18989 N N . CYS A 1 58 ? 11.853 -16.579 4.081 1.00 4.30 58 CYS A N 8
ATOM 18990 C CA . CYS A 1 58 ? 11.116 -17.078 2.926 1.00 53.52 58 CYS A CA 8
ATOM 18991 C C . CYS A 1 58 ? 9.622 -16.807 3.076 1.00 3.21 58 CYS A C 8
ATOM 18992 O O . CYS A 1 58 ? 8.984 -16.271 2.170 1.00 20.10 58 CYS A O 8
ATOM 19000 N N . SER A 1 59 ? 9.071 -17.182 4.226 1.00 72.43 59 SER A N 8
ATOM 19001 C CA . SER A 1 59 ? 7.651 -16.985 4.493 1.00 71.22 59 SER A CA 8
ATOM 19002 C C . SER A 1 59 ? 7.435 -16.413 5.891 1.00 44.15 59 SER A C 8
ATOM 19003 O O . SER A 1 59 ? 7.944 -15.341 6.219 1.00 3.44 59 SER A O 8
ATOM 19011 N N . CYS A 1 60 ? 6.678 -17.135 6.708 1.00 21.53 60 CYS A N 8
ATOM 19012 C CA . CYS A 1 60 ? 6.393 -16.700 8.071 1.00 25.41 60 CYS A CA 8
ATOM 19013 C C . CYS A 1 60 ? 5.851 -17.854 8.908 1.00 21.32 60 CYS A C 8
ATOM 19014 O O . CYS A 1 60 ? 5.206 -18.765 8.387 1.00 2.11 60 CYS A O 8
ATOM 19022 N N . THR A 1 61 ? 6.118 -17.811 10.210 1.00 62.12 61 THR A N 8
ATOM 19023 C CA . THR A 1 61 ? 5.660 -18.854 11.119 1.00 11.21 61 THR A CA 8
ATOM 19024 C C . THR A 1 61 ? 4.364 -18.448 11.812 1.00 23.33 61 THR A C 8
ATOM 19025 O O . THR A 1 61 ? 4.114 -17.265 12.038 1.00 2.21 61 THR A O 8
ATOM 19036 N N . ALA A 1 62 ? 3.544 -19.438 12.149 1.00 74.25 62 ALA A N 8
ATOM 19037 C CA . ALA A 1 62 ? 2.275 -19.184 12.819 1.00 55.00 62 ALA A CA 8
ATOM 19038 C C . ALA A 1 62 ? 2.461 -19.090 14.330 1.00 52.05 62 ALA A C 8
ATOM 19039 O O . ALA A 1 62 ? 2.427 -20.100 15.032 1.00 33.44 62 ALA A O 8
ATOM 19046 N N . ILE A 1 63 ? 2.658 -17.872 14.822 1.00 44.21 63 ILE A N 8
ATOM 19047 C CA . ILE A 1 63 ? 2.850 -17.647 16.249 1.00 33.13 63 ILE A CA 8
ATOM 19048 C C . ILE A 1 63 ? 1.946 -16.528 16.756 1.00 43.24 63 ILE A C 8
ATOM 19049 O O . ILE A 1 63 ? 1.381 -15.754 15.982 1.00 63.51 63 ILE A O 8
ATOM 19065 N N . PRO A 1 64 ? 1.807 -16.436 18.086 1.00 32.25 64 PRO A N 8
ATOM 19066 C CA . PRO A 1 64 ? 0.975 -15.413 18.727 1.00 40.13 64 PRO A CA 8
ATOM 19067 C C . PRO A 1 64 ? 1.571 -14.016 18.595 1.00 51.54 64 PRO A C 8
ATOM 19068 O O . PRO A 1 64 ? 2.466 -13.787 17.780 1.00 12.40 64 PRO A O 8
ATOM 19079 N N . CYS A 1 65 ? 1.070 -13.086 19.400 1.00 50.51 65 CYS A N 8
ATOM 19080 C CA . CYS A 1 65 ? 1.553 -11.709 19.372 1.00 22.55 65 CYS A CA 8
ATOM 19081 C C . CYS A 1 65 ? 3.076 -11.669 19.302 1.00 62.43 65 CYS A C 8
ATOM 19082 O O . CYS A 1 65 ? 3.762 -12.181 20.185 1.00 21.14 65 CYS A O 8
ATOM 19090 N N . ASN A 1 66 ? 3.598 -11.059 18.243 1.00 43.12 66 ASN A N 8
ATOM 19091 C CA . ASN A 1 66 ? 5.041 -10.954 18.055 1.00 32.02 66 ASN A CA 8
ATOM 19092 C C . ASN A 1 66 ? 5.742 -10.668 19.379 1.00 2.15 66 ASN A C 8
ATOM 19093 O O . ASN A 1 66 ? 6.909 -11.014 19.562 1.00 51.20 66 ASN A O 8
ATOM 19104 N N . GLU A 1 67 ? 5.022 -10.035 20.300 1.00 53.31 67 GLU A N 8
ATOM 19105 C CA . GLU A 1 67 ? 5.576 -9.702 21.607 1.00 33.32 67 GLU A CA 8
ATOM 19106 C C . GLU A 1 67 ? 5.529 -10.909 22.540 1.00 3.35 67 GLU A C 8
ATOM 19107 O O . GLU A 1 67 ? 4.668 -10.997 23.416 1.00 4.32 67 GLU A O 8
ATOM 19119 N N . ASP A 1 68 ? 6.461 -11.836 22.346 1.00 54.21 68 ASP A N 8
ATOM 19120 C CA . ASP A 1 68 ? 6.527 -13.037 23.170 1.00 63.33 68 ASP A CA 8
ATOM 19121 C C . ASP A 1 68 ? 6.413 -12.688 24.650 1.00 22.13 68 ASP A C 8
ATOM 19122 O O . ASP A 1 68 ? 7.401 -12.723 25.385 1.00 12.20 68 ASP A O 8
ATOM 19131 N N . HIS A 1 69 ? 5.202 -12.350 25.082 1.00 60.52 69 HIS A N 8
ATOM 19132 C CA . HIS A 1 69 ? 4.959 -11.994 26.475 1.00 32.12 69 HIS A CA 8
ATOM 19133 C C . HIS A 1 69 ? 3.660 -12.618 26.977 1.00 52.23 69 HIS A C 8
ATOM 19134 O O . HIS A 1 69 ? 2.804 -13.039 26.198 1.00 21.22 69 HIS A O 8
ATOM 19148 N N . PRO A 1 70 ? 3.508 -12.680 28.308 1.00 52.21 70 PRO A N 8
ATOM 19149 C CA . PRO A 1 70 ? 2.316 -13.251 28.943 1.00 42.32 70 PRO A CA 8
ATOM 19150 C C . PRO A 1 70 ? 1.080 -12.380 28.744 1.00 70.43 70 PRO A C 8
ATOM 19151 O O . PRO A 1 70 ? 0.230 -12.281 29.630 1.00 42.24 70 PRO A O 8
ATOM 19162 N N . CYS A 1 71 ? 0.986 -11.753 27.577 1.00 73.13 71 CYS A N 8
ATOM 19163 C CA . CYS A 1 71 ? -0.148 -10.890 27.262 1.00 64.43 71 CYS A CA 8
ATOM 19164 C C . CYS A 1 71 ? -0.615 -11.109 25.826 1.00 3.13 71 CYS A C 8
ATOM 19165 O O . CYS A 1 71 ? 0.124 -10.851 24.876 1.00 43.14 71 CYS A O 8
ATOM 19173 N N . HIS A 1 72 ? -1.846 -11.587 25.676 1.00 23.54 72 HIS A N 8
ATOM 19174 C CA . HIS A 1 72 ? -2.412 -11.842 24.356 1.00 24.14 72 HIS A CA 8
ATOM 19175 C C . HIS A 1 72 ? -2.960 -10.557 23.743 1.00 21.13 72 HIS A C 8
ATOM 19176 O O . HIS A 1 72 ? -4.165 -10.427 23.523 1.00 4.25 72 HIS A O 8
ATOM 19190 N N . HIS A 1 73 ? -2.068 -9.610 23.470 1.00 51.10 73 HIS A N 8
ATOM 19191 C CA . HIS A 1 73 ? -2.463 -8.335 22.882 1.00 11.33 73 HIS A CA 8
ATOM 19192 C C . HIS A 1 73 ? -1.258 -7.616 22.283 1.00 60.54 73 HIS A C 8
ATOM 19193 O O . HIS A 1 73 ? -0.130 -7.783 22.747 1.00 5.02 73 HIS A O 8
ATOM 19207 N N . CYS A 1 74 ? -1.505 -6.819 21.249 1.00 23.31 74 CYS A N 8
ATOM 19208 C CA . CYS A 1 74 ? -0.439 -6.077 20.585 1.00 54.23 74 CYS A CA 8
ATOM 19209 C C . CYS A 1 74 ? 0.677 -5.733 21.565 1.00 22.43 74 CYS A C 8
ATOM 19210 O O . CYS A 1 74 ? 0.448 -5.622 22.770 1.00 34.51 74 CYS A O 8
ATOM 19218 N N . HIS A 1 75 ? 1.888 -5.568 21.041 1.00 13.34 75 HIS A N 8
ATOM 19219 C CA . HIS A 1 75 ? 3.041 -5.238 21.871 1.00 2.10 75 HIS A CA 8
ATOM 19220 C C . HIS A 1 75 ? 2.612 -4.467 23.116 1.00 64.20 75 HIS A C 8
ATOM 19221 O O . HIS A 1 75 ? 2.377 -3.261 23.059 1.00 13.23 75 HIS A O 8
ATOM 19235 N N . GLU A 1 76 ? 2.513 -5.173 24.238 1.00 1.12 76 GLU A N 8
ATOM 19236 C CA . GLU A 1 76 ? 2.111 -4.554 25.496 1.00 70.21 76 GLU A CA 8
ATOM 19237 C C . GLU A 1 76 ? 2.348 -5.501 26.669 1.00 65.34 76 GLU A C 8
ATOM 19238 O O . GLU A 1 76 ? 2.088 -6.700 26.574 1.00 54.05 76 GLU A O 8
ATOM 19250 N N . GLU A 1 77 ? 2.846 -4.953 27.773 1.00 34.20 77 GLU A N 8
ATOM 19251 C CA . GLU A 1 77 ? 3.120 -5.750 28.963 1.00 13.54 77 GLU A CA 8
ATOM 19252 C C . GLU A 1 77 ? 2.244 -5.303 30.130 1.00 10.55 77 GLU A C 8
ATOM 19253 O O . GLU A 1 77 ? 2.709 -4.620 31.044 1.00 61.42 77 GLU A O 8
ATOM 19265 N N . ASP A 1 78 ? 0.974 -5.691 30.092 1.00 23.44 78 ASP A N 8
ATOM 19266 C CA . ASP A 1 78 ? 0.033 -5.332 31.146 1.00 14.22 78 ASP A CA 8
ATOM 19267 C C . ASP A 1 78 ? -1.004 -6.432 31.347 1.00 74.50 78 ASP A C 8
ATOM 19268 O O . ASP A 1 78 ? -2.145 -6.163 31.725 1.00 24.34 78 ASP A O 8
ATOM 19277 N N . ASP A 1 79 ? -0.601 -7.672 31.090 1.00 13.11 79 ASP A N 8
ATOM 19278 C CA . ASP A 1 79 ? -1.495 -8.814 31.242 1.00 14.25 79 ASP A CA 8
ATOM 19279 C C . ASP A 1 79 ? -0.811 -9.941 32.009 1.00 71.41 79 ASP A C 8
ATOM 19280 O O . ASP A 1 79 ? 0.413 -9.969 32.131 1.00 72.21 79 ASP A O 8
ATOM 19289 N N . GLY A 1 80 ? -1.611 -10.870 32.525 1.00 3.00 80 GLY A N 8
ATOM 19290 C CA . GLY A 1 80 ? -1.064 -11.986 33.274 1.00 33.23 80 GLY A CA 8
ATOM 19291 C C . GLY A 1 80 ? -2.130 -12.976 33.700 1.00 15.14 80 GLY A C 8
ATOM 19292 O O . GLY A 1 80 ? -2.322 -14.007 33.056 1.00 34.55 80 GLY A O 8
ATOM 19296 N N . ASP A 1 81 ? -2.825 -12.663 34.789 1.00 44.00 81 ASP A N 8
ATOM 19297 C CA . ASP A 1 81 ? -3.877 -13.533 35.301 1.00 1.01 81 ASP A CA 8
ATOM 19298 C C . ASP A 1 81 ? -5.254 -12.932 35.039 1.00 14.12 81 ASP A C 8
ATOM 19299 O O . ASP A 1 81 ? -5.377 -11.885 34.402 1.00 64.45 81 ASP A O 8
ATOM 19308 N N . THR A 1 82 ? -6.291 -13.601 35.535 1.00 64.32 82 THR A N 8
ATOM 19309 C CA . THR A 1 82 ? -7.659 -13.135 35.353 1.00 74.13 82 THR A CA 8
ATOM 19310 C C . THR A 1 82 ? -7.772 -11.639 35.625 1.00 64.44 82 THR A C 8
ATOM 19311 O O . THR A 1 82 ? -8.005 -10.848 34.711 1.00 40.23 82 THR A O 8
ATOM 19322 N N . HIS A 1 83 ? -7.603 -11.258 36.887 1.00 53.22 83 HIS A N 8
ATOM 19323 C CA . HIS A 1 83 ? -7.684 -9.855 37.279 1.00 74.23 83 HIS A CA 8
ATOM 19324 C C . HIS A 1 83 ? -6.912 -8.973 36.303 1.00 42.22 83 HIS A C 8
ATOM 19325 O O . HIS A 1 83 ? -7.426 -7.961 35.825 1.00 12.21 83 HIS A O 8
ATOM 19339 N N . CYS A 1 84 ? -5.676 -9.362 36.012 1.00 24.42 84 CYS A N 8
ATOM 19340 C CA . CYS A 1 84 ? -4.831 -8.606 35.094 1.00 14.23 84 CYS A CA 8
ATOM 19341 C C . CYS A 1 84 ? -5.557 -8.343 33.779 1.00 15.11 84 CYS A C 8
ATOM 19342 O O . CYS A 1 84 ? -5.467 -7.252 33.215 1.00 15.23 84 CYS A O 8
ATOM 19350 N N . HIS A 1 85 ? -6.276 -9.351 33.294 1.00 11.42 85 HIS A N 8
ATOM 19351 C CA . HIS A 1 85 ? -7.017 -9.229 32.044 1.00 53.22 85 HIS A CA 8
ATOM 19352 C C . HIS A 1 85 ? -8.155 -8.222 32.183 1.00 52.04 85 HIS A C 8
ATOM 19353 O O . HIS A 1 85 ? -8.490 -7.514 31.232 1.00 72.42 85 HIS A O 8
ATOM 19367 N N . CYS A 1 86 ? -8.745 -8.164 33.371 1.00 13.22 86 CYS A N 8
ATOM 19368 C CA . CYS A 1 86 ? -9.847 -7.245 33.634 1.00 41.42 86 CYS A CA 8
ATOM 19369 C C . CYS A 1 86 ? -9.337 -5.815 33.789 1.00 33.54 86 CYS A C 8
ATOM 19370 O O . CYS A 1 86 ? -10.038 -4.857 33.464 1.00 63.14 86 CYS A O 8
ATOM 19378 N N . SER A 1 87 ? -8.114 -5.680 34.291 1.00 62.41 87 SER A N 8
ATOM 19379 C CA . SER A 1 87 ? -7.512 -4.368 34.495 1.00 10.12 87 SER A CA 8
ATOM 19380 C C . SER A 1 87 ? -6.963 -3.812 33.185 1.00 52.03 87 SER A C 8
ATOM 19381 O O . SER A 1 87 ? -6.827 -2.599 33.021 1.00 3.11 87 SER A O 8
ATOM 19389 N N . CYS A 1 88 ? -6.650 -4.707 32.255 1.00 74.33 88 CYS A N 8
ATOM 19390 C CA . CYS A 1 88 ? -6.115 -4.308 30.958 1.00 54.31 88 CYS A CA 8
ATOM 19391 C C . CYS A 1 88 ? -7.235 -3.870 30.019 1.00 10.13 88 CYS A C 8
ATOM 19392 O O . CYS A 1 88 ? -7.085 -2.909 29.265 1.00 30.31 88 CYS A O 8
ATOM 19400 N N . GLU A 1 89 ? -8.356 -4.583 30.071 1.00 51.42 89 GLU A N 8
ATOM 19401 C CA . GLU A 1 89 ? -9.500 -4.268 29.223 1.00 61.32 89 GLU A CA 8
ATOM 19402 C C . GLU A 1 89 ? -10.103 -2.919 29.601 1.00 14.24 89 GLU A C 8
ATOM 19403 O O . GLU A 1 89 ? -10.639 -2.205 28.752 1.00 25.23 89 GLU A O 8
ATOM 19415 N N . HIS A 1 90 ? -10.014 -2.576 30.882 1.00 3.45 90 HIS A N 8
ATOM 19416 C CA . HIS A 1 90 ? -10.551 -1.312 31.375 1.00 44.23 90 HIS A CA 8
ATOM 19417 C C . HIS A 1 90 ? -9.484 -0.221 31.349 1.00 62.44 90 HIS A C 8
ATOM 19418 O O . HIS A 1 90 ? -9.796 0.963 31.227 1.00 1.11 90 HIS A O 8
ATOM 19432 N N . SER A 1 91 ? -8.224 -0.630 31.464 1.00 11.33 91 SER A N 8
ATOM 19433 C CA . SER A 1 91 ? -7.112 0.313 31.459 1.00 65.13 91 SER A CA 8
ATOM 19434 C C . SER A 1 91 ? -6.772 0.744 30.035 1.00 14.52 91 SER A C 8
ATOM 19435 O O . SER A 1 91 ? -6.446 1.906 29.787 1.00 25.42 91 SER A O 8
ATOM 19443 N N . HIS A 1 92 ? -6.853 -0.199 29.102 1.00 25.34 92 HIS A N 8
ATOM 19444 C CA . HIS A 1 92 ? -6.555 0.082 27.703 1.00 41.25 92 HIS A CA 8
ATOM 19445 C C . HIS A 1 92 ? -7.676 0.895 27.061 1.00 22.25 92 HIS A C 8
ATOM 19446 O O . HIS A 1 92 ? -7.440 1.680 26.143 1.00 65.42 92 HIS A O 8
ATOM 19460 N N . ASP A 1 93 ? -8.895 0.700 27.551 1.00 12.52 93 ASP A N 8
ATOM 19461 C CA . ASP A 1 93 ? -10.053 1.415 27.026 1.00 1.44 93 ASP A CA 8
ATOM 19462 C C . ASP A 1 93 ? -10.075 2.856 27.527 1.00 3.23 93 ASP A C 8
ATOM 19463 O O . ASP A 1 93 ? -10.668 3.734 26.899 1.00 21.14 93 ASP A O 8
ATOM 19472 N N . HIS A 1 94 ? -9.425 3.093 28.663 1.00 70.43 94 HIS A N 8
ATOM 19473 C CA . HIS A 1 94 ? -9.370 4.427 29.249 1.00 53.35 94 HIS A CA 8
ATOM 19474 C C . HIS A 1 94 ? -8.117 5.169 28.793 1.00 13.43 94 HIS A C 8
ATOM 19475 O O . HIS A 1 94 ? -8.088 6.400 28.766 1.00 40.22 94 HIS A O 8
ATOM 19489 N N . HIS A 1 95 ? -7.084 4.413 28.438 1.00 43.03 95 HIS A N 8
ATOM 19490 C CA . HIS A 1 95 ? -5.828 4.999 27.984 1.00 44.41 95 HIS A CA 8
ATOM 19491 C C . HIS A 1 95 ? -5.385 4.380 26.661 1.00 14.15 95 HIS A C 8
ATOM 19492 O O . HIS A 1 95 ? -4.195 4.160 26.435 1.00 35.23 95 HIS A O 8
ATOM 19506 N N . ASP A 1 96 ? -6.351 4.101 25.792 1.00 3.35 96 ASP A N 8
ATOM 19507 C CA . ASP A 1 96 ? -6.061 3.508 24.492 1.00 21.44 96 ASP A CA 8
ATOM 19508 C C . ASP A 1 96 ? -5.016 4.327 23.741 1.00 12.24 96 ASP A C 8
ATOM 19509 O O . ASP A 1 96 ? -4.383 3.837 22.806 1.00 53.10 96 ASP A O 8
ATOM 19518 N N . ASP A 1 97 ? -4.842 5.577 24.157 1.00 70.05 97 ASP A N 8
ATOM 19519 C CA . ASP A 1 97 ? -3.874 6.465 23.523 1.00 11.12 97 ASP A CA 8
ATOM 19520 C C . ASP A 1 97 ? -2.460 6.163 24.009 1.00 31.04 97 ASP A C 8
ATOM 19521 O O . ASP A 1 97 ? -1.503 6.834 23.623 1.00 53.43 97 ASP A O 8
ATOM 19530 N N . ASP A 1 98 ? -2.336 5.150 24.860 1.00 73.13 98 ASP A N 8
ATOM 19531 C CA . ASP A 1 98 ? -1.039 4.759 25.399 1.00 31.41 98 ASP A CA 8
ATOM 19532 C C . ASP A 1 98 ? -0.635 3.377 24.894 1.00 21.01 98 ASP A C 8
ATOM 19533 O O . ASP A 1 98 ? -0.125 2.551 25.652 1.00 3.20 98 ASP A O 8
ATOM 19542 N N . THR A 1 99 ? -0.867 3.131 23.608 1.00 33.04 99 THR A N 8
ATOM 19543 C CA . THR A 1 99 ? -0.530 1.849 23.002 1.00 1.24 99 THR A CA 8
ATOM 19544 C C . THR A 1 99 ? 0.575 2.006 21.964 1.00 71.02 99 THR A C 8
ATOM 19545 O O . THR A 1 99 ? 0.725 1.171 21.071 1.00 14.01 99 THR A O 8
ATOM 19556 N N . HIS A 1 100 ? 1.348 3.081 22.086 1.00 33.42 100 HIS A N 8
ATOM 19557 C CA . HIS A 1 100 ? 2.441 3.346 21.158 1.00 71.23 100 HIS A CA 8
ATOM 19558 C C . HIS A 1 100 ? 3.628 3.975 21.881 1.00 14.22 100 HIS A C 8
ATOM 19559 O O . HIS A 1 100 ? 3.599 4.159 23.097 1.00 3.23 100 HIS A O 8
ATOM 19573 N N . GLY A 1 101 ? 4.670 4.303 21.124 1.00 25.32 101 GLY A N 8
ATOM 19574 C CA . GLY A 1 101 ? 5.852 4.907 21.711 1.00 64.22 101 GLY A CA 8
ATOM 19575 C C . GLY A 1 101 ? 6.525 5.892 20.775 1.00 22.34 101 GLY A C 8
ATOM 19576 O O . GLY A 1 101 ? 6.997 5.515 19.703 1.00 53.30 101 GLY A O 8
ATOM 19580 N N . GLU A 1 102 ? 6.568 7.157 21.182 1.00 62.24 102 GLU A N 8
ATOM 19581 C CA . GLU A 1 102 ? 7.186 8.199 20.370 1.00 61.53 102 GLU A CA 8
ATOM 19582 C C . GLU A 1 102 ? 7.561 9.405 21.226 1.00 62.22 102 GLU A C 8
ATOM 19583 O O . GLU A 1 102 ? 7.253 9.455 22.417 1.00 54.32 102 GLU A O 8
ATOM 19595 N N . CYS A 1 103 ? 8.230 10.375 20.611 1.00 74.44 103 CYS A N 8
ATOM 19596 C CA . CYS A 1 103 ? 8.649 11.581 21.314 1.00 33.43 103 CYS A CA 8
ATOM 19597 C C . CYS A 1 103 ? 8.589 12.796 20.394 1.00 42.15 103 CYS A C 8
ATOM 19598 O O . CYS A 1 103 ? 9.106 12.769 19.276 1.00 4.21 103 CYS A O 8
ATOM 19605 N N . THR A 1 104 ? 7.955 13.863 20.871 1.00 74.55 104 THR A N 8
ATOM 19606 C CA . THR A 1 104 ? 7.826 15.087 20.091 1.00 2.44 104 THR A CA 8
ATOM 19607 C C . THR A 1 104 ? 7.308 16.234 20.951 1.00 1.45 104 THR A C 8
ATOM 19608 O O . THR A 1 104 ? 6.947 17.294 20.440 1.00 43.44 104 THR A O 8
ATOM 19619 N N . LYS A 1 105 ? 7.274 16.017 22.262 1.00 62.42 105 LYS A N 8
ATOM 19620 C CA . LYS A 1 105 ? 6.802 17.033 23.195 1.00 61.22 105 LYS A CA 8
ATOM 19621 C C . LYS A 1 105 ? 7.930 17.495 24.113 1.00 74.54 105 LYS A C 8
ATOM 19622 O O . LYS A 1 105 ? 9.061 17.019 24.011 1.00 12.15 105 LYS A O 8
ATOM 19641 N N . LYS A 1 106 ? 7.614 18.423 25.009 1.00 32.01 106 LYS A N 8
ATOM 19642 C CA . LYS A 1 106 ? 8.599 18.948 25.947 1.00 32.45 106 LYS A CA 8
ATOM 19643 C C . LYS A 1 106 ? 9.048 17.867 26.925 1.00 22.35 106 LYS A C 8
ATOM 19644 O O . LYS A 1 106 ? 9.833 18.128 27.837 1.00 51.44 106 LYS A O 8
ATOM 19663 N N . ALA A 1 107 ? 8.547 16.652 26.729 1.00 34.21 107 ALA A N 8
ATOM 19664 C CA . ALA A 1 107 ? 8.900 15.531 27.592 1.00 55.13 107 ALA A CA 8
ATOM 19665 C C . ALA A 1 107 ? 9.748 14.508 26.843 1.00 15.23 107 ALA A C 8
ATOM 19666 O O . ALA A 1 107 ? 9.915 14.577 25.626 1.00 63.14 107 ALA A O 8
ATOM 19673 N N . PRO A 1 108 ? 10.297 13.536 27.587 1.00 55.12 108 PRO A N 8
ATOM 19674 C CA . PRO A 1 108 ? 11.137 12.480 27.014 1.00 52.30 108 PRO A CA 8
ATOM 19675 C C . PRO A 1 108 ? 10.338 11.506 26.154 1.00 4.51 108 PRO A C 8
ATOM 19676 O O . PRO A 1 108 ? 9.110 11.576 26.096 1.00 3.50 108 PRO A O 8
ATOM 19687 N N . CYS A 1 109 ? 11.043 10.598 25.488 1.00 51.03 109 CYS A N 8
ATOM 19688 C CA . CYS A 1 109 ? 10.400 9.609 24.630 1.00 3.35 109 CYS A CA 8
ATOM 19689 C C . CYS A 1 109 ? 9.763 8.500 25.462 1.00 12.25 109 CYS A C 8
ATOM 19690 O O . CYS A 1 109 ? 10.323 8.066 26.469 1.00 33.30 109 CYS A O 8
ATOM 19697 N N . TRP A 1 110 ? 8.590 8.047 25.035 1.00 41.45 110 TRP A N 8
ATOM 19698 C CA . TRP A 1 110 ? 7.876 6.989 25.740 1.00 63.33 110 TRP A CA 8
ATOM 19699 C C . TRP A 1 110 ? 7.421 5.901 24.773 1.00 45.24 110 TRP A C 8
ATOM 19700 O O . TRP A 1 110 ? 7.285 6.142 23.573 1.00 11.20 110 TRP A O 8
ATOM 19721 N N . ARG A 1 111 ? 7.188 4.705 25.302 1.00 63.44 111 ARG A N 8
ATOM 19722 C CA . ARG A 1 111 ? 6.750 3.580 24.484 1.00 54.11 111 ARG A CA 8
ATOM 19723 C C . ARG A 1 111 ? 5.842 2.649 25.282 1.00 24.54 111 ARG A C 8
ATOM 19724 O O . ARG A 1 111 ? 5.857 2.657 26.514 1.00 61.21 111 ARG A O 8
ATOM 19745 N N . CYS A 1 112 ? 5.054 1.848 24.573 1.00 25.15 112 CYS A N 8
ATOM 19746 C CA . CYS A 1 112 ? 4.139 0.911 25.216 1.00 44.11 112 CYS A CA 8
ATOM 19747 C C . CYS A 1 112 ? 4.891 -0.023 26.159 1.00 51.03 112 CYS A C 8
ATOM 19748 O O . CYS A 1 112 ? 6.109 -0.168 26.063 1.00 50.11 112 CYS A O 8
ATOM 19756 N N . GLU A 1 113 ? 4.156 -0.653 27.070 1.00 54.41 113 GLU A N 8
ATOM 19757 C CA . GLU A 1 113 ? 4.754 -1.571 28.032 1.00 41.32 113 GLU A CA 8
ATOM 19758 C C . GLU A 1 113 ? 5.283 -2.821 27.334 1.00 1.34 113 GLU A C 8
ATOM 19759 O O . GLU A 1 113 ? 4.729 -3.265 26.329 1.00 71.31 113 GLU A O 8
ATOM 19771 N N . TYR A 1 114 ? 6.359 -3.382 27.875 1.00 13.02 114 TYR A N 8
ATOM 19772 C CA . TYR A 1 114 ? 6.965 -4.579 27.304 1.00 2.41 114 TYR A CA 8
ATOM 19773 C C . TYR A 1 114 ? 7.903 -5.245 28.306 1.00 61.20 114 TYR A C 8
ATOM 19774 O O . TYR A 1 114 ? 7.878 -4.937 29.497 1.00 74.23 114 TYR A O 8
ATOM 19792 N N . ASN A 1 115 ? 8.731 -6.161 27.813 1.00 41.41 115 ASN A N 8
ATOM 19793 C CA . ASN A 1 115 ? 9.678 -6.872 28.664 1.00 43.22 115 ASN A CA 8
ATOM 19794 C C . ASN A 1 115 ? 11.015 -6.138 28.722 1.00 15.22 115 ASN A C 8
ATOM 19795 O O . ASN A 1 115 ? 11.363 -5.388 27.811 1.00 72.25 115 ASN A O 8
ATOM 19806 N N . ALA A 1 116 ? 11.759 -6.360 29.801 1.00 53.23 116 ALA A N 8
ATOM 19807 C CA . ALA A 1 116 ? 13.057 -5.722 29.977 1.00 24.11 116 ALA A CA 8
ATOM 19808 C C . ALA A 1 116 ? 13.992 -6.049 28.817 1.00 14.10 116 ALA A C 8
ATOM 19809 O O . ALA A 1 116 ? 14.227 -7.217 28.507 1.00 11.11 116 ALA A O 8
ATOM 19816 N N . ASP A 1 117 ? 14.521 -5.011 28.179 1.00 15.41 117 ASP A N 8
ATOM 19817 C CA . ASP A 1 117 ? 15.430 -5.188 27.053 1.00 53.43 117 ASP A CA 8
ATOM 19818 C C . ASP A 1 117 ? 16.676 -4.324 27.220 1.00 40.15 117 ASP A C 8
ATOM 19819 O O . ASP A 1 117 ? 16.732 -3.459 28.095 1.00 44.35 117 ASP A O 8
ATOM 19828 N N . LEU A 1 118 ? 17.674 -4.565 26.376 1.00 55.41 118 LEU A N 8
ATOM 19829 C CA . LEU A 1 118 ? 18.921 -3.809 26.430 1.00 35.40 118 LEU A CA 8
ATOM 19830 C C . LEU A 1 118 ? 18.773 -2.464 25.726 1.00 24.15 118 LEU A C 8
ATOM 19831 O O . LEU A 1 118 ? 17.742 -2.179 25.118 1.00 14.54 118 LEU A O 8
ATOM 19847 N N . LYS A 1 119 ? 19.813 -1.641 25.811 1.00 30.15 119 LYS A N 8
ATOM 19848 C CA . LYS A 1 119 ? 19.802 -0.327 25.181 1.00 44.44 119 LYS A CA 8
ATOM 19849 C C . LYS A 1 119 ? 19.365 -0.426 23.723 1.00 72.32 119 LYS A C 8
ATOM 19850 O O . LYS A 1 119 ? 20.112 -0.909 22.871 1.00 3.23 119 LYS A O 8
ATOM 19869 N N . HIS A 1 120 ? 18.150 0.034 23.441 1.00 11.14 120 HIS A N 8
ATOM 19870 C CA . HIS A 1 120 ? 17.614 -0.002 22.085 1.00 11.53 120 HIS A CA 8
ATOM 19871 C C . HIS A 1 120 ? 16.453 0.977 21.934 1.00 45.41 120 HIS A C 8
ATOM 19872 O O . HIS A 1 120 ? 16.224 1.822 22.800 1.00 43.23 120 HIS A O 8
ATOM 19886 N N . ASP A 1 121 ? 15.726 0.858 20.829 1.00 14.01 121 ASP A N 8
ATOM 19887 C CA . ASP A 1 121 ? 14.589 1.732 20.564 1.00 13.13 121 ASP A CA 8
ATOM 19888 C C . ASP A 1 121 ? 13.368 0.922 20.140 1.00 13.02 121 ASP A C 8
ATOM 19889 O O . ASP A 1 121 ? 13.295 0.433 19.013 1.00 52.55 121 ASP A O 8
ATOM 19898 N N . VAL A 1 122 ? 12.410 0.782 21.052 1.00 45.50 122 VAL A N 8
ATOM 19899 C CA . VAL A 1 122 ? 11.192 0.032 20.773 1.00 63.42 122 VAL A CA 8
ATOM 19900 C C . VAL A 1 122 ? 9.953 0.832 21.158 1.00 21.42 122 VAL A C 8
ATOM 19901 O O . VAL A 1 122 ? 10.022 1.743 21.984 1.00 30.31 122 VAL A O 8
ATOM 19914 N N . CYS A 1 123 ? 8.821 0.485 20.556 1.00 41.24 123 CYS A N 8
ATOM 19915 C CA . CYS A 1 123 ? 7.565 1.172 20.836 1.00 72.55 123 CYS A CA 8
ATOM 19916 C C . CYS A 1 123 ? 6.375 0.344 20.359 1.00 45.44 123 CYS A C 8
ATOM 19917 O O . CYS A 1 123 ? 6.533 -0.796 19.924 1.00 4.32 123 CYS A O 8
ATOM 19925 N N . GLY A 1 124 ? 5.183 0.927 20.444 1.00 3.05 124 GLY A N 8
ATOM 19926 C CA . GLY A 1 124 ? 3.984 0.229 20.020 1.00 61.21 124 GLY A CA 8
ATOM 19927 C C . GLY A 1 124 ? 4.176 -0.510 18.710 1.00 2.31 124 GLY A C 8
ATOM 19928 O O . GLY A 1 124 ? 4.690 0.053 17.742 1.00 20.33 124 GLY A O 8
ATOM 19932 N N . CYS A 1 125 ? 3.765 -1.772 18.679 1.00 73.30 125 CYS A N 8
ATOM 19933 C CA . CYS A 1 125 ? 3.897 -2.590 17.478 1.00 34.03 125 CYS A CA 8
ATOM 19934 C C . CYS A 1 125 ? 3.142 -1.965 16.309 1.00 32.45 125 CYS A C 8
ATOM 19935 O O . CYS A 1 125 ? 3.219 -2.448 15.180 1.00 3.41 125 CYS A O 8
ATOM 19943 N N . GLU A 1 126 ? 2.411 -0.891 16.590 1.00 11.01 126 GLU A N 8
ATOM 19944 C CA . GLU A 1 126 ? 1.640 -0.203 15.562 1.00 51.55 126 GLU A CA 8
ATOM 19945 C C . GLU A 1 126 ? 2.468 0.900 14.908 1.00 53.31 126 GLU A C 8
ATOM 19946 O O . GLU A 1 126 ? 1.931 1.922 14.477 1.00 33.35 126 GLU A O 8
ATOM 19958 N N . CYS A 1 127 ? 3.777 0.687 14.838 1.00 32.42 127 CYS A N 8
ATOM 19959 C CA . CYS A 1 127 ? 4.680 1.662 14.239 1.00 40.54 127 CYS A CA 8
ATOM 19960 C C . CYS A 1 127 ? 4.377 1.844 12.755 1.00 51.01 127 CYS A C 8
ATOM 19961 O O . CYS A 1 127 ? 4.247 0.870 12.014 1.00 63.22 127 CYS A O 8
ATOM 19969 N N . SER A 1 128 ? 4.264 3.098 12.328 1.00 34.15 128 SER A N 8
ATOM 19970 C CA . SER A 1 128 ? 3.970 3.407 10.934 1.00 0.41 128 SER A CA 8
ATOM 19971 C C . SER A 1 128 ? 5.219 3.906 10.214 1.00 40.42 128 SER A C 8
ATOM 19972 O O . SER A 1 128 ? 6.301 3.975 10.797 1.00 62.51 128 SER A O 8
ATOM 19980 N N . LYS A 1 129 ? 5.061 4.255 8.941 1.00 30.43 129 LYS A N 8
ATOM 19981 C CA . LYS A 1 129 ? 6.174 4.749 8.139 1.00 74.10 129 LYS A CA 8
ATOM 19982 C C . LYS A 1 129 ? 5.957 6.208 7.749 1.00 63.40 129 LYS A C 8
ATOM 19983 O O . LYS A 1 129 ? 5.977 6.554 6.567 1.00 3.42 129 LYS A O 8
ATOM 20002 N N . LEU A 1 130 ? 5.752 7.058 8.749 1.00 43.25 130 LEU A N 8
ATOM 20003 C CA . LEU A 1 130 ? 5.534 8.481 8.510 1.00 31.30 130 LEU A CA 8
ATOM 20004 C C . LEU A 1 130 ? 6.648 9.315 9.135 1.00 73.12 130 LEU A C 8
ATOM 20005 O O . LEU A 1 130 ? 7.036 9.114 10.286 1.00 51.31 130 LEU A O 8
ATOM 20021 N N . PRO A 1 131 ? 7.174 10.275 8.360 1.00 13.33 131 PRO A N 8
ATOM 20022 C CA . PRO A 1 131 ? 8.248 11.161 8.818 1.00 42.32 131 PRO A CA 8
ATOM 20023 C C . PRO A 1 131 ? 7.775 12.144 9.884 1.00 61.33 131 PRO A C 8
ATOM 20024 O O . PRO A 1 131 ? 6.709 12.746 9.758 1.00 54.32 131 PRO A O 8
ATOM 20035 N N . CYS A 1 132 ? 8.575 12.301 10.933 1.00 12.41 132 CYS A N 8
ATOM 20036 C CA . CYS A 1 132 ? 8.238 13.211 12.022 1.00 64.13 132 CYS A CA 8
ATOM 20037 C C . CYS A 1 132 ? 9.459 14.020 12.451 1.00 53.51 132 CYS A C 8
ATOM 20038 O O . CYS A 1 132 ? 10.286 14.401 11.624 1.00 61.22 132 CYS A O 8
ATOM 20045 N N . ASN A 1 133 ? 9.563 14.280 13.750 1.00 32.33 133 ASN A N 8
ATOM 20046 C CA . ASN A 1 133 ? 10.681 15.044 14.290 1.00 44.10 133 ASN A CA 8
ATOM 20047 C C . ASN A 1 133 ? 12.013 14.437 13.859 1.00 42.42 133 ASN A C 8
ATOM 20048 O O . ASN A 1 133 ? 12.153 13.958 12.734 1.00 63.43 133 ASN A O 8
ATOM 20059 N N . ASP A 1 134 ? 12.988 14.462 14.761 1.00 32.02 134 ASP A N 8
ATOM 20060 C CA . ASP A 1 134 ? 14.308 13.913 14.476 1.00 43.05 134 ASP A CA 8
ATOM 20061 C C . ASP A 1 134 ? 14.698 12.867 15.515 1.00 5.02 134 ASP A C 8
ATOM 20062 O O . ASP A 1 134 ? 14.551 11.667 15.287 1.00 72.10 134 ASP A O 8
ATOM 20071 N N . GLU A 1 135 ? 15.198 13.332 16.656 1.00 31.42 135 GLU A N 8
ATOM 20072 C CA . GLU A 1 135 ? 15.611 12.435 17.730 1.00 50.14 135 GLU A CA 8
ATOM 20073 C C . GLU A 1 135 ? 15.572 13.147 19.079 1.00 44.55 135 GLU A C 8
ATOM 20074 O O . GLU A 1 135 ? 16.167 14.213 19.248 1.00 31.51 135 GLU A O 8
ATOM 20086 N N . HIS A 1 136 ? 14.868 12.552 20.036 1.00 53.14 136 HIS A N 8
ATOM 20087 C CA . HIS A 1 136 ? 14.751 13.129 21.370 1.00 32.12 136 HIS A CA 8
ATOM 20088 C C . HIS A 1 136 ? 15.146 12.113 22.438 1.00 62.03 136 HIS A C 8
ATOM 20089 O O . HIS A 1 136 ? 15.202 10.908 22.192 1.00 34.21 136 HIS A O 8
ATOM 20103 N N . PRO A 1 137 ? 15.429 12.609 23.652 1.00 74.24 137 PRO A N 8
ATOM 20104 C CA . PRO A 1 137 ? 15.824 11.761 24.780 1.00 0.34 137 PRO A CA 8
ATOM 20105 C C . PRO A 1 137 ? 14.673 10.902 25.291 1.00 14.14 137 PRO A C 8
ATOM 20106 O O . PRO A 1 137 ? 13.604 11.415 25.627 1.00 62.04 137 PRO A O 8
ATOM 20117 N N . CYS A 1 138 ? 14.897 9.594 25.349 1.00 51.12 138 CYS A N 8
ATOM 20118 C CA . CYS A 1 138 ? 13.877 8.663 25.819 1.00 1.32 138 CYS A CA 8
ATOM 20119 C C . CYS A 1 138 ? 13.949 8.498 27.334 1.00 61.23 138 CYS A C 8
ATOM 20120 O O . CYS A 1 138 ? 15.009 8.667 27.937 1.00 31.52 138 CYS A O 8
ATOM 20128 N N . TYR A 1 139 ? 12.815 8.168 27.942 1.00 41.31 139 TYR A N 8
ATOM 20129 C CA . TYR A 1 139 ? 12.748 7.984 29.387 1.00 43.13 139 TYR A CA 8
ATOM 20130 C C . TYR A 1 139 ? 12.265 6.580 29.735 1.00 30.51 139 TYR A C 8
ATOM 20131 O O . TYR A 1 139 ? 11.085 6.262 29.584 1.00 64.55 139 TYR A O 8
ATOM 20149 N N . ARG A 1 140 ? 13.186 5.743 30.203 1.00 13.33 140 ARG A N 8
ATOM 20150 C CA . ARG A 1 140 ? 12.855 4.372 30.573 1.00 2.43 140 ARG A CA 8
ATOM 20151 C C . ARG A 1 140 ? 13.662 3.928 31.789 1.00 24.25 140 ARG A C 8
ATOM 20152 O O . ARG A 1 140 ? 13.682 4.606 32.817 1.00 31.41 140 ARG A O 8
ATOM 20173 N N . LYS A 1 141 ? 14.327 2.784 31.666 1.00 42.01 141 LYS A N 8
ATOM 20174 C CA . LYS A 1 141 ? 15.137 2.248 32.753 1.00 30.24 141 LYS A CA 8
ATOM 20175 C C . LYS A 1 141 ? 16.527 2.876 32.758 1.00 70.05 141 LYS A C 8
ATOM 20176 O O . LYS A 1 141 ? 17.447 2.365 33.395 1.00 35.44 141 LYS A O 8
ATOM 20195 N N . GLU A 1 142 ? 16.671 3.988 32.043 1.00 63.41 142 GLU A N 8
ATOM 20196 C CA . GLU A 1 142 ? 17.950 4.685 31.966 1.00 73.21 142 GLU A CA 8
ATOM 20197 C C . GLU A 1 142 ? 17.913 5.773 30.896 1.00 34.43 142 GLU A C 8
ATOM 20198 O O . GLU A 1 142 ? 17.616 5.505 29.733 1.00 73.41 142 GLU A O 8
ATOM 20210 N N . GLY A 1 143 ? 18.216 7.003 31.300 1.00 21.53 143 GLY A N 8
ATOM 20211 C CA . GLY A 1 143 ? 18.211 8.113 30.366 1.00 61.32 143 GLY A CA 8
ATOM 20212 C C . GLY A 1 143 ? 18.992 7.811 29.102 1.00 20.52 143 GLY A C 8
ATOM 20213 O O . GLY A 1 143 ? 20.168 7.455 29.161 1.00 22.21 143 GLY A O 8
ATOM 20217 N N . GLY A 1 144 ? 18.335 7.951 27.955 1.00 64.35 144 GLY A N 8
ATOM 20218 C CA . GLY A 1 144 ? 18.991 7.684 26.687 1.00 11.45 144 GLY A CA 8
ATOM 20219 C C . GLY A 1 144 ? 18.472 8.566 25.569 1.00 14.23 144 GLY A C 8
ATOM 20220 O O . GLY A 1 144 ? 17.601 9.409 25.787 1.00 43.31 144 GLY A O 8
ATOM 20224 N N . VAL A 1 145 ? 19.007 8.373 24.368 1.00 5.52 145 VAL A N 8
ATOM 20225 C CA . VAL A 1 145 ? 18.593 9.158 23.211 1.00 3.44 145 VAL A CA 8
ATOM 20226 C C . VAL A 1 145 ? 17.979 8.270 22.136 1.00 74.21 145 VAL A C 8
ATOM 20227 O O . VAL A 1 145 ? 18.577 7.279 21.717 1.00 44.01 145 VAL A O 8
ATOM 20240 N N . VAL A 1 146 ? 16.779 8.631 21.692 1.00 51.12 146 VAL A N 8
ATOM 20241 C CA . VAL A 1 146 ? 16.083 7.868 20.663 1.00 34.32 146 VAL A CA 8
ATOM 20242 C C . VAL A 1 146 ? 15.413 8.791 19.652 1.00 14.43 146 VAL A C 8
ATOM 20243 O O . VAL A 1 146 ? 15.210 9.976 19.918 1.00 41.25 146 VAL A O 8
ATOM 20256 N N . SER A 1 147 ? 15.070 8.241 18.492 1.00 31.31 147 SER A N 8
ATOM 20257 C CA . SER A 1 147 ? 14.425 9.016 17.439 1.00 50.12 147 SER A CA 8
ATOM 20258 C C . SER A 1 147 ? 13.267 9.836 17.999 1.00 33.33 147 SER A C 8
ATOM 20259 O O . SER A 1 147 ? 12.634 9.446 18.981 1.00 33.52 147 SER A O 8
ATOM 20267 N N . CYS A 1 148 ? 12.996 10.973 17.369 1.00 73.02 148 CYS A N 8
ATOM 20268 C CA . CYS A 1 148 ? 11.914 11.850 17.804 1.00 61.40 148 CYS A CA 8
ATOM 20269 C C . CYS A 1 148 ? 10.800 11.897 16.763 1.00 23.11 148 CYS A C 8
ATOM 20270 O O . CYS A 1 148 ? 10.966 12.473 15.688 1.00 61.24 148 CYS A O 8
ATOM 20278 N N . ASP A 1 149 ? 9.667 11.286 17.089 1.00 15.45 149 ASP A N 8
ATOM 20279 C CA . ASP A 1 149 ? 8.525 11.258 16.183 1.00 51.04 149 ASP A CA 8
ATOM 20280 C C . ASP A 1 149 ? 7.213 11.233 16.961 1.00 61.50 149 ASP A C 8
ATOM 20281 O O . ASP A 1 149 ? 7.206 11.323 18.189 1.00 14.10 149 ASP A O 8
ATOM 20290 N N . CYS A 1 150 ? 6.105 11.110 16.239 1.00 73.35 150 CYS A N 8
ATOM 20291 C CA . CYS A 1 150 ? 4.786 11.074 16.860 1.00 63.21 150 CYS A CA 8
ATOM 20292 C C . CYS A 1 150 ? 4.062 9.773 16.524 1.00 52.51 150 CYS A C 8
ATOM 20293 O O . CYS A 1 150 ? 3.877 9.437 15.354 1.00 22.42 150 CYS A O 8
ATOM 20300 N N . LYS A 1 151 ? 3.653 9.046 17.558 1.00 11.41 151 LYS A N 8
ATOM 20301 C CA . LYS A 1 151 ? 2.947 7.784 17.375 1.00 61.21 151 LYS A CA 8
ATOM 20302 C C . LYS A 1 151 ? 1.438 8.003 17.352 1.00 73.45 151 LYS A C 8
ATOM 20303 O O . LYS A 1 151 ? 0.873 8.398 16.331 1.00 15.44 151 LYS A O 8
ATOM 20322 N N . THR A 1 152 ? 0.789 7.744 18.483 1.00 60.11 152 THR A N 8
ATOM 20323 C CA . THR A 1 152 ? -0.654 7.913 18.592 1.00 34.10 152 THR A CA 8
ATOM 20324 C C . THR A 1 152 ? -1.039 9.388 18.570 1.00 64.11 152 THR A C 8
ATOM 20325 O O . THR A 1 152 ? -2.151 9.743 18.181 1.00 55.24 152 THR A O 8
ATOM 20336 N N . ILE A 1 153 ? -0.111 10.242 18.989 1.00 53.31 153 ILE A N 8
ATOM 20337 C CA . ILE A 1 153 ? -0.353 11.679 19.015 1.00 13.50 153 ILE A CA 8
ATOM 20338 C C . ILE A 1 153 ? 0.504 12.400 17.980 1.00 10.21 153 ILE A C 8
ATOM 20339 O O . ILE A 1 153 ? 1.665 12.724 18.235 1.00 73.42 153 ILE A O 8
ATOM 20355 N N . THR A 1 154 ? -0.076 12.651 16.810 1.00 0.34 154 THR A N 8
ATOM 20356 C CA . THR A 1 154 ? 0.634 13.335 15.736 1.00 32.45 154 THR A CA 8
ATOM 20357 C C . THR A 1 154 ? -0.125 14.574 15.278 1.00 50.53 154 THR A C 8
ATOM 20358 O O . THR A 1 154 ? -1.201 14.473 14.688 1.00 53.51 154 THR A O 8
ATOM 20369 N N . CYS A 1 155 ? 0.442 15.745 15.551 1.00 22.43 155 CYS A N 8
ATOM 20370 C CA . CYS A 1 155 ? -0.180 17.005 15.167 1.00 54.45 155 CYS A CA 8
ATOM 20371 C C . CYS A 1 155 ? 0.355 17.488 13.821 1.00 12.14 155 CYS A C 8
ATOM 20372 O O . CYS A 1 155 ? 1.557 17.437 13.566 1.00 40.21 155 CYS A O 8
ATOM 20379 N N . ASN A 1 156 ? -0.548 17.957 12.965 1.00 23.55 156 ASN A N 8
ATOM 20380 C CA . ASN A 1 156 ? -0.167 18.448 11.646 1.00 1.33 156 ASN A CA 8
ATOM 20381 C C . ASN A 1 156 ? -0.275 19.969 11.580 1.00 31.35 156 ASN A C 8
ATOM 20382 O O . ASN A 1 156 ? -1.259 20.509 11.076 1.00 21.01 156 ASN A O 8
ATOM 20393 N N . GLU A 1 157 ? 0.743 20.652 12.093 1.00 25.14 157 GLU A N 8
ATOM 20394 C CA . GLU A 1 157 ? 0.762 22.110 12.093 1.00 71.04 157 GLU A CA 8
ATOM 20395 C C . GLU A 1 157 ? 2.117 22.637 11.628 1.00 32.32 157 GLU A C 8
ATOM 20396 O O . GLU A 1 157 ? 2.669 22.168 10.633 1.00 61.41 157 GLU A O 8
ATOM 20408 N N . ASP A 1 158 ? 2.646 23.614 12.356 1.00 53.23 158 ASP A N 8
ATOM 20409 C CA . ASP A 1 158 ? 3.936 24.205 12.020 1.00 52.33 158 ASP A CA 8
ATOM 20410 C C . ASP A 1 158 ? 5.081 23.306 12.474 1.00 33.53 158 ASP A C 8
ATOM 20411 O O . ASP A 1 158 ? 6.246 23.702 12.443 1.00 41.22 158 ASP A O 8
ATOM 20420 N N . HIS A 1 159 ? 4.741 22.092 12.898 1.00 12.31 159 HIS A N 8
ATOM 20421 C CA . HIS A 1 159 ? 5.740 21.136 13.360 1.00 25.10 159 HIS A CA 8
ATOM 20422 C C . HIS A 1 159 ? 5.075 19.925 14.007 1.00 64.53 159 HIS A C 8
ATOM 20423 O O . HIS A 1 159 ? 3.906 19.959 14.390 1.00 20.12 159 HIS A O 8
ATOM 20437 N N . PRO A 1 160 ? 5.836 18.827 14.131 1.00 63.14 160 PRO A N 8
ATOM 20438 C CA . PRO A 1 160 ? 5.341 17.584 14.730 1.00 4.22 160 PRO A CA 8
ATOM 20439 C C . PRO A 1 160 ? 5.114 17.716 16.232 1.00 23.44 160 PRO A C 8
ATOM 20440 O O . PRO A 1 160 ? 5.974 18.215 16.959 1.00 31.32 160 PRO A O 8
ATOM 20451 N N . CYS A 1 161 ? 3.952 17.264 16.692 1.00 1.41 161 CYS A N 8
ATOM 20452 C CA . CYS A 1 161 ? 3.611 17.331 18.108 1.00 43.20 161 CYS A CA 8
ATOM 20453 C C . CYS A 1 161 ? 2.528 16.314 18.455 1.00 11.34 161 CYS A C 8
ATOM 20454 O O . CYS A 1 161 ? 2.095 15.537 17.604 1.00 51.41 161 CYS A O 8
ATOM 20461 N N . TYR A 1 162 ? 2.095 16.326 19.711 1.00 73.40 162 TYR A N 8
ATOM 20462 C CA . TYR A 1 162 ? 1.064 15.403 20.172 1.00 13.51 162 TYR A CA 8
ATOM 20463 C C . TYR A 1 162 ? -0.325 15.901 19.784 1.00 74.00 162 TYR A C 8
ATOM 20464 O O . TYR A 1 162 ? -0.698 17.035 20.086 1.00 54.11 162 TYR A O 8
ATOM 20482 N N . HIS A 1 163 ? -1.088 15.043 19.113 1.00 43.52 163 HIS A N 8
ATOM 20483 C CA . HIS A 1 163 ? -2.437 15.394 18.683 1.00 20.15 163 HIS A CA 8
ATOM 20484 C C . HIS A 1 163 ? -3.480 14.609 19.474 1.00 44.21 163 HIS A C 8
ATOM 20485 O O . HIS A 1 163 ? -4.136 15.151 20.363 1.00 53.33 163 HIS A O 8
ATOM 20499 N N . SER A 1 164 ? -3.627 13.330 19.143 1.00 5.13 164 SER A N 8
ATOM 20500 C CA . SER A 1 164 ? -4.593 12.472 19.819 1.00 4.02 164 SER A CA 8
ATOM 20501 C C . SER A 1 164 ? -4.152 11.012 19.767 1.00 54.21 164 SER A C 8
ATOM 20502 O O . SER A 1 164 ? -2.970 10.703 19.918 1.00 33.34 164 SER A O 8
ATOM 20510 N N . TYR A 1 165 ? -5.112 10.119 19.552 1.00 42.14 165 TYR A N 8
ATOM 20511 C CA . TYR A 1 165 ? -4.825 8.691 19.482 1.00 51.23 165 TYR A CA 8
ATOM 20512 C C . TYR A 1 165 ? -4.893 8.192 18.042 1.00 73.23 165 TYR A C 8
ATOM 20513 O O . TYR A 1 165 ? -5.884 8.408 17.345 1.00 35.33 165 TYR A O 8
ATOM 20531 N N . GLU A 1 166 ? -3.832 7.522 17.604 1.00 43.25 166 GLU A N 8
ATOM 20532 C CA . GLU A 1 166 ? -3.771 6.992 16.247 1.00 64.24 166 GLU A CA 8
ATOM 20533 C C . GLU A 1 166 ? -2.553 6.089 16.070 1.00 74.42 166 GLU A C 8
ATOM 20534 O O . GLU A 1 166 ? -1.856 5.775 17.034 1.00 61.13 166 GLU A O 8
ATOM 20546 N N . GLU A 1 167 ? -2.306 5.674 14.831 1.00 11.21 167 GLU A N 8
ATOM 20547 C CA . GLU A 1 167 ? -1.174 4.806 14.528 1.00 14.03 167 GLU A CA 8
ATOM 20548 C C . GLU A 1 167 ? -0.231 5.471 13.530 1.00 24.41 167 GLU A C 8
ATOM 20549 O O . GLU A 1 167 ? -0.490 5.481 12.327 1.00 51.33 167 GLU A O 8
ATOM 20561 N N . ASP A 1 168 ? 0.864 6.024 14.039 1.00 44.30 168 ASP A N 8
ATOM 20562 C CA . ASP A 1 168 ? 1.848 6.691 13.193 1.00 31.23 168 ASP A CA 8
ATOM 20563 C C . ASP A 1 168 ? 3.267 6.359 13.645 1.00 52.03 168 ASP A C 8
ATOM 20564 O O . ASP A 1 168 ? 3.502 5.334 14.284 1.00 42.53 168 ASP A O 8
ATOM 20573 N N . GLY A 1 169 ? 4.210 7.233 13.307 1.00 51.35 169 GLY A N 8
ATOM 20574 C CA . GLY A 1 169 ? 5.594 7.015 13.684 1.00 31.42 169 GLY A CA 8
ATOM 20575 C C . GLY A 1 169 ? 6.503 6.845 12.483 1.00 32.20 169 GLY A C 8
ATOM 20576 O O . GLY A 1 169 ? 6.053 6.456 11.405 1.00 21.51 169 GLY A O 8
ATOM 20580 N N . VAL A 1 170 ? 7.786 7.139 12.667 1.00 31.04 170 VAL A N 8
ATOM 20581 C CA . VAL A 1 170 ? 8.761 7.017 11.590 1.00 54.41 170 VAL A CA 8
ATOM 20582 C C . VAL A 1 170 ? 9.587 5.745 11.737 1.00 31.34 170 VAL A C 8
ATOM 20583 O O . VAL A 1 170 ? 9.615 5.129 12.804 1.00 63.15 170 VAL A O 8
ATOM 20596 N N . THR A 1 171 ? 10.260 5.354 10.659 1.00 2.44 171 THR A N 8
ATOM 20597 C CA . THR A 1 171 ? 11.087 4.154 10.668 1.00 42.42 171 THR A CA 8
ATOM 20598 C C . THR A 1 171 ? 12.567 4.506 10.562 1.00 72.31 171 THR A C 8
ATOM 20599 O O . THR A 1 171 ? 13.019 5.035 9.546 1.00 20.23 171 THR A O 8
ATOM 20610 N N . LYS A 1 172 ? 13.318 4.208 11.617 1.00 72.23 172 LYS A N 8
ATOM 20611 C CA . LYS A 1 172 ? 14.748 4.490 11.643 1.00 40.04 172 LYS A CA 8
ATOM 20612 C C . LYS A 1 172 ? 15.491 3.457 12.484 1.00 3.50 172 LYS A C 8
ATOM 20613 O O . LYS A 1 172 ? 14.881 2.555 13.058 1.00 44.13 172 LYS A O 8
ATOM 20632 N N . SER A 1 173 ? 16.811 3.597 12.554 1.00 2.23 173 SER A N 8
ATOM 20633 C CA . SER A 1 173 ? 17.638 2.675 13.324 1.00 33.12 173 SER A CA 8
ATOM 20634 C C . SER A 1 173 ? 17.339 1.229 12.941 1.00 34.44 173 SER A C 8
ATOM 20635 O O . SER A 1 173 ? 17.285 0.346 13.799 1.00 54.55 173 SER A O 8
ATOM 20643 N N . ASP A 1 174 ? 17.145 0.994 11.648 1.00 20.43 174 ASP A N 8
ATOM 20644 C CA . ASP A 1 174 ? 16.852 -0.345 11.150 1.00 63.30 174 ASP A CA 8
ATOM 20645 C C . ASP A 1 174 ? 18.073 -1.251 11.276 1.00 23.12 174 ASP A C 8
ATOM 20646 O O . ASP A 1 174 ? 17.944 -2.468 11.416 1.00 51.14 174 ASP A O 8
ATOM 20655 N N . CYS A 1 175 ? 19.257 -0.650 11.225 1.00 32.33 175 CYS A N 8
ATOM 20656 C CA . CYS A 1 175 ? 20.502 -1.403 11.332 1.00 73.10 175 CYS A CA 8
ATOM 20657 C C . CYS A 1 175 ? 20.488 -2.306 12.561 1.00 14.55 175 CYS A C 8
ATOM 20658 O O . CYS A 1 175 ? 19.639 -2.159 13.442 1.00 65.03 175 CYS A O 8
ATOM 20666 N N . ASP A 1 176 ? 21.431 -3.239 12.614 1.00 31.41 176 ASP A N 8
ATOM 20667 C CA . ASP A 1 176 ? 21.527 -4.167 13.735 1.00 0.34 176 ASP A CA 8
ATOM 20668 C C . ASP A 1 176 ? 22.898 -4.078 14.398 1.00 2.10 176 ASP A C 8
ATOM 20669 O O . ASP A 1 176 ? 23.594 -5.083 14.544 1.00 23.41 176 ASP A O 8
ATOM 20678 N N . CYS A 1 177 ? 23.280 -2.869 14.796 1.00 60.43 177 CYS A N 8
ATOM 20679 C CA . CYS A 1 177 ? 24.569 -2.649 15.441 1.00 3.33 177 CYS A CA 8
ATOM 20680 C C . CYS A 1 177 ? 24.524 -1.417 16.339 1.00 11.32 177 CYS A C 8
ATOM 20681 O O . CYS A 1 177 ? 23.524 -0.701 16.376 1.00 50.31 177 CYS A O 8
ATOM 20689 N N . GLU A 1 178 ? 25.613 -1.178 17.063 1.00 42.31 178 GLU A N 8
ATOM 20690 C CA . GLU A 1 178 ? 25.696 -0.033 17.963 1.00 73.42 178 GLU A CA 8
ATOM 20691 C C . GLU A 1 178 ? 25.319 1.256 17.239 1.00 1.21 178 GLU A C 8
ATOM 20692 O O . GLU A 1 178 ? 26.109 1.801 16.467 1.00 55.31 178 GLU A O 8
ATOM 20704 N N . HIS A 1 179 ? 24.107 1.739 17.494 1.00 20.31 179 HIS A N 8
ATOM 20705 C CA . HIS A 1 179 ? 23.625 2.964 16.867 1.00 14.34 179 HIS A CA 8
ATOM 20706 C C . HIS A 1 179 ? 23.773 4.153 17.813 1.00 71.43 179 HIS A C 8
ATOM 20707 O O . HIS A 1 179 ? 24.621 5.021 17.606 1.00 30.51 179 HIS A O 8
ATOM 20721 N N . SER A 1 180 ? 22.942 4.185 18.850 1.00 52.14 180 SER A N 8
ATOM 20722 C CA . SER A 1 180 ? 22.977 5.269 19.824 1.00 5.31 180 SER A CA 8
ATOM 20723 C C . SER A 1 180 ? 23.011 6.626 19.127 1.00 62.24 180 SER A C 8
ATOM 20724 O O . SER A 1 180 ? 23.997 7.361 19.191 1.00 54.23 180 SER A O 8
ATOM 20732 N N . PRO A 1 181 ? 21.909 6.966 18.443 1.00 15.31 181 PRO A N 8
ATOM 20733 C CA . PRO A 1 181 ? 21.786 8.236 17.720 1.00 34.33 181 PRO A CA 8
ATOM 20734 C C . PRO A 1 181 ? 21.690 9.432 18.661 1.00 24.33 181 PRO A C 8
ATOM 20735 O O . PRO A 1 181 ? 20.660 9.654 19.296 1.00 42.21 181 PRO A O 8
ATOM 20746 N N . GLY A 1 182 ? 22.772 10.200 18.746 1.00 24.13 182 GLY A N 8
ATOM 20747 C CA . GLY A 1 182 ? 22.789 11.364 19.612 1.00 3.42 182 GLY A CA 8
ATOM 20748 C C . GLY A 1 182 ? 21.606 12.282 19.374 1.00 63.45 182 GLY A C 8
ATOM 20749 O O . GLY A 1 182 ? 20.908 12.179 18.365 1.00 51.42 182 GLY A O 8
ATOM 20753 N N . PRO A 1 183 ? 21.366 13.202 20.319 1.00 42.31 183 PRO A N 8
ATOM 20754 C CA . PRO A 1 183 ? 20.259 14.158 20.230 1.00 54.34 183 PRO A CA 8
ATOM 20755 C C . PRO A 1 183 ? 20.476 15.197 19.135 1.00 43.13 183 PRO A C 8
ATOM 20756 O O . PRO A 1 183 ? 21.605 15.620 18.883 1.00 55.03 183 PRO A O 8
ATOM 20767 N N . SER A 1 184 ? 19.389 15.605 18.487 1.00 23.24 184 SER A N 8
ATOM 20768 C CA . SER A 1 184 ? 19.462 16.592 17.417 1.00 44.22 184 SER A CA 8
ATOM 20769 C C . SER A 1 184 ? 18.922 17.940 17.884 1.00 51.45 184 SER A C 8
ATOM 20770 O O . SER A 1 184 ? 19.284 18.986 17.345 1.00 62.21 184 SER A O 8
ATOM 20778 N N . GLU A 1 185 ? 18.053 17.907 18.889 1.00 72.41 185 GLU A N 8
ATOM 20779 C CA . GLU A 1 185 ? 17.461 19.126 19.428 1.00 64.32 185 GLU A CA 8
ATOM 20780 C C . GLU A 1 185 ? 18.541 20.149 19.769 1.00 13.12 185 GLU A C 8
ATOM 20781 O O . GLU A 1 185 ? 18.425 21.325 19.426 1.00 64.04 185 GLU A O 8
ATOM 20793 N N . MET A 1 1 ? -3.289 -2.202 5.778 1.00 23.45 1 MET A N 9
ATOM 20794 C CA . MET A 1 1 ? -4.726 -2.315 5.562 1.00 74.34 1 MET A CA 9
ATOM 20795 C C . MET A 1 1 ? -5.420 -2.881 6.797 1.00 42.01 1 MET A C 9
ATOM 20796 O O . MET A 1 1 ? -5.473 -4.095 6.989 1.00 64.30 1 MET A O 9
ATOM 20810 N N . ALA A 1 2 ? -5.950 -1.993 7.631 1.00 2.34 2 ALA A N 9
ATOM 20811 C CA . ALA A 1 2 ? -6.641 -2.404 8.847 1.00 71.21 2 ALA A CA 9
ATOM 20812 C C . ALA A 1 2 ? -8.034 -2.938 8.532 1.00 15.21 2 ALA A C 9
ATOM 20813 O O . ALA A 1 2 ? -8.877 -2.221 7.991 1.00 70.34 2 ALA A O 9
ATOM 20820 N N . HIS A 1 3 ? -8.271 -4.200 8.874 1.00 62.50 3 HIS A N 9
ATOM 20821 C CA . HIS A 1 3 ? -9.563 -4.830 8.627 1.00 31.34 3 HIS A CA 9
ATOM 20822 C C . HIS A 1 3 ? -9.771 -6.024 9.554 1.00 32.30 3 HIS A C 9
ATOM 20823 O O . HIS A 1 3 ? -8.943 -6.932 9.606 1.00 25.43 3 HIS A O 9
ATOM 20837 N N . GLU A 1 4 ? -10.883 -6.015 10.283 1.00 4.34 4 GLU A N 9
ATOM 20838 C CA . GLU A 1 4 ? -11.197 -7.097 11.209 1.00 55.40 4 GLU A CA 9
ATOM 20839 C C . GLU A 1 4 ? -11.412 -8.409 10.460 1.00 43.53 4 GLU A C 9
ATOM 20840 O O . GLU A 1 4 ? -12.265 -8.499 9.578 1.00 40.33 4 GLU A O 9
ATOM 20852 N N . GLU A 1 5 ? -10.630 -9.422 10.818 1.00 60.41 5 GLU A N 9
ATOM 20853 C CA . GLU A 1 5 ? -10.733 -10.729 10.178 1.00 13.24 5 GLU A CA 9
ATOM 20854 C C . GLU A 1 5 ? -10.410 -11.845 11.167 1.00 35.51 5 GLU A C 9
ATOM 20855 O O . GLU A 1 5 ? -9.964 -11.589 12.285 1.00 33.15 5 GLU A O 9
ATOM 20867 N N . ASP A 1 6 ? -10.640 -13.084 10.746 1.00 21.43 6 ASP A N 9
ATOM 20868 C CA . ASP A 1 6 ? -10.374 -14.241 11.593 1.00 24.24 6 ASP A CA 9
ATOM 20869 C C . ASP A 1 6 ? -9.873 -15.419 10.763 1.00 35.20 6 ASP A C 9
ATOM 20870 O O . ASP A 1 6 ? -10.119 -16.577 11.099 1.00 65.01 6 ASP A O 9
ATOM 20879 N N . GLY A 1 7 ? -9.171 -15.115 9.676 1.00 54.34 7 GLY A N 9
ATOM 20880 C CA . GLY A 1 7 ? -8.649 -16.159 8.813 1.00 11.44 7 GLY A CA 9
ATOM 20881 C C . GLY A 1 7 ? -8.836 -15.844 7.343 1.00 55.44 7 GLY A C 9
ATOM 20882 O O . GLY A 1 7 ? -9.622 -16.497 6.655 1.00 0.54 7 GLY A O 9
ATOM 20886 N N . VAL A 1 8 ? -8.114 -14.838 6.858 1.00 74.45 8 VAL A N 9
ATOM 20887 C CA . VAL A 1 8 ? -8.205 -14.437 5.459 1.00 71.23 8 VAL A CA 9
ATOM 20888 C C . VAL A 1 8 ? -6.887 -13.848 4.969 1.00 22.14 8 VAL A C 9
ATOM 20889 O O . VAL A 1 8 ? -6.098 -13.325 5.758 1.00 72.32 8 VAL A O 9
ATOM 20902 N N . CYS A 1 9 ? -6.654 -13.936 3.665 1.00 54.25 9 CYS A N 9
ATOM 20903 C CA . CYS A 1 9 ? -5.431 -13.411 3.069 1.00 65.40 9 CYS A CA 9
ATOM 20904 C C . CYS A 1 9 ? -5.680 -12.054 2.419 1.00 32.23 9 CYS A C 9
ATOM 20905 O O . CYS A 1 9 ? -6.678 -11.861 1.726 1.00 61.20 9 CYS A O 9
ATOM 20913 N N . ASN A 1 10 ? -4.767 -11.116 2.650 1.00 32.44 10 ASN A N 9
ATOM 20914 C CA . ASN A 1 10 ? -4.890 -9.776 2.089 1.00 4.23 10 ASN A CA 9
ATOM 20915 C C . ASN A 1 10 ? -4.359 -9.734 0.660 1.00 43.04 10 ASN A C 9
ATOM 20916 O O . ASN A 1 10 ? -4.995 -9.175 -0.234 1.00 11.04 10 ASN A O 9
ATOM 20927 N N . SER A 1 11 ? -3.189 -10.330 0.451 1.00 50.33 11 SER A N 9
ATOM 20928 C CA . SER A 1 11 ? -2.571 -10.358 -0.870 1.00 24.15 11 SER A CA 9
ATOM 20929 C C . SER A 1 11 ? -2.753 -11.723 -1.526 1.00 34.11 11 SER A C 9
ATOM 20930 O O . SER A 1 11 ? -1.858 -12.222 -2.206 1.00 3.12 11 SER A O 9
ATOM 20938 N N . ASN A 1 12 ? -3.921 -12.322 -1.316 1.00 55.34 12 ASN A N 9
ATOM 20939 C CA . ASN A 1 12 ? -4.223 -13.630 -1.887 1.00 12.43 12 ASN A CA 9
ATOM 20940 C C . ASN A 1 12 ? -3.064 -14.598 -1.670 1.00 35.12 12 ASN A C 9
ATOM 20941 O O . ASN A 1 12 ? -2.805 -15.468 -2.501 1.00 40.51 12 ASN A O 9
ATOM 20952 N N . ALA A 1 13 ? -2.372 -14.441 -0.547 1.00 23.15 13 ALA A N 9
ATOM 20953 C CA . ALA A 1 13 ? -1.243 -15.303 -0.219 1.00 3.24 13 ALA A CA 9
ATOM 20954 C C . ALA A 1 13 ? -0.797 -15.098 1.225 1.00 1.02 13 ALA A C 9
ATOM 20955 O O . ALA A 1 13 ? -1.171 -14.127 1.884 1.00 64.21 13 ALA A O 9
ATOM 20962 N N . PRO A 1 14 ? 0.021 -16.033 1.731 1.00 34.23 14 PRO A N 9
ATOM 20963 C CA . PRO A 1 14 ? 0.535 -15.977 3.103 1.00 53.11 14 PRO A CA 9
ATOM 20964 C C . PRO A 1 14 ? 1.543 -14.850 3.298 1.00 11.34 14 PRO A C 9
ATOM 20965 O O . PRO A 1 14 ? 2.603 -15.049 3.893 1.00 50.31 14 PRO A O 9
ATOM 20976 N N . CYS A 1 15 ? 1.206 -13.667 2.795 1.00 21.44 15 CYS A N 9
ATOM 20977 C CA . CYS A 1 15 ? 2.083 -12.508 2.915 1.00 50.22 15 CYS A CA 9
ATOM 20978 C C . CYS A 1 15 ? 1.364 -11.350 3.600 1.00 73.51 15 CYS A C 9
ATOM 20979 O O . CYS A 1 15 ? 1.282 -10.248 3.057 1.00 71.41 15 CYS A O 9
ATOM 20987 N N . TYR A 1 16 ? 0.843 -11.609 4.794 1.00 15.31 16 TYR A N 9
ATOM 20988 C CA . TYR A 1 16 ? 0.126 -10.590 5.552 1.00 41.31 16 TYR A CA 9
ATOM 20989 C C . TYR A 1 16 ? 1.099 -9.665 6.277 1.00 43.03 16 TYR A C 9
ATOM 20990 O O . TYR A 1 16 ? 2.153 -10.097 6.745 1.00 20.30 16 TYR A O 9
ATOM 21008 N N . HIS A 1 17 ? 0.738 -8.389 6.366 1.00 51.13 17 HIS A N 9
ATOM 21009 C CA . HIS A 1 17 ? 1.578 -7.401 7.035 1.00 75.44 17 HIS A CA 9
ATOM 21010 C C . HIS A 1 17 ? 0.822 -6.732 8.179 1.00 44.12 17 HIS A C 9
ATOM 21011 O O . HIS A 1 17 ? -0.341 -7.045 8.435 1.00 61.11 17 HIS A O 9
ATOM 21025 N N . CYS A 1 18 ? 1.491 -5.811 8.863 1.00 2.34 18 CYS A N 9
ATOM 21026 C CA . CYS A 1 18 ? 0.884 -5.098 9.982 1.00 74.13 18 CYS A CA 9
ATOM 21027 C C . CYS A 1 18 ? 1.614 -3.787 10.252 1.00 24.04 18 CYS A C 9
ATOM 21028 O O . CYS A 1 18 ? 2.302 -3.256 9.380 1.00 61.41 18 CYS A O 9
ATOM 21036 N N . ASP A 1 19 ? 1.459 -3.269 11.466 1.00 64.11 19 ASP A N 9
ATOM 21037 C CA . ASP A 1 19 ? 2.104 -2.019 11.852 1.00 71.32 19 ASP A CA 9
ATOM 21038 C C . ASP A 1 19 ? 3.616 -2.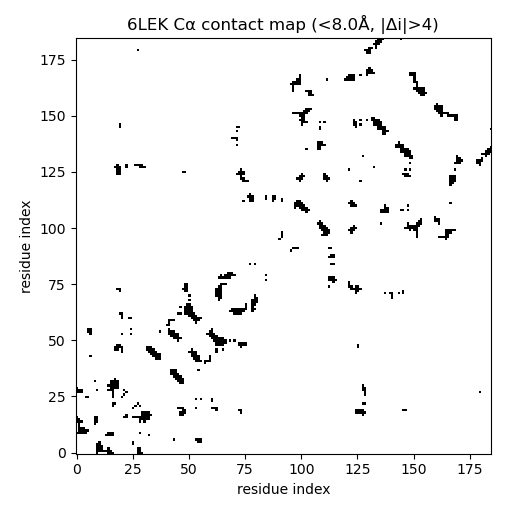194 11.946 1.00 24.30 19 ASP A C 9
ATOM 21039 O O . ASP A 1 19 ? 4.340 -1.952 10.981 1.00 45.20 19 ASP A O 9
ATOM 21048 N N . ALA A 1 20 ? 4.087 -2.616 13.115 1.00 15.14 20 ALA A N 9
ATOM 21049 C CA . ALA A 1 20 ? 5.512 -2.824 13.335 1.00 23.24 20 ALA A CA 9
ATOM 21050 C C . ALA A 1 20 ? 6.199 -3.306 12.062 1.00 25.43 20 ALA A C 9
ATOM 21051 O O . ALA A 1 20 ? 7.213 -2.749 11.644 1.00 50.23 20 ALA A O 9
ATOM 21058 N N . ASN A 1 21 ? 5.641 -4.346 11.452 1.00 61.44 21 ASN A N 9
ATOM 21059 C CA . ASN A 1 21 ? 6.202 -4.905 10.226 1.00 14.53 21 ASN A CA 9
ATOM 21060 C C . ASN A 1 21 ? 6.107 -3.903 9.079 1.00 32.03 21 ASN A C 9
ATOM 21061 O O . ASN A 1 21 ? 7.061 -3.713 8.327 1.00 42.13 21 ASN A O 9
ATOM 21072 N N . GLY A 1 22 ? 4.948 -3.264 8.953 1.00 75.12 22 GLY A N 9
ATOM 21073 C CA . GLY A 1 22 ? 4.749 -2.290 7.896 1.00 41.41 22 GLY A CA 9
ATOM 21074 C C . GLY A 1 22 ? 5.895 -1.303 7.795 1.00 41.43 22 GLY A C 9
ATOM 21075 O O . GLY A 1 22 ? 6.314 -0.940 6.696 1.00 3.12 22 GLY A O 9
ATOM 21079 N N . GLU A 1 23 ? 6.402 -0.866 8.944 1.00 75.12 23 GLU A N 9
ATOM 21080 C CA . GLU A 1 23 ? 7.504 0.087 8.979 1.00 44.24 23 GLU A CA 9
ATOM 21081 C C . GLU A 1 23 ? 8.831 -0.604 8.675 1.00 13.15 23 GLU A C 9
ATOM 21082 O O . GLU A 1 23 ? 9.727 -0.013 8.075 1.00 24.22 23 GLU A O 9
ATOM 21094 N N . ASN A 1 24 ? 8.947 -1.859 9.096 1.00 33.41 24 ASN A N 9
ATOM 21095 C CA . ASN A 1 24 ? 10.163 -2.631 8.871 1.00 24.51 24 ASN A CA 9
ATOM 21096 C C . ASN A 1 24 ? 10.246 -3.107 7.424 1.00 71.22 24 ASN A C 9
ATOM 21097 O O . ASN A 1 24 ? 11.336 -3.266 6.873 1.00 0.30 24 ASN A O 9
ATOM 21108 N N . CYS A 1 25 ? 9.087 -3.332 6.814 1.00 25.41 25 CYS A N 9
ATOM 21109 C CA . CYS A 1 25 ? 9.028 -3.790 5.430 1.00 20.25 25 CYS A CA 9
ATOM 21110 C C . CYS A 1 25 ? 8.068 -2.931 4.614 1.00 32.13 25 CYS A C 9
ATOM 21111 O O . CYS A 1 25 ? 7.284 -3.445 3.816 1.00 23.21 25 CYS A O 9
ATOM 21119 N N . SER A 1 26 ? 8.133 -1.620 4.821 1.00 3.34 26 SER A N 9
ATOM 21120 C CA . SER A 1 26 ? 7.266 -0.689 4.109 1.00 72.11 26 SER A CA 9
ATOM 21121 C C . SER A 1 26 ? 6.152 -1.434 3.379 1.00 22.45 26 SER A C 9
ATOM 21122 O O . SER A 1 26 ? 6.334 -1.897 2.253 1.00 65.13 26 SER A O 9
ATOM 21130 N N . CYS A 1 27 ? 4.999 -1.546 4.030 1.00 65.30 27 CYS A N 9
ATOM 21131 C CA . CYS A 1 27 ? 3.855 -2.236 3.445 1.00 62.12 27 CYS A CA 9
ATOM 21132 C C . CYS A 1 27 ? 2.545 -1.618 3.923 1.00 22.30 27 CYS A C 9
ATOM 21133 O O . CYS A 1 27 ? 2.513 -0.907 4.926 1.00 11.21 27 CYS A O 9
ATOM 21141 N N . ASN A 1 28 ? 1.467 -1.894 3.197 1.00 71.53 28 ASN A N 9
ATOM 21142 C CA . ASN A 1 28 ? 0.154 -1.364 3.546 1.00 40.24 28 ASN A CA 9
ATOM 21143 C C . ASN A 1 28 ? -0.810 -2.490 3.906 1.00 22.30 28 ASN A C 9
ATOM 21144 O O . ASN A 1 28 ? -1.916 -2.570 3.370 1.00 1.22 28 ASN A O 9
ATOM 21155 N N . CYS A 1 29 ? -0.383 -3.358 4.817 1.00 43.04 29 CYS A N 9
ATOM 21156 C CA . CYS A 1 29 ? -1.207 -4.481 5.249 1.00 15.40 29 CYS A CA 9
ATOM 21157 C C . CYS A 1 29 ? -1.233 -4.582 6.771 1.00 71.03 29 CYS A C 9
ATOM 21158 O O . CYS A 1 29 ? -0.252 -4.261 7.440 1.00 43.12 29 CYS A O 9
ATOM 21166 N N . GLU A 1 30 ? -2.363 -5.029 7.310 1.00 70.11 30 GLU A N 9
ATOM 21167 C CA . GLU A 1 30 ? -2.517 -5.170 8.753 1.00 5.11 30 GLU A CA 9
ATOM 21168 C C . GLU A 1 30 ? -3.362 -6.394 9.093 1.00 0.15 30 GLU A C 9
ATOM 21169 O O . GLU A 1 30 ? -4.592 -6.339 9.071 1.00 53.43 30 GLU A O 9
ATOM 21181 N N . LEU A 1 31 ? -2.694 -7.498 9.408 1.00 2.03 31 LEU A N 9
ATOM 21182 C CA . LEU A 1 31 ? -3.382 -8.737 9.753 1.00 15.13 31 LEU A CA 9
ATOM 21183 C C . LEU A 1 31 ? -2.634 -9.489 10.848 1.00 25.54 31 LEU A C 9
ATOM 21184 O O . LEU A 1 31 ? -1.553 -9.078 11.272 1.00 14.51 31 LEU A O 9
ATOM 21200 N N . PHE A 1 32 ? -3.213 -10.596 11.301 1.00 34.04 32 PHE A N 9
ATOM 21201 C CA . PHE A 1 32 ? -2.600 -11.407 12.347 1.00 73.54 32 PHE A CA 9
ATOM 21202 C C . PHE A 1 32 ? -1.241 -11.936 11.898 1.00 42.40 32 PHE A C 9
ATOM 21203 O O . PHE A 1 32 ? -0.688 -11.485 10.895 1.00 41.53 32 PHE A O 9
ATOM 21220 N N . ASP A 1 33 ? -0.708 -12.893 12.649 1.00 60.23 33 ASP A N 9
ATOM 21221 C CA . ASP A 1 33 ? 0.587 -13.484 12.329 1.00 15.03 33 ASP A CA 9
ATOM 21222 C C . ASP A 1 33 ? 0.771 -13.604 10.820 1.00 64.12 33 ASP A C 9
ATOM 21223 O O . ASP A 1 33 ? -0.003 -13.045 10.042 1.00 30.53 33 ASP A O 9
ATOM 21232 N N . CYS A 1 34 ? 1.803 -14.336 10.412 1.00 52.34 34 CYS A N 9
ATOM 21233 C CA . CYS A 1 34 ? 2.091 -14.529 8.996 1.00 45.53 34 CYS A CA 9
ATOM 21234 C C . CYS A 1 34 ? 3.130 -15.629 8.797 1.00 0.22 34 CYS A C 9
ATOM 21235 O O . CYS A 1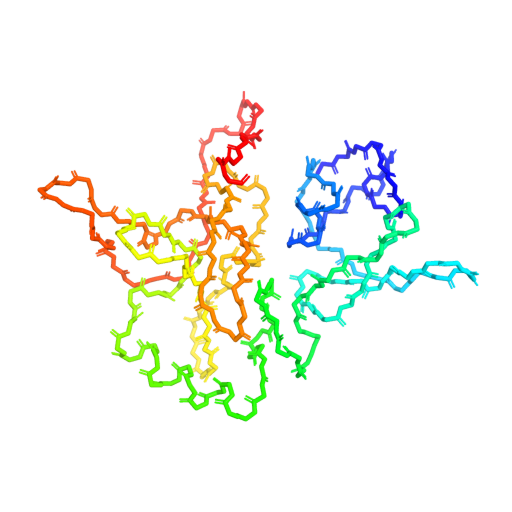 34 ? 3.585 -16.247 9.759 1.00 2.51 34 CYS A O 9
ATOM 21242 N N . GLU A 1 35 ? 3.499 -15.867 7.543 1.00 44.04 35 GLU A N 9
ATOM 21243 C CA . GLU A 1 35 ? 4.484 -16.893 7.218 1.00 14.14 35 GLU A CA 9
ATOM 21244 C C . GLU A 1 35 ? 5.761 -16.267 6.665 1.00 14.54 35 GLU A C 9
ATOM 21245 O O . GLU A 1 35 ? 5.712 -15.405 5.788 1.00 3.11 35 GLU A O 9
ATOM 21257 N N . ALA A 1 36 ? 6.902 -16.706 7.186 1.00 14.00 36 ALA A N 9
ATOM 21258 C CA . ALA A 1 36 ? 8.191 -16.190 6.744 1.00 25.43 36 ALA A CA 9
ATOM 21259 C C . ALA A 1 36 ? 8.368 -16.369 5.240 1.00 23.23 36 ALA A C 9
ATOM 21260 O O . ALA A 1 36 ? 7.689 -17.185 4.617 1.00 33.22 36 ALA A O 9
ATOM 21267 N N . LYS A 1 37 ? 9.285 -15.601 4.662 1.00 52.35 37 LYS A N 9
ATOM 21268 C CA . LYS A 1 37 ? 9.552 -15.674 3.230 1.00 1.01 37 LYS A CA 9
ATOM 21269 C C . LYS A 1 37 ? 10.608 -16.732 2.927 1.00 4.13 37 LYS A C 9
ATOM 21270 O O . LYS A 1 37 ? 11.073 -17.435 3.825 1.00 72.43 37 LYS A O 9
ATOM 21289 N N . LYS A 1 38 ? 10.985 -16.839 1.658 1.00 43.34 38 LYS A N 9
ATOM 21290 C CA . LYS A 1 38 ? 11.989 -17.809 1.236 1.00 41.40 38 LYS A CA 9
ATOM 21291 C C . LYS A 1 38 ? 13.338 -17.133 1.009 1.00 15.55 38 LYS A C 9
ATOM 21292 O O . LYS A 1 38 ? 13.440 -15.908 0.933 1.00 70.03 38 LYS A O 9
ATOM 21311 N N . PRO A 1 39 ? 14.398 -17.947 0.898 1.00 15.13 39 PRO A N 9
ATOM 21312 C CA . PRO A 1 39 ? 15.758 -17.449 0.677 1.00 64.13 39 PRO A CA 9
ATOM 21313 C C . PRO A 1 39 ? 15.941 -16.861 -0.718 1.00 55.32 39 PRO A C 9
ATOM 21314 O O . PRO A 1 39 ? 16.888 -16.116 -0.969 1.00 41.21 39 PRO A O 9
ATOM 21325 N N . ASP A 1 40 ? 15.028 -17.199 -1.622 1.00 34.42 40 ASP A N 9
ATOM 21326 C CA . ASP A 1 40 ? 15.087 -16.703 -2.992 1.00 32.03 40 ASP A CA 9
ATOM 21327 C C . ASP A 1 40 ? 14.703 -15.228 -3.052 1.00 54.14 40 ASP A C 9
ATOM 21328 O O . ASP A 1 40 ? 14.421 -14.693 -4.124 1.00 35.03 40 ASP A O 9
ATOM 21337 N N . GLY A 1 41 ? 14.693 -14.576 -1.894 1.00 11.24 41 GLY A N 9
ATOM 21338 C CA . GLY A 1 41 ? 14.341 -13.169 -1.837 1.00 74.10 41 GLY A CA 9
ATOM 21339 C C . GLY A 1 41 ? 14.581 -12.566 -0.467 1.00 52.03 41 GLY A C 9
ATOM 21340 O O . GLY A 1 41 ? 15.110 -11.461 -0.352 1.00 41.44 41 GLY A O 9
ATOM 21344 N N . SER A 1 42 ? 14.189 -13.293 0.575 1.00 44.34 42 SER A N 9
ATOM 21345 C CA . SER A 1 42 ? 14.360 -12.820 1.944 1.00 60.35 42 SER A CA 9
ATOM 21346 C C . SER A 1 42 ? 13.751 -13.804 2.938 1.00 73.13 42 SER A C 9
ATOM 21347 O O . SER A 1 42 ? 12.542 -13.800 3.170 1.00 34.14 42 SER A O 9
ATOM 21355 N N . TYR A 1 43 ? 14.597 -14.646 3.521 1.00 14.21 43 TYR A N 9
ATOM 21356 C CA . TYR A 1 43 ? 14.143 -15.638 4.489 1.00 54.34 43 TYR A CA 9
ATOM 21357 C C . TYR A 1 43 ? 13.662 -14.967 5.772 1.00 43.11 43 TYR A C 9
ATOM 21358 O O . TYR A 1 43 ? 14.347 -14.111 6.332 1.00 30.51 43 TYR A O 9
ATOM 21376 N N . ALA A 1 44 ? 12.480 -15.363 6.232 1.00 51.31 44 ALA A N 9
ATOM 21377 C CA . ALA A 1 44 ? 11.908 -14.803 7.450 1.00 12.01 44 ALA A CA 9
ATOM 21378 C C . ALA A 1 44 ? 11.045 -13.584 7.142 1.00 73.33 44 ALA A C 9
ATOM 21379 O O . ALA A 1 44 ? 11.438 -12.712 6.366 1.00 25.25 44 ALA A O 9
ATOM 21386 N N . HIS A 1 45 ? 9.865 -13.530 7.753 1.00 63.24 45 HIS A N 9
ATOM 21387 C CA . HIS A 1 45 ? 8.946 -12.417 7.543 1.00 71.44 45 HIS A CA 9
ATOM 21388 C C . HIS A 1 45 ? 8.210 -12.070 8.833 1.00 34.30 45 HIS A C 9
ATOM 21389 O O . HIS A 1 45 ? 7.735 -12.943 9.560 1.00 60.53 45 HIS A O 9
ATOM 21403 N N . PRO A 1 46 ? 8.112 -10.765 9.126 1.00 33.14 46 PRO A N 9
ATOM 21404 C CA . PRO A 1 46 ? 7.435 -10.273 10.330 1.00 52.11 46 PRO A CA 9
ATOM 21405 C C . PRO A 1 46 ? 5.924 -10.473 10.268 1.00 3.50 46 PRO A C 9
ATOM 21406 O O . PRO A 1 46 ? 5.328 -10.451 9.191 1.00 44.44 46 PRO A O 9
ATOM 21417 N N . CYS A 1 47 ? 5.310 -10.667 11.430 1.00 12.21 47 CYS A N 9
ATOM 21418 C CA . CYS A 1 47 ? 3.868 -10.870 11.509 1.00 63.43 47 CYS A CA 9
ATOM 21419 C C . CYS A 1 47 ? 3.328 -10.419 12.863 1.00 43.34 47 CYS A C 9
ATOM 21420 O O . CYS A 1 47 ? 4.076 -9.929 13.709 1.00 43.43 47 CYS A O 9
ATOM 21427 N N . ARG A 1 48 ? 2.025 -10.588 13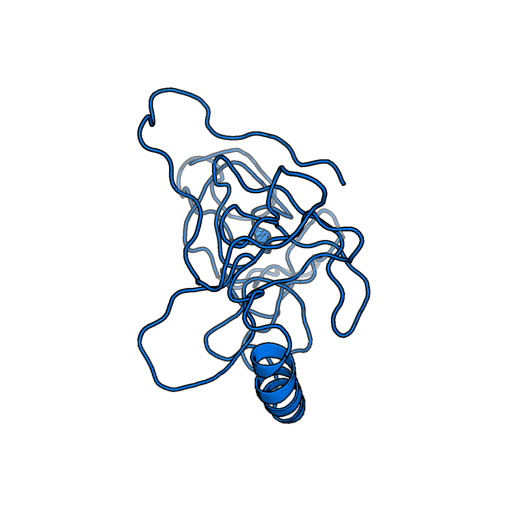.060 1.00 51.22 48 ARG A N 9
ATOM 21428 C CA . ARG A 1 48 ? 1.384 -10.197 14.310 1.00 62.03 48 ARG A CA 9
ATOM 21429 C C . ARG A 1 48 ? 1.926 -11.016 15.478 1.00 73.55 48 ARG A C 9
ATOM 21430 O O . ARG A 1 48 ? 3.138 -11.144 15.650 1.00 50.11 48 ARG A O 9
ATOM 21451 N N . ARG A 1 49 ? 1.019 -11.569 16.277 1.00 71.14 49 ARG A N 9
ATOM 21452 C CA . ARG A 1 49 ? 1.405 -12.375 17.429 1.00 43.52 49 ARG A CA 9
ATOM 21453 C C . ARG A 1 49 ? 2.329 -13.514 17.010 1.00 24.31 49 ARG A C 9
ATOM 21454 O O . ARG A 1 49 ? 1.923 -14.676 16.977 1.00 34.33 49 ARG A O 9
ATOM 21475 N N . CYS A 1 50 ? 3.573 -13.174 16.691 1.00 51.44 50 CYS A N 9
ATOM 21476 C CA . CYS A 1 50 ? 4.555 -14.168 16.273 1.00 73.04 50 CYS A CA 9
ATOM 21477 C C . CYS A 1 50 ? 5.974 -13.664 16.510 1.00 4.22 50 CYS A C 9
ATOM 21478 O O . CYS A 1 50 ? 6.185 -12.688 17.231 1.00 52.02 50 CYS A O 9
ATOM 21486 N N . ASP A 1 51 ? 6.945 -14.336 15.901 1.00 31.14 51 ASP A N 9
ATOM 21487 C CA . ASP A 1 51 ? 8.345 -13.957 16.047 1.00 45.10 51 ASP A CA 9
ATOM 21488 C C . ASP A 1 51 ? 8.741 -12.926 14.995 1.00 44.41 51 ASP A C 9
ATOM 21489 O O . ASP A 1 51 ? 8.129 -12.843 13.931 1.00 35.10 51 ASP A O 9
ATOM 21498 N N . ALA A 1 52 ? 9.769 -12.141 15.301 1.00 43.44 52 ALA A N 9
ATOM 21499 C CA . ALA A 1 52 ? 10.247 -11.115 14.381 1.00 25.53 52 ALA A CA 9
ATOM 21500 C C . ALA A 1 52 ? 11.142 -11.719 13.303 1.00 14.43 52 ALA A C 9
ATOM 21501 O O . ALA A 1 52 ? 11.804 -12.730 13.528 1.00 25.31 52 ALA A O 9
ATOM 21508 N N . ASN A 1 53 ? 11.154 -11.091 12.132 1.00 40.12 53 ASN A N 9
ATOM 21509 C CA . ASN A 1 53 ? 11.966 -11.567 11.018 1.00 22.21 53 ASN A CA 9
ATOM 21510 C C . ASN A 1 53 ? 12.424 -10.405 10.142 1.00 12.23 53 ASN A C 9
ATOM 21511 O O . ASN A 1 53 ? 11.656 -9.882 9.336 1.00 14.02 53 ASN A O 9
ATOM 21522 N N . ASN A 1 54 ? 13.681 -10.006 10.307 1.00 60.21 54 ASN A N 9
ATOM 21523 C CA . ASN A 1 54 ? 14.242 -8.906 9.531 1.00 14.44 54 ASN A CA 9
ATOM 21524 C C . ASN A 1 54 ? 15.279 -9.415 8.536 1.00 44.12 54 ASN A C 9
ATOM 21525 O O . ASN A 1 54 ? 16.417 -9.707 8.905 1.00 63.01 54 ASN A O 9
ATOM 21536 N N . ILE A 1 55 ? 14.879 -9.518 7.273 1.00 21.00 55 ILE A N 9
ATOM 21537 C CA . ILE A 1 55 ? 15.775 -9.990 6.224 1.00 34.14 55 ILE A CA 9
ATOM 21538 C C . ILE A 1 55 ? 15.746 -9.059 5.017 1.00 63.10 55 ILE A C 9
ATOM 21539 O O . ILE A 1 55 ? 14.693 -8.833 4.419 1.00 25.11 55 ILE A O 9
ATOM 21555 N N . CYS A 1 56 ? 16.909 -8.523 4.663 1.00 70.32 56 CYS A N 9
ATOM 21556 C CA . CYS A 1 56 ? 17.018 -7.617 3.525 1.00 3.12 56 CYS A CA 9
ATOM 21557 C C . CYS A 1 56 ? 17.846 -8.244 2.408 1.00 4.22 56 CYS A C 9
ATOM 21558 O O . CYS A 1 56 ? 19.061 -8.055 2.340 1.00 22.43 56 CYS A O 9
ATOM 21566 N N . LYS A 1 57 ? 17.181 -8.992 1.534 1.00 5.33 57 LYS A N 9
ATOM 21567 C CA . LYS A 1 57 ? 17.855 -9.648 0.420 1.00 53.23 57 LYS A CA 9
ATOM 21568 C C . LYS A 1 57 ? 19.369 -9.615 0.603 1.00 34.10 57 LYS A C 9
ATOM 21569 O O . LYS A 1 57 ? 20.115 -9.403 -0.354 1.00 33.52 57 LYS A O 9
ATOM 21588 N N . CYS A 1 58 ? 19.815 -9.827 1.836 1.00 62.01 58 CYS A N 9
ATOM 21589 C CA . CYS A 1 58 ? 21.241 -9.822 2.144 1.00 31.51 58 CYS A CA 9
ATOM 21590 C C . CYS A 1 58 ? 21.527 -10.630 3.406 1.00 40.20 58 CYS A C 9
ATOM 21591 O O . CYS A 1 58 ? 22.338 -11.556 3.392 1.00 3.51 58 CYS A O 9
ATOM 21599 N N . SER A 1 59 ? 20.856 -10.272 4.496 1.00 4.42 59 SER A N 9
ATOM 21600 C CA . SER A 1 59 ? 21.043 -10.959 5.769 1.00 75.14 59 SER A CA 9
ATOM 21601 C C . SER A 1 59 ? 19.712 -11.122 6.498 1.00 62.54 59 SER A C 9
ATOM 21602 O O . SER A 1 59 ? 18.978 -10.154 6.696 1.00 12.02 59 SER A O 9
ATOM 21610 N N . CYS A 1 60 ? 19.409 -12.354 6.893 1.00 3.34 60 CYS A N 9
ATOM 21611 C CA . CYS A 1 60 ? 18.167 -12.646 7.600 1.00 40.21 60 CYS A CA 9
ATOM 21612 C C . CYS A 1 60 ? 18.432 -12.914 9.078 1.00 42.22 60 CYS A C 9
ATOM 21613 O O . CYS A 1 60 ? 19.424 -13.549 9.437 1.00 20.31 60 CYS A O 9
ATOM 21621 N N . THR A 1 61 ? 17.540 -12.423 9.932 1.00 34.44 61 THR A N 9
ATOM 21622 C CA . THR A 1 61 ? 17.678 -12.607 11.371 1.00 21.15 61 THR A CA 9
ATOM 21623 C C . THR A 1 61 ? 16.405 -13.186 11.977 1.00 73.20 61 THR A C 9
ATOM 21624 O O . THR A 1 61 ? 15.306 -12.959 11.471 1.00 44.04 61 THR A O 9
ATOM 21635 N N . ALA A 1 62 ? 16.559 -13.935 13.064 1.00 22.00 62 ALA A N 9
ATOM 21636 C CA . ALA A 1 62 ? 15.421 -14.544 13.740 1.00 33.41 62 ALA A CA 9
ATOM 21637 C C . ALA A 1 62 ? 15.273 -14.007 15.159 1.00 0.25 62 ALA A C 9
ATOM 21638 O O . ALA A 1 62 ? 16.067 -14.333 16.042 1.00 3.32 62 ALA A O 9
ATOM 21645 N N . ILE A 1 63 ? 14.253 -13.182 15.372 1.00 61.13 63 ILE A N 9
ATOM 21646 C CA . ILE A 1 63 ? 14.002 -12.600 16.684 1.00 22.23 63 ILE A CA 9
ATOM 21647 C C . ILE A 1 63 ? 12.506 -12.487 16.958 1.00 5.35 63 ILE A C 9
ATOM 21648 O O . ILE A 1 63 ? 11.671 -12.701 16.080 1.00 30.30 63 ILE A O 9
ATOM 21664 N N . PRO A 1 64 ? 12.158 -12.139 18.206 1.00 24.34 64 PRO A N 9
ATOM 21665 C CA . PRO A 1 64 ? 10.762 -11.987 18.625 1.00 11.42 64 PRO A CA 9
ATOM 21666 C C . PRO A 1 64 ? 10.098 -10.767 17.996 1.00 51.15 64 PRO A C 9
ATOM 21667 O O . PRO A 1 64 ? 10.675 -9.679 17.969 1.00 54.10 64 PRO A O 9
ATOM 21678 N N . CYS A 1 65 ? 8.884 -10.955 17.491 1.00 52.15 65 CYS A N 9
ATOM 21679 C CA . CYS A 1 65 ? 8.141 -9.869 16.860 1.00 22.04 65 CYS A CA 9
ATOM 21680 C C . CYS A 1 65 ? 8.207 -8.602 17.707 1.00 21.22 65 CYS A C 9
ATOM 21681 O O . CYS A 1 65 ? 8.007 -8.644 18.920 1.00 0.33 65 CYS A O 9
ATOM 21689 N N . ASN A 1 66 ? 8.491 -7.477 17.059 1.00 74.23 66 ASN A N 9
ATOM 21690 C CA . ASN A 1 66 ? 8.585 -6.198 17.753 1.00 63.13 66 ASN A CA 9
ATOM 21691 C C . ASN A 1 66 ? 7.320 -5.921 18.558 1.00 33.24 66 ASN A C 9
ATOM 21692 O O . ASN A 1 66 ? 7.213 -4.897 19.232 1.00 22.33 66 ASN A O 9
ATOM 21703 N N . GLU A 1 67 ? 6.364 -6.842 18.483 1.00 14.13 67 GLU A N 9
ATOM 21704 C CA . GLU A 1 67 ? 5.105 -6.696 19.206 1.00 63.23 67 GLU A CA 9
ATOM 21705 C C . GLU A 1 67 ? 4.797 -7.950 20.020 1.00 40.43 67 GLU A C 9
ATOM 21706 O O . GLU A 1 67 ? 3.846 -7.977 20.802 1.00 44.44 67 GLU A O 9
ATOM 21718 N N . ASP A 1 68 ? 5.607 -8.985 19.830 1.00 71.35 68 ASP A N 9
ATOM 21719 C CA . ASP A 1 68 ? 5.422 -10.242 20.546 1.00 60.13 68 ASP A CA 9
ATOM 21720 C C . ASP A 1 68 ? 6.032 -10.167 21.942 1.00 50.31 68 ASP A C 9
ATOM 21721 O O . ASP A 1 68 ? 7.135 -10.662 22.177 1.00 50.45 68 ASP A O 9
ATOM 21730 N N . HIS A 1 69 ? 5.308 -9.543 22.866 1.00 74.32 69 HIS A N 9
ATOM 21731 C CA . HIS A 1 69 ? 5.778 -9.402 24.239 1.00 33.54 69 HIS A CA 9
ATOM 21732 C C . HIS A 1 69 ? 4.833 -10.103 25.211 1.00 23.24 69 HIS A C 9
ATOM 21733 O O . HIS A 1 69 ? 4.035 -10.960 24.831 1.00 42.13 69 HIS A O 9
ATOM 21747 N N . PRO A 1 70 ? 4.925 -9.733 26.497 1.00 11.33 70 PRO A N 9
ATOM 21748 C CA . PRO A 1 70 ? 4.086 -10.314 27.550 1.00 4.51 70 PRO A CA 9
ATOM 21749 C C . PRO A 1 70 ? 2.627 -9.888 27.430 1.00 60.23 70 PRO A C 9
ATOM 21750 O O . PRO A 1 70 ? 1.890 -9.880 28.416 1.00 35.30 70 PRO A O 9
ATOM 21761 N N . CYS A 1 71 ? 2.217 -9.536 26.216 1.00 13.25 71 CYS A N 9
ATOM 21762 C CA . CYS A 1 71 ? 0.844 -9.109 25.968 1.00 44.35 71 CYS A CA 9
ATOM 21763 C C . CYS A 1 71 ? 0.349 -9.627 24.621 1.00 22.44 71 CYS A C 9
ATOM 21764 O O . CYS A 1 71 ? 1.125 -10.155 23.824 1.00 62.20 71 CYS A O 9
ATOM 21772 N N . HIS A 1 72 ? -0.948 -9.475 24.375 1.00 32.13 72 HIS A N 9
ATOM 21773 C CA . HIS A 1 72 ? -1.548 -9.929 23.125 1.00 23.35 72 HIS A CA 9
ATOM 21774 C C . HIS A 1 72 ? -0.819 -9.333 21.925 1.00 24.21 72 HIS A C 9
ATOM 21775 O O . HIS A 1 72 ? -0.064 -8.370 22.060 1.00 44.20 72 HIS A O 9
ATOM 21789 N N . HIS A 1 73 ? -1.049 -9.913 20.751 1.00 22.02 73 HIS A N 9
ATOM 21790 C CA . HIS A 1 73 ? -0.414 -9.439 19.527 1.00 45.02 73 HIS A CA 9
ATOM 21791 C C . HIS A 1 73 ? -0.278 -7.919 19.538 1.00 34.30 73 HIS A C 9
ATOM 21792 O O . HIS A 1 73 ? -0.941 -7.233 20.317 1.00 74.30 73 HIS A O 9
ATOM 21806 N N . CYS A 1 74 ? 0.584 -7.401 18.671 1.00 53.42 74 CYS A N 9
ATOM 21807 C CA . CYS A 1 74 ? 0.807 -5.962 18.582 1.00 11.11 74 CYS A CA 9
ATOM 21808 C C . CYS A 1 74 ? -0.421 -5.191 19.056 1.00 2.00 74 CYS A C 9
ATOM 21809 O O . CYS A 1 74 ? -1.545 -5.688 18.984 1.00 31.34 74 CYS A O 9
ATOM 21817 N N . HIS A 1 75 ? -0.198 -3.974 19.542 1.00 2.01 75 HIS A N 9
ATOM 21818 C CA . HIS A 1 75 ? -1.286 -3.134 20.029 1.00 32.14 75 HIS A CA 9
ATOM 21819 C C . HIS A 1 75 ? -2.625 -3.597 19.463 1.00 31.11 75 HIS A C 9
ATOM 21820 O O . HIS A 1 75 ? -3.043 -3.155 18.394 1.00 41.34 75 HIS A O 9
ATOM 21834 N N . GLU A 1 76 ? -3.292 -4.490 20.188 1.00 63.44 76 GLU A N 9
ATOM 21835 C CA . GLU A 1 76 ? -4.582 -5.014 19.755 1.00 13.24 76 GLU A CA 9
ATOM 21836 C C . GLU A 1 76 ? -5.228 -5.848 20.858 1.00 62.52 76 GLU A C 9
ATOM 21837 O O . GLU A 1 76 ? -4.990 -7.052 20.958 1.00 12.45 76 GLU A O 9
ATOM 21849 N N . GLU A 1 77 ? -6.044 -5.200 21.682 1.00 55.30 77 GLU A N 9
ATOM 21850 C CA . GLU A 1 77 ? -6.723 -5.882 22.778 1.00 42.22 77 GLU A CA 9
ATOM 21851 C C . GLU A 1 77 ? -5.721 -6.611 23.668 1.00 62.30 77 GLU A C 9
ATOM 21852 O O . GLU A 1 77 ? -5.276 -7.713 23.346 1.00 22.34 77 GLU A O 9
ATOM 21864 N N . ASP A 1 78 ? -5.370 -5.988 24.788 1.00 72.34 78 ASP A N 9
ATOM 21865 C CA . ASP A 1 78 ? -4.421 -6.577 25.725 1.00 33.23 78 ASP A CA 9
ATOM 21866 C C . ASP A 1 78 ? -4.855 -7.984 26.125 1.00 24.22 78 ASP A C 9
ATOM 21867 O O . ASP A 1 78 ? -4.106 -8.947 25.956 1.00 3.43 78 ASP A O 9
ATOM 21876 N N . ASP A 1 79 ? -6.067 -8.096 26.657 1.00 41.52 79 ASP A N 9
ATOM 21877 C CA . ASP A 1 79 ? -6.600 -9.385 27.081 1.00 12.21 79 ASP A CA 9
ATOM 21878 C C . ASP A 1 79 ? -8.083 -9.274 27.423 1.00 42.40 79 ASP A C 9
ATOM 21879 O O . ASP A 1 79 ? -8.694 -8.221 27.246 1.00 42.32 79 ASP A O 9
ATOM 21888 N N . GLY A 1 80 ? -8.656 -10.369 27.913 1.00 2.34 80 GLY A N 9
ATOM 21889 C CA . GLY A 1 80 ? -10.062 -10.373 28.271 1.00 32.40 80 GLY A CA 9
ATOM 21890 C C . GLY A 1 80 ? -10.306 -10.931 29.659 1.00 23.52 80 GLY A C 9
ATOM 21891 O O . GLY A 1 80 ? -11.182 -11.775 29.852 1.00 42.33 80 GLY A O 9
ATOM 21895 N N . ASP A 1 81 ? -9.528 -10.462 30.628 1.00 11.15 81 ASP A N 9
ATOM 21896 C CA . ASP A 1 81 ? -9.663 -10.920 32.006 1.00 1.04 81 ASP A CA 9
ATOM 21897 C C . ASP A 1 81 ? -10.076 -9.772 32.923 1.00 72.45 81 ASP A C 9
ATOM 21898 O O . ASP A 1 81 ? -9.724 -8.616 32.686 1.00 71.22 81 ASP A O 9
ATOM 21907 N N . THR A 1 82 ? -10.827 -10.099 33.970 1.00 1.11 82 THR A N 9
ATOM 21908 C CA . THR A 1 82 ? -11.290 -9.096 34.921 1.00 74.04 82 THR A CA 9
ATOM 21909 C C . THR A 1 82 ? -10.126 -8.278 35.468 1.00 34.34 82 THR A C 9
ATOM 21910 O O . THR A 1 82 ? -9.928 -7.126 35.083 1.00 52.24 82 THR A O 9
ATOM 21921 N N . HIS A 1 83 ? -9.358 -8.882 36.370 1.00 41.42 83 HIS A N 9
ATOM 21922 C CA . HIS A 1 83 ? -8.211 -8.209 36.970 1.00 14.31 83 HIS A CA 9
ATOM 21923 C C . HIS A 1 83 ? -7.325 -7.584 35.897 1.00 61.11 83 HIS A C 9
ATOM 21924 O O . HIS A 1 83 ? -6.887 -6.440 36.028 1.00 21.52 83 HIS A O 9
ATOM 21938 N N . CYS A 1 84 ? -7.064 -8.342 34.837 1.00 11.35 84 CYS A N 9
ATOM 21939 C CA . CYS A 1 84 ? -6.228 -7.863 33.742 1.00 12.12 84 CYS A CA 9
ATOM 21940 C C . CYS A 1 84 ? -6.756 -6.541 33.193 1.00 22.32 84 CYS A C 9
ATOM 21941 O O . CYS A 1 84 ? -6.003 -5.581 33.029 1.00 53.53 84 CYS A O 9
ATOM 21949 N N . HIS A 1 85 ? -8.054 -6.500 32.910 1.00 61.32 85 HIS A N 9
ATOM 21950 C CA . HIS A 1 85 ? -8.683 -5.296 32.378 1.00 65.43 85 HIS A CA 9
ATOM 21951 C C . HIS A 1 85 ? -8.684 -4.180 33.417 1.00 11.43 85 HIS A C 9
ATOM 21952 O O . HIS A 1 85 ? -8.667 -2.997 33.072 1.00 32.43 85 HIS A O 9
ATOM 21966 N N . CYS A 1 86 ? -8.705 -4.562 34.689 1.00 34.11 86 CYS A N 9
ATOM 21967 C CA . CYS A 1 86 ? -8.711 -3.593 35.779 1.00 1.31 86 CYS A CA 9
ATOM 21968 C C . CYS A 1 86 ? -7.323 -2.993 35.980 1.00 12.22 86 CYS A C 9
ATOM 21969 O O . CYS A 1 86 ? -7.187 -1.850 36.418 1.00 32.51 86 CYS A O 9
ATOM 21977 N N . SER A 1 87 ? -6.295 -3.772 35.659 1.00 52.22 87 SER A N 9
ATOM 21978 C CA . SER A 1 87 ? -4.917 -3.320 35.809 1.00 11.54 87 SER A CA 9
ATOM 21979 C C . SER A 1 87 ? -4.511 -2.419 34.647 1.00 1.51 87 SER A C 9
ATOM 21980 O O . SER A 1 87 ? -3.613 -1.585 34.778 1.00 75.25 87 SER A O 9
ATOM 21988 N N . CYS A 1 88 ? -5.178 -2.592 33.511 1.00 23.25 88 CYS A N 9
ATOM 21989 C CA . CYS A 1 88 ? -4.887 -1.796 32.324 1.00 3.15 88 CYS A CA 9
ATOM 21990 C C . CYS A 1 88 ? -5.563 -0.431 32.406 1.00 60.30 88 CYS A C 9
ATOM 21991 O O . CYS A 1 88 ? -4.978 0.585 32.032 1.00 32.30 88 CYS A O 9
ATOM 21999 N N . GLU A 1 89 ? -6.799 -0.417 32.896 1.00 62.32 89 GLU A N 9
ATOM 22000 C CA . GLU A 1 89 ? -7.555 0.823 33.023 1.00 31.15 89 GLU A CA 9
ATOM 22001 C C . GLU A 1 89 ? -6.914 1.748 34.054 1.00 21.53 89 GLU A C 9
ATOM 22002 O O . GLU A 1 89 ? -6.983 2.971 33.935 1.00 2.31 89 GLU A O 9
ATOM 22014 N N . HIS A 1 90 ? -6.291 1.153 35.067 1.00 44.40 90 HIS A N 9
ATOM 22015 C CA . HIS A 1 90 ? -5.637 1.923 36.120 1.00 63.15 90 HIS A CA 9
ATOM 22016 C C . HIS A 1 90 ? -4.182 2.208 35.760 1.00 43.11 90 HIS A C 9
ATOM 22017 O O . HIS A 1 90 ? -3.605 3.200 36.206 1.00 50.14 90 HIS A O 9
ATOM 22031 N N . SER A 1 91 ? -3.594 1.331 34.952 1.00 50.52 91 SER A N 9
ATOM 22032 C CA . SER A 1 91 ? -2.205 1.487 34.536 1.00 20.32 91 SER A CA 9
ATOM 22033 C C . SER A 1 91 ? -2.058 2.644 33.552 1.00 34.53 91 SER A C 9
ATOM 22034 O O . SER A 1 91 ? -1.100 3.414 33.621 1.00 55.43 91 SER A O 9
ATOM 22042 N N . HIS A 1 92 ? -3.015 2.758 32.637 1.00 53.42 92 HIS A N 9
ATOM 22043 C CA . HIS A 1 92 ? -2.994 3.821 31.638 1.00 13.21 92 HIS A CA 9
ATOM 22044 C C . HIS A 1 92 ? -3.398 5.156 32.257 1.00 52.12 92 HIS A C 9
ATOM 22045 O O . HIS A 1 92 ? -2.923 6.213 31.841 1.00 22.03 92 HIS A O 9
ATOM 22059 N N . ASP A 1 93 ? -4.278 5.100 33.250 1.00 31.14 93 ASP A N 9
ATOM 22060 C CA . ASP A 1 93 ? -4.746 6.304 33.927 1.00 41.35 93 ASP A CA 9
ATOM 22061 C C . ASP A 1 93 ? -3.604 6.985 34.675 1.00 54.50 93 ASP A C 9
ATOM 22062 O O . ASP A 1 93 ? -3.632 8.195 34.903 1.00 51.42 93 ASP A O 9
ATOM 22071 N N . HIS A 1 94 ? -2.602 6.200 35.056 1.00 3.42 94 HIS A N 9
ATOM 22072 C CA . HIS A 1 94 ? -1.450 6.728 35.780 1.00 74.22 94 HIS A CA 9
ATOM 22073 C C . HIS A 1 94 ? -0.343 7.138 34.814 1.00 62.31 94 HIS A C 9
ATOM 22074 O O . HIS A 1 94 ? 0.369 8.115 35.048 1.00 21.11 94 HIS A O 9
ATOM 22088 N N . HIS A 1 95 ? -0.202 6.384 33.728 1.00 53.11 95 HIS A N 9
ATOM 22089 C CA . HIS A 1 95 ? 0.819 6.669 32.726 1.00 1.24 95 HIS A CA 9
ATOM 22090 C C . HIS A 1 95 ? 0.196 7.276 31.473 1.00 62.34 95 HIS A C 9
ATOM 22091 O O . HIS A 1 95 ? 0.629 6.995 30.355 1.00 42.33 95 HIS A O 9
ATOM 22105 N N . ASP A 1 96 ? -0.822 8.107 31.666 1.00 22.25 96 ASP A N 9
ATOM 22106 C CA . ASP A 1 96 ? -1.504 8.753 30.551 1.00 11.24 96 ASP A CA 9
ATOM 22107 C C . ASP A 1 96 ? -0.500 9.390 29.596 1.00 52.23 96 ASP A C 9
ATOM 22108 O O . ASP A 1 96 ? -0.793 9.595 28.418 1.00 55.13 96 ASP A O 9
ATOM 22117 N N . ASP A 1 97 ? 0.684 9.702 30.111 1.00 32.11 97 ASP A N 9
ATOM 22118 C CA . ASP A 1 97 ? 1.731 10.316 29.304 1.00 65.13 97 ASP A CA 9
ATOM 22119 C C . ASP A 1 97 ? 2.187 9.372 28.195 1.00 14.00 97 ASP A C 9
ATOM 22120 O O . ASP A 1 97 ? 2.941 9.763 27.304 1.00 55.22 97 ASP A O 9
ATOM 22129 N N . ASP A 1 98 ? 1.725 8.128 28.258 1.00 54.14 98 ASP A N 9
ATOM 22130 C CA . ASP A 1 98 ? 2.084 7.128 27.259 1.00 21.10 98 ASP A CA 9
ATOM 22131 C C . ASP A 1 98 ? 0.876 6.753 26.406 1.00 21.22 98 ASP A C 9
ATOM 22132 O O . ASP A 1 98 ? 0.509 5.581 26.310 1.00 4.11 98 ASP A O 9
ATOM 22141 N N . THR A 1 99 ? 0.260 7.756 25.789 1.00 75.13 99 THR A N 9
ATOM 22142 C CA . THR A 1 99 ? -0.908 7.532 24.946 1.00 53.21 99 THR A CA 9
ATOM 22143 C C . THR A 1 99 ? -0.498 7.181 23.520 1.00 14.03 99 THR A C 9
ATOM 22144 O O . THR A 1 99 ? -1.285 7.325 22.584 1.00 52.40 99 THR A O 9
ATOM 22155 N N . HIS A 1 100 ? 0.738 6.718 23.362 1.00 53.53 100 HIS A N 9
ATOM 22156 C CA . HIS A 1 100 ? 1.252 6.345 22.049 1.00 54.03 100 HIS A CA 9
ATOM 22157 C C . HIS A 1 100 ? 2.634 5.710 22.167 1.00 74.51 100 HIS A C 9
ATOM 22158 O O . HIS A 1 100 ? 3.147 5.517 23.268 1.00 2.11 100 HIS A O 9
ATOM 22172 N N . GLY A 1 101 ? 3.230 5.385 21.024 1.00 63.12 101 GLY A N 9
ATOM 22173 C CA . GLY A 1 101 ? 4.547 4.774 21.022 1.00 74.34 101 GLY A CA 9
ATOM 22174 C C . GLY A 1 101 ? 5.612 5.694 20.461 1.00 4.54 101 GLY A C 9
ATOM 22175 O O . GLY A 1 101 ? 5.602 6.016 19.274 1.00 73.43 101 GLY A O 9
ATOM 22179 N N . GLU A 1 102 ? 6.534 6.121 21.319 1.00 1.32 102 GLU A N 9
ATOM 22180 C CA . GLU A 1 102 ? 7.610 7.013 20.902 1.00 12.14 102 GLU A CA 9
ATOM 22181 C C . GLU A 1 102 ? 8.821 6.871 21.820 1.00 15.34 102 GLU A C 9
ATOM 22182 O O . GLU A 1 102 ? 8.692 6.481 22.981 1.00 14.02 102 GLU A O 9
ATOM 22194 N N . CYS A 1 103 ? 9.997 7.190 21.292 1.00 41.53 103 CYS A N 9
ATOM 22195 C CA . CYS A 1 103 ? 11.232 7.098 22.061 1.00 0.40 103 CYS A CA 9
ATOM 22196 C C . CYS A 1 103 ? 12.314 7.992 21.462 1.00 41.21 103 CYS A C 9
ATOM 22197 O O . CYS A 1 103 ? 12.835 7.717 20.380 1.00 33.02 103 CYS A O 9
ATOM 22204 N N . THR A 1 104 ? 12.649 9.065 22.173 1.00 73.33 104 THR A N 9
ATOM 22205 C CA . THR A 1 104 ? 13.667 10.000 21.712 1.00 63.30 104 THR A CA 9
ATOM 22206 C C . THR A 1 104 ? 14.105 10.933 22.835 1.00 64.20 104 THR A C 9
ATOM 22207 O O . THR A 1 104 ? 14.717 11.973 22.589 1.00 21.34 104 THR A O 9
ATOM 22218 N N . LYS A 1 105 ? 13.789 10.555 24.069 1.00 25.10 105 LYS A N 9
ATOM 22219 C CA . LYS A 1 105 ? 14.152 11.357 25.232 1.00 61.43 105 LYS A CA 9
ATOM 22220 C C . LYS A 1 105 ? 15.273 10.691 26.023 1.00 21.14 105 LYS A C 9
ATOM 22221 O O . LYS A 1 105 ? 15.725 9.598 25.681 1.00 34.34 105 LYS A O 9
ATOM 22240 N N . LYS A 1 106 ? 15.718 11.356 27.084 1.00 13.12 106 LYS A N 9
ATOM 22241 C CA . LYS A 1 106 ? 16.784 10.828 27.927 1.00 0.51 106 LYS A CA 9
ATOM 22242 C C . LYS A 1 106 ? 16.374 9.500 28.555 1.00 64.01 106 LYS A C 9
ATOM 22243 O O . LYS A 1 106 ? 17.153 8.878 29.277 1.00 70.34 106 LYS A O 9
ATOM 22262 N N . ALA A 1 107 ? 15.148 9.071 28.274 1.00 64.12 107 ALA A N 9
ATOM 22263 C CA . ALA A 1 107 ? 14.637 7.815 28.808 1.00 25.21 107 ALA A CA 9
ATOM 22264 C C . ALA A 1 107 ? 14.470 6.776 27.704 1.00 2.21 107 ALA A C 9
ATOM 22265 O O . ALA A 1 107 ? 14.682 7.051 26.523 1.00 62.01 107 ALA A O 9
ATOM 22272 N N . PRO A 1 108 ? 14.081 5.553 28.095 1.00 45.41 108 PRO A N 9
ATOM 22273 C CA . PRO A 1 108 ? 13.877 4.449 27.153 1.00 65.11 108 PRO A CA 9
ATOM 22274 C C . PRO A 1 108 ? 12.655 4.661 26.267 1.00 50.24 108 PRO A C 9
ATOM 22275 O O . PRO A 1 108 ? 12.067 5.743 26.251 1.00 10.11 108 PRO A O 9
ATOM 22286 N N . CYS A 1 109 ? 12.277 3.622 25.530 1.00 54.34 109 CYS A N 9
ATOM 22287 C CA . CYS A 1 109 ? 11.124 3.694 24.640 1.00 13.41 109 CYS A CA 9
ATOM 22288 C C . CYS A 1 109 ? 9.881 3.117 25.312 1.00 23.20 109 CYS A C 9
ATOM 22289 O O . CYS A 1 109 ? 9.963 2.140 26.057 1.00 65.04 109 CYS A O 9
ATOM 22296 N N . TRP A 1 110 ? 8.733 3.727 25.043 1.00 11.24 110 TRP A N 9
ATOM 22297 C CA . TRP A 1 110 ? 7.473 3.274 25.622 1.00 60.44 110 TRP A CA 9
ATOM 22298 C C . TRP A 1 110 ? 6.379 3.211 24.562 1.00 70.34 110 TRP A C 9
ATOM 22299 O O . TRP A 1 110 ? 6.441 3.910 23.550 1.00 10.13 110 TRP A O 9
ATOM 22320 N N . ARG A 1 111 ? 5.378 2.369 24.799 1.00 2.14 111 ARG A N 9
ATOM 22321 C CA . ARG A 1 111 ? 4.271 2.215 23.864 1.00 51.03 111 ARG A CA 9
ATOM 22322 C C . ARG A 1 111 ? 2.933 2.233 24.597 1.00 31.10 111 ARG A C 9
ATOM 22323 O O . ARG A 1 111 ? 2.828 1.758 25.728 1.00 35.24 111 ARG A O 9
ATOM 22344 N N . CYS A 1 112 ? 1.915 2.784 23.946 1.00 73.22 112 CYS A N 9
ATOM 22345 C CA . CYS A 1 112 ? 0.583 2.865 24.536 1.00 24.03 112 CYS A CA 9
ATOM 22346 C C . CYS A 1 112 ? -0.100 1.501 24.526 1.00 2.43 112 CYS A C 9
ATOM 22347 O O . CYS A 1 112 ? -0.100 0.805 23.512 1.00 33.31 112 CYS A O 9
ATOM 22355 N N . GLU A 1 113 ? -0.679 1.127 25.663 1.00 50.11 113 GLU A N 9
ATOM 22356 C CA . GLU A 1 113 ? -1.363 -0.155 25.785 1.00 54.24 113 GLU A CA 9
ATOM 22357 C C . GLU A 1 113 ? -2.785 -0.067 25.237 1.00 41.22 113 GLU A C 9
ATOM 22358 O O . GLU A 1 113 ? -3.340 1.023 25.094 1.00 74.31 113 GLU A O 9
ATOM 22370 N N . TYR A 1 114 ? -3.367 -1.221 24.931 1.00 11.04 114 TYR A N 9
ATOM 22371 C CA . TYR A 1 114 ? -4.722 -1.275 24.396 1.00 34.33 114 TYR A CA 9
ATOM 22372 C C . TYR A 1 114 ? -5.728 -1.611 25.493 1.00 32.03 114 TYR A C 9
ATOM 22373 O O . TYR A 1 114 ? -5.539 -2.558 26.255 1.00 31.13 114 TYR A O 9
ATOM 22391 N N . ASN A 1 115 ? -6.799 -0.827 25.566 1.00 43.43 115 ASN A N 9
ATOM 22392 C CA . ASN A 1 115 ? -7.836 -1.039 26.569 1.00 63.43 115 ASN A CA 9
ATOM 22393 C C . ASN A 1 115 ? -9.166 -0.452 26.109 1.00 54.05 115 ASN A C 9
ATOM 22394 O O . ASN A 1 115 ? -9.230 0.252 25.101 1.00 14.23 115 ASN A O 9
ATOM 22405 N N . ALA A 1 116 ? -10.226 -0.746 26.854 1.00 34.41 116 ALA A N 9
ATOM 22406 C CA . ALA A 1 116 ? -11.555 -0.246 26.525 1.00 51.44 116 ALA A CA 9
ATOM 22407 C C . ALA A 1 116 ? -11.565 1.278 26.453 1.00 74.41 116 ALA A C 9
ATOM 22408 O O . ALA A 1 116 ? -11.496 1.957 27.477 1.00 3.20 116 ALA A O 9
ATOM 22415 N N . ASP A 1 117 ? -11.652 1.807 25.238 1.00 40.23 117 ASP A N 9
ATOM 22416 C CA . ASP A 1 117 ? -11.672 3.251 25.033 1.00 63.15 117 ASP A CA 9
ATOM 22417 C C . ASP A 1 117 ? -12.685 3.633 23.958 1.00 44.22 117 ASP A C 9
ATOM 22418 O O . ASP A 1 117 ? -13.202 2.774 23.243 1.00 21.41 117 ASP A O 9
ATOM 22427 N N . LEU A 1 118 ? -12.964 4.927 23.849 1.00 13.35 118 LEU A N 9
ATOM 22428 C CA . LEU A 1 118 ? -13.917 5.424 22.862 1.00 4.24 118 LEU A CA 9
ATOM 22429 C C . LEU A 1 118 ? -13.250 5.597 21.501 1.00 21.04 118 LEU A C 9
ATOM 22430 O O . LEU A 1 118 ? -12.044 5.395 21.358 1.00 21.14 118 LEU A O 9
ATOM 22446 N N . LYS A 1 119 ? -14.042 5.974 20.504 1.00 54.22 119 LYS A N 9
ATOM 22447 C CA . LYS A 1 119 ? -13.530 6.178 19.154 1.00 1.31 119 LYS A CA 9
ATOM 22448 C C . LYS A 1 119 ? -12.206 6.935 19.184 1.00 64.24 119 LYS A C 9
ATOM 22449 O O . LYS A 1 119 ? -12.164 8.122 19.509 1.00 33.31 119 LYS A O 9
ATOM 22468 N N . HIS A 1 120 ? -11.125 6.241 18.840 1.00 30.24 120 HIS A N 9
ATOM 22469 C CA . HIS A 1 120 ? -9.799 6.848 18.826 1.00 51.43 120 HIS A CA 9
ATOM 22470 C C . HIS A 1 120 ? -8.980 6.336 17.645 1.00 24.32 120 HIS A C 9
ATOM 22471 O O . HIS A 1 120 ? -9.484 5.593 16.803 1.00 52.44 120 HIS A O 9
ATOM 22485 N N . ASP A 1 121 ? -7.715 6.737 17.591 1.00 45.11 121 ASP A N 9
ATOM 22486 C CA . ASP A 1 121 ? -6.825 6.318 16.514 1.00 50.11 121 ASP A CA 9
ATOM 22487 C C . ASP A 1 121 ? -5.777 5.336 17.026 1.00 25.43 121 ASP A C 9
ATOM 22488 O O . ASP A 1 121 ? -5.644 5.126 18.232 1.00 21.21 121 ASP A O 9
ATOM 22497 N N . VAL A 1 122 ? -5.034 4.735 16.102 1.00 61.12 122 VAL A N 9
ATOM 22498 C CA . VAL A 1 122 ? -3.997 3.774 16.460 1.00 51.35 122 VAL A CA 9
ATOM 22499 C C . VAL A 1 122 ? -2.968 4.399 17.394 1.00 2.43 122 VAL A C 9
ATOM 22500 O O . VAL A 1 122 ? -2.792 5.618 17.414 1.00 4.23 122 VAL A O 9
ATOM 22513 N N . CYS A 1 123 ? -2.290 3.558 18.167 1.00 73.42 123 CYS A N 9
ATOM 22514 C CA . CYS A 1 123 ? -1.277 4.027 19.105 1.00 13.53 123 CYS A CA 9
ATOM 22515 C C . CYS A 1 123 ? -0.171 2.992 19.275 1.00 62.43 123 CYS A C 9
ATOM 22516 O O . CYS A 1 123 ? -0.113 2.004 18.543 1.00 14.21 123 CYS A O 9
ATOM 22524 N N . GLY A 1 124 ? 0.708 3.225 20.245 1.00 44.34 124 GLY A N 9
ATOM 22525 C CA . GLY A 1 124 ? 1.803 2.305 20.491 1.00 32.23 124 GLY A CA 9
ATOM 22526 C C . GLY A 1 124 ? 2.482 1.855 19.213 1.00 75.02 124 GLY A C 9
ATOM 22527 O O . GLY A 1 124 ? 2.876 2.680 18.388 1.00 50.20 124 GLY A O 9
ATOM 22531 N N . CYS A 1 125 ? 2.620 0.544 19.048 1.00 53.20 125 CYS A N 9
ATOM 22532 C CA . CYS A 1 125 ? 3.258 -0.014 17.861 1.00 22.13 125 CYS A CA 9
ATOM 22533 C C . CYS A 1 125 ? 2.235 -0.256 16.756 1.00 21.44 125 CYS A C 9
ATOM 22534 O O . CYS A 1 125 ? 2.559 -0.817 15.710 1.00 41.31 125 CYS A O 9
ATOM 22542 N N . GLU A 1 126 ? 0.999 0.168 16.998 1.00 13.33 126 GLU A N 9
ATOM 22543 C CA . GLU A 1 126 ? -0.072 -0.005 16.024 1.00 32.40 126 GLU A CA 9
ATOM 22544 C C . GLU A 1 126 ? 0.042 1.021 14.901 1.00 1.50 126 GLU A C 9
ATOM 22545 O O . GLU A 1 126 ? -0.963 1.449 14.332 1.00 60.34 126 GLU A O 9
ATOM 22557 N N . CYS A 1 127 ? 1.272 1.413 14.589 1.00 43.22 127 CYS A N 9
ATOM 22558 C CA . CYS A 1 127 ? 1.519 2.391 13.535 1.00 0.10 127 CYS A CA 9
ATOM 22559 C C . CYS A 1 127 ? 1.926 1.701 12.237 1.00 34.11 127 CYS A C 9
ATOM 22560 O O . CYS A 1 127 ? 2.889 0.935 12.205 1.00 51.22 127 CYS A O 9
ATOM 22568 N N . SER A 1 128 ? 1.184 1.976 11.169 1.00 12.11 128 SER A N 9
ATOM 22569 C CA . SER A 1 128 ? 1.464 1.377 9.869 1.00 15.42 128 SER A CA 9
ATOM 22570 C C . SER A 1 128 ? 2.824 1.828 9.345 1.00 33.10 128 SER A C 9
ATOM 22571 O O . SER A 1 128 ? 3.623 2.411 10.078 1.00 51.22 128 SER A O 9
ATOM 22579 N N . LYS A 1 129 ? 3.080 1.553 8.071 1.00 61.23 129 LYS A N 9
ATOM 22580 C CA . LYS A 1 129 ? 4.342 1.930 7.445 1.00 21.41 129 LYS A CA 9
ATOM 22581 C C . LYS A 1 129 ? 4.500 3.446 7.410 1.00 44.35 129 LYS A C 9
ATOM 22582 O O . LYS A 1 129 ? 5.404 3.971 6.757 1.00 11.34 129 LYS A O 9
ATOM 22601 N N . LEU A 1 130 ? 3.618 4.145 8.115 1.00 40.11 130 LEU A N 9
ATOM 22602 C CA . LEU A 1 130 ? 3.661 5.602 8.165 1.00 12.54 130 LEU A CA 9
ATOM 22603 C C . LEU A 1 130 ? 4.953 6.087 8.815 1.00 12.14 130 LEU A C 9
ATOM 22604 O O . LEU A 1 130 ? 5.670 5.329 9.469 1.00 40.31 130 LEU A O 9
ATOM 22620 N N . PRO A 1 131 ? 5.257 7.381 8.635 1.00 61.10 131 PRO A N 9
ATOM 22621 C CA . PRO A 1 131 ? 6.462 7.997 9.198 1.00 22.34 131 PRO A CA 9
ATOM 22622 C C . PRO A 1 131 ? 6.393 8.123 10.716 1.00 11.54 131 PRO A C 9
ATOM 22623 O O . PRO A 1 131 ? 6.529 9.217 11.265 1.00 12.42 131 PRO A O 9
ATOM 22634 N N . CYS A 1 132 ? 6.181 6.998 11.390 1.00 0.15 132 CYS A N 9
ATOM 22635 C CA . CYS A 1 132 ? 6.094 6.983 12.846 1.00 74.44 132 CYS A CA 9
ATOM 22636 C C . CYS A 1 132 ? 6.894 5.820 13.426 1.00 13.23 132 CYS A C 9
ATOM 22637 O O . CYS A 1 132 ? 8.058 5.622 13.082 1.00 31.41 132 CYS A O 9
ATOM 22644 N N . ASN A 1 133 ? 6.260 5.055 14.309 1.00 53.10 133 ASN A N 9
ATOM 22645 C CA . ASN A 1 133 ? 6.912 3.912 14.938 1.00 10.50 133 ASN A CA 9
ATOM 22646 C C . ASN A 1 133 ? 8.236 3.595 14.250 1.00 43.40 133 ASN A C 9
ATOM 22647 O O . ASN A 1 133 ? 8.261 3.005 13.170 1.00 32.31 133 ASN A O 9
ATOM 22658 N N . ASP A 1 134 ? 9.335 3.991 14.883 1.00 40.51 134 ASP A N 9
ATOM 22659 C CA . ASP A 1 134 ? 10.664 3.748 14.333 1.00 13.43 134 ASP A CA 9
ATOM 22660 C C . ASP A 1 134 ? 11.219 2.415 14.824 1.00 61.13 134 ASP A C 9
ATOM 22661 O O . ASP A 1 134 ? 10.962 1.369 14.229 1.00 65.14 134 ASP A O 9
ATOM 22670 N N . GLU A 1 135 ? 11.982 2.461 15.912 1.00 53.24 135 GLU A N 9
ATOM 22671 C CA . GLU A 1 135 ? 12.575 1.256 16.480 1.00 54.40 135 GLU A CA 9
ATOM 22672 C C . GLU A 1 135 ? 13.575 1.608 17.577 1.00 24.10 135 GLU A C 9
ATOM 22673 O O . GLU A 1 135 ? 14.785 1.622 17.348 1.00 63.01 135 GLU A O 9
ATOM 22685 N N . HIS A 1 136 ? 13.062 1.892 18.770 1.00 74.13 136 HIS A N 9
ATOM 22686 C CA . HIS A 1 136 ? 13.910 2.244 19.903 1.00 35.32 136 HIS A CA 9
ATOM 22687 C C . HIS A 1 136 ? 13.775 1.215 21.022 1.00 11.32 136 HIS A C 9
ATOM 22688 O O . HIS A 1 136 ? 12.793 0.477 21.105 1.00 11.42 136 HIS A O 9
ATOM 22702 N N . PRO A 1 137 ? 14.785 1.163 21.904 1.00 54.53 137 PRO A N 9
ATOM 22703 C CA . PRO A 1 137 ? 14.802 0.229 23.033 1.00 1.32 137 PRO A CA 9
ATOM 22704 C C . PRO A 1 137 ? 13.765 0.582 24.094 1.00 53.34 137 PRO A C 9
ATOM 22705 O O . PRO A 1 137 ? 13.938 1.537 24.852 1.00 44.33 137 PRO A O 9
ATOM 22716 N N . CYS A 1 138 ? 12.687 -0.193 24.142 1.00 64.22 138 CYS A N 9
ATOM 22717 C CA . CYS A 1 138 ? 11.621 0.038 25.110 1.00 3.30 138 CYS A CA 9
ATOM 22718 C C . CYS A 1 138 ? 12.026 -0.459 26.494 1.00 44.31 138 CYS A C 9
ATOM 22719 O O . CYS A 1 138 ? 13.159 -0.896 26.701 1.00 74.01 138 CYS A O 9
ATOM 22727 N N . TYR A 1 139 ? 11.095 -0.387 27.438 1.00 1.04 139 TYR A N 9
ATOM 22728 C CA . TYR A 1 139 ? 11.356 -0.826 28.804 1.00 2.31 139 TYR A CA 9
ATOM 22729 C C . TYR A 1 139 ? 12.013 -2.203 28.818 1.00 53.21 139 TYR A C 9
ATOM 22730 O O . TYR A 1 139 ? 12.053 -2.894 27.800 1.00 41.33 139 TYR A O 9
ATOM 22748 N N . ARG A 1 140 ? 12.525 -2.595 29.980 1.00 63.14 140 ARG A N 9
ATOM 22749 C CA . ARG A 1 140 ? 13.181 -3.889 30.128 1.00 53.15 140 ARG A CA 9
ATOM 22750 C C . ARG A 1 140 ? 12.162 -4.982 30.437 1.00 21.04 140 ARG A C 9
ATOM 22751 O O . ARG A 1 140 ? 11.934 -5.881 29.628 1.00 54.24 140 ARG A O 9
ATOM 22772 N N . LYS A 1 141 ? 11.553 -4.899 31.615 1.00 30.14 141 LYS A N 9
ATOM 22773 C CA . LYS A 1 141 ? 10.558 -5.880 32.034 1.00 42.44 141 LYS A CA 9
ATOM 22774 C C . LYS A 1 141 ? 9.331 -5.830 31.129 1.00 42.32 141 LYS A C 9
ATOM 22775 O O . LYS A 1 141 ? 8.316 -6.466 31.410 1.00 41.23 141 LYS A O 9
ATOM 22794 N N . GLU A 1 142 ? 9.433 -5.071 30.042 1.00 63.01 142 GLU A N 9
ATOM 22795 C CA . GLU A 1 142 ? 8.331 -4.940 29.096 1.00 0.03 142 GLU A CA 9
ATOM 22796 C C . GLU A 1 142 ? 8.628 -3.860 28.060 1.00 5.23 142 GLU A C 9
ATOM 22797 O O . GLU A 1 142 ? 8.536 -2.667 28.347 1.00 71.00 142 GLU A O 9
ATOM 22809 N N . GLY A 1 143 ? 8.987 -4.288 26.854 1.00 41.14 143 GLY A N 9
ATOM 22810 C CA . GLY A 1 143 ? 9.294 -3.346 25.793 1.00 14.10 143 GLY A CA 9
ATOM 22811 C C . GLY A 1 143 ? 10.250 -3.920 24.766 1.00 13.22 143 GLY A C 9
ATOM 22812 O O . GLY A 1 143 ? 9.856 -4.723 23.922 1.00 71.31 143 GLY A O 9
ATOM 22816 N N . GLY A 1 144 ? 11.511 -3.505 24.837 1.00 0.01 144 GLY A N 9
ATOM 22817 C CA . GLY A 1 144 ? 12.506 -3.992 23.900 1.00 51.05 144 GLY A CA 9
ATOM 22818 C C . GLY A 1 144 ? 12.559 -3.166 22.630 1.00 62.04 144 GLY A C 9
ATOM 22819 O O . GLY A 1 144 ? 11.775 -2.233 22.454 1.00 62.34 144 GLY A O 9
ATOM 22823 N N . VAL A 1 145 ? 13.488 -3.508 21.742 1.00 52.51 145 VAL A N 9
ATOM 22824 C CA . VAL A 1 145 ? 13.641 -2.790 20.482 1.00 61.53 145 VAL A CA 9
ATOM 22825 C C . VAL A 1 145 ? 12.401 -2.943 19.608 1.00 31.02 145 VAL A C 9
ATOM 22826 O O . VAL A 1 145 ? 12.224 -3.958 18.934 1.00 10.12 145 VAL A O 9
ATOM 22839 N N . VAL A 1 146 ? 11.544 -1.927 19.624 1.00 31.02 146 VAL A N 9
ATOM 22840 C CA . VAL A 1 146 ? 10.320 -1.947 18.832 1.00 11.21 146 VAL A CA 9
ATOM 22841 C C . VAL A 1 146 ? 10.062 -0.590 18.186 1.00 72.54 146 VAL A C 9
ATOM 22842 O O . VAL A 1 146 ? 10.467 0.446 18.711 1.00 14.42 146 VAL A O 9
ATOM 22855 N N . SER A 1 147 ? 9.384 -0.606 17.042 1.00 45.50 147 SER A N 9
ATOM 22856 C CA . SER A 1 147 ? 9.075 0.623 16.321 1.00 55.50 147 SER A CA 9
ATOM 22857 C C . SER A 1 147 ? 8.126 1.503 17.130 1.00 40.24 147 SER A C 9
ATOM 22858 O O . SER A 1 147 ? 7.062 1.056 17.560 1.00 41.10 147 SER A O 9
ATOM 22866 N N . CYS A 1 148 ? 8.519 2.756 17.332 1.00 23.31 148 CYS A N 9
ATOM 22867 C CA . CYS A 1 148 ? 7.705 3.700 18.090 1.00 64.41 148 CYS A CA 9
ATOM 22868 C C . CYS A 1 148 ? 8.128 5.136 17.801 1.00 41.31 148 CYS A C 9
ATOM 22869 O O . CYS A 1 148 ? 9.193 5.579 18.232 1.00 50.35 148 CYS A O 9
ATOM 22877 N N . ASP A 1 149 ? 7.288 5.858 17.068 1.00 13.51 149 ASP A N 9
ATOM 22878 C CA . ASP A 1 149 ? 7.574 7.245 16.720 1.00 2.54 149 ASP A CA 9
ATOM 22879 C C . ASP A 1 149 ? 6.287 8.007 16.419 1.00 63.04 149 ASP A C 9
ATOM 22880 O O . ASP A 1 149 ? 5.961 8.260 15.259 1.00 54.24 149 ASP A O 9
ATOM 22889 N N . CYS A 1 150 ? 5.559 8.369 17.470 1.00 65.22 150 CYS A N 9
ATOM 22890 C CA . CYS A 1 150 ? 4.307 9.100 17.319 1.00 63.24 150 CYS A CA 9
ATOM 22891 C C . CYS A 1 150 ? 3.925 9.800 18.620 1.00 65.23 150 CYS A C 9
ATOM 22892 O O . CYS A 1 150 ? 4.495 9.525 19.676 1.00 4.50 150 CYS A O 9
ATOM 22899 N N . LYS A 1 151 ? 2.957 10.705 18.536 1.00 52.44 151 LYS A N 9
ATOM 22900 C CA . LYS A 1 151 ? 2.496 11.445 19.705 1.00 62.41 151 LYS A CA 9
ATOM 22901 C C . LYS A 1 151 ? 3.617 12.304 20.281 1.00 14.23 151 LYS A C 9
ATOM 22902 O O . LYS A 1 151 ? 3.746 13.482 19.946 1.00 55.14 151 LYS A O 9
ATOM 22921 N N . THR A 1 152 ? 4.427 11.708 21.150 1.00 20.32 152 THR A N 9
ATOM 22922 C CA . THR A 1 152 ? 5.537 12.418 21.773 1.00 53.53 152 THR A CA 9
ATOM 22923 C C . THR A 1 152 ? 6.676 12.634 20.783 1.00 52.20 152 THR A C 9
ATOM 22924 O O . THR A 1 152 ? 7.841 12.723 21.173 1.00 75.33 152 THR A O 9
ATOM 22935 N N . ILE A 1 153 ? 6.333 12.719 19.502 1.00 35.32 153 ILE A N 9
ATOM 22936 C CA . ILE A 1 153 ? 7.327 12.926 18.457 1.00 4.22 153 ILE A CA 9
ATOM 22937 C C . ILE A 1 153 ? 8.338 13.994 18.864 1.00 35.40 153 ILE A C 9
ATOM 22938 O O . ILE A 1 153 ? 8.056 14.840 19.713 1.00 53.54 153 ILE A O 9
ATOM 22954 N N . THR A 1 154 ? 9.517 13.949 18.252 1.00 73.14 154 THR A N 9
ATOM 22955 C CA . THR A 1 154 ? 10.569 14.912 18.549 1.00 43.12 154 THR A CA 9
ATOM 22956 C C . THR A 1 154 ? 10.213 16.297 18.020 1.00 31.32 154 THR A C 9
ATOM 22957 O O . THR A 1 154 ? 9.376 16.435 17.128 1.00 40.34 154 THR A O 9
ATOM 22968 N N . CYS A 1 155 ? 10.853 17.320 18.576 1.00 63.12 155 CYS A N 9
ATOM 22969 C CA . CYS A 1 155 ? 10.604 18.695 18.160 1.00 24.04 155 CYS A CA 9
ATOM 22970 C C . CYS A 1 155 ? 11.745 19.610 18.597 1.00 70.02 155 CYS A C 9
ATOM 22971 O O . CYS A 1 155 ? 11.632 20.329 19.588 1.00 4.34 155 CYS A O 9
ATOM 22978 N N . ASN A 1 156 ? 12.843 19.576 17.848 1.00 13.42 156 ASN A N 9
ATOM 22979 C CA . ASN A 1 156 ? 14.004 20.402 18.157 1.00 3.14 156 ASN A CA 9
ATOM 22980 C C . ASN A 1 156 ? 15.002 20.392 17.003 1.00 54.41 156 ASN A C 9
ATOM 22981 O O . ASN A 1 156 ? 14.908 19.565 16.097 1.00 64.01 156 ASN A O 9
ATOM 22992 N N . GLU A 1 157 ? 15.955 21.318 17.044 1.00 63.31 157 GLU A N 9
ATOM 22993 C CA . GLU A 1 157 ? 16.969 21.415 16.001 1.00 45.13 157 GLU A CA 9
ATOM 22994 C C . GLU A 1 157 ? 17.692 20.083 15.818 1.00 54.31 157 GLU A C 9
ATOM 22995 O O . GLU A 1 157 ? 17.130 19.130 15.278 1.00 24.43 157 GLU A O 9
ATOM 23007 N N . ASP A 1 158 ? 18.939 20.027 16.271 1.00 62.33 158 ASP A N 9
ATOM 23008 C CA . ASP A 1 158 ? 19.739 18.813 16.158 1.00 21.52 158 ASP A CA 9
ATOM 23009 C C . ASP A 1 158 ? 19.565 17.931 17.391 1.00 71.22 158 ASP A C 9
ATOM 23010 O O . ASP A 1 158 ? 20.483 17.212 17.788 1.00 74.14 158 ASP A O 9
ATOM 23019 N N . HIS A 1 159 ? 18.382 17.992 17.993 1.00 35.24 159 HIS A N 9
ATOM 23020 C CA . HIS A 1 159 ? 18.087 17.199 19.182 1.00 50.12 159 HIS A CA 9
ATOM 23021 C C . HIS A 1 159 ? 16.596 16.891 19.273 1.00 34.32 159 HIS A C 9
ATOM 23022 O O . HIS A 1 159 ? 15.744 17.735 18.994 1.00 1.13 159 HIS A O 9
ATOM 23036 N N . PRO A 1 160 ? 16.270 15.652 19.672 1.00 2.13 160 PRO A N 9
ATOM 23037 C CA . PRO A 1 160 ? 14.881 15.204 19.809 1.00 22.12 160 PRO A CA 9
ATOM 23038 C C . PRO A 1 160 ? 14.169 15.874 20.979 1.00 34.31 160 PRO A C 9
ATOM 23039 O O . PRO A 1 160 ? 14.775 16.143 22.017 1.00 53.24 160 PRO A O 9
ATOM 23050 N N . CYS A 1 161 ? 12.878 16.140 20.806 1.00 44.01 161 CYS A N 9
ATOM 23051 C CA . CYS A 1 161 ? 12.082 16.778 21.847 1.00 3.51 161 CYS A CA 9
ATOM 23052 C C . CYS A 1 161 ? 10.627 16.325 21.774 1.00 21.34 161 CYS A C 9
ATOM 23053 O O . CYS A 1 161 ? 9.935 16.579 20.788 1.00 0.14 161 CYS A O 9
ATOM 23060 N N . TYR A 1 162 ? 10.170 15.652 22.825 1.00 41.13 162 TYR A N 9
ATOM 23061 C CA . TYR A 1 162 ? 8.798 15.161 22.880 1.00 64.23 162 TYR A CA 9
ATOM 23062 C C . TYR A 1 162 ? 7.812 16.315 23.026 1.00 53.21 162 TYR A C 9
ATOM 23063 O O . TYR A 1 162 ? 7.916 17.123 23.949 1.00 13.42 162 TYR A O 9
ATOM 23081 N N . HIS A 1 163 ? 6.853 16.386 22.108 1.00 60.53 163 HIS A N 9
ATOM 23082 C CA . HIS A 1 163 ? 5.845 17.440 22.134 1.00 64.24 163 HIS A CA 9
ATOM 23083 C C . HIS A 1 163 ? 5.129 17.473 23.480 1.00 13.31 163 HIS A C 9
ATOM 23084 O O . HIS A 1 163 ? 5.397 18.336 24.316 1.00 41.42 163 HIS A O 9
ATOM 23098 N N . SER A 1 164 ? 4.216 16.529 23.683 1.00 73.21 164 SER A N 9
ATOM 23099 C CA . SER A 1 164 ? 3.457 16.453 24.926 1.00 41.21 164 SER A CA 9
ATOM 23100 C C . SER A 1 164 ? 2.815 15.079 25.088 1.00 64.41 164 SER A C 9
ATOM 23101 O O . SER A 1 164 ? 3.222 14.111 24.444 1.00 42.33 164 SER A O 9
ATOM 23109 N N . TYR A 1 165 ? 1.810 15.000 25.953 1.00 42.32 165 TYR A N 9
ATOM 23110 C CA . TYR A 1 165 ? 1.113 13.744 26.202 1.00 12.55 165 TYR A CA 9
ATOM 23111 C C . TYR A 1 165 ? -0.310 13.793 25.654 1.00 50.10 165 TYR A C 9
ATOM 23112 O O . TYR A 1 165 ? -1.179 14.461 26.213 1.00 33.31 165 TYR A O 9
ATOM 23130 N N . GLU A 1 166 ? -0.539 13.080 24.556 1.00 64.42 166 GLU A N 9
ATOM 23131 C CA . GLU A 1 166 ? -1.856 13.041 23.931 1.00 4.20 166 GLU A CA 9
ATOM 23132 C C . GLU A 1 166 ? -1.844 12.152 22.691 1.00 43.33 166 GLU A C 9
ATOM 23133 O O . GLU A 1 166 ? -1.285 12.519 21.657 1.00 14.44 166 GLU A O 9
ATOM 23145 N N . GLU A 1 167 ? -2.463 10.982 22.803 1.00 74.42 167 GLU A N 9
ATOM 23146 C CA . GLU A 1 167 ? -2.523 10.040 21.691 1.00 24.21 167 GLU A CA 9
ATOM 23147 C C . GLU A 1 167 ? -2.491 10.774 20.354 1.00 43.13 167 GLU A C 9
ATOM 23148 O O . GLU A 1 167 ? -3.533 11.122 19.800 1.00 55.34 167 GLU A O 9
ATOM 23160 N N . ASP A 1 168 ? -1.287 11.006 19.842 1.00 51.41 168 ASP A N 9
ATOM 23161 C CA . ASP A 1 168 ? -1.118 11.699 18.570 1.00 61.34 168 ASP A CA 9
ATOM 23162 C C . ASP A 1 168 ? -0.125 10.960 17.677 1.00 54.41 168 ASP A C 9
ATOM 23163 O O . ASP A 1 168 ? 0.415 9.923 18.058 1.00 74.44 168 ASP A O 9
ATOM 23172 N N . GLY A 1 169 ? 0.109 11.503 16.486 1.00 43.11 169 GLY A N 9
ATOM 23173 C CA . GLY A 1 169 ? 1.035 10.882 15.557 1.00 23.11 169 GLY A CA 9
ATOM 23174 C C . GLY A 1 169 ? 1.821 11.899 14.754 1.00 52.42 169 GLY A C 9
ATOM 23175 O O . GLY A 1 169 ? 1.352 13.014 14.522 1.00 70.24 169 GLY A O 9
ATOM 23179 N N . VAL A 1 170 ? 3.021 11.517 14.329 1.00 0.12 170 VAL A N 9
ATOM 23180 C CA . VAL A 1 170 ? 3.874 12.405 13.548 1.00 60.52 170 VAL A CA 9
ATOM 23181 C C . VAL A 1 170 ? 3.168 12.868 12.279 1.00 42.25 170 VAL A C 9
ATOM 23182 O O . VAL A 1 170 ? 2.983 12.094 11.339 1.00 72.10 170 VAL A O 9
ATOM 23195 N N . THR A 1 171 ? 2.776 14.138 12.256 1.00 13.24 171 THR A N 9
ATOM 23196 C CA . THR A 1 171 ? 2.089 14.706 11.103 1.00 44.11 171 THR A CA 9
ATOM 23197 C C . THR A 1 171 ? 2.678 16.060 10.725 1.00 42.34 171 THR A C 9
ATOM 23198 O O . THR A 1 171 ? 2.204 17.103 11.175 1.00 14.31 171 THR A O 9
ATOM 23209 N N . LYS A 1 172 ? 3.715 16.038 9.894 1.00 53.35 172 LYS A N 9
ATOM 23210 C CA . LYS A 1 172 ? 4.368 17.265 9.452 1.00 62.40 172 LYS A CA 9
ATOM 23211 C C . LYS A 1 172 ? 5.192 17.019 8.192 1.00 72.02 172 LYS A C 9
ATOM 23212 O O . LYS A 1 172 ? 5.250 15.898 7.685 1.00 13.54 172 LYS A O 9
ATOM 23231 N N . SER A 1 173 ? 5.828 18.073 7.691 1.00 3.14 173 SER A N 9
ATOM 23232 C CA . SER A 1 173 ? 6.647 17.972 6.489 1.00 70.20 173 SER A CA 9
ATOM 23233 C C . SER A 1 173 ? 7.992 18.664 6.688 1.00 62.42 173 SER A C 9
ATOM 23234 O O . SER A 1 173 ? 8.164 19.827 6.324 1.00 11.34 173 SER A O 9
ATOM 23242 N N . ASP A 1 174 ? 8.943 17.939 7.267 1.00 31.11 174 ASP A N 9
ATOM 23243 C CA . ASP A 1 174 ? 10.274 18.481 7.514 1.00 11.01 174 ASP A CA 9
ATOM 23244 C C . ASP A 1 174 ? 10.862 19.079 6.240 1.00 64.42 174 ASP A C 9
ATOM 23245 O O . ASP A 1 174 ? 11.202 20.262 6.197 1.00 72.24 174 ASP A O 9
ATOM 23254 N N . CYS A 1 175 ? 10.981 18.253 5.206 1.00 42.42 175 CYS A N 9
ATOM 23255 C CA . CYS A 1 175 ? 11.531 18.700 3.930 1.00 32.15 175 CYS A CA 9
ATOM 23256 C C . CYS A 1 175 ? 11.553 17.559 2.919 1.00 71.13 175 CYS A C 9
ATOM 23257 O O . CYS A 1 175 ? 10.973 16.498 3.151 1.00 0.15 175 CYS A O 9
ATOM 23265 N N . ASP A 1 176 ? 12.224 17.785 1.795 1.00 61.12 176 ASP A N 9
ATOM 23266 C CA . ASP A 1 176 ? 12.321 16.776 0.746 1.00 24.03 176 ASP A CA 9
ATOM 23267 C C . ASP A 1 176 ? 13.778 16.406 0.481 1.00 15.42 176 ASP A C 9
ATOM 23268 O O . ASP A 1 176 ? 14.213 16.343 -0.669 1.00 54.03 176 ASP A O 9
ATOM 23277 N N . CYS A 1 177 ? 14.525 16.165 1.552 1.00 24.20 177 CYS A N 9
ATOM 23278 C CA . CYS A 1 177 ? 15.934 15.803 1.435 1.00 12.53 177 CYS A CA 9
ATOM 23279 C C . CYS A 1 177 ? 16.206 14.455 2.095 1.00 53.50 177 CYS A C 9
ATOM 23280 O O . CYS A 1 177 ? 15.317 13.863 2.707 1.00 45.22 177 CYS A O 9
ATOM 23288 N N . GLU A 1 178 ? 17.439 13.976 1.964 1.00 11.53 178 GLU A N 9
ATOM 23289 C CA . GLU A 1 178 ? 17.826 12.697 2.546 1.00 22.31 178 GLU A CA 9
ATOM 23290 C C . GLU A 1 178 ? 17.483 12.649 4.032 1.00 22.43 178 GLU A C 9
ATOM 23291 O O . GLU A 1 178 ? 18.191 13.218 4.863 1.00 4.41 178 GLU A O 9
ATOM 23303 N N . HIS A 1 179 ? 16.391 11.965 4.360 1.00 64.22 179 HIS A N 9
ATOM 23304 C CA . HIS A 1 179 ? 15.953 11.842 5.746 1.00 65.33 179 HIS A CA 9
ATOM 23305 C C . HIS A 1 179 ? 16.419 10.519 6.347 1.00 73.10 179 HIS A C 9
ATOM 23306 O O . HIS A 1 179 ? 16.610 10.410 7.558 1.00 65.20 179 HIS A O 9
ATOM 23320 N N . SER A 1 180 ? 16.597 9.516 5.493 1.00 44.43 180 SER A N 9
ATOM 23321 C CA . SER A 1 180 ? 17.036 8.200 5.940 1.00 35.43 180 SER A CA 9
ATOM 23322 C C . SER A 1 180 ? 16.163 7.697 7.086 1.00 14.13 180 SER A C 9
ATOM 23323 O O . SER A 1 180 ? 16.571 7.672 8.247 1.00 5.23 180 SER A O 9
ATOM 23331 N N . PRO A 1 181 ? 14.930 7.287 6.754 1.00 73.43 181 PRO A N 9
ATOM 23332 C CA . PRO A 1 181 ? 13.972 6.777 7.740 1.00 63.43 181 PRO A CA 9
ATOM 23333 C C . PRO A 1 181 ? 14.381 5.417 8.295 1.00 24.33 181 PRO A C 9
ATOM 23334 O O . PRO A 1 181 ? 13.825 4.387 7.916 1.00 51.33 181 PRO A O 9
ATOM 23345 N N . GLY A 1 182 ? 15.358 5.420 9.198 1.00 40.43 182 GLY A N 9
ATOM 23346 C CA . GLY A 1 182 ? 15.824 4.181 9.791 1.00 24.10 182 GLY A CA 9
ATOM 23347 C C . GLY A 1 182 ? 15.764 4.204 11.305 1.00 10.34 182 GLY A C 9
ATOM 23348 O O . GLY A 1 182 ? 15.481 5.232 11.921 1.00 53.31 182 GLY A O 9
ATOM 23352 N N . PRO A 1 183 ? 16.033 3.048 11.930 1.00 3.42 183 PRO A N 9
ATOM 23353 C CA . PRO A 1 183 ? 16.013 2.914 13.390 1.00 44.11 183 PRO A CA 9
ATOM 23354 C C . PRO A 1 183 ? 17.167 3.656 14.056 1.00 10.30 183 PRO A C 9
ATOM 23355 O O . PRO A 1 183 ? 18.247 3.098 14.251 1.00 53.24 183 PRO A O 9
ATOM 23366 N N . SER A 1 184 ? 16.931 4.917 14.404 1.00 11.21 184 SER A N 9
ATOM 23367 C CA . SER A 1 184 ? 17.952 5.737 15.046 1.00 70.11 184 SER A CA 9
ATOM 23368 C C . SER A 1 184 ? 18.554 5.014 16.247 1.00 74.31 184 SER A C 9
ATOM 23369 O O . SER A 1 184 ? 19.741 5.153 16.537 1.00 1.34 184 SER A O 9
ATOM 23377 N N . GLU A 1 185 ? 17.724 4.241 16.941 1.00 70.42 185 GLU A N 9
ATOM 23378 C CA . GLU A 1 185 ? 18.174 3.496 18.111 1.00 33.10 185 GLU A CA 9
ATOM 23379 C C . GLU A 1 185 ? 18.796 4.430 19.145 1.00 51.44 185 GLU A C 9
ATOM 23380 O O . GLU A 1 185 ? 18.851 5.643 18.945 1.00 43.30 185 GLU A O 9
ATOM 23392 N N . MET A 1 1 ? 11.140 -0.508 7.884 1.00 12.33 1 MET A N 10
ATOM 23393 C CA . MET A 1 1 ? 12.168 -0.725 6.874 1.00 44.13 1 MET A CA 10
ATOM 23394 C C . MET A 1 1 ? 13.086 -1.877 7.271 1.00 71.13 1 MET A C 10
ATOM 23395 O O . MET A 1 1 ? 14.145 -1.664 7.860 1.00 62.41 1 MET A O 10
ATOM 23409 N N . ALA A 1 2 ? 12.672 -3.097 6.944 1.00 13.13 2 ALA A N 10
ATOM 23410 C CA . ALA A 1 2 ? 13.457 -4.282 7.266 1.00 43.14 2 ALA A CA 10
ATOM 23411 C C . ALA A 1 2 ? 14.681 -4.391 6.362 1.00 73.02 2 ALA A C 10
ATOM 23412 O O . ALA A 1 2 ? 14.570 -4.309 5.138 1.00 24.20 2 ALA A O 10
ATOM 23419 N N . HIS A 1 3 ? 15.847 -4.575 6.972 1.00 21.42 3 HIS A N 10
ATOM 23420 C CA . HIS A 1 3 ? 17.092 -4.696 6.222 1.00 41.42 3 HIS A CA 10
ATOM 23421 C C . HIS A 1 3 ? 18.042 -5.679 6.899 1.00 73.32 3 HIS A C 10
ATOM 23422 O O . HIS A 1 3 ? 18.510 -5.438 8.011 1.00 71.12 3 HIS A O 10
ATOM 23436 N N . GLU A 1 4 ? 18.320 -6.788 6.220 1.00 3.01 4 GLU A N 10
ATOM 23437 C CA . GLU A 1 4 ? 19.213 -7.808 6.758 1.00 73.11 4 GLU A CA 10
ATOM 23438 C C . GLU A 1 4 ? 19.945 -8.537 5.635 1.00 2.01 4 GLU A C 10
ATOM 23439 O O . GLU A 1 4 ? 19.560 -8.449 4.470 1.00 50.32 4 GLU A O 10
ATOM 23451 N N . GLU A 1 5 ? 21.004 -9.256 5.996 1.00 75.11 5 GLU A N 10
ATOM 23452 C CA . GLU A 1 5 ? 21.791 -9.999 5.019 1.00 53.23 5 GLU A CA 10
ATOM 23453 C C . GLU A 1 5 ? 21.042 -11.243 4.550 1.00 61.14 5 GLU A C 10
ATOM 23454 O O . GLU A 1 5 ? 20.002 -11.600 5.103 1.00 72.13 5 GLU A O 10
ATOM 23466 N N . ASP A 1 6 ? 21.579 -11.898 3.526 1.00 31.32 6 ASP A N 10
ATOM 23467 C CA . ASP A 1 6 ? 20.963 -13.103 2.982 1.00 20.01 6 ASP A CA 10
ATOM 23468 C C . ASP A 1 6 ? 19.588 -12.794 2.398 1.00 62.05 6 ASP A C 10
ATOM 23469 O O . ASP A 1 6 ? 18.744 -13.679 2.269 1.00 33.34 6 ASP A O 10
ATOM 23478 N N . GLY A 1 7 ? 19.371 -11.530 2.045 1.00 33.43 7 GLY A N 10
ATOM 23479 C CA . GLY A 1 7 ? 18.097 -11.127 1.480 1.00 54.31 7 GLY A CA 10
ATOM 23480 C C . GLY A 1 7 ? 16.953 -11.274 2.464 1.00 40.30 7 GLY A C 10
ATOM 23481 O O . GLY A 1 7 ? 16.555 -12.388 2.803 1.00 25.41 7 GLY A O 10
ATOM 23485 N N . VAL A 1 8 ? 16.423 -10.146 2.926 1.00 51.53 8 VAL A N 10
ATOM 23486 C CA . VAL A 1 8 ? 15.318 -10.153 3.877 1.00 24.25 8 VAL A CA 10
ATOM 23487 C C . VAL A 1 8 ? 14.432 -8.925 3.701 1.00 24.21 8 VAL A C 10
ATOM 23488 O O . VAL A 1 8 ? 14.708 -7.863 4.261 1.00 74.04 8 VAL A O 10
ATOM 23501 N N . CYS A 1 9 ? 13.368 -9.078 2.921 1.00 2.30 9 CYS A N 10
ATOM 23502 C CA . CYS A 1 9 ? 12.440 -7.980 2.670 1.00 24.43 9 CYS A CA 10
ATOM 23503 C C . CYS A 1 9 ? 11.078 -8.509 2.234 1.00 31.22 9 CYS A C 10
ATOM 23504 O O . CYS A 1 9 ? 10.886 -9.716 2.093 1.00 71.01 9 CYS A O 10
ATOM 23512 N N . ASN A 1 10 ? 10.134 -7.597 2.024 1.00 5.11 10 ASN A N 10
ATOM 23513 C CA . ASN A 1 10 ? 8.788 -7.972 1.606 1.00 4.33 10 ASN A CA 10
ATOM 23514 C C . ASN A 1 10 ? 8.792 -8.508 0.178 1.00 33.31 10 ASN A C 10
ATOM 23515 O O . ASN A 1 10 ? 8.337 -9.623 -0.078 1.00 70.12 10 ASN A O 10
ATOM 23526 N N . SER A 1 11 ? 9.308 -7.707 -0.748 1.00 43.11 11 SER A N 10
ATOM 23527 C CA . SER A 1 11 ? 9.368 -8.099 -2.151 1.00 62.42 11 SER A CA 10
ATOM 23528 C C . SER A 1 11 ? 10.804 -8.400 -2.570 1.00 60.23 11 SER A C 10
ATOM 23529 O O . SER A 1 11 ? 11.456 -9.278 -2.007 1.00 35.34 11 SER A O 10
ATOM 23537 N N . ASN A 1 12 ? 11.290 -7.664 -3.564 1.00 42.22 12 ASN A N 10
ATOM 23538 C CA . ASN A 1 12 ? 12.649 -7.851 -4.061 1.00 32.25 12 ASN A CA 10
ATOM 23539 C C . ASN A 1 12 ? 13.284 -6.513 -4.427 1.00 34.15 12 ASN A C 10
ATOM 23540 O O . ASN A 1 12 ? 13.878 -6.368 -5.494 1.00 42.11 12 ASN A O 10
ATOM 23551 N N . ALA A 1 13 ? 13.153 -5.538 -3.533 1.00 22.34 13 ALA A N 10
ATOM 23552 C CA . ALA A 1 13 ? 13.716 -4.213 -3.760 1.00 21.12 13 ALA A CA 10
ATOM 23553 C C . ALA A 1 13 ? 13.434 -3.287 -2.581 1.00 62.52 13 ALA A C 10
ATOM 23554 O O . ALA A 1 13 ? 14.346 -2.790 -1.920 1.00 53.40 13 ALA A O 10
ATOM 23561 N N . PRO A 1 14 ? 12.142 -3.049 -2.310 1.00 63.45 14 PRO A N 10
ATOM 23562 C CA . PRO A 1 14 ? 11.711 -2.182 -1.210 1.00 51.25 14 PRO A CA 10
ATOM 23563 C C . PRO A 1 14 ? 11.985 -2.799 0.157 1.00 71.34 14 PRO A C 10
ATOM 23564 O O . PRO A 1 14 ? 11.276 -3.708 0.591 1.00 12.32 14 PRO A O 10
ATOM 23575 N N . CYS A 1 15 ? 13.016 -2.301 0.830 1.00 60.05 15 CYS A N 10
ATOM 23576 C CA . CYS A 1 15 ? 13.384 -2.805 2.148 1.00 14.42 15 CYS A CA 10
ATOM 23577 C C . CYS A 1 15 ? 12.340 -2.415 3.190 1.00 52.44 15 CYS A C 10
ATOM 23578 O O . CYS A 1 15 ? 12.487 -1.410 3.885 1.00 4.53 15 CYS A O 10
ATOM 23586 N N . TYR A 1 16 ? 11.285 -3.215 3.290 1.00 35.11 16 TYR A N 10
ATOM 23587 C CA . TYR A 1 16 ? 10.213 -2.952 4.244 1.00 44.44 16 TYR A CA 10
ATOM 23588 C C . TYR A 1 16 ? 9.515 -4.246 4.650 1.00 3.22 16 TYR A C 10
ATOM 23589 O O . TYR A 1 16 ? 9.382 -5.171 3.849 1.00 74.22 16 TYR A O 10
ATOM 23607 N N . HIS A 1 17 ? 9.071 -4.303 5.902 1.00 50.23 17 HIS A N 10
ATOM 23608 C CA . HIS A 1 17 ? 8.385 -5.483 6.416 1.00 12.43 17 HIS A CA 10
ATOM 23609 C C . HIS A 1 17 ? 6.922 -5.172 6.718 1.00 52.02 17 HIS A C 10
ATOM 23610 O O . HIS A 1 17 ? 6.405 -4.127 6.321 1.00 74.12 17 HIS A O 10
ATOM 23624 N N . CYS A 1 18 ? 6.261 -6.085 7.420 1.00 31.24 18 CYS A N 10
ATOM 23625 C CA . CYS A 1 18 ? 4.857 -5.909 7.774 1.00 74.35 18 CYS A CA 10
ATOM 23626 C C . CYS A 1 18 ? 4.716 -5.395 9.202 1.00 33.05 18 CYS A C 10
ATOM 23627 O O . CYS A 1 18 ? 5.688 -4.947 9.811 1.00 61.45 18 CYS A O 10
ATOM 23635 N N . ASP A 1 19 ? 3.499 -5.461 9.732 1.00 41.32 19 ASP A N 10
ATOM 23636 C CA . ASP A 1 19 ? 3.230 -5.001 11.089 1.00 21.15 19 ASP A CA 10
ATOM 23637 C C . ASP A 1 19 ? 3.995 -5.840 12.109 1.00 75.23 19 ASP A C 10
ATOM 23638 O O . ASP A 1 19 ? 5.225 -5.828 12.140 1.00 54.21 19 ASP A O 10
ATOM 23647 N N . ALA A 1 20 ? 3.257 -6.567 12.941 1.00 32.33 20 ALA A N 10
ATOM 23648 C CA . ALA A 1 20 ? 3.865 -7.413 13.961 1.00 0.10 20 ALA A CA 10
ATOM 23649 C C . ALA A 1 20 ? 5.108 -8.113 13.423 1.00 25.15 20 ALA A C 10
ATOM 23650 O O . ALA A 1 20 ? 6.209 -7.926 13.940 1.00 63.13 20 ALA A O 10
ATOM 23657 N N . ASN A 1 21 ? 4.924 -8.921 12.384 1.00 45.40 21 ASN A N 10
ATOM 23658 C CA . ASN A 1 21 ? 6.032 -9.650 11.777 1.00 21.13 21 ASN A CA 10
ATOM 23659 C C . ASN A 1 21 ? 7.219 -8.725 11.525 1.00 70.33 21 ASN A C 10
ATOM 23660 O O . ASN A 1 21 ? 8.371 -9.111 11.716 1.00 5.22 21 ASN A O 10
ATOM 23671 N N . GLY A 1 22 ? 6.928 -7.502 11.094 1.00 52.45 22 GLY A N 10
ATOM 23672 C CA . GLY A 1 22 ? 7.981 -6.541 10.822 1.00 12.41 22 GLY A CA 10
ATOM 23673 C C . GLY A 1 22 ? 8.825 -6.245 12.046 1.00 40.42 22 GLY A C 10
ATOM 23674 O O . GLY A 1 22 ? 10.053 -6.228 11.970 1.00 1.25 22 GLY A O 10
ATOM 23678 N N . GLU A 1 23 ? 8.165 -6.009 13.175 1.00 0.14 23 GLU A N 10
ATOM 23679 C CA . GLU A 1 23 ? 8.864 -5.709 14.420 1.00 61.35 23 GLU A CA 10
ATOM 23680 C C . GLU A 1 23 ? 9.317 -6.992 15.112 1.00 51.24 23 GLU A C 10
ATOM 23681 O O . GLU A 1 23 ? 10.136 -6.959 16.029 1.00 52.50 23 GLU A O 10
ATOM 23693 N N . ASN A 1 24 ? 8.777 -8.121 14.665 1.00 54.15 24 ASN A N 10
ATOM 23694 C CA . ASN A 1 24 ? 9.124 -9.415 15.241 1.00 54.20 24 ASN A CA 10
ATOM 23695 C C . ASN A 1 24 ? 10.406 -9.961 14.620 1.00 11.31 24 ASN A C 10
ATOM 23696 O O . ASN A 1 24 ? 11.132 -10.732 15.248 1.00 4.33 24 ASN A O 10
ATOM 23707 N N . CYS A 1 25 ? 10.677 -9.555 13.385 1.00 64.33 25 CYS A N 10
ATOM 23708 C CA . CYS A 1 25 ? 11.872 -10.004 12.678 1.00 2.32 25 CYS A CA 10
ATOM 23709 C C . CYS A 1 25 ? 12.916 -8.894 12.617 1.00 43.40 25 CYS A C 10
ATOM 23710 O O . CYS A 1 25 ? 14.116 -9.150 12.717 1.00 41.00 25 CYS A O 10
ATOM 23718 N N . SER A 1 26 ? 12.451 -7.660 12.450 1.00 4.53 26 SER A N 10
ATOM 23719 C CA . SER A 1 26 ? 13.345 -6.510 12.370 1.00 64.30 26 SER A CA 10
ATOM 23720 C C . SER A 1 26 ? 12.740 -5.301 13.076 1.00 2.13 26 SER A C 10
ATOM 23721 O O . SER A 1 26 ? 11.532 -5.071 13.012 1.00 31.23 26 SER A O 10
ATOM 23729 N N . CYS A 1 27 ? 13.588 -4.532 13.749 1.00 4.54 27 CYS A N 10
ATOM 23730 C CA . CYS A 1 27 ? 13.139 -3.345 14.469 1.00 35.44 27 CYS A CA 10
ATOM 23731 C C . CYS A 1 27 ? 12.782 -2.223 13.500 1.00 63.33 27 CYS A C 10
ATOM 23732 O O . CYS A 1 27 ? 12.931 -1.044 13.818 1.00 64.35 27 CYS A O 10
ATOM 23740 N N . ASN A 1 28 ? 12.312 -2.599 12.315 1.00 63.43 28 ASN A N 10
ATOM 23741 C CA . ASN A 1 28 ? 11.937 -1.625 11.297 1.00 51.50 28 ASN A CA 10
ATOM 23742 C C . ASN A 1 28 ? 11.110 -2.280 10.195 1.00 43.23 28 ASN A C 10
ATOM 23743 O O . ASN A 1 28 ? 11.603 -3.139 9.463 1.00 60.21 28 ASN A O 10
ATOM 23754 N N . CYS A 1 29 ? 9.853 -1.868 10.082 1.00 55.21 29 CYS A N 10
ATOM 23755 C CA . CYS A 1 29 ? 8.957 -2.415 9.069 1.00 52.41 29 CYS A CA 10
ATOM 23756 C C . CYS A 1 29 ? 8.023 -1.336 8.530 1.00 71.04 29 CYS A C 10
ATOM 23757 O O . CYS A 1 29 ? 7.857 -0.283 9.143 1.00 12.53 29 CYS A O 10
ATOM 23765 N N . GLU A 1 30 ? 7.417 -1.607 7.377 1.00 4.35 30 GLU A N 10
ATOM 23766 C CA . GLU A 1 30 ? 6.502 -0.657 6.755 1.00 64.43 30 GLU A CA 10
ATOM 23767 C C . GLU A 1 30 ? 5.462 -1.382 5.905 1.00 1.21 30 GLU A C 10
ATOM 23768 O O . GLU A 1 30 ? 5.462 -1.274 4.678 1.00 14.11 30 GLU A O 10
ATOM 23780 N N . LEU A 1 31 ? 4.578 -2.120 6.566 1.00 33.41 31 LEU A N 10
ATOM 23781 C CA . LEU A 1 31 ? 3.531 -2.864 5.873 1.00 44.12 31 LEU A CA 10
ATOM 23782 C C . LEU A 1 31 ? 2.672 -3.645 6.862 1.00 51.03 31 LEU A C 10
ATOM 23783 O O . LEU A 1 31 ? 2.880 -3.573 8.073 1.00 30.01 31 LEU A O 10
ATOM 23799 N N . PHE A 1 32 ? 1.707 -4.393 6.337 1.00 12.20 32 PHE A N 10
ATOM 23800 C CA . PHE A 1 32 ? 0.816 -5.189 7.173 1.00 3.15 32 PHE A CA 10
ATOM 23801 C C . PHE A 1 32 ? 0.703 -6.615 6.643 1.00 33.22 32 PHE A C 10
ATOM 23802 O O . PHE A 1 32 ? 0.579 -6.833 5.438 1.00 54.22 32 PHE A O 10
ATOM 23819 N N . ASP A 1 33 ? 0.747 -7.583 7.552 1.00 13.12 33 ASP A N 10
ATOM 23820 C CA . ASP A 1 33 ? 0.648 -8.989 7.177 1.00 3.15 33 ASP A CA 10
ATOM 23821 C C . ASP A 1 33 ? -0.535 -9.655 7.872 1.00 13.11 33 ASP A C 10
ATOM 23822 O O . ASP A 1 33 ? -1.118 -9.096 8.802 1.00 51.02 33 ASP A O 10
ATOM 23831 N N . CYS A 1 34 ? -0.887 -10.852 7.414 1.00 5.23 34 CYS A N 10
ATOM 23832 C CA . CYS A 1 34 ? -2.001 -11.594 7.990 1.00 74.34 34 CYS A CA 10
ATOM 23833 C C . CYS A 1 34 ? -1.581 -13.017 8.348 1.00 44.32 34 CYS A C 10
ATOM 23834 O O . CYS A 1 34 ? -0.417 -13.270 8.658 1.00 72.44 34 CYS A O 10
ATOM 23841 N N . GLU A 1 35 ? -2.536 -13.940 8.302 1.00 12.24 35 GLU A N 10
ATOM 23842 C CA . GLU A 1 35 ? -2.264 -15.336 8.623 1.00 73.23 35 GLU A CA 10
ATOM 23843 C C . GLU A 1 35 ? -0.903 -15.764 8.081 1.00 52.51 35 GLU A C 10
ATOM 23844 O O . GLU A 1 35 ? -0.387 -15.173 7.133 1.00 54.53 35 GLU A O 10
ATOM 23856 N N . ALA A 1 36 ? -0.327 -16.794 8.691 1.00 72.21 36 ALA A N 10
ATOM 23857 C CA . ALA A 1 36 ? 0.973 -17.302 8.270 1.00 75.12 36 ALA A CA 10
ATOM 23858 C C . ALA A 1 36 ? 0.988 -17.598 6.774 1.00 40.31 36 ALA A C 10
ATOM 23859 O O . ALA A 1 36 ? -0.059 -17.811 6.162 1.00 44.15 36 ALA A O 10
ATOM 23866 N N . LYS A 1 37 ? 2.181 -17.608 6.190 1.00 65.40 37 LYS A N 10
ATOM 23867 C CA . LYS A 1 37 ? 2.334 -17.878 4.765 1.00 24.33 37 LYS A CA 10
ATOM 23868 C C . LYS A 1 37 ? 3.753 -18.342 4.449 1.00 74.15 37 LYS A C 10
ATOM 23869 O O . LYS A 1 37 ? 4.703 -17.987 5.146 1.00 64.05 37 LYS A O 10
ATOM 23888 N N . LYS A 1 38 ? 3.888 -19.136 3.392 1.00 63.20 38 LYS A N 10
ATOM 23889 C CA . LYS A 1 38 ? 5.191 -19.647 2.980 1.00 15.22 38 LYS A CA 10
ATOM 23890 C C . LYS A 1 38 ? 5.487 -19.275 1.531 1.00 4.21 38 LYS A C 10
ATOM 23891 O O . LYS A 1 38 ? 4.893 -19.807 0.594 1.00 74.51 38 LYS A O 10
ATOM 23910 N N . PRO A 1 39 ? 6.430 -18.340 1.340 1.00 0.24 39 PRO A N 10
ATOM 23911 C CA . PRO A 1 39 ? 6.828 -17.878 0.008 1.00 44.35 39 PRO A CA 10
ATOM 23912 C C . PRO A 1 39 ? 7.590 -18.944 -0.772 1.00 73.23 39 PRO A C 10
ATOM 23913 O O . PRO A 1 39 ? 7.382 -19.115 -1.974 1.00 3.22 39 PRO A O 10
ATOM 23924 N N . ASP A 1 40 ? 8.471 -19.659 -0.082 1.00 33.44 40 ASP A N 10
ATOM 23925 C CA . ASP A 1 40 ? 9.262 -20.711 -0.710 1.00 21.15 40 ASP A CA 10
ATOM 23926 C C . ASP A 1 40 ? 10.157 -21.403 0.314 1.00 12.44 40 ASP A C 10
ATOM 23927 O O . ASP A 1 40 ? 11.274 -21.812 0.002 1.00 41.14 40 ASP A O 10
ATOM 23936 N N . GLY A 1 41 ? 9.657 -21.529 1.540 1.00 4.53 41 GLY A N 10
ATOM 23937 C CA . GLY A 1 41 ? 10.425 -22.170 2.592 1.00 41.42 41 GLY A CA 10
ATOM 23938 C C . GLY A 1 41 ? 9.546 -22.723 3.696 1.00 64.21 41 GLY A C 10
ATOM 23939 O O . GLY A 1 41 ? 9.405 -23.938 3.836 1.00 4.01 41 GLY A O 10
ATOM 23943 N N . SER A 1 42 ? 8.955 -21.830 4.483 1.00 22.33 42 SER A N 10
ATOM 23944 C CA . SER A 1 42 ? 8.090 -22.237 5.585 1.00 51.54 42 SER A CA 10
ATOM 23945 C C . SER A 1 42 ? 6.995 -21.202 5.825 1.00 11.22 42 SER A C 10
ATOM 23946 O O . SER A 1 42 ? 7.102 -20.055 5.390 1.00 24.01 42 SER A O 10
ATOM 23954 N N . TYR A 1 43 ? 5.942 -21.615 6.521 1.00 73.51 43 TYR A N 10
ATOM 23955 C CA . TYR A 1 43 ? 4.825 -20.726 6.818 1.00 31.42 43 TYR A CA 10
ATOM 23956 C C . TYR A 1 43 ? 5.025 -20.031 8.161 1.00 34.14 43 TYR A C 10
ATOM 23957 O O . TYR A 1 43 ? 5.351 -20.670 9.161 1.00 2.01 43 TYR A O 10
ATOM 23975 N N . ALA A 1 44 ? 4.825 -18.717 8.175 1.00 30.35 44 ALA A N 10
ATOM 23976 C CA . ALA A 1 44 ? 4.980 -17.934 9.395 1.00 30.10 44 ALA A CA 10
ATOM 23977 C C . ALA A 1 44 ? 4.751 -16.450 9.127 1.00 23.45 44 ALA A C 10
ATOM 23978 O O . ALA A 1 44 ? 5.630 -15.760 8.611 1.00 41.34 44 ALA A O 10
ATOM 23985 N N . HIS A 1 45 ? 3.565 -15.966 9.482 1.00 42.23 45 HIS A N 10
ATOM 23986 C CA . HIS A 1 45 ? 3.221 -14.563 9.279 1.00 1.14 45 HIS A CA 10
ATOM 23987 C C . HIS A 1 45 ? 2.097 -14.138 10.220 1.00 62.13 45 HIS A C 10
ATOM 23988 O O . HIS A 1 45 ? 0.931 -14.482 10.028 1.00 71.24 45 HIS A O 10
ATOM 24002 N N . PRO A 1 46 ? 2.454 -13.373 11.262 1.00 43.22 46 PRO A N 10
ATOM 24003 C CA . PRO A 1 46 ? 1.490 -12.885 12.253 1.00 64.03 46 PRO A CA 10
ATOM 24004 C C . PRO A 1 46 ? 0.549 -11.833 11.677 1.00 43.53 46 PRO A C 10
ATOM 24005 O O . PRO A 1 46 ? 0.991 -10.841 11.096 1.00 4.30 46 PRO A O 10
ATOM 24016 N N . CYS A 1 47 ? -0.751 -12.054 11.841 1.00 25.21 47 CYS A N 10
ATOM 24017 C CA . CYS A 1 47 ? -1.755 -11.125 11.338 1.00 60.23 47 CYS A CA 10
ATOM 24018 C C . CYS A 1 47 ? -2.142 -10.110 12.409 1.00 51.31 47 CYS A C 10
ATOM 24019 O O . CYS A 1 47 ? -2.331 -10.462 13.573 1.00 2.14 47 CYS A O 10
ATOM 24026 N N . ARG A 1 48 ? -2.259 -8.849 12.006 1.00 2.42 48 ARG A N 10
ATOM 24027 C CA . ARG A 1 48 ? -2.622 -7.782 12.931 1.00 14.20 48 ARG A CA 10
ATOM 24028 C C . ARG A 1 48 ? -3.641 -8.274 13.955 1.00 1.22 48 ARG A C 10
ATOM 24029 O O . ARG A 1 48 ? -4.822 -7.934 13.883 1.00 71.50 48 ARG A O 10
ATOM 24050 N N . ARG A 1 49 ? -3.175 -9.075 14.907 1.00 30.53 49 ARG A N 10
ATOM 24051 C CA . ARG A 1 49 ? -4.045 -9.616 15.945 1.00 53.51 49 ARG A CA 10
ATOM 24052 C C . ARG A 1 49 ? -3.293 -10.612 16.821 1.00 24.42 49 ARG A C 10
ATOM 24053 O O . ARG A 1 49 ? -2.604 -11.500 16.317 1.00 24.35 49 ARG A O 10
ATOM 24074 N N . CYS A 1 50 ? -3.429 -10.459 18.134 1.00 42.14 50 CYS A N 10
ATOM 24075 C CA . CYS A 1 50 ? -2.761 -11.345 19.080 1.00 4.35 50 CYS A CA 10
ATOM 24076 C C . CYS A 1 50 ? -2.426 -12.683 18.430 1.00 40.01 50 CYS A C 10
ATOM 24077 O O . CYS A 1 50 ? -3.267 -13.579 18.362 1.00 31.45 50 CYS A O 10
ATOM 24085 N N . ASP A 1 51 ? -1.193 -12.810 17.951 1.00 74.10 51 ASP A N 10
ATOM 24086 C CA . ASP A 1 51 ? -0.747 -14.039 17.305 1.00 52.23 51 ASP A CA 10
ATOM 24087 C C . ASP A 1 51 ? 0.654 -13.870 16.725 1.00 54.04 51 ASP A C 10
ATOM 24088 O O . ASP A 1 51 ? 0.989 -12.817 16.184 1.00 43.21 51 ASP A O 10
ATOM 24097 N N . ALA A 1 52 ? 1.467 -14.914 16.842 1.00 20.32 52 ALA A N 10
ATOM 24098 C CA . ALA A 1 52 ? 2.831 -14.882 16.329 1.00 51.11 52 ALA A CA 10
ATOM 24099 C C . ALA A 1 52 ? 3.118 -16.098 15.455 1.00 32.54 52 ALA A C 10
ATOM 24100 O O . ALA A 1 52 ? 2.634 -17.197 15.726 1.00 13.51 52 ALA A O 10
ATOM 24107 N N . ASN A 1 53 ? 3.908 -15.895 14.406 1.00 13.21 53 ASN A N 10
ATOM 24108 C CA . ASN A 1 53 ? 4.258 -16.976 13.492 1.00 52.32 53 ASN A CA 10
ATOM 24109 C C . ASN A 1 53 ? 5.700 -16.839 13.014 1.00 4.54 53 ASN A C 10
ATOM 24110 O O . ASN A 1 53 ? 6.016 -15.970 12.203 1.00 42.32 53 ASN A O 10
ATOM 24121 N N . ASN A 1 54 ? 6.571 -17.703 13.524 1.00 24.43 54 ASN A N 10
ATOM 24122 C CA . ASN A 1 54 ? 7.981 -17.679 13.150 1.00 32.11 54 ASN A CA 10
ATOM 24123 C C . ASN A 1 54 ? 8.330 -18.873 12.267 1.00 72.12 54 ASN A C 10
ATOM 24124 O O . ASN A 1 54 ? 7.598 -19.863 12.227 1.00 44.14 54 ASN A O 10
ATOM 24135 N N . ILE A 1 55 ? 9.451 -18.772 11.562 1.00 64.44 55 ILE A N 10
ATOM 24136 C CA . ILE A 1 55 ? 9.898 -19.844 10.681 1.00 60.43 55 ILE A CA 10
ATOM 24137 C C . ILE A 1 55 ? 10.943 -20.719 11.365 1.00 34.33 55 ILE A C 10
ATOM 24138 O O . ILE A 1 55 ? 12.138 -20.426 11.322 1.00 50.23 55 ILE A O 10
ATOM 24154 N N . CYS A 1 56 ? 10.484 -21.795 11.995 1.00 21.12 56 CYS A N 10
ATOM 24155 C CA . CYS A 1 56 ? 11.379 -22.715 12.689 1.00 42.42 56 CYS A CA 10
ATOM 24156 C C . CYS A 1 56 ? 11.847 -23.826 11.755 1.00 34.30 56 CYS A C 10
ATOM 24157 O O . CYS A 1 56 ? 11.102 -24.763 11.465 1.00 21.15 56 CYS A O 10
ATOM 24165 N N . LYS A 1 57 ? 13.084 -23.715 11.285 1.00 64.41 57 LYS A N 10
ATOM 24166 C CA . LYS A 1 57 ? 13.653 -24.710 10.383 1.00 32.21 57 LYS A CA 10
ATOM 24167 C C . LYS A 1 57 ? 12.579 -25.674 9.890 1.00 74.05 57 LYS A C 10
ATOM 24168 O O . LYS A 1 57 ? 12.273 -26.668 10.549 1.00 14.14 57 LYS A O 10
ATOM 24187 N N . CYS A 1 58 ? 12.011 -25.375 8.726 1.00 1.24 58 CYS A N 10
ATOM 24188 C CA . CYS A 1 58 ? 10.971 -26.216 8.144 1.00 1.32 58 CYS A CA 10
ATOM 24189 C C . CYS A 1 58 ? 9.881 -26.519 9.167 1.00 24.42 58 CYS A C 10
ATOM 24190 O O . CYS A 1 58 ? 9.262 -27.583 9.132 1.00 3.25 58 CYS A O 10
ATOM 24198 N N . SER A 1 59 ? 9.654 -25.579 10.078 1.00 15.33 59 SER A N 10
ATOM 24199 C CA . SER A 1 59 ? 8.642 -25.748 11.115 1.00 3.12 59 SER A CA 10
ATOM 24200 C C . SER A 1 59 ? 7.887 -24.444 11.356 1.00 45.03 59 SER A C 10
ATOM 24201 O O . SER A 1 59 ? 8.451 -23.472 11.861 1.00 53.15 59 SER A O 10
ATOM 24209 N N . CYS A 1 60 ? 6.610 -24.431 10.991 1.00 64.42 60 CYS A N 10
ATOM 24210 C CA . CYS A 1 60 ? 5.777 -23.247 11.165 1.00 31.14 60 CYS A CA 10
ATOM 24211 C C . CYS A 1 60 ? 5.074 -23.272 12.519 1.00 42.31 60 CYS A C 10
ATOM 24212 O O . CYS A 1 60 ? 4.493 -24.284 12.911 1.00 21.04 60 CYS A O 10
ATOM 24220 N N . THR A 1 61 ? 5.133 -22.150 13.231 1.00 75.23 61 THR A N 10
ATOM 24221 C CA . THR A 1 61 ? 4.505 -22.043 14.542 1.00 73.54 61 THR A CA 10
ATOM 24222 C C . THR A 1 61 ? 3.451 -20.942 14.558 1.00 1.05 61 THR A C 10
ATOM 24223 O O . THR A 1 61 ? 3.768 -19.770 14.760 1.00 31.14 61 THR A O 10
ATOM 24234 N N . ALA A 1 62 ? 2.197 -21.326 14.346 1.00 73.01 62 ALA A N 10
ATOM 24235 C CA . ALA A 1 62 ? 1.096 -20.371 14.340 1.00 51.44 62 ALA A CA 10
ATOM 24236 C C . ALA A 1 62 ? 0.337 -20.399 15.662 1.00 50.20 62 ALA A C 10
ATOM 24237 O O . ALA A 1 62 ? -0.375 -21.359 15.959 1.00 2.34 62 ALA A O 10
ATOM 24244 N N . ILE A 1 63 ? 0.494 -19.342 16.452 1.00 41.24 63 ILE A N 10
ATOM 24245 C CA . ILE A 1 63 ? -0.177 -19.246 17.742 1.00 70.41 63 ILE A CA 10
ATOM 24246 C C . ILE A 1 63 ? -0.667 -17.826 18.003 1.00 21.11 63 ILE A C 10
ATOM 24247 O O . ILE A 1 63 ? -0.201 -16.861 17.397 1.00 11.10 63 ILE A O 10
ATOM 24263 N N . PRO A 1 64 ? -1.629 -17.693 18.929 1.00 44.45 64 PRO A N 10
ATOM 24264 C CA . PRO A 1 64 ? -2.201 -16.393 19.293 1.00 32.54 64 PRO A CA 10
ATOM 24265 C C . PRO A 1 64 ? -1.212 -15.517 20.054 1.00 41.13 64 PRO A C 10
ATOM 24266 O O . PRO A 1 64 ? -0.006 -15.767 20.037 1.00 31.44 64 PRO A O 10
ATOM 24277 N N . CYS A 1 65 ? -1.729 -14.490 20.719 1.00 44.33 65 CYS A N 10
ATOM 24278 C CA . CYS A 1 65 ? -0.890 -13.575 21.485 1.00 23.23 65 CYS A CA 10
ATOM 24279 C C . CYS A 1 65 ? 0.245 -14.327 22.174 1.00 13.55 65 CYS A C 10
ATOM 24280 O O . CYS A 1 65 ? 0.061 -14.900 23.247 1.00 72.30 65 CYS A O 10
ATOM 24288 N N . ASN A 1 66 ? 1.418 -14.320 21.549 1.00 13.44 66 ASN A N 10
ATOM 24289 C CA . ASN A 1 66 ? 2.582 -15.003 22.102 1.00 40.54 66 ASN A CA 10
ATOM 24290 C C . ASN A 1 66 ? 2.805 -14.607 23.558 1.00 11.40 66 ASN A C 10
ATOM 24291 O O . ASN A 1 66 ? 3.358 -15.376 24.342 1.00 22.45 66 ASN A O 10
ATOM 24302 N N . GLU A 1 67 ? 2.370 -13.401 23.911 1.00 35.23 67 GLU A N 10
ATOM 24303 C CA . GLU A 1 67 ? 2.522 -12.904 25.273 1.00 1.44 67 GLU A CA 10
ATOM 24304 C C . GLU A 1 67 ? 1.222 -13.057 26.058 1.00 60.44 67 GLU A C 10
ATOM 24305 O O . GLU A 1 67 ? 0.726 -12.100 26.652 1.00 25.25 67 GLU A O 10
ATOM 24317 N N . ASP A 1 68 ? 0.675 -14.268 26.053 1.00 62.00 68 ASP A N 10
ATOM 24318 C CA . ASP A 1 68 ? -0.567 -14.549 26.764 1.00 41.32 68 ASP A CA 10
ATOM 24319 C C . ASP A 1 68 ? -1.037 -13.323 27.541 1.00 21.23 68 ASP A C 10
ATOM 24320 O O . ASP A 1 68 ? -0.935 -13.276 28.768 1.00 70.34 68 ASP A O 10
ATOM 24329 N N . HIS A 1 69 ? -1.551 -12.332 26.820 1.00 61.13 69 HIS A N 10
ATOM 24330 C CA . HIS A 1 69 ? -2.036 -11.105 27.442 1.00 73.40 69 HIS A CA 10
ATOM 24331 C C . HIS A 1 69 ? -3.472 -10.812 27.017 1.00 31.24 69 HIS A C 10
ATOM 24332 O O . HIS A 1 69 ? -3.797 -10.766 25.831 1.00 71.22 69 HIS A O 10
ATOM 24346 N N . PRO A 1 70 ? -4.353 -10.610 28.008 1.00 12.42 70 PRO A N 10
ATOM 24347 C CA . PRO A 1 70 ? -5.768 -10.318 27.762 1.00 54.34 70 PRO A CA 10
ATOM 24348 C C . PRO A 1 70 ? -5.978 -8.933 27.160 1.00 53.53 70 PRO A C 10
ATOM 24349 O O . PRO A 1 70 ? -6.406 -8.005 27.848 1.00 54.15 70 PRO A O 10
ATOM 24360 N N . CYS A 1 71 ? -5.675 -8.800 25.873 1.00 11.43 71 CYS A N 10
ATOM 24361 C CA . CYS A 1 71 ? -5.830 -7.526 25.179 1.00 75.32 71 CYS A CA 10
ATOM 24362 C C . CYS A 1 71 ? -6.375 -7.738 23.770 1.00 70.40 71 CYS A C 10
ATOM 24363 O O . CYS A 1 71 ? -6.338 -8.849 23.239 1.00 20.13 71 CYS A O 10
ATOM 24371 N N . HIS A 1 72 ? -6.882 -6.666 23.169 1.00 31.45 72 HIS A N 10
ATOM 24372 C CA . HIS A 1 72 ? -7.436 -6.735 21.822 1.00 61.31 72 HIS A CA 10
ATOM 24373 C C . HIS A 1 72 ? -6.405 -7.280 20.838 1.00 61.10 72 HIS A C 10
ATOM 24374 O O . HIS A 1 72 ? -5.225 -7.408 21.166 1.00 0.45 72 HIS A O 10
ATOM 24388 N N . HIS A 1 73 ? -6.858 -7.601 19.630 1.00 12.22 73 HIS A N 10
ATOM 24389 C CA . HIS A 1 73 ? -5.975 -8.132 18.598 1.00 21.34 73 HIS A CA 10
ATOM 24390 C C . HIS A 1 73 ? -4.950 -7.087 18.169 1.00 53.41 73 HIS A C 10
ATOM 24391 O O . HIS A 1 73 ? -4.939 -6.651 17.017 1.00 52.11 73 HIS A O 10
ATOM 24405 N N . CYS A 1 74 ? -4.093 -6.688 19.102 1.00 64.04 74 CYS A N 10
ATOM 24406 C CA . CYS A 1 74 ? -3.065 -5.692 18.820 1.00 41.12 74 CYS A CA 10
ATOM 24407 C C . CYS A 1 74 ? -2.084 -5.579 19.983 1.00 54.55 74 CYS A C 10
ATOM 24408 O O . CYS A 1 74 ? -2.230 -6.258 21.000 1.00 44.45 74 CYS A O 10
ATOM 24416 N N . HIS A 1 75 ? -1.084 -4.717 19.825 1.00 54.03 75 HIS A N 10
ATOM 24417 C CA . HIS A 1 75 ? -0.078 -4.515 20.861 1.00 33.34 75 HIS A CA 10
ATOM 24418 C C . HIS A 1 75 ? -0.702 -4.615 22.250 1.00 22.03 75 HIS A C 10
ATOM 24419 O O . HIS A 1 75 ? -1.921 -4.546 22.399 1.00 12.12 75 HIS A O 10
ATOM 24433 N N . GLU A 1 76 ? 0.144 -4.779 23.263 1.00 12.40 76 GLU A N 10
ATOM 24434 C CA . GLU A 1 76 ? -0.326 -4.889 24.639 1.00 22.41 76 GLU A CA 10
ATOM 24435 C C . GLU A 1 76 ? -0.998 -3.596 25.090 1.00 35.12 76 GLU A C 10
ATOM 24436 O O . GLU A 1 76 ? -0.346 -2.699 25.623 1.00 33.12 76 GLU A O 10
ATOM 24448 N N . GLU A 1 77 ? -2.307 -3.509 24.872 1.00 42.15 77 GLU A N 10
ATOM 24449 C CA . GLU A 1 77 ? -3.067 -2.325 25.254 1.00 34.22 77 GLU A CA 10
ATOM 24450 C C . GLU A 1 77 ? -3.061 -2.141 26.769 1.00 10.40 77 GLU A C 10
ATOM 24451 O O . GLU A 1 77 ? -2.313 -2.808 27.483 1.00 24.12 77 GLU A O 10
ATOM 24463 N N . ASP A 1 78 ? -3.899 -1.230 27.252 1.00 75.35 78 ASP A N 10
ATOM 24464 C CA . ASP A 1 78 ? -3.992 -0.957 28.681 1.00 22.21 78 ASP A CA 10
ATOM 24465 C C . ASP A 1 78 ? -4.904 -1.968 29.370 1.00 51.35 78 ASP A C 10
ATOM 24466 O O . ASP A 1 78 ? -5.131 -1.892 30.577 1.00 24.33 78 ASP A O 10
ATOM 24475 N N . ASP A 1 79 ? -5.425 -2.911 28.593 1.00 33.22 79 ASP A N 10
ATOM 24476 C CA . ASP A 1 79 ? -6.313 -3.937 29.128 1.00 73.01 79 ASP A CA 10
ATOM 24477 C C . ASP A 1 79 ? -5.528 -4.974 29.924 1.00 22.42 79 ASP A C 10
ATOM 24478 O O . ASP A 1 79 ? -4.590 -5.584 29.413 1.00 63.30 79 ASP A O 10
ATOM 24487 N N . GLY A 1 80 ? -5.918 -5.168 31.181 1.00 62.44 80 GLY A N 10
ATOM 24488 C CA . GLY A 1 80 ? -5.239 -6.131 32.028 1.00 62.43 80 GLY A CA 10
ATOM 24489 C C . GLY A 1 80 ? -5.231 -5.717 33.486 1.00 72.22 80 GLY A C 10
ATOM 24490 O O . GLY A 1 80 ? -5.652 -4.612 33.826 1.00 14.42 80 GLY A O 10
ATOM 24494 N N . ASP A 1 81 ? -4.753 -6.606 34.349 1.00 30.32 81 ASP A N 10
ATOM 24495 C CA . ASP A 1 81 ? -4.693 -6.328 35.779 1.00 10.43 81 ASP A CA 10
ATOM 24496 C C . ASP A 1 81 ? -3.247 -6.209 36.250 1.00 43.04 81 ASP A C 10
ATOM 24497 O O . ASP A 1 81 ? -2.328 -6.078 35.440 1.00 4.35 81 ASP A O 10
ATOM 24506 N N . THR A 1 82 ? -3.051 -6.255 37.564 1.00 52.21 82 THR A N 10
ATOM 24507 C CA . THR A 1 82 ? -1.718 -6.150 38.142 1.00 23.34 82 THR A CA 10
ATOM 24508 C C . THR A 1 82 ? -0.711 -6.985 37.359 1.00 74.32 82 THR A C 10
ATOM 24509 O O . THR A 1 82 ? 0.199 -6.447 36.727 1.00 75.51 82 THR A O 10
ATOM 24520 N N . HIS A 1 83 ? -0.881 -8.303 37.403 1.00 24.04 83 HIS A N 10
ATOM 24521 C CA . HIS A 1 83 ? 0.013 -9.213 36.696 1.00 42.13 83 HIS A CA 10
ATOM 24522 C C . HIS A 1 83 ? 0.319 -8.694 35.294 1.00 54.40 83 HIS A C 10
ATOM 24523 O O . HIS A 1 83 ? 1.480 -8.613 34.891 1.00 74.34 83 HIS A O 10
ATOM 24537 N N . CYS A 1 84 ? -0.729 -8.343 34.557 1.00 74.42 84 CYS A N 10
ATOM 24538 C CA . CYS A 1 84 ? -0.573 -7.833 33.199 1.00 32.32 84 CYS A CA 10
ATOM 24539 C C . CYS A 1 84 ? 0.431 -6.686 33.162 1.00 61.02 84 CYS A C 10
ATOM 24540 O O . CYS A 1 84 ? 1.254 -6.596 32.250 1.00 74.44 84 CYS A O 10
ATOM 24548 N N . HIS A 1 85 ? 0.358 -5.809 34.158 1.00 35.11 85 HIS A N 10
ATOM 24549 C CA . HIS A 1 85 ? 1.260 -4.666 34.239 1.00 51.04 85 HIS A CA 10
ATOM 24550 C C . HIS A 1 85 ? 2.702 -5.125 34.433 1.00 11.31 85 HIS A C 10
ATOM 24551 O O . HIS A 1 85 ? 3.636 -4.499 33.930 1.00 73.13 85 HIS A O 10
ATOM 24565 N N . CYS A 1 86 ? 2.876 -6.219 35.166 1.00 14.21 86 CYS A N 10
ATOM 24566 C CA . CYS A 1 86 ? 4.204 -6.760 35.429 1.00 64.35 86 CYS A CA 10
ATOM 24567 C C . CYS A 1 86 ? 4.777 -7.425 34.181 1.00 51.33 86 CYS A C 10
ATOM 24568 O O . CYS A 1 86 ? 5.988 -7.414 33.960 1.00 72.51 86 CYS A O 10
ATOM 24576 N N . SER A 1 87 ? 3.898 -8.003 33.368 1.00 30.15 87 SER A N 10
ATOM 24577 C CA . SER A 1 87 ? 4.316 -8.678 32.145 1.00 4.42 87 SER A CA 10
ATOM 24578 C C . SER A 1 87 ? 4.637 -7.666 31.049 1.00 12.33 87 SER A C 10
ATOM 24579 O O . SER A 1 87 ? 5.407 -7.951 30.132 1.00 63.03 87 SER A O 10
ATOM 24587 N N . CYS A 1 88 ? 4.040 -6.483 31.152 1.00 23.30 88 CYS A N 10
ATOM 24588 C CA . CYS A 1 88 ? 4.261 -5.428 30.170 1.00 55.23 88 CYS A CA 10
ATOM 24589 C C . CYS A 1 88 ? 5.596 -4.732 30.410 1.00 42.32 88 CYS A C 10
ATOM 24590 O O . CYS A 1 88 ? 6.314 -4.404 29.466 1.00 62.02 88 CYS A O 10
ATOM 24598 N N . GLU A 1 89 ? 5.921 -4.508 31.679 1.00 2.13 89 GLU A N 10
ATOM 24599 C CA . GLU A 1 89 ? 7.170 -3.848 32.042 1.00 32.05 89 GLU A CA 10
ATOM 24600 C C . GLU A 1 89 ? 8.372 -4.688 31.620 1.00 31.04 89 GLU A C 10
ATOM 24601 O O . GLU A 1 89 ? 9.414 -4.154 31.241 1.00 44.41 89 GLU A O 10
ATOM 24613 N N . HIS A 1 90 ? 8.219 -6.007 31.690 1.00 12.41 90 HIS A N 10
ATOM 24614 C CA . HIS A 1 90 ? 9.291 -6.922 31.316 1.00 42.45 90 HIS A CA 10
ATOM 24615 C C . HIS A 1 90 ? 9.218 -7.265 29.831 1.00 45.03 90 HIS A C 10
ATOM 24616 O O . HIS A 1 90 ? 10.232 -7.576 29.205 1.00 20.03 90 HIS A O 10
ATOM 24630 N N . SER A 1 91 ? 8.013 -7.207 29.273 1.00 3.01 91 SER A N 10
ATOM 24631 C CA . SER A 1 91 ? 7.808 -7.516 27.863 1.00 73.20 91 SER A CA 10
ATOM 24632 C C . SER A 1 91 ? 8.184 -6.326 26.985 1.00 25.54 91 SER A C 10
ATOM 24633 O O . SER A 1 91 ? 8.650 -6.495 25.858 1.00 51.33 91 SER A O 10
ATOM 24641 N N . HIS A 1 92 ? 7.980 -5.123 27.511 1.00 14.12 92 HIS A N 10
ATOM 24642 C CA . HIS A 1 92 ? 8.298 -3.904 26.777 1.00 51.52 92 HIS A CA 10
ATOM 24643 C C . HIS A 1 92 ? 9.807 -3.695 26.698 1.00 23.02 92 HIS A C 10
ATOM 24644 O O . HIS A 1 92 ? 10.313 -3.102 25.745 1.00 11.54 92 HIS A O 10
ATOM 24658 N N . ASP A 1 93 ? 10.521 -4.186 27.706 1.00 54.05 93 ASP A N 10
ATOM 24659 C CA . ASP A 1 93 ? 11.972 -4.054 27.750 1.00 2.33 93 ASP A CA 10
ATOM 24660 C C . ASP A 1 93 ? 12.639 -5.068 26.826 1.00 40.52 93 ASP A C 10
ATOM 24661 O O . ASP A 1 93 ? 13.796 -4.903 26.439 1.00 65.23 93 ASP A O 10
ATOM 24670 N N . HIS A 1 94 ? 11.901 -6.117 26.476 1.00 4.31 94 HIS A N 10
ATOM 24671 C CA . HIS A 1 94 ? 12.422 -7.158 25.597 1.00 14.01 94 HIS A CA 10
ATOM 24672 C C . HIS A 1 94 ? 12.170 -6.809 24.133 1.00 21.03 94 HIS A C 10
ATOM 24673 O O . HIS A 1 94 ? 13.017 -7.050 23.273 1.00 43.24 94 HIS A O 10
ATOM 24687 N N . HIS A 1 95 ? 11.000 -6.241 23.858 1.00 62.12 95 HIS A N 10
ATOM 24688 C CA . HIS A 1 95 ? 10.637 -5.859 22.498 1.00 62.23 95 HIS A CA 10
ATOM 24689 C C . HIS A 1 95 ? 11.202 -4.485 22.150 1.00 63.30 95 HIS A C 10
ATOM 24690 O O . HIS A 1 95 ? 10.498 -3.633 21.608 1.00 4.11 95 HIS A O 10
ATOM 24704 N N . ASP A 1 96 ? 12.476 -4.278 22.466 1.00 52.32 96 ASP A N 10
ATOM 24705 C CA . ASP A 1 96 ? 13.136 -3.007 22.187 1.00 74.54 96 ASP A CA 10
ATOM 24706 C C . ASP A 1 96 ? 12.780 -2.506 20.790 1.00 25.13 96 ASP A C 10
ATOM 24707 O O . ASP A 1 96 ? 12.895 -1.315 20.500 1.00 62.22 96 ASP A O 10
ATOM 24716 N N . ASP A 1 97 ? 12.350 -3.422 19.930 1.00 22.31 97 ASP A N 10
ATOM 24717 C CA . ASP A 1 97 ? 11.978 -3.073 18.564 1.00 63.52 97 ASP A CA 10
ATOM 24718 C C . ASP A 1 97 ? 10.732 -2.195 18.548 1.00 55.54 97 ASP A C 10
ATOM 24719 O O . ASP A 1 97 ? 10.159 -1.931 17.490 1.00 62.41 97 ASP A O 10
ATOM 24728 N N . ASP A 1 98 ? 10.316 -1.745 19.726 1.00 11.34 98 ASP A N 10
ATOM 24729 C CA . ASP A 1 98 ? 9.137 -0.895 19.848 1.00 33.31 98 ASP A CA 10
ATOM 24730 C C . ASP A 1 98 ? 9.240 0.313 18.923 1.00 11.41 98 ASP A C 10
ATOM 24731 O O . ASP A 1 98 ? 9.513 1.429 19.368 1.00 34.24 98 ASP A O 10
ATOM 24740 N N . THR A 1 99 ? 9.021 0.085 17.632 1.00 61.32 99 THR A N 10
ATOM 24741 C CA . THR A 1 99 ? 9.092 1.153 16.644 1.00 54.54 99 THR A CA 10
ATOM 24742 C C . THR A 1 99 ? 8.257 2.355 17.072 1.00 35.42 99 THR A C 10
ATOM 24743 O O . THR A 1 99 ? 8.436 3.462 16.563 1.00 32.43 99 THR A O 10
ATOM 24754 N N . HIS A 1 100 ? 7.343 2.130 18.012 1.00 64.32 100 HIS A N 10
ATOM 24755 C CA . HIS A 1 100 ? 6.481 3.195 18.510 1.00 11.21 100 HIS A CA 10
ATOM 24756 C C . HIS A 1 100 ? 6.309 3.093 20.023 1.00 65.33 100 HIS A C 10
ATOM 24757 O O . HIS A 1 100 ? 5.361 2.479 20.510 1.00 51.13 100 HIS A O 10
ATOM 24771 N N . GLY A 1 101 ? 7.235 3.698 20.761 1.00 63.31 101 GLY A N 10
ATOM 24772 C CA . GLY A 1 101 ? 7.169 3.662 22.210 1.00 34.32 101 GLY A CA 10
ATOM 24773 C C . GLY A 1 101 ? 8.541 3.640 22.853 1.00 1.03 101 GLY A C 10
ATOM 24774 O O . GLY A 1 101 ? 8.995 2.599 23.326 1.00 61.41 101 GLY A O 10
ATOM 24778 N N . GLU A 1 102 ? 9.204 4.792 22.870 1.00 54.53 102 GLU A N 10
ATOM 24779 C CA . GLU A 1 102 ? 10.534 4.900 23.458 1.00 73.24 102 GLU A CA 10
ATOM 24780 C C . GLU A 1 102 ? 10.811 6.328 23.920 1.00 73.44 102 GLU A C 10
ATOM 24781 O O . GLU A 1 102 ? 9.973 7.216 23.764 1.00 14.22 102 GLU A O 10
ATOM 24793 N N . CYS A 1 103 ? 11.992 6.540 24.489 1.00 45.12 103 CYS A N 10
ATOM 24794 C CA . CYS A 1 103 ? 12.382 7.858 24.975 1.00 14.30 103 CYS A CA 10
ATOM 24795 C C . CYS A 1 103 ? 13.884 7.920 25.237 1.00 73.12 103 CYS A C 10
ATOM 24796 O O . CYS A 1 103 ? 14.357 7.524 26.303 1.00 52.32 103 CYS A O 10
ATOM 24803 N N . THR A 1 104 ? 14.630 8.419 24.256 1.00 12.33 104 THR A N 10
ATOM 24804 C CA . THR A 1 104 ? 16.078 8.532 24.379 1.00 14.32 104 THR A CA 10
ATOM 24805 C C . THR A 1 104 ? 16.578 9.848 23.794 1.00 0.14 104 THR A C 10
ATOM 24806 O O . THR A 1 104 ? 17.780 10.113 23.773 1.00 2.13 104 THR A O 10
ATOM 24817 N N . LYS A 1 105 ? 15.649 10.671 23.320 1.00 34.22 105 LYS A N 10
ATOM 24818 C CA . LYS A 1 105 ? 15.994 11.961 22.736 1.00 4.33 105 LYS A CA 10
ATOM 24819 C C . LYS A 1 105 ? 15.521 13.106 23.627 1.00 62.23 105 LYS A C 10
ATOM 24820 O O . LYS A 1 105 ? 14.993 12.881 24.716 1.00 51.41 105 LYS A O 10
ATOM 24839 N N . LYS A 1 106 ? 15.713 14.334 23.156 1.00 34.41 106 LYS A N 10
ATOM 24840 C CA . LYS A 1 106 ? 15.303 15.514 23.908 1.00 41.03 106 LYS A CA 10
ATOM 24841 C C . LYS A 1 106 ? 13.783 15.628 23.956 1.00 32.22 106 LYS A C 10
ATOM 24842 O O . LYS A 1 106 ? 13.240 16.686 24.273 1.00 21.22 106 LYS A O 10
ATOM 24861 N N . ALA A 1 107 ? 13.102 14.531 23.641 1.00 35.04 107 ALA A N 10
ATOM 24862 C CA . ALA A 1 107 ? 11.644 14.507 23.653 1.00 42.32 107 ALA A CA 10
ATOM 24863 C C . ALA A 1 107 ? 11.117 13.744 24.863 1.00 30.10 107 ALA A C 10
ATOM 24864 O O . ALA A 1 107 ? 11.874 13.148 25.630 1.00 42.15 107 ALA A O 10
ATOM 24871 N N . PRO A 1 108 ? 9.788 13.761 25.041 1.00 33.04 108 PRO A N 10
ATOM 24872 C CA . PRO A 1 108 ? 9.130 13.075 26.157 1.00 32.14 108 PRO A CA 10
ATOM 24873 C C . PRO A 1 108 ? 9.191 11.557 26.022 1.00 54.33 108 PRO A C 10
ATOM 24874 O O . PRO A 1 108 ? 10.073 11.018 25.353 1.00 3.34 108 PRO A O 10
ATOM 24885 N N . CYS A 1 109 ? 8.247 10.873 26.659 1.00 31.33 109 CYS A N 10
ATOM 24886 C CA . CYS A 1 109 ? 8.193 9.417 26.610 1.00 34.31 109 CYS A CA 10
ATOM 24887 C C . CYS A 1 109 ? 6.849 8.941 26.064 1.00 24.43 109 CYS A C 10
ATOM 24888 O O . CYS A 1 109 ? 5.793 9.364 26.533 1.00 75.15 109 CYS A O 10
ATOM 24895 N N . TRP A 1 110 ? 6.900 8.059 25.073 1.00 75.33 110 TRP A N 10
ATOM 24896 C CA . TRP A 1 110 ? 5.687 7.525 24.463 1.00 31.41 110 TRP A CA 10
ATOM 24897 C C . TRP A 1 110 ? 5.768 6.008 24.327 1.00 45.22 110 TRP A C 10
ATOM 24898 O O . TRP A 1 110 ? 6.856 5.431 24.353 1.00 14.25 110 TRP A O 10
ATOM 24919 N N . ARG A 1 111 ? 4.613 5.368 24.181 1.00 52.44 111 ARG A N 10
ATOM 24920 C CA . ARG A 1 111 ? 4.555 3.918 24.041 1.00 14.41 111 ARG A CA 10
ATOM 24921 C C . ARG A 1 111 ? 3.160 3.469 23.614 1.00 65.21 111 ARG A C 10
ATOM 24922 O O . ARG A 1 111 ? 2.157 4.067 24.005 1.00 45.32 111 ARG A O 10
ATOM 24943 N N . CYS A 1 112 ? 3.106 2.413 22.810 1.00 73.11 112 CYS A N 10
ATOM 24944 C CA . CYS A 1 112 ? 1.835 1.884 22.328 1.00 34.32 112 CYS A CA 10
ATOM 24945 C C . CYS A 1 112 ? 0.885 1.608 23.490 1.00 63.13 112 CYS A C 10
ATOM 24946 O O . CYS A 1 112 ? 1.058 0.639 24.228 1.00 63.22 112 CYS A O 10
ATOM 24954 N N . GLU A 1 113 ? -0.116 2.468 23.646 1.00 73.03 113 GLU A N 10
ATOM 24955 C CA . GLU A 1 113 ? -1.091 2.317 24.720 1.00 52.54 113 GLU A CA 10
ATOM 24956 C C . GLU A 1 113 ? -2.488 2.708 24.245 1.00 71.40 113 GLU A C 10
ATOM 24957 O O . GLU A 1 113 ? -2.643 3.566 23.376 1.00 11.55 113 GLU A O 10
ATOM 24969 N N . TYR A 1 114 ? -3.501 2.070 24.820 1.00 13.15 114 TYR A N 10
ATOM 24970 C CA . TYR A 1 114 ? -4.885 2.347 24.455 1.00 53.30 114 TYR A CA 10
ATOM 24971 C C . TYR A 1 114 ? -5.850 1.566 25.342 1.00 50.20 114 TYR A C 10
ATOM 24972 O O . TYR A 1 114 ? -5.507 0.510 25.872 1.00 41.24 114 TYR A O 10
ATOM 24990 N N . ASN A 1 115 ? -7.060 2.094 25.498 1.00 4.41 115 ASN A N 10
ATOM 24991 C CA . ASN A 1 115 ? -8.076 1.448 26.321 1.00 64.24 115 ASN A CA 10
ATOM 24992 C C . ASN A 1 115 ? -8.970 0.548 25.473 1.00 52.41 115 ASN A C 10
ATOM 24993 O O . ASN A 1 115 ? -8.886 0.552 24.245 1.00 31.22 115 ASN A O 10
ATOM 25004 N N . ALA A 1 116 ? -9.827 -0.220 26.137 1.00 22.34 116 ALA A N 10
ATOM 25005 C CA . ALA A 1 116 ? -10.739 -1.123 25.446 1.00 41.44 116 ALA A CA 10
ATOM 25006 C C . ALA A 1 116 ? -11.606 -0.366 24.445 1.00 64.03 116 ALA A C 10
ATOM 25007 O O . ALA A 1 116 ? -12.535 0.345 24.827 1.00 41.31 116 ALA A O 10
ATOM 25014 N N . ASP A 1 117 ? -11.295 -0.524 23.163 1.00 51.53 117 ASP A N 10
ATOM 25015 C CA . ASP A 1 117 ? -12.046 0.145 22.106 1.00 33.24 117 ASP A CA 10
ATOM 25016 C C . ASP A 1 117 ? -12.218 -0.771 20.899 1.00 74.31 117 ASP A C 10
ATOM 25017 O O . ASP A 1 117 ? -11.629 -1.851 20.836 1.00 21.13 117 ASP A O 10
ATOM 25026 N N . LEU A 1 118 ? -13.030 -0.334 19.942 1.00 20.53 118 LEU A N 10
ATOM 25027 C CA . LEU A 1 118 ? -13.281 -1.116 18.736 1.00 10.40 118 LEU A CA 10
ATOM 25028 C C . LEU A 1 118 ? -12.138 -0.959 17.738 1.00 53.40 118 LEU A C 10
ATOM 25029 O O . LEU A 1 118 ? -11.191 -0.209 17.975 1.00 25.43 118 LEU A O 10
ATOM 25045 N N . LYS A 1 119 ? -12.235 -1.668 16.619 1.00 33.50 119 LYS A N 10
ATOM 25046 C CA . LYS A 1 119 ? -11.212 -1.606 15.582 1.00 73.32 119 LYS A CA 10
ATOM 25047 C C . LYS A 1 119 ? -10.732 -0.173 15.377 1.00 63.32 119 LYS A C 10
ATOM 25048 O O . LYS A 1 119 ? -11.466 0.671 14.862 1.00 32.15 119 LYS A O 10
ATOM 25067 N N . HIS A 1 120 ? -9.494 0.095 15.781 1.00 70.40 120 HIS A N 10
ATOM 25068 C CA . HIS A 1 120 ? -8.915 1.426 15.639 1.00 22.23 120 HIS A CA 10
ATOM 25069 C C . HIS A 1 120 ? -7.422 1.339 15.336 1.00 51.31 120 HIS A C 10
ATOM 25070 O O . HIS A 1 120 ? -6.911 0.276 14.982 1.00 53.50 120 HIS A O 10
ATOM 25084 N N . ASP A 1 121 ? -6.729 2.464 15.476 1.00 22.31 121 ASP A N 10
ATOM 25085 C CA . ASP A 1 121 ? -5.295 2.515 15.217 1.00 4.03 121 ASP A CA 10
ATOM 25086 C C . ASP A 1 121 ? -4.503 2.194 16.481 1.00 4.10 121 ASP A C 10
ATOM 25087 O O . ASP A 1 121 ? -4.790 2.720 17.557 1.00 63.24 121 ASP A O 10
ATOM 25096 N N . VAL A 1 122 ? -3.505 1.327 16.344 1.00 63.33 122 VAL A N 10
ATOM 25097 C CA . VAL A 1 122 ? -2.671 0.935 17.474 1.00 41.40 122 VAL A CA 10
ATOM 25098 C C . VAL A 1 122 ? -1.192 1.124 17.157 1.00 63.41 122 VAL A C 10
ATOM 25099 O O . VAL A 1 122 ? -0.798 1.176 15.991 1.00 11.20 122 VAL A O 10
ATOM 25112 N N . CYS A 1 123 ? -0.377 1.224 18.201 1.00 22.00 123 CYS A N 10
ATOM 25113 C CA . CYS A 1 123 ? 1.061 1.407 18.034 1.00 33.22 123 CYS A CA 10
ATOM 25114 C C . CYS A 1 123 ? 1.826 0.187 18.537 1.00 11.15 123 CYS A C 10
ATOM 25115 O O . CYS A 1 123 ? 1.237 -0.857 18.813 1.00 24.42 123 CYS A O 10
ATOM 25123 N N . GLY A 1 124 ? 3.143 0.327 18.653 1.00 1.42 124 GLY A N 10
ATOM 25124 C CA . GLY A 1 124 ? 3.968 -0.771 19.121 1.00 32.21 124 GLY A CA 10
ATOM 25125 C C . GLY A 1 124 ? 4.203 -1.817 18.049 1.00 2.14 124 GLY A C 10
ATOM 25126 O O . GLY A 1 124 ? 5.025 -1.622 17.152 1.00 35.35 124 GLY A O 10
ATOM 25130 N N . CYS A 1 125 ? 3.483 -2.929 18.142 1.00 21.23 125 CYS A N 10
ATOM 25131 C CA . CYS A 1 125 ? 3.619 -4.011 17.174 1.00 64.51 125 CYS A CA 10
ATOM 25132 C C . CYS A 1 125 ? 2.693 -3.795 15.982 1.00 12.51 125 CYS A C 10
ATOM 25133 O O . CYS A 1 125 ? 2.707 -4.567 15.025 1.00 74.52 125 CYS A O 10
ATOM 25141 N N . GLU A 1 126 ? 1.888 -2.739 16.049 1.00 12.33 126 GLU A N 10
ATOM 25142 C CA . GLU A 1 126 ? 0.953 -2.422 14.976 1.00 34.42 126 GLU A CA 10
ATOM 25143 C C . GLU A 1 126 ? 1.264 -1.058 14.368 1.00 51.02 126 GLU A C 10
ATOM 25144 O O . GLU A 1 126 ? 0.361 -0.333 13.949 1.00 50.25 126 GLU A O 10
ATOM 25156 N N . CYS A 1 127 ? 2.547 -0.715 14.324 1.00 75.42 127 CYS A N 10
ATOM 25157 C CA . CYS A 1 127 ? 2.978 0.562 13.768 1.00 0.42 127 CYS A CA 10
ATOM 25158 C C . CYS A 1 127 ? 3.852 0.352 12.536 1.00 2.22 127 CYS A C 10
ATOM 25159 O O . CYS A 1 127 ? 4.670 -0.567 12.492 1.00 13.02 127 CYS A O 10
ATOM 25167 N N . SER A 1 128 ? 3.673 1.209 11.536 1.00 14.53 128 SER A N 10
ATOM 25168 C CA . SER A 1 128 ? 4.441 1.115 10.301 1.00 61.53 128 SER A CA 10
ATOM 25169 C C . SER A 1 128 ? 5.550 2.162 10.269 1.00 61.22 128 SER A C 10
ATOM 25170 O O . SER A 1 128 ? 5.751 2.901 11.233 1.00 74.12 128 SER A O 10
ATOM 25178 N N . LYS A 1 129 ? 6.269 2.219 9.153 1.00 52.43 129 LYS A N 10
ATOM 25179 C CA . LYS A 1 129 ? 7.357 3.176 8.992 1.00 65.23 129 LYS A CA 10
ATOM 25180 C C . LYS A 1 129 ? 7.087 4.116 7.822 1.00 51.24 129 LYS A C 10
ATOM 25181 O O . LYS A 1 129 ? 7.904 4.237 6.907 1.00 14.14 129 LYS A O 10
ATOM 25200 N N . LEU A 1 130 ? 5.937 4.781 7.857 1.00 44.15 130 LEU A N 10
ATOM 25201 C CA . LEU A 1 130 ? 5.560 5.713 6.799 1.00 31.42 130 LEU A CA 10
ATOM 25202 C C . LEU A 1 130 ? 5.929 7.144 7.177 1.00 34.31 130 LEU A C 10
ATOM 25203 O O . LEU A 1 130 ? 6.167 7.462 8.342 1.00 0.32 130 LEU A O 10
ATOM 25219 N N . PRO A 1 131 ? 5.975 8.029 6.170 1.00 20.43 131 PRO A N 10
ATOM 25220 C CA . PRO A 1 131 ? 6.311 9.441 6.373 1.00 40.14 131 PRO A CA 10
ATOM 25221 C C . PRO A 1 131 ? 5.215 10.197 7.116 1.00 22.24 131 PRO A C 10
ATOM 25222 O O . PRO A 1 131 ? 4.037 10.103 6.770 1.00 22.12 131 PRO A O 10
ATOM 25233 N N . CYS A 1 132 ? 5.610 10.947 8.140 1.00 61.31 132 CYS A N 10
ATOM 25234 C CA . CYS A 1 132 ? 4.662 11.719 8.933 1.00 11.22 132 CYS A CA 10
ATOM 25235 C C . CYS A 1 132 ? 5.206 13.115 9.224 1.00 51.02 132 CYS A C 10
ATOM 25236 O O . CYS A 1 132 ? 6.216 13.529 8.657 1.00 60.04 132 CYS A O 10
ATOM 25243 N N . ASN A 1 133 ? 4.528 13.835 10.112 1.00 42.22 133 ASN A N 10
ATOM 25244 C CA . ASN A 1 133 ? 4.943 15.185 10.478 1.00 71.41 133 ASN A CA 10
ATOM 25245 C C . ASN A 1 133 ? 5.375 15.243 11.940 1.00 40.01 133 ASN A C 10
ATOM 25246 O O . ASN A 1 133 ? 6.307 14.552 12.350 1.00 24.24 133 ASN A O 10
ATOM 25257 N N . ASP A 1 134 ? 4.691 16.072 12.721 1.00 74.24 134 ASP A N 10
ATOM 25258 C CA . ASP A 1 134 ? 5.002 16.220 14.138 1.00 71.44 134 ASP A CA 10
ATOM 25259 C C . ASP A 1 134 ? 3.832 15.758 15.002 1.00 45.41 134 ASP A C 10
ATOM 25260 O O . ASP A 1 134 ? 3.097 14.844 14.630 1.00 2.44 134 ASP A O 10
ATOM 25269 N N . GLU A 1 135 ? 3.668 16.397 16.156 1.00 25.34 135 GLU A N 10
ATOM 25270 C CA . GLU A 1 135 ? 2.589 16.050 17.074 1.00 65.42 135 GLU A CA 10
ATOM 25271 C C . GLU A 1 135 ? 2.951 16.429 18.507 1.00 54.30 135 GLU A C 10
ATOM 25272 O O . GLU A 1 135 ? 4.127 16.543 18.853 1.00 11.24 135 GLU A O 10
ATOM 25284 N N . HIS A 1 136 ? 1.930 16.625 19.336 1.00 22.32 136 HIS A N 10
ATOM 25285 C CA . HIS A 1 136 ? 2.139 16.992 20.732 1.00 21.24 136 HIS A CA 10
ATOM 25286 C C . HIS A 1 136 ? 2.859 15.877 21.485 1.00 4.22 136 HIS A C 10
ATOM 25287 O O . HIS A 1 136 ? 2.896 14.725 21.052 1.00 12.30 136 HIS A O 10
ATOM 25301 N N . PRO A 1 137 ? 3.447 16.226 22.639 1.00 22.33 137 PRO A N 10
ATOM 25302 C CA . PRO A 1 137 ? 4.177 15.269 23.476 1.00 3.14 137 PRO A CA 10
ATOM 25303 C C . PRO A 1 137 ? 3.252 14.255 24.140 1.00 12.45 137 PRO A C 10
ATOM 25304 O O . PRO A 1 137 ? 2.039 14.459 24.207 1.00 31.15 137 PRO A O 10
ATOM 25315 N N . CYS A 1 138 ? 3.831 13.165 24.630 1.00 73.20 138 CYS A N 10
ATOM 25316 C CA . CYS A 1 138 ? 3.057 12.119 25.289 1.00 32.41 138 CYS A CA 10
ATOM 25317 C C . CYS A 1 138 ? 2.985 12.361 26.793 1.00 10.42 138 CYS A C 10
ATOM 25318 O O . CYS A 1 138 ? 3.215 13.475 27.264 1.00 1.42 138 CYS A O 10
ATOM 25326 N N . TYR A 1 139 ? 2.663 11.312 27.542 1.00 52.35 139 TYR A N 10
ATOM 25327 C CA . TYR A 1 139 ? 2.556 11.412 28.992 1.00 3.13 139 TYR A CA 10
ATOM 25328 C C . TYR A 1 139 ? 2.566 10.029 29.636 1.00 72.23 139 TYR A C 10
ATOM 25329 O O . TYR A 1 139 ? 2.940 9.041 29.004 1.00 71.31 139 TYR A O 10
ATOM 25347 N N . ARG A 1 140 ? 2.151 9.967 30.897 1.00 51.32 140 ARG A N 10
ATOM 25348 C CA . ARG A 1 140 ? 2.112 8.706 31.627 1.00 14.34 140 ARG A CA 10
ATOM 25349 C C . ARG A 1 140 ? 0.964 7.829 31.136 1.00 61.31 140 ARG A C 10
ATOM 25350 O O . ARG A 1 140 ? 1.000 7.307 30.021 1.00 2.22 140 ARG A O 10
ATOM 25371 N N . LYS A 1 141 ? -0.053 7.669 31.975 1.00 14.34 141 LYS A N 10
ATOM 25372 C CA . LYS A 1 141 ? -1.213 6.856 31.628 1.00 65.03 141 LYS A CA 10
ATOM 25373 C C . LYS A 1 141 ? -2.089 7.568 30.602 1.00 22.20 141 LYS A C 10
ATOM 25374 O O . LYS A 1 141 ? -3.282 7.289 30.493 1.00 54.31 141 LYS A O 10
ATOM 25393 N N . GLU A 1 142 ? -1.487 8.486 29.852 1.00 14.10 142 GLU A N 10
ATOM 25394 C CA . GLU A 1 142 ? -2.215 9.236 28.835 1.00 45.41 142 GLU A CA 10
ATOM 25395 C C . GLU A 1 142 ? -1.312 10.276 28.177 1.00 51.30 142 GLU A C 10
ATOM 25396 O O . GLU A 1 142 ? -1.012 11.315 28.765 1.00 72.34 142 GLU A O 10
ATOM 25408 N N . GLY A 1 143 ? -0.882 9.988 26.952 1.00 2.13 143 GLY A N 10
ATOM 25409 C CA . GLY A 1 143 ? -0.018 10.907 26.234 1.00 24.34 143 GLY A CA 10
ATOM 25410 C C . GLY A 1 143 ? -0.777 12.083 25.654 1.00 42.14 143 GLY A C 10
ATOM 25411 O O . GLY A 1 143 ? -1.957 11.969 25.326 1.00 31.41 143 GLY A O 10
ATOM 25415 N N . GLY A 1 144 ? -0.098 13.220 25.527 1.00 71.51 144 GLY A N 10
ATOM 25416 C CA . GLY A 1 144 ? -0.733 14.406 24.984 1.00 42.14 144 GLY A CA 10
ATOM 25417 C C . GLY A 1 144 ? -0.526 14.541 23.488 1.00 71.20 144 GLY A C 10
ATOM 25418 O O . GLY A 1 144 ? -0.929 15.536 22.885 1.00 4.04 144 GLY A O 10
ATOM 25422 N N . VAL A 1 145 ? 0.105 13.537 22.886 1.00 11.35 145 VAL A N 10
ATOM 25423 C CA . VAL A 1 145 ? 0.365 13.548 21.452 1.00 41.11 145 VAL A CA 10
ATOM 25424 C C . VAL A 1 145 ? -0.918 13.779 20.662 1.00 13.33 145 VAL A C 10
ATOM 25425 O O . VAL A 1 145 ? -1.865 12.998 20.753 1.00 32.10 145 VAL A O 10
ATOM 25438 N N . VAL A 1 146 ? -0.943 14.858 19.886 1.00 11.44 146 VAL A N 10
ATOM 25439 C CA . VAL A 1 146 ? -2.110 15.193 19.079 1.00 61.44 146 VAL A CA 10
ATOM 25440 C C . VAL A 1 146 ? -1.697 15.716 17.708 1.00 54.35 146 VAL A C 10
ATOM 25441 O O . VAL A 1 146 ? -1.697 16.924 17.467 1.00 23.53 146 VAL A O 10
ATOM 25454 N N . SER A 1 147 ? -1.347 14.800 16.811 1.00 73.32 147 SER A N 10
ATOM 25455 C CA . SER A 1 147 ? -0.929 15.169 15.464 1.00 52.05 147 SER A CA 10
ATOM 25456 C C . SER A 1 147 ? -0.426 13.949 14.697 1.00 11.44 147 SER A C 10
ATOM 25457 O O . SER A 1 147 ? -0.680 12.809 15.088 1.00 52.23 147 SER A O 10
ATOM 25465 N N . CYS A 1 148 ? 0.288 14.198 13.606 1.00 44.14 148 CYS A N 10
ATOM 25466 C CA . CYS A 1 148 ? 0.827 13.121 12.783 1.00 65.03 148 CYS A CA 10
ATOM 25467 C C . CYS A 1 148 ? 2.352 13.167 12.758 1.00 72.33 148 CYS A C 10
ATOM 25468 O O . CYS A 1 148 ? 2.946 14.049 12.138 1.00 63.53 148 CYS A O 10
ATOM 25476 N N . ASP A 1 149 ? 2.978 12.212 13.437 1.00 41.20 149 ASP A N 10
ATOM 25477 C CA . ASP A 1 149 ? 4.434 12.143 13.493 1.00 13.45 149 ASP A CA 10
ATOM 25478 C C . ASP A 1 149 ? 4.916 10.705 13.337 1.00 22.45 149 ASP A C 10
ATOM 25479 O O . ASP A 1 149 ? 4.117 9.768 13.327 1.00 12.12 149 ASP A O 10
ATOM 25488 N N . CYS A 1 150 ? 6.229 10.536 13.215 1.00 14.11 150 CYS A N 10
ATOM 25489 C CA . CYS A 1 150 ? 6.819 9.212 13.058 1.00 53.31 150 CYS A CA 10
ATOM 25490 C C . CYS A 1 150 ? 7.159 8.604 14.415 1.00 21.23 150 CYS A C 10
ATOM 25491 O O . CYS A 1 150 ? 7.950 9.160 15.177 1.00 3.20 150 CYS A O 10
ATOM 25498 N N . LYS A 1 151 ? 6.556 7.457 14.711 1.00 2.44 151 LYS A N 10
ATOM 25499 C CA . LYS A 1 151 ? 6.795 6.771 15.975 1.00 23.23 151 LYS A CA 10
ATOM 25500 C C . LYS A 1 151 ? 8.228 6.990 16.451 1.00 71.20 151 LYS A C 10
ATOM 25501 O O . LYS A 1 151 ? 8.526 7.977 17.124 1.00 41.21 151 LYS A O 10
ATOM 25520 N N . THR A 1 152 ? 9.113 6.063 16.096 1.00 12.21 152 THR A N 10
ATOM 25521 C CA . THR A 1 152 ? 10.514 6.155 16.486 1.00 10.34 152 THR A CA 10
ATOM 25522 C C . THR A 1 152 ? 11.431 6.030 15.275 1.00 4.14 152 THR A C 10
ATOM 25523 O O . THR A 1 152 ? 12.500 5.424 15.355 1.00 61.31 152 THR A O 10
ATOM 25534 N N . ILE A 1 153 ? 11.008 6.607 14.156 1.00 11.30 153 ILE A N 10
ATOM 25535 C CA . ILE A 1 153 ? 11.793 6.561 12.929 1.00 43.20 153 ILE A CA 10
ATOM 25536 C C . ILE A 1 153 ? 13.287 6.609 13.231 1.00 64.55 153 ILE A C 10
ATOM 25537 O O . ILE A 1 153 ? 13.784 7.571 13.817 1.00 21.20 153 ILE A O 10
ATOM 25553 N N . THR A 1 154 ? 14.001 5.563 12.824 1.00 41.21 154 THR A N 10
ATOM 25554 C CA . THR A 1 154 ? 15.439 5.485 13.049 1.00 12.04 154 THR A CA 10
ATOM 25555 C C . THR A 1 154 ? 16.186 6.498 12.190 1.00 41.12 154 THR A C 10
ATOM 25556 O O . THR A 1 154 ? 15.656 6.995 11.196 1.00 51.32 154 THR A O 10
ATOM 25567 N N . CYS A 1 155 ? 17.421 6.800 12.578 1.00 74.02 155 CYS A N 10
ATOM 25568 C CA . CYS A 1 155 ? 18.242 7.754 11.843 1.00 50.04 155 CYS A CA 10
ATOM 25569 C C . CYS A 1 155 ? 19.212 7.032 10.912 1.00 44.52 155 CYS A C 10
ATOM 25570 O O . CYS A 1 155 ? 19.268 5.804 10.889 1.00 65.24 155 CYS A O 10
ATOM 25577 N N . ASN A 1 156 ? 19.975 7.806 10.146 1.00 1.21 156 ASN A N 10
ATOM 25578 C CA . ASN A 1 156 ? 20.943 7.241 9.213 1.00 3.41 156 ASN A CA 10
ATOM 25579 C C . ASN A 1 156 ? 21.935 6.338 9.939 1.00 21.52 156 ASN A C 10
ATOM 25580 O O . ASN A 1 156 ? 22.213 6.529 11.122 1.00 14.35 156 ASN A O 10
ATOM 25591 N N . GLU A 1 157 ? 22.466 5.353 9.221 1.00 74.22 157 GLU A N 10
ATOM 25592 C CA . GLU A 1 157 ? 23.426 4.419 9.797 1.00 3.53 157 GLU A CA 10
ATOM 25593 C C . GLU A 1 157 ? 24.480 5.160 10.616 1.00 31.22 157 GLU A C 10
ATOM 25594 O O . GLU A 1 157 ? 25.030 4.618 11.575 1.00 34.03 157 GLU A O 10
ATOM 25606 N N . ASP A 1 158 ? 24.756 6.400 10.230 1.00 2.52 158 ASP A N 10
ATOM 25607 C CA . ASP A 1 158 ? 25.743 7.216 10.928 1.00 42.41 158 ASP A CA 10
ATOM 25608 C C . ASP A 1 158 ? 25.479 7.223 12.430 1.00 14.12 158 ASP A C 10
ATOM 25609 O O . ASP A 1 158 ? 26.363 7.542 13.226 1.00 51.44 158 ASP A O 10
ATOM 25618 N N . HIS A 1 159 ? 24.255 6.870 12.812 1.00 23.21 159 HIS A N 10
ATOM 25619 C CA . HIS A 1 159 ? 23.874 6.836 14.220 1.00 72.44 159 HIS A CA 10
ATOM 25620 C C . HIS A 1 159 ? 22.376 6.585 14.371 1.00 44.04 159 HIS A C 10
ATOM 25621 O O . HIS A 1 159 ? 21.542 7.352 13.889 1.00 4.12 159 HIS A O 10
ATOM 25635 N N . PRO A 1 160 ? 22.026 5.486 15.054 1.00 32.53 160 PRO A N 10
ATOM 25636 C CA . PRO A 1 160 ? 20.628 5.109 15.284 1.00 20.51 160 PRO A CA 10
ATOM 25637 C C . PRO A 1 160 ? 19.924 6.054 16.252 1.00 63.31 160 PRO A C 10
ATOM 25638 O O . PRO A 1 160 ? 20.261 6.111 17.435 1.00 41.31 160 PRO A O 10
ATOM 25649 N N . CYS A 1 161 ? 18.945 6.793 15.742 1.00 10.43 161 CYS A N 10
ATOM 25650 C CA . CYS A 1 161 ? 18.193 7.737 16.561 1.00 20.51 161 CYS A CA 10
ATOM 25651 C C . CYS A 1 161 ? 16.891 8.137 15.873 1.00 63.12 161 CYS A C 10
ATOM 25652 O O . CYS A 1 161 ? 16.533 7.587 14.831 1.00 51.10 161 CYS A O 10
ATOM 25659 N N . TYR A 1 162 ? 16.188 9.098 16.462 1.00 24.31 162 TYR A N 10
ATOM 25660 C CA . TYR A 1 162 ? 14.926 9.571 15.908 1.00 74.34 162 TYR A CA 10
ATOM 25661 C C . TYR A 1 162 ? 15.163 10.650 14.856 1.00 73.24 162 TYR A C 10
ATOM 25662 O O . TYR A 1 162 ? 15.671 11.729 15.160 1.00 0.41 162 TYR A O 10
ATOM 25680 N N . HIS A 1 163 ? 14.790 10.350 13.615 1.00 10.04 163 HIS A N 10
ATOM 25681 C CA . HIS A 1 163 ? 14.960 11.294 12.517 1.00 43.14 163 HIS A CA 10
ATOM 25682 C C . HIS A 1 163 ? 13.862 12.353 12.535 1.00 71.11 163 HIS A C 10
ATOM 25683 O O . HIS A 1 163 ? 14.124 13.529 12.788 1.00 71.33 163 HIS A O 10
ATOM 25697 N N . SER A 1 164 ? 12.632 11.928 12.265 1.00 71.55 164 SER A N 10
ATOM 25698 C CA . SER A 1 164 ? 11.495 12.840 12.245 1.00 35.24 164 SER A CA 10
ATOM 25699 C C . SER A 1 164 ? 11.035 13.165 13.663 1.00 5.55 164 SER A C 10
ATOM 25700 O O . SER A 1 164 ? 11.845 13.241 14.588 1.00 31.11 164 SER A O 10
ATOM 25708 N N . TYR A 1 165 ? 9.731 13.358 13.827 1.00 63.34 165 TYR A N 10
ATOM 25709 C CA . TYR A 1 165 ? 9.163 13.678 15.131 1.00 62.23 165 TYR A CA 10
ATOM 25710 C C . TYR A 1 165 ? 8.593 12.430 15.798 1.00 64.30 165 TYR A C 10
ATOM 25711 O O . TYR A 1 165 ? 7.721 11.761 15.245 1.00 14.31 165 TYR A O 10
ATOM 25729 N N . GLU A 1 166 ? 9.094 12.123 16.991 1.00 42.33 166 GLU A N 10
ATOM 25730 C CA . GLU A 1 166 ? 8.635 10.956 17.734 1.00 65.41 166 GLU A CA 10
ATOM 25731 C C . GLU A 1 166 ? 7.329 11.254 18.464 1.00 41.11 166 GLU A C 10
ATOM 25732 O O . GLU A 1 166 ? 6.752 12.330 18.309 1.00 72.42 166 GLU A O 10
ATOM 25744 N N . GLU A 1 167 ? 6.870 10.293 19.259 1.00 14.25 167 GLU A N 10
ATOM 25745 C CA . GLU A 1 167 ? 5.631 10.453 20.012 1.00 31.31 167 GLU A CA 10
ATOM 25746 C C . GLU A 1 167 ? 4.418 10.342 19.093 1.00 33.31 167 GLU A C 10
ATOM 25747 O O . GLU A 1 167 ? 3.436 11.067 19.253 1.00 11.11 167 GLU A O 10
ATOM 25759 N N . ASP A 1 168 ? 4.494 9.429 18.131 1.00 51.45 168 ASP A N 10
ATOM 25760 C CA . ASP A 1 168 ? 3.403 9.222 17.185 1.00 13.15 168 ASP A CA 10
ATOM 25761 C C . ASP A 1 168 ? 2.137 8.769 17.907 1.00 3.33 168 ASP A C 10
ATOM 25762 O O . ASP A 1 168 ? 2.186 8.351 19.063 1.00 32.31 168 ASP A O 10
ATOM 25771 N N . GLY A 1 169 ? 1.004 8.857 17.217 1.00 43.51 169 GLY A N 10
ATOM 25772 C CA . GLY A 1 169 ? -0.258 8.455 17.808 1.00 31.45 169 GLY A CA 10
ATOM 25773 C C . GLY A 1 169 ? -1.360 9.467 17.568 1.00 12.25 169 GLY A C 10
ATOM 25774 O O . GLY A 1 169 ? -1.684 10.264 18.450 1.00 74.44 169 GLY A O 10
ATOM 25778 N N . VAL A 1 170 ? -1.937 9.439 16.371 1.00 34.04 170 VAL A N 10
ATOM 25779 C CA . VAL A 1 170 ? -3.009 10.362 16.017 1.00 32.14 170 VAL A CA 10
ATOM 25780 C C . VAL A 1 170 ? -4.263 10.090 16.842 1.00 43.35 170 VAL A C 10
ATOM 25781 O O . VAL A 1 170 ? -4.950 9.090 16.636 1.00 74.41 170 VAL A O 10
ATOM 25794 N N . THR A 1 171 ? -4.556 10.989 17.776 1.00 21.15 171 THR A N 10
ATOM 25795 C CA . THR A 1 171 ? -5.727 10.847 18.633 1.00 65.31 171 THR A CA 10
ATOM 25796 C C . THR A 1 171 ? -6.513 12.150 18.711 1.00 45.43 171 THR A C 10
ATOM 25797 O O . THR A 1 171 ? -5.959 13.234 18.519 1.00 34.41 171 THR A O 10
ATOM 25808 N N . LYS A 1 172 ? -7.806 12.040 18.994 1.00 50.01 172 LYS A N 10
ATOM 25809 C CA . LYS A 1 172 ? -8.669 13.210 19.100 1.00 53.35 172 LYS A CA 10
ATOM 25810 C C . LYS A 1 172 ? -9.749 12.996 20.155 1.00 14.20 172 LYS A C 10
ATOM 25811 O O . LYS A 1 172 ? -10.806 12.433 19.870 1.00 53.41 172 LYS A O 10
ATOM 25830 N N . SER A 1 173 ? -9.477 13.450 21.374 1.00 12.04 173 SER A N 10
ATOM 25831 C CA . SER A 1 173 ? -10.425 13.306 22.473 1.00 72.21 173 SER A CA 10
ATOM 25832 C C . SER A 1 173 ? -10.456 14.566 23.333 1.00 63.40 173 SER A C 10
ATOM 25833 O O . SER A 1 173 ? -10.799 14.516 24.514 1.00 25.14 173 SER A O 10
ATOM 25841 N N . ASP A 1 174 ? -10.095 15.694 22.731 1.00 23.34 174 ASP A N 10
ATOM 25842 C CA . ASP A 1 174 ? -10.081 16.968 23.441 1.00 72.15 174 ASP A CA 10
ATOM 25843 C C . ASP A 1 174 ? -11.108 17.929 22.850 1.00 41.40 174 ASP A C 10
ATOM 25844 O O . ASP A 1 174 ? -11.527 18.884 23.505 1.00 51.41 174 ASP A O 10
ATOM 25853 N N . CYS A 1 175 ? -11.507 17.671 21.610 1.00 54.33 175 CYS A N 10
ATOM 25854 C CA . CYS A 1 175 ? -12.484 18.515 20.930 1.00 42.13 175 CYS A CA 10
ATOM 25855 C C . CYS A 1 175 ? -13.729 18.706 21.789 1.00 12.31 175 CYS A C 10
ATOM 25856 O O . CYS A 1 175 ? -13.890 18.054 22.821 1.00 61.02 175 CYS A O 10
ATOM 25864 N N . ASP A 1 176 ? -14.607 19.606 21.358 1.00 63.52 176 ASP A N 10
ATOM 25865 C CA . ASP A 1 176 ? -15.838 19.884 22.088 1.00 71.41 176 ASP A CA 10
ATOM 25866 C C . ASP A 1 176 ? -15.534 20.467 23.464 1.00 22.13 176 ASP A C 10
ATOM 25867 O O . ASP A 1 176 ? -16.361 20.401 24.374 1.00 34.10 176 ASP A O 10
ATOM 25876 N N . CYS A 1 177 ? -14.342 21.036 23.610 1.00 55.14 177 CYS A N 10
ATOM 25877 C CA . CYS A 1 177 ? -13.928 21.630 24.876 1.00 60.50 177 CYS A CA 10
ATOM 25878 C C . CYS A 1 177 ? -12.978 22.800 24.643 1.00 71.21 177 CYS A C 10
ATOM 25879 O O . CYS A 1 177 ? -12.585 23.076 23.510 1.00 52.00 177 CYS A O 10
ATOM 25887 N N . GLU A 1 178 ? -12.615 23.485 25.723 1.00 62.41 178 GLU A N 10
ATOM 25888 C CA . GLU A 1 178 ? -11.713 24.627 25.635 1.00 41.05 178 GLU A CA 10
ATOM 25889 C C . GLU A 1 178 ? -10.257 24.170 25.611 1.00 10.33 178 GLU A C 10
ATOM 25890 O O . GLU A 1 178 ? -9.647 23.949 26.658 1.00 33.40 178 GLU A O 10
ATOM 25902 N N . HIS A 1 179 ? -9.706 24.031 24.410 1.00 43.13 179 HIS A N 10
ATOM 25903 C CA . HIS A 1 179 ? -8.321 23.601 24.249 1.00 73.20 179 HIS A CA 10
ATOM 25904 C C . HIS A 1 179 ? -7.735 24.132 22.944 1.00 12.35 179 HIS A C 10
ATOM 25905 O O . HIS A 1 179 ? -8.381 24.084 21.897 1.00 24.05 179 HIS A O 10
ATOM 25919 N N . SER A 1 180 ? -6.509 24.640 23.016 1.00 63.12 180 SER A N 10
ATOM 25920 C CA . SER A 1 180 ? -5.837 25.185 21.842 1.00 75.24 180 SER A CA 10
ATOM 25921 C C . SER A 1 180 ? -4.331 25.268 22.067 1.00 62.32 180 SER A C 10
ATOM 25922 O O . SER A 1 180 ? -3.741 26.348 22.099 1.00 64.23 180 SER A O 10
ATOM 25930 N N . PRO A 1 181 ? -3.692 24.099 22.227 1.00 12.21 181 PRO A N 10
ATOM 25931 C CA . PRO A 1 181 ? -2.246 24.012 22.452 1.00 72.43 181 PRO A CA 10
ATOM 25932 C C . PRO A 1 181 ? -1.443 24.393 21.213 1.00 60.32 181 PRO A C 10
ATOM 25933 O O . PRO A 1 181 ? -2.008 24.672 20.156 1.00 31.23 181 PRO A O 10
ATOM 25944 N N . GLY A 1 182 ? -0.120 24.402 21.350 1.00 34.21 182 GLY A N 10
ATOM 25945 C CA . GLY A 1 182 ? 0.739 24.750 20.234 1.00 71.24 182 GLY A CA 10
ATOM 25946 C C . GLY A 1 182 ? 1.287 23.529 19.522 1.00 43.24 182 GLY A C 10
ATOM 25947 O O . GLY A 1 182 ? 2.144 22.814 20.041 1.00 64.01 182 GLY A O 10
ATOM 25951 N N . PRO A 1 183 ? 0.787 23.275 18.303 1.00 13.24 183 PRO A N 10
ATOM 25952 C CA . PRO A 1 183 ? 1.217 22.132 17.494 1.00 71.55 183 PRO A CA 10
ATOM 25953 C C . PRO A 1 183 ? 2.645 22.288 16.982 1.00 73.13 183 PRO A C 10
ATOM 25954 O O . PRO A 1 183 ? 3.127 23.404 16.791 1.00 50.32 183 PRO A O 10
ATOM 25965 N N . SER A 1 184 ? 3.316 21.162 16.761 1.00 50.22 184 SER A N 10
ATOM 25966 C CA . SER A 1 184 ? 4.690 21.175 16.274 1.00 65.20 184 SER A CA 10
ATOM 25967 C C . SER A 1 184 ? 4.727 21.281 14.752 1.00 31.14 184 SER A C 10
ATOM 25968 O O . SER A 1 184 ? 5.559 21.991 14.189 1.00 24.24 184 SER A O 10
ATOM 25976 N N . GLU A 1 185 ? 3.817 20.569 14.094 1.00 44.11 185 GLU A N 10
ATOM 25977 C CA . GLU A 1 185 ? 3.746 20.582 12.638 1.00 50.45 185 GLU A CA 10
ATOM 25978 C C . GLU A 1 185 ? 3.088 21.865 12.137 1.00 75.32 185 GLU A C 10
ATOM 25979 O O . GLU A 1 185 ? 2.644 21.940 10.992 1.00 73.44 185 GLU A O 10
#

Secondary structure (DSSP, 8-state):
-----SSSSSSSS-----HHHHHHH--S--S--B----SSS-----BTTSS---EETTEE-----SSS----SS--SS-S-HHHHHHHHHHHHH-TT-SSSB--SSS-BB------SSS----GGG--S-TT---EEE-SSS-EEE---SSS-B-SSSS--B----------S--SS--------

Foldseek 3Di:
DADDPPDDDDDHPPRAAAFLVRLVVHLAHAHAWPAWDDPDFETWIHHQFQWGWDDDRNDIDTGGNPLPAPDTGHDREPDDDDVSVVSCVVVVVVSVSQQAFQDDDPADTTHFYDDDDPDDQTGRSGDHADAWAEFAAQDDNTIRTAGIWGRWRFDDPVDTGRDHYHRGDHDDDCPPHDDDDDTPD

B-factor: mean 37.42, std 22.94, range [0.01, 75.53]

Solvent-accessible surface area: 10859 Å² total; per-residue (Å²): 121,48,106,141,61,78,35,75,27,1,45,132,78,70,48,90,0,7,8,6,2,5,37,83,27,6,74,18,0,94,62,113,14,67,94,80,84,107,102,147,73,22,114,12,72,8,23,101,45,13,32,2,43,14,31,41,161,114,63,86,16,74,4,0,0,47,114,64,60,82,30,39,23,0,5,65,101,48,10,1,74,95,150,22,54,74,70,4,132,125,42,49,106,147,84,54,19,22,5,0,0,3,3,66,56,205,39,57,3,16,4,2,41,33,74,69,138,148,181,68,65,37,0,0,0,19,10,22,16,31,30,51,6,45,43,66,54,6,165,45,145,135,68,22,71,2,10,14,0,28,60,1,47,6,13,142,142,132,113,71,42,83,111,57,135,98,36,72,29,27,114,113,115,88,111,121,102,154,52,52,70,50,68,99,134

Nearest PDB structures (foldseek):
  6lek-assembly1_A  TM=5.296E-01  e=6.258E-22  Megabalanus rosa
  6lek-assembly1_A  TM=5.841E-01  e=3.991E-24  Megabalanus rosa
  6lek-assembly1_A  TM=5.480E-01  e=2.068E-26  Megabalanus rosa
  6lek-assembly1_A  TM=5.982E-01  e=7.430E-25  Megabalanus rosa
  6lek-assembly1_A  TM=7.032E-01  e=1.217E-25  Megabalanus rosa

Radius of gyration: 16.24 Å; Cα contacts (8 Å, |Δi|>4): 505; chains: 1; bounding box: 32×51×44 Å